Protein 4DJM (pdb70)

B-factor: mean 47.6, std 17.78, range [13.45, 120.53]

Nearest PDB structures (foldseek):
  4djm-assembly1_A  TM=1.005E+00  e=5.974E-38  Escherichia coli
  4djm-assembly4_D  TM=9.840E-01  e=8.641E-35  Escherichia coli
  4djm-assembly5_E  TM=9.922E-01  e=3.112E-34  Escherichia coli
  4djm-assembly6_F  TM=9.827E-01  e=2.408E-34  Escherichia coli
  2co7-assembly1_B  TM=9.370E-01  e=3.221E-24  Salmonella enterica subsp. enterica serovar Typhimurium str. LT2

Secondary structure (DSSP, 8-state):
-EE-PEES-SEEEE-TTSS-EEEEEEE-SS---EEEEEE-TTSSSBPSEEEESSEE---TTEEEEEEEEE-S----SSS-EEEEEEEEE----EEEEEEEEEEEEEEEE--TTS-S-HHHHGGG-EEEEETTEEEEE--SSS-B-EEEEEETTEEPSS---B-TT-EEEEE-----EEEEEB-TTSSBPPPEEE--/-EEEEEEE-EES-SEEEE-TTSS-EEEEEE--SS---EEEEEE-TTSSSB-SEEEESSEE---TT-EEEEEEEE-S----TTS-EEEEEEEEE-----EEEEEEEEEEEEEEEEE--TTS-S-GGGTGGG-EEE--TTSEEEEE-SSS-B-EEEEEETTEE--B---B-TTEEEEE------EEEEEB-TTS-B---EEE--/-EEEEE--EES-SEEEE-TTSS-EEEEEEE-SS---EEEEEE-TTSSSB-SEEEESSEE-PPTTEEEEEEEEE-S----TTS-EEEEEEEEE----EEEEEEE-EEEEEEEE--TTS-S-GGGTGGG-EEE--SSSEEEEE-SSS-B-EEEEEETTEE-SS---B-TTEEEEE------EEEEEB-TTS-B---EEE--/-EEEEEE--EES-SEEEE-TTS--EEEEEE--SS---EEEEEE-TTSSSBPSEEEESSEE---TTBEEEEEEEE-S----TTS-EEEEEEEEE-----S-EEEEEEE-EEEEEEEE--TTS-S-HHHHGGG-EEEEETTEEEEEE-SSS-B-EEEEEETTEEPP----B-TTEEEEEEPPP--EEEEEB-TTS-BPPPEEE---/-EEE--EES-SEEEE-TTSS-EEEEEEE-SS---EEEEEE-TTSSSB-SEEEESSEE---TTEEEEEEEEE-S----TTS-EEEEEEEEE----EEEEEEEEEEEEEEEEE--TTS-S-GGGTGGG-EEEE-SSEEEEEE-SSS-B-EEEEEETTEEPSS---B-TTEEEEEEPPP--EEEEEB-TTSSB---EEE--/-EEEEEE--EES-SEEEE-TTSS-EEEEEE--SS---EEEEEE-TTSSSB-SEEEESSEE---TT-EEEEEEEE-S----TTS-EEEEEEEEE-----EEEEEEEEEEEEEEEEE--TTS-S-GGGTGGG-EEEEETTEEEEEE-SSS-B-EEEEEETTEE------B-TTEEEEEEPP---EEEEEB-TTSSB-PPEEE--/-EEEEEE-EES-SEEEE-TTSS-EEEEEEE-SS---EEEEEE-TTSSSB-SEEEESSEE---TTEEEEEEEEE-S----SSS-EEEEEEEEE----EEEEEEEEEEEEEEEE--TTS-S-GGGTGGG-EEEEETTEEEEEE-SSS-B-EEEEEETTEEPSS---B-TTEEEEEE-----EEEEEB-TTS-B---EEE--/-EEEEEE--EES-SEEEE-TTSS-EEEEEE--SS---EEEEEE-TTSSSB-SEEEESSEE---TT-EEEEEEEE------TTS-EEEEEEEEE-----EEEEEEE-EEEEEEEE--TTS-S-GGGTGGG-EEE--TTSEEEEE-SSS-B-EEEEEETTEE--S---B-TTEEEEE------EEEEEB-TTS-BPPPEEE--

Radius of gyration: 46.75 Å; Cα contacts (8 Å, |Δi|>4): 4274; chains: 8; bounding box: 86×111×113 Å

Structure (mmCIF, N/CA/C/O backbone):
data_4DJM
#
_entry.id   4DJM
#
_cell.length_a   59.450
_cell.length_b   98.410
_cell.length_c   100.880
_cell.angle_alpha   84.20
_cell.angle_beta   89.80
_cell.angle_gamma   83.80
#
_symmetry.space_group_name_H-M   'P 1'
#
loop_
_atom_site.group_PDB
_atom_site.id
_atom_site.type_symbol
_atom_site.label_atom_id
_atom_site.label_alt_id
_atom_site.label_comp_id
_atom_site.label_asym_id
_atom_site.label_entity_id
_atom_site.label_seq_id
_atom_site.pdbx_PDB_ins_code
_atom_site.Cartn_x
_atom_site.Cartn_y
_atom_site.Cartn_z
_atom_site.occupancy
_atom_site.B_iso_or_equiv
_atom_site.auth_seq_id
_atom_site.auth_comp_id
_atom_site.auth_asym_id
_atom_site.auth_atom_id
_atom_site.pdbx_PDB_model_num
ATOM 1 N N . ARG A 1 20 ? 34.099 65.021 78.900 1.00 56.57 20 ARG A N 1
ATOM 2 C CA . ARG A 1 20 ? 34.173 65.719 80.230 1.00 58.60 20 ARG A CA 1
ATOM 3 C C . ARG A 1 20 ? 35.522 66.464 80.476 1.00 57.19 20 ARG A C 1
ATOM 4 O O . ARG A 1 20 ? 36.625 65.844 80.425 1.00 54.30 20 ARG A O 1
ATOM 12 N N . VAL A 1 21 ? 35.434 67.791 80.712 1.00 55.90 21 VAL A N 1
ATOM 13 C CA . VAL A 1 21 ? 36.660 68.629 80.775 1.00 53.26 21 VAL A CA 1
ATOM 14 C C . VAL A 1 21 ? 36.917 69.350 82.113 1.00 51.98 21 VAL A C 1
ATOM 15 O O . VAL A 1 21 ? 36.026 69.961 82.731 1.00 56.26 21 VAL A O 1
ATOM 19 N N . PHE A 1 22 ? 38.139 69.233 82.580 1.00 48.87 22 PHE A N 1
ATOM 20 C CA . PHE A 1 22 ? 38.476 69.806 83.864 1.00 51.77 22 PHE A CA 1
ATOM 21 C C . PHE A 1 22 ? 39.483 70.926 83.661 1.00 53.63 22 PHE A C 1
ATOM 22 O O . PHE A 1 22 ? 40.680 70.688 83.477 1.00 55.63 22 PHE A O 1
ATOM 30 N N . SER A 1 23 ? 38.967 72.147 83.621 1.00 54.09 23 SER A N 1
ATOM 31 C CA . SER A 1 23 ? 39.804 73.335 83.583 1.00 53.10 23 SER A CA 1
ATOM 32 C C . SER A 1 23 ? 39.242 74.429 84.482 1.00 52.12 23 SER A C 1
ATOM 33 O O . SER A 1 23 ? 38.034 74.494 84.748 1.00 51.75 23 SER A O 1
ATOM 36 N N . LEU A 1 24 ? 40.133 75.268 84.971 1.00 49.89 24 LEU A N 1
ATOM 37 C CA . LEU A 1 24 ? 39.727 76.392 85.749 1.00 50.78 24 LEU A CA 1
ATOM 38 C C . LEU A 1 24 ? 39.676 77.686 84.897 1.00 53.43 24 LEU A C 1
ATOM 39 O O . LEU A 1 24 ? 40.427 77.846 83.941 1.00 52.76 24 LEU A O 1
ATOM 44 N N . HIS A 1 25 ? 38.766 78.593 85.232 1.00 56.75 25 HIS A N 1
ATOM 45 C CA . HIS A 1 25 ? 38.943 80.002 84.870 1.00 60.78 25 HIS A CA 1
ATOM 46 C C . HIS A 1 25 ? 39.732 80.704 86.022 1.00 53.13 25 HIS A C 1
ATOM 47 O O . HIS A 1 25 ? 39.467 80.460 87.187 1.00 50.11 25 HIS A O 1
ATOM 54 N N . LEU A 1 26 ? 40.738 81.514 85.681 1.00 51.46 26 LEU A N 1
ATOM 55 C CA . LEU A 1 26 ? 41.442 82.401 86.660 1.00 46.79 26 LEU A CA 1
ATOM 56 C C . LEU A 1 26 ? 40.788 83.768 86.761 1.00 46.43 26 LEU A C 1
ATOM 57 O O . LEU A 1 26 ? 40.236 84.268 85.781 1.00 49.18 26 LEU A O 1
ATOM 62 N N . GLY A 1 27 ? 40.866 84.377 87.941 1.00 49.14 27 GLY A N 1
ATOM 63 C CA . GLY A 1 27 ? 40.207 85.665 88.228 1.00 47.93 27 GLY A CA 1
ATOM 64 C C . GLY A 1 27 ? 40.976 86.858 87.703 1.00 46.97 27 GLY A C 1
ATOM 65 O O . GLY A 1 27 ? 40.492 88.004 87.744 1.00 45.08 27 GLY A O 1
ATOM 66 N N . ALA A 1 28 ? 42.191 86.583 87.227 1.00 45.20 28 ALA A N 1
ATOM 67 C CA . ALA A 1 28 ? 43.034 87.615 86.620 1.00 45.48 28 ALA A CA 1
ATOM 68 C C . ALA A 1 28 ? 43.895 87.040 85.493 1.00 41.38 28 ALA A C 1
ATOM 69 O O . ALA A 1 28 ? 44.029 85.827 85.375 1.00 45.05 28 ALA A O 1
ATOM 71 N N . THR A 1 29 ? 44.472 87.907 84.683 1.00 40.83 29 THR A N 1
ATOM 72 C CA . THR A 1 29 ? 45.348 87.500 83.565 1.00 41.71 29 THR A CA 1
ATOM 73 C C . THR A 1 29 ? 46.838 87.537 83.955 1.00 39.48 29 THR A C 1
ATOM 74 O O . THR A 1 29 ? 47.680 87.086 83.183 1.00 39.45 29 THR A O 1
ATOM 78 N N . ARG A 1 30 ? 47.164 88.138 85.105 1.00 34.12 30 ARG A N 1
ATOM 79 C CA . ARG A 1 30 ? 48.532 88.129 85.616 1.00 32.64 30 ARG A CA 1
ATOM 80 C C . ARG A 1 30 ? 48.466 88.431 87.109 1.00 32.65 30 ARG A C 1
ATOM 81 O O . ARG A 1 30 ? 47.430 88.865 87.593 1.00 36.55 30 ARG A O 1
ATOM 89 N N . VAL A 1 31 ? 49.544 88.193 87.842 1.00 28.56 31 VAL A N 1
ATOM 90 C CA . VAL A 1 31 ? 49.628 88.609 89.224 1.00 33.74 31 VAL A CA 1
ATOM 91 C C . VAL A 1 31 ? 50.854 89.497 89.392 1.00 37.03 31 VAL A C 1
ATOM 92 O O . VAL A 1 31 ? 51.910 89.205 88.807 1.00 38.09 31 VAL A O 1
ATOM 96 N N . VAL A 1 32 ? 50.724 90.584 90.160 1.00 37.15 32 VAL A N 1
ATOM 97 C CA . VAL A 1 32 ? 51.911 91.366 90.508 1.00 38.03 32 VAL A CA 1
ATOM 98 C C . VAL A 1 32 ? 52.242 91.275 92.015 1.00 41.45 32 VAL A C 1
ATOM 99 O O . VAL A 1 32 ? 51.482 91.750 92.895 1.00 41.89 32 VAL A O 1
ATOM 103 N N . TYR A 1 33 ? 53.381 90.618 92.258 1.00 40.10 33 TYR A N 1
ATOM 104 C CA . TYR A 1 33 ? 53.788 90.132 93.544 1.00 42.96 33 TYR A CA 1
ATOM 105 C C . TYR A 1 33 ? 54.818 91.043 94.185 1.00 40.81 33 TYR A C 1
ATOM 106 O O . TYR A 1 33 ? 55.895 91.265 93.624 1.00 41.31 33 TYR A O 1
ATOM 115 N N . ASN A 1 34 ? 54.482 91.558 95.360 1.00 40.71 34 ASN A N 1
ATOM 116 C CA . ASN A 1 34 ? 55.421 92.427 96.166 1.00 41.82 34 ASN A CA 1
ATOM 117 C C . ASN A 1 34 ? 56.360 91.596 97.085 1.00 39.86 34 ASN A C 1
ATOM 118 O O . ASN A 1 34 ? 55.908 90.895 98.035 1.00 37.43 34 ASN A O 1
ATOM 123 N N . PRO A 1 35 ? 57.663 91.615 96.787 1.00 41.99 35 PRO A N 1
ATOM 124 C CA . PRO A 1 35 ? 58.493 90.680 97.573 1.00 43.08 35 PRO A CA 1
ATOM 125 C C . PRO A 1 35 ? 58.830 91.211 98.959 1.00 43.71 35 PRO A C 1
ATOM 126 O O . PRO A 1 35 ? 59.315 90.426 99.750 1.00 42.20 35 PRO A O 1
ATOM 130 N N . ALA A 1 36 ? 58.586 92.513 99.237 1.00 44.13 36 ALA A N 1
ATOM 131 C CA . ALA A 1 36 ? 58.661 93.053 100.636 1.00 45.62 36 ALA A CA 1
ATOM 132 C C . ALA A 1 36 ? 57.357 92.762 101.389 1.00 47.53 36 ALA A C 1
ATOM 133 O O . ALA A 1 36 ? 57.197 93.203 102.511 1.00 46.42 36 ALA A O 1
ATOM 135 N N . SER A 1 37 ? 56.409 92.065 100.747 1.00 46.72 37 SER A N 1
ATOM 136 C CA . SER A 1 37 ? 55.107 91.817 101.349 1.00 43.33 37 SER A CA 1
ATOM 137 C C . SER A 1 37 ? 54.884 90.339 101.683 1.00 43.25 37 SER A C 1
ATOM 138 O O . SER A 1 37 ? 55.831 89.610 101.760 1.00 45.09 37 SER A O 1
ATOM 141 N N . SER A 1 38 ? 53.663 89.882 101.954 1.00 41.48 38 SER A N 1
ATOM 142 C CA . SER A 1 38 ? 53.537 88.565 102.526 1.00 38.31 38 SER A CA 1
ATOM 143 C C . SER A 1 38 ? 52.849 87.596 101.647 1.00 37.58 38 SER A C 1
ATOM 144 O O . SER A 1 38 ? 52.495 86.536 102.094 1.00 46.21 38 SER A O 1
ATOM 147 N N . GLY A 1 39 ? 52.596 87.959 100.420 1.00 37.15 39 GLY A N 1
ATOM 148 C CA . GLY A 1 39 ? 51.852 87.105 99.509 1.00 37.14 39 GLY A CA 1
ATOM 149 C C . GLY A 1 39 ? 50.758 87.794 98.701 1.00 35.48 39 GLY A C 1
ATOM 150 O O . GLY A 1 39 ? 50.359 88.894 99.005 1.00 30.92 39 GLY A O 1
ATOM 151 N N . GLU A 1 40 ? 50.259 87.111 97.670 1.00 37.62 40 GLU A N 1
ATOM 152 C CA . GLU A 1 40 ? 49.247 87.674 96.763 1.00 38.16 40 GLU A CA 1
ATOM 153 C C . GLU A 1 40 ? 48.106 86.676 96.702 1.00 37.91 40 GLU A C 1
ATOM 154 O O . GLU A 1 40 ? 48.284 85.502 97.051 1.00 36.51 40 GLU A O 1
ATOM 160 N N . THR A 1 41 ? 46.920 87.112 96.302 1.00 39.09 41 THR A N 1
ATOM 161 C CA . THR A 1 41 ? 45.872 86.133 96.168 1.00 42.67 41 THR A CA 1
ATOM 162 C C . THR A 1 41 ? 45.482 85.964 94.715 1.00 40.74 41 THR A C 1
ATOM 163 O O . THR A 1 41 ? 45.596 86.876 93.928 1.00 36.64 41 THR A O 1
ATOM 167 N N . LEU A 1 42 ? 44.942 84.803 94.386 1.00 42.52 42 LEU A N 1
ATOM 168 C CA . LEU A 1 42 ? 44.413 84.609 93.053 1.00 41.32 42 LEU A CA 1
ATOM 169 C C . LEU A 1 42 ? 43.116 83.815 93.138 1.00 42.03 42 LEU A C 1
ATOM 170 O O . LEU A 1 42 ? 43.046 82.813 93.858 1.00 42.63 42 LEU A O 1
ATOM 175 N N . THR A 1 43 ? 42.099 84.256 92.408 1.00 37.74 43 THR A N 1
ATOM 176 C CA . THR A 1 43 ? 40.811 83.583 92.441 1.00 40.79 43 THR A CA 1
ATOM 177 C C . THR A 1 43 ? 40.749 82.508 91.363 1.00 40.85 43 THR A C 1
ATOM 178 O O . THR A 1 43 ? 41.037 82.832 90.208 1.00 40.08 43 THR A O 1
ATOM 182 N N . VAL A 1 44 ? 40.373 81.268 91.715 1.00 38.05 44 VAL A N 1
ATOM 183 C CA . VAL A 1 44 ? 40.035 80.277 90.667 1.00 42.14 44 VAL A CA 1
ATOM 184 C C . VAL A 1 44 ? 38.544 79.998 90.618 1.00 44.11 44 VAL A C 1
ATOM 185 O O . VAL A 1 44 ? 37.905 79.896 91.630 1.00 43.50 44 VAL A O 1
ATOM 189 N N . ILE A 1 45 ? 37.978 79.888 89.439 1.00 44.82 45 ILE A N 1
ATOM 190 C CA . ILE A 1 45 ? 36.581 79.575 89.391 1.00 51.07 45 ILE A CA 1
ATOM 191 C C . ILE A 1 45 ? 36.409 78.313 88.554 1.00 54.57 45 ILE A C 1
ATOM 192 O O . ILE A 1 45 ? 37.016 78.169 87.480 1.00 51.80 45 ILE A O 1
ATOM 197 N N . ASN A 1 46 ? 35.617 77.394 89.102 1.00 56.92 46 ASN A N 1
ATOM 198 C CA . ASN A 1 46 ? 35.074 76.300 88.375 1.00 61.53 46 ASN A CA 1
ATOM 199 C C . ASN A 1 46 ? 33.645 76.608 87.931 1.00 68.28 46 ASN A C 1
ATOM 200 O O . ASN A 1 46 ? 32.748 76.568 88.781 1.00 72.46 46 ASN A O 1
ATOM 205 N N . ASP A 1 47 ? 33.394 76.907 86.647 1.00 71.70 47 ASP A N 1
ATOM 206 C CA . ASP A 1 47 ? 31.985 77.148 86.253 1.00 81.12 47 ASP A CA 1
ATOM 207 C C . ASP A 1 47 ? 31.316 76.116 85.314 1.00 83.18 47 ASP A C 1
ATOM 208 O O . ASP A 1 47 ? 30.503 76.448 84.425 1.00 84.18 47 ASP A O 1
ATOM 213 N N . GLN A 1 48 ? 31.663 74.857 85.590 1.00 82.75 48 GLN A N 1
ATOM 214 C CA . GLN A 1 48 ? 30.948 73.687 85.117 1.00 83.94 48 GLN A CA 1
ATOM 215 C C . GLN A 1 48 ? 30.017 73.208 86.230 1.00 86.61 48 GLN A C 1
ATOM 216 O O . GLN A 1 48 ? 30.006 73.777 87.329 1.00 86.19 48 GLN A O 1
ATOM 222 N N . ASP A 1 49 ? 29.256 72.147 85.950 1.00 86.93 49 ASP A N 1
ATOM 223 C CA . ASP A 1 49 ? 28.311 71.606 86.916 1.00 87.59 49 ASP A CA 1
ATOM 224 C C . ASP A 1 49 ? 28.931 70.626 87.899 1.00 85.12 49 ASP A C 1
ATOM 225 O O . ASP A 1 49 ? 28.445 70.465 89.012 1.00 88.62 49 ASP A O 1
ATOM 230 N N . TYR A 1 50 ? 30.004 69.972 87.484 1.00 80.71 50 TYR A N 1
ATOM 231 C CA . TYR A 1 50 ? 30.642 68.920 88.274 1.00 77.86 50 TYR A CA 1
ATOM 232 C C . TYR A 1 50 ? 31.773 69.496 89.149 1.00 75.54 50 TYR A C 1
ATOM 233 O O . TYR A 1 50 ? 32.295 70.583 88.872 1.00 73.26 50 TYR A O 1
ATOM 242 N N . PRO A 1 51 ? 32.102 68.792 90.249 1.00 74.90 51 PRO A N 1
ATOM 243 C CA . PRO A 1 51 ? 33.315 69.033 91.028 1.00 69.80 51 PRO A CA 1
ATOM 244 C C . PRO A 1 51 ? 34.579 68.796 90.225 1.00 65.64 51 PRO A C 1
ATOM 245 O O . PRO A 1 51 ? 34.550 68.107 89.209 1.00 64.98 51 PRO A O 1
ATOM 257 N N . LEU A 1 53 ? 39.213 68.916 91.030 1.00 50.09 53 LEU A N 1
ATOM 258 C CA . LEU A 1 53 ? 40.365 69.038 91.883 1.00 47.64 53 LEU A CA 1
ATOM 259 C C . LEU A 1 53 ? 41.306 70.087 91.215 1.00 46.55 53 LEU A C 1
ATOM 260 O O . LEU A 1 53 ? 41.651 70.018 90.018 1.00 45.24 53 LEU A O 1
ATOM 265 N N . VAL A 1 54 ? 41.690 71.091 91.977 1.00 44.35 54 VAL A N 1
ATOM 266 C CA . VAL A 1 54 ? 42.530 72.138 91.476 1.00 39.16 54 VAL A CA 1
ATOM 267 C C . VAL A 1 54 ? 43.936 71.849 91.966 1.00 40.60 54 VAL A C 1
ATOM 268 O O . VAL A 1 54 ? 44.125 71.653 93.146 1.00 43.20 54 VAL A O 1
ATOM 272 N N . GLN A 1 55 ? 44.909 71.743 91.083 1.00 40.68 55 GLN A N 1
ATOM 273 C CA . GLN A 1 55 ? 46.286 71.710 91.527 1.00 45.40 55 GLN A CA 1
ATOM 274 C C . GLN A 1 55 ? 46.998 72.915 90.986 1.00 46.93 55 GLN A C 1
ATOM 275 O O . GLN A 1 55 ? 46.777 73.308 89.819 1.00 47.78 55 GLN A O 1
ATOM 281 N N . SER A 1 56 ? 47.935 73.416 91.786 1.00 46.74 56 SER A N 1
ATOM 282 C CA . SER A 1 56 ? 48.577 74.682 91.529 1.00 42.72 56 SER A CA 1
ATOM 283 C C . SER A 1 56 ? 50.051 74.638 91.803 1.00 47.43 56 SER A C 1
ATOM 284 O O . SER A 1 56 ? 50.481 74.110 92.820 1.00 48.56 56 SER A O 1
ATOM 287 N N . GLU A 1 57 ? 50.834 75.237 90.918 1.00 48.70 57 GLU A N 1
ATOM 288 C CA . GLU A 1 57 ? 52.245 75.355 91.183 1.00 49.48 57 GLU A CA 1
ATOM 289 C C . GLU A 1 57 ? 52.801 76.682 90.655 1.00 46.92 57 GLU A C 1
ATOM 290 O O . GLU A 1 57 ? 52.173 77.308 89.810 1.00 46.25 57 GLU A O 1
ATOM 296 N N . VAL A 1 58 ? 53.985 77.073 91.127 1.00 41.00 58 VAL A N 1
ATOM 297 C CA . VAL A 1 58 ? 54.720 78.151 90.535 1.00 37.06 58 VAL A CA 1
ATOM 298 C C . VAL A 1 58 ? 56.045 77.734 89.916 1.00 43.49 58 VAL A C 1
ATOM 299 O O . VAL A 1 58 ? 56.886 77.134 90.581 1.00 51.69 58 VAL A O 1
ATOM 303 N N . LEU A 1 59 ? 56.250 78.111 88.652 1.00 42.77 59 LEU A N 1
ATOM 304 C CA . LEU A 1 59 ? 57.400 77.676 87.840 1.00 42.57 59 LEU A CA 1
ATOM 305 C C . LEU A 1 59 ? 58.364 78.815 87.460 1.00 42.88 59 LEU A C 1
ATOM 306 O O . LEU A 1 59 ? 57.991 79.996 87.457 1.00 39.62 59 LEU A O 1
ATOM 311 N N . SER A 1 60 ? 59.607 78.442 87.167 1.00 45.35 60 SER A N 1
ATOM 312 C CA . SER A 1 60 ? 60.593 79.305 86.447 1.00 45.99 60 SER A CA 1
ATOM 313 C C . SER A 1 60 ? 60.066 80.151 85.261 1.00 40.59 60 SER A C 1
ATOM 314 O O . SER A 1 60 ? 59.031 79.892 84.647 1.00 38.60 60 SER A O 1
ATOM 317 N N . GLU A 1 61 ? 60.838 81.156 84.917 1.00 42.80 61 GLU A N 1
ATOM 318 C CA . GLU A 1 61 ? 60.579 81.861 83.699 1.00 43.73 61 GLU A CA 1
ATOM 319 C C . GLU A 1 61 ? 60.400 80.871 82.562 1.00 46.39 61 GLU A C 1
ATOM 320 O O . GLU A 1 61 ? 59.512 81.085 81.723 1.00 48.15 61 GLU A O 1
ATOM 326 N N . ASP A 1 62 ? 61.218 79.804 82.528 1.00 49.09 62 ASP A N 1
ATOM 327 C CA . ASP A 1 62 ? 61.145 78.774 81.446 1.00 50.49 62 ASP A CA 1
ATOM 328 C C . ASP A 1 62 ? 59.922 77.805 81.529 1.00 48.79 62 ASP A C 1
ATOM 329 O O . ASP A 1 62 ? 59.653 77.045 80.590 1.00 46.05 62 ASP A O 1
ATOM 334 N N . GLN A 1 63 ? 59.195 77.804 82.639 1.00 44.20 63 GLN A N 1
ATOM 335 C CA . GLN A 1 63 ? 58.094 76.842 82.791 1.00 50.61 63 GLN A CA 1
ATOM 336 C C . GLN A 1 63 ? 58.603 75.385 82.984 1.00 54.17 63 GLN A C 1
ATOM 337 O O . GLN A 1 63 ? 57.827 74.443 82.916 1.00 53.64 63 GLN A O 1
ATOM 343 N N . LYS A 1 64 ? 59.908 75.223 83.211 1.00 59.32 64 LYS A N 1
ATOM 344 C CA . LYS A 1 64 ? 60.555 73.917 83.382 1.00 63.37 64 LYS A CA 1
ATOM 345 C C . LYS A 1 64 ? 60.737 73.609 84.900 1.00 63.54 64 LYS A C 1
ATOM 346 O O . LYS A 1 64 ? 60.011 72.776 85.467 1.00 65.00 64 LYS A O 1
ATOM 352 N N . SER A 1 65 ? 61.682 74.291 85.551 1.00 58.86 65 SER A N 1
ATOM 353 C CA . SER A 1 65 ? 61.917 74.136 86.973 1.00 59.15 65 SER A CA 1
ATOM 354 C C . SER A 1 65 ? 60.805 74.737 87.893 1.00 55.46 65 SER A C 1
ATOM 355 O O . SER A 1 65 ? 60.019 75.579 87.463 1.00 51.12 65 SER A O 1
ATOM 358 N N . PRO A 1 66 ? 60.757 74.320 89.174 1.00 55.05 66 PRO A N 1
ATOM 359 C CA . PRO A 1 66 ? 59.902 74.903 90.246 1.00 52.10 66 PRO A CA 1
ATOM 360 C C . PRO A 1 66 ? 60.417 76.260 90.758 1.00 49.35 66 PRO A C 1
ATOM 361 O O . PRO A 1 66 ? 61.614 76.495 90.763 1.00 46.18 66 PRO A O 1
ATOM 365 N N . ALA A 1 67 ? 59.514 77.153 91.156 1.00 45.78 67 ALA A N 1
ATOM 366 C CA . ALA A 1 67 ? 59.945 78.435 91.652 1.00 46.52 67 ALA A CA 1
ATOM 367 C C . ALA A 1 67 ? 59.870 78.434 93.202 1.00 48.77 67 ALA A C 1
ATOM 368 O O . ALA A 1 67 ? 59.098 77.639 93.805 1.00 48.05 67 ALA A O 1
ATOM 370 N N . PRO A 1 68 ? 60.684 79.277 93.862 1.00 45.29 68 PRO A N 1
ATOM 371 C CA . PRO A 1 68 ? 60.633 79.233 95.321 1.00 46.21 68 PRO A CA 1
ATOM 372 C C . PRO A 1 68 ? 59.378 79.981 95.834 1.00 49.21 68 PRO A C 1
ATOM 373 O O . PRO A 1 68 ? 59.478 81.050 96.453 1.00 52.20 68 PRO A O 1
ATOM 377 N N . PHE A 1 69 ? 58.208 79.436 95.509 1.00 46.14 69 PHE A N 1
ATOM 378 C CA . PHE A 1 69 ? 56.928 79.920 95.983 1.00 45.84 69 PHE A CA 1
ATOM 379 C C . PHE A 1 69 ? 56.138 78.649 96.243 1.00 49.29 69 PHE A C 1
ATOM 380 O O . PHE A 1 69 ? 56.592 77.559 95.901 1.00 50.52 69 PHE A O 1
ATOM 388 N N . VAL A 1 70 ? 54.945 78.816 96.809 1.00 49.29 70 VAL A N 1
ATOM 389 C CA . VAL A 1 70 ? 54.053 77.761 97.177 1.00 50.69 70 VAL A CA 1
ATOM 390 C C . VAL A 1 70 ? 52.651 78.311 96.923 1.00 52.59 70 VAL A C 1
ATOM 391 O O . VAL A 1 70 ? 52.434 79.520 97.009 1.00 54.88 70 VAL A O 1
ATOM 395 N N . VAL A 1 71 ? 51.694 77.452 96.574 1.00 53.53 71 VAL A N 1
ATOM 396 C CA . VAL A 1 71 ? 50.281 77.855 96.664 1.00 49.46 71 VAL A CA 1
ATOM 397 C C . VAL A 1 71 ? 49.602 77.151 97.869 1.00 54.53 71 VAL A C 1
ATOM 398 O O . VAL A 1 71 ? 49.915 75.991 98.215 1.00 54.27 71 VAL A O 1
ATOM 402 N N . THR A 1 72 ? 48.743 77.905 98.560 1.00 58.66 72 THR A N 1
ATOM 403 C CA . THR A 1 72 ? 47.916 77.401 99.677 1.00 61.27 72 THR A CA 1
ATOM 404 C C . THR A 1 72 ? 46.508 77.663 99.258 1.00 59.81 72 THR A C 1
ATOM 405 O O . THR A 1 72 ? 46.155 78.817 99.000 1.00 59.86 72 THR A O 1
ATOM 409 N N . PRO A 1 73 ? 45.724 76.591 99.091 1.00 59.29 73 PRO A N 1
ATOM 410 C CA . PRO A 1 73 ? 46.138 75.174 99.151 1.00 59.84 73 PRO A CA 1
ATOM 411 C C . PRO A 1 73 ? 46.685 74.607 97.811 1.00 59.51 73 PRO A C 1
ATOM 412 O O . PRO A 1 73 ? 46.217 74.999 96.738 1.00 59.80 73 PRO A O 1
ATOM 416 N N . PRO A 1 74 ? 47.676 73.689 97.858 1.00 59.50 74 PRO A N 1
ATOM 417 C CA . PRO A 1 74 ? 48.189 73.227 96.532 1.00 57.91 74 PRO A CA 1
ATOM 418 C C . PRO A 1 74 ? 47.238 72.291 95.721 1.00 60.38 74 PRO A C 1
ATOM 419 O O . PRO A 1 74 ? 47.398 72.143 94.492 1.00 60.88 74 PRO A O 1
ATOM 423 N N . LEU A 1 75 ? 46.251 71.703 96.394 1.00 60.66 75 LEU A N 1
ATOM 424 C CA . LEU A 1 75 ? 45.463 70.588 95.866 1.00 62.26 75 LEU A CA 1
ATOM 425 C C . LEU A 1 75 ? 44.131 70.564 96.635 1.00 63.80 75 LEU A C 1
ATOM 426 O O . LEU A 1 75 ? 44.157 70.334 97.836 1.00 66.32 75 LEU A O 1
ATOM 431 N N . PHE A 1 76 ? 42.981 70.821 95.993 1.00 62.33 76 PHE A N 1
ATOM 432 C CA . PHE A 1 76 ? 41.669 70.773 96.708 1.00 62.33 76 PHE A CA 1
ATOM 433 C C . PHE A 1 76 ? 40.422 70.639 95.820 1.00 62.96 76 PHE A C 1
ATOM 434 O O . PHE A 1 76 ? 40.439 70.958 94.636 1.00 63.59 76 PHE A O 1
ATOM 442 N N . ARG A 1 77 ? 39.327 70.187 96.409 1.00 61.74 77 ARG A N 1
ATOM 443 C CA . ARG A 1 77 ? 38.091 69.986 95.661 1.00 64.57 77 ARG A CA 1
ATOM 444 C C . ARG A 1 77 ? 37.371 71.312 95.573 1.00 62.60 77 ARG A C 1
ATOM 445 O O . ARG A 1 77 ? 37.388 72.069 96.529 1.00 65.84 77 ARG A O 1
ATOM 453 N N . LEU A 1 78 ? 36.749 71.595 94.437 1.00 59.40 78 LEU A N 1
ATOM 454 C CA . LEU A 1 78 ? 36.006 72.830 94.279 1.00 61.20 78 LEU A CA 1
ATOM 455 C C . LEU A 1 78 ? 34.669 72.485 93.617 1.00 65.36 78 LEU A C 1
ATOM 456 O O . LEU A 1 78 ? 34.653 72.026 92.466 1.00 67.62 78 LEU A O 1
ATOM 461 N N . ASP A 1 79 ? 33.557 72.658 94.330 1.00 68.70 79 ASP A N 1
ATOM 462 C CA . ASP A 1 79 ? 32.273 72.184 93.790 1.00 72.69 79 ASP A CA 1
ATOM 463 C C . ASP A 1 79 ? 31.985 72.984 92.523 1.00 70.63 79 ASP A C 1
ATOM 464 O O . ASP A 1 79 ? 32.473 74.112 92.370 1.00 66.83 79 ASP A O 1
ATOM 469 N N . GLY A 1 80 ? 31.217 72.389 91.610 1.00 70.22 80 GLY A N 1
ATOM 470 C CA . GLY A 1 80 ? 30.743 73.095 90.415 1.00 69.87 80 GLY A CA 1
ATOM 471 C C . GLY A 1 80 ? 30.145 74.427 90.805 1.00 68.94 80 GLY A C 1
ATOM 472 O O . GLY A 1 80 ? 29.929 74.656 91.968 1.00 69.54 80 GLY A O 1
ATOM 473 N N . GLN A 1 81 ? 29.907 75.295 89.831 1.00 71.16 81 GLN A N 1
ATOM 474 C CA . GLN A 1 81 ? 29.385 76.660 90.037 1.00 78.73 81 GLN A CA 1
ATOM 475 C C . GLN A 1 81 ? 30.020 77.464 91.214 1.00 80.65 81 GLN A C 1
ATOM 476 O O . GLN A 1 81 ? 29.360 78.296 91.864 1.00 83.49 81 GLN A O 1
ATOM 482 N N . GLN A 1 82 ? 31.304 77.224 91.471 1.00 78.72 82 GLN A N 1
ATOM 483 C CA . GLN A 1 82 ? 31.929 77.789 92.649 1.00 80.52 82 GLN A CA 1
ATOM 484 C C . GLN A 1 82 ? 33.292 78.500 92.409 1.00 77.97 82 GLN A C 1
ATOM 485 O O . GLN A 1 82 ? 33.990 78.221 91.418 1.00 75.79 82 GLN A O 1
ATOM 491 N N . SER A 1 83 ? 33.651 79.424 93.317 1.00 76.63 83 SER A N 1
ATOM 492 C CA . SER A 1 83 ? 35.017 80.038 93.358 1.00 70.97 83 SER A CA 1
ATOM 493 C C . SER A 1 83 ? 35.813 79.848 94.659 1.00 66.58 83 SER A C 1
ATOM 494 O O . SER A 1 83 ? 35.294 79.468 95.699 1.00 68.83 83 SER A O 1
ATOM 497 N N . SER A 1 84 ? 37.103 80.061 94.576 1.00 61.49 84 SER A N 1
ATOM 498 C CA . SER A 1 84 ? 37.918 80.013 95.755 1.00 59.16 84 SER A CA 1
ATOM 499 C C . SER A 1 84 ? 39.099 80.863 95.459 1.00 55.80 84 SER A C 1
ATOM 500 O O . SER A 1 84 ? 39.438 81.109 94.293 1.00 58.76 84 SER A O 1
ATOM 503 N N . ARG A 1 85 ? 39.707 81.336 96.522 1.00 53.53 85 ARG A N 1
ATOM 504 C CA . ARG A 1 85 ? 40.806 82.246 96.399 1.00 54.87 85 ARG A CA 1
ATOM 505 C C . ARG A 1 85 ? 41.971 81.518 96.971 1.00 53.19 85 ARG A C 1
ATOM 506 O O . ARG A 1 85 ? 41.862 80.976 98.091 1.00 52.38 85 ARG A O 1
ATOM 514 N N . LEU A 1 86 ? 43.040 81.461 96.159 1.00 50.01 86 LEU A N 1
ATOM 515 C CA . LEU A 1 86 ? 44.349 80.873 96.504 1.00 49.23 86 LEU A CA 1
ATOM 516 C C . LEU A 1 86 ? 45.328 81.920 96.986 1.00 48.82 86 LEU A C 1
ATOM 517 O O . LEU A 1 86 ? 45.263 83.098 96.555 1.00 50.61 86 LEU A O 1
ATOM 522 N N . ARG A 1 87 ? 46.271 81.462 97.810 1.00 46.70 87 ARG A N 1
ATOM 523 C CA . ARG A 1 87 ? 47.331 82.304 98.355 1.00 47.72 87 ARG A CA 1
ATOM 524 C C . ARG A 1 87 ? 48.683 81.939 97.742 1.00 45.76 87 ARG A C 1
ATOM 525 O O . ARG A 1 87 ? 49.130 80.794 97.873 1.00 45.27 87 ARG A O 1
ATOM 533 N N . ILE A 1 88 ? 49.357 82.882 97.082 1.00 42.87 88 ILE A N 1
ATOM 534 C CA . ILE A 1 88 ? 50.686 82.557 96.568 1.00 43.49 88 ILE A CA 1
ATOM 535 C C . ILE A 1 88 ? 51.745 83.205 97.440 1.00 43.18 88 ILE A C 1
ATOM 536 O O . ILE A 1 88 ? 51.685 84.431 97.663 1.00 43.63 88 ILE A O 1
ATOM 541 N N . VAL A 1 89 ? 52.724 82.420 97.919 1.00 38.28 89 VAL A N 1
ATOM 542 C CA . VAL A 1 89 ? 53.685 82.943 98.894 0.50 31.90 89 VAL A CA 1
ATOM 543 C C . VAL A 1 89 ? 55.078 82.583 98.485 1.00 36.51 89 VAL A C 1
ATOM 544 O O . VAL A 1 89 ? 55.401 81.412 98.321 1.00 36.07 89 VAL A O 1
ATOM 548 N N . ARG A 1 90 ? 55.911 83.615 98.291 1.00 39.65 90 ARG A N 1
ATOM 549 C CA . ARG A 1 90 ? 57.328 83.407 98.024 1.00 41.81 90 ARG A CA 1
ATOM 550 C C . ARG A 1 90 ? 58.011 82.758 99.194 1.00 45.42 90 ARG A C 1
ATOM 551 O O . ARG A 1 90 ? 57.745 83.107 100.341 1.00 50.02 90 ARG A O 1
ATOM 559 N N . THR A 1 91 ? 58.982 81.909 98.897 1.00 49.08 91 THR A N 1
ATOM 560 C CA . THR A 1 91 ? 59.528 80.977 99.882 1.00 49.78 91 THR A CA 1
ATOM 561 C C . THR A 1 91 ? 61.010 81.073 100.084 1.00 53.13 91 THR A C 1
ATOM 562 O O . THR A 1 91 ? 61.539 80.527 101.059 1.00 58.04 91 THR A O 1
ATOM 566 N N . GLY A 1 92 ? 61.666 81.759 99.157 1.00 52.22 92 GLY A N 1
ATOM 567 C CA . GLY A 1 92 ? 63.110 81.764 99.042 1.00 54.00 92 GLY A CA 1
ATOM 568 C C . GLY A 1 92 ? 63.442 82.431 97.750 1.00 53.08 92 GLY A C 1
ATOM 569 O O . GLY A 1 92 ? 62.693 83.258 97.288 1.00 53.63 92 GLY A O 1
ATOM 570 N N . GLY A 1 93 ? 64.575 82.082 97.166 1.00 60.10 93 GLY A N 1
ATOM 571 C CA . GLY A 1 93 ? 65.008 82.671 95.867 1.00 62.60 93 GLY A CA 1
ATOM 572 C C . GLY A 1 93 ? 65.580 84.073 95.970 1.00 61.65 93 GLY A C 1
ATOM 573 O O . GLY A 1 93 ? 65.226 84.827 96.861 1.00 60.53 93 GLY A O 1
ATOM 574 N N . GLU A 1 94 ? 66.483 84.406 95.061 1.00 65.33 94 GLU A N 1
ATOM 575 C CA . GLU A 1 94 ? 67.050 85.751 94.985 1.00 67.34 94 GLU A CA 1
ATOM 576 C C . GLU A 1 94 ? 66.385 86.507 93.841 1.00 66.00 94 GLU A C 1
ATOM 577 O O . GLU A 1 94 ? 66.255 85.969 92.738 1.00 66.56 94 GLU A O 1
ATOM 583 N N . PHE A 1 95 ? 65.984 87.754 94.105 1.00 63.45 95 PHE A N 1
ATOM 584 C CA . PHE A 1 95 ? 65.330 88.614 93.116 1.00 58.80 95 PHE A CA 1
ATOM 585 C C . PHE A 1 95 ? 65.916 90.033 93.096 1.00 57.40 95 PHE A C 1
ATOM 586 O O . PHE A 1 95 ? 66.113 90.648 94.151 1.00 56.69 95 PHE A O 1
ATOM 594 N N . PRO A 1 96 ? 66.190 90.562 91.884 1.00 54.34 96 PRO A N 1
ATOM 595 C CA . PRO A 1 96 ? 66.792 91.852 91.761 1.00 54.41 96 PRO A CA 1
ATOM 596 C C . PRO A 1 96 ? 65.948 92.893 92.445 1.00 54.01 96 PRO A C 1
ATOM 597 O O . PRO A 1 96 ? 64.723 92.816 92.415 1.00 53.69 96 PRO A O 1
ATOM 601 N N . PRO A 1 97 ? 66.600 93.860 93.089 1.00 52.94 97 PRO A N 1
ATOM 602 C CA . PRO A 1 97 ? 65.801 94.840 93.829 1.00 50.94 97 PRO A CA 1
ATOM 603 C C . PRO A 1 97 ? 65.393 95.985 92.930 1.00 49.95 97 PRO A C 1
ATOM 604 O O . PRO A 1 97 ? 64.645 96.844 93.343 1.00 52.68 97 PRO A O 1
ATOM 608 N N . ASP A 1 98 ? 65.876 95.970 91.695 1.00 52.17 98 ASP A N 1
ATOM 609 C CA . ASP A 1 98 ? 65.782 97.124 90.770 1.00 53.78 98 ASP A CA 1
ATOM 610 C C . ASP A 1 98 ? 64.950 96.856 89.469 1.00 51.34 98 ASP A C 1
ATOM 611 O O . ASP A 1 98 ? 64.791 97.773 88.630 1.00 47.99 98 ASP A O 1
ATOM 616 N N . ARG A 1 99 ? 64.423 95.622 89.335 1.00 47.47 99 ARG A N 1
ATOM 617 C CA . ARG A 1 99 ? 63.684 95.193 88.150 1.00 47.17 99 ARG A CA 1
ATOM 618 C C . ARG A 1 99 ? 62.737 94.044 88.435 1.00 46.87 99 ARG A C 1
ATOM 619 O O . ARG A 1 99 ? 62.857 93.338 89.467 1.00 54.09 99 ARG A O 1
ATOM 627 N N . GLU A 1 100 ? 61.815 93.848 87.488 1.00 43.68 100 GLU A N 1
ATOM 628 C CA . GLU A 1 100 ? 60.814 92.807 87.543 1.00 40.86 100 GLU A CA 1
ATOM 629 C C . GLU A 1 100 ? 61.466 91.505 87.203 1.00 37.14 100 GLU A C 1
ATOM 630 O O . GLU A 1 100 ? 62.401 91.474 86.467 1.00 39.00 100 GLU A O 1
ATOM 636 N N . SER A 1 101 ? 60.952 90.434 87.774 1.00 34.72 101 SER A N 1
ATOM 637 C CA . SER A 1 101 ? 61.400 89.097 87.484 1.00 40.73 101 SER A CA 1
ATOM 638 C C . SER A 1 101 ? 60.154 88.251 87.188 1.00 38.82 101 SER A C 1
ATOM 639 O O . SER A 1 101 ? 59.163 88.338 87.921 1.00 40.75 101 SER A O 1
ATOM 642 N N . LEU A 1 102 ? 60.167 87.463 86.117 1.00 38.53 102 LEU A N 1
ATOM 643 C CA . LEU A 1 102 ? 58.903 86.817 85.672 1.00 37.11 102 LEU A CA 1
ATOM 644 C C . LEU A 1 102 ? 58.786 85.354 86.116 1.00 37.06 102 LEU A C 1
ATOM 645 O O . LEU A 1 102 ? 59.724 84.572 86.051 1.00 31.44 102 LEU A O 1
ATOM 650 N N . GLN A 1 103 ? 57.604 84.973 86.543 1.00 39.14 103 GLN A N 1
ATOM 651 C CA . GLN A 1 103 ? 57.443 83.596 86.906 1.00 38.42 103 GLN A CA 1
ATOM 652 C C . GLN A 1 103 ? 56.081 83.136 86.394 1.00 36.50 103 GLN A C 1
ATOM 653 O O . GLN A 1 103 ? 55.351 83.923 85.774 1.00 30.95 103 GLN A O 1
ATOM 659 N N . TRP A 1 104 ? 55.750 81.865 86.600 1.00 35.13 104 TRP A N 1
ATOM 660 C CA . TRP A 1 104 ? 54.476 81.382 86.136 1.00 37.61 104 TRP A CA 1
ATOM 661 C C . TRP A 1 104 ? 53.701 80.605 87.203 1.00 40.44 104 TRP A C 1
ATOM 662 O O . TRP A 1 104 ? 54.252 79.669 87.800 1.00 41.14 104 TRP A O 1
ATOM 673 N N . ILE A 1 105 ? 52.423 80.993 87.408 1.00 42.43 105 ILE A N 1
ATOM 674 C CA . ILE A 1 105 ? 51.428 80.278 88.251 1.00 39.61 105 ILE A CA 1
ATOM 675 C C . ILE A 1 105 ? 50.574 79.441 87.304 1.00 42.95 105 ILE A C 1
ATOM 676 O O . ILE A 1 105 ? 50.071 79.972 86.317 1.00 45.01 105 ILE A O 1
ATOM 681 N N . CYS A 1 106 ? 50.440 78.138 87.587 1.00 46.60 106 CYS A N 1
ATOM 682 C CA . CYS A 1 106 ? 49.722 77.174 86.739 1.00 46.37 106 CYS A CA 1
ATOM 683 C C . CYS A 1 106 ? 48.687 76.422 87.539 1.00 46.01 106 CYS A C 1
ATOM 684 O O . CYS A 1 106 ? 48.965 75.934 88.648 1.00 43.73 106 CYS A O 1
ATOM 687 N N . VAL A 1 107 ? 47.489 76.371 86.969 1.00 43.62 107 VAL A N 1
ATOM 688 C CA . VAL A 1 107 ? 46.348 75.814 87.632 1.00 43.76 107 VAL A CA 1
ATOM 689 C C . VAL A 1 107 ? 45.698 74.714 86.789 1.00 44.65 107 VAL A C 1
ATOM 690 O O . VAL A 1 107 ? 45.114 74.957 85.724 1.00 46.75 107 VAL A O 1
ATOM 694 N N . LYS A 1 108 ? 45.806 73.498 87.294 1.00 45.80 108 LYS A N 1
ATOM 695 C CA . LYS A 1 108 ? 45.427 72.299 86.572 1.00 43.94 108 LYS A CA 1
ATOM 696 C C . LYS A 1 108 ? 44.145 71.765 87.199 1.00 43.66 108 LYS A C 1
ATOM 697 O O . LYS A 1 108 ? 44.059 71.555 88.411 1.00 42.68 108 LYS A O 1
ATOM 703 N N . GLY A 1 109 ? 43.133 71.592 86.367 1.00 44.82 109 GLY A N 1
ATOM 704 C CA . GLY A 1 109 ? 41.914 70.907 86.777 1.00 51.57 109 GLY A CA 1
ATOM 705 C C . GLY A 1 109 ? 42.038 69.395 86.631 1.00 53.01 109 GLY A C 1
ATOM 706 O O . GLY A 1 109 ? 42.022 68.886 85.516 1.00 55.04 109 GLY A O 1
ATOM 707 N N . ILE A 1 110 ? 42.199 68.695 87.753 1.00 55.63 110 ILE A N 1
ATOM 708 C CA . ILE A 1 110 ? 42.267 67.212 87.785 1.00 58.03 110 ILE A CA 1
ATOM 709 C C . ILE A 1 110 ? 40.917 66.612 88.258 1.00 58.85 110 ILE A C 1
ATOM 710 O O . ILE A 1 110 ? 40.182 67.257 89.019 1.00 57.65 110 ILE A O 1
ATOM 715 N N . PRO A 1 111 ? 40.548 65.419 87.736 1.00 57.14 111 PRO A N 1
ATOM 716 C CA . PRO A 1 111 ? 39.274 64.754 88.137 1.00 56.48 111 PRO A CA 1
ATOM 717 C C . PRO A 1 111 ? 39.302 64.256 89.594 1.00 55.25 111 PRO A C 1
ATOM 718 O O . PRO A 1 111 ? 40.349 63.777 90.039 1.00 52.99 111 PRO A O 1
ATOM 722 N N . PRO A 1 112 ? 38.174 64.358 90.342 1.00 57.58 112 PRO A N 1
ATOM 723 C CA . PRO A 1 112 ? 38.129 63.717 91.723 1.00 60.89 112 PRO A CA 1
ATOM 724 C C . PRO A 1 112 ? 38.227 62.180 91.724 1.00 60.52 112 PRO A C 1
ATOM 725 O O . PRO A 1 112 ? 38.145 61.562 90.646 1.00 56.15 112 PRO A O 1
ATOM 729 N N . VAL A 1 131 ? 33.798 45.635 78.132 1.00 58.84 131 VAL A N 1
ATOM 730 C CA . VAL A 1 131 ? 34.617 46.752 77.588 1.00 59.70 131 VAL A CA 1
ATOM 731 C C . VAL A 1 131 ? 34.105 48.237 77.688 1.00 60.98 131 VAL A C 1
ATOM 732 O O . VAL A 1 131 ? 33.129 48.609 77.032 1.00 62.18 131 VAL A O 1
ATOM 736 N N . SER A 1 132 ? 34.811 49.055 78.492 1.00 59.13 132 SER A N 1
ATOM 737 C CA . SER A 1 132 ? 34.475 50.474 78.787 1.00 57.84 132 SER A CA 1
ATOM 738 C C . SER A 1 132 ? 35.552 51.513 78.457 1.00 53.61 132 SER A C 1
ATOM 739 O O . SER A 1 132 ? 36.774 51.313 78.597 1.00 49.37 132 SER A O 1
ATOM 742 N N . LEU A 1 133 ? 35.095 52.685 78.098 1.00 51.55 133 LEU A N 1
ATOM 743 C CA . LEU A 1 133 ? 36.051 53.654 77.697 1.00 52.58 133 LEU A CA 1
ATOM 744 C C . LEU A 1 133 ? 35.704 54.919 78.397 1.00 53.81 133 LEU A C 1
ATOM 745 O O . LEU A 1 133 ? 34.716 55.541 78.071 1.00 55.25 133 LEU A O 1
ATOM 750 N N . ASN A 1 134 ? 36.482 55.309 79.383 1.00 55.88 134 ASN A N 1
ATOM 751 C CA . ASN A 1 134 ? 36.267 56.640 79.865 1.00 56.94 134 ASN A CA 1
ATOM 752 C C . ASN A 1 134 ? 37.392 57.623 79.524 1.00 53.37 134 ASN A C 1
ATOM 753 O O . ASN A 1 134 ? 38.499 57.210 79.165 1.00 51.10 134 ASN A O 1
ATOM 758 N N . VAL A 1 135 ? 37.052 58.908 79.507 1.00 50.38 135 VAL A N 1
ATOM 759 C CA . VAL A 1 135 ? 37.840 59.889 78.789 1.00 47.07 135 VAL A CA 1
ATOM 760 C C . VAL A 1 135 ? 37.793 61.213 79.489 1.00 48.30 135 VAL A C 1
ATOM 761 O O . VAL A 1 135 ? 36.706 61.707 79.803 1.00 48.60 135 VAL A O 1
ATOM 765 N N . GLN A 1 136 ? 38.948 61.830 79.699 1.00 48.82 136 GLN A N 1
ATOM 766 C CA . GLN A 1 136 ? 38.931 63.123 80.361 1.00 52.28 136 GLN A CA 1
ATOM 767 C C . GLN A 1 136 ? 39.886 64.139 79.752 1.00 52.83 136 GLN A C 1
ATOM 768 O O . GLN A 1 136 ? 41.010 63.798 79.369 1.00 52.23 136 GLN A O 1
ATOM 774 N N . LEU A 1 137 ? 39.407 65.376 79.650 1.00 52.86 137 LEU A N 1
ATOM 775 C CA . LEU A 1 137 ? 40.242 66.465 79.204 1.00 57.65 137 LEU A CA 1
ATOM 776 C C . LEU A 1 137 ? 40.668 67.307 80.410 1.00 54.88 137 LEU A C 1
ATOM 777 O O . LEU A 1 137 ? 39.840 67.848 81.153 1.00 55.02 137 LEU A O 1
ATOM 782 N N . SER A 1 138 ? 41.969 67.399 80.608 1.00 53.14 138 SER A N 1
ATOM 783 C CA . SER A 1 138 ? 42.522 67.959 81.843 1.00 54.14 138 SER A CA 1
ATOM 784 C C . SER A 1 138 ? 43.433 69.140 81.517 1.00 53.37 138 SER A C 1
ATOM 785 O O . SER A 1 138 ? 44.524 68.935 80.986 1.00 54.77 138 SER A O 1
ATOM 788 N N . VAL A 1 139 ? 42.995 70.370 81.787 1.00 52.10 139 VAL A N 1
ATOM 789 C CA . VAL A 1 139 ? 43.770 71.535 81.320 1.00 52.19 139 VAL A CA 1
ATOM 790 C C . VAL A 1 139 ? 44.567 72.271 82.380 1.00 47.47 139 VAL A C 1
ATOM 791 O O . VAL A 1 139 ? 44.211 72.281 83.531 1.00 45.81 139 VAL A O 1
ATOM 795 N N . SER A 1 140 ? 45.626 72.934 81.929 1.00 46.93 140 SER A N 1
ATOM 796 C CA . SER A 1 140 ? 46.573 73.615 82.769 1.00 45.59 140 SER A CA 1
ATOM 797 C C . SER A 1 140 ? 46.666 75.000 82.184 1.00 42.78 140 SER A C 1
ATOM 798 O O . SER A 1 140 ? 47.258 75.156 81.135 1.00 42.22 140 SER A O 1
ATOM 801 N N . SER A 1 141 ? 45.993 75.965 82.814 1.00 44.15 141 SER A N 1
ATOM 802 C CA . SER A 1 141 ? 46.027 77.405 82.471 1.00 46.18 141 SER A CA 1
ATOM 803 C C . SER A 1 141 ? 47.261 78.075 83.123 1.00 43.93 141 SER A C 1
ATOM 804 O O . SER A 1 141 ? 47.356 78.066 84.351 1.00 41.10 141 SER A O 1
ATOM 807 N N . CYS A 1 142 ? 48.204 78.639 82.366 1.00 41.74 142 CYS A N 1
ATOM 808 C CA . CYS A 1 142 ? 49.241 79.409 83.063 1.00 42.01 142 CYS A CA 1
ATOM 809 C C . CYS A 1 142 ? 49.094 80.935 83.016 1.00 40.81 142 CYS A C 1
ATOM 810 O O . CYS A 1 142 ? 48.755 81.507 81.968 1.00 42.05 142 CYS A O 1
ATOM 813 N N . ILE A 1 143 ? 49.298 81.613 84.153 1.00 35.84 143 ILE A N 1
ATOM 814 C CA . ILE A 1 143 ? 49.506 83.069 84.063 1.00 29.79 143 ILE A CA 1
ATOM 815 C C . ILE A 1 143 ? 50.784 83.574 84.604 1.00 29.97 143 ILE A C 1
ATOM 816 O O . ILE A 1 143 ? 51.460 82.895 85.355 1.00 32.36 143 ILE A O 1
ATOM 821 N N . LYS A 1 144 ? 51.109 84.809 84.222 1.00 34.07 144 LYS A N 1
ATOM 822 C CA . LYS A 1 144 ? 52.340 85.440 84.619 1.00 30.20 144 LYS A CA 1
ATOM 823 C C . LYS A 1 144 ? 52.305 85.986 86.033 1.00 33.35 144 LYS A C 1
ATOM 824 O O . LYS A 1 144 ? 51.313 86.593 86.509 1.00 30.34 144 LYS A O 1
ATOM 830 N N . LEU A 1 145 ? 53.423 85.779 86.704 1.00 33.90 145 LEU A N 1
ATOM 831 C CA . LEU A 1 145 ? 53.652 86.366 87.992 1.00 31.59 145 LEU A CA 1
ATOM 832 C C . LEU A 1 145 ? 54.841 87.338 87.856 1.00 32.20 145 LEU A C 1
ATOM 833 O O . LEU A 1 145 ? 55.958 86.924 87.523 1.00 31.51 145 LEU A O 1
ATOM 838 N N . PHE A 1 146 ? 54.627 88.611 88.132 1.00 29.79 146 PHE A N 1
ATOM 839 C CA . PHE A 1 146 ? 55.755 89.531 88.087 1.00 34.25 146 PHE A CA 1
ATOM 840 C C . PHE A 1 146 ? 56.117 89.869 89.509 1.00 34.44 146 PHE A C 1
ATOM 841 O O . PHE A 1 146 ? 55.284 90.323 90.263 1.00 35.91 146 PHE A O 1
ATOM 849 N N . VAL A 1 147 ? 57.363 89.624 89.873 1.00 34.69 147 VAL A N 1
ATOM 850 C CA . VAL A 1 147 ? 57.898 90.014 91.169 1.00 35.97 147 VAL A CA 1
ATOM 851 C C . VAL A 1 147 ? 58.332 91.450 90.944 1.00 36.77 147 VAL A C 1
ATOM 852 O O . VAL A 1 147 ? 59.177 91.696 90.106 1.00 37.58 147 VAL A O 1
ATOM 856 N N . ARG A 1 148 ? 57.700 92.400 91.625 1.00 36.59 148 ARG A N 1
ATOM 857 C CA . ARG A 1 148 ? 57.958 93.829 91.399 1.00 38.43 148 ARG A CA 1
ATOM 858 C C . ARG A 1 148 ? 58.473 94.384 92.711 1.00 43.07 148 ARG A C 1
ATOM 859 O O . ARG A 1 148 ? 57.671 94.695 93.589 1.00 45.35 148 ARG A O 1
ATOM 867 N N . PRO A 1 149 ? 59.805 94.495 92.869 1.00 47.42 149 PRO A N 1
ATOM 868 C CA . PRO A 1 149 ? 60.386 95.076 94.105 1.00 46.33 149 PRO A CA 1
ATOM 869 C C . PRO A 1 149 ? 59.774 96.448 94.369 1.00 47.52 149 PRO A C 1
ATOM 870 O O . PRO A 1 149 ? 59.423 97.131 93.415 1.00 46.15 149 PRO A O 1
ATOM 874 N N . PRO A 1 150 ? 59.652 96.861 95.656 1.00 52.70 150 PRO A N 1
ATOM 875 C CA . PRO A 1 150 ? 59.085 98.188 95.968 1.00 52.47 150 PRO A CA 1
ATOM 876 C C . PRO A 1 150 ? 59.843 99.409 95.389 1.00 54.52 150 PRO A C 1
ATOM 877 O O . PRO A 1 150 ? 59.214 100.443 95.212 1.00 55.57 150 PRO A O 1
ATOM 881 N N . ALA A 1 151 ? 61.142 99.276 95.072 1.00 55.46 151 ALA A N 1
ATOM 882 C CA . ALA A 1 151 ? 61.952 100.305 94.355 1.00 56.09 151 ALA A CA 1
ATOM 883 C C . ALA A 1 151 ? 61.525 100.663 92.898 1.00 59.23 151 ALA A C 1
ATOM 884 O O . ALA A 1 151 ? 61.900 101.733 92.359 1.00 62.61 151 ALA A O 1
ATOM 886 N N . VAL A 1 152 ? 60.775 99.755 92.270 1.00 51.20 152 VAL A N 1
ATOM 887 C CA . VAL A 1 152 ? 60.371 99.887 90.907 1.00 47.89 152 VAL A CA 1
ATOM 888 C C . VAL A 1 152 ? 58.994 100.521 90.955 1.00 50.33 152 VAL A C 1
ATOM 889 O O . VAL A 1 152 ? 58.087 99.965 91.549 1.00 53.15 152 VAL A O 1
ATOM 893 N N . LYS A 1 153 ? 58.811 101.662 90.311 1.00 61.07 153 LYS A N 1
ATOM 894 C CA . LYS A 1 153 ? 57.633 102.476 90.626 1.00 64.10 153 LYS A CA 1
ATOM 895 C C . LYS A 1 153 ? 56.661 102.754 89.479 1.00 58.73 153 LYS A C 1
ATOM 896 O O . LYS A 1 153 ? 57.048 102.827 88.340 1.00 55.52 153 LYS A O 1
ATOM 902 N N . GLY A 1 154 ? 55.390 102.926 89.839 1.00 59.18 154 GLY A N 1
ATOM 903 C CA . GLY A 1 154 ? 54.280 103.162 88.919 1.00 55.66 154 GLY A CA 1
ATOM 904 C C . GLY A 1 154 ? 53.956 101.911 88.150 1.00 56.79 154 GLY A C 1
ATOM 905 O O . GLY A 1 154 ? 54.329 100.806 88.573 1.00 55.84 154 GLY A O 1
ATOM 906 N N . ARG A 1 155 ? 53.302 102.073 86.993 1.00 56.38 155 ARG A N 1
ATOM 907 C CA . ARG A 1 155 ? 52.895 100.905 86.186 1.00 54.21 155 ARG A CA 1
ATOM 908 C C . ARG A 1 155 ? 53.680 100.769 84.871 1.00 48.04 155 ARG A C 1
ATOM 909 O O . ARG A 1 155 ? 54.176 101.778 84.364 1.00 44.60 155 ARG A O 1
ATOM 917 N N . PRO A 1 156 ? 53.757 99.539 84.307 1.00 42.19 156 PRO A N 1
ATOM 918 C CA . PRO A 1 156 ? 54.569 99.350 83.090 1.00 39.95 156 PRO A CA 1
ATOM 919 C C . PRO A 1 156 ? 54.163 100.323 81.999 1.00 42.75 156 PRO A C 1
ATOM 920 O O . PRO A 1 156 ? 55.027 100.950 81.368 1.00 45.33 156 PRO A O 1
ATOM 924 N N . ASP A 1 157 ? 52.854 100.506 81.823 1.00 45.28 157 ASP A N 1
ATOM 925 C CA . ASP A 1 157 ? 52.317 101.435 80.806 1.00 45.21 157 ASP A CA 1
ATOM 926 C C . ASP A 1 157 ? 52.547 102.909 81.109 1.00 46.63 157 ASP A C 1
ATOM 927 O O . ASP A 1 157 ? 52.270 103.750 80.266 1.00 48.12 157 ASP A O 1
ATOM 932 N N . ASP A 1 158 ? 53.018 103.236 82.306 1.00 48.98 158 ASP A N 1
ATOM 933 C CA . ASP A 1 158 ? 53.409 104.607 82.594 1.00 51.39 158 ASP A CA 1
ATOM 934 C C . ASP A 1 158 ? 54.644 104.944 81.785 1.00 51.99 158 ASP A C 1
ATOM 935 O O . ASP A 1 158 ? 54.795 106.081 81.290 1.00 51.91 158 ASP A O 1
ATOM 940 N N . VAL A 1 159 ? 55.491 103.931 81.595 1.00 48.42 159 VAL A N 1
ATOM 941 C CA . VAL A 1 159 ? 56.747 104.142 80.939 1.00 45.78 159 VAL A CA 1
ATOM 942 C C . VAL A 1 159 ? 57.000 103.201 79.761 1.00 46.20 159 VAL A C 1
ATOM 943 O O . VAL A 1 159 ? 58.139 103.118 79.309 1.00 45.84 159 VAL A O 1
ATOM 947 N N . ALA A 1 160 ? 55.983 102.498 79.260 1.00 42.73 160 ALA A N 1
ATOM 948 C CA . ALA A 1 160 ? 56.189 101.648 78.071 1.00 40.80 160 ALA A CA 1
ATOM 949 C C . ALA A 1 160 ? 56.505 102.401 76.758 1.00 43.86 160 ALA A C 1
ATOM 950 O O . ALA A 1 160 ? 57.144 101.842 75.848 1.00 45.93 160 ALA A O 1
ATOM 952 N N . GLY A 1 161 ? 56.070 103.655 76.666 1.00 42.92 161 GLY A N 1
ATOM 953 C CA . GLY A 1 161 ? 56.368 104.491 75.525 1.00 41.38 161 GLY A CA 1
ATOM 954 C C . GLY A 1 161 ? 57.835 104.789 75.348 1.00 43.60 161 GLY A C 1
ATOM 955 O O . GLY A 1 161 ? 58.223 105.296 74.297 1.00 45.03 161 GLY A O 1
ATOM 956 N N . LYS A 1 162 ? 58.663 104.460 76.343 1.00 41.46 162 LYS A N 1
ATOM 957 C CA . LYS A 1 162 ? 60.098 104.784 76.274 1.00 40.08 162 LYS A CA 1
ATOM 958 C C . LYS A 1 162 ? 60.907 103.770 75.461 1.00 42.38 162 LYS A C 1
ATOM 959 O O . LYS A 1 162 ? 62.134 103.926 75.300 1.00 43.66 162 LYS A O 1
ATOM 965 N N . VAL A 1 163 ? 60.237 102.710 74.994 1.00 39.89 163 VAL A N 1
ATOM 966 C CA . VAL A 1 163 ? 60.898 101.600 74.308 1.00 40.41 163 VAL A CA 1
ATOM 967 C C . VAL A 1 163 ? 61.355 101.991 72.928 1.00 44.15 163 VAL A C 1
ATOM 968 O O . VAL A 1 163 ? 60.580 102.508 72.160 1.00 48.23 163 VAL A O 1
ATOM 972 N N . GLU A 1 164 ? 62.608 101.717 72.601 1.00 46.12 164 GLU A N 1
ATOM 973 C CA . GLU A 1 164 ? 63.149 102.102 71.311 1.00 47.19 164 GLU A CA 1
ATOM 974 C C . GLU A 1 164 ? 63.254 100.955 70.332 1.00 48.96 164 GLU A C 1
ATOM 975 O O . GLU A 1 164 ? 63.719 99.835 70.662 1.00 51.68 164 GLU A O 1
ATOM 981 N N . TRP A 1 165 ? 62.840 101.254 69.115 1.00 45.27 165 TRP A N 1
ATOM 982 C CA . TRP A 1 165 ? 62.943 100.332 68.017 1.00 41.97 165 TRP A CA 1
ATOM 983 C C . TRP A 1 165 ? 63.965 100.803 67.064 1.00 40.55 165 TRP A C 1
ATOM 984 O O . TRP A 1 165 ? 64.062 101.985 66.776 1.00 39.14 165 TRP A O 1
ATOM 995 N N . GLN A 1 166 ? 64.747 99.846 66.591 1.00 41.92 166 GLN A N 1
ATOM 996 C CA . GLN A 1 166 ? 65.857 100.120 65.691 1.00 38.63 166 GLN A CA 1
ATOM 997 C C . GLN A 1 166 ? 66.065 98.950 64.748 1.00 38.50 166 GLN A C 1
ATOM 998 O O . GLN A 1 166 ? 65.712 97.813 65.044 1.00 38.30 166 GLN A O 1
ATOM 1004 N N . ARG A 1 167 ? 66.581 99.229 63.557 1.00 43.59 167 ARG A N 1
ATOM 1005 C CA . ARG A 1 167 ? 66.822 98.147 62.644 1.00 41.93 167 ARG A CA 1
ATOM 1006 C C . ARG A 1 167 ? 68.127 97.444 63.061 1.00 43.22 167 ARG A C 1
ATOM 1007 O O . ARG A 1 167 ? 69.103 98.091 63.454 1.00 42.76 167 ARG A O 1
ATOM 1015 N N . ALA A 1 168 ? 68.104 96.118 62.986 1.00 40.05 168 ALA A N 1
ATOM 1016 C CA . ALA A 1 168 ? 69.268 95.262 63.243 1.00 39.45 168 ALA A CA 1
ATOM 1017 C C . ALA A 1 168 ? 69.480 94.341 62.053 1.00 36.53 168 ALA A C 1
ATOM 1018 O O . ALA A 1 168 ? 68.796 93.339 61.918 1.00 38.98 168 ALA A O 1
ATOM 1020 N N . GLY A 1 169 ? 70.385 94.709 61.152 1.00 40.58 169 GLY A N 1
ATOM 1021 C CA . GLY A 1 169 ? 70.441 94.137 59.796 1.00 42.51 169 GLY A CA 1
ATOM 1022 C C . GLY A 1 169 ? 69.060 94.168 59.176 1.00 43.59 169 GLY A C 1
ATOM 1023 O O . GLY A 1 169 ? 68.492 95.229 59.086 1.00 44.43 169 GLY A O 1
ATOM 1024 N N . ASN A 1 170 ? 68.504 93.002 58.826 1.00 44.59 170 ASN A N 1
ATOM 1025 C CA . ASN A 1 170 ? 67.140 92.871 58.261 1.00 44.96 170 ASN A CA 1
ATOM 1026 C C . ASN A 1 170 ? 66.001 92.728 59.271 1.00 44.50 170 ASN A C 1
ATOM 1027 O O . ASN A 1 170 ? 64.813 92.504 58.872 1.00 41.31 170 ASN A O 1
ATOM 1032 N N . ARG A 1 171 ? 66.333 92.813 60.562 1.00 36.72 171 ARG A N 1
ATOM 1033 C CA . ARG A 1 171 ? 65.305 92.535 61.541 1.00 35.29 171 ARG A CA 1
ATOM 1034 C C . ARG A 1 171 ? 64.996 93.764 62.362 1.00 38.35 171 ARG A C 1
ATOM 1035 O O . ARG A 1 171 ? 65.665 94.785 62.168 1.00 33.85 171 ARG A O 1
ATOM 1043 N N . LEU A 1 172 ? 63.958 93.649 63.237 1.00 39.04 172 LEU A N 1
ATOM 1044 C CA . LEU A 1 172 ? 63.491 94.681 64.177 1.00 37.33 172 LEU A CA 1
ATOM 1045 C C . LEU A 1 172 ? 63.992 94.369 65.584 1.00 38.55 172 LEU A C 1
ATOM 1046 O O . LEU A 1 172 ? 63.817 93.228 66.083 1.00 39.69 172 LEU A O 1
ATOM 1051 N N . LYS A 1 173 ? 64.560 95.378 66.240 1.00 36.15 173 LYS A N 1
ATOM 1052 C CA . LYS A 1 173 ? 64.953 95.267 67.640 1.00 37.14 173 LYS A CA 1
ATOM 1053 C C . LYS A 1 173 ? 64.211 96.285 68.506 1.00 36.75 173 LYS A C 1
ATOM 1054 O O . LYS A 1 173 ? 64.250 97.516 68.205 1.00 33.48 173 LYS A O 1
ATOM 1060 N N . GLY A 1 174 ? 63.554 95.752 69.563 1.00 34.08 174 GLY A N 1
ATOM 1061 C CA . GLY A 1 174 ? 62.931 96.517 70.630 1.00 26.59 174 GLY A CA 1
ATOM 1062 C C . GLY A 1 174 ? 63.882 96.603 71.812 1.00 31.65 174 GLY A C 1
ATOM 1063 O O . GLY A 1 174 ? 64.210 95.583 72.403 1.00 34.50 174 GLY A O 1
ATOM 1064 N N . VAL A 1 175 ? 64.379 97.800 72.140 1.00 34.26 175 VAL A N 1
ATOM 1065 C CA . VAL A 1 175 ? 65.261 97.953 73.303 1.00 33.47 175 VAL A CA 1
ATOM 1066 C C . VAL A 1 175 ? 64.539 98.697 74.402 1.00 38.37 175 VAL A C 1
ATOM 1067 O O . VAL A 1 175 ? 63.917 99.770 74.169 1.00 35.71 175 VAL A O 1
ATOM 1071 N N . ASN A 1 176 ? 64.554 98.065 75.587 1.00 40.65 176 ASN A N 1
ATOM 1072 C CA . ASN A 1 176 ? 63.712 98.468 76.712 1.00 37.49 176 ASN A CA 1
ATOM 1073 C C . ASN A 1 176 ? 64.533 99.085 77.854 1.00 38.25 176 ASN A C 1
ATOM 1074 O O . ASN A 1 176 ? 65.238 98.390 78.584 1.00 41.50 176 ASN A O 1
ATOM 1079 N N . PRO A 1 177 ? 64.436 100.406 78.009 1.00 34.96 177 PRO A N 1
ATOM 1080 C CA . PRO A 1 177 ? 65.260 101.049 79.033 1.00 39.43 177 PRO A CA 1
ATOM 1081 C C . PRO A 1 177 ? 64.593 100.974 80.397 1.00 38.25 177 PRO A C 1
ATOM 1082 O O . PRO A 1 177 ? 65.079 101.570 81.351 1.00 40.78 177 PRO A O 1
ATOM 1086 N N . THR A 1 178 ? 63.521 100.214 80.505 1.00 34.91 178 THR A N 1
ATOM 1087 C CA . THR A 1 178 ? 62.805 100.239 81.763 1.00 37.67 178 THR A CA 1
ATOM 1088 C C . THR A 1 178 ? 63.006 98.976 82.588 1.00 37.84 178 THR A C 1
ATOM 1089 O O . THR A 1 178 ? 63.575 97.985 82.123 1.00 40.10 178 THR A O 1
ATOM 1093 N N . PRO A 1 179 ? 62.534 99.011 83.831 1.00 38.99 179 PRO A N 1
ATOM 1094 C CA . PRO A 1 179 ? 62.558 97.834 84.698 1.00 37.65 179 PRO A CA 1
ATOM 1095 C C . PRO A 1 179 ? 61.332 96.957 84.606 1.00 36.48 179 PRO A C 1
ATOM 1096 O O . PRO A 1 179 ? 61.158 96.079 85.471 1.00 46.35 179 PRO A O 1
ATOM 1100 N N . PHE A 1 180 ? 60.478 97.147 83.622 1.00 28.97 180 PHE A N 1
ATOM 1101 C CA . PHE A 1 180 ? 59.290 96.305 83.534 1.00 31.51 180 PHE A CA 1
ATOM 1102 C C . PHE A 1 180 ? 59.354 95.488 82.292 1.00 32.31 180 PHE A C 1
ATOM 1103 O O . PHE A 1 180 ? 59.732 96.059 81.303 1.00 38.89 180 PHE A O 1
ATOM 1111 N N . TYR A 1 181 ? 58.963 94.210 82.304 1.00 28.33 181 TYR A N 1
ATOM 1112 C CA . TYR A 1 181 ? 58.586 93.494 81.106 1.00 24.56 181 TYR A CA 1
ATOM 1113 C C . TYR A 1 181 ? 57.623 94.319 80.312 1.00 27.58 181 TYR A C 1
ATOM 1114 O O . TYR A 1 181 ? 56.809 95.020 80.873 1.00 35.04 181 TYR A O 1
ATOM 1123 N N . ILE A 1 182 ? 57.760 94.255 78.996 1.00 29.73 182 ILE A N 1
ATOM 1124 C CA . ILE A 1 182 ? 56.927 94.927 78.038 1.00 29.30 182 ILE A CA 1
ATOM 1125 C C . ILE A 1 182 ? 56.243 93.804 77.339 1.00 29.08 182 ILE A C 1
ATOM 1126 O O . ILE A 1 182 ? 56.895 93.055 76.597 1.00 31.50 182 ILE A O 1
ATOM 1131 N N . ASN A 1 183 ? 54.944 93.673 77.595 1.00 28.57 183 ASN A N 1
ATOM 1132 C CA . ASN A 1 183 ? 54.131 92.553 77.156 1.00 27.03 183 ASN A CA 1
ATOM 1133 C C . ASN A 1 183 ? 53.292 93.117 76.086 1.00 28.83 183 ASN A C 1
ATOM 1134 O O . ASN A 1 183 ? 52.255 93.668 76.342 1.00 36.59 183 ASN A O 1
ATOM 1139 N N . LEU A 1 184 ? 53.765 92.975 74.873 1.00 33.80 184 LEU A N 1
ATOM 1140 C CA . LEU A 1 184 ? 53.194 93.592 73.704 1.00 33.49 184 LEU A CA 1
ATOM 1141 C C . LEU A 1 184 ? 51.873 93.003 73.383 1.00 33.85 184 LEU A C 1
ATOM 1142 O O . LEU A 1 184 ? 51.770 91.823 73.088 1.00 32.66 184 LEU A O 1
ATOM 1147 N N . SER A 1 185 ? 50.855 93.844 73.427 1.00 33.83 185 SER A N 1
ATOM 1148 C CA . SER A 1 185 ? 49.548 93.443 72.938 1.00 36.74 185 SER A CA 1
ATOM 1149 C C . SER A 1 185 ? 49.399 93.716 71.418 1.00 40.22 185 SER A C 1
ATOM 1150 O O . SER A 1 185 ? 48.573 93.094 70.775 1.00 41.39 185 SER A O 1
ATOM 1153 N N . THR A 1 186 ? 50.215 94.626 70.853 1.00 40.39 186 THR A N 1
ATOM 1154 C CA . THR A 1 186 ? 50.081 95.118 69.451 1.00 38.68 186 THR A CA 1
ATOM 1155 C C . THR A 1 186 ? 51.415 95.608 69.003 1.00 33.00 186 THR A C 1
ATOM 1156 O O . THR A 1 186 ? 52.048 96.336 69.748 1.00 32.32 186 THR A O 1
ATOM 1160 N N . LEU A 1 187 ? 51.869 95.243 67.808 1.00 33.96 187 LEU A N 1
ATOM 1161 C CA . LEU A 1 187 ? 53.110 95.870 67.247 1.00 35.50 187 LEU A CA 1
ATOM 1162 C C . LEU A 1 187 ? 53.039 95.925 65.753 1.00 37.17 187 LEU A C 1
ATOM 1163 O O . LEU A 1 187 ? 52.809 94.906 65.158 1.00 36.97 187 LEU A O 1
ATOM 1168 N N . THR A 1 188 ? 53.189 97.120 65.171 1.00 39.32 188 THR A N 1
ATOM 1169 C CA . THR A 1 188 ? 53.243 97.299 63.731 1.00 43.47 188 THR A CA 1
ATOM 1170 C C . THR A 1 188 ? 54.360 98.288 63.368 1.00 45.13 188 THR A C 1
ATOM 1171 O O . THR A 1 188 ? 54.769 99.100 64.205 1.00 48.01 188 THR A O 1
ATOM 1175 N N . VAL A 1 189 ? 54.854 98.178 62.130 1.00 44.01 189 VAL A N 1
ATOM 1176 C CA . VAL A 1 189 ? 55.777 99.131 61.487 1.00 41.65 189 VAL A CA 1
ATOM 1177 C C . VAL A 1 189 ? 55.171 99.554 60.150 1.00 46.39 189 VAL A C 1
ATOM 1178 O O . VAL A 1 189 ? 54.784 98.686 59.343 1.00 42.17 189 VAL A O 1
ATOM 1182 N N . GLY A 1 190 ? 55.068 100.870 59.926 1.00 47.58 190 GLY A N 1
ATOM 1183 C CA . GLY A 1 190 ? 54.331 101.378 58.770 1.00 53.23 190 GLY A CA 1
ATOM 1184 C C . GLY A 1 190 ? 52.960 100.738 58.567 1.00 57.28 190 GLY A C 1
ATOM 1185 O O . GLY A 1 190 ? 52.587 100.380 57.447 1.00 62.52 190 GLY A O 1
ATOM 1186 N N . GLY A 1 191 ? 52.210 100.571 59.649 1.00 56.43 191 GLY A N 1
ATOM 1187 C CA . GLY A 1 191 ? 50.906 99.942 59.586 1.00 54.98 191 GLY A CA 1
ATOM 1188 C C . GLY A 1 191 ? 50.926 98.426 59.439 1.00 54.63 191 GLY A C 1
ATOM 1189 O O . GLY A 1 191 ? 49.926 97.784 59.692 1.00 56.44 191 GLY A O 1
ATOM 1190 N N . LYS A 1 192 ? 52.039 97.828 59.044 1.00 52.19 192 LYS A N 1
ATOM 1191 C CA . LYS A 1 192 ? 52.023 96.374 58.850 1.00 54.77 192 LYS A CA 1
ATOM 1192 C C . LYS A 1 192 ? 52.432 95.569 60.101 1.00 52.27 192 LYS A C 1
ATOM 1193 O O . LYS A 1 192 ? 53.311 95.987 60.923 1.00 45.35 192 LYS A O 1
ATOM 1199 N N . GLU A 1 193 ? 51.747 94.438 60.280 1.00 50.65 193 GLU A N 1
ATOM 1200 C CA . GLU A 1 193 ? 51.809 93.771 61.564 1.00 48.45 193 GLU A CA 1
ATOM 1201 C C . GLU A 1 193 ? 53.055 92.900 61.654 1.00 43.52 193 GLU A C 1
ATOM 1202 O O . GLU A 1 193 ? 53.398 92.239 60.679 1.00 43.58 193 GLU A O 1
ATOM 1208 N N . VAL A 1 194 ? 53.709 92.913 62.822 1.00 38.38 194 VAL A N 1
ATOM 1209 C CA . VAL A 1 194 ? 54.923 92.128 63.138 1.00 37.91 194 VAL A CA 1
ATOM 1210 C C . VAL A 1 194 ? 54.600 90.734 63.735 1.00 41.03 194 VAL A C 1
ATOM 1211 O O . VAL A 1 194 ? 53.950 90.650 64.760 1.00 48.01 194 VAL A O 1
ATOM 1215 N N . LYS A 1 195 ? 54.994 89.654 63.068 1.00 45.89 195 LYS A N 1
ATOM 1216 C CA . LYS A 1 195 ? 54.947 88.287 63.658 1.00 50.44 195 LYS A CA 1
ATOM 1217 C C . LYS A 1 195 ? 56.019 88.071 64.747 1.00 50.04 195 LYS A C 1
ATOM 1218 O O . LYS A 1 195 ? 56.915 88.915 64.910 1.00 49.90 195 LYS A O 1
ATOM 1224 N N . GLU A 1 196 ? 55.916 86.947 65.471 1.00 48.60 196 GLU A N 1
ATOM 1225 C CA . GLU A 1 196 ? 56.781 86.597 66.599 1.00 49.95 196 GLU A CA 1
ATOM 1226 C C . GLU A 1 196 ? 56.875 87.656 67.766 1.00 51.74 196 GLU A C 1
ATOM 1227 O O . GLU A 1 196 ? 57.902 87.816 68.439 1.00 56.50 196 GLU A O 1
ATOM 1233 N N . ARG A 1 197 ? 55.764 88.348 67.994 1.00 48.63 197 ARG A N 1
ATOM 1234 C CA . ARG A 1 197 ? 55.583 89.354 69.031 1.00 42.89 197 ARG A CA 1
ATOM 1235 C C . ARG A 1 197 ? 55.805 88.836 70.494 1.00 39.50 197 ARG A C 1
ATOM 1236 O O . ARG A 1 197 ? 54.897 88.651 71.231 1.00 40.64 197 ARG A O 1
ATOM 1244 N N . GLU A 1 198 ? 57.036 88.602 70.900 1.00 41.73 198 GLU A N 1
ATOM 1245 C CA . GLU A 1 198 ? 57.353 88.113 72.238 1.00 38.28 198 GLU A CA 1
ATOM 1246 C C . GLU A 1 198 ? 57.581 89.317 73.186 1.00 35.78 198 GLU A C 1
ATOM 1247 O O . GLU A 1 198 ? 57.895 90.424 72.732 1.00 35.75 198 GLU A O 1
ATOM 1253 N N . TYR A 1 199 ? 57.429 89.132 74.498 1.00 33.67 199 TYR A N 1
ATOM 1254 C CA . TYR A 1 199 ? 57.670 90.230 75.448 1.00 32.28 199 TYR A CA 1
ATOM 1255 C C . TYR A 1 199 ? 59.162 90.678 75.551 1.00 29.67 199 TYR A C 1
ATOM 1256 O O . TYR A 1 199 ? 60.075 89.950 75.177 1.00 28.71 199 TYR A O 1
ATOM 1265 N N . ILE A 1 200 ? 59.385 91.881 76.045 1.00 25.85 200 ILE A N 1
ATOM 1266 C CA . ILE A 1 200 ? 60.742 92.319 76.275 1.00 29.83 200 ILE A CA 1
ATOM 1267 C C . ILE A 1 200 ? 61.070 92.325 77.760 1.00 30.97 200 ILE A C 1
ATOM 1268 O O . ILE A 1 200 ? 60.336 92.925 78.538 1.00 33.00 200 ILE A O 1
ATOM 1273 N N . ALA A 1 201 ? 62.168 91.666 78.143 1.00 28.94 201 ALA A N 1
ATOM 1274 C CA . ALA A 1 201 ? 62.598 91.608 79.530 1.00 25.85 201 ALA A CA 1
ATOM 1275 C C . ALA A 1 201 ? 63.047 92.994 80.021 1.00 30.32 201 ALA A C 1
ATOM 1276 O O . ALA A 1 201 ? 63.344 93.880 79.213 1.00 34.26 201 ALA A O 1
ATOM 1278 N N . PRO A 1 202 ? 62.996 93.242 81.338 1.00 32.71 202 PRO A N 1
ATOM 1279 C CA . PRO A 1 202 ? 63.471 94.566 81.856 1.00 32.17 202 PRO A CA 1
ATOM 1280 C C . PRO A 1 202 ? 64.935 94.857 81.432 1.00 32.16 202 PRO A C 1
ATOM 1281 O O . PRO A 1 202 ? 65.734 93.939 81.276 1.00 32.83 202 PRO A O 1
ATOM 1285 N N . PHE A 1 203 ? 65.269 96.114 81.200 1.00 28.11 203 PHE A N 1
ATOM 1286 C CA . PHE A 1 203 ? 66.607 96.463 80.779 1.00 32.83 203 PHE A CA 1
ATOM 1287 C C . PHE A 1 203 ? 67.244 95.506 79.775 1.00 37.17 203 PHE A C 1
ATOM 1288 O O . PHE A 1 203 ? 68.424 95.130 79.904 1.00 41.18 203 PHE A O 1
ATOM 1296 N N . SER A 1 204 ? 66.492 95.161 78.743 1.00 34.31 204 SER A N 1
ATOM 1297 C CA . SER A 1 204 ? 66.967 94.167 77.803 1.00 33.39 204 SER A CA 1
ATOM 1298 C C . SER A 1 204 ? 66.414 94.494 76.421 1.00 31.63 204 SER A C 1
ATOM 1299 O O . SER A 1 204 ? 65.810 95.576 76.195 1.00 28.02 204 SER A O 1
ATOM 1302 N N . SER A 1 205 ? 66.598 93.548 75.500 1.00 33.00 205 SER A N 1
ATOM 1303 C CA . SER A 1 205 ? 66.106 93.698 74.135 1.00 33.65 205 SER A CA 1
ATOM 1304 C C . SER A 1 205 ? 65.579 92.403 73.583 1.00 31.40 205 SER A C 1
ATOM 1305 O O . SER A 1 205 ? 65.905 91.353 74.076 1.00 32.99 205 SER A O 1
ATOM 1308 N N . ARG A 1 206 ? 64.742 92.490 72.561 1.00 30.89 206 ARG A N 1
ATOM 1309 C CA . ARG A 1 206 ? 64.218 91.314 71.884 1.00 27.60 206 ARG A CA 1
ATOM 1310 C C . ARG A 1 206 ? 64.158 91.668 70.416 1.00 28.84 206 ARG A C 1
ATOM 1311 O O . ARG A 1 206 ? 63.948 92.834 70.036 1.00 29.51 206 ARG A O 1
ATOM 1319 N N . GLU A 1 207 ? 64.307 90.650 69.587 1.00 34.61 207 GLU A N 1
ATOM 1320 C CA . GLU A 1 207 ? 64.260 90.813 68.131 1.00 39.11 207 GLU A CA 1
ATOM 1321 C C . GLU A 1 207 ? 62.988 90.287 67.456 1.00 40.27 207 GLU A C 1
ATOM 1322 O O . GLU A 1 207 ? 62.283 89.424 67.995 1.00 39.90 207 GLU A O 1
ATOM 1328 N N . TYR A 1 208 ? 62.701 90.835 66.274 1.00 39.39 208 TYR A N 1
ATOM 1329 C CA . TYR A 1 208 ? 61.502 90.474 65.565 1.00 38.62 208 TYR A CA 1
ATOM 1330 C C . TYR A 1 208 ? 61.702 90.416 64.061 1.00 38.53 208 TYR A C 1
ATOM 1331 O O . TYR A 1 208 ? 62.487 91.202 63.478 1.00 35.79 208 TYR A O 1
ATOM 1340 N N . PRO A 1 209 ? 60.975 89.481 63.424 1.00 38.50 209 PRO A N 1
ATOM 1341 C CA . PRO A 1 209 ? 61.019 89.454 61.980 1.00 38.52 209 PRO A CA 1
ATOM 1342 C C . PRO A 1 209 ? 60.372 90.756 61.480 1.00 41.11 209 PRO A C 1
ATOM 1343 O O . PRO A 1 209 ? 59.329 91.196 62.003 1.00 40.13 209 PRO A O 1
ATOM 1347 N N . LEU A 1 210 ? 61.021 91.380 60.513 1.00 41.48 210 LEU A N 1
ATOM 1348 C CA . LEU A 1 210 ? 60.519 92.600 59.932 1.00 44.20 210 LEU A CA 1
ATOM 1349 C C . LEU A 1 210 ? 59.787 92.150 58.680 1.00 50.23 210 LEU A C 1
ATOM 1350 O O . LEU A 1 210 ? 60.398 91.567 57.782 1.00 49.92 210 LEU A O 1
ATOM 1355 N N . PRO A 1 211 ? 58.455 92.317 58.643 1.00 53.77 211 PRO A N 1
ATOM 1356 C CA . PRO A 1 211 ? 57.758 92.163 57.347 1.00 59.36 211 PRO A CA 1
ATOM 1357 C C . PRO A 1 211 ? 58.497 92.959 56.237 1.00 64.24 211 PRO A C 1
ATOM 1358 O O . PRO A 1 211 ? 58.900 94.098 56.473 1.00 63.67 211 PRO A O 1
ATOM 1362 N N . ALA A 1 212 ? 58.748 92.354 55.069 1.00 71.12 212 ALA A N 1
ATOM 1363 C CA . ALA A 1 212 ? 59.509 93.053 53.995 1.00 74.95 212 ALA A CA 1
ATOM 1364 C C . ALA A 1 212 ? 58.815 94.377 53.564 1.00 76.60 212 ALA A C 1
ATOM 1365 O O . ALA A 1 212 ? 57.613 94.368 53.285 1.00 75.54 212 ALA A O 1
ATOM 1367 N N . GLY A 1 213 ? 59.577 95.491 53.553 1.00 78.13 213 GLY A N 1
ATOM 1368 C CA . GLY A 1 213 ? 59.055 96.879 53.538 1.00 78.77 213 GLY A CA 1
ATOM 1369 C C . GLY A 1 213 ? 58.398 97.327 54.872 1.00 78.64 213 GLY A C 1
ATOM 1370 O O . GLY A 1 213 ? 59.038 97.927 55.773 1.00 78.69 213 GLY A O 1
ATOM 1371 N N . LYS A 1 217 ? 57.371 104.385 61.061 1.00 48.68 217 LYS A N 1
ATOM 1372 C CA . LYS A 1 217 ? 56.617 104.617 62.328 1.00 48.45 217 LYS A CA 1
ATOM 1373 C C . LYS A 1 217 ? 56.330 103.304 63.031 1.00 45.47 217 LYS A C 1
ATOM 1374 O O . LYS A 1 217 ? 55.575 102.501 62.532 1.00 49.01 217 LYS A O 1
ATOM 1380 N N . VAL A 1 218 ? 56.943 103.057 64.172 1.00 42.51 218 VAL A N 1
ATOM 1381 C CA . VAL A 1 218 ? 56.619 101.825 64.914 1.00 41.01 218 VAL A CA 1
ATOM 1382 C C . VAL A 1 218 ? 55.460 102.153 65.843 1.00 39.35 218 VAL A C 1
ATOM 1383 O O . VAL A 1 218 ? 55.497 103.159 66.525 1.00 37.59 218 VAL A O 1
ATOM 1387 N N . GLN A 1 219 ? 54.430 101.317 65.854 1.00 37.99 219 GLN A N 1
ATOM 1388 C CA . GLN A 1 219 ? 53.353 101.529 66.812 1.00 40.74 219 GLN A CA 1
ATOM 1389 C C . GLN A 1 219 ? 53.130 100.332 67.699 1.00 38.32 219 GLN A C 1
ATOM 1390 O O . GLN A 1 219 ? 53.220 99.214 67.223 1.00 39.24 219 GLN A O 1
ATOM 1396 N N . TRP A 1 220 ? 52.820 100.557 68.974 1.00 35.94 220 TRP A N 1
ATOM 1397 C CA . TRP A 1 220 ? 52.575 99.416 69.859 1.00 33.80 220 TRP A CA 1
ATOM 1398 C C . TRP A 1 220 ? 51.753 99.740 71.058 1.00 34.55 220 TRP A C 1
ATOM 1399 O O . TRP A 1 220 ? 51.682 100.902 71.444 1.00 36.87 220 TRP A O 1
ATOM 1410 N N . LYS A 1 221 ? 51.165 98.703 71.656 1.00 35.26 221 LYS A N 1
ATOM 1411 C CA . LYS A 1 221 ? 50.420 98.807 72.913 1.00 37.00 221 LYS A CA 1
ATOM 1412 C C . LYS A 1 221 ? 50.759 97.637 73.858 1.00 39.44 221 LYS A C 1
ATOM 1413 O O . LYS A 1 221 ? 51.105 96.551 73.394 1.00 43.89 221 LYS A O 1
ATOM 1419 N N . VAL A 1 222 ? 50.632 97.816 75.175 1.00 37.21 222 VAL A N 1
ATOM 1420 C CA . VAL A 1 222 ? 50.911 96.686 76.071 1.00 31.53 222 VAL A CA 1
ATOM 1421 C C . VAL A 1 222 ? 49.731 96.319 76.866 1.00 31.35 222 VAL A C 1
ATOM 1422 O O . VAL A 1 222 ? 48.825 97.106 76.977 1.00 28.31 222 VAL A O 1
ATOM 1426 N N . ILE A 1 223 ? 49.738 95.086 77.375 1.00 36.31 223 ILE A N 1
ATOM 1427 C CA . ILE A 1 223 ? 48.730 94.583 78.302 1.00 36.65 223 ILE A CA 1
ATOM 1428 C C . ILE A 1 223 ? 49.082 95.305 79.607 1.00 38.40 223 ILE A C 1
ATOM 1429 O O . ILE A 1 223 ? 50.273 95.428 79.926 1.00 40.56 223 ILE A O 1
ATOM 1434 N N . THR A 1 224 ? 48.077 95.816 80.320 1.00 36.03 224 THR A N 1
ATOM 1435 C CA . THR A 1 224 ? 48.282 96.605 81.537 1.00 36.44 224 THR A CA 1
ATOM 1436 C C . THR A 1 224 ? 48.308 95.653 82.728 1.00 36.71 224 THR A C 1
ATOM 1437 O O . THR A 1 224 ? 48.077 94.484 82.568 1.00 38.16 224 THR A O 1
ATOM 1441 N N . ASP A 1 225 ? 48.552 96.138 83.937 1.00 39.60 225 ASP A N 1
ATOM 1442 C CA . ASP A 1 225 ? 48.395 95.229 85.087 1.00 44.91 225 ASP A CA 1
ATOM 1443 C C . ASP A 1 225 ? 46.952 94.772 85.308 1.00 46.38 225 ASP A C 1
ATOM 1444 O O . ASP A 1 225 ? 46.725 93.824 86.006 1.00 49.20 225 ASP A O 1
ATOM 1449 N N . TYR A 1 226 ? 45.974 95.427 84.708 1.00 49.27 226 TYR A N 1
ATOM 1450 C CA . TYR A 1 226 ? 44.595 94.959 84.873 1.00 51.95 226 TYR A CA 1
ATOM 1451 C C . TYR A 1 226 ? 44.199 93.971 83.773 1.00 50.76 226 TYR A C 1
ATOM 1452 O O . TYR A 1 226 ? 43.050 93.565 83.710 1.00 50.41 226 TYR A O 1
ATOM 1461 N N . GLY A 1 227 ? 45.132 93.614 82.883 1.00 48.40 227 GLY A N 1
ATOM 1462 C CA . GLY A 1 227 ? 44.743 92.821 81.737 1.00 49.31 227 GLY A CA 1
ATOM 1463 C C . GLY A 1 227 ? 43.984 93.563 80.658 1.00 51.04 227 GLY A C 1
ATOM 1464 O O . GLY A 1 227 ? 43.572 92.963 79.702 1.00 52.23 227 GLY A O 1
ATOM 1465 N N . GLY A 1 228 ? 43.789 94.869 80.797 1.00 53.51 228 GLY A N 1
ATOM 1466 C CA . GLY A 1 228 ? 43.351 95.696 79.655 1.00 54.94 228 GLY A CA 1
ATOM 1467 C C . GLY A 1 228 ? 44.539 96.108 78.763 1.00 51.82 228 GLY A C 1
ATOM 1468 O O . GLY A 1 228 ? 45.687 95.756 79.031 1.00 50.70 228 GLY A O 1
ATOM 1469 N N . THR A 1 229 ? 44.258 96.896 77.731 1.00 51.21 229 THR A N 1
ATOM 1470 C CA . THR A 1 229 ? 45.247 97.357 76.772 1.00 50.25 229 THR A CA 1
ATOM 1471 C C . THR A 1 229 ? 45.581 98.838 76.968 1.00 50.47 229 THR A C 1
ATOM 1472 O O . THR A 1 229 ? 44.701 99.645 77.327 1.00 51.18 229 THR A O 1
ATOM 1476 N N . SER A 1 230 ? 46.839 99.186 76.699 1.00 43.25 230 SER A N 1
ATOM 1477 C CA . SER A 1 230 ? 47.378 100.503 77.028 1.00 41.28 230 SER A CA 1
ATOM 1478 C C . SER A 1 230 ? 46.944 101.481 75.981 1.00 43.82 230 SER A C 1
ATOM 1479 O O . SER A 1 230 ? 46.456 101.085 74.939 1.00 46.36 230 SER A O 1
ATOM 1482 N N . LYS A 1 231 ? 47.192 102.762 76.235 1.00 44.65 231 LYS A N 1
ATOM 1483 C CA . LYS A 1 231 ? 47.216 103.740 75.173 1.00 44.96 231 LYS A CA 1
ATOM 1484 C C . LYS A 1 231 ? 48.201 103.344 74.085 1.00 43.62 231 LYS A C 1
ATOM 1485 O O . LYS A 1 231 ? 49.181 102.635 74.336 1.00 40.64 231 LYS A O 1
ATOM 1491 N N . GLN A 1 232 ? 47.978 103.823 72.871 1.00 46.94 232 GLN A N 1
ATOM 1492 C CA . GLN A 1 232 ? 48.988 103.654 71.818 1.00 46.35 232 GLN A CA 1
ATOM 1493 C C . GLN A 1 232 ? 50.291 104.450 72.011 1.00 44.17 232 GLN A C 1
ATOM 1494 O O . GLN A 1 232 ? 50.283 105.638 72.325 1.00 42.25 232 GLN A O 1
ATOM 1500 N N . PHE A 1 233 ? 51.403 103.753 71.853 1.00 44.01 233 PHE A N 1
ATOM 1501 C CA . PHE A 1 233 ? 52.719 104.382 71.735 1.00 46.05 233 PHE A CA 1
ATOM 1502 C C . PHE A 1 233 ? 53.165 104.327 70.275 1.00 46.08 233 PHE A C 1
ATOM 1503 O O . PHE A 1 233 ? 52.692 103.493 69.501 1.00 45.05 233 PHE A O 1
ATOM 1511 N N . GLU A 1 234 ? 54.082 105.226 69.929 1.00 51.23 234 GLU A N 1
ATOM 1512 C CA . GLU A 1 234 ? 54.579 105.435 68.546 1.00 53.80 234 GLU A CA 1
ATOM 1513 C C . GLU A 1 234 ? 55.940 106.154 68.568 1.00 53.77 234 GLU A C 1
ATOM 1514 O O . GLU A 1 234 ? 56.144 107.041 69.406 1.00 53.87 234 GLU A O 1
ATOM 1520 N N . ALA A 1 235 ? 56.846 105.761 67.661 1.00 52.52 235 ALA A N 1
ATOM 1521 C CA . ALA A 1 235 ? 58.185 106.350 67.500 1.00 52.52 235 ALA A CA 1
ATOM 1522 C C . ALA A 1 235 ? 58.665 106.112 66.055 1.00 56.85 235 ALA A C 1
ATOM 1523 O O . ALA A 1 235 ? 57.998 105.387 65.278 1.00 58.97 235 ALA A O 1
ATOM 1525 N N . GLU A 1 236 ? 59.824 106.643 65.686 1.00 58.31 236 GLU A N 1
ATOM 1526 C CA . GLU A 1 236 ? 60.324 106.406 64.332 1.00 64.81 236 GLU A CA 1
ATOM 1527 C C . GLU A 1 236 ? 61.109 105.069 64.226 1.00 63.19 236 GLU A C 1
ATOM 1528 O O . GLU A 1 236 ? 61.397 104.481 65.240 1.00 63.21 236 GLU A O 1
ATOM 1534 N N . LEU A 1 237 ? 61.425 104.599 63.009 1.00 63.59 237 LEU A N 1
ATOM 1535 C CA . LEU A 1 237 ? 62.592 103.683 62.687 1.00 59.58 237 LEU A CA 1
ATOM 1536 C C . LEU A 1 237 ? 62.287 102.178 62.843 1.00 57.93 237 LEU A C 1
ATOM 1537 O O . LEU A 1 237 ? 62.294 101.411 61.859 1.00 55.01 237 LEU A O 1
ATOM 1542 N N . GLU B 1 16 ? 48.591 66.764 73.794 1.00 55.93 16 GLU B N 1
ATOM 1543 C CA . GLU B 1 16 ? 49.164 65.517 74.447 1.00 58.56 16 GLU B CA 1
ATOM 1544 C C . GLU B 1 16 ? 48.113 64.469 74.938 1.00 56.27 16 GLU B C 1
ATOM 1545 O O . GLU B 1 16 ? 47.116 64.815 75.570 1.00 54.96 16 GLU B O 1
ATOM 1551 N N . THR B 1 17 ? 48.362 63.192 74.671 1.00 54.53 17 THR B N 1
ATOM 1552 C CA . THR B 1 17 ? 47.406 62.134 74.977 1.00 53.95 17 THR B CA 1
ATOM 1553 C C . THR B 1 17 ? 48.070 61.091 75.833 1.00 53.44 17 THR B C 1
ATOM 1554 O O . THR B 1 17 ? 49.183 60.696 75.554 1.00 55.68 17 THR B O 1
ATOM 1558 N N . ASN B 1 18 ? 47.354 60.638 76.850 1.00 50.82 18 ASN B N 1
ATOM 1559 C CA . ASN B 1 18 ? 47.821 59.623 77.748 1.00 54.61 18 ASN B CA 1
ATOM 1560 C C . ASN B 1 18 ? 46.774 58.532 77.845 1.00 54.47 18 ASN B C 1
ATOM 1561 O O . ASN B 1 18 ? 45.730 58.703 78.500 1.00 57.02 18 ASN B O 1
ATOM 1566 N N . ALA B 1 19 ? 47.035 57.426 77.169 1.00 51.18 19 ALA B N 1
ATOM 1567 C CA . ALA B 1 19 ? 46.054 56.340 77.100 1.00 50.56 19 ALA B CA 1
ATOM 1568 C C . ALA B 1 19 ? 46.603 55.180 77.855 1.00 49.93 19 ALA B C 1
ATOM 1569 O O . ALA B 1 19 ? 47.817 54.990 77.930 1.00 52.86 19 ALA B O 1
ATOM 1571 N N . ARG B 1 20 ? 45.726 54.383 78.423 1.00 47.48 20 ARG B N 1
ATOM 1572 C CA . ARG B 1 20 ? 46.214 53.290 79.208 1.00 50.36 20 ARG B CA 1
ATOM 1573 C C . ARG B 1 20 ? 45.170 52.189 79.208 1.00 49.67 20 ARG B C 1
ATOM 1574 O O . ARG B 1 20 ? 43.967 52.441 79.294 1.00 49.96 20 ARG B O 1
ATOM 1582 N N . VAL B 1 21 ? 45.601 50.958 79.015 1.00 51.12 21 VAL B N 1
ATOM 1583 C CA . VAL B 1 21 ? 44.591 49.908 78.960 1.00 50.57 21 VAL B CA 1
ATOM 1584 C C . VAL B 1 21 ? 44.653 49.000 80.172 1.00 46.69 21 VAL B C 1
ATOM 1585 O O . VAL B 1 21 ? 45.725 48.652 80.582 1.00 48.11 21 VAL B O 1
ATOM 1589 N N . PHE B 1 22 ? 43.485 48.673 80.735 1.00 45.09 22 PHE B N 1
ATOM 1590 C CA . PHE B 1 22 ? 43.320 47.857 81.944 1.00 44.21 22 PHE B CA 1
ATOM 1591 C C . PHE B 1 22 ? 42.650 46.502 81.643 1.00 41.69 22 PHE B C 1
ATOM 1592 O O . PHE B 1 22 ? 41.415 46.400 81.539 1.00 39.13 22 PHE B O 1
ATOM 1600 N N . SER B 1 23 ? 43.476 45.488 81.418 1.00 43.99 23 SER B N 1
ATOM 1601 C CA . SER B 1 23 ? 42.992 44.145 80.978 1.00 47.93 23 SER B CA 1
ATOM 1602 C C . SER B 1 23 ? 43.703 43.006 81.702 1.00 47.20 23 SER B C 1
ATOM 1603 O O . SER B 1 23 ? 44.889 43.086 82.033 1.00 48.76 23 SER B O 1
ATOM 1606 N N . LEU B 1 24 ? 43.005 41.919 81.924 1.00 47.27 24 LEU B N 1
ATOM 1607 C CA . LEU B 1 24 ? 43.646 40.787 82.574 1.00 45.56 24 LEU B CA 1
ATOM 1608 C C . LEU B 1 24 ? 44.005 39.652 81.571 1.00 46.12 24 LEU B C 1
ATOM 1609 O O . LEU B 1 24 ? 43.409 39.548 80.521 1.00 45.14 24 LEU B O 1
ATOM 1614 N N . HIS B 1 25 ? 45.026 38.866 81.882 1.00 43.73 25 HIS B N 1
ATOM 1615 C CA . HIS B 1 25 ? 45.119 37.518 81.391 1.00 43.93 25 HIS B CA 1
ATOM 1616 C C . HIS B 1 25 ? 44.504 36.574 82.429 1.00 41.42 25 HIS B C 1
ATOM 1617 O O . HIS B 1 25 ? 44.529 36.844 83.614 1.00 47.40 25 HIS B O 1
ATOM 1624 N N . LEU B 1 26 ? 43.986 35.446 81.984 1.00 38.66 26 LEU B N 1
ATOM 1625 C CA . LEU B 1 26 ? 43.459 34.430 82.844 1.00 33.61 26 LEU B CA 1
ATOM 1626 C C . LEU B 1 26 ? 44.259 33.185 82.645 1.00 31.77 26 LEU B C 1
ATOM 1627 O O . LEU B 1 26 ? 44.760 32.894 81.567 1.00 31.28 26 LEU B O 1
ATOM 1632 N N . GLY B 1 27 ? 44.354 32.417 83.697 1.00 33.26 27 GLY B N 1
ATOM 1633 C CA . GLY B 1 27 ? 45.254 31.288 83.698 1.00 32.98 27 GLY B CA 1
ATOM 1634 C C . GLY B 1 27 ? 44.586 30.035 83.192 1.00 34.42 27 GLY B C 1
ATOM 1635 O O . GLY B 1 27 ? 45.222 29.025 83.179 1.00 35.80 27 GLY B O 1
ATOM 1636 N N . ALA B 1 28 ? 43.318 30.099 82.756 1.00 37.20 28 ALA B N 1
ATOM 1637 C CA . ALA B 1 28 ? 42.608 28.930 82.126 1.00 35.81 28 ALA B CA 1
ATOM 1638 C C . ALA B 1 28 ? 41.704 29.488 81.065 1.00 35.80 28 ALA B C 1
ATOM 1639 O O . ALA B 1 28 ? 41.418 30.701 81.089 1.00 40.89 28 ALA B O 1
ATOM 1641 N N . THR B 1 29 ? 41.299 28.637 80.127 1.00 30.96 29 THR B N 1
ATOM 1642 C CA . THR B 1 29 ? 40.417 29.009 79.020 1.00 34.29 29 THR B CA 1
ATOM 1643 C C . THR B 1 29 ? 38.968 28.692 79.311 1.00 33.11 29 THR B C 1
ATOM 1644 O O . THR B 1 29 ? 38.126 29.094 78.557 1.00 37.78 29 THR B O 1
ATOM 1648 N N . ARG B 1 30 ? 38.691 27.880 80.333 1.00 30.90 30 ARG B N 1
ATOM 1649 C CA . ARG B 1 30 ? 37.351 27.597 80.807 1.00 29.26 30 ARG B CA 1
ATOM 1650 C C . ARG B 1 30 ? 37.432 27.006 82.175 1.00 32.59 30 ARG B C 1
ATOM 1651 O O . ARG B 1 30 ? 38.491 26.541 82.619 1.00 32.16 30 ARG B O 1
ATOM 1659 N N . VAL B 1 31 ? 36.326 27.048 82.892 1.00 29.37 31 VAL B N 1
ATOM 1660 C CA . VAL B 1 31 ? 36.326 26.390 84.154 1.00 25.76 31 VAL B CA 1
ATOM 1661 C C . VAL B 1 31 ? 35.300 25.272 84.144 1.00 27.96 31 VAL B C 1
ATOM 1662 O O . VAL B 1 31 ? 34.146 25.497 83.740 1.00 27.62 31 VAL B O 1
ATOM 1666 N N . VAL B 1 32 ? 35.698 24.067 84.565 1.00 27.95 32 VAL B N 1
ATOM 1667 C CA . VAL B 1 32 ? 34.695 22.968 84.760 1.00 28.33 32 VAL B CA 1
ATOM 1668 C C . VAL B 1 32 ? 34.285 22.893 86.266 1.00 30.91 32 VAL B C 1
ATOM 1669 O O . VAL B 1 32 ? 35.129 22.778 87.133 1.00 31.39 32 VAL B O 1
ATOM 1673 N N . TYR B 1 33 ? 33.008 23.021 86.588 1.00 31.50 33 TYR B N 1
ATOM 1674 C CA . TYR B 1 33 ? 32.643 23.244 87.965 1.00 29.46 33 TYR B CA 1
ATOM 1675 C C . TYR B 1 33 ? 31.856 22.052 88.418 1.00 35.61 33 TYR B C 1
ATOM 1676 O O . TYR B 1 33 ? 30.872 21.730 87.770 1.00 36.25 33 TYR B O 1
ATOM 1685 N N . ASN B 1 34 ? 32.285 21.420 89.530 1.00 40.01 34 ASN B N 1
ATOM 1686 C CA . ASN B 1 34 ? 31.543 20.343 90.183 1.00 36.59 34 ASN B CA 1
ATOM 1687 C C . ASN B 1 34 ? 30.618 20.892 91.241 1.00 36.62 34 ASN B C 1
ATOM 1688 O O . ASN B 1 34 ? 31.107 21.421 92.240 1.00 39.66 34 ASN B O 1
ATOM 1693 N N . PRO B 1 35 ? 29.293 20.784 91.029 1.00 35.66 35 PRO B N 1
ATOM 1694 C CA . PRO B 1 35 ? 28.320 21.374 91.928 1.00 37.86 35 PRO B CA 1
ATOM 1695 C C . PRO B 1 35 ? 28.127 20.587 93.213 1.00 44.15 35 PRO B C 1
ATOM 1696 O O . PRO B 1 35 ? 27.442 21.044 94.112 1.00 47.74 35 PRO B O 1
ATOM 1700 N N . ALA B 1 36 ? 28.684 19.392 93.290 1.00 47.64 36 ALA B N 1
ATOM 1701 C CA . ALA B 1 36 ? 28.689 18.660 94.559 1.00 47.13 36 ALA B CA 1
ATOM 1702 C C . ALA B 1 36 ? 29.979 18.968 95.384 1.00 46.20 36 ALA B C 1
ATOM 1703 O O . ALA B 1 36 ? 30.255 18.316 96.391 1.00 46.86 36 ALA B O 1
ATOM 1705 N N . SER B 1 37 ? 30.766 19.948 94.959 1.00 41.31 37 SER B N 1
ATOM 1706 C CA . SER B 1 37 ? 32.097 20.179 95.572 1.00 37.59 37 SER B CA 1
ATOM 1707 C C . SER B 1 37 ? 32.156 21.590 96.147 1.00 31.49 37 SER B C 1
ATOM 1708 O O . SER B 1 37 ? 31.149 22.299 96.146 1.00 28.34 37 SER B O 1
ATOM 1711 N N . SER B 1 38 ? 33.303 22.038 96.616 1.00 28.54 38 SER B N 1
ATOM 1712 C CA . SER B 1 38 ? 33.322 23.343 97.294 1.00 29.30 38 SER B CA 1
ATOM 1713 C C . SER B 1 38 ? 33.908 24.501 96.472 1.00 31.60 38 SER B C 1
ATOM 1714 O O . SER B 1 38 ? 34.241 25.585 97.031 1.00 33.08 38 SER B O 1
ATOM 1717 N N . GLY B 1 39 ? 34.117 24.291 95.166 1.00 32.25 39 GLY B N 1
ATOM 1718 C CA . GLY B 1 39 ? 34.525 25.424 94.297 1.00 30.43 39 GLY B CA 1
ATOM 1719 C C . GLY B 1 39 ? 35.701 25.220 93.345 1.00 31.98 39 GLY B C 1
ATOM 1720 O O . GLY B 1 39 ? 36.226 24.128 93.203 1.00 31.31 39 GLY B O 1
ATOM 1721 N N . GLU B 1 40 ? 36.056 26.247 92.602 1.00 29.59 40 GLU B N 1
ATOM 1722 C CA . GLU B 1 40 ? 37.145 26.083 91.689 1.00 32.59 40 GLU B CA 1
ATOM 1723 C C . GLU B 1 40 ? 38.017 27.323 91.807 1.00 36.30 40 GLU B C 1
ATOM 1724 O O . GLU B 1 40 ? 37.599 28.384 92.311 1.00 39.43 40 GLU B O 1
ATOM 1730 N N . THR B 1 41 ? 39.255 27.216 91.409 1.00 36.30 41 THR B N 1
ATOM 1731 C CA . THR B 1 41 ? 40.055 28.377 91.554 1.00 39.45 41 THR B CA 1
ATOM 1732 C C . THR B 1 41 ? 40.484 28.739 90.177 1.00 37.44 41 THR B C 1
ATOM 1733 O O . THR B 1 41 ? 40.495 27.885 89.300 1.00 35.36 41 THR B O 1
ATOM 1737 N N . LEU B 1 42 ? 40.801 30.022 89.990 1.00 34.71 42 LEU B N 1
ATOM 1738 C CA . LEU B 1 42 ? 41.195 30.539 88.711 1.00 29.82 42 LEU B CA 1
ATOM 1739 C C . LEU B 1 42 ? 42.257 31.610 88.959 1.00 32.21 42 LEU B C 1
ATOM 1740 O O . LEU B 1 42 ? 42.059 32.528 89.769 1.00 31.88 42 LEU B O 1
ATOM 1745 N N . THR B 1 43 ? 43.360 31.498 88.235 1.00 34.34 43 THR B N 1
ATOM 1746 C CA . THR B 1 43 ? 44.444 32.459 88.306 1.00 35.06 43 THR B CA 1
ATOM 1747 C C . THR B 1 43 ? 44.144 33.633 87.324 1.00 35.93 43 THR B C 1
ATOM 1748 O O . THR B 1 43 ? 43.635 33.438 86.174 1.00 29.09 43 THR B O 1
ATOM 1752 N N . VAL B 1 44 ? 44.391 34.845 87.825 1.00 33.00 44 VAL B N 1
ATOM 1753 C CA . VAL B 1 44 ? 44.374 36.046 86.994 1.00 40.99 44 VAL B CA 1
ATOM 1754 C C . VAL B 1 44 ? 45.693 36.728 87.113 1.00 42.65 44 VAL B C 1
ATOM 1755 O O . VAL B 1 44 ? 46.252 36.778 88.208 1.00 43.89 44 VAL B O 1
ATOM 1759 N N . ILE B 1 45 ? 46.195 37.223 85.974 1.00 44.29 45 ILE B N 1
ATOM 1760 C CA . ILE B 1 45 ? 47.567 37.721 85.877 1.00 48.08 45 ILE B CA 1
ATOM 1761 C C . ILE B 1 45 ? 47.578 39.101 85.240 1.00 50.28 45 ILE B C 1
ATOM 1762 O O . ILE B 1 45 ? 47.021 39.286 84.169 1.00 49.86 45 ILE B O 1
ATOM 1767 N N . ASN B 1 46 ? 48.219 40.060 85.909 1.00 53.46 46 ASN B N 1
ATOM 1768 C CA . ASN B 1 46 ? 48.418 41.412 85.401 1.00 52.58 46 ASN B CA 1
ATOM 1769 C C . ASN B 1 46 ? 49.735 41.449 84.657 1.00 56.48 46 ASN B C 1
ATOM 1770 O O . ASN B 1 46 ? 50.781 41.642 85.240 1.00 58.62 46 ASN B O 1
ATOM 1775 N N . ASP B 1 47 ? 49.636 41.261 83.351 1.00 60.58 47 ASP B N 1
ATOM 1776 C CA . ASP B 1 47 ? 50.722 41.177 82.397 1.00 65.46 47 ASP B CA 1
ATOM 1777 C C . ASP B 1 47 ? 51.305 42.562 82.019 1.00 66.79 47 ASP B C 1
ATOM 1778 O O . ASP B 1 47 ? 52.314 42.632 81.326 1.00 70.55 47 ASP B O 1
ATOM 1783 N N . GLN B 1 48 ? 50.703 43.650 82.501 1.00 65.41 48 GLN B N 1
ATOM 1784 C CA . GLN B 1 48 ? 51.279 45.002 82.358 1.00 65.15 48 GLN B CA 1
ATOM 1785 C C . GLN B 1 48 ? 52.110 45.478 83.552 1.00 66.72 48 GLN B C 1
ATOM 1786 O O . GLN B 1 48 ? 52.277 44.730 84.505 1.00 67.22 48 GLN B O 1
ATOM 1792 N N . ASP B 1 49 ? 52.632 46.712 83.513 1.00 69.59 49 ASP B N 1
ATOM 1793 C CA . ASP B 1 49 ? 53.541 47.186 84.585 1.00 72.55 49 ASP B CA 1
ATOM 1794 C C . ASP B 1 49 ? 53.007 48.245 85.556 1.00 71.77 49 ASP B C 1
ATOM 1795 O O . ASP B 1 49 ? 53.777 48.953 86.209 1.00 77.40 49 ASP B O 1
ATOM 1800 N N . TYR B 1 50 ? 51.699 48.330 85.701 1.00 67.62 50 TYR B N 1
ATOM 1801 C CA . TYR B 1 50 ? 51.123 49.227 86.681 1.00 64.60 50 TYR B CA 1
ATOM 1802 C C . TYR B 1 50 ? 50.003 48.547 87.441 1.00 65.41 50 TYR B C 1
ATOM 1803 O O . TYR B 1 50 ? 49.353 47.629 86.923 1.00 58.87 50 TYR B O 1
ATOM 1812 N N . PRO B 1 51 ? 49.796 48.974 88.698 1.00 68.88 51 PRO B N 1
ATOM 1813 C CA . PRO B 1 51 ? 48.629 48.562 89.493 1.00 66.64 51 PRO B CA 1
ATOM 1814 C C . PRO B 1 51 ? 47.307 48.597 88.732 1.00 61.23 51 PRO B C 1
ATOM 1815 O O . PRO B 1 51 ? 47.154 49.344 87.770 1.00 60.01 51 PRO B O 1
ATOM 1827 N N . LEU B 1 53 ? 42.764 47.638 89.605 1.00 40.36 53 LEU B N 1
ATOM 1828 C CA . LEU B 1 53 ? 41.668 46.920 90.243 1.00 47.76 53 LEU B CA 1
ATOM 1829 C C . LEU B 1 53 ? 41.028 45.812 89.391 1.00 45.42 53 LEU B C 1
ATOM 1830 O O . LEU B 1 53 ? 40.672 46.013 88.209 1.00 41.23 53 LEU B O 1
ATOM 1835 N N . VAL B 1 54 ? 40.854 44.654 90.017 1.00 44.21 54 VAL B N 1
ATOM 1836 C CA . VAL B 1 54 ? 40.273 43.478 89.344 1.00 43.63 54 VAL B CA 1
ATOM 1837 C C . VAL B 1 54 ? 38.837 43.274 89.834 1.00 44.64 54 VAL B C 1
ATOM 1838 O O . VAL B 1 54 ? 38.571 43.220 91.052 1.00 48.02 54 VAL B O 1
ATOM 1842 N N . GLN B 1 55 ? 37.902 43.162 88.902 1.00 44.63 55 GLN B N 1
ATOM 1843 C CA . GLN B 1 55 ? 36.479 43.071 89.246 1.00 47.30 55 GLN B CA 1
ATOM 1844 C C . GLN B 1 55 ? 35.923 41.855 88.547 1.00 43.22 55 GLN B C 1
ATOM 1845 O O . GLN B 1 55 ? 36.131 41.682 87.365 1.00 42.79 55 GLN B O 1
ATOM 1851 N N . SER B 1 56 ? 35.199 41.025 89.277 1.00 44.15 56 SER B N 1
ATOM 1852 C CA . SER B 1 56 ? 34.859 39.665 88.817 1.00 41.25 56 SER B CA 1
ATOM 1853 C C . SER B 1 56 ? 33.458 39.333 89.153 1.00 38.91 56 SER B C 1
ATOM 1854 O O . SER B 1 56 ? 33.052 39.489 90.292 1.00 42.56 56 SER B O 1
ATOM 1857 N N . GLU B 1 57 ? 32.752 38.801 88.181 1.00 36.51 57 GLU B N 1
ATOM 1858 C CA . GLU B 1 57 ? 31.410 38.358 88.359 1.00 38.55 57 GLU B CA 1
ATOM 1859 C C . GLU B 1 57 ? 31.183 37.038 87.603 1.00 38.03 57 GLU B C 1
ATOM 1860 O O . GLU B 1 57 ? 31.817 36.766 86.570 1.00 37.69 57 GLU B O 1
ATOM 1866 N N . VAL B 1 58 ? 30.227 36.242 88.070 1.00 34.22 58 VAL B N 1
ATOM 1867 C CA . VAL B 1 58 ? 29.720 35.189 87.228 1.00 33.60 58 VAL B CA 1
ATOM 1868 C C . VAL B 1 58 ? 28.365 35.560 86.655 1.00 35.89 58 VAL B C 1
ATOM 1869 O O . VAL B 1 58 ? 27.534 36.106 87.374 1.00 41.29 58 VAL B O 1
ATOM 1873 N N . LEU B 1 59 ? 28.118 35.276 85.382 1.00 34.17 59 LEU B N 1
ATOM 1874 C CA . LEU B 1 59 ? 26.838 35.645 84.788 1.00 36.78 59 LEU B CA 1
ATOM 1875 C C . LEU B 1 59 ? 26.114 34.494 84.120 1.00 39.18 59 LEU B C 1
ATOM 1876 O O . LEU B 1 59 ? 26.669 33.424 83.930 1.00 41.99 59 LEU B O 1
ATOM 1881 N N . SER B 1 60 ? 24.869 34.705 83.747 1.00 41.94 60 SER B N 1
ATOM 1882 C CA . SER B 1 60 ? 24.098 33.669 83.040 1.00 47.40 60 SER B CA 1
ATOM 1883 C C . SER B 1 60 ? 24.625 33.359 81.641 1.00 43.52 60 SER B C 1
ATOM 1884 O O . SER B 1 60 ? 25.534 33.999 81.182 1.00 40.75 60 SER B O 1
ATOM 1887 N N . GLU B 1 61 ? 24.016 32.413 80.939 1.00 47.38 61 GLU B N 1
ATOM 1888 C CA . GLU B 1 61 ? 24.478 32.033 79.599 1.00 48.28 61 GLU B CA 1
ATOM 1889 C C . GLU B 1 61 ? 24.504 33.148 78.608 1.00 50.86 61 GLU B C 1
ATOM 1890 O O . GLU B 1 61 ? 25.284 33.119 77.631 1.00 50.73 61 GLU B O 1
ATOM 1896 N N . ASP B 1 62 ? 23.578 34.074 78.821 1.00 55.32 62 ASP B N 1
ATOM 1897 C CA . ASP B 1 62 ? 23.344 35.213 77.948 1.00 56.69 62 ASP B CA 1
ATOM 1898 C C . ASP B 1 62 ? 24.239 36.362 78.308 1.00 54.40 62 ASP B C 1
ATOM 1899 O O . ASP B 1 62 ? 24.388 37.272 77.521 1.00 55.11 62 ASP B O 1
ATOM 1904 N N . GLN B 1 63 ? 24.794 36.332 79.517 1.00 54.27 63 GLN B N 1
ATOM 1905 C CA . GLN B 1 63 ? 25.517 37.467 80.110 1.00 56.22 63 GLN B CA 1
ATOM 1906 C C . GLN B 1 63 ? 24.598 38.586 80.610 1.00 58.59 63 GLN B C 1
ATOM 1907 O O . GLN B 1 63 ? 25.062 39.670 80.898 1.00 60.61 63 GLN B O 1
ATOM 1913 N N . LYS B 1 64 ? 23.301 38.335 80.733 1.00 62.91 64 LYS B N 1
ATOM 1914 C CA . LYS B 1 64 ? 22.365 39.431 81.042 1.00 67.90 64 LYS B CA 1
ATOM 1915 C C . LYS B 1 64 ? 21.921 39.566 82.508 1.00 66.24 64 LYS B C 1
ATOM 1916 O O . LYS B 1 64 ? 21.152 40.467 82.852 1.00 69.54 64 LYS B O 1
ATOM 1922 N N . SER B 1 65 ? 22.432 38.705 83.370 1.00 60.64 65 SER B N 1
ATOM 1923 C CA . SER B 1 65 ? 21.963 38.678 84.732 1.00 61.34 65 SER B CA 1
ATOM 1924 C C . SER B 1 65 ? 23.059 38.123 85.588 1.00 61.51 65 SER B C 1
ATOM 1925 O O . SER B 1 65 ? 23.927 37.405 85.102 1.00 62.92 65 SER B O 1
ATOM 1928 N N . PRO B 1 66 ? 23.024 38.438 86.884 1.00 61.96 66 PRO B N 1
ATOM 1929 C CA . PRO B 1 66 ? 23.913 37.740 87.797 1.00 57.27 66 PRO B CA 1
ATOM 1930 C C . PRO B 1 66 ? 23.682 36.221 87.771 1.00 52.79 66 PRO B C 1
ATOM 1931 O O . PRO B 1 66 ? 22.596 35.742 87.432 1.00 49.03 66 PRO B O 1
ATOM 1935 N N . ALA B 1 67 ? 24.729 35.478 88.116 1.00 50.07 67 ALA B N 1
ATOM 1936 C CA . ALA B 1 67 ? 24.611 34.059 88.327 1.00 46.82 67 ALA B CA 1
ATOM 1937 C C . ALA B 1 67 ? 24.792 33.780 89.825 1.00 48.02 67 ALA B C 1
ATOM 1938 O O . ALA B 1 67 ? 25.378 34.559 90.552 1.00 52.58 67 ALA B O 1
ATOM 1940 N N . PRO B 1 68 ? 24.259 32.678 90.310 1.00 46.52 68 PRO B N 1
ATOM 1941 C CA . PRO B 1 68 ? 24.285 32.405 91.742 1.00 47.19 68 PRO B CA 1
ATOM 1942 C C . PRO B 1 68 ? 25.615 31.763 92.209 1.00 48.90 68 PRO B C 1
ATOM 1943 O O . PRO B 1 68 ? 25.645 30.600 92.714 1.00 47.00 68 PRO B O 1
ATOM 1947 N N . PHE B 1 69 ? 26.696 32.507 91.989 1.00 46.43 69 PHE B N 1
ATOM 1948 C CA . PHE B 1 69 ? 28.058 32.136 92.381 1.00 43.99 69 PHE B CA 1
ATOM 1949 C C . PHE B 1 69 ? 28.633 33.416 92.899 1.00 43.70 69 PHE B C 1
ATOM 1950 O O . PHE B 1 69 ? 28.132 34.476 92.584 1.00 46.72 69 PHE B O 1
ATOM 1958 N N . VAL B 1 70 ? 29.713 33.330 93.644 1.00 44.57 70 VAL B N 1
ATOM 1959 C CA . VAL B 1 70 ? 30.537 34.499 93.905 1.00 47.31 70 VAL B CA 1
ATOM 1960 C C . VAL B 1 70 ? 32.036 34.263 93.599 1.00 45.30 70 VAL B C 1
ATOM 1961 O O . VAL B 1 70 ? 32.529 33.129 93.566 1.00 48.70 70 VAL B O 1
ATOM 1965 N N . VAL B 1 71 ? 32.738 35.355 93.353 1.00 46.35 71 VAL B N 1
ATOM 1966 C CA . VAL B 1 71 ? 34.152 35.345 93.222 1.00 44.09 71 VAL B CA 1
ATOM 1967 C C . VAL B 1 71 ? 34.732 36.092 94.410 1.00 49.98 71 VAL B C 1
ATOM 1968 O O . VAL B 1 71 ? 34.270 37.180 94.769 1.00 55.45 71 VAL B O 1
ATOM 1972 N N . THR B 1 72 ? 35.699 35.448 95.058 1.00 49.03 72 THR B N 1
ATOM 1973 C CA . THR B 1 72 ? 36.365 35.985 96.212 1.00 50.95 72 THR B CA 1
ATOM 1974 C C . THR B 1 72 ? 37.858 36.121 95.855 1.00 49.14 72 THR B C 1
ATOM 1975 O O . THR B 1 72 ? 38.484 35.141 95.483 1.00 49.94 72 THR B O 1
ATOM 1979 N N . PRO B 1 73 ? 38.431 37.332 95.936 1.00 47.59 73 PRO B N 1
ATOM 1980 C CA . PRO B 1 73 ? 37.787 38.641 96.212 1.00 48.58 73 PRO B CA 1
ATOM 1981 C C . PRO B 1 73 ? 37.039 39.185 95.001 1.00 46.87 73 PRO B C 1
ATOM 1982 O O . PRO B 1 73 ? 37.480 38.964 93.914 1.00 46.82 73 PRO B O 1
ATOM 1986 N N . PRO B 1 74 ? 35.869 39.832 95.194 1.00 51.06 74 PRO B N 1
ATOM 1987 C CA . PRO B 1 74 ? 35.075 40.336 94.059 1.00 50.31 74 PRO B CA 1
ATOM 1988 C C . PRO B 1 74 ? 35.701 41.594 93.429 1.00 52.25 74 PRO B C 1
ATOM 1989 O O . PRO B 1 74 ? 35.413 41.936 92.245 1.00 53.07 74 PRO B O 1
ATOM 1993 N N . LEU B 1 75 ? 36.589 42.230 94.194 1.00 50.13 75 LEU B N 1
ATOM 1994 C CA . LEU B 1 75 ? 37.240 43.482 93.794 1.00 53.30 75 LEU B CA 1
ATOM 1995 C C . LEU B 1 75 ? 38.543 43.612 94.586 1.00 55.13 75 LEU B C 1
ATOM 1996 O O . LEU B 1 75 ? 38.510 43.513 95.812 1.00 56.88 75 LEU B O 1
ATOM 2001 N N . PHE B 1 76 ? 39.688 43.765 93.909 1.00 54.11 76 PHE B N 1
ATOM 2002 C CA . PHE B 1 76 ? 40.997 43.839 94.604 1.00 57.44 76 PHE B CA 1
ATOM 2003 C C . PHE B 1 76 ? 42.150 44.389 93.771 1.00 60.02 76 PHE B C 1
ATOM 2004 O O . PHE B 1 76 ? 42.032 44.491 92.543 1.00 62.72 76 PHE B O 1
ATOM 2012 N N . ARG B 1 77 ? 43.268 44.722 94.438 1.00 61.29 77 ARG B N 1
ATOM 2013 C CA . ARG B 1 77 ? 44.398 45.342 93.767 1.00 59.40 77 ARG B CA 1
ATOM 2014 C C . ARG B 1 77 ? 45.430 44.325 93.376 1.00 57.70 77 ARG B C 1
ATOM 2015 O O . ARG B 1 77 ? 45.908 43.570 94.206 1.00 58.70 77 ARG B O 1
ATOM 2017 N N . LEU B 1 78 ? 45.763 44.320 92.095 1.00 56.33 78 LEU B N 1
ATOM 2018 C CA . LEU B 1 78 ? 46.835 43.504 91.571 1.00 56.85 78 LEU B CA 1
ATOM 2019 C C . LEU B 1 78 ? 47.877 44.434 90.970 1.00 59.07 78 LEU B C 1
ATOM 2020 O O . LEU B 1 78 ? 47.588 45.154 90.013 1.00 61.46 78 LEU B O 1
ATOM 2025 N N . ASP B 1 79 ? 49.091 44.423 91.507 1.00 63.31 79 ASP B N 1
ATOM 2026 C CA . ASP B 1 79 ? 50.150 45.301 90.996 1.00 64.13 79 ASP B CA 1
ATOM 2027 C C . ASP B 1 79 ? 50.711 44.787 89.663 1.00 60.20 79 ASP B C 1
ATOM 2028 O O . ASP B 1 79 ? 50.652 43.585 89.391 1.00 58.43 79 ASP B O 1
ATOM 2033 N N . GLY B 1 80 ? 51.248 45.701 88.853 1.00 56.24 80 GLY B N 1
ATOM 2034 C CA . GLY B 1 80 ? 52.002 45.355 87.649 1.00 56.36 80 GLY B CA 1
ATOM 2035 C C . GLY B 1 80 ? 52.859 44.119 87.863 1.00 58.12 80 GLY B C 1
ATOM 2036 O O . GLY B 1 80 ? 53.416 43.938 88.903 1.00 61.31 80 GLY B O 1
ATOM 2037 N N . GLN B 1 81 ? 52.934 43.265 86.865 1.00 61.43 81 GLN B N 1
ATOM 2038 C CA . GLN B 1 81 ? 53.543 41.922 86.953 1.00 67.96 81 GLN B CA 1
ATOM 2039 C C . GLN B 1 81 ? 53.125 41.003 88.116 1.00 68.80 81 GLN B C 1
ATOM 2040 O O . GLN B 1 81 ? 53.938 40.200 88.568 1.00 72.15 81 GLN B O 1
ATOM 2046 N N . GLN B 1 82 ? 51.897 41.103 88.614 1.00 66.72 82 GLN B N 1
ATOM 2047 C CA . GLN B 1 82 ? 51.434 40.120 89.616 1.00 66.78 82 GLN B CA 1
ATOM 2048 C C . GLN B 1 82 ? 50.378 39.138 89.108 1.00 63.12 82 GLN B C 1
ATOM 2049 O O . GLN B 1 82 ? 49.558 39.436 88.229 1.00 59.46 82 GLN B O 1
ATOM 2055 N N . SER B 1 83 ? 50.395 37.952 89.688 1.00 62.76 83 SER B N 1
ATOM 2056 C CA . SER B 1 83 ? 49.313 37.001 89.482 1.00 59.01 83 SER B CA 1
ATOM 2057 C C . SER B 1 83 ? 48.680 36.763 90.836 1.00 57.35 83 SER B C 1
ATOM 2058 O O . SER B 1 83 ? 49.314 37.007 91.859 1.00 55.47 83 SER B O 1
ATOM 2061 N N . SER B 1 84 ? 47.442 36.280 90.838 1.00 56.07 84 SER B N 1
ATOM 2062 C CA . SER B 1 84 ? 46.673 36.108 92.084 1.00 57.09 84 SER B CA 1
ATOM 2063 C C . SER B 1 84 ? 45.600 35.033 91.918 1.00 53.03 84 SER B C 1
ATOM 2064 O O . SER B 1 84 ? 45.016 34.899 90.848 1.00 50.88 84 SER B O 1
ATOM 2067 N N . ARG B 1 85 ? 45.301 34.288 92.971 1.00 52.49 85 ARG B N 1
ATOM 2068 C CA . ARG B 1 85 ? 44.272 33.254 92.855 1.00 51.05 85 ARG B CA 1
ATOM 2069 C C . ARG B 1 85 ? 42.855 33.714 93.184 1.00 53.10 85 ARG B C 1
ATOM 2070 O O . ARG B 1 85 ? 42.630 34.408 94.167 1.00 58.12 85 ARG B O 1
ATOM 2078 N N . LEU B 1 86 ? 41.894 33.361 92.338 1.00 49.54 86 LEU B N 1
ATOM 2079 C CA . LEU B 1 86 ? 40.497 33.665 92.627 1.00 47.25 86 LEU B CA 1
ATOM 2080 C C . LEU B 1 86 ? 39.794 32.393 93.026 1.00 48.10 86 LEU B C 1
ATOM 2081 O O . LEU B 1 86 ? 40.192 31.291 92.614 1.00 51.93 86 LEU B O 1
ATOM 2086 N N . ARG B 1 87 ? 38.763 32.536 93.836 1.00 43.43 87 ARG B N 1
ATOM 2087 C CA . ARG B 1 87 ? 37.942 31.418 94.199 1.00 43.69 87 ARG B CA 1
ATOM 2088 C C . ARG B 1 87 ? 36.488 31.587 93.720 1.00 38.88 87 ARG B C 1
ATOM 2089 O O . ARG B 1 87 ? 35.835 32.543 94.065 1.00 40.28 87 ARG B O 1
ATOM 2097 N N . ILE B 1 88 ? 35.991 30.649 92.935 1.00 34.50 88 ILE B N 1
ATOM 2098 C CA . ILE B 1 88 ? 34.635 30.689 92.502 1.00 35.55 88 ILE B CA 1
ATOM 2099 C C . ILE B 1 88 ? 33.834 29.683 93.292 1.00 35.83 88 ILE B C 1
ATOM 2100 O O . ILE B 1 88 ? 34.057 28.489 93.155 1.00 33.21 88 ILE B O 1
ATOM 2105 N N . VAL B 1 89 ? 32.860 30.155 94.056 1.00 31.16 89 VAL B N 1
ATOM 2106 C CA . VAL B 1 89 ? 32.050 29.257 94.822 0.50 29.12 89 VAL B CA 1
ATOM 2107 C C . VAL B 1 89 ? 30.602 29.428 94.395 1.00 32.09 89 VAL B C 1
ATOM 2108 O O . VAL B 1 89 ? 30.137 30.537 94.255 1.00 35.17 89 VAL B O 1
ATOM 2112 N N . ARG B 1 90 ? 29.891 28.329 94.158 1.00 33.63 90 ARG B N 1
ATOM 2113 C CA . ARG B 1 90 ? 28.459 28.365 93.849 1.00 36.90 90 ARG B CA 1
ATOM 2114 C C . ARG B 1 90 ? 27.664 28.566 95.122 1.00 43.71 90 ARG B C 1
ATOM 2115 O O . ARG B 1 90 ? 27.983 28.009 96.173 1.00 46.88 90 ARG B O 1
ATOM 2123 N N . THR B 1 91 ? 26.565 29.289 95.002 1.00 46.07 91 THR B N 1
ATOM 2124 C CA . THR B 1 91 ? 25.914 29.903 96.142 1.00 44.47 91 THR B CA 1
ATOM 2125 C C . THR B 1 91 ? 24.424 29.622 96.277 1.00 46.74 91 THR B C 1
ATOM 2126 O O . THR B 1 91 ? 23.849 29.819 97.320 1.00 53.15 91 THR B O 1
ATOM 2130 N N . GLY B 1 92 ? 23.799 29.159 95.224 1.00 48.09 92 GLY B N 1
ATOM 2131 C CA . GLY B 1 92 ? 22.387 28.862 95.253 1.00 51.39 92 GLY B CA 1
ATOM 2132 C C . GLY B 1 92 ? 22.092 28.420 93.842 1.00 54.17 92 GLY B C 1
ATOM 2133 O O . GLY B 1 92 ? 22.969 27.856 93.168 1.00 53.06 92 GLY B O 1
ATOM 2134 N N . GLY B 1 93 ? 20.880 28.690 93.381 1.00 57.19 93 GLY B N 1
ATOM 2135 C CA . GLY B 1 93 ? 20.443 28.227 92.066 1.00 56.99 93 GLY B CA 1
ATOM 2136 C C . GLY B 1 93 ? 20.086 26.764 92.052 1.00 55.57 93 GLY B C 1
ATOM 2137 O O . GLY B 1 93 ? 20.372 26.013 93.015 1.00 50.49 93 GLY B O 1
ATOM 2138 N N . GLU B 1 94 ? 19.484 26.349 90.943 1.00 59.17 94 GLU B N 1
ATOM 2139 C CA . GLU B 1 94 ? 18.998 24.968 90.833 1.00 64.64 94 GLU B CA 1
ATOM 2140 C C . GLU B 1 94 ? 19.370 24.359 89.475 1.00 63.68 94 GLU B C 1
ATOM 2141 O O . GLU B 1 94 ? 18.626 24.485 88.474 1.00 69.47 94 GLU B O 1
ATOM 2147 N N . PHE B 1 95 ? 20.503 23.668 89.444 1.00 55.92 95 PHE B N 1
ATOM 2148 C CA . PHE B 1 95 ? 21.002 23.170 88.178 1.00 50.25 95 PHE B CA 1
ATOM 2149 C C . PHE B 1 95 ? 20.512 21.771 87.979 1.00 48.42 95 PHE B C 1
ATOM 2150 O O . PHE B 1 95 ? 20.422 21.014 88.932 1.00 48.18 95 PHE B O 1
ATOM 2158 N N . PRO B 1 96 ? 20.161 21.439 86.729 1.00 48.79 96 PRO B N 1
ATOM 2159 C CA . PRO B 1 96 ? 19.719 20.138 86.272 1.00 48.08 96 PRO B CA 1
ATOM 2160 C C . PRO B 1 96 ? 20.805 19.140 86.530 1.00 52.21 96 PRO B C 1
ATOM 2161 O O . PRO B 1 96 ? 21.962 19.435 86.201 1.00 57.75 96 PRO B O 1
ATOM 2165 N N . PRO B 1 97 ? 20.456 17.955 87.087 1.00 51.57 97 PRO B N 1
ATOM 2166 C CA . PRO B 1 97 ? 21.404 16.918 87.577 1.00 46.74 97 PRO B CA 1
ATOM 2167 C C . PRO B 1 97 ? 21.988 15.982 86.547 1.00 45.05 97 PRO B C 1
ATOM 2168 O O . PRO B 1 97 ? 22.919 15.224 86.896 1.00 49.91 97 PRO B O 1
ATOM 2172 N N . ASP B 1 98 ? 21.481 16.042 85.313 1.00 40.46 98 ASP B N 1
ATOM 2173 C CA . ASP B 1 98 ? 21.810 15.076 84.215 1.00 42.17 98 ASP B CA 1
ATOM 2174 C C . ASP B 1 98 ? 22.477 15.669 82.949 1.00 40.14 98 ASP B C 1
ATOM 2175 O O . ASP B 1 98 ? 22.680 14.961 82.000 1.00 42.96 98 ASP B O 1
ATOM 2180 N N . ARG B 1 99 ? 22.715 16.978 82.900 1.00 39.38 99 ARG B N 1
ATOM 2181 C CA . ARG B 1 99 ? 23.373 17.630 81.770 1.00 38.49 99 ARG B CA 1
ATOM 2182 C C . ARG B 1 99 ? 24.205 18.737 82.348 1.00 35.36 99 ARG B C 1
ATOM 2183 O O . ARG B 1 99 ? 24.091 19.038 83.527 1.00 37.92 99 ARG B O 1
ATOM 2191 N N . GLU B 1 100 ? 25.087 19.308 81.543 1.00 37.80 100 GLU B N 1
ATOM 2192 C CA . GLU B 1 100 ? 25.832 20.546 81.926 1.00 35.96 100 GLU B CA 1
ATOM 2193 C C . GLU B 1 100 ? 24.930 21.781 81.776 1.00 32.78 100 GLU B C 1
ATOM 2194 O O . GLU B 1 100 ? 24.021 21.765 80.988 1.00 31.89 100 GLU B O 1
ATOM 2200 N N . SER B 1 101 ? 25.204 22.840 82.515 1.00 30.83 101 SER B N 1
ATOM 2201 C CA . SER B 1 101 ? 24.646 24.168 82.225 1.00 29.27 101 SER B CA 1
ATOM 2202 C C . SER B 1 101 ? 25.812 25.182 82.040 1.00 29.74 101 SER B C 1
ATOM 2203 O O . SER B 1 101 ? 26.712 25.231 82.861 1.00 33.35 101 SER B O 1
ATOM 2206 N N . LEU B 1 102 ? 25.776 26.014 81.003 1.00 33.07 102 LEU B N 1
ATOM 2207 C CA . LEU B 1 102 ? 26.781 27.037 80.768 1.00 33.62 102 LEU B CA 1
ATOM 2208 C C . LEU B 1 102 ? 26.525 28.320 81.572 1.00 36.90 102 LEU B C 1
ATOM 2209 O O . LEU B 1 102 ? 25.414 28.742 81.739 1.00 36.92 102 LEU B O 1
ATOM 2214 N N . GLN B 1 103 ? 27.608 28.909 82.068 1.00 39.36 103 GLN B N 1
ATOM 2215 C CA . GLN B 1 103 ? 27.580 30.153 82.811 1.00 36.67 103 GLN B CA 1
ATOM 2216 C C . GLN B 1 103 ? 28.873 30.857 82.349 1.00 35.61 103 GLN B C 1
ATOM 2217 O O . GLN B 1 103 ? 29.737 30.253 81.649 1.00 32.04 103 GLN B O 1
ATOM 2223 N N . TRP B 1 104 ? 28.997 32.126 82.688 1.00 32.92 104 TRP B N 1
ATOM 2224 C CA . TRP B 1 104 ? 30.198 32.860 82.340 1.00 31.20 104 TRP B CA 1
ATOM 2225 C C . TRP B 1 104 ? 30.930 33.526 83.487 1.00 30.95 104 TRP B C 1
ATOM 2226 O O . TRP B 1 104 ? 30.319 34.221 84.329 1.00 32.74 104 TRP B O 1
ATOM 2237 N N . ILE B 1 105 ? 32.255 33.334 83.503 1.00 28.68 105 ILE B N 1
ATOM 2238 C CA . ILE B 1 105 ? 33.093 34.118 84.399 1.00 32.36 105 ILE B CA 1
ATOM 2239 C C . ILE B 1 105 ? 33.595 35.349 83.658 1.00 34.31 105 ILE B C 1
ATOM 2240 O O . ILE B 1 105 ? 34.124 35.252 82.538 1.00 37.11 105 ILE B O 1
ATOM 2245 N N . CYS B 1 106 ? 33.405 36.519 84.252 1.00 37.50 106 CYS B N 1
ATOM 2246 C CA . CYS B 1 106 ? 33.884 37.757 83.617 1.00 38.45 106 CYS B CA 1
ATOM 2247 C C . CYS B 1 106 ? 34.758 38.556 84.537 1.00 37.28 106 CYS B C 1
ATOM 2248 O O . CYS B 1 106 ? 34.409 38.785 85.675 1.00 38.04 106 CYS B O 1
ATOM 2251 N N . VAL B 1 107 ? 35.925 38.947 84.034 1.00 35.65 107 VAL B N 1
ATOM 2252 C CA . VAL B 1 107 ? 36.989 39.495 84.847 1.00 30.86 107 VAL B CA 1
ATOM 2253 C C . VAL B 1 107 ? 37.438 40.753 84.130 1.00 35.79 107 VAL B C 1
ATOM 2254 O O . VAL B 1 107 ? 37.848 40.710 82.969 1.00 37.51 107 VAL B O 1
ATOM 2258 N N . LYS B 1 108 ? 37.299 41.885 84.819 1.00 40.42 108 LYS B N 1
ATOM 2259 C CA . LYS B 1 108 ? 37.351 43.233 84.230 1.00 40.17 108 LYS B CA 1
ATOM 2260 C C . LYS B 1 108 ? 38.509 44.019 84.864 1.00 42.66 108 LYS B C 1
ATOM 2261 O O . LYS B 1 108 ? 38.617 44.180 86.105 1.00 37.04 108 LYS B O 1
ATOM 2267 N N . GLY B 1 109 ? 39.412 44.495 84.020 1.00 42.22 109 GLY B N 1
ATOM 2268 C CA . GLY B 1 109 ? 40.428 45.381 84.562 1.00 45.72 109 GLY B CA 1
ATOM 2269 C C . GLY B 1 109 ? 39.841 46.765 84.826 1.00 46.44 109 GLY B C 1
ATOM 2270 O O . GLY B 1 109 ? 39.017 47.236 84.054 1.00 45.16 109 GLY B O 1
ATOM 2271 N N . ILE B 1 110 ? 40.255 47.385 85.923 1.00 47.61 110 ILE B N 1
ATOM 2272 C CA . ILE B 1 110 ? 39.746 48.703 86.349 1.00 53.54 110 ILE B CA 1
ATOM 2273 C C . ILE B 1 110 ? 40.862 49.624 86.968 1.00 55.41 110 ILE B C 1
ATOM 2274 O O . ILE B 1 110 ? 41.749 49.148 87.686 1.00 50.33 110 ILE B O 1
ATOM 2279 N N . PRO B 1 111 ? 40.840 50.937 86.636 1.00 59.41 111 PRO B N 1
ATOM 2280 C CA . PRO B 1 111 ? 41.843 51.865 87.130 1.00 61.37 111 PRO B CA 1
ATOM 2281 C C . PRO B 1 111 ? 41.645 52.113 88.603 1.00 64.44 111 PRO B C 1
ATOM 2282 O O . PRO B 1 111 ? 40.498 52.275 89.018 1.00 68.11 111 PRO B O 1
ATOM 2286 N N . PRO B 1 112 ? 42.742 52.145 89.398 1.00 67.33 112 PRO B N 1
ATOM 2287 C CA . PRO B 1 112 ? 42.612 52.479 90.848 1.00 71.36 112 PRO B CA 1
ATOM 2288 C C . PRO B 1 112 ? 41.978 53.846 91.137 1.00 71.33 112 PRO B C 1
ATOM 2289 O O . PRO B 1 112 ? 41.377 53.999 92.199 1.00 74.12 112 PRO B O 1
ATOM 2293 N N . ASP B 1 129 ? 52.469 73.420 80.923 1.00 69.69 129 ASP B N 1
ATOM 2294 C CA . ASP B 1 129 ? 51.167 74.081 80.827 1.00 72.99 129 ASP B CA 1
ATOM 2295 C C . ASP B 1 129 ? 50.429 73.694 79.575 1.00 71.09 129 ASP B C 1
ATOM 2296 O O . ASP B 1 129 ? 50.718 74.230 78.524 1.00 71.48 129 ASP B O 1
ATOM 2301 N N . LYS B 1 130 ? 49.444 72.807 79.662 1.00 70.81 130 LYS B N 1
ATOM 2302 C CA . LYS B 1 130 ? 49.034 72.056 78.462 1.00 66.25 130 LYS B CA 1
ATOM 2303 C C . LYS B 1 130 ? 47.607 71.484 78.503 1.00 62.57 130 LYS B C 1
ATOM 2304 O O . LYS B 1 130 ? 46.872 71.648 79.480 1.00 61.34 130 LYS B O 1
ATOM 2310 N N . VAL B 1 131 ? 47.217 70.818 77.431 1.00 57.97 131 VAL B N 1
ATOM 2311 C CA . VAL B 1 131 ? 45.906 70.200 77.378 1.00 59.62 131 VAL B CA 1
ATOM 2312 C C . VAL B 1 131 ? 46.021 68.649 77.255 1.00 55.46 131 VAL B C 1
ATOM 2313 O O . VAL B 1 131 ? 46.474 68.138 76.223 1.00 55.66 131 VAL B O 1
ATOM 2317 N N . SER B 1 132 ? 45.648 67.927 78.324 1.00 51.01 132 SER B N 1
ATOM 2318 C CA . SER B 1 132 ? 45.877 66.480 78.435 1.00 48.12 132 SER B CA 1
ATOM 2319 C C . SER B 1 132 ? 44.651 65.633 78.107 1.00 46.22 132 SER B C 1
ATOM 2320 O O . SER B 1 132 ? 43.688 65.621 78.868 1.00 46.52 132 SER B O 1
ATOM 2323 N N . LEU B 1 133 ? 44.682 64.925 76.980 1.00 44.98 133 LEU B N 1
ATOM 2324 C CA . LEU B 1 133 ? 43.653 63.904 76.681 1.00 41.14 133 LEU B CA 1
ATOM 2325 C C . LEU B 1 133 ? 44.030 62.639 77.398 1.00 40.67 133 LEU B C 1
ATOM 2326 O O . LEU B 1 133 ? 45.011 62.001 77.027 1.00 40.98 133 LEU B O 1
ATOM 2331 N N . ASN B 1 134 ? 43.238 62.246 78.387 1.00 40.39 134 ASN B N 1
ATOM 2332 C CA . ASN B 1 134 ? 43.547 61.032 79.158 1.00 40.95 134 ASN B CA 1
ATOM 2333 C C . ASN B 1 134 ? 42.473 60.014 78.922 1.00 38.62 134 ASN B C 1
ATOM 2334 O O . ASN B 1 134 ? 41.313 60.271 79.149 1.00 44.26 134 ASN B O 1
ATOM 2339 N N . VAL B 1 135 ? 42.874 58.858 78.469 1.00 36.03 135 VAL B N 1
ATOM 2340 C CA . VAL B 1 135 ? 41.972 57.844 78.040 1.00 38.26 135 VAL B CA 1
ATOM 2341 C C . VAL B 1 135 ? 42.192 56.514 78.785 1.00 38.89 135 VAL B C 1
ATOM 2342 O O . VAL B 1 135 ? 43.334 56.112 79.029 1.00 40.48 135 VAL B O 1
ATOM 2346 N N . GLN B 1 136 ? 41.117 55.823 79.141 1.00 37.49 136 GLN B N 1
ATOM 2347 C CA . GLN B 1 136 ? 41.262 54.595 79.952 1.00 36.22 136 GLN B CA 1
ATOM 2348 C C . GLN B 1 136 ? 40.440 53.544 79.373 1.00 34.31 136 GLN B C 1
ATOM 2349 O O . GLN B 1 136 ? 39.253 53.714 79.299 1.00 35.03 136 GLN B O 1
ATOM 2355 N N . LEU B 1 137 ? 41.076 52.486 78.881 1.00 39.52 137 LEU B N 1
ATOM 2356 C CA . LEU B 1 137 ? 40.369 51.407 78.222 1.00 40.58 137 LEU B CA 1
ATOM 2357 C C . LEU B 1 137 ? 40.299 50.246 79.223 1.00 43.58 137 LEU B C 1
ATOM 2358 O O . LEU B 1 137 ? 41.333 49.780 79.713 1.00 47.37 137 LEU B O 1
ATOM 2363 N N . SER B 1 138 ? 39.088 49.863 79.623 1.00 44.19 138 SER B N 1
ATOM 2364 C CA . SER B 1 138 ? 38.856 48.738 80.598 1.00 47.12 138 SER B CA 1
ATOM 2365 C C . SER B 1 138 ? 38.380 47.491 79.881 1.00 43.64 138 SER B C 1
ATOM 2366 O O . SER B 1 138 ? 37.330 47.555 79.238 1.00 41.22 138 SER B O 1
ATOM 2369 N N . VAL B 1 139 ? 39.137 46.388 79.942 1.00 43.39 139 VAL B N 1
ATOM 2370 C CA . VAL B 1 139 ? 38.661 45.211 79.219 1.00 44.38 139 VAL B CA 1
ATOM 2371 C C . VAL B 1 139 ? 38.285 43.999 80.065 1.00 40.72 139 VAL B C 1
ATOM 2372 O O . VAL B 1 139 ? 39.054 43.558 80.922 1.00 45.70 139 VAL B O 1
ATOM 2376 N N . SER B 1 140 ? 37.080 43.498 79.826 1.00 36.82 140 SER B N 1
ATOM 2377 C CA . SER B 1 140 ? 36.583 42.268 80.470 1.00 36.30 140 SER B CA 1
ATOM 2378 C C . SER B 1 140 ? 37.191 41.106 79.720 1.00 37.34 140 SER B C 1
ATOM 2379 O O . SER B 1 140 ? 37.226 41.160 78.499 1.00 33.41 140 SER B O 1
ATOM 2382 N N . SER B 1 141 ? 37.671 40.075 80.425 1.00 37.91 141 SER B N 1
ATOM 2383 C CA . SER B 1 141 ? 37.965 38.777 79.772 1.00 39.99 141 SER B CA 1
ATOM 2384 C C . SER B 1 141 ? 36.982 37.781 80.334 1.00 41.16 141 SER B C 1
ATOM 2385 O O . SER B 1 141 ? 36.968 37.516 81.548 1.00 43.94 141 SER B O 1
ATOM 2388 N N . CYS B 1 142 ? 36.146 37.246 79.474 1.00 39.84 142 CYS B N 1
ATOM 2389 C CA . CYS B 1 142 ? 35.123 36.317 79.894 1.00 39.92 142 CYS B CA 1
ATOM 2390 C C . CYS B 1 142 ? 35.505 34.894 79.541 1.00 39.16 142 CYS B C 1
ATOM 2391 O O . CYS B 1 142 ? 36.106 34.652 78.504 1.00 43.58 142 CYS B O 1
ATOM 2394 N N . ILE B 1 143 ? 35.141 33.938 80.384 1.00 37.71 143 ILE B N 1
ATOM 2395 C CA . ILE B 1 143 ? 35.462 32.534 80.103 1.00 29.93 143 ILE B CA 1
ATOM 2396 C C . ILE B 1 143 ? 34.284 31.622 80.471 1.00 26.65 143 ILE B C 1
ATOM 2397 O O . ILE B 1 143 ? 33.511 31.917 81.372 1.00 30.30 143 ILE B O 1
ATOM 2402 N N . LYS B 1 144 ? 34.048 30.599 79.685 1.00 22.53 144 LYS B N 1
ATOM 2403 C CA . LYS B 1 144 ? 32.996 29.666 79.999 1.00 23.78 144 LYS B CA 1
ATOM 2404 C C . LYS B 1 144 ? 33.219 28.899 81.319 1.00 25.72 144 LYS B C 1
ATOM 2405 O O . LYS B 1 144 ? 34.323 28.484 81.617 1.00 28.76 144 LYS B O 1
ATOM 2411 N N . LEU B 1 145 ? 32.140 28.749 82.089 1.00 22.91 145 LEU B N 1
ATOM 2412 C CA . LEU B 1 145 ? 32.063 28.004 83.315 1.00 23.36 145 LEU B CA 1
ATOM 2413 C C . LEU B 1 145 ? 30.986 26.945 83.108 1.00 25.80 145 LEU B C 1
ATOM 2414 O O . LEU B 1 145 ? 29.766 27.303 82.924 1.00 26.46 145 LEU B O 1
ATOM 2419 N N . PHE B 1 146 ? 31.428 25.678 83.115 1.00 19.30 146 PHE B N 1
ATOM 2420 C CA . PHE B 1 146 ? 30.555 24.531 82.891 1.00 21.27 146 PHE B CA 1
ATOM 2421 C C . PHE B 1 146 ? 30.188 23.866 84.189 1.00 23.36 146 PHE B C 1
ATOM 2422 O O . PHE B 1 146 ? 31.040 23.297 84.851 1.00 24.84 146 PHE B O 1
ATOM 2430 N N . VAL B 1 147 ? 28.916 23.949 84.570 1.00 25.09 147 VAL B N 1
ATOM 2431 C CA . VAL B 1 147 ? 28.438 23.241 85.735 1.00 27.68 147 VAL B CA 1
ATOM 2432 C C . VAL B 1 147 ? 28.246 21.779 85.260 1.00 33.84 147 VAL B C 1
ATOM 2433 O O . VAL B 1 147 ? 27.479 21.511 84.304 1.00 39.17 147 VAL B O 1
ATOM 2437 N N . ARG B 1 148 ? 28.998 20.858 85.853 1.00 32.06 148 ARG B N 1
ATOM 2438 C CA . ARG B 1 148 ? 29.008 19.466 85.409 1.00 33.88 148 ARG B CA 1
ATOM 2439 C C . ARG B 1 148 ? 28.759 18.499 86.573 1.00 32.82 148 ARG B C 1
ATOM 2440 O O . ARG B 1 148 ? 29.713 18.031 87.237 1.00 39.48 148 ARG B O 1
ATOM 2448 N N . PRO B 1 149 ? 27.475 18.177 86.779 1.00 28.72 149 PRO B N 1
ATOM 2449 C CA . PRO B 1 149 ? 26.986 17.379 87.867 1.00 30.08 149 PRO B CA 1
ATOM 2450 C C . PRO B 1 149 ? 27.596 16.037 87.707 1.00 36.23 149 PRO B C 1
ATOM 2451 O O . PRO B 1 149 ? 27.796 15.603 86.576 1.00 37.79 149 PRO B O 1
ATOM 2455 N N . PRO B 1 150 ? 27.841 15.365 88.841 1.00 42.56 150 PRO B N 1
ATOM 2456 C CA . PRO B 1 150 ? 28.480 14.068 89.037 1.00 42.78 150 PRO B CA 1
ATOM 2457 C C . PRO B 1 150 ? 27.871 13.005 88.143 1.00 43.18 150 PRO B C 1
ATOM 2458 O O . PRO B 1 150 ? 28.591 12.069 87.758 1.00 45.97 150 PRO B O 1
ATOM 2462 N N . ALA B 1 151 ? 26.581 13.117 87.811 1.00 39.30 151 ALA B N 1
ATOM 2463 C CA . ALA B 1 151 ? 25.947 12.063 86.971 1.00 41.29 151 ALA B CA 1
ATOM 2464 C C . ALA B 1 151 ? 26.511 12.079 85.545 1.00 42.96 151 ALA B C 1
ATOM 2465 O O . ALA B 1 151 ? 26.470 11.076 84.820 1.00 49.63 151 ALA B O 1
ATOM 2467 N N . VAL B 1 152 ? 27.063 13.206 85.145 1.00 40.57 152 VAL B N 1
ATOM 2468 C CA . VAL B 1 152 ? 27.591 13.312 83.809 1.00 40.27 152 VAL B CA 1
ATOM 2469 C C . VAL B 1 152 ? 29.057 12.894 83.862 1.00 42.44 152 VAL B C 1
ATOM 2470 O O . VAL B 1 152 ? 29.949 13.666 84.241 1.00 45.41 152 VAL B O 1
ATOM 2474 N N . LYS B 1 153 ? 29.287 11.652 83.488 1.00 37.76 153 LYS B N 1
ATOM 2475 C CA . LYS B 1 153 ? 30.602 11.056 83.509 1.00 37.87 153 LYS B CA 1
ATOM 2476 C C . LYS B 1 153 ? 31.420 11.369 82.235 1.00 35.29 153 LYS B C 1
ATOM 2477 O O . LYS B 1 153 ? 30.859 11.603 81.180 1.00 38.63 153 LYS B O 1
ATOM 2483 N N . GLY B 1 154 ? 32.737 11.434 82.368 1.00 31.30 154 GLY B N 1
ATOM 2484 C CA . GLY B 1 154 ? 33.641 11.628 81.247 1.00 33.54 154 GLY B CA 1
ATOM 2485 C C . GLY B 1 154 ? 33.811 13.063 80.795 1.00 36.50 154 GLY B C 1
ATOM 2486 O O . GLY B 1 154 ? 33.519 13.984 81.575 1.00 32.51 154 GLY B O 1
ATOM 2487 N N . ARG B 1 155 ? 34.317 13.233 79.558 1.00 34.32 155 ARG B N 1
ATOM 2488 C CA . ARG B 1 155 ? 34.621 14.545 78.987 1.00 31.24 155 ARG B CA 1
ATOM 2489 C C . ARG B 1 155 ? 33.886 14.694 77.672 1.00 31.81 155 ARG B C 1
ATOM 2490 O O . ARG B 1 155 ? 33.467 13.700 77.087 1.00 34.70 155 ARG B O 1
ATOM 2498 N N . PRO B 1 156 ? 33.667 15.931 77.210 1.00 34.23 156 PRO B N 1
ATOM 2499 C CA . PRO B 1 156 ? 32.845 16.051 76.000 1.00 37.27 156 PRO B CA 1
ATOM 2500 C C . PRO B 1 156 ? 33.505 15.406 74.776 1.00 40.11 156 PRO B C 1
ATOM 2501 O O . PRO B 1 156 ? 32.852 14.765 73.976 1.00 44.23 156 PRO B O 1
ATOM 2505 N N . ASP B 1 157 ? 34.772 15.686 74.617 1.00 42.64 157 ASP B N 1
ATOM 2506 C CA . ASP B 1 157 ? 35.806 14.887 74.007 1.00 41.98 157 ASP B CA 1
ATOM 2507 C C . ASP B 1 157 ? 35.504 13.395 73.791 1.00 45.33 157 ASP B C 1
ATOM 2508 O O . ASP B 1 157 ? 35.871 12.811 72.760 1.00 49.82 157 ASP B O 1
ATOM 2513 N N . ASP B 1 158 ? 34.912 12.735 74.784 1.00 39.48 158 ASP B N 1
ATOM 2514 C CA . ASP B 1 158 ? 34.698 11.298 74.675 1.00 38.80 158 ASP B CA 1
ATOM 2515 C C . ASP B 1 158 ? 33.472 10.847 73.888 1.00 40.59 158 ASP B C 1
ATOM 2516 O O . ASP B 1 158 ? 33.376 9.684 73.522 1.00 41.92 158 ASP B O 1
ATOM 2521 N N . VAL B 1 159 ? 32.505 11.722 73.655 1.00 36.95 159 VAL B N 1
ATOM 2522 C CA . VAL B 1 159 ? 31.271 11.231 73.091 1.00 36.54 159 VAL B CA 1
ATOM 2523 C C . VAL B 1 159 ? 30.792 12.267 72.064 1.00 40.71 159 VAL B C 1
ATOM 2524 O O . VAL B 1 159 ? 29.634 12.282 71.695 1.00 44.68 159 VAL B O 1
ATOM 2528 N N . ALA B 1 160 ? 31.676 13.143 71.604 1.00 39.30 160 ALA B N 1
ATOM 2529 C CA . ALA B 1 160 ? 31.278 14.136 70.605 1.00 40.99 160 ALA B CA 1
ATOM 2530 C C . ALA B 1 160 ? 31.238 13.495 69.234 1.00 44.08 160 ALA B C 1
ATOM 2531 O O . ALA B 1 160 ? 30.726 14.071 68.266 1.00 42.35 160 ALA B O 1
ATOM 2533 N N . GLY B 1 161 ? 31.715 12.260 69.172 1.00 46.20 161 GLY B N 1
ATOM 2534 C CA . GLY B 1 161 ? 31.586 11.513 67.936 1.00 50.91 161 GLY B CA 1
ATOM 2535 C C . GLY B 1 161 ? 30.117 11.310 67.611 1.00 53.78 161 GLY B C 1
ATOM 2536 O O . GLY B 1 161 ? 29.771 10.957 66.464 1.00 58.89 161 GLY B O 1
ATOM 2537 N N . LYS B 1 162 ? 29.262 11.532 68.616 1.00 49.84 162 LYS B N 1
ATOM 2538 C CA . LYS B 1 162 ? 27.875 11.079 68.568 1.00 50.40 162 LYS B CA 1
ATOM 2539 C C . LYS B 1 162 ? 26.962 12.192 68.078 1.00 51.72 162 LYS B C 1
ATOM 2540 O O . LYS B 1 162 ? 25.746 12.042 68.023 1.00 51.46 162 LYS B O 1
ATOM 2546 N N . VAL B 1 163 ? 27.546 13.317 67.704 1.00 52.44 163 VAL B N 1
ATOM 2547 C CA . VAL B 1 163 ? 26.723 14.356 67.104 1.00 55.84 163 VAL B CA 1
ATOM 2548 C C . VAL B 1 163 ? 26.149 13.825 65.769 1.00 59.77 163 VAL B C 1
ATOM 2549 O O . VAL B 1 163 ? 26.786 12.974 65.122 1.00 59.84 163 VAL B O 1
ATOM 2553 N N . GLU B 1 164 ? 24.951 14.296 65.393 1.00 60.45 164 GLU B N 1
ATOM 2554 C CA . GLU B 1 164 ? 24.235 13.783 64.191 1.00 68.71 164 GLU B CA 1
ATOM 2555 C C . GLU B 1 164 ? 23.970 14.819 63.059 1.00 73.14 164 GLU B C 1
ATOM 2556 O O . GLU B 1 164 ? 23.259 15.832 63.230 1.00 73.93 164 GLU B O 1
ATOM 2562 N N . TRP B 1 165 ? 24.559 14.546 61.902 1.00 75.90 165 TRP B N 1
ATOM 2563 C CA . TRP B 1 165 ? 24.594 15.517 60.814 1.00 81.29 165 TRP B CA 1
ATOM 2564 C C . TRP B 1 165 ? 23.606 15.224 59.660 1.00 86.81 165 TRP B C 1
ATOM 2565 O O . TRP B 1 165 ? 23.637 14.140 59.034 1.00 88.92 165 TRP B O 1
ATOM 2576 N N . GLN B 1 166 ? 22.736 16.207 59.399 1.00 88.62 166 GLN B N 1
ATOM 2577 C CA . GLN B 1 166 ? 21.727 16.104 58.326 1.00 92.36 166 GLN B CA 1
ATOM 2578 C C . GLN B 1 166 ? 21.730 17.260 57.286 1.00 91.53 166 GLN B C 1
ATOM 2579 O O . GLN B 1 166 ? 22.015 18.415 57.612 1.00 84.74 166 GLN B O 1
ATOM 2585 N N . ARG B 1 167 ? 21.412 16.901 56.039 1.00 95.76 167 ARG B N 1
ATOM 2586 C CA . ARG B 1 167 ? 21.234 17.837 54.912 1.00 98.13 167 ARG B CA 1
ATOM 2587 C C . ARG B 1 167 ? 19.802 18.442 54.923 1.00 100.33 167 ARG B C 1
ATOM 2588 O O . ARG B 1 167 ? 19.030 18.279 53.947 1.00 105.36 167 ARG B O 1
ATOM 2596 N N . ALA B 1 168 ? 19.453 19.127 56.025 1.00 96.45 168 ALA B N 1
ATOM 2597 C CA . ALA B 1 168 ? 18.148 19.795 56.177 1.00 98.03 168 ALA B CA 1
ATOM 2598 C C . ALA B 1 168 ? 18.003 21.003 55.231 1.00 100.05 168 ALA B C 1
ATOM 2599 O O . ALA B 1 168 ? 17.985 22.158 55.674 1.00 99.28 168 ALA B O 1
ATOM 2601 N N . GLY B 1 169 ? 17.927 20.709 53.929 1.00 102.37 169 GLY B N 1
ATOM 2602 C CA . GLY B 1 169 ? 17.687 21.704 52.879 1.00 105.06 169 GLY B CA 1
ATOM 2603 C C . GLY B 1 169 ? 18.740 22.752 52.512 1.00 102.63 169 GLY B C 1
ATOM 2604 O O . GLY B 1 169 ? 19.806 22.432 51.960 1.00 100.72 169 GLY B O 1
ATOM 2605 N N . ASN B 1 170 ? 18.392 24.014 52.783 1.00 102.33 170 ASN B N 1
ATOM 2606 C CA . ASN B 1 170 ? 19.227 25.201 52.509 1.00 100.27 170 ASN B CA 1
ATOM 2607 C C . ASN B 1 170 ? 20.563 25.246 53.289 1.00 96.48 170 ASN B C 1
ATOM 2608 O O . ASN B 1 170 ? 21.432 26.031 52.928 1.00 99.78 170 ASN B O 1
ATOM 2613 N N . ARG B 1 171 ? 20.728 24.410 54.328 1.00 90.44 171 ARG B N 1
ATOM 2614 C CA . ARG B 1 171 ? 21.847 24.515 55.300 1.00 82.96 171 ARG B CA 1
ATOM 2615 C C . ARG B 1 171 ? 22.093 23.246 56.184 1.00 81.26 171 ARG B C 1
ATOM 2616 O O . ARG B 1 171 ? 21.342 22.276 56.105 1.00 83.68 171 ARG B O 1
ATOM 2624 N N . LEU B 1 172 ? 23.131 23.266 57.033 1.00 77.70 172 LEU B N 1
ATOM 2625 C CA . LEU B 1 172 ? 23.653 22.069 57.748 1.00 71.28 172 LEU B CA 1
ATOM 2626 C C . LEU B 1 172 ? 23.246 21.994 59.215 1.00 68.58 172 LEU B C 1
ATOM 2627 O O . LEU B 1 172 ? 23.385 22.962 59.951 1.00 63.94 172 LEU B O 1
ATOM 2632 N N . LYS B 1 173 ? 22.822 20.808 59.643 1.00 69.76 173 LYS B N 1
ATOM 2633 C CA . LYS B 1 173 ? 22.358 20.614 61.010 1.00 70.30 173 LYS B CA 1
ATOM 2634 C C . LYS B 1 173 ? 23.045 19.488 61.783 1.00 65.92 173 LYS B C 1
ATOM 2635 O O . LYS B 1 173 ? 23.206 18.378 61.283 1.00 66.00 173 LYS B O 1
ATOM 2641 N N . GLY B 1 174 ? 23.446 19.789 63.017 1.00 64.19 174 GLY B N 1
ATOM 2642 C CA . GLY B 1 174 ? 23.821 18.742 63.985 1.00 60.76 174 GLY B CA 1
ATOM 2643 C C . GLY B 1 174 ? 22.876 18.723 65.178 1.00 58.60 174 GLY B C 1
ATOM 2644 O O . GLY B 1 174 ? 22.573 19.791 65.745 1.00 56.11 174 GLY B O 1
ATOM 2645 N N . VAL B 1 175 ? 22.356 17.535 65.515 1.00 56.61 175 VAL B N 1
ATOM 2646 C CA . VAL B 1 175 ? 21.709 17.351 66.835 1.00 55.11 175 VAL B CA 1
ATOM 2647 C C . VAL B 1 175 ? 22.647 16.586 67.786 1.00 52.28 175 VAL B C 1
ATOM 2648 O O . VAL B 1 175 ? 23.430 15.728 67.349 1.00 51.06 175 VAL B O 1
ATOM 2652 N N . ASN B 1 176 ? 22.570 16.946 69.068 1.00 49.12 176 ASN B N 1
ATOM 2653 C CA . ASN B 1 176 ? 23.490 16.475 70.062 1.00 47.06 176 ASN B CA 1
ATOM 2654 C C . ASN B 1 176 ? 22.771 15.769 71.178 1.00 46.39 176 ASN B C 1
ATOM 2655 O O . ASN B 1 176 ? 22.063 16.418 71.984 1.00 46.02 176 ASN B O 1
ATOM 2660 N N . PRO B 1 177 ? 22.966 14.443 71.237 1.00 46.26 177 PRO B N 1
ATOM 2661 C CA . PRO B 1 177 ? 22.275 13.555 72.206 1.00 44.72 177 PRO B CA 1
ATOM 2662 C C . PRO B 1 177 ? 23.048 13.402 73.531 1.00 45.13 177 PRO B C 1
ATOM 2663 O O . PRO B 1 177 ? 22.625 12.655 74.401 1.00 43.49 177 PRO B O 1
ATOM 2667 N N . THR B 1 178 ? 24.149 14.131 73.714 1.00 40.32 178 THR B N 1
ATOM 2668 C CA . THR B 1 178 ? 24.924 13.916 74.915 1.00 35.80 178 THR B CA 1
ATOM 2669 C C . THR B 1 178 ? 24.635 15.014 75.916 1.00 39.24 178 THR B C 1
ATOM 2670 O O . THR B 1 178 ? 24.084 16.073 75.554 1.00 42.44 178 THR B O 1
ATOM 2674 N N . PRO B 1 179 ? 25.006 14.789 77.183 1.00 36.47 179 PRO B N 1
ATOM 2675 C CA . PRO B 1 179 ? 24.785 15.850 78.170 1.00 30.52 179 PRO B CA 1
ATOM 2676 C C . PRO B 1 179 ? 25.766 17.009 78.073 1.00 29.16 179 PRO B C 1
ATOM 2677 O O . PRO B 1 179 ? 25.799 17.798 78.976 1.00 27.25 179 PRO B O 1
ATOM 2681 N N . PHE B 1 180 ? 26.557 17.123 77.000 1.00 31.72 180 PHE B N 1
ATOM 2682 C CA . PHE B 1 180 ? 27.652 18.139 76.928 1.00 31.00 180 PHE B CA 1
ATOM 2683 C C . PHE B 1 180 ? 27.391 19.267 75.948 1.00 31.94 180 PHE B C 1
ATOM 2684 O O . PHE B 1 180 ? 26.746 19.077 74.919 1.00 30.46 180 PHE B O 1
ATOM 2692 N N . TYR B 1 181 ? 27.969 20.426 76.239 1.00 32.18 181 TYR B N 1
ATOM 2693 C CA . TYR B 1 181 ? 28.072 21.447 75.238 1.00 32.73 181 TYR B CA 1
ATOM 2694 C C . TYR B 1 181 ? 29.089 20.956 74.277 1.00 33.69 181 TYR B C 1
ATOM 2695 O O . TYR B 1 181 ? 30.130 20.471 74.679 1.00 39.00 181 TYR B O 1
ATOM 2704 N N . ILE B 1 182 ? 28.750 21.072 72.998 1.00 35.36 182 ILE B N 1
ATOM 2705 C CA . ILE B 1 182 ? 29.606 20.680 71.915 1.00 33.48 182 ILE B CA 1
ATOM 2706 C C . ILE B 1 182 ? 30.218 21.936 71.355 1.00 34.40 182 ILE B C 1
ATOM 2707 O O . ILE B 1 182 ? 29.584 22.615 70.576 1.00 39.55 182 ILE B O 1
ATOM 2712 N N . ASN B 1 183 ? 31.430 22.271 71.780 1.00 33.25 183 ASN B N 1
ATOM 2713 C CA . ASN B 1 183 ? 32.125 23.468 71.273 1.00 34.40 183 ASN B CA 1
ATOM 2714 C C . ASN B 1 183 ? 33.032 23.129 70.113 1.00 39.55 183 ASN B C 1
ATOM 2715 O O . ASN B 1 183 ? 34.095 22.503 70.325 1.00 46.04 183 ASN B O 1
ATOM 2720 N N . LEU B 1 184 ? 32.657 23.535 68.903 1.00 41.74 184 LEU B N 1
ATOM 2721 C CA . LEU B 1 184 ? 33.449 23.186 67.692 1.00 47.37 184 LEU B CA 1
ATOM 2722 C C . LEU B 1 184 ? 34.774 23.939 67.409 1.00 46.13 184 LEU B C 1
ATOM 2723 O O . LEU B 1 184 ? 34.809 25.164 67.431 1.00 47.06 184 LEU B O 1
ATOM 2728 N N . SER B 1 185 ? 35.844 23.193 67.100 1.00 49.86 185 SER B N 1
ATOM 2729 C CA . SER B 1 185 ? 37.174 23.717 66.608 1.00 47.40 185 SER B CA 1
ATOM 2730 C C . SER B 1 185 ? 37.490 23.529 65.051 1.00 53.79 185 SER B C 1
ATOM 2731 O O . SER B 1 185 ? 38.420 24.167 64.493 1.00 56.63 185 SER B O 1
ATOM 2734 N N . THR B 1 186 ? 36.748 22.654 64.371 1.00 53.54 186 THR B N 1
ATOM 2735 C CA . THR B 1 186 ? 36.939 22.347 62.949 1.00 58.04 186 THR B CA 1
ATOM 2736 C C . THR B 1 186 ? 35.622 21.733 62.470 1.00 55.92 186 THR B C 1
ATOM 2737 O O . THR B 1 186 ? 34.939 21.059 63.267 1.00 54.97 186 THR B O 1
ATOM 2741 N N . LEU B 1 187 ? 35.285 21.984 61.197 1.00 50.46 187 LEU B N 1
ATOM 2742 C CA . LEU B 1 187 ? 34.048 21.503 60.533 1.00 51.43 187 LEU B CA 1
ATOM 2743 C C . LEU B 1 187 ? 34.176 21.562 58.973 1.00 53.86 187 LEU B C 1
ATOM 2744 O O . LEU B 1 187 ? 34.434 22.610 58.362 1.00 49.05 187 LEU B O 1
ATOM 2749 N N . THR B 1 188 ? 34.052 20.406 58.346 1.00 56.50 188 THR B N 1
ATOM 2750 C CA . THR B 1 188 ? 34.227 20.296 56.913 1.00 59.64 188 THR B CA 1
ATOM 2751 C C . THR B 1 188 ? 33.151 19.325 56.393 1.00 61.59 188 THR B C 1
ATOM 2752 O O . THR B 1 188 ? 32.792 18.388 57.097 1.00 63.92 188 THR B O 1
ATOM 2756 N N . VAL B 1 189 ? 32.582 19.617 55.219 1.00 67.25 189 VAL B N 1
ATOM 2757 C CA . VAL B 1 189 ? 31.746 18.687 54.396 1.00 72.23 189 VAL B CA 1
ATOM 2758 C C . VAL B 1 189 ? 32.371 18.461 53.013 1.00 73.31 189 VAL B C 1
ATOM 2759 O O . VAL B 1 189 ? 32.523 19.411 52.243 1.00 70.13 189 VAL B O 1
ATOM 2763 N N . GLY B 1 190 ? 32.714 17.201 52.723 1.00 74.71 190 GLY B N 1
ATOM 2764 C CA . GLY B 1 190 ? 33.571 16.871 51.580 1.00 78.96 190 GLY B CA 1
ATOM 2765 C C . GLY B 1 190 ? 34.869 17.666 51.595 1.00 78.40 190 GLY B C 1
ATOM 2766 O O . GLY B 1 190 ? 35.263 18.234 50.580 1.00 79.41 190 GLY B O 1
ATOM 2767 N N . GLY B 1 191 ? 35.525 17.727 52.750 1.00 76.17 191 GLY B N 1
ATOM 2768 C CA . GLY B 1 191 ? 36.668 18.621 52.936 1.00 77.81 191 GLY B CA 1
ATOM 2769 C C . GLY B 1 191 ? 36.452 20.109 52.637 1.00 79.37 191 GLY B C 1
ATOM 2770 O O . GLY B 1 191 ? 37.422 20.811 52.352 1.00 80.30 191 GLY B O 1
ATOM 2771 N N . LYS B 1 192 ? 35.210 20.613 52.689 1.00 79.60 192 LYS B N 1
ATOM 2772 C CA . LYS B 1 192 ? 34.993 22.084 52.554 1.00 81.21 192 LYS B CA 1
ATOM 2773 C C . LYS B 1 192 ? 34.589 22.789 53.871 1.00 75.97 192 LYS B C 1
ATOM 2774 O O . LYS B 1 192 ? 33.525 22.510 54.434 1.00 76.26 192 LYS B O 1
ATOM 2780 N N . GLU B 1 193 ? 35.430 23.724 54.322 1.00 71.81 193 GLU B N 1
ATOM 2781 C CA . GLU B 1 193 ? 35.250 24.419 55.618 1.00 67.41 193 GLU B CA 1
ATOM 2782 C C . GLU B 1 193 ? 33.922 25.201 55.830 1.00 66.99 193 GLU B C 1
ATOM 2783 O O . GLU B 1 193 ? 33.422 25.957 54.973 1.00 67.22 193 GLU B O 1
ATOM 2789 N N . VAL B 1 194 ? 33.354 24.960 56.993 1.00 66.94 194 VAL B N 1
ATOM 2790 C CA . VAL B 1 194 ? 32.241 25.738 57.491 1.00 71.74 194 VAL B CA 1
ATOM 2791 C C . VAL B 1 194 ? 32.835 26.650 58.554 1.00 70.24 194 VAL B C 1
ATOM 2792 O O . VAL B 1 194 ? 33.181 26.189 59.653 1.00 69.15 194 VAL B O 1
ATOM 2796 N N . LYS B 1 195 ? 33.011 27.921 58.183 1.00 70.35 195 LYS B N 1
ATOM 2797 C CA . LYS B 1 195 ? 33.632 28.924 59.058 1.00 68.28 195 LYS B CA 1
ATOM 2798 C C . LYS B 1 195 ? 32.707 29.374 60.205 1.00 67.15 195 LYS B C 1
ATOM 2799 O O . LYS B 1 195 ? 33.172 29.557 61.338 1.00 63.74 195 LYS B O 1
ATOM 2805 N N . GLU B 1 196 ? 31.417 29.581 59.910 1.00 68.91 196 GLU B N 1
ATOM 2806 C CA . GLU B 1 196 ? 30.416 29.861 60.963 1.00 70.26 196 GLU B CA 1
ATOM 2807 C C . GLU B 1 196 ? 30.138 28.574 61.797 1.00 66.28 196 GLU B C 1
ATOM 2808 O O . GLU B 1 196 ? 29.386 27.694 61.369 1.00 66.17 196 GLU B O 1
ATOM 2814 N N . ARG B 1 197 ? 30.757 28.465 62.969 1.00 61.11 197 ARG B N 1
ATOM 2815 C CA . ARG B 1 197 ? 30.681 27.203 63.715 1.00 59.23 197 ARG B CA 1
ATOM 2816 C C . ARG B 1 197 ? 30.590 27.331 65.218 1.00 55.77 197 ARG B C 1
ATOM 2817 O O . ARG B 1 197 ? 31.462 26.803 65.924 1.00 55.43 197 ARG B O 1
ATOM 2825 N N . GLU B 1 198 ? 29.522 28.039 65.649 1.00 56.06 198 GLU B N 1
ATOM 2826 C CA . GLU B 1 198 ? 29.007 28.188 67.042 1.00 54.21 198 GLU B CA 1
ATOM 2827 C C . GLU B 1 198 ? 28.554 26.825 67.740 1.00 52.05 198 GLU B C 1
ATOM 2828 O O . GLU B 1 198 ? 28.305 25.799 67.063 1.00 48.25 198 GLU B O 1
ATOM 2834 N N . TYR B 1 199 ? 28.455 26.818 69.081 1.00 46.14 199 TYR B N 1
ATOM 2835 C CA . TYR B 1 199 ? 28.230 25.575 69.808 1.00 42.64 199 TYR B CA 1
ATOM 2836 C C . TYR B 1 199 ? 26.809 25.062 69.731 1.00 45.57 199 TYR B C 1
ATOM 2837 O O . TYR B 1 199 ? 25.943 25.736 69.166 1.00 46.23 199 TYR B O 1
ATOM 2846 N N . ILE B 1 200 ? 26.620 23.866 70.309 1.00 43.05 200 ILE B N 1
ATOM 2847 C CA . ILE B 1 200 ? 25.351 23.165 70.510 1.00 42.22 200 ILE B CA 1
ATOM 2848 C C . ILE B 1 200 ? 25.201 22.810 71.977 1.00 43.32 200 ILE B C 1
ATOM 2849 O O . ILE B 1 200 ? 26.108 22.141 72.550 1.00 43.52 200 ILE B O 1
ATOM 2854 N N . ALA B 1 201 ? 24.090 23.229 72.592 1.00 39.12 201 ALA B N 1
ATOM 2855 C CA . ALA B 1 201 ? 23.816 22.939 74.002 1.00 35.50 201 ALA B CA 1
ATOM 2856 C C . ALA B 1 201 ? 23.490 21.402 74.214 1.00 38.07 201 ALA B C 1
ATOM 2857 O O . ALA B 1 201 ? 23.070 20.749 73.246 1.00 45.57 201 ALA B O 1
ATOM 2859 N N . PRO B 1 202 ? 23.630 20.847 75.451 1.00 34.49 202 PRO B N 1
ATOM 2860 C CA . PRO B 1 202 ? 23.164 19.503 75.758 1.00 35.30 202 PRO B CA 1
ATOM 2861 C C . PRO B 1 202 ? 21.783 19.207 75.203 1.00 38.56 202 PRO B C 1
ATOM 2862 O O . PRO B 1 202 ? 20.948 20.103 75.050 1.00 39.81 202 PRO B O 1
ATOM 2866 N N . PHE B 1 203 ? 21.578 17.942 74.914 1.00 35.94 203 PHE B N 1
ATOM 2867 C CA . PHE B 1 203 ? 20.353 17.450 74.405 1.00 43.65 203 PHE B CA 1
ATOM 2868 C C . PHE B 1 203 ? 19.576 18.458 73.511 1.00 45.27 203 PHE B C 1
ATOM 2869 O O . PHE B 1 203 ? 18.424 18.779 73.800 1.00 41.76 203 PHE B O 1
ATOM 2877 N N . SER B 1 204 ? 20.226 18.935 72.447 1.00 47.32 204 SER B N 1
ATOM 2878 C CA . SER B 1 204 ? 19.624 19.832 71.445 1.00 49.31 204 SER B CA 1
ATOM 2879 C C . SER B 1 204 ? 20.347 19.727 70.107 1.00 51.72 204 SER B C 1
ATOM 2880 O O . SER B 1 204 ? 20.889 18.699 69.773 1.00 55.54 204 SER B O 1
ATOM 2883 N N . SER B 1 205 ? 20.397 20.842 69.380 1.00 56.64 205 SER B N 1
ATOM 2884 C CA . SER B 1 205 ? 20.718 20.917 67.955 1.00 56.12 205 SER B CA 1
ATOM 2885 C C . SER B 1 205 ? 20.867 22.410 67.611 1.00 54.88 205 SER B C 1
ATOM 2886 O O . SER B 1 205 ? 20.366 23.257 68.367 1.00 48.69 205 SER B O 1
ATOM 2889 N N . ARG B 1 206 ? 21.505 22.732 66.475 1.00 55.17 206 ARG B N 1
ATOM 2890 C CA . ARG B 1 206 ? 21.839 24.126 66.132 1.00 61.53 206 ARG B CA 1
ATOM 2891 C C . ARG B 1 206 ? 22.032 24.132 64.639 1.00 66.45 206 ARG B C 1
ATOM 2892 O O . ARG B 1 206 ? 22.278 23.057 64.087 1.00 69.02 206 ARG B O 1
ATOM 2900 N N . GLU B 1 207 ? 21.960 25.308 63.982 1.00 70.74 207 GLU B N 1
ATOM 2901 C CA . GLU B 1 207 ? 22.215 25.372 62.532 1.00 70.91 207 GLU B CA 1
ATOM 2902 C C . GLU B 1 207 ? 23.318 26.280 61.997 1.00 70.59 207 GLU B C 1
ATOM 2903 O O . GLU B 1 207 ? 23.740 27.240 62.655 1.00 69.83 207 GLU B O 1
ATOM 2909 N N . TYR B 1 208 ? 23.741 25.952 60.767 1.00 74.75 208 TYR B N 1
ATOM 2910 C CA . TYR B 1 208 ? 25.032 26.367 60.135 1.00 77.79 208 TYR B CA 1
ATOM 2911 C C . TYR B 1 208 ? 24.883 26.608 58.600 1.00 80.11 208 TYR B C 1
ATOM 2912 O O . TYR B 1 208 ? 23.983 26.067 57.990 1.00 76.98 208 TYR B O 1
ATOM 2921 N N . PRO B 1 209 ? 25.788 27.403 57.977 1.00 83.92 209 PRO B N 1
ATOM 2922 C CA . PRO B 1 209 ? 25.626 27.673 56.552 1.00 89.88 209 PRO B CA 1
ATOM 2923 C C . PRO B 1 209 ? 26.431 26.710 55.635 1.00 93.99 209 PRO B C 1
ATOM 2924 O O . PRO B 1 209 ? 27.672 26.704 55.667 1.00 92.38 209 PRO B O 1
ATOM 2928 N N . LEU B 1 210 ? 25.731 25.905 54.832 1.00 98.76 210 LEU B N 1
ATOM 2929 C CA . LEU B 1 210 ? 26.397 25.004 53.901 1.00 103.26 210 LEU B CA 1
ATOM 2930 C C . LEU B 1 210 ? 27.011 25.865 52.805 1.00 107.24 210 LEU B C 1
ATOM 2931 O O . LEU B 1 210 ? 26.334 26.777 52.286 1.00 109.63 210 LEU B O 1
ATOM 2936 N N . PRO B 1 211 ? 28.313 25.625 52.494 1.00 108.41 211 PRO B N 1
ATOM 2937 C CA . PRO B 1 211 ? 28.936 26.213 51.296 1.00 110.83 211 PRO B CA 1
ATOM 2938 C C . PRO B 1 211 ? 28.557 25.372 50.060 1.00 113.40 211 PRO B C 1
ATOM 2939 O O . PRO B 1 211 ? 28.472 24.133 50.166 1.00 113.11 211 PRO B O 1
ATOM 2943 N N . ALA B 1 212 ? 28.307 26.031 48.920 1.00 114.87 212 ALA B N 1
ATOM 2944 C CA . ALA B 1 212 ? 27.803 25.350 47.710 1.00 116.95 212 ALA B CA 1
ATOM 2945 C C . ALA B 1 212 ? 28.347 23.906 47.562 1.00 116.40 212 ALA B C 1
ATOM 2946 O O . ALA B 1 212 ? 29.543 23.724 47.315 1.00 116.01 212 ALA B O 1
ATOM 2948 N N . GLY B 1 213 ? 27.480 22.899 47.768 1.00 115.21 213 GLY B N 1
ATOM 2949 C CA . GLY B 1 213 ? 27.865 21.467 47.722 1.00 112.49 213 GLY B CA 1
ATOM 2950 C C . GLY B 1 213 ? 28.417 20.860 49.016 1.00 107.36 213 GLY B C 1
ATOM 2951 O O . GLY B 1 213 ? 28.071 19.703 49.394 1.00 104.63 213 GLY B O 1
ATOM 2952 N N . LYS B 1 217 ? 31.377 13.242 53.247 1.00 80.93 217 LYS B N 1
ATOM 2953 C CA . LYS B 1 217 ? 31.862 12.992 54.610 1.00 82.20 217 LYS B CA 1
ATOM 2954 C C . LYS B 1 217 ? 32.069 14.286 55.430 1.00 78.21 217 LYS B C 1
ATOM 2955 O O . LYS B 1 217 ? 32.852 15.173 55.046 1.00 80.89 217 LYS B O 1
ATOM 2961 N N . VAL B 1 218 ? 31.328 14.397 56.533 1.00 72.49 218 VAL B N 1
ATOM 2962 C CA . VAL B 1 218 ? 31.411 15.550 57.454 1.00 66.06 218 VAL B CA 1
ATOM 2963 C C . VAL B 1 218 ? 32.532 15.331 58.459 1.00 63.85 218 VAL B C 1
ATOM 2964 O O . VAL B 1 218 ? 32.658 14.236 59.032 1.00 62.97 218 VAL B O 1
ATOM 2968 N N . GLN B 1 219 ? 33.355 16.347 58.674 1.00 62.46 219 GLN B N 1
ATOM 2969 C CA . GLN B 1 219 ? 34.399 16.196 59.699 1.00 64.24 219 GLN B CA 1
ATOM 2970 C C . GLN B 1 219 ? 34.358 17.287 60.742 1.00 60.81 219 GLN B C 1
ATOM 2971 O O . GLN B 1 219 ? 33.910 18.407 60.444 1.00 64.41 219 GLN B O 1
ATOM 2977 N N . TRP B 1 220 ? 34.777 16.948 61.964 1.00 54.77 220 TRP B N 1
ATOM 2978 C CA . TRP B 1 220 ? 34.776 17.895 63.080 1.00 47.86 220 TRP B CA 1
ATOM 2979 C C . TRP B 1 220 ? 35.676 17.553 64.211 1.00 49.25 220 TRP B C 1
ATOM 2980 O O . TRP B 1 220 ? 36.087 16.377 64.373 1.00 49.05 220 TRP B O 1
ATOM 2991 N N . LYS B 1 221 ? 35.951 18.616 64.979 1.00 46.75 221 LYS B N 1
ATOM 2992 C CA . LYS B 1 221 ? 36.814 18.616 66.147 1.00 46.10 221 LYS B CA 1
ATOM 2993 C C . LYS B 1 221 ? 36.197 19.559 67.216 1.00 45.81 221 LYS B C 1
ATOM 2994 O O . LYS B 1 221 ? 35.579 20.596 66.879 1.00 44.61 221 LYS B O 1
ATOM 3000 N N . VAL B 1 222 ? 36.330 19.189 68.496 1.00 40.98 222 VAL B N 1
ATOM 3001 C CA . VAL B 1 222 ? 35.843 20.088 69.541 1.00 40.18 222 VAL B CA 1
ATOM 3002 C C . VAL B 1 222 ? 36.971 20.633 70.349 1.00 36.49 222 VAL B C 1
ATOM 3003 O O . VAL B 1 222 ? 38.058 20.080 70.356 1.00 33.87 222 VAL B O 1
ATOM 3007 N N . ILE B 1 223 ? 36.676 21.723 71.021 1.00 34.95 223 ILE B N 1
ATOM 3008 C CA . ILE B 1 223 ? 37.548 22.332 72.015 1.00 33.96 223 ILE B CA 1
ATOM 3009 C C . ILE B 1 223 ? 37.411 21.476 73.252 1.00 30.62 223 ILE B C 1
ATOM 3010 O O . ILE B 1 223 ? 36.291 21.251 73.732 1.00 34.83 223 ILE B O 1
ATOM 3015 N N . THR B 1 224 ? 38.516 20.968 73.770 1.00 28.90 224 THR B N 1
ATOM 3016 C CA . THR B 1 224 ? 38.447 20.061 74.963 1.00 25.81 224 THR B CA 1
ATOM 3017 C C . THR B 1 224 ? 38.291 20.873 76.234 1.00 22.82 224 THR B C 1
ATOM 3018 O O . THR B 1 224 ? 38.440 22.084 76.221 1.00 22.86 224 THR B O 1
ATOM 3022 N N . ASP B 1 225 ? 38.055 20.208 77.346 1.00 22.84 225 ASP B N 1
ATOM 3023 C CA . ASP B 1 225 ? 38.086 20.873 78.635 1.00 24.86 225 ASP B CA 1
ATOM 3024 C C . ASP B 1 225 ? 39.401 21.625 78.999 1.00 31.57 225 ASP B C 1
ATOM 3025 O O . ASP B 1 225 ? 39.446 22.404 79.991 1.00 31.49 225 ASP B O 1
ATOM 3030 N N . TYR B 1 226 ? 40.506 21.323 78.324 1.00 31.27 226 TYR B N 1
ATOM 3031 C CA . TYR B 1 226 ? 41.723 22.116 78.618 1.00 31.79 226 TYR B CA 1
ATOM 3032 C C . TYR B 1 226 ? 42.047 23.051 77.509 1.00 30.28 226 TYR B C 1
ATOM 3033 O O . TYR B 1 226 ? 43.176 23.386 77.323 1.00 28.46 226 TYR B O 1
ATOM 3042 N N . GLY B 1 227 ? 41.065 23.422 76.715 1.00 30.28 227 GLY B N 1
ATOM 3043 C CA . GLY B 1 227 ? 41.341 24.392 75.671 1.00 33.42 227 GLY B CA 1
ATOM 3044 C C . GLY B 1 227 ? 42.213 23.914 74.526 1.00 34.02 227 GLY B C 1
ATOM 3045 O O . GLY B 1 227 ? 42.640 24.724 73.719 1.00 39.10 227 GLY B O 1
ATOM 3046 N N . GLY B 1 228 ? 42.480 22.618 74.435 1.00 30.33 228 GLY B N 1
ATOM 3047 C CA . GLY B 1 228 ? 43.113 22.087 73.235 1.00 27.81 228 GLY B CA 1
ATOM 3048 C C . GLY B 1 228 ? 42.011 21.640 72.296 1.00 34.32 228 GLY B C 1
ATOM 3049 O O . GLY B 1 228 ? 40.794 21.772 72.602 1.00 38.91 228 GLY B O 1
ATOM 3050 N N . THR B 1 229 ? 42.423 21.077 71.172 1.00 31.60 229 THR B N 1
ATOM 3051 C CA . THR B 1 229 ? 41.558 20.645 70.093 1.00 31.20 229 THR B CA 1
ATOM 3052 C C . THR B 1 229 ? 41.552 19.130 70.028 1.00 32.31 229 THR B C 1
ATOM 3053 O O . THR B 1 229 ? 42.608 18.513 70.154 1.00 33.40 229 THR B O 1
ATOM 3057 N N . SER B 1 230 ? 40.382 18.531 69.827 1.00 32.89 230 SER B N 1
ATOM 3058 C CA . SER B 1 230 ? 40.247 17.076 69.865 1.00 39.89 230 SER B CA 1
ATOM 3059 C C . SER B 1 230 ? 40.804 16.321 68.627 1.00 46.32 230 SER B C 1
ATOM 3060 O O . SER B 1 230 ? 41.382 16.907 67.684 1.00 44.63 230 SER B O 1
ATOM 3063 N N . LYS B 1 231 ? 40.602 15.002 68.643 1.00 49.33 231 LYS B N 1
ATOM 3064 C CA . LYS B 1 231 ? 40.806 14.162 67.491 1.00 52.76 231 LYS B CA 1
ATOM 3065 C C . LYS B 1 231 ? 39.669 14.456 66.476 1.00 53.87 231 LYS B C 1
ATOM 3066 O O . LYS B 1 231 ? 38.749 15.188 66.794 1.00 51.41 231 LYS B O 1
ATOM 3072 N N . GLN B 1 232 ? 39.774 13.942 65.253 1.00 55.72 232 GLN B N 1
ATOM 3073 C CA . GLN B 1 232 ? 38.711 14.145 64.298 1.00 58.24 232 GLN B CA 1
ATOM 3074 C C . GLN B 1 232 ? 37.597 13.129 64.516 1.00 55.39 232 GLN B C 1
ATOM 3075 O O . GLN B 1 232 ? 37.850 11.968 64.811 1.00 55.30 232 GLN B O 1
ATOM 3081 N N . PHE B 1 233 ? 36.363 13.586 64.377 1.00 53.95 233 PHE B N 1
ATOM 3082 C CA . PHE B 1 233 ? 35.271 12.659 64.261 1.00 58.87 233 PHE B CA 1
ATOM 3083 C C . PHE B 1 233 ? 34.748 12.761 62.811 1.00 65.12 233 PHE B C 1
ATOM 3084 O O . PHE B 1 233 ? 34.767 13.852 62.211 1.00 66.32 233 PHE B O 1
ATOM 3092 N N . GLU B 1 234 ? 34.272 11.633 62.277 1.00 69.04 234 GLU B N 1
ATOM 3093 C CA . GLU B 1 234 ? 33.705 11.543 60.917 1.00 75.42 234 GLU B CA 1
ATOM 3094 C C . GLU B 1 234 ? 32.256 10.998 60.960 1.00 76.95 234 GLU B C 1
ATOM 3095 O O . GLU B 1 234 ? 31.948 10.106 61.762 1.00 73.08 234 GLU B O 1
ATOM 3101 N N . ALA B 1 235 ? 31.380 11.565 60.108 1.00 80.24 235 ALA B N 1
ATOM 3102 C CA . ALA B 1 235 ? 30.012 11.032 59.839 1.00 81.68 235 ALA B CA 1
ATOM 3103 C C . ALA B 1 235 ? 29.514 11.247 58.384 1.00 84.52 235 ALA B C 1
ATOM 3104 O O . ALA B 1 235 ? 30.231 11.822 57.565 1.00 84.09 235 ALA B O 1
ATOM 3106 N N . GLU B 1 236 ? 28.268 10.830 58.098 1.00 87.59 236 GLU B N 1
ATOM 3107 C CA . GLU B 1 236 ? 27.650 10.878 56.744 1.00 89.24 236 GLU B CA 1
ATOM 3108 C C . GLU B 1 236 ? 26.495 11.913 56.507 1.00 87.86 236 GLU B C 1
ATOM 3109 O O . GLU B 1 236 ? 25.966 12.495 57.454 1.00 84.53 236 GLU B O 1
ATOM 3115 N N . LEU B 1 237 ? 26.108 12.107 55.236 1.00 90.37 237 LEU B N 1
ATOM 3116 C CA . LEU B 1 237 ? 25.018 13.016 54.836 1.00 89.77 237 LEU B CA 1
ATOM 3117 C C . LEU B 1 237 ? 25.073 14.336 55.621 1.00 87.10 237 LEU B C 1
ATOM 3118 O O . LEU B 1 237 ? 25.851 15.244 55.294 1.00 83.39 237 LEU B O 1
ATOM 3123 N N . THR C 1 17 ? 51.101 52.106 72.254 1.00 48.58 17 THR C N 1
ATOM 3124 C CA . THR C 1 17 ? 50.094 53.244 72.176 1.00 53.03 17 THR C CA 1
ATOM 3125 C C . THR C 1 17 ? 50.328 54.347 71.109 1.00 51.84 17 THR C C 1
ATOM 3126 O O . THR C 1 17 ? 51.373 54.957 71.091 1.00 51.11 17 THR C O 1
ATOM 3130 N N . ASN C 1 18 ? 49.335 54.628 70.258 1.00 51.18 18 ASN C N 1
ATOM 3131 C CA . ASN C 1 18 ? 49.490 55.594 69.165 1.00 50.15 18 ASN C CA 1
ATOM 3132 C C . ASN C 1 18 ? 48.348 56.579 69.050 1.00 45.62 18 ASN C C 1
ATOM 3133 O O . ASN C 1 18 ? 47.205 56.180 68.974 1.00 51.10 18 ASN C O 1
ATOM 3138 N N . ALA C 1 19 ? 48.649 57.860 68.998 1.00 38.10 19 ALA C N 1
ATOM 3139 C CA . ALA C 1 19 ? 47.617 58.870 69.184 1.00 35.31 19 ALA C CA 1
ATOM 3140 C C . ALA C 1 19 ? 47.755 60.039 68.233 1.00 34.84 19 ALA C C 1
ATOM 3141 O O . ALA C 1 19 ? 48.826 60.551 68.031 1.00 33.12 19 ALA C O 1
ATOM 3143 N N . ARG C 1 20 ? 46.638 60.479 67.675 1.00 35.97 20 ARG C N 1
ATOM 3144 C CA . ARG C 1 20 ? 46.647 61.529 66.688 1.00 38.39 20 ARG C CA 1
ATOM 3145 C C . ARG C 1 20 ? 45.352 62.377 66.787 1.00 38.72 20 ARG C C 1
ATOM 3146 O O . ARG C 1 20 ? 44.250 61.836 66.914 1.00 40.56 20 ARG C O 1
ATOM 3154 N N . VAL C 1 21 ? 45.509 63.699 66.800 1.00 39.67 21 VAL C N 1
ATOM 3155 C CA . VAL C 1 21 ? 44.391 64.641 66.694 1.00 38.61 21 VAL C CA 1
ATOM 3156 C C . VAL C 1 21 ? 44.255 65.153 65.225 1.00 39.30 21 VAL C C 1
ATOM 3157 O O . VAL C 1 21 ? 45.236 65.549 64.624 1.00 40.87 21 VAL C O 1
ATOM 3161 N N . PHE C 1 22 ? 43.056 65.072 64.645 1.00 39.13 22 PHE C N 1
ATOM 3162 C CA . PHE C 1 22 ? 42.721 65.729 63.378 1.00 39.42 22 PHE C CA 1
ATOM 3163 C C . PHE C 1 22 ? 41.799 66.948 63.574 1.00 38.90 22 PHE C C 1
ATOM 3164 O O . PHE C 1 22 ? 40.555 66.845 63.675 1.00 33.60 22 PHE C O 1
ATOM 3172 N N . SER C 1 23 ? 42.426 68.124 63.626 1.00 40.37 23 SER C N 1
ATOM 3173 C CA . SER C 1 23 ? 41.670 69.384 63.757 1.00 38.91 23 SER C CA 1
ATOM 3174 C C . SER C 1 23 ? 42.128 70.352 62.705 1.00 37.96 23 SER C C 1
ATOM 3175 O O . SER C 1 23 ? 43.287 70.324 62.270 1.00 38.76 23 SER C O 1
ATOM 3178 N N . LEU C 1 24 ? 41.200 71.198 62.301 1.00 35.81 24 LEU C N 1
ATOM 3179 C CA . LEU C 1 24 ? 41.392 72.139 61.238 1.00 30.02 24 LEU C CA 1
ATOM 3180 C C . LEU C 1 24 ? 41.346 73.520 61.854 1.00 31.70 24 LEU C C 1
ATOM 3181 O O . LEU C 1 24 ? 40.619 73.772 62.806 1.00 32.20 24 LEU C O 1
ATOM 3186 N N . HIS C 1 25 ? 42.042 74.461 61.274 1.00 30.51 25 HIS C N 1
ATOM 3187 C CA . HIS C 1 25 ? 41.791 75.810 61.666 1.00 31.01 25 HIS C CA 1
ATOM 3188 C C . HIS C 1 25 ? 40.965 76.404 60.537 1.00 31.60 25 HIS C C 1
ATOM 3189 O O . HIS C 1 25 ? 40.923 75.875 59.416 1.00 29.97 25 HIS C O 1
ATOM 3196 N N . LEU C 1 26 ? 40.317 77.525 60.819 1.00 33.15 26 LEU C N 1
ATOM 3197 C CA . LEU C 1 26 ? 39.452 78.157 59.850 1.00 29.84 26 LEU C CA 1
ATOM 3198 C C . LEU C 1 26 ? 39.925 79.588 59.661 1.00 28.28 26 LEU C C 1
ATOM 3199 O O . LEU C 1 26 ? 40.427 80.198 60.599 1.00 22.28 26 LEU C O 1
ATOM 3204 N N . GLY C 1 27 ? 39.788 80.123 58.444 1.00 27.14 27 GLY C N 1
ATOM 3205 C CA . GLY C 1 27 ? 40.372 81.424 58.128 1.00 27.75 27 GLY C CA 1
ATOM 3206 C C . GLY C 1 27 ? 39.526 82.596 58.599 1.00 32.12 27 GLY C C 1
ATOM 3207 O O . GLY C 1 27 ? 39.958 83.729 58.467 1.00 32.81 27 GLY C O 1
ATOM 3208 N N . ALA C 1 28 ? 38.318 82.319 59.135 1.00 32.60 28 ALA C N 1
ATOM 3209 C CA . ALA C 1 28 ? 37.384 83.354 59.689 1.00 28.39 28 ALA C CA 1
ATOM 3210 C C . ALA C 1 28 ? 36.542 82.732 60.762 1.00 27.40 28 ALA C C 1
ATOM 3211 O O . ALA C 1 28 ? 36.449 81.501 60.800 1.00 29.18 28 ALA C O 1
ATOM 3213 N N . THR C 1 29 ? 35.903 83.572 61.581 1.00 27.60 29 THR C N 1
ATOM 3214 C CA . THR C 1 29 ? 35.135 83.134 62.781 1.00 31.57 29 THR C CA 1
ATOM 3215 C C . THR C 1 29 ? 33.664 83.259 62.471 1.00 31.12 29 THR C C 1
ATOM 3216 O O . THR C 1 29 ? 32.815 82.804 63.226 1.00 32.47 29 THR C O 1
ATOM 3220 N N . ARG C 1 30 ? 33.366 83.878 61.323 1.00 35.01 30 ARG C N 1
ATOM 3221 C CA . ARG C 1 30 ? 31.991 83.942 60.786 1.00 32.97 30 ARG C CA 1
ATOM 3222 C C . ARG C 1 30 ? 31.902 84.015 59.251 1.00 31.91 30 ARG C C 1
ATOM 3223 O O . ARG C 1 30 ? 32.876 84.303 58.588 1.00 33.47 30 ARG C O 1
ATOM 3231 N N . VAL C 1 31 ? 30.714 83.720 58.706 1.00 30.97 31 VAL C N 1
ATOM 3232 C CA . VAL C 1 31 ? 30.426 84.012 57.341 1.00 26.16 31 VAL C CA 1
ATOM 3233 C C . VAL C 1 31 ? 29.124 84.739 57.177 1.00 26.26 31 VAL C C 1
ATOM 3234 O O . VAL C 1 31 ? 28.062 84.257 57.627 1.00 28.64 31 VAL C O 1
ATOM 3238 N N . VAL C 1 32 ? 29.206 85.881 56.497 1.00 25.04 32 VAL C N 1
ATOM 3239 C CA . VAL C 1 32 ? 28.030 86.631 56.088 1.00 27.49 32 VAL C CA 1
ATOM 3240 C C . VAL C 1 32 ? 27.567 86.234 54.669 1.00 29.74 32 VAL C C 1
ATOM 3241 O O . VAL C 1 32 ? 28.298 86.464 53.681 1.00 25.51 32 VAL C O 1
ATOM 3245 N N . TYR C 1 33 ? 26.358 85.658 54.573 1.00 26.20 33 TYR C N 1
ATOM 3246 C CA . TYR C 1 33 ? 25.914 85.132 53.310 1.00 27.01 33 TYR C CA 1
ATOM 3247 C C . TYR C 1 33 ? 24.827 85.935 52.715 1.00 29.05 33 TYR C C 1
ATOM 3248 O O . TYR C 1 33 ? 23.731 86.014 53.303 1.00 30.08 33 TYR C O 1
ATOM 3257 N N . ASN C 1 34 ? 25.078 86.410 51.487 1.00 29.06 34 ASN C N 1
ATOM 3258 C CA . ASN C 1 34 ? 24.143 87.232 50.743 1.00 25.29 34 ASN C CA 1
ATOM 3259 C C . ASN C 1 34 ? 23.232 86.379 49.890 1.00 27.26 34 ASN C C 1
ATOM 3260 O O . ASN C 1 34 ? 23.659 85.801 48.914 1.00 25.53 34 ASN C O 1
ATOM 3265 N N . PRO C 1 35 ? 21.937 86.297 50.225 1.00 29.85 35 PRO C N 1
ATOM 3266 C CA . PRO C 1 35 ? 21.265 85.219 49.465 1.00 30.86 35 PRO C CA 1
ATOM 3267 C C . PRO C 1 35 ? 20.842 85.630 48.046 1.00 29.01 35 PRO C C 1
ATOM 3268 O O . PRO C 1 35 ? 20.327 84.808 47.343 1.00 32.30 35 PRO C O 1
ATOM 3272 N N . ALA C 1 36 ? 21.022 86.884 47.651 1.00 29.11 36 ALA C N 1
ATOM 3273 C CA . ALA C 1 36 ? 20.832 87.279 46.241 1.00 29.65 36 ALA C CA 1
ATOM 3274 C C . ALA C 1 36 ? 22.073 87.003 45.404 1.00 29.39 36 ALA C C 1
ATOM 3275 O O . ALA C 1 36 ? 22.085 87.265 44.232 1.00 32.84 36 ALA C O 1
ATOM 3277 N N . SER C 1 37 ? 23.144 86.544 46.018 1.00 32.04 37 SER C N 1
ATOM 3278 C CA . SER C 1 37 ? 24.359 86.332 45.289 1.00 33.07 37 SER C CA 1
ATOM 3279 C C . SER C 1 37 ? 24.690 84.819 45.157 1.00 33.64 37 SER C C 1
ATOM 3280 O O . SER C 1 37 ? 23.834 83.951 45.441 1.00 34.39 37 SER C O 1
ATOM 3283 N N . SER C 1 38 ? 25.902 84.511 44.703 1.00 29.33 38 SER C N 1
ATOM 3284 C CA . SER C 1 38 ? 26.199 83.139 44.311 1.00 27.92 38 SER C CA 1
ATOM 3285 C C . SER C 1 38 ? 26.925 82.291 45.324 1.00 25.75 38 SER C C 1
ATOM 3286 O O . SER C 1 38 ? 27.250 81.211 45.027 1.00 36.68 38 SER C O 1
ATOM 3289 N N . GLY C 1 39 ? 27.201 82.741 46.527 1.00 29.60 39 GLY C N 1
ATOM 3290 C CA . GLY C 1 39 ? 28.050 81.952 47.416 1.00 24.94 39 GLY C CA 1
ATOM 3291 C C . GLY C 1 39 ? 29.103 82.725 48.173 1.00 25.35 39 GLY C C 1
ATOM 3292 O O . GLY C 1 39 ? 29.373 83.896 47.936 1.00 26.08 39 GLY C O 1
ATOM 3293 N N . GLU C 1 40 ? 29.708 82.056 49.113 1.00 27.28 40 GLU C N 1
ATOM 3294 C CA . GLU C 1 40 ? 30.775 82.655 49.914 1.00 28.23 40 GLU C CA 1
ATOM 3295 C C . GLU C 1 40 ? 31.894 81.641 49.989 1.00 24.19 40 GLU C C 1
ATOM 3296 O O . GLU C 1 40 ? 31.664 80.456 49.702 1.00 24.43 40 GLU C O 1
ATOM 3302 N N . THR C 1 41 ? 33.080 82.076 50.424 1.00 25.51 41 THR C N 1
ATOM 3303 C CA . THR C 1 41 ? 34.186 81.145 50.574 1.00 28.30 41 THR C CA 1
ATOM 3304 C C . THR C 1 41 ? 34.681 81.131 52.025 1.00 31.71 41 THR C C 1
ATOM 3305 O O . THR C 1 41 ? 34.492 82.077 52.768 1.00 35.89 41 THR C O 1
ATOM 3309 N N . LEU C 1 42 ? 35.318 80.049 52.434 1.00 27.86 42 LEU C N 1
ATOM 3310 C CA . LEU C 1 42 ? 35.879 80.005 53.731 1.00 22.78 42 LEU C CA 1
ATOM 3311 C C . LEU C 1 42 ? 37.114 79.185 53.524 1.00 25.66 42 LEU C C 1
ATOM 3312 O O . LEU C 1 42 ? 37.056 78.101 52.870 1.00 29.72 42 LEU C O 1
ATOM 3317 N N . THR C 1 43 ? 38.226 79.713 54.019 1.00 24.59 43 THR C N 1
ATOM 3318 C CA . THR C 1 43 ? 39.532 79.037 54.023 1.00 25.11 43 THR C CA 1
ATOM 3319 C C . THR C 1 43 ? 39.567 78.078 55.218 1.00 28.51 43 THR C C 1
ATOM 3320 O O . THR C 1 43 ? 39.126 78.403 56.314 1.00 26.57 43 THR C O 1
ATOM 3324 N N . VAL C 1 44 ? 40.076 76.886 54.942 1.00 27.30 44 VAL C N 1
ATOM 3325 C CA . VAL C 1 44 ? 40.324 75.852 55.903 1.00 30.61 44 VAL C CA 1
ATOM 3326 C C . VAL C 1 44 ? 41.844 75.503 55.839 1.00 34.13 44 VAL C C 1
ATOM 3327 O O . VAL C 1 44 ? 42.425 75.376 54.727 1.00 37.76 44 VAL C O 1
ATOM 3331 N N . ILE C 1 45 ? 42.483 75.373 57.005 1.00 32.15 45 ILE C N 1
ATOM 3332 C CA . ILE C 1 45 ? 43.930 75.232 57.117 1.00 29.72 45 ILE C CA 1
ATOM 3333 C C . ILE C 1 45 ? 44.329 74.064 57.983 1.00 34.41 45 ILE C C 1
ATOM 3334 O O . ILE C 1 45 ? 43.903 73.987 59.136 1.00 37.87 45 ILE C O 1
ATOM 3339 N N . ASN C 1 46 ? 45.159 73.162 57.451 1.00 32.99 46 ASN C N 1
ATOM 3340 C CA . ASN C 1 46 ? 45.725 72.092 58.240 1.00 34.59 46 ASN C CA 1
ATOM 3341 C C . ASN C 1 46 ? 47.081 72.512 58.757 1.00 39.19 46 ASN C C 1
ATOM 3342 O O . ASN C 1 46 ? 48.054 72.477 57.995 1.00 44.43 46 ASN C O 1
ATOM 3347 N N . ASP C 1 47 ? 47.185 72.903 60.027 1.00 42.35 47 ASP C N 1
ATOM 3348 C CA . ASP C 1 47 ? 48.540 73.236 60.576 1.00 46.81 47 ASP C CA 1
ATOM 3349 C C . ASP C 1 47 ? 49.317 72.059 61.222 1.00 41.29 47 ASP C C 1
ATOM 3350 O O . ASP C 1 47 ? 50.337 72.264 61.891 1.00 40.42 47 ASP C O 1
ATOM 3355 N N . GLN C 1 48 ? 48.858 70.833 60.978 1.00 37.31 48 GLN C N 1
ATOM 3356 C CA . GLN C 1 48 ? 49.590 69.666 61.448 1.00 40.81 48 GLN C CA 1
ATOM 3357 C C . GLN C 1 48 ? 50.681 69.323 60.446 1.00 42.50 48 GLN C C 1
ATOM 3358 O O . GLN C 1 48 ? 50.727 69.869 59.326 1.00 39.33 48 GLN C O 1
ATOM 3364 N N . ASP C 1 49 ? 51.490 68.350 60.837 1.00 44.27 49 ASP C N 1
ATOM 3365 C CA . ASP C 1 49 ? 52.471 67.737 59.948 1.00 46.51 49 ASP C CA 1
ATOM 3366 C C . ASP C 1 49 ? 51.951 66.638 58.994 1.00 45.72 49 ASP C C 1
ATOM 3367 O O . ASP C 1 49 ? 52.659 66.274 58.029 1.00 48.98 49 ASP C O 1
ATOM 3372 N N . TYR C 1 50 ? 50.771 66.076 59.268 1.00 34.09 50 TYR C N 1
ATOM 3373 C CA . TYR C 1 50 ? 50.331 64.878 58.569 1.00 29.74 50 TYR C CA 1
ATOM 3374 C C . TYR C 1 50 ? 49.021 65.224 57.882 1.00 31.90 50 TYR C C 1
ATOM 3375 O O . TYR C 1 50 ? 48.388 66.217 58.197 1.00 31.15 50 TYR C O 1
ATOM 3384 N N . PRO C 1 51 ? 48.568 64.374 56.993 1.00 33.06 51 PRO C N 1
ATOM 3385 C CA . PRO C 1 51 ? 47.323 64.535 56.227 1.00 33.50 51 PRO C CA 1
ATOM 3386 C C . PRO C 1 51 ? 45.992 64.342 56.992 1.00 36.23 51 PRO C C 1
ATOM 3387 O O . PRO C 1 51 ? 45.967 63.668 57.987 1.00 38.42 51 PRO C O 1
ATOM 3399 N N . LEU C 1 53 ? 41.411 64.120 56.111 1.00 29.92 53 LEU C N 1
ATOM 3400 C CA . LEU C 1 53 ? 40.283 64.354 55.289 1.00 34.50 53 LEU C CA 1
ATOM 3401 C C . LEU C 1 53 ? 39.518 65.484 55.946 1.00 33.12 53 LEU C C 1
ATOM 3402 O O . LEU C 1 53 ? 39.469 65.561 57.159 1.00 33.55 53 LEU C O 1
ATOM 3407 N N . VAL C 1 54 ? 38.971 66.372 55.128 1.00 31.28 54 VAL C N 1
ATOM 3408 C CA . VAL C 1 54 ? 38.144 67.477 55.561 1.00 28.18 54 VAL C CA 1
ATOM 3409 C C . VAL C 1 54 ? 36.653 67.281 55.185 1.00 25.98 54 VAL C C 1
ATOM 3410 O O . VAL C 1 54 ? 36.281 67.144 54.022 1.00 20.94 54 VAL C O 1
ATOM 3414 N N . GLN C 1 55 ? 35.798 67.283 56.180 1.00 25.58 55 GLN C N 1
ATOM 3415 C CA . GLN C 1 55 ? 34.394 67.058 55.902 1.00 28.70 55 GLN C CA 1
ATOM 3416 C C . GLN C 1 55 ? 33.614 68.305 56.282 1.00 25.85 55 GLN C C 1
ATOM 3417 O O . GLN C 1 55 ? 33.911 68.880 57.271 1.00 28.38 55 GLN C O 1
ATOM 3423 N N . SER C 1 56 ? 32.543 68.610 55.556 1.00 29.97 56 SER C N 1
ATOM 3424 C CA . SER C 1 56 ? 31.852 69.874 55.575 1.00 29.51 56 SER C CA 1
ATOM 3425 C C . SER C 1 56 ? 30.342 69.808 55.440 1.00 33.69 56 SER C C 1
ATOM 3426 O O . SER C 1 56 ? 29.807 69.158 54.544 1.00 32.99 56 SER C O 1
ATOM 3429 N N . GLU C 1 57 ? 29.664 70.568 56.287 1.00 35.58 57 GLU C N 1
ATOM 3430 C CA . GLU C 1 57 ? 28.226 70.573 56.316 1.00 39.94 57 GLU C CA 1
ATOM 3431 C C . GLU C 1 57 ? 27.710 71.920 56.840 1.00 36.82 57 GLU C C 1
ATOM 3432 O O . GLU C 1 57 ? 28.396 72.585 57.642 1.00 34.55 57 GLU C O 1
ATOM 3438 N N . VAL C 1 58 ? 26.562 72.357 56.308 1.00 32.26 58 VAL C N 1
ATOM 3439 C CA . VAL C 1 58 ? 25.821 73.461 56.893 1.00 29.79 58 VAL C CA 1
ATOM 3440 C C . VAL C 1 58 ? 24.591 72.920 57.624 1.00 32.04 58 VAL C C 1
ATOM 3441 O O . VAL C 1 58 ? 23.851 72.101 57.098 1.00 28.50 58 VAL C O 1
ATOM 3445 N N . LEU C 1 59 ? 24.433 73.343 58.875 1.00 32.91 59 LEU C N 1
ATOM 3446 C CA . LEU C 1 59 ? 23.344 72.910 59.753 1.00 34.75 59 LEU C CA 1
ATOM 3447 C C . LEU C 1 59 ? 22.512 74.162 60.130 1.00 32.68 59 LEU C C 1
ATOM 3448 O O . LEU C 1 59 ? 22.981 75.310 59.948 1.00 33.26 59 LEU C O 1
ATOM 3453 N N . SER C 1 60 ? 21.324 73.928 60.672 1.00 34.18 60 SER C N 1
ATOM 3454 C CA . SER C 1 60 ? 20.308 74.948 61.087 1.00 37.55 60 SER C CA 1
ATOM 3455 C C . SER C 1 60 ? 20.645 75.523 62.450 1.00 40.10 60 SER C C 1
ATOM 3456 O O . SER C 1 60 ? 21.600 75.062 63.072 1.00 42.40 60 SER C O 1
ATOM 3459 N N . GLU C 1 61 ? 19.879 76.515 62.924 1.00 44.11 61 GLU C N 1
ATOM 3460 C CA . GLU C 1 61 ? 20.254 77.188 64.167 1.00 47.53 61 GLU C CA 1
ATOM 3461 C C . GLU C 1 61 ? 20.505 76.224 65.347 1.00 47.77 61 GLU C C 1
ATOM 3462 O O . GLU C 1 61 ? 21.431 76.384 66.115 1.00 49.02 61 GLU C O 1
ATOM 3468 N N . ASP C 1 62 ? 19.703 75.194 65.462 1.00 50.85 62 ASP C N 1
ATOM 3469 C CA . ASP C 1 62 ? 19.901 74.225 66.543 1.00 56.38 62 ASP C CA 1
ATOM 3470 C C . ASP C 1 62 ? 21.039 73.226 66.257 1.00 56.44 62 ASP C C 1
ATOM 3471 O O . ASP C 1 62 ? 21.355 72.385 67.095 1.00 58.68 62 ASP C O 1
ATOM 3476 N N . GLN C 1 63 ? 21.645 73.291 65.080 1.00 56.55 63 GLN C N 1
ATOM 3477 C CA . GLN C 1 63 ? 22.605 72.226 64.652 1.00 58.57 63 GLN C CA 1
ATOM 3478 C C . GLN C 1 63 ? 22.056 70.788 64.701 1.00 61.72 63 GLN C C 1
ATOM 3479 O O . GLN C 1 63 ? 22.833 69.846 64.642 1.00 63.72 63 GLN C O 1
ATOM 3485 N N . LYS C 1 64 ? 20.737 70.635 64.824 1.00 64.87 64 LYS C N 1
ATOM 3486 C CA . LYS C 1 64 ? 20.083 69.324 64.851 1.00 69.27 64 LYS C CA 1
ATOM 3487 C C . LYS C 1 64 ? 19.741 68.750 63.462 1.00 69.76 64 LYS C C 1
ATOM 3488 O O . LYS C 1 64 ? 19.660 67.524 63.323 1.00 72.98 64 LYS C O 1
ATOM 3494 N N . SER C 1 65 ? 19.504 69.601 62.456 1.00 64.16 65 SER C N 1
ATOM 3495 C CA . SER C 1 65 ? 19.167 69.103 61.116 1.00 60.73 65 SER C CA 1
ATOM 3496 C C . SER C 1 65 ? 19.808 69.848 59.920 1.00 57.54 65 SER C C 1
ATOM 3497 O O . SER C 1 65 ? 20.147 71.041 60.032 1.00 54.78 65 SER C O 1
ATOM 3500 N N . PRO C 1 66 ? 19.970 69.162 58.756 1.00 55.42 66 PRO C N 1
ATOM 3501 C CA . PRO C 1 66 ? 20.769 69.855 57.720 1.00 49.03 66 PRO C CA 1
ATOM 3502 C C . PRO C 1 66 ? 20.143 71.142 57.216 1.00 44.26 66 PRO C C 1
ATOM 3503 O O . PRO C 1 66 ? 18.957 71.382 57.402 1.00 45.63 66 PRO C O 1
ATOM 3507 N N . ALA C 1 67 ? 20.968 72.001 56.646 1.00 37.40 67 ALA C N 1
ATOM 3508 C CA . ALA C 1 67 ? 20.534 73.271 56.153 1.00 31.54 67 ALA C CA 1
ATOM 3509 C C . ALA C 1 67 ? 20.574 73.200 54.633 1.00 33.98 67 ALA C C 1
ATOM 3510 O O . ALA C 1 67 ? 21.291 72.378 54.060 1.00 30.68 67 ALA C O 1
ATOM 3512 N N . PRO C 1 68 ? 19.789 74.048 53.950 1.00 38.11 68 PRO C N 1
ATOM 3513 C CA . PRO C 1 68 ? 19.719 73.939 52.450 1.00 32.65 68 PRO C CA 1
ATOM 3514 C C . PRO C 1 68 ? 20.926 74.609 51.790 1.00 33.19 68 PRO C C 1
ATOM 3515 O O . PRO C 1 68 ? 20.775 75.608 51.060 1.00 34.48 68 PRO C O 1
ATOM 3519 N N . PHE C 1 69 ? 22.124 74.107 52.084 1.00 33.53 69 PHE C N 1
ATOM 3520 C CA . PHE C 1 69 ? 23.378 74.603 51.455 1.00 31.23 69 PHE C CA 1
ATOM 3521 C C . PHE C 1 69 ? 24.210 73.404 51.074 1.00 34.46 69 PHE C C 1
ATOM 3522 O O . PHE C 1 69 ? 23.963 72.350 51.585 1.00 36.70 69 PHE C O 1
ATOM 3530 N N . VAL C 1 70 ? 25.142 73.540 50.142 1.00 33.09 70 VAL C N 1
ATOM 3531 C CA . VAL C 1 70 ? 26.156 72.509 49.966 1.00 33.33 70 VAL C CA 1
ATOM 3532 C C . VAL C 1 70 ? 27.553 73.189 50.220 1.00 35.15 70 VAL C C 1
ATOM 3533 O O . VAL C 1 70 ? 27.718 74.386 49.993 1.00 35.28 70 VAL C O 1
ATOM 3537 N N . VAL C 1 71 ? 28.544 72.437 50.666 1.00 29.58 71 VAL C N 1
ATOM 3538 C CA . VAL C 1 71 ? 29.862 72.947 50.657 1.00 31.88 71 VAL C CA 1
ATOM 3539 C C . VAL C 1 71 ? 30.720 72.111 49.683 1.00 34.54 71 VAL C C 1
ATOM 3540 O O . VAL C 1 71 ? 30.648 70.907 49.716 1.00 35.07 71 VAL C O 1
ATOM 3544 N N . THR C 1 72 ? 31.503 72.768 48.810 1.00 36.10 72 THR C N 1
ATOM 3545 C CA . THR C 1 72 ? 32.351 72.124 47.787 1.00 39.01 72 THR C CA 1
ATOM 3546 C C . THR C 1 72 ? 33.794 72.489 48.070 1.00 37.83 72 THR C C 1
ATOM 3547 O O . THR C 1 72 ? 34.058 73.630 48.335 1.00 37.55 72 THR C O 1
ATOM 3551 N N . PRO C 1 73 ? 34.730 71.519 48.024 1.00 38.67 73 PRO C N 1
ATOM 3552 C CA . PRO C 1 73 ? 34.539 70.078 47.834 1.00 38.92 73 PRO C CA 1
ATOM 3553 C C . PRO C 1 73 ? 34.002 69.492 49.087 1.00 38.15 73 PRO C C 1
ATOM 3554 O O . PRO C 1 73 ? 34.444 69.853 50.156 1.00 38.77 73 PRO C O 1
ATOM 3558 N N . PRO C 1 74 ? 33.088 68.555 48.957 1.00 42.94 74 PRO C N 1
ATOM 3559 C CA . PRO C 1 74 ? 32.349 67.894 50.046 1.00 46.19 74 PRO C CA 1
ATOM 3560 C C . PRO C 1 74 ? 33.209 67.068 51.059 1.00 49.33 74 PRO C C 1
ATOM 3561 O O . PRO C 1 74 ? 32.805 66.939 52.276 1.00 51.81 74 PRO C O 1
ATOM 3565 N N . LEU C 1 75 ? 34.329 66.490 50.589 1.00 42.51 75 LEU C N 1
ATOM 3566 C CA . LEU C 1 75 ? 35.160 65.656 51.465 1.00 41.71 75 LEU C CA 1
ATOM 3567 C C . LEU C 1 75 ? 36.519 65.390 50.845 1.00 43.34 75 LEU C C 1
ATOM 3568 O O . LEU C 1 75 ? 36.602 64.621 49.934 1.00 42.86 75 LEU C O 1
ATOM 3573 N N . PHE C 1 76 ? 37.609 65.939 51.355 1.00 39.41 76 PHE C N 1
ATOM 3574 C CA . PHE C 1 76 ? 38.833 65.794 50.567 1.00 36.11 76 PHE C CA 1
ATOM 3575 C C . PHE C 1 76 ? 40.130 65.813 51.421 1.00 34.32 76 PHE C C 1
ATOM 3576 O O . PHE C 1 76 ? 40.106 66.088 52.638 1.00 32.62 76 PHE C O 1
ATOM 3584 N N . ARG C 1 77 ? 41.268 65.563 50.784 1.00 28.76 77 ARG C N 1
ATOM 3585 C CA . ARG C 1 77 ? 42.456 65.329 51.545 1.00 25.32 77 ARG C CA 1
ATOM 3586 C C . ARG C 1 77 ? 43.260 66.579 51.557 1.00 26.57 77 ARG C C 1
ATOM 3587 O O . ARG C 1 77 ? 43.762 66.984 50.560 1.00 32.06 77 ARG C O 1
ATOM 3595 N N . LEU C 1 78 ? 43.381 67.194 52.725 1.00 29.97 78 LEU C N 1
ATOM 3596 C CA . LEU C 1 78 ? 44.265 68.294 52.922 1.00 28.96 78 LEU C CA 1
ATOM 3597 C C . LEU C 1 78 ? 45.582 67.842 53.553 1.00 32.23 78 LEU C C 1
ATOM 3598 O O . LEU C 1 78 ? 45.577 67.416 54.733 1.00 36.50 78 LEU C O 1
ATOM 3603 N N . ASP C 1 79 ? 46.693 68.003 52.822 1.00 28.10 79 ASP C N 1
ATOM 3604 C CA . ASP C 1 79 ? 48.027 67.679 53.355 1.00 31.77 79 ASP C CA 1
ATOM 3605 C C . ASP C 1 79 ? 48.465 68.617 54.510 1.00 32.97 79 ASP C C 1
ATOM 3606 O O . ASP C 1 79 ? 48.035 69.767 54.601 1.00 30.47 79 ASP C O 1
ATOM 3611 N N . GLY C 1 80 ? 49.335 68.110 55.387 1.00 31.39 80 GLY C N 1
ATOM 3612 C CA . GLY C 1 80 ? 49.887 68.936 56.437 1.00 30.51 80 GLY C CA 1
ATOM 3613 C C . GLY C 1 80 ? 50.512 70.189 55.858 1.00 29.56 80 GLY C C 1
ATOM 3614 O O . GLY C 1 80 ? 51.250 70.104 54.875 1.00 28.25 80 GLY C O 1
ATOM 3615 N N . GLN C 1 81 ? 50.206 71.330 56.477 1.00 27.59 81 GLN C N 1
ATOM 3616 C CA . GLN C 1 81 ? 50.887 72.553 56.210 1.00 33.25 81 GLN C CA 1
ATOM 3617 C C . GLN C 1 81 ? 50.303 73.163 54.929 1.00 37.54 81 GLN C C 1
ATOM 3618 O O . GLN C 1 81 ? 51.051 73.715 54.129 1.00 40.35 81 GLN C O 1
ATOM 3624 N N . GLN C 1 82 ? 48.986 73.025 54.704 1.00 36.06 82 GLN C N 1
ATOM 3625 C CA . GLN C 1 82 ? 48.323 73.417 53.442 1.00 28.22 82 GLN C CA 1
ATOM 3626 C C . GLN C 1 82 ? 46.988 74.052 53.821 1.00 29.72 82 GLN C C 1
ATOM 3627 O O . GLN C 1 82 ? 46.474 73.832 54.914 1.00 30.87 82 GLN C O 1
ATOM 3633 N N . SER C 1 83 ? 46.446 74.893 52.964 1.00 26.85 83 SER C N 1
ATOM 3634 C CA . SER C 1 83 ? 45.137 75.396 53.180 1.00 27.49 83 SER C CA 1
ATOM 3635 C C . SER C 1 83 ? 44.312 75.248 51.899 1.00 28.61 83 SER C C 1
ATOM 3636 O O . SER C 1 83 ? 44.873 75.008 50.833 1.00 25.16 83 SER C O 1
ATOM 3639 N N . SER C 1 84 ? 42.994 75.397 52.008 1.00 26.84 84 SER C N 1
ATOM 3640 C CA . SER C 1 84 ? 42.104 75.267 50.861 1.00 28.07 84 SER C CA 1
ATOM 3641 C C . SER C 1 84 ? 40.853 76.054 51.057 1.00 28.54 84 SER C C 1
ATOM 3642 O O . SER C 1 84 ? 40.471 76.399 52.184 1.00 30.42 84 SER C O 1
ATOM 3645 N N . ARG C 1 85 ? 40.286 76.425 49.933 1.00 29.60 85 ARG C N 1
ATOM 3646 C CA . ARG C 1 85 ? 39.090 77.193 49.937 1.00 34.89 85 ARG C CA 1
ATOM 3647 C C . ARG C 1 85 ? 37.903 76.278 49.770 1.00 35.91 85 ARG C C 1
ATOM 3648 O O . ARG C 1 85 ? 37.918 75.390 48.917 1.00 42.82 85 ARG C O 1
ATOM 3656 N N . LEU C 1 86 ? 36.944 76.425 50.680 1.00 33.87 86 LEU C N 1
ATOM 3657 C CA . LEU C 1 86 ? 35.623 75.820 50.547 1.00 30.84 86 LEU C CA 1
ATOM 3658 C C . LEU C 1 86 ? 34.601 76.797 49.958 1.00 28.60 86 LEU C C 1
ATOM 3659 O O . LEU C 1 86 ? 34.590 77.992 50.314 1.00 29.01 86 LEU C O 1
ATOM 3664 N N . ARG C 1 87 ? 33.761 76.295 49.054 1.00 28.54 87 ARG C N 1
ATOM 3665 C CA . ARG C 1 87 ? 32.634 77.062 48.538 1.00 28.71 87 ARG C CA 1
ATOM 3666 C C . ARG C 1 87 ? 31.313 76.728 49.220 1.00 27.02 87 ARG C C 1
ATOM 3667 O O . ARG C 1 87 ? 30.890 75.584 49.206 1.00 27.83 87 ARG C O 1
ATOM 3675 N N . ILE C 1 88 ? 30.660 77.732 49.790 1.00 24.67 88 ILE C N 1
ATOM 3676 C CA . ILE C 1 88 ? 29.382 77.552 50.460 1.00 27.12 88 ILE C CA 1
ATOM 3677 C C . ILE C 1 88 ? 28.344 78.270 49.594 1.00 28.74 88 ILE C C 1
ATOM 3678 O O . ILE C 1 88 ? 28.455 79.502 49.382 1.00 27.91 88 ILE C O 1
ATOM 3683 N N . VAL C 1 89 ? 27.380 77.479 49.091 1.00 27.23 89 VAL C N 1
ATOM 3684 C CA . VAL C 1 89 ? 26.330 77.861 48.160 0.50 25.07 89 VAL C CA 1
ATOM 3685 C C . VAL C 1 89 ? 24.920 77.432 48.642 1.00 30.10 89 VAL C C 1
ATOM 3686 O O . VAL C 1 89 ? 24.645 76.234 48.989 1.00 27.01 89 VAL C O 1
ATOM 3690 N N . ARG C 1 90 ? 24.050 78.444 48.755 1.00 30.35 90 ARG C N 1
ATOM 3691 C CA . ARG C 1 90 ? 22.658 78.229 49.096 1.00 31.61 90 ARG C CA 1
ATOM 3692 C C . ARG C 1 90 ? 22.032 77.501 47.962 1.00 33.56 90 ARG C C 1
ATOM 3693 O O . ARG C 1 90 ? 22.290 77.825 46.804 1.00 36.69 90 ARG C O 1
ATOM 3701 N N . THR C 1 91 ? 21.107 76.615 48.290 1.00 36.00 91 THR C N 1
ATOM 3702 C CA . THR C 1 91 ? 20.623 75.633 47.337 1.00 37.16 91 THR C CA 1
ATOM 3703 C C . THR C 1 91 ? 19.126 75.619 47.220 1.00 41.06 91 THR C C 1
ATOM 3704 O O . THR C 1 91 ? 18.564 75.194 46.185 1.00 44.03 91 THR C O 1
ATOM 3708 N N . GLY C 1 92 ? 18.473 76.047 48.294 1.00 42.12 92 GLY C N 1
ATOM 3709 C CA . GLY C 1 92 ? 17.028 76.197 48.313 1.00 44.70 92 GLY C CA 1
ATOM 3710 C C . GLY C 1 92 ? 16.601 76.741 49.653 1.00 47.75 92 GLY C C 1
ATOM 3711 O O . GLY C 1 92 ? 17.396 77.349 50.376 1.00 49.29 92 GLY C O 1
ATOM 3712 N N . GLY C 1 93 ? 15.344 76.539 49.997 1.00 50.82 93 GLY C N 1
ATOM 3713 C CA . GLY C 1 93 ? 14.837 76.966 51.301 1.00 51.08 93 GLY C CA 1
ATOM 3714 C C . GLY C 1 93 ? 14.337 78.380 51.216 1.00 50.82 93 GLY C C 1
ATOM 3715 O O . GLY C 1 93 ? 14.463 79.032 50.180 1.00 51.13 93 GLY C O 1
ATOM 3716 N N . GLU C 1 94 ? 13.784 78.880 52.304 1.00 53.89 94 GLU C N 1
ATOM 3717 C CA . GLU C 1 94 ? 13.321 80.267 52.278 1.00 57.63 94 GLU C CA 1
ATOM 3718 C C . GLU C 1 94 ? 13.559 80.984 53.597 1.00 53.34 94 GLU C C 1
ATOM 3719 O O . GLU C 1 94 ? 13.297 80.457 54.674 1.00 58.04 94 GLU C O 1
ATOM 3725 N N . PHE C 1 95 ? 14.099 82.177 53.483 1.00 45.30 95 PHE C N 1
ATOM 3726 C CA . PHE C 1 95 ? 14.647 82.875 54.610 1.00 44.07 95 PHE C CA 1
ATOM 3727 C C . PHE C 1 95 ? 13.955 84.203 54.728 1.00 41.01 95 PHE C C 1
ATOM 3728 O O . PHE C 1 95 ? 13.648 84.798 53.695 1.00 39.88 95 PHE C O 1
ATOM 3736 N N . PRO C 1 96 ? 13.715 84.666 55.976 1.00 38.49 96 PRO C N 1
ATOM 3737 C CA . PRO C 1 96 ? 12.952 85.878 56.179 1.00 38.94 96 PRO C CA 1
ATOM 3738 C C . PRO C 1 96 ? 13.675 86.995 55.495 1.00 39.05 96 PRO C C 1
ATOM 3739 O O . PRO C 1 96 ? 14.857 87.102 55.606 1.00 39.97 96 PRO C O 1
ATOM 3743 N N . PRO C 1 97 ? 12.960 87.798 54.715 1.00 40.47 97 PRO C N 1
ATOM 3744 C CA . PRO C 1 97 ? 13.628 88.831 53.919 1.00 35.67 97 PRO C CA 1
ATOM 3745 C C . PRO C 1 97 ? 13.914 90.114 54.682 1.00 38.31 97 PRO C C 1
ATOM 3746 O O . PRO C 1 97 ? 14.422 91.050 54.071 1.00 40.80 97 PRO C O 1
ATOM 3750 N N . ASP C 1 98 ? 13.599 90.155 55.987 1.00 38.78 98 ASP C N 1
ATOM 3751 C CA . ASP C 1 98 ? 13.616 91.393 56.783 1.00 38.52 98 ASP C CA 1
ATOM 3752 C C . ASP C 1 98 ? 14.634 91.323 57.927 1.00 38.87 98 ASP C C 1
ATOM 3753 O O . ASP C 1 98 ? 14.841 92.283 58.671 1.00 40.41 98 ASP C O 1
ATOM 3758 N N . ARG C 1 99 ? 15.286 90.188 58.066 1.00 34.17 99 ARG C N 1
ATOM 3759 C CA . ARG C 1 99 ? 16.135 90.014 59.196 1.00 35.08 99 ARG C CA 1
ATOM 3760 C C . ARG C 1 99 ? 17.210 89.062 58.784 1.00 34.18 99 ARG C C 1
ATOM 3761 O O . ARG C 1 99 ? 17.098 88.447 57.714 1.00 34.73 99 ARG C O 1
ATOM 3769 N N . GLU C 1 100 ? 18.265 88.934 59.588 1.00 35.43 100 GLU C N 1
ATOM 3770 C CA . GLU C 1 100 ? 19.325 87.926 59.239 1.00 36.09 100 GLU C CA 1
ATOM 3771 C C . GLU C 1 100 ? 18.802 86.579 59.745 1.00 34.59 100 GLU C C 1
ATOM 3772 O O . GLU C 1 100 ? 17.937 86.566 60.605 1.00 37.75 100 GLU C O 1
ATOM 3778 N N . SER C 1 101 ? 19.353 85.467 59.292 1.00 27.65 101 SER C N 1
ATOM 3779 C CA . SER C 1 101 ? 19.013 84.193 59.900 1.00 24.72 101 SER C CA 1
ATOM 3780 C C . SER C 1 101 ? 20.304 83.474 60.240 1.00 27.62 101 SER C C 1
ATOM 3781 O O . SER C 1 101 ? 21.253 83.511 59.465 1.00 32.97 101 SER C O 1
ATOM 3784 N N . LEU C 1 102 ? 20.317 82.751 61.346 1.00 28.27 102 LEU C N 1
ATOM 3785 C CA . LEU C 1 102 ? 21.553 82.094 61.816 1.00 32.27 102 LEU C CA 1
ATOM 3786 C C . LEU C 1 102 ? 21.644 80.658 61.277 1.00 32.92 102 LEU C C 1
ATOM 3787 O O . LEU C 1 102 ? 20.695 79.906 61.479 1.00 28.29 102 LEU C O 1
ATOM 3792 N N . GLN C 1 103 ? 22.761 80.274 60.620 1.00 29.68 103 GLN C N 1
ATOM 3793 C CA . GLN C 1 103 ? 22.976 78.879 60.230 1.00 27.95 103 GLN C CA 1
ATOM 3794 C C . GLN C 1 103 ? 24.387 78.522 60.787 1.00 31.12 103 GLN C C 1
ATOM 3795 O O . GLN C 1 103 ? 25.079 79.420 61.286 1.00 33.06 103 GLN C O 1
ATOM 3801 N N . TRP C 1 104 ? 24.823 77.250 60.713 1.00 27.13 104 TRP C N 1
ATOM 3802 C CA . TRP C 1 104 ? 26.211 76.884 61.139 1.00 26.67 104 TRP C CA 1
ATOM 3803 C C . TRP C 1 104 ? 27.011 76.120 60.104 1.00 26.62 104 TRP C C 1
ATOM 3804 O O . TRP C 1 104 ? 26.526 75.096 59.583 1.00 32.86 104 TRP C O 1
ATOM 3815 N N . ILE C 1 105 ? 28.254 76.525 59.858 1.00 23.17 105 ILE C N 1
ATOM 3816 C CA . ILE C 1 105 ? 29.130 75.754 58.977 1.00 25.72 105 ILE C CA 1
ATOM 3817 C C . ILE C 1 105 ? 29.997 74.872 59.862 1.00 27.95 105 ILE C C 1
ATOM 3818 O O . ILE C 1 105 ? 30.723 75.369 60.745 1.00 27.89 105 ILE C O 1
ATOM 3823 N N . CYS C 1 106 ? 29.923 73.566 59.643 1.00 31.11 106 CYS C N 1
ATOM 3824 C CA . CYS C 1 106 ? 30.717 72.606 60.460 1.00 33.14 106 CYS C CA 1
ATOM 3825 C C . CYS C 1 106 ? 31.785 71.936 59.617 1.00 31.05 106 CYS C C 1
ATOM 3826 O O . CYS C 1 106 ? 31.515 71.398 58.548 1.00 35.19 106 CYS C O 1
ATOM 3829 N N . VAL C 1 107 ? 33.021 72.095 60.043 1.00 29.97 107 VAL C N 1
ATOM 3830 C CA . VAL C 1 107 ? 34.180 71.591 59.347 1.00 28.35 107 VAL C CA 1
ATOM 3831 C C . VAL C 1 107 ? 34.832 70.651 60.336 1.00 32.49 107 VAL C C 1
ATOM 3832 O O . VAL C 1 107 ? 34.983 70.975 61.528 1.00 33.55 107 VAL C O 1
ATOM 3836 N N . LYS C 1 108 ? 35.096 69.436 59.882 1.00 34.23 108 LYS C N 1
ATOM 3837 C CA . LYS C 1 108 ? 35.630 68.348 60.735 1.00 33.99 108 LYS C CA 1
ATOM 3838 C C . LYS C 1 108 ? 36.847 67.636 60.110 1.00 32.90 108 LYS C C 1
ATOM 3839 O O . LYS C 1 108 ? 36.816 67.238 58.924 1.00 30.95 108 LYS C O 1
ATOM 3845 N N . GLY C 1 109 ? 37.909 67.498 60.895 1.00 33.42 109 GLY C N 1
ATOM 3846 C CA . GLY C 1 109 ? 39.095 66.768 60.466 1.00 30.77 109 GLY C CA 1
ATOM 3847 C C . GLY C 1 109 ? 38.851 65.290 60.648 1.00 34.88 109 GLY C C 1
ATOM 3848 O O . GLY C 1 109 ? 38.415 64.838 61.726 1.00 36.01 109 GLY C O 1
ATOM 3849 N N . ILE C 1 110 ? 39.076 64.513 59.596 1.00 37.52 110 ILE C N 1
ATOM 3850 C CA . ILE C 1 110 ? 39.002 63.093 59.751 1.00 37.74 110 ILE C CA 1
ATOM 3851 C C . ILE C 1 110 ? 40.222 62.303 59.243 1.00 36.85 110 ILE C C 1
ATOM 3852 O O . ILE C 1 110 ? 40.915 62.690 58.302 1.00 31.86 110 ILE C O 1
ATOM 3857 N N . PRO C 1 111 ? 40.451 61.134 59.852 1.00 41.17 111 PRO C N 1
ATOM 3858 C CA . PRO C 1 111 ? 41.600 60.273 59.429 1.00 40.08 111 PRO C CA 1
ATOM 3859 C C . PRO C 1 111 ? 41.534 59.814 57.974 1.00 39.49 111 PRO C C 1
ATOM 3860 O O . PRO C 1 111 ? 40.529 59.216 57.586 1.00 43.52 111 PRO C O 1
ATOM 3864 N N . PRO C 1 112 ? 42.622 60.005 57.205 1.00 40.28 112 PRO C N 1
ATOM 3865 C CA . PRO C 1 112 ? 42.673 59.567 55.771 1.00 41.55 112 PRO C CA 1
ATOM 3866 C C . PRO C 1 112 ? 42.615 58.063 55.591 1.00 41.73 112 PRO C C 1
ATOM 3867 O O . PRO C 1 112 ? 42.791 57.366 56.586 1.00 44.48 112 PRO C O 1
ATOM 3871 N N . VAL C 1 131 ? 50.901 43.972 71.108 1.00 55.38 131 VAL C N 1
ATOM 3872 C CA . VAL C 1 131 ? 49.788 44.745 71.696 1.00 60.36 131 VAL C CA 1
ATOM 3873 C C . VAL C 1 131 ? 49.726 46.293 71.429 1.00 60.51 131 VAL C C 1
ATOM 3874 O O . VAL C 1 131 ? 50.453 47.087 72.046 1.00 62.49 131 VAL C O 1
ATOM 3878 N N . SER C 1 132 ? 48.824 46.704 70.533 1.00 56.45 132 SER C N 1
ATOM 3879 C CA . SER C 1 132 ? 48.795 48.066 69.991 1.00 49.75 132 SER C CA 1
ATOM 3880 C C . SER C 1 132 ? 47.575 48.871 70.384 1.00 44.04 132 SER C C 1
ATOM 3881 O O . SER C 1 132 ? 46.447 48.417 70.300 1.00 39.63 132 SER C O 1
ATOM 3884 N N . LEU C 1 133 ? 47.805 50.105 70.786 1.00 41.40 133 LEU C N 1
ATOM 3885 C CA . LEU C 1 133 ? 46.671 50.956 71.080 1.00 39.39 133 LEU C CA 1
ATOM 3886 C C . LEU C 1 133 ? 46.655 52.117 70.116 1.00 36.20 133 LEU C C 1
ATOM 3887 O O . LEU C 1 133 ? 47.599 52.903 70.057 1.00 38.80 133 LEU C O 1
ATOM 3892 N N . ASN C 1 134 ? 45.582 52.233 69.362 1.00 37.76 134 ASN C N 1
ATOM 3893 C CA . ASN C 1 134 ? 45.423 53.360 68.435 1.00 39.38 134 ASN C CA 1
ATOM 3894 C C . ASN C 1 134 ? 44.251 54.268 68.828 1.00 38.08 134 ASN C C 1
ATOM 3895 O O . ASN C 1 134 ? 43.113 53.800 69.065 1.00 37.47 134 ASN C O 1
ATOM 3900 N N . VAL C 1 135 ? 44.551 55.561 68.889 1.00 36.22 135 VAL C N 1
ATOM 3901 C CA . VAL C 1 135 ? 43.622 56.587 69.323 1.00 38.65 135 VAL C CA 1
ATOM 3902 C C . VAL C 1 135 ? 43.531 57.720 68.319 1.00 37.33 135 VAL C C 1
ATOM 3903 O O . VAL C 1 135 ? 44.562 58.314 67.901 1.00 36.22 135 VAL C O 1
ATOM 3907 N N . GLN C 1 136 ? 42.325 58.063 67.911 1.00 34.82 136 GLN C N 1
ATOM 3908 C CA . GLN C 1 136 ? 42.239 59.211 67.004 1.00 35.27 136 GLN C CA 1
ATOM 3909 C C . GLN C 1 136 ? 41.100 60.096 67.382 1.00 35.10 136 GLN C C 1
ATOM 3910 O O . GLN C 1 136 ? 40.036 59.607 67.832 1.00 32.92 136 GLN C O 1
ATOM 3916 N N . LEU C 1 137 ? 41.343 61.401 67.283 1.00 32.09 137 LEU C N 1
ATOM 3917 C CA . LEU C 1 137 ? 40.351 62.367 67.720 1.00 31.90 137 LEU C CA 1
ATOM 3918 C C . LEU C 1 137 ? 40.048 63.227 66.510 1.00 34.72 137 LEU C C 1
ATOM 3919 O O . LEU C 1 137 ? 40.940 63.924 65.994 1.00 33.93 137 LEU C O 1
ATOM 3924 N N . SER C 1 138 ? 38.796 63.165 66.067 1.00 33.98 138 SER C N 1
ATOM 3925 C CA . SER C 1 138 ? 38.290 63.955 64.969 1.00 36.03 138 SER C CA 1
ATOM 3926 C C . SER C 1 138 ? 37.576 65.198 65.468 1.00 36.81 138 SER C C 1
ATOM 3927 O O . SER C 1 138 ? 36.466 65.126 66.073 1.00 37.87 138 SER C O 1
ATOM 3930 N N . VAL C 1 139 ? 38.176 66.357 65.234 1.00 36.05 139 VAL C N 1
ATOM 3931 C CA . VAL C 1 139 ? 37.532 67.529 65.774 1.00 34.68 139 VAL C CA 1
ATOM 3932 C C . VAL C 1 139 ? 36.774 68.340 64.750 1.00 35.78 139 VAL C C 1
ATOM 3933 O O . VAL C 1 139 ? 37.221 68.517 63.610 1.00 35.88 139 VAL C O 1
ATOM 3937 N N . SER C 1 140 ? 35.549 68.695 65.134 1.00 31.89 140 SER C N 1
ATOM 3938 C CA . SER C 1 140 ? 34.718 69.544 64.315 1.00 36.55 140 SER C CA 1
ATOM 3939 C C . SER C 1 140 ? 34.825 70.992 64.797 1.00 37.33 140 SER C C 1
ATOM 3940 O O . SER C 1 140 ? 34.844 71.256 65.987 1.00 40.85 140 SER C O 1
ATOM 3943 N N . SER C 1 141 ? 34.961 71.915 63.865 1.00 35.49 141 SER C N 1
ATOM 3944 C CA . SER C 1 141 ? 34.979 73.347 64.158 1.00 37.15 141 SER C CA 1
ATOM 3945 C C . SER C 1 141 ? 33.695 73.961 63.555 1.00 37.40 141 SER C C 1
ATOM 3946 O O . SER C 1 141 ? 33.476 73.858 62.348 1.00 34.04 141 SER C O 1
ATOM 3949 N N . CYS C 1 142 ? 32.816 74.522 64.374 1.00 35.22 142 CYS C N 1
ATOM 3950 C CA . CYS C 1 142 ? 31.610 75.039 63.806 1.00 36.52 142 CYS C CA 1
ATOM 3951 C C . CYS C 1 142 ? 31.695 76.537 63.812 1.00 37.70 142 CYS C C 1
ATOM 3952 O O . CYS C 1 142 ? 32.237 77.102 64.749 1.00 36.95 142 CYS C O 1
ATOM 3955 N N . ILE C 1 143 ? 31.158 77.185 62.764 1.00 33.86 143 ILE C N 1
ATOM 3956 C CA . ILE C 1 143 ? 31.135 78.633 62.706 1.00 24.34 143 ILE C CA 1
ATOM 3957 C C . ILE C 1 143 ? 29.795 79.173 62.279 1.00 25.47 143 ILE C C 1
ATOM 3958 O O . ILE C 1 143 ? 28.995 78.483 61.674 1.00 24.36 143 ILE C O 1
ATOM 3963 N N . LYS C 1 144 ? 29.517 80.408 62.648 1.00 27.84 144 LYS C N 1
ATOM 3964 C CA . LYS C 1 144 ? 28.238 80.980 62.399 1.00 24.28 144 LYS C CA 1
ATOM 3965 C C . LYS C 1 144 ? 28.151 81.458 60.979 1.00 29.18 144 LYS C C 1
ATOM 3966 O O . LYS C 1 144 ? 29.069 82.092 60.466 1.00 32.09 144 LYS C O 1
ATOM 3972 N N . LEU C 1 145 ? 27.021 81.207 60.341 1.00 27.45 145 LEU C N 1
ATOM 3973 C CA . LEU C 1 145 ? 26.808 81.703 59.012 1.00 23.99 145 LEU C CA 1
ATOM 3974 C C . LEU C 1 145 ? 25.548 82.572 59.049 1.00 25.24 145 LEU C C 1
ATOM 3975 O O . LEU C 1 145 ? 24.450 82.105 59.385 1.00 23.72 145 LEU C O 1
ATOM 3980 N N . PHE C 1 146 ? 25.703 83.844 58.693 1.00 27.25 146 PHE C N 1
ATOM 3981 C CA . PHE C 1 146 ? 24.586 84.788 58.802 1.00 27.75 146 PHE C CA 1
ATOM 3982 C C . PHE C 1 146 ? 23.970 85.001 57.417 1.00 28.93 146 PHE C C 1
ATOM 3983 O O . PHE C 1 146 ? 24.601 85.575 56.537 1.00 33.03 146 PHE C O 1
ATOM 3991 N N . VAL C 1 147 ? 22.778 84.463 57.207 1.00 27.96 147 VAL C N 1
ATOM 3992 C CA . VAL C 1 147 ? 22.011 84.786 56.023 1.00 25.51 147 VAL C CA 1
ATOM 3993 C C . VAL C 1 147 ? 21.524 86.211 56.166 1.00 29.54 147 VAL C C 1
ATOM 3994 O O . VAL C 1 147 ? 20.732 86.521 57.088 1.00 30.89 147 VAL C O 1
ATOM 3998 N N . ARG C 1 148 ? 22.062 87.103 55.317 1.00 31.08 148 ARG C N 1
ATOM 3999 C CA . ARG C 1 148 ? 21.703 88.545 55.349 1.00 29.91 148 ARG C CA 1
ATOM 4000 C C . ARG C 1 148 ? 20.984 89.054 54.075 1.00 27.02 148 ARG C C 1
ATOM 4001 O O . ARG C 1 148 ? 21.617 89.394 53.103 1.00 21.25 148 ARG C O 1
ATOM 4009 N N . PRO C 1 149 ? 19.656 89.142 54.102 1.00 30.65 149 PRO C N 1
ATOM 4010 C CA . PRO C 1 149 ? 18.957 89.484 52.849 1.00 35.17 149 PRO C CA 1
ATOM 4011 C C . PRO C 1 149 ? 19.341 90.907 52.353 1.00 39.11 149 PRO C C 1
ATOM 4012 O O . PRO C 1 149 ? 19.759 91.731 53.172 1.00 33.06 149 PRO C O 1
ATOM 4016 N N . PRO C 1 150 ? 19.213 91.196 51.036 1.00 43.54 150 PRO C N 1
ATOM 4017 C CA . PRO C 1 150 ? 19.605 92.553 50.578 1.00 48.41 150 PRO C CA 1
ATOM 4018 C C . PRO C 1 150 ? 18.829 93.659 51.283 1.00 49.25 150 PRO C C 1
ATOM 4019 O O . PRO C 1 150 ? 19.422 94.662 51.631 1.00 55.06 150 PRO C O 1
ATOM 4023 N N . ALA C 1 151 ? 17.550 93.473 51.568 1.00 48.29 151 ALA C N 1
ATOM 4024 C CA . ALA C 1 151 ? 16.826 94.485 52.378 1.00 48.60 151 ALA C CA 1
ATOM 4025 C C . ALA C 1 151 ? 17.476 94.956 53.698 1.00 48.84 151 ALA C C 1
ATOM 4026 O O . ALA C 1 151 ? 17.184 96.050 54.163 1.00 56.18 151 ALA C O 1
ATOM 4028 N N . VAL C 1 152 ? 18.321 94.146 54.324 1.00 44.24 152 VAL C N 1
ATOM 4029 C CA . VAL C 1 152 ? 18.961 94.476 55.601 1.00 40.91 152 VAL C CA 1
ATOM 4030 C C . VAL C 1 152 ? 20.316 95.147 55.324 1.00 47.02 152 VAL C C 1
ATOM 4031 O O . VAL C 1 152 ? 21.268 94.485 54.889 1.00 54.00 152 VAL C O 1
ATOM 4035 N N . LYS C 1 153 ? 20.427 96.443 55.550 1.00 56.72 153 LYS C N 1
ATOM 4036 C CA . LYS C 1 153 ? 21.567 97.164 55.012 1.00 59.14 153 LYS C CA 1
ATOM 4037 C C . LYS C 1 153 ? 22.458 97.569 56.149 1.00 58.38 153 LYS C C 1
ATOM 4038 O O . LYS C 1 153 ? 22.034 97.586 57.290 1.00 58.56 153 LYS C O 1
ATOM 4044 N N . GLY C 1 154 ? 23.709 97.858 55.848 1.00 59.95 154 GLY C N 1
ATOM 4045 C CA . GLY C 1 154 ? 24.656 98.191 56.901 1.00 60.84 154 GLY C CA 1
ATOM 4046 C C . GLY C 1 154 ? 25.348 96.998 57.516 1.00 59.61 154 GLY C C 1
ATOM 4047 O O . GLY C 1 154 ? 25.320 95.894 56.988 1.00 56.68 154 GLY C O 1
ATOM 4048 N N . ARG C 1 155 ? 25.983 97.231 58.653 1.00 60.36 155 ARG C N 1
ATOM 4049 C CA . ARG C 1 155 ? 26.700 96.182 59.311 1.00 59.13 155 ARG C CA 1
ATOM 4050 C C . ARG C 1 155 ? 26.216 96.149 60.740 1.00 60.01 155 ARG C C 1
ATOM 4051 O O . ARG C 1 155 ? 25.619 97.108 61.206 1.00 63.72 155 ARG C O 1
ATOM 4059 N N . PRO C 1 156 ? 26.422 95.031 61.452 1.00 59.64 156 PRO C N 1
ATOM 4060 C CA . PRO C 1 156 ? 25.925 95.079 62.832 1.00 57.28 156 PRO C CA 1
ATOM 4061 C C . PRO C 1 156 ? 26.552 96.209 63.709 1.00 61.54 156 PRO C C 1
ATOM 4062 O O . PRO C 1 156 ? 25.854 96.709 64.588 1.00 57.99 156 PRO C O 1
ATOM 4066 N N . ASP C 1 157 ? 27.824 96.613 63.468 1.00 64.76 157 ASP C N 1
ATOM 4067 C CA . ASP C 1 157 ? 28.478 97.687 64.267 1.00 65.99 157 ASP C CA 1
ATOM 4068 C C . ASP C 1 157 ? 27.769 99.032 64.208 1.00 66.81 157 ASP C C 1
ATOM 4069 O O . ASP C 1 157 ? 27.762 99.762 65.206 1.00 66.07 157 ASP C O 1
ATOM 4074 N N . ASP C 1 158 ? 27.142 99.353 63.067 1.00 65.85 158 ASP C N 1
ATOM 4075 C CA . ASP C 1 158 ? 26.494 100.664 62.913 1.00 64.67 158 ASP C CA 1
ATOM 4076 C C . ASP C 1 158 ? 25.303 100.802 63.871 1.00 62.63 158 ASP C C 1
ATOM 4077 O O . ASP C 1 158 ? 24.792 101.899 64.056 1.00 67.24 158 ASP C O 1
ATOM 4082 N N . VAL C 1 159 ? 24.865 99.707 64.492 1.00 56.61 159 VAL C N 1
ATOM 4083 C CA . VAL C 1 159 ? 23.608 99.751 65.229 1.00 53.78 159 VAL C CA 1
ATOM 4084 C C . VAL C 1 159 ? 23.600 98.945 66.506 1.00 52.02 159 VAL C C 1
ATOM 4085 O O . VAL C 1 159 ? 22.637 98.964 67.266 1.00 48.66 159 VAL C O 1
ATOM 4089 N N . ALA C 1 160 ? 24.675 98.254 66.791 1.00 53.68 160 ALA C N 1
ATOM 4090 C CA . ALA C 1 160 ? 24.772 97.695 68.126 1.00 58.09 160 ALA C CA 1
ATOM 4091 C C . ALA C 1 160 ? 24.422 98.767 69.193 1.00 60.81 160 ALA C C 1
ATOM 4092 O O . ALA C 1 160 ? 24.016 98.421 70.299 1.00 61.82 160 ALA C O 1
ATOM 4094 N N . GLY C 1 161 ? 24.534 100.053 68.841 1.00 62.23 161 GLY C N 1
ATOM 4095 C CA . GLY C 1 161 ? 24.012 101.130 69.684 1.00 64.78 161 GLY C CA 1
ATOM 4096 C C . GLY C 1 161 ? 22.636 100.883 70.292 1.00 65.78 161 GLY C C 1
ATOM 4097 O O . GLY C 1 161 ? 22.449 100.810 71.518 1.00 69.13 161 GLY C O 1
ATOM 4098 N N . LYS C 1 162 ? 21.658 100.718 69.430 1.00 62.49 162 LYS C N 1
ATOM 4099 C CA . LYS C 1 162 ? 20.246 100.773 69.816 1.00 58.05 162 LYS C CA 1
ATOM 4100 C C . LYS C 1 162 ? 19.692 99.725 70.813 1.00 58.89 162 LYS C C 1
ATOM 4101 O O . LYS C 1 162 ? 18.506 99.762 71.156 1.00 62.40 162 LYS C O 1
ATOM 4107 N N . VAL C 1 163 ? 20.541 98.855 71.354 1.00 58.03 163 VAL C N 1
ATOM 4108 C CA . VAL C 1 163 ? 20.050 97.801 72.251 1.00 57.66 163 VAL C CA 1
ATOM 4109 C C . VAL C 1 163 ? 19.655 98.338 73.602 1.00 63.72 163 VAL C C 1
ATOM 4110 O O . VAL C 1 163 ? 20.261 99.300 74.075 1.00 69.65 163 VAL C O 1
ATOM 4114 N N . GLU C 1 164 ? 18.659 97.714 74.243 1.00 66.17 164 GLU C N 1
ATOM 4115 C CA . GLU C 1 164 ? 18.141 98.209 75.542 1.00 65.21 164 GLU C CA 1
ATOM 4116 C C . GLU C 1 164 ? 18.032 97.115 76.594 1.00 61.82 164 GLU C C 1
ATOM 4117 O O . GLU C 1 164 ? 17.554 96.015 76.315 1.00 59.60 164 GLU C O 1
ATOM 4123 N N . TRP C 1 165 ? 18.465 97.450 77.806 1.00 59.82 165 TRP C N 1
ATOM 4124 C CA . TRP C 1 165 ? 18.520 96.535 78.935 1.00 57.05 165 TRP C CA 1
ATOM 4125 C C . TRP C 1 165 ? 17.582 96.976 80.050 1.00 57.41 165 TRP C C 1
ATOM 4126 O O . TRP C 1 165 ? 17.455 98.158 80.329 1.00 57.81 165 TRP C O 1
ATOM 4137 N N . GLN C 1 166 ? 16.922 96.015 80.684 1.00 59.58 166 GLN C N 1
ATOM 4138 C CA . GLN C 1 166 ? 15.975 96.301 81.778 1.00 64.35 166 GLN C CA 1
ATOM 4139 C C . GLN C 1 166 ? 16.065 95.220 82.852 1.00 68.83 166 GLN C C 1
ATOM 4140 O O . GLN C 1 166 ? 16.252 94.038 82.501 1.00 69.92 166 GLN C O 1
ATOM 4146 N N . ARG C 1 167 ? 15.940 95.611 84.133 1.00 72.47 167 ARG C N 1
ATOM 4147 C CA . ARG C 1 167 ? 15.947 94.644 85.235 1.00 75.07 167 ARG C CA 1
ATOM 4148 C C . ARG C 1 167 ? 14.632 93.840 85.330 1.00 76.42 167 ARG C C 1
ATOM 4149 O O . ARG C 1 167 ? 13.767 94.186 86.149 1.00 80.70 167 ARG C O 1
ATOM 4157 N N . ALA C 1 168 ? 14.487 92.781 84.518 1.00 71.52 168 ALA C N 1
ATOM 4158 C CA . ALA C 1 168 ? 13.298 91.914 84.566 1.00 75.23 168 ALA C CA 1
ATOM 4159 C C . ALA C 1 168 ? 13.517 90.468 85.093 1.00 76.92 168 ALA C C 1
ATOM 4160 O O . ALA C 1 168 ? 13.813 89.519 84.337 1.00 74.65 168 ALA C O 1
ATOM 4162 N N . GLY C 1 169 ? 13.286 90.362 86.408 1.00 81.99 169 GLY C N 1
ATOM 4163 C CA . GLY C 1 169 ? 13.507 89.199 87.286 1.00 83.09 169 GLY C CA 1
ATOM 4164 C C . GLY C 1 169 ? 14.515 89.481 88.426 1.00 84.63 169 GLY C C 1
ATOM 4165 O O . GLY C 1 169 ? 14.761 90.645 88.830 1.00 80.92 169 GLY C O 1
ATOM 4166 N N . ASN C 1 170 ? 15.092 88.399 88.955 1.00 85.33 170 ASN C N 1
ATOM 4167 C CA . ASN C 1 170 ? 16.470 88.438 89.436 1.00 87.90 170 ASN C CA 1
ATOM 4168 C C . ASN C 1 170 ? 17.355 89.003 88.300 1.00 85.47 170 ASN C C 1
ATOM 4169 O O . ASN C 1 170 ? 18.147 89.955 88.503 1.00 86.57 170 ASN C O 1
ATOM 4174 N N . ARG C 1 171 ? 17.107 88.434 87.106 1.00 78.72 171 ARG C N 1
ATOM 4175 C CA . ARG C 1 171 ? 17.919 88.493 85.880 1.00 73.39 171 ARG C CA 1
ATOM 4176 C C . ARG C 1 171 ? 17.972 89.836 85.092 1.00 70.50 171 ARG C C 1
ATOM 4177 O O . ARG C 1 171 ? 17.291 90.800 85.414 1.00 70.05 171 ARG C O 1
ATOM 4179 N N . LEU C 1 172 ? 18.804 89.859 84.055 1.00 70.93 172 LEU C N 1
ATOM 4180 C CA . LEU C 1 172 ? 18.986 91.000 83.141 1.00 69.96 172 LEU C CA 1
ATOM 4181 C C . LEU C 1 172 ? 18.344 90.706 81.790 1.00 65.95 172 LEU C C 1
ATOM 4182 O O . LEU C 1 172 ? 18.419 89.584 81.290 1.00 64.17 172 LEU C O 1
ATOM 4187 N N . LYS C 1 173 ? 17.726 91.712 81.183 1.00 65.20 173 LYS C N 1
ATOM 4188 C CA . LYS C 1 173 ? 17.092 91.456 79.893 1.00 64.16 173 LYS C CA 1
ATOM 4189 C C . LYS C 1 173 ? 17.545 92.488 78.893 1.00 61.47 173 LYS C C 1
ATOM 4190 O O . LYS C 1 173 ? 17.541 93.702 79.200 1.00 58.94 173 LYS C O 1
ATOM 4196 N N . GLY C 1 174 ? 17.990 91.970 77.736 1.00 57.91 174 GLY C N 1
ATOM 4197 C CA . GLY C 1 174 ? 18.484 92.776 76.624 1.00 55.84 174 GLY C CA 1
ATOM 4198 C C . GLY C 1 174 ? 17.585 92.704 75.413 1.00 56.38 174 GLY C C 1
ATOM 4199 O O . GLY C 1 174 ? 17.310 91.595 74.902 1.00 56.64 174 GLY C O 1
ATOM 4200 N N . VAL C 1 175 ? 17.102 93.874 74.967 1.00 57.24 175 VAL C N 1
ATOM 4201 C CA . VAL C 1 175 ? 16.247 93.939 73.768 1.00 55.81 175 VAL C CA 1
ATOM 4202 C C . VAL C 1 175 ? 16.902 94.568 72.536 1.00 53.06 175 VAL C C 1
ATOM 4203 O O . VAL C 1 175 ? 17.365 95.719 72.527 1.00 55.46 175 VAL C O 1
ATOM 4207 N N . ASN C 1 176 ? 16.911 93.795 71.481 1.00 46.86 176 ASN C N 1
ATOM 4208 C CA . ASN C 1 176 ? 17.522 94.241 70.247 1.00 46.06 176 ASN C CA 1
ATOM 4209 C C . ASN C 1 176 ? 16.435 94.516 69.227 1.00 43.45 176 ASN C C 1
ATOM 4210 O O . ASN C 1 176 ? 15.713 93.613 68.834 1.00 44.80 176 ASN C O 1
ATOM 4215 N N . PRO C 1 177 ? 16.316 95.773 68.805 1.00 41.84 177 PRO C N 1
ATOM 4216 C CA . PRO C 1 177 ? 15.342 96.225 67.808 1.00 38.34 177 PRO C CA 1
ATOM 4217 C C . PRO C 1 177 ? 15.915 96.370 66.386 1.00 39.00 177 PRO C C 1
ATOM 4218 O O . PRO C 1 177 ? 15.270 96.965 65.496 1.00 43.23 177 PRO C O 1
ATOM 4222 N N . THR C 1 178 ? 17.099 95.810 66.153 1.00 34.81 178 THR C N 1
ATOM 4223 C CA . THR C 1 178 ? 17.678 95.836 64.806 1.00 36.35 178 THR C CA 1
ATOM 4224 C C . THR C 1 178 ? 17.374 94.503 64.160 1.00 35.93 178 THR C C 1
ATOM 4225 O O . THR C 1 178 ? 16.980 93.573 64.858 1.00 36.82 178 THR C O 1
ATOM 4229 N N . PRO C 1 179 ? 17.577 94.397 62.833 1.00 37.32 179 PRO C N 1
ATOM 4230 C CA . PRO C 1 179 ? 17.417 93.118 62.139 1.00 34.98 179 PRO C CA 1
ATOM 4231 C C . PRO C 1 179 ? 18.665 92.276 62.134 1.00 29.51 179 PRO C C 1
ATOM 4232 O O . PRO C 1 179 ? 18.721 91.310 61.380 1.00 25.44 179 PRO C O 1
ATOM 4236 N N . PHE C 1 180 ? 19.647 92.638 62.955 1.00 34.37 180 PHE C N 1
ATOM 4237 C CA . PHE C 1 180 ? 20.927 91.849 63.107 1.00 34.32 180 PHE C CA 1
ATOM 4238 C C . PHE C 1 180 ? 21.046 91.031 64.405 1.00 37.85 180 PHE C C 1
ATOM 4239 O O . PHE C 1 180 ? 20.537 91.414 65.503 1.00 32.18 180 PHE C O 1
ATOM 4247 N N . TYR C 1 181 ? 21.796 89.933 64.271 1.00 39.10 181 TYR C N 1
ATOM 4248 C CA . TYR C 1 181 ? 22.285 89.212 65.424 1.00 35.90 181 TYR C CA 1
ATOM 4249 C C . TYR C 1 181 ? 23.212 90.130 66.154 1.00 36.79 181 TYR C C 1
ATOM 4250 O O . TYR C 1 181 ? 24.053 90.763 65.537 1.00 41.05 181 TYR C O 1
ATOM 4259 N N . ILE C 1 182 ? 23.050 90.244 67.454 1.00 35.65 182 ILE C N 1
ATOM 4260 C CA . ILE C 1 182 ? 24.028 91.001 68.156 1.00 39.27 182 ILE C CA 1
ATOM 4261 C C . ILE C 1 182 ? 24.921 90.022 68.908 1.00 42.89 182 ILE C C 1
ATOM 4262 O O . ILE C 1 182 ? 24.466 89.291 69.796 1.00 46.53 182 ILE C O 1
ATOM 4267 N N . ASN C 1 183 ? 26.187 89.980 68.517 1.00 46.13 183 ASN C N 1
ATOM 4268 C CA . ASN C 1 183 ? 27.154 89.009 69.026 1.00 48.40 183 ASN C CA 1
ATOM 4269 C C . ASN C 1 183 ? 28.072 89.696 70.014 1.00 51.75 183 ASN C C 1
ATOM 4270 O O . ASN C 1 183 ? 28.976 90.435 69.605 1.00 52.90 183 ASN C O 1
ATOM 4275 N N . LEU C 1 184 ? 27.823 89.431 71.302 1.00 54.88 184 LEU C N 1
ATOM 4276 C CA . LEU C 1 184 ? 28.470 90.076 72.441 1.00 57.12 184 LEU C CA 1
ATOM 4277 C C . LEU C 1 184 ? 29.864 89.571 72.777 1.00 60.52 184 LEU C C 1
ATOM 4278 O O . LEU C 1 184 ? 29.985 88.433 73.212 1.00 64.17 184 LEU C O 1
ATOM 4283 N N . SER C 1 185 ? 30.904 90.388 72.590 1.00 63.60 185 SER C N 1
ATOM 4284 C CA . SER C 1 185 ? 32.263 90.100 73.155 1.00 69.21 185 SER C CA 1
ATOM 4285 C C . SER C 1 185 ? 32.316 90.170 74.704 1.00 73.08 185 SER C C 1
ATOM 4286 O O . SER C 1 185 ? 32.913 89.302 75.347 1.00 74.07 185 SER C O 1
ATOM 4289 N N . THR C 1 186 ? 31.710 91.222 75.269 1.00 74.79 186 THR C N 1
ATOM 4290 C CA . THR C 1 186 ? 31.733 91.537 76.713 1.00 80.96 186 THR C CA 1
ATOM 4291 C C . THR C 1 186 ? 30.410 92.155 77.174 1.00 80.38 186 THR C C 1
ATOM 4292 O O . THR C 1 186 ? 29.923 93.107 76.543 1.00 77.48 186 THR C O 1
ATOM 4296 N N . LEU C 1 187 ? 29.850 91.625 78.271 1.00 82.82 187 LEU C N 1
ATOM 4297 C CA . LEU C 1 187 ? 28.684 92.242 78.950 1.00 84.20 187 LEU C CA 1
ATOM 4298 C C . LEU C 1 187 ? 29.027 92.665 80.364 1.00 89.87 187 LEU C C 1
ATOM 4299 O O . LEU C 1 187 ? 29.041 91.847 81.296 1.00 88.40 187 LEU C O 1
ATOM 4304 N N . THR C 1 188 ? 29.262 93.960 80.518 1.00 96.79 188 THR C N 1
ATOM 4305 C CA . THR C 1 188 ? 29.903 94.460 81.730 1.00 105.40 188 THR C CA 1
ATOM 4306 C C . THR C 1 188 ? 29.140 95.552 82.520 1.00 108.41 188 THR C C 1
ATOM 4307 O O . THR C 1 188 ? 29.444 96.750 82.378 1.00 109.11 188 THR C O 1
ATOM 4311 N N . VAL C 1 189 ? 28.161 95.130 83.343 1.00 109.65 189 VAL C N 1
ATOM 4312 C CA . VAL C 1 189 ? 27.558 96.013 84.386 1.00 112.10 189 VAL C CA 1
ATOM 4313 C C . VAL C 1 189 ? 28.637 96.848 85.095 1.00 115.08 189 VAL C C 1
ATOM 4314 O O . VAL C 1 189 ? 29.383 96.330 85.945 1.00 118.20 189 VAL C O 1
ATOM 4318 N N . GLY C 1 190 ? 28.718 98.125 84.704 1.00 113.83 190 GLY C N 1
ATOM 4319 C CA . GLY C 1 190 ? 29.704 99.081 85.210 1.00 114.52 190 GLY C CA 1
ATOM 4320 C C . GLY C 1 190 ? 30.993 98.391 85.599 1.00 114.84 190 GLY C C 1
ATOM 4321 O O . GLY C 1 190 ? 31.308 98.304 86.782 1.00 117.42 190 GLY C O 1
ATOM 4322 N N . GLY C 1 191 ? 31.700 97.851 84.606 1.00 111.73 191 GLY C N 1
ATOM 4323 C CA . GLY C 1 191 ? 32.999 97.209 84.820 1.00 112.65 191 GLY C CA 1
ATOM 4324 C C . GLY C 1 191 ? 33.086 95.718 85.160 1.00 111.65 191 GLY C C 1
ATOM 4325 O O . GLY C 1 191 ? 34.214 95.194 85.228 1.00 114.64 191 GLY C O 1
ATOM 4326 N N . LYS C 1 192 ? 31.949 95.027 85.388 1.00 106.14 192 LYS C N 1
ATOM 4327 C CA . LYS C 1 192 ? 31.990 93.561 85.690 1.00 103.54 192 LYS C CA 1
ATOM 4328 C C . LYS C 1 192 ? 31.102 92.585 84.846 1.00 97.76 192 LYS C C 1
ATOM 4329 O O . LYS C 1 192 ? 29.916 92.831 84.649 1.00 92.57 192 LYS C O 1
ATOM 4335 N N . GLU C 1 193 ? 31.721 91.483 84.381 1.00 95.66 193 GLU C N 1
ATOM 4336 C CA . GLU C 1 193 ? 31.127 90.457 83.488 1.00 92.17 193 GLU C CA 1
ATOM 4337 C C . GLU C 1 193 ? 29.811 89.751 83.933 1.00 88.57 193 GLU C C 1
ATOM 4338 O O . GLU C 1 193 ? 29.671 89.367 85.103 1.00 90.36 193 GLU C O 1
ATOM 4344 N N . VAL C 1 194 ? 28.887 89.574 82.968 1.00 79.25 194 VAL C N 1
ATOM 4345 C CA . VAL C 1 194 ? 27.703 88.701 83.070 1.00 72.79 194 VAL C CA 1
ATOM 4346 C C . VAL C 1 194 ? 27.969 87.359 82.389 1.00 72.11 194 VAL C C 1
ATOM 4347 O O . VAL C 1 194 ? 28.467 87.350 81.268 1.00 70.19 194 VAL C O 1
ATOM 4351 N N . LYS C 1 195 ? 27.654 86.224 83.016 1.00 74.86 195 LYS C N 1
ATOM 4352 C CA . LYS C 1 195 ? 27.914 84.938 82.317 1.00 79.18 195 LYS C CA 1
ATOM 4353 C C . LYS C 1 195 ? 26.706 84.476 81.472 1.00 78.77 195 LYS C C 1
ATOM 4354 O O . LYS C 1 195 ? 25.731 85.216 81.321 1.00 74.48 195 LYS C O 1
ATOM 4360 N N . GLU C 1 196 ? 26.772 83.275 80.893 1.00 80.35 196 GLU C N 1
ATOM 4361 C CA . GLU C 1 196 ? 25.744 82.860 79.920 1.00 79.63 196 GLU C CA 1
ATOM 4362 C C . GLU C 1 196 ? 25.472 83.968 78.867 1.00 76.32 196 GLU C C 1
ATOM 4363 O O . GLU C 1 196 ? 24.316 84.200 78.453 1.00 75.32 196 GLU C O 1
ATOM 4369 N N . ARG C 1 197 ? 26.541 84.655 78.450 1.00 74.15 197 ARG C N 1
ATOM 4370 C CA . ARG C 1 197 ? 26.419 85.809 77.555 1.00 69.69 197 ARG C CA 1
ATOM 4371 C C . ARG C 1 197 ? 26.236 85.365 76.103 1.00 65.98 197 ARG C C 1
ATOM 4372 O O . ARG C 1 197 ? 27.169 85.272 75.321 1.00 65.85 197 ARG C O 1
ATOM 4380 N N . GLU C 1 198 ? 24.992 85.062 75.780 1.00 63.70 198 GLU C N 1
ATOM 4381 C CA . GLU C 1 198 ? 24.642 84.645 74.445 1.00 62.68 198 GLU C CA 1
ATOM 4382 C C . GLU C 1 198 ? 24.102 85.794 73.554 1.00 56.24 198 GLU C C 1
ATOM 4383 O O . GLU C 1 198 ? 23.584 86.776 74.019 1.00 53.83 198 GLU C O 1
ATOM 4389 N N . TYR C 1 199 ? 24.297 85.675 72.259 1.00 57.56 199 TYR C N 1
ATOM 4390 C CA . TYR C 1 199 ? 23.762 86.639 71.294 1.00 54.04 199 TYR C CA 1
ATOM 4391 C C . TYR C 1 199 ? 22.245 86.875 71.374 1.00 53.33 199 TYR C C 1
ATOM 4392 O O . TYR C 1 199 ? 21.466 86.034 71.898 1.00 48.55 199 TYR C O 1
ATOM 4401 N N . ILE C 1 200 ? 21.824 88.007 70.818 1.00 51.49 200 ILE C N 1
ATOM 4402 C CA . ILE C 1 200 ? 20.394 88.275 70.697 1.00 46.60 200 ILE C CA 1
ATOM 4403 C C . ILE C 1 200 ? 20.030 88.232 69.221 1.00 44.77 200 ILE C C 1
ATOM 4404 O O . ILE C 1 200 ? 20.793 88.747 68.349 1.00 49.86 200 ILE C O 1
ATOM 4409 N N . ALA C 1 201 ? 18.920 87.564 68.929 1.00 38.64 201 ALA C N 1
ATOM 4410 C CA . ALA C 1 201 ? 18.465 87.359 67.551 1.00 38.64 201 ALA C CA 1
ATOM 4411 C C . ALA C 1 201 ? 17.813 88.632 66.996 1.00 40.65 201 ALA C C 1
ATOM 4412 O O . ALA C 1 201 ? 17.451 89.533 67.760 1.00 44.91 201 ALA C O 1
ATOM 4414 N N . PRO C 1 202 ? 17.628 88.715 65.684 1.00 37.65 202 PRO C N 1
ATOM 4415 C CA . PRO C 1 202 ? 17.012 89.965 65.295 1.00 38.26 202 PRO C CA 1
ATOM 4416 C C . PRO C 1 202 ? 15.677 90.214 66.013 1.00 36.60 202 PRO C C 1
ATOM 4417 O O . PRO C 1 202 ? 14.952 89.268 66.280 1.00 35.81 202 PRO C O 1
ATOM 4421 N N . PHE C 1 203 ? 15.368 91.475 66.343 1.00 40.25 203 PHE C N 1
ATOM 4422 C CA . PHE C 1 203 ? 14.052 91.872 66.897 1.00 38.40 203 PHE C CA 1
ATOM 4423 C C . PHE C 1 203 ? 13.560 90.915 68.021 1.00 40.66 203 PHE C C 1
ATOM 4424 O O . PHE C 1 203 ? 12.404 90.467 68.032 1.00 41.91 203 PHE C O 1
ATOM 4432 N N . SER C 1 204 ? 14.460 90.574 68.932 1.00 44.53 204 SER C N 1
ATOM 4433 C CA . SER C 1 204 ? 14.206 89.628 70.051 1.00 46.57 204 SER C CA 1
ATOM 4434 C C . SER C 1 204 ? 14.907 90.107 71.300 1.00 44.61 204 SER C C 1
ATOM 4435 O O . SER C 1 204 ? 15.570 91.140 71.328 1.00 41.14 204 SER C O 1
ATOM 4438 N N . SER C 1 205 ? 14.805 89.291 72.333 1.00 49.47 205 SER C N 1
ATOM 4439 C CA . SER C 1 205 ? 15.365 89.644 73.617 1.00 51.23 205 SER C CA 1
ATOM 4440 C C . SER C 1 205 ? 16.115 88.459 74.167 1.00 52.47 205 SER C C 1
ATOM 4441 O O . SER C 1 205 ? 15.927 87.300 73.735 1.00 52.84 205 SER C O 1
ATOM 4444 N N . ARG C 1 206 ? 16.970 88.738 75.127 1.00 51.19 206 ARG C N 1
ATOM 4445 C CA . ARG C 1 206 ? 17.742 87.665 75.671 1.00 53.03 206 ARG C CA 1
ATOM 4446 C C . ARG C 1 206 ? 17.803 87.907 77.172 1.00 53.50 206 ARG C C 1
ATOM 4447 O O . ARG C 1 206 ? 18.039 89.038 77.645 1.00 49.01 206 ARG C O 1
ATOM 4455 N N . GLU C 1 207 ? 17.552 86.844 77.921 1.00 58.50 207 GLU C N 1
ATOM 4456 C CA . GLU C 1 207 ? 17.718 86.913 79.381 1.00 65.37 207 GLU C CA 1
ATOM 4457 C C . GLU C 1 207 ? 19.096 86.405 79.849 1.00 68.70 207 GLU C C 1
ATOM 4458 O O . GLU C 1 207 ? 19.567 85.383 79.352 1.00 68.83 207 GLU C O 1
ATOM 4464 N N . TYR C 1 208 ? 19.720 87.091 80.815 1.00 72.27 208 TYR C N 1
ATOM 4465 C CA . TYR C 1 208 ? 20.978 86.624 81.487 1.00 73.59 208 TYR C CA 1
ATOM 4466 C C . TYR C 1 208 ? 20.868 86.469 83.024 1.00 76.02 208 TYR C C 1
ATOM 4467 O O . TYR C 1 208 ? 20.263 87.300 83.696 1.00 72.32 208 TYR C O 1
ATOM 4476 N N . PRO C 1 209 ? 21.489 85.415 83.590 1.00 78.71 209 PRO C N 1
ATOM 4477 C CA . PRO C 1 209 ? 21.553 85.381 85.064 1.00 81.81 209 PRO C CA 1
ATOM 4478 C C . PRO C 1 209 ? 22.313 86.617 85.632 1.00 83.46 209 PRO C C 1
ATOM 4479 O O . PRO C 1 209 ? 23.378 86.952 85.113 1.00 83.71 209 PRO C O 1
ATOM 4483 N N . LEU C 1 210 ? 21.764 87.308 86.643 1.00 86.99 210 LEU C N 1
ATOM 4484 C CA . LEU C 1 210 ? 22.527 88.373 87.369 1.00 90.19 210 LEU C CA 1
ATOM 4485 C C . LEU C 1 210 ? 23.195 87.852 88.643 1.00 95.46 210 LEU C C 1
ATOM 4486 O O . LEU C 1 210 ? 22.570 87.117 89.415 1.00 97.64 210 LEU C O 1
ATOM 4491 N N . PRO C 1 211 ? 24.472 88.230 88.866 1.00 99.34 211 PRO C N 1
ATOM 4492 C CA . PRO C 1 211 ? 25.272 87.540 89.906 1.00 104.46 211 PRO C CA 1
ATOM 4493 C C . PRO C 1 211 ? 24.897 87.757 91.406 1.00 108.58 211 PRO C C 1
ATOM 4494 O O . PRO C 1 211 ? 25.591 87.221 92.281 1.00 113.48 211 PRO C O 1
ATOM 4498 N N . ALA C 1 212 ? 23.797 88.468 91.690 1.00 107.50 212 ALA C N 1
ATOM 4499 C CA . ALA C 1 212 ? 23.371 88.799 93.071 1.00 112.56 212 ALA C CA 1
ATOM 4500 C C . ALA C 1 212 ? 24.332 89.811 93.734 1.00 116.59 212 ALA C C 1
ATOM 4501 O O . ALA C 1 212 ? 25.263 89.453 94.501 1.00 120.53 212 ALA C O 1
ATOM 4503 N N . GLY C 1 213 ? 24.071 91.081 93.398 1.00 114.99 213 GLY C N 1
ATOM 4504 C CA . GLY C 1 213 ? 24.917 92.226 93.735 1.00 116.13 213 GLY C CA 1
ATOM 4505 C C . GLY C 1 213 ? 24.453 93.557 92.965 1.00 112.13 213 GLY C C 1
ATOM 4506 O O . GLY C 1 213 ? 24.269 93.313 91.660 1.00 106.39 213 GLY C O 1
ATOM 4507 N N . LYS C 1 217 ? 25.025 100.686 85.744 1.00 90.56 217 LYS C N 1
ATOM 4508 C CA . LYS C 1 217 ? 25.391 100.963 84.330 1.00 90.80 217 LYS C CA 1
ATOM 4509 C C . LYS C 1 217 ? 25.809 99.745 83.392 1.00 88.64 217 LYS C C 1
ATOM 4510 O O . LYS C 1 217 ? 26.749 99.004 83.700 1.00 86.68 217 LYS C O 1
ATOM 4516 N N . VAL C 1 218 ? 25.101 99.572 82.253 1.00 86.27 218 VAL C N 1
ATOM 4517 C CA . VAL C 1 218 ? 25.342 98.477 81.272 1.00 80.74 218 VAL C CA 1
ATOM 4518 C C . VAL C 1 218 ? 26.386 98.730 80.180 1.00 77.30 218 VAL C C 1
ATOM 4519 O O . VAL C 1 218 ? 26.264 99.692 79.407 1.00 74.43 218 VAL C O 1
ATOM 4520 N N . GLN C 1 219 ? 27.397 97.854 80.106 1.00 75.95 219 GLN C N 1
ATOM 4521 C CA . GLN C 1 219 ? 28.453 97.981 79.084 1.00 79.70 219 GLN C CA 1
ATOM 4522 C C . GLN C 1 219 ? 28.751 96.778 78.153 1.00 78.26 219 GLN C C 1
ATOM 4523 O O . GLN C 1 219 ? 28.875 95.606 78.587 1.00 78.60 219 GLN C O 1
ATOM 4529 N N . TRP C 1 220 ? 28.879 97.093 76.859 1.00 75.10 220 TRP C N 1
ATOM 4530 C CA . TRP C 1 220 ? 28.926 96.047 75.843 1.00 69.70 220 TRP C CA 1
ATOM 4531 C C . TRP C 1 220 ? 29.645 96.310 74.532 1.00 67.70 220 TRP C C 1
ATOM 4532 O O . TRP C 1 220 ? 29.786 97.470 74.077 1.00 63.30 220 TRP 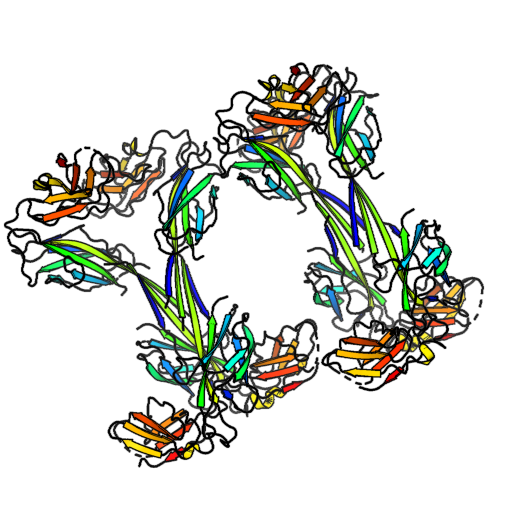C O 1
ATOM 4543 N N . LYS C 1 221 ? 30.043 95.162 73.954 1.00 65.37 221 LYS C N 1
ATOM 4544 C CA . LYS C 1 221 ? 30.828 95.011 72.746 1.00 63.71 221 LYS C CA 1
ATOM 4545 C C . LYS C 1 221 ? 30.295 93.903 71.843 1.00 61.55 221 LYS C C 1
ATOM 4546 O O . LYS C 1 221 ? 29.923 92.820 72.307 1.00 60.31 221 LYS C O 1
ATOM 4552 N N . VAL C 1 222 ? 30.286 94.129 70.536 1.00 58.26 222 VAL C N 1
ATOM 4553 C CA . VAL C 1 222 ? 29.996 93.017 69.660 1.00 51.39 222 VAL C CA 1
ATOM 4554 C C . VAL C 1 222 ? 31.171 92.704 68.719 1.00 55.48 222 VAL C C 1
ATOM 4555 O O . VAL C 1 222 ? 32.038 93.573 68.500 1.00 57.22 222 VAL C O 1
ATOM 4559 N N . ILE C 1 223 ? 31.177 91.467 68.197 1.00 50.37 223 ILE C N 1
ATOM 4560 C CA . ILE C 1 223 ? 31.979 91.051 67.064 1.00 45.76 223 ILE C CA 1
ATOM 4561 C C . ILE C 1 223 ? 31.413 91.564 65.713 1.00 47.27 223 ILE C C 1
ATOM 4562 O O . ILE C 1 223 ? 30.190 91.494 65.371 1.00 45.24 223 ILE C O 1
ATOM 4567 N N . THR C 1 224 ? 32.329 92.120 64.938 1.00 50.38 224 THR C N 1
ATOM 4568 C CA . THR C 1 224 ? 32.002 92.792 63.680 1.00 48.99 224 THR C CA 1
ATOM 4569 C C . THR C 1 224 ? 31.922 91.695 62.694 1.00 49.29 224 THR C C 1
ATOM 4570 O O . THR C 1 224 ? 32.226 90.557 63.004 1.00 49.90 224 THR C O 1
ATOM 4574 N N . ASP C 1 225 ? 31.583 92.020 61.469 1.00 53.08 225 ASP C N 1
ATOM 4575 C CA . ASP C 1 225 ? 31.645 90.996 60.425 1.00 52.01 225 ASP C CA 1
ATOM 4576 C C . ASP C 1 225 ? 32.991 90.389 60.151 1.00 55.28 225 ASP C C 1
ATOM 4577 O O . ASP C 1 225 ? 33.085 89.322 59.510 1.00 57.82 225 ASP C O 1
ATOM 4582 N N . TYR C 1 226 ? 34.037 91.035 60.650 1.00 58.97 226 TYR C N 1
ATOM 4583 C CA . TYR C 1 226 ? 35.412 90.594 60.314 1.00 61.25 226 TYR C CA 1
ATOM 4584 C C . TYR C 1 226 ? 36.124 89.918 61.475 1.00 57.25 226 TYR C C 1
ATOM 4585 O O . TYR C 1 226 ? 37.263 89.589 61.365 1.00 55.03 226 TYR C O 1
ATOM 4594 N N . GLY C 1 227 ? 35.462 89.741 62.607 1.00 57.51 227 GLY C N 1
ATOM 4595 C CA . GLY C 1 227 ? 36.091 89.003 63.680 1.00 59.26 227 GLY C CA 1
ATOM 4596 C C . GLY C 1 227 ? 36.756 89.858 64.715 1.00 62.32 227 GLY C C 1
ATOM 4597 O O . GLY C 1 227 ? 37.256 89.328 65.690 1.00 66.47 227 GLY C O 1
ATOM 4598 N N . GLY C 1 228 ? 36.755 91.175 64.512 1.00 63.49 228 GLY C N 1
ATOM 4599 C CA . GLY C 1 228 ? 37.272 92.126 65.492 1.00 65.44 228 GLY C CA 1
ATOM 4600 C C . GLY C 1 228 ? 36.159 92.651 66.381 1.00 70.07 228 GLY C C 1
ATOM 4601 O O . GLY C 1 228 ? 35.002 92.162 66.338 1.00 67.49 228 GLY C O 1
ATOM 4602 N N . THR C 1 229 ? 36.511 93.655 67.187 1.00 71.89 229 THR C N 1
ATOM 4603 C CA . THR C 1 229 ? 35.567 94.333 68.037 1.00 69.63 229 THR C CA 1
ATOM 4604 C C . THR C 1 229 ? 35.343 95.751 67.541 1.00 73.01 229 THR C C 1
ATOM 4605 O O . THR C 1 229 ? 36.178 96.321 66.828 1.00 73.71 229 THR C O 1
ATOM 4609 N N . SER C 1 230 ? 34.190 96.299 67.915 1.00 73.67 230 SER C N 1
ATOM 4610 C CA . SER C 1 230 ? 33.870 97.695 67.663 1.00 77.47 230 SER C CA 1
ATOM 4611 C C . SER C 1 230 ? 33.986 98.471 68.983 1.00 81.95 230 SER C C 1
ATOM 4612 O O . SER C 1 230 ? 34.246 97.868 70.040 1.00 81.68 230 SER C O 1
ATOM 4615 N N . LYS C 1 231 ? 33.754 99.792 68.914 1.00 84.15 231 LYS C N 1
ATOM 4616 C CA . LYS C 1 231 ? 33.887 100.711 70.072 1.00 85.77 231 LYS C CA 1
ATOM 4617 C C . LYS C 1 231 ? 32.835 100.362 71.109 1.00 81.71 231 LYS C C 1
ATOM 4618 O O . LYS C 1 231 ? 31.920 99.640 70.787 1.00 75.51 231 LYS C O 1
ATOM 4624 N N . GLN C 1 232 ? 32.972 100.879 72.337 1.00 87.18 232 GLN C N 1
ATOM 4625 C CA . GLN C 1 232 ? 32.125 100.469 73.503 1.00 87.15 232 GLN C CA 1
ATOM 4626 C C . GLN C 1 232 ? 30.699 101.033 73.513 1.00 84.45 232 GLN C C 1
ATOM 4627 O O . GLN C 1 232 ? 30.469 102.161 73.061 1.00 82.02 232 GLN C O 1
ATOM 4633 N N . PHE C 1 233 ? 29.753 100.233 74.022 1.00 84.13 233 PHE C N 1
ATOM 4634 C CA . PHE C 1 233 ? 28.367 100.707 74.237 1.00 83.82 233 PHE C CA 1
ATOM 4635 C C . PHE C 1 233 ? 27.966 100.779 75.713 1.00 85.46 233 PHE C C 1
ATOM 4636 O O . PHE C 1 233 ? 28.517 100.065 76.565 1.00 84.23 233 PHE C O 1
ATOM 4644 N N . GLU C 1 234 ? 27.023 101.685 75.989 1.00 88.15 234 GLU C N 1
ATOM 4645 C CA . GLU C 1 234 ? 26.710 102.156 77.340 1.00 88.44 234 GLU C CA 1
ATOM 4646 C C . GLU C 1 234 ? 25.232 102.540 77.486 1.00 86.77 234 GLU C C 1
ATOM 4647 O O . GLU C 1 234 ? 24.720 103.363 76.725 1.00 84.76 234 GLU C O 1
ATOM 4653 N N . ALA C 1 235 ? 24.541 101.945 78.456 1.00 86.72 235 ALA C N 1
ATOM 4654 C CA . ALA C 1 235 ? 23.178 102.407 78.782 1.00 88.35 235 ALA C CA 1
ATOM 4655 C C . ALA C 1 235 ? 22.678 102.012 80.170 1.00 88.95 235 ALA C C 1
ATOM 4656 O O . ALA C 1 235 ? 23.356 101.287 80.894 1.00 87.91 235 ALA C O 1
ATOM 4658 N N . GLU C 1 236 ? 21.452 102.447 80.463 1.00 91.43 236 GLU C N 1
ATOM 4659 C CA . GLU C 1 236 ? 20.833 102.533 81.799 1.00 96.71 236 GLU C CA 1
ATOM 4660 C C . GLU C 1 236 ? 20.537 101.266 82.625 1.00 95.23 236 GLU C C 1
ATOM 4661 O O . GLU C 1 236 ? 21.324 100.911 83.498 1.00 95.86 236 GLU C O 1
ATOM 4667 N N . LEU C 1 237 ? 19.390 100.627 82.362 1.00 94.11 237 LEU C N 1
ATOM 4668 C CA . LEU C 1 237 ? 18.780 99.552 83.202 1.00 93.22 237 LEU C CA 1
ATOM 4669 C C . LEU C 1 237 ? 17.469 99.970 83.928 1.00 93.37 237 LEU C C 1
ATOM 4670 O O . LEU C 1 237 ? 16.481 99.212 84.011 1.00 90.82 237 LEU C O 1
ATOM 4675 N N . GLU D 1 16 ? 31.130 62.089 71.127 1.00 46.41 16 GLU D N 1
ATOM 4676 C CA . GLU D 1 16 ? 30.900 60.621 70.880 1.00 52.94 16 GLU D CA 1
ATOM 4677 C C . GLU D 1 16 ? 32.189 59.769 70.966 1.00 50.79 16 GLU D C 1
ATOM 4678 O O . GLU D 1 16 ? 33.289 60.220 70.694 1.00 50.64 16 GLU D O 1
ATOM 4684 N N . THR D 1 17 ? 32.010 58.513 71.320 1.00 54.32 17 THR D N 1
ATOM 4685 C CA . THR D 1 17 ? 33.081 57.689 71.838 1.00 51.65 17 THR D CA 1
ATOM 4686 C C . THR D 1 17 ? 32.811 56.340 71.248 1.00 49.15 17 THR D C 1
ATOM 4687 O O . THR D 1 17 ? 31.671 55.940 71.151 1.00 51.20 17 THR D O 1
ATOM 4691 N N . ASN D 1 18 ? 33.850 55.701 70.741 1.00 49.21 18 ASN D N 1
ATOM 4692 C CA . ASN D 1 18 ? 33.756 54.359 70.180 1.00 51.95 18 ASN D CA 1
ATOM 4693 C C . ASN D 1 18 ? 35.055 53.618 70.450 1.00 49.75 18 ASN D C 1
ATOM 4694 O O . ASN D 1 18 ? 36.120 54.075 70.060 1.00 52.03 18 ASN D O 1
ATOM 4699 N N . ALA D 1 19 ? 34.978 52.502 71.166 1.00 49.05 19 ALA D N 1
ATOM 4700 C CA . ALA D 1 19 ? 36.146 51.627 71.303 1.00 47.40 19 ALA D CA 1
ATOM 4701 C C . ALA D 1 19 ? 35.797 50.253 70.740 1.00 46.82 19 ALA D C 1
ATOM 4702 O O . ALA D 1 19 ? 34.644 49.848 70.744 1.00 49.16 19 ALA D O 1
ATOM 4704 N N . ARG D 1 20 ? 36.798 49.567 70.223 1.00 44.19 20 ARG D N 1
ATOM 4705 C CA . ARG D 1 20 ? 36.603 48.235 69.705 1.00 46.14 20 ARG D CA 1
ATOM 4706 C C . ARG D 1 20 ? 37.914 47.485 69.922 1.00 46.32 20 ARG D C 1
ATOM 4707 O O . ARG D 1 20 ? 39.002 48.063 69.745 1.00 46.03 20 ARG D O 1
ATOM 4715 N N . VAL D 1 21 ? 37.819 46.239 70.376 1.00 43.63 21 VAL D N 1
ATOM 4716 C CA . VAL D 1 21 ? 39.030 45.431 70.592 1.00 45.85 21 VAL D CA 1
ATOM 4717 C C . VAL D 1 21 ? 39.193 44.294 69.569 1.00 44.66 21 VAL D C 1
ATOM 4718 O O . VAL D 1 21 ? 38.222 43.661 69.159 1.00 45.24 21 VAL D O 1
ATOM 4722 N N . PHE D 1 22 ? 40.416 44.041 69.140 1.00 42.84 22 PHE D N 1
ATOM 4723 C CA . PHE D 1 22 ? 40.615 43.077 68.092 1.00 41.65 22 PHE D CA 1
ATOM 4724 C C . PHE D 1 22 ? 41.383 41.880 68.642 1.00 42.89 22 PHE D C 1
ATOM 4725 O O . PHE D 1 22 ? 42.601 41.782 68.556 1.00 38.41 22 PHE D O 1
ATOM 4733 N N . SER D 1 23 ? 40.640 40.968 69.250 1.00 46.89 23 SER D N 1
ATOM 4734 C CA . SER D 1 23 ? 41.271 39.817 69.873 1.00 47.46 23 SER D CA 1
ATOM 4735 C C . SER D 1 23 ? 40.567 38.527 69.512 1.00 47.76 23 SER D C 1
ATOM 4736 O O . SER D 1 23 ? 39.339 38.467 69.288 1.00 50.09 23 SER D O 1
ATOM 4739 N N . LEU D 1 24 ? 41.354 37.478 69.505 1.00 45.78 24 LEU D N 1
ATOM 4740 C CA . LEU D 1 24 ? 40.878 36.229 69.002 1.00 45.36 24 LEU D CA 1
ATOM 4741 C C . LEU D 1 24 ? 41.257 35.070 69.915 1.00 44.20 24 LEU D C 1
ATOM 4742 O O . LEU D 1 24 ? 42.020 35.226 70.866 1.00 49.46 24 LEU D O 1
ATOM 4747 N N . HIS D 1 25 ? 40.721 33.897 69.667 1.00 39.84 25 HIS D N 1
ATOM 4748 C CA . HIS D 1 25 ? 41.047 32.801 70.575 1.00 38.25 25 HIS D CA 1
ATOM 4749 C C . HIS D 1 25 ? 41.725 31.713 69.764 1.00 34.74 25 HIS D C 1
ATOM 4750 O O . HIS D 1 25 ? 41.508 31.609 68.587 1.00 36.63 25 HIS D O 1
ATOM 4757 N N . LEU D 1 26 ? 42.584 30.926 70.384 1.00 34.46 26 LEU D N 1
ATOM 4758 C CA . LEU D 1 26 ? 43.347 29.944 69.665 1.00 30.20 26 LEU D CA 1
ATOM 4759 C C . LEU D 1 26 ? 42.805 28.563 69.994 1.00 31.21 26 LEU D C 1
ATOM 4760 O O . LEU D 1 26 ? 42.200 28.361 71.048 1.00 29.48 26 LEU D O 1
ATOM 4765 N N . GLY D 1 27 ? 42.956 27.618 69.060 1.00 30.75 27 GLY D N 1
ATOM 4766 C CA . GLY D 1 27 ? 42.585 26.244 69.325 1.00 25.96 27 GLY D CA 1
ATOM 4767 C C . GLY D 1 27 ? 43.477 25.422 70.265 1.00 26.45 27 GLY D C 1
ATOM 4768 O O . GLY D 1 27 ? 43.225 24.254 70.448 1.00 24.21 27 GLY D O 1
ATOM 4769 N N . ALA D 1 28 ? 44.506 26.013 70.892 1.00 27.31 28 ALA D N 1
ATOM 4770 C CA . ALA D 1 28 ? 45.362 25.255 71.812 1.00 28.68 28 ALA D CA 1
ATOM 4771 C C . ALA D 1 28 ? 46.045 26.268 72.657 1.00 30.41 28 ALA D C 1
ATOM 4772 O O . ALA D 1 28 ? 46.104 27.450 72.290 1.00 29.37 28 ALA D O 1
ATOM 4774 N N . THR D 1 29 ? 46.560 25.779 73.780 1.00 31.03 29 THR D N 1
ATOM 4775 C CA . THR D 1 29 ? 47.358 26.542 74.705 1.00 33.12 29 THR D CA 1
ATOM 4776 C C . THR D 1 29 ? 48.842 26.334 74.437 1.00 32.66 29 THR D C 1
ATOM 4777 O O . THR D 1 29 ? 49.668 26.922 75.114 1.00 38.23 29 THR D O 1
ATOM 4781 N N . ARG D 1 30 ? 49.169 25.463 73.495 1.00 31.18 30 ARG D N 1
ATOM 4782 C CA . ARG D 1 30 ? 50.547 25.090 73.185 1.00 32.65 30 ARG D CA 1
ATOM 4783 C C . ARG D 1 30 ? 50.502 24.147 72.014 1.00 30.43 30 ARG D C 1
ATOM 4784 O O . ARG D 1 30 ? 49.576 23.453 71.889 1.00 34.30 30 ARG D O 1
ATOM 4792 N N . VAL D 1 31 ? 51.536 24.185 71.171 1.00 33.90 31 VAL D N 1
ATOM 4793 C CA . VAL D 1 31 ? 51.797 23.311 70.053 1.00 28.00 31 VAL D CA 1
ATOM 4794 C C . VAL D 1 31 ? 53.111 22.545 70.218 1.00 28.99 31 VAL D C 1
ATOM 4795 O O . VAL D 1 31 ? 54.202 23.125 70.458 1.00 27.51 31 VAL D O 1
ATOM 4799 N N . VAL D 1 32 ? 53.023 21.236 70.063 1.00 28.94 32 VAL D N 1
ATOM 4800 C CA . VAL D 1 32 ? 54.217 20.373 70.082 1.00 28.32 32 VAL D CA 1
ATOM 4801 C C . VAL D 1 32 ? 54.594 20.009 68.637 1.00 31.91 32 VAL D C 1
ATOM 4802 O O . VAL D 1 32 ? 53.816 19.312 67.935 1.00 35.36 32 VAL D O 1
ATOM 4806 N N . TYR D 1 33 ? 55.762 20.514 68.216 1.00 29.27 33 TYR D N 1
ATOM 4807 C CA . TYR D 1 33 ? 56.261 20.442 66.865 1.00 31.23 33 TYR D CA 1
ATOM 4808 C C . TYR D 1 33 ? 57.412 19.421 66.625 1.00 35.82 33 TYR D C 1
ATOM 4809 O O . TYR D 1 33 ? 58.517 19.553 67.172 1.00 33.76 33 TYR D O 1
ATOM 4818 N N . ASN D 1 34 ? 57.160 18.465 65.734 1.00 38.08 34 ASN D N 1
ATOM 4819 C CA . ASN D 1 34 ? 58.178 17.495 65.318 1.00 38.20 34 ASN D CA 1
ATOM 4820 C C . ASN D 1 34 ? 59.060 18.069 64.211 1.00 37.39 34 ASN D C 1
ATOM 4821 O O . ASN D 1 34 ? 58.604 18.288 63.086 1.00 40.51 34 ASN D O 1
ATOM 4826 N N . PRO D 1 35 ? 60.327 18.323 64.517 1.00 39.13 35 PRO D N 1
ATOM 4827 C CA . PRO D 1 35 ? 61.151 18.974 63.494 1.00 41.89 35 PRO D CA 1
ATOM 4828 C C . PRO D 1 35 ? 61.413 18.090 62.261 1.00 41.77 35 PRO D C 1
ATOM 4829 O O . PRO D 1 35 ? 61.753 18.609 61.213 1.00 46.82 35 PRO D O 1
ATOM 4833 N N . ALA D 1 36 ? 61.200 16.792 62.381 1.00 37.75 36 ALA D N 1
ATOM 4834 C CA . ALA D 1 36 ? 61.370 15.875 61.258 1.00 39.17 36 ALA D CA 1
ATOM 4835 C C . ALA D 1 36 ? 60.004 15.585 60.562 1.00 41.66 36 ALA D C 1
ATOM 4836 O O . ALA D 1 36 ? 59.876 14.693 59.739 1.00 40.01 36 ALA D O 1
ATOM 4838 N N . SER D 1 37 ? 58.970 16.335 60.890 1.00 40.06 37 SER D N 1
ATOM 4839 C CA . SER D 1 37 ? 57.729 16.020 60.275 1.00 41.34 37 SER D CA 1
ATOM 4840 C C . SER D 1 37 ? 57.422 17.262 59.425 1.00 42.96 37 SER D C 1
ATOM 4841 O O . SER D 1 37 ? 58.368 17.991 59.134 1.00 37.34 37 SER D O 1
ATOM 4844 N N . SER D 1 38 ? 56.174 17.497 58.978 1.00 42.07 38 SER D N 1
ATOM 4845 C CA . SER D 1 38 ? 55.943 18.590 58.017 1.00 39.65 38 SER D CA 1
ATOM 4846 C C . SER D 1 38 ? 55.064 19.733 58.485 1.00 41.70 38 SER D C 1
ATOM 4847 O O . SER D 1 38 ? 54.500 20.439 57.661 1.00 49.70 38 SER D O 1
ATOM 4850 N N . GLY D 1 39 ? 54.916 19.928 59.779 1.00 39.43 39 GLY D N 1
ATOM 4851 C CA . GLY D 1 39 ? 54.172 21.078 60.227 1.00 39.25 39 GLY D CA 1
ATOM 4852 C C . GLY D 1 39 ? 53.049 20.694 61.159 1.00 37.16 39 GLY D C 1
ATOM 4853 O O . GLY D 1 39 ? 52.892 19.531 61.468 1.00 35.15 39 GLY D O 1
ATOM 4854 N N . GLU D 1 40 ? 52.299 21.694 61.626 1.00 32.99 40 GLU D N 1
ATOM 4855 C CA . GLU D 1 40 ? 51.264 21.497 62.597 1.00 33.33 40 GLU D CA 1
ATOM 4856 C C . GLU D 1 40 ? 50.240 22.542 62.235 1.00 37.54 40 GLU D C 1
ATOM 4857 O O . GLU D 1 40 ? 50.575 23.510 61.568 1.00 42.31 40 GLU D O 1
ATOM 4863 N N . THR D 1 41 ? 48.975 22.309 62.537 1.00 38.26 41 THR D N 1
ATOM 4864 C CA . THR D 1 41 ? 47.969 23.259 62.146 1.00 40.51 41 THR D CA 1
ATOM 4865 C C . THR D 1 41 ? 47.348 23.716 63.415 1.00 41.28 41 THR D C 1
ATOM 4866 O O . THR D 1 41 ? 47.344 22.986 64.387 1.00 43.95 41 THR D O 1
ATOM 4870 N N . LEU D 1 42 ? 46.859 24.946 63.423 1.00 43.56 42 LEU D N 1
ATOM 4871 C CA . LEU D 1 42 ? 46.344 25.582 64.625 1.00 40.43 42 LEU D CA 1
ATOM 4872 C C . LEU D 1 42 ? 45.081 26.297 64.200 1.00 40.81 42 LEU D C 1
ATOM 4873 O O . LEU D 1 42 ? 45.093 27.014 63.180 1.00 38.97 42 LEU D O 1
ATOM 4878 N N . THR D 1 43 ? 44.003 26.117 64.971 1.00 41.28 43 THR D N 1
ATOM 4879 C CA . THR D 1 43 ? 42.741 26.829 64.718 1.00 39.00 43 THR D CA 1
ATOM 4880 C C . THR D 1 43 ? 42.829 28.262 65.291 1.00 39.48 43 THR D C 1
ATOM 4881 O O . THR D 1 43 ? 43.491 28.432 66.300 1.00 42.74 43 THR D O 1
ATOM 4885 N N . VAL D 1 44 ? 42.179 29.246 64.642 1.00 40.03 44 VAL D N 1
ATOM 4886 C CA . VAL D 1 44 ? 41.919 30.622 65.150 1.00 42.02 44 VAL D CA 1
ATOM 4887 C C . VAL D 1 44 ? 40.404 30.930 65.124 1.00 43.76 44 VAL D C 1
ATOM 4888 O O . VAL D 1 44 ? 39.741 30.616 64.141 1.00 43.05 44 VAL D O 1
ATOM 4892 N N . ILE D 1 45 ? 39.863 31.535 66.186 1.00 42.79 45 ILE D N 1
ATOM 4893 C CA . ILE D 1 45 ? 38.443 31.845 66.262 1.00 45.95 45 ILE D CA 1
ATOM 4894 C C . ILE D 1 45 ? 38.264 33.322 66.498 1.00 46.76 45 ILE D C 1
ATOM 4895 O O . ILE D 1 45 ? 38.840 33.859 67.424 1.00 46.61 45 ILE D O 1
ATOM 4900 N N . ASN D 1 46 ? 37.437 33.963 65.680 1.00 48.94 46 ASN D N 1
ATOM 4901 C CA . ASN D 1 46 ? 36.960 35.299 65.952 1.00 46.95 46 ASN D CA 1
ATOM 4902 C C . ASN D 1 46 ? 35.683 35.218 66.761 1.00 51.82 46 ASN D C 1
ATOM 4903 O O . ASN D 1 46 ? 34.634 34.941 66.220 1.00 53.81 46 ASN D O 1
ATOM 4908 N N . ASP D 1 47 ? 35.787 35.440 68.064 1.00 57.76 47 ASP D N 1
ATOM 4909 C CA . ASP D 1 47 ? 34.657 35.440 69.006 1.00 64.89 47 ASP D CA 1
ATOM 4910 C C . ASP D 1 47 ? 33.850 36.749 68.940 1.00 65.12 47 ASP D C 1
ATOM 4911 O O . ASP D 1 47 ? 32.786 36.866 69.550 1.00 67.96 47 ASP D O 1
ATOM 4916 N N . GLN D 1 48 ? 34.355 37.736 68.215 1.00 63.55 48 GLN D N 1
ATOM 4917 C CA . GLN D 1 48 ? 33.604 38.961 68.021 1.00 64.58 48 GLN D CA 1
ATOM 4918 C C . GLN D 1 48 ? 32.531 38.902 66.926 1.00 66.06 48 GLN D C 1
ATOM 4919 O O . GLN D 1 48 ? 32.531 37.989 66.094 1.00 64.74 48 GLN D O 1
ATOM 4925 N N . ASP D 1 49 ? 31.634 39.891 66.919 1.00 65.70 49 ASP D N 1
ATOM 4926 C CA . ASP D 1 49 ? 30.672 40.014 65.827 1.00 66.64 49 ASP D CA 1
ATOM 4927 C C . ASP D 1 49 ? 31.081 41.084 64.819 1.00 64.22 49 ASP D C 1
ATOM 4928 O O . ASP D 1 49 ? 30.302 41.938 64.502 1.00 66.92 49 ASP D O 1
ATOM 4933 N N . TYR D 1 50 ? 32.297 41.050 64.314 1.00 61.85 50 TYR D N 1
ATOM 4934 C CA . TYR D 1 50 ? 32.690 41.978 63.246 1.00 62.01 50 TYR D CA 1
ATOM 4935 C C . TYR D 1 50 ? 34.016 41.505 62.690 1.00 61.80 50 TYR D C 1
ATOM 4936 O O . TYR D 1 50 ? 34.807 40.922 63.420 1.00 61.30 50 TYR D O 1
ATOM 4945 N N . PRO D 1 51 ? 34.275 41.788 61.406 1.00 62.70 51 PRO D N 1
ATOM 4946 C CA . PRO D 1 51 ? 35.465 41.253 60.742 1.00 59.39 51 PRO D CA 1
ATOM 4947 C C . PRO D 1 51 ? 36.727 41.722 61.405 1.00 56.89 51 PRO D C 1
ATOM 4948 O O . PRO D 1 51 ? 36.730 42.748 62.079 1.00 56.60 51 PRO D O 1
ATOM 4960 N N . LEU D 1 53 ? 41.403 41.367 60.699 1.00 46.67 53 LEU D N 1
ATOM 4961 C CA . LEU D 1 53 ? 42.567 40.831 60.033 1.00 47.62 53 LEU D CA 1
ATOM 4962 C C . LEU D 1 53 ? 43.405 40.022 61.019 1.00 48.02 53 LEU D C 1
ATOM 4963 O O . LEU D 1 53 ? 43.564 40.434 62.170 1.00 48.56 53 LEU D O 1
ATOM 4968 N N . VAL D 1 54 ? 43.927 38.872 60.596 1.00 44.19 54 VAL D N 1
ATOM 4969 C CA . VAL D 1 54 ? 44.721 38.060 61.480 1.00 37.48 54 VAL D CA 1
ATOM 4970 C C . VAL D 1 54 ? 46.160 38.077 61.039 1.00 33.92 54 VAL D C 1
ATOM 4971 O O . VAL D 1 54 ? 46.418 37.672 59.947 1.00 36.39 54 VAL D O 1
ATOM 4975 N N . GLN D 1 55 ? 47.079 38.537 61.881 1.00 36.30 55 GLN D N 1
ATOM 4976 C CA . GLN D 1 55 ? 48.520 38.484 61.617 1.00 39.94 55 GLN D CA 1
ATOM 4977 C C . GLN D 1 55 ? 49.285 37.455 62.482 1.00 40.22 55 GLN D C 1
ATOM 4978 O O . GLN D 1 55 ? 49.116 37.392 63.701 1.00 43.07 55 GLN D O 1
ATOM 4984 N N . SER D 1 56 ? 50.185 36.705 61.864 1.00 40.21 56 SER D N 1
ATOM 4985 C CA . SER D 1 56 ? 50.814 35.578 62.515 1.00 40.68 56 SER D CA 1
ATOM 4986 C C . SER D 1 56 ? 52.299 35.433 62.273 1.00 44.07 56 SER D C 1
ATOM 4987 O O . SER D 1 56 ? 52.778 35.510 61.109 1.00 46.61 56 SER D O 1
ATOM 4990 N N . GLU D 1 57 ? 53.011 35.114 63.357 1.00 41.54 57 GLU D N 1
ATOM 4991 C CA . GLU D 1 57 ? 54.444 34.949 63.300 1.00 43.38 57 GLU D CA 1
ATOM 4992 C C . GLU D 1 57 ? 54.992 33.967 64.354 1.00 40.76 57 GLU D C 1
ATOM 4993 O O . GLU D 1 57 ? 54.368 33.722 65.406 1.00 35.30 57 GLU D O 1
ATOM 4999 N N . VAL D 1 58 ? 56.167 33.403 64.090 1.00 38.38 58 VAL D N 1
ATOM 5000 C CA . VAL D 1 58 ? 56.808 32.679 65.144 1.00 32.12 58 VAL D CA 1
ATOM 5001 C C . VAL D 1 58 ? 58.060 33.390 65.633 1.00 35.36 58 VAL D C 1
ATOM 5002 O O . VAL D 1 58 ? 58.967 33.700 64.858 1.00 31.09 58 VAL D O 1
ATOM 5006 N N . LEU D 1 59 ? 58.115 33.601 66.946 1.00 34.09 59 LEU D N 1
ATOM 5007 C CA . LEU D 1 59 ? 59.249 34.253 67.537 1.00 36.18 59 LEU D CA 1
ATOM 5008 C C . LEU D 1 59 ? 60.141 33.317 68.339 1.00 40.83 59 LEU D C 1
ATOM 5009 O O . LEU D 1 59 ? 59.695 32.214 68.802 1.00 39.20 59 LEU D O 1
ATOM 5014 N N . SER D 1 60 ? 61.400 33.749 68.491 1.00 38.10 60 SER D N 1
ATOM 5015 C CA . SER D 1 60 ? 62.378 33.041 69.325 1.00 37.85 60 SER D CA 1
ATOM 5016 C C . SER D 1 60 ? 61.961 32.987 70.807 1.00 33.70 60 SER D C 1
ATOM 5017 O O . SER D 1 60 ? 60.997 33.610 71.224 1.00 32.69 60 SER D O 1
ATOM 5020 N N . GLU D 1 61 ? 62.671 32.205 71.603 1.00 39.03 61 GLU D N 1
ATOM 5021 C CA . GLU D 1 61 ? 62.443 32.207 73.032 1.00 39.73 61 GLU D CA 1
ATOM 5022 C C . GLU D 1 61 ? 62.383 33.593 73.667 1.00 46.95 61 GLU D C 1
ATOM 5023 O O . GLU D 1 61 ? 61.537 33.815 74.554 1.00 55.00 61 GLU D O 1
ATOM 5029 N N . ASP D 1 62 ? 63.240 34.537 73.261 1.00 49.00 62 ASP D N 1
ATOM 5030 C CA . ASP D 1 62 ? 63.198 35.881 73.900 1.00 52.27 62 ASP D CA 1
ATOM 5031 C C . ASP D 1 62 ? 61.991 36.714 73.422 1.00 51.78 62 ASP D C 1
ATOM 5032 O O . ASP D 1 62 ? 61.695 37.760 73.999 1.00 52.37 62 ASP D O 1
ATOM 5037 N N . GLN D 1 63 ? 61.311 36.250 72.369 1.00 48.42 63 GLN D N 1
ATOM 5038 C CA . GLN D 1 63 ? 60.127 36.912 71.810 1.00 48.36 63 GLN D CA 1
ATOM 5039 C C . GLN D 1 63 ? 60.441 38.183 71.008 1.00 51.32 63 GLN D C 1
ATOM 5040 O O . GLN D 1 63 ? 59.544 38.937 70.643 1.00 48.68 63 GLN D O 1
ATOM 5046 N N . LYS D 1 64 ? 61.720 38.385 70.712 1.00 56.40 64 LYS D N 1
ATOM 5047 C CA . LYS D 1 64 ? 62.205 39.588 70.067 1.00 59.48 64 LYS D CA 1
ATOM 5048 C C . LYS D 1 64 ? 62.598 39.396 68.584 1.00 61.90 64 LYS D C 1
ATOM 5049 O O . LYS D 1 64 ? 62.282 40.243 67.751 1.00 66.04 64 LYS D O 1
ATOM 5055 N N . SER D 1 65 ? 63.271 38.307 68.235 1.00 60.43 65 SER D N 1
ATOM 5056 C CA . SER D 1 65 ? 63.557 38.080 66.811 1.00 60.13 65 SER D CA 1
ATOM 5057 C C . SER D 1 65 ? 62.640 37.026 66.163 1.00 59.25 65 SER D C 1
ATOM 5058 O O . SER D 1 65 ? 61.908 36.319 66.864 1.00 57.58 65 SER D O 1
ATOM 5061 N N . PRO D 1 66 ? 62.603 37.001 64.819 1.00 58.79 66 PRO D N 1
ATOM 5062 C CA . PRO D 1 66 ? 61.938 35.980 64.015 1.00 54.88 66 PRO D CA 1
ATOM 5063 C C . PRO D 1 66 ? 62.484 34.595 64.262 1.00 49.58 66 PRO D C 1
ATOM 5064 O O . PRO D 1 66 ? 63.696 34.442 64.393 1.00 44.61 66 PRO D O 1
ATOM 5068 N N . ALA D 1 67 ? 61.588 33.601 64.328 1.00 45.75 67 ALA D N 1
ATOM 5069 C CA . ALA D 1 67 ? 62.020 32.211 64.230 1.00 44.90 67 ALA D CA 1
ATOM 5070 C C . ALA D 1 67 ? 61.894 31.684 62.796 1.00 42.33 67 ALA D C 1
ATOM 5071 O O . ALA D 1 67 ? 61.113 32.207 62.009 1.00 42.42 67 ALA D O 1
ATOM 5073 N N . PRO D 1 68 ? 62.682 30.657 62.467 1.00 39.41 68 PRO D N 1
ATOM 5074 C CA . PRO D 1 68 ? 62.743 30.130 61.102 1.00 41.26 68 PRO D CA 1
ATOM 5075 C C . PRO D 1 68 ? 61.511 29.211 60.814 1.00 40.93 68 PRO D C 1
ATOM 5076 O O . PRO D 1 68 ? 61.681 27.990 60.587 1.00 35.29 68 PRO D O 1
ATOM 5080 N N . PHE D 1 69 ? 60.324 29.838 60.857 1.00 35.38 69 PHE D N 1
ATOM 5081 C CA . PHE D 1 69 ? 59.022 29.245 60.554 1.00 38.36 69 PHE D CA 1
ATOM 5082 C C . PHE D 1 69 ? 58.216 30.251 59.740 1.00 39.80 69 PHE D C 1
ATOM 5083 O O . PHE D 1 69 ? 58.431 31.439 59.895 1.00 42.00 69 PHE D O 1
ATOM 5091 N N . VAL D 1 70 ? 57.285 29.779 58.904 1.00 37.77 70 VAL D N 1
ATOM 5092 C CA . VAL D 1 70 ? 56.241 30.610 58.384 1.00 37.40 70 VAL D CA 1
ATOM 5093 C C . VAL D 1 70 ? 54.877 30.085 58.876 1.00 41.89 70 VAL D C 1
ATOM 5094 O O . VAL D 1 70 ? 54.718 28.907 59.273 1.00 40.52 70 VAL D O 1
ATOM 5098 N N . VAL D 1 71 ? 53.871 30.950 58.798 1.00 41.02 71 VAL D N 1
ATOM 5099 C CA . VAL D 1 71 ? 52.539 30.570 59.150 1.00 41.56 71 VAL D CA 1
ATOM 5100 C C . VAL D 1 71 ? 51.705 31.027 58.024 1.00 45.07 71 VAL D C 1
ATOM 5101 O O . VAL D 1 71 ? 51.778 32.180 57.637 1.00 47.68 71 VAL D O 1
ATOM 5105 N N . THR D 1 72 ? 50.971 30.107 57.429 1.00 47.57 72 THR D N 1
ATOM 5106 C CA . THR D 1 72 ? 50.147 30.436 56.283 1.00 51.24 72 THR D CA 1
ATOM 5107 C C . THR D 1 72 ? 48.694 30.197 56.653 1.00 52.85 72 THR D C 1
ATOM 5108 O O . THR D 1 72 ? 48.329 29.130 57.204 1.00 52.66 72 THR D O 1
ATOM 5112 N N . PRO D 1 73 ? 47.849 31.184 56.336 1.00 54.27 73 PRO D N 1
ATOM 5113 C CA . PRO D 1 73 ? 48.343 32.446 55.717 1.00 54.47 73 PRO D CA 1
ATOM 5114 C C . PRO D 1 73 ? 48.893 33.394 56.750 1.00 55.66 73 PRO D C 1
ATOM 5115 O O . PRO D 1 73 ? 48.316 33.484 57.850 1.00 57.12 73 PRO D O 1
ATOM 5119 N N . PRO D 1 74 ? 49.979 34.124 56.413 1.00 58.61 74 PRO D N 1
ATOM 5120 C CA . PRO D 1 74 ? 50.576 35.048 57.405 1.00 57.87 74 PRO D CA 1
ATOM 5121 C C . PRO D 1 74 ? 49.715 36.328 57.635 1.00 58.59 74 PRO D C 1
ATOM 5122 O O . PRO D 1 74 ? 49.997 37.131 58.585 1.00 54.03 74 PRO D O 1
ATOM 5126 N N . LEU D 1 75 ? 48.683 36.512 56.789 1.00 56.39 75 LEU D N 1
ATOM 5127 C CA . LEU D 1 75 ? 47.772 37.655 56.920 1.00 56.37 75 LEU D CA 1
ATOM 5128 C C . LEU D 1 75 ? 46.521 37.496 56.075 1.00 58.97 75 LEU D C 1
ATOM 5129 O O . LEU D 1 75 ? 46.607 37.467 54.830 1.00 61.27 75 LEU D O 1
ATOM 5134 N N . PHE D 1 76 ? 45.357 37.463 56.728 1.00 54.64 76 PHE D N 1
ATOM 5135 C CA . PHE D 1 76 ? 44.093 37.302 56.007 1.00 49.49 76 PHE D CA 1
ATOM 5136 C C . PHE D 1 76 ? 42.932 37.809 56.847 1.00 48.03 76 PHE D C 1
ATOM 5137 O O . PHE D 1 76 ? 43.108 38.039 58.050 1.00 49.35 76 PHE D O 1
ATOM 5145 N N . ARG D 1 77 ? 41.743 37.913 56.240 1.00 46.11 77 ARG D N 1
ATOM 5146 C CA . ARG D 1 77 ? 40.545 38.445 56.914 1.00 47.83 77 ARG D CA 1
ATOM 5147 C C . ARG D 1 77 ? 39.595 37.350 57.423 1.00 46.69 77 ARG D C 1
ATOM 5148 O O . ARG D 1 77 ? 39.309 36.390 56.728 1.00 47.23 77 ARG D O 1
ATOM 5156 N N . LEU D 1 78 ? 39.115 37.498 58.651 1.00 51.01 78 LEU D N 1
ATOM 5157 C CA . LEU D 1 78 ? 38.250 36.479 59.298 1.00 53.04 78 LEU D CA 1
ATOM 5158 C C . LEU D 1 78 ? 37.000 37.150 59.774 1.00 54.15 78 LEU D C 1
ATOM 5159 O O . LEU D 1 78 ? 37.060 37.925 60.723 1.00 58.06 78 LEU D O 1
ATOM 5164 N N . ASP D 1 79 ? 35.876 36.846 59.154 1.00 53.82 79 ASP D N 1
ATOM 5165 C CA . ASP D 1 79 ? 34.644 37.523 59.496 1.00 59.45 79 ASP D CA 1
ATOM 5166 C C . ASP D 1 79 ? 34.152 37.194 60.903 1.00 58.32 79 ASP D C 1
ATOM 5167 O O . ASP D 1 79 ? 34.670 36.296 61.564 1.00 55.77 79 ASP D O 1
ATOM 5172 N N . GLY D 1 80 ? 33.190 37.973 61.381 1.00 60.68 80 GLY D N 1
ATOM 5173 C CA . GLY D 1 80 ? 32.719 37.849 62.767 1.00 58.51 80 GLY D CA 1
ATOM 5174 C C . GLY D 1 80 ? 32.222 36.471 63.095 1.00 54.60 80 GLY D C 1
ATOM 5175 O O . GLY D 1 80 ? 31.688 35.806 62.228 1.00 59.02 80 GLY D O 1
ATOM 5176 N N . GLN D 1 81 ? 32.405 36.044 64.342 1.00 53.37 81 GLN D N 1
ATOM 5177 C CA . GLN D 1 81 ? 31.898 34.742 64.851 1.00 54.98 81 GLN D CA 1
ATOM 5178 C C . GLN D 1 81 ? 32.355 33.532 64.020 1.00 56.79 81 GLN D C 1
ATOM 5179 O O . GLN D 1 81 ? 31.629 32.535 63.967 1.00 63.88 81 GLN D O 1
ATOM 5185 N N . GLN D 1 82 ? 33.520 33.588 63.368 1.00 52.60 82 GLN D N 1
ATOM 5186 C CA . GLN D 1 82 ? 33.973 32.408 62.640 1.00 49.82 82 GLN D CA 1
ATOM 5187 C C . GLN D 1 82 ? 35.423 32.058 62.850 1.00 44.43 82 GLN D C 1
ATOM 5188 O O . GLN D 1 82 ? 36.141 32.770 63.519 1.00 42.88 82 GLN D O 1
ATOM 5194 N N . SER D 1 83 ? 35.837 30.938 62.273 1.00 44.02 83 SER D N 1
ATOM 5195 C CA . SER D 1 83 ? 37.094 30.292 62.610 1.00 43.31 83 SER D CA 1
ATOM 5196 C C . SER D 1 83 ? 37.777 29.684 61.424 1.00 43.09 83 SER D C 1
ATOM 5197 O O . SER D 1 83 ? 37.142 29.180 60.520 1.00 45.91 83 SER D O 1
ATOM 5200 N N . SER D 1 84 ? 39.094 29.702 61.424 1.00 41.51 84 SER D N 1
ATOM 5201 C CA . SER D 1 84 ? 39.778 29.075 60.336 1.00 45.86 84 SER D CA 1
ATOM 5202 C C . SER D 1 84 ? 41.029 28.368 60.844 1.00 45.12 84 SER D C 1
ATOM 5203 O O . SER D 1 84 ? 41.135 28.120 62.054 1.00 45.45 84 SER D O 1
ATOM 5206 N N . ARG D 1 85 ? 41.960 28.023 59.957 1.00 46.59 85 ARG D N 1
ATOM 5207 C CA . ARG D 1 85 ? 43.127 27.235 60.365 1.00 47.43 85 ARG D CA 1
ATOM 5208 C C . ARG D 1 85 ? 44.451 27.792 59.838 1.00 50.08 85 ARG D C 1
ATOM 5209 O O . ARG D 1 85 ? 44.531 28.158 58.690 1.00 51.64 85 ARG D O 1
ATOM 5217 N N . LEU D 1 86 ? 45.496 27.836 60.679 1.00 47.83 86 LEU D N 1
ATOM 5218 C CA . LEU D 1 86 ? 46.854 28.109 60.212 1.00 43.24 86 LEU D CA 1
ATOM 5219 C C . LEU D 1 86 ? 47.695 26.852 60.146 1.00 43.13 86 LEU D C 1
ATOM 5220 O O . LEU D 1 86 ? 47.563 25.969 60.954 1.00 40.26 86 LEU D O 1
ATOM 5225 N N . ARG D 1 87 ? 48.590 26.815 59.177 1.00 44.49 87 ARG D N 1
ATOM 5226 C CA . ARG D 1 87 ? 49.598 25.790 59.071 1.00 41.77 87 ARG D CA 1
ATOM 5227 C C . ARG D 1 87 ? 50.880 26.483 59.500 1.00 42.21 87 ARG D C 1
ATOM 5228 O O . ARG D 1 87 ? 51.240 27.559 58.994 1.00 44.45 87 ARG D O 1
ATOM 5236 N N . ILE D 1 88 ? 51.585 25.842 60.408 1.00 41.25 88 ILE D N 1
ATOM 5237 C CA . ILE D 1 88 ? 52.907 26.284 60.837 1.00 38.58 88 ILE D CA 1
ATOM 5238 C C . ILE D 1 88 ? 53.970 25.282 60.364 1.00 36.01 88 ILE D C 1
ATOM 5239 O O . ILE D 1 88 ? 53.870 24.087 60.629 1.00 39.33 88 ILE D O 1
ATOM 5244 N N . VAL D 1 89 ? 54.990 25.764 59.678 1.00 30.65 89 VAL D N 1
ATOM 5245 C CA . VAL D 1 89 ? 55.878 24.916 58.961 0.50 30.00 89 VAL D CA 1
ATOM 5246 C C . VAL D 1 89 ? 57.234 25.488 59.216 1.00 33.30 89 VAL D C 1
ATOM 5247 O O . VAL D 1 89 ? 57.432 26.705 59.060 1.00 32.86 89 VAL D O 1
ATOM 5251 N N . ARG D 1 90 ? 58.168 24.607 59.612 1.00 34.53 90 ARG D N 1
ATOM 5252 C CA . ARG D 1 90 ? 59.532 24.998 59.912 1.00 35.12 90 ARG D CA 1
ATOM 5253 C C . ARG D 1 90 ? 60.311 25.182 58.643 1.00 39.60 90 ARG D C 1
ATOM 5254 O O . ARG D 1 90 ? 60.302 24.341 57.792 1.00 41.22 90 ARG D O 1
ATOM 5262 N N . THR D 1 91 ? 61.094 26.241 58.579 1.00 47.53 91 THR D N 1
ATOM 5263 C CA . THR D 1 91 ? 61.651 26.748 57.317 1.00 48.24 91 THR D CA 1
ATOM 5264 C C . THR D 1 91 ? 63.171 26.575 57.189 1.00 49.63 91 THR D C 1
ATOM 5265 O O . THR D 1 91 ? 63.731 26.563 56.066 1.00 50.43 91 THR D O 1
ATOM 5269 N N . GLY D 1 92 ? 63.827 26.437 58.341 1.00 48.08 92 GLY D N 1
ATOM 5270 C CA . GLY D 1 92 ? 65.282 26.470 58.429 1.00 53.15 92 GLY D CA 1
ATOM 5271 C C . GLY D 1 92 ? 65.796 26.277 59.830 1.00 56.76 92 GLY D C 1
ATOM 5272 O O . GLY D 1 92 ? 65.066 25.730 60.701 1.00 60.07 92 GLY D O 1
ATOM 5273 N N . GLY D 1 93 ? 67.052 26.693 60.044 1.00 58.67 93 GLY D N 1
ATOM 5274 C CA . GLY D 1 93 ? 67.653 26.768 61.386 1.00 59.22 93 GLY D CA 1
ATOM 5275 C C . GLY D 1 93 ? 68.031 25.419 61.931 1.00 59.44 93 GLY D C 1
ATOM 5276 O O . GLY D 1 93 ? 67.493 24.413 61.518 1.00 58.76 93 GLY D O 1
ATOM 5277 N N . GLU D 1 94 ? 68.979 25.376 62.853 1.00 62.96 94 GLU D N 1
ATOM 5278 C CA . GLU D 1 94 ? 69.312 24.102 63.483 1.00 62.26 94 GLU D CA 1
ATOM 5279 C C . GLU D 1 94 ? 68.727 24.107 64.902 1.00 56.14 94 GLU D C 1
ATOM 5280 O O . GLU D 1 94 ? 68.482 25.147 65.483 1.00 53.79 94 GLU D O 1
ATOM 5286 N N . PHE D 1 95 ? 68.458 22.930 65.432 1.00 49.74 95 PHE D N 1
ATOM 5287 C CA . PHE D 1 95 ? 67.840 22.826 66.717 1.00 41.42 95 PHE D CA 1
ATOM 5288 C C . PHE D 1 95 ? 68.570 21.687 67.372 1.00 40.02 95 PHE D C 1
ATOM 5289 O O . PHE D 1 95 ? 68.949 20.764 66.719 1.00 42.96 95 PHE D O 1
ATOM 5297 N N . PRO D 1 96 ? 68.854 21.804 68.656 1.00 40.96 96 PRO D N 1
ATOM 5298 C CA . PRO D 1 96 ? 69.626 20.763 69.290 1.00 43.43 96 PRO D CA 1
ATOM 5299 C C . PRO D 1 96 ? 68.919 19.384 69.133 1.00 47.15 96 PRO D C 1
ATOM 5300 O O . PRO D 1 96 ? 67.702 19.292 69.295 1.00 46.82 96 PRO D O 1
ATOM 5304 N N . PRO D 1 97 ? 69.665 18.319 68.781 1.00 47.43 97 PRO D N 1
ATOM 5305 C CA . PRO D 1 97 ? 68.937 17.056 68.516 1.00 45.03 97 PRO D CA 1
ATOM 5306 C C . PRO D 1 97 ? 68.558 16.305 69.787 1.00 44.34 97 PRO D C 1
ATOM 5307 O O . PRO D 1 97 ? 67.772 15.349 69.733 1.00 44.90 97 PRO D O 1
ATOM 5311 N N . ASP D 1 98 ? 69.104 16.760 70.920 1.00 44.41 98 ASP D N 1
ATOM 5312 C CA . ASP D 1 98 ? 68.969 16.088 72.244 1.00 43.26 98 ASP D CA 1
ATOM 5313 C C . ASP D 1 98 ? 67.916 16.667 73.225 1.00 38.45 98 ASP D C 1
ATOM 5314 O O . ASP D 1 98 ? 67.670 16.069 74.233 1.00 40.39 98 ASP D O 1
ATOM 5319 N N . ARG D 1 99 ? 67.330 17.824 72.957 1.00 34.98 99 ARG D N 1
ATOM 5320 C CA . ARG D 1 99 ? 66.447 18.492 73.952 1.00 39.50 99 ARG D CA 1
ATOM 5321 C C . ARG D 1 99 ? 65.340 19.271 73.249 1.00 34.71 99 ARG D C 1
ATOM 5322 O O . ARG D 1 99 ? 65.416 19.449 72.036 1.00 36.38 99 ARG D O 1
ATOM 5330 N N . GLU D 1 100 ? 64.294 19.672 73.957 1.00 30.02 100 GLU D N 1
ATOM 5331 C CA . GLU D 1 100 ? 63.289 20.501 73.296 1.00 29.55 100 GLU D CA 1
ATOM 5332 C C . GLU D 1 100 ? 63.866 21.914 73.103 1.00 31.15 100 GLU D C 1
ATOM 5333 O O . GLU D 1 100 ? 64.821 22.311 73.771 1.00 34.76 100 GLU D O 1
ATOM 5339 N N . SER D 1 101 ? 63.281 22.681 72.208 1.00 29.07 101 SER D N 1
ATOM 5340 C CA . SER D 1 101 ? 63.540 24.118 72.131 1.00 28.71 101 SER D CA 1
ATOM 5341 C C . SER D 1 101 ? 62.222 24.885 72.138 1.00 28.40 101 SER D C 1
ATOM 5342 O O . SER D 1 101 ? 61.314 24.559 71.423 1.00 31.60 101 SER D O 1
ATOM 5345 N N . LEU D 1 102 ? 62.149 25.930 72.946 1.00 33.18 102 LEU D N 1
ATOM 5346 C CA . LEU D 1 102 ? 61.022 26.814 72.990 1.00 30.32 102 LEU D CA 1
ATOM 5347 C C . LEU D 1 102 ? 60.996 27.930 71.991 1.00 30.24 102 LEU D C 1
ATOM 5348 O O . LEU D 1 102 ? 61.829 28.804 71.973 1.00 28.75 102 LEU D O 1
ATOM 5353 N N . GLN D 1 103 ? 59.914 27.955 71.251 1.00 32.02 103 GLN D N 1
ATOM 5354 C CA . GLN D 1 103 ? 59.649 29.030 70.379 1.00 31.30 103 GLN D CA 1
ATOM 5355 C C . GLN D 1 103 ? 58.200 29.546 70.689 1.00 32.36 103 GLN D C 1
ATOM 5356 O O . GLN D 1 103 ? 57.478 28.945 71.461 1.00 32.07 103 GLN D O 1
ATOM 5362 N N . TRP D 1 104 ? 57.805 30.713 70.195 1.00 34.27 104 TRP D N 1
ATOM 5363 C CA . TRP D 1 104 ? 56.430 31.239 70.452 1.00 32.38 104 TRP D CA 1
ATOM 5364 C C . TRP D 1 104 ? 55.619 31.523 69.190 1.00 32.11 104 TRP D C 1
ATOM 5365 O O . TRP D 1 104 ? 56.167 32.093 68.244 1.00 36.30 104 TRP D O 1
ATOM 5376 N N . ILE D 1 105 ? 54.324 31.179 69.172 1.00 31.04 105 ILE D N 1
ATOM 5377 C CA . ILE D 1 105 ? 53.433 31.459 67.997 1.00 29.55 105 ILE D CA 1
ATOM 5378 C C . ILE D 1 105 ? 52.605 32.662 68.437 1.00 34.35 105 ILE D C 1
ATOM 5379 O O . ILE D 1 105 ? 51.990 32.659 69.532 1.00 36.68 105 ILE D O 1
ATOM 5384 N N . CYS D 1 106 ? 52.649 33.728 67.640 1.00 36.90 106 CYS D N 1
ATOM 5385 C CA . CYS D 1 106 ? 51.958 34.984 67.997 1.00 38.39 106 CYS D CA 1
ATOM 5386 C C . CYS D 1 106 ? 51.034 35.328 66.887 1.00 36.95 106 CYS D C 1
ATOM 5387 O O . CYS D 1 106 ? 51.459 35.392 65.742 1.00 41.59 106 CYS D O 1
ATOM 5390 N N . VAL D 1 107 ? 49.771 35.519 67.250 1.00 33.94 107 VAL D N 1
ATOM 5391 C CA . VAL D 1 107 ? 48.644 35.712 66.369 1.00 34.45 107 VAL D CA 1
ATOM 5392 C C . VAL D 1 107 ? 47.953 36.966 66.930 1.00 37.10 107 VAL D C 1
ATOM 5393 O O . VAL D 1 107 ? 47.560 37.017 68.103 1.00 35.13 107 VAL D O 1
ATOM 5397 N N . LYS D 1 108 ? 47.864 38.000 66.095 1.00 34.22 108 LYS D N 1
ATOM 5398 C CA . LYS D 1 108 ? 47.413 39.312 66.530 1.00 32.72 108 LYS D CA 1
ATOM 5399 C C . LYS D 1 108 ? 46.206 39.712 65.681 1.00 38.14 108 LYS D C 1
ATOM 5400 O O . LYS D 1 108 ? 46.236 39.602 64.410 1.00 39.50 108 LYS D O 1
ATOM 5406 N N . GLY D 1 109 ? 45.147 40.133 66.377 1.00 35.45 109 GLY D N 1
ATOM 5407 C CA . GLY D 1 109 ? 43.970 40.690 65.742 1.00 38.23 109 GLY D CA 1
ATOM 5408 C C . GLY D 1 109 ? 44.126 42.184 65.429 1.00 40.90 109 GLY D C 1
ATOM 5409 O O . GLY D 1 109 ? 44.422 43.019 66.313 1.00 39.37 109 GLY D O 1
ATOM 5410 N N . ILE D 1 110 ? 43.933 42.519 64.165 1.00 40.75 110 ILE D N 1
ATOM 5411 C CA . ILE D 1 110 ? 44.043 43.893 63.723 1.00 42.86 110 ILE D CA 1
ATOM 5412 C C . ILE D 1 110 ? 42.840 44.286 62.806 1.00 43.71 110 ILE D C 1
ATOM 5413 O O . ILE D 1 110 ? 42.196 43.424 62.234 1.00 45.25 110 ILE D O 1
ATOM 5418 N N . PRO D 1 111 ? 42.495 45.581 62.745 1.00 45.20 111 PRO D N 1
ATOM 5419 C CA . PRO D 1 111 ? 41.356 46.092 61.964 1.00 46.12 111 PRO D CA 1
ATOM 5420 C C . PRO D 1 111 ? 41.505 45.976 60.447 1.00 47.68 111 PRO D C 1
ATOM 5421 O O . PRO D 1 111 ? 42.595 46.201 59.947 1.00 49.60 111 PRO D O 1
ATOM 5425 N N . PRO D 1 112 ? 40.405 45.673 59.719 1.00 49.29 112 PRO D N 1
ATOM 5426 C CA . PRO D 1 112 ? 40.284 45.642 58.229 1.00 52.99 112 PRO D CA 1
ATOM 5427 C C . PRO D 1 112 ? 40.808 46.866 57.441 1.00 49.89 112 PRO D C 1
ATOM 5428 O O . PRO D 1 112 ? 40.991 47.929 58.040 1.00 47.69 112 PRO D O 1
ATOM 5432 N N . ALA D 1 128 ? 29.509 65.713 61.597 1.00 51.81 128 ALA D N 1
ATOM 5433 C CA . ALA D 1 128 ? 30.478 66.803 61.373 1.00 55.28 128 ALA D CA 1
ATOM 5434 C C . ALA D 1 128 ? 30.336 67.900 62.408 1.00 59.87 128 ALA D C 1
ATOM 5435 O O . ALA D 1 128 ? 31.171 68.789 62.526 1.00 62.21 128 ALA D O 1
ATOM 5437 N N . ASP D 1 129 ? 29.236 67.851 63.136 1.00 64.95 129 ASP D N 1
ATOM 5438 C CA . ASP D 1 129 ? 28.987 68.753 64.221 1.00 65.14 129 ASP D CA 1
ATOM 5439 C C . ASP D 1 129 ? 29.627 68.191 65.530 1.00 63.51 129 ASP D C 1
ATOM 5440 O O . ASP D 1 129 ? 29.760 68.918 66.527 1.00 65.48 129 ASP D O 1
ATOM 5445 N N . LYS D 1 130 ? 30.047 66.919 65.512 1.00 56.66 130 LYS D N 1
ATOM 5446 C CA . LYS D 1 130 ? 30.559 66.259 66.721 1.00 54.10 130 LYS D CA 1
ATOM 5447 C C . LYS D 1 130 ? 32.084 66.128 66.806 1.00 50.15 130 LYS D C 1
ATOM 5448 O O . LYS D 1 130 ? 32.765 65.798 65.822 1.00 50.40 130 LYS D O 1
ATOM 5454 N N . VAL D 1 131 ? 32.612 66.315 68.001 1.00 46.82 131 VAL D N 1
ATOM 5455 C CA . VAL D 1 131 ? 33.927 65.793 68.298 1.00 47.57 131 VAL D CA 1
ATOM 5456 C C . VAL D 1 131 ? 33.788 64.288 68.451 1.00 47.24 131 VAL D C 1
ATOM 5457 O O . VAL D 1 131 ? 32.825 63.817 69.070 1.00 49.23 131 VAL D O 1
ATOM 5461 N N . SER D 1 132 ? 34.656 63.513 67.790 1.00 44.36 132 SER D N 1
ATOM 5462 C CA . SER D 1 132 ? 34.548 62.058 67.940 1.00 40.51 132 SER D CA 1
ATOM 5463 C C . SER D 1 132 ? 35.865 61.296 68.102 1.00 38.86 132 SER D C 1
ATOM 5464 O O . SER D 1 132 ? 36.861 61.581 67.463 1.00 39.17 132 SER D O 1
ATOM 5467 N N . LEU D 1 133 ? 35.852 60.409 69.080 1.00 36.77 133 LEU D N 1
ATOM 5468 C CA . LEU D 1 133 ? 37.034 59.830 69.616 1.00 36.19 133 LEU D CA 1
ATOM 5469 C C . LEU D 1 133 ? 36.953 58.323 69.426 1.00 37.74 133 LEU D C 1
ATOM 5470 O O . LEU D 1 133 ? 36.075 57.656 69.971 1.00 33.22 133 LEU D O 1
ATOM 5475 N N . ASN D 1 134 ? 37.882 57.814 68.630 1.00 37.18 134 ASN D N 1
ATOM 5476 C CA . ASN D 1 134 ? 37.882 56.416 68.239 1.00 42.52 134 ASN D CA 1
ATOM 5477 C C . ASN D 1 134 ? 39.066 55.663 68.831 1.00 42.97 134 ASN D C 1
ATOM 5478 O O . ASN D 1 134 ? 40.200 56.125 68.762 1.00 44.26 134 ASN D O 1
ATOM 5483 N N . VAL D 1 135 ? 38.819 54.498 69.407 1.00 44.24 135 VAL D N 1
ATOM 5484 C CA . VAL D 1 135 ? 39.918 53.724 69.966 1.00 46.02 135 VAL D CA 1
ATOM 5485 C C . VAL D 1 135 ? 39.893 52.267 69.506 1.00 44.28 135 VAL D C 1
ATOM 5486 O O . VAL D 1 135 ? 38.849 51.644 69.495 1.00 46.09 135 VAL D O 1
ATOM 5490 N N . GLN D 1 136 ? 41.027 51.786 68.998 1.00 41.13 136 GLN D N 1
ATOM 5491 C CA . GLN D 1 136 ? 41.185 50.396 68.613 1.00 39.32 136 GLN D CA 1
ATOM 5492 C C . GLN D 1 136 ? 42.309 49.749 69.342 1.00 38.91 136 GLN D C 1
ATOM 5493 O O . GLN D 1 136 ? 43.418 50.285 69.359 1.00 41.12 136 GLN D O 1
ATOM 5499 N N . LEU D 1 137 ? 42.004 48.574 69.904 1.00 35.49 137 LEU D N 1
ATOM 5500 C CA . LEU D 1 137 ? 42.947 47.732 70.626 1.00 35.81 137 LEU D CA 1
ATOM 5501 C C . LEU D 1 137 ? 43.279 46.430 69.853 1.00 37.33 137 LEU D C 1
ATOM 5502 O O . LEU D 1 137 ? 42.449 45.509 69.728 1.00 38.51 137 LEU D O 1
ATOM 5507 N N . SER D 1 138 ? 44.496 46.336 69.341 1.00 37.50 138 SER D N 1
ATOM 5508 C CA . SER D 1 138 ? 44.924 45.127 68.664 1.00 40.60 138 SER D CA 1
ATOM 5509 C C . SER D 1 138 ? 45.652 44.259 69.687 1.00 42.25 138 SER D C 1
ATOM 5510 O O . SER D 1 138 ? 46.655 44.701 70.313 1.00 37.29 138 SER D O 1
ATOM 5513 N N . VAL D 1 139 ? 45.141 43.049 69.901 1.00 40.67 139 VAL D N 1
ATOM 5514 C CA . VAL D 1 139 ? 45.748 42.227 70.941 1.00 41.90 139 VAL D CA 1
ATOM 5515 C C . VAL D 1 139 ? 46.335 40.953 70.384 1.00 41.69 139 VAL D C 1
ATOM 5516 O O . VAL D 1 139 ? 45.713 40.290 69.530 1.00 39.96 139 VAL D O 1
ATOM 5520 N N . SER D 1 140 ? 47.558 40.672 70.847 1.00 41.64 140 SER D N 1
ATOM 5521 C CA . SER D 1 140 ? 48.302 39.407 70.605 1.00 42.71 140 SER D CA 1
ATOM 5522 C C . SER D 1 140 ? 47.978 38.247 71.563 1.00 40.58 140 SER D C 1
ATOM 5523 O O . SER D 1 140 ? 47.710 38.470 72.724 1.00 40.02 140 SER D O 1
ATOM 5526 N N . SER D 1 141 ? 47.940 37.027 71.031 1.00 38.78 141 SER D N 1
ATOM 5527 C CA . SER D 1 141 ? 47.843 35.792 71.826 1.00 37.18 141 SER D CA 1
ATOM 5528 C C . SER D 1 141 ? 49.077 35.042 71.415 1.00 35.40 141 SER D C 1
ATOM 5529 O O . SER D 1 141 ? 49.240 34.691 70.247 1.00 33.21 141 SER D O 1
ATOM 5532 N N . CYS D 1 142 ? 49.947 34.802 72.368 1.00 33.42 142 CYS D N 1
ATOM 5533 C CA . CYS D 1 142 ? 51.133 34.107 72.092 1.00 34.73 142 CYS D CA 1
ATOM 5534 C C . CYS D 1 142 ? 51.064 32.709 72.760 1.00 33.77 142 CYS D C 1
ATOM 5535 O O . CYS D 1 142 ? 50.792 32.585 73.917 1.00 33.49 142 CYS D O 1
ATOM 5538 N N . ILE D 1 143 ? 51.319 31.649 72.023 1.00 33.93 143 ILE D N 1
ATOM 5539 C CA . ILE D 1 143 ? 51.292 30.320 72.648 1.00 31.56 143 ILE D CA 1
ATOM 5540 C C . ILE D 1 143 ? 52.632 29.656 72.550 1.00 26.04 143 ILE D C 1
ATOM 5541 O O . ILE D 1 143 ? 53.360 29.926 71.603 1.00 28.20 143 ILE D O 1
ATOM 5546 N N . LYS D 1 144 ? 52.988 28.799 73.504 1.00 26.81 144 LYS D N 1
ATOM 5547 C CA . LYS D 1 144 ? 54.289 28.149 73.416 1.00 20.56 144 LYS D CA 1
ATOM 5548 C C . LYS D 1 144 ? 54.236 27.145 72.316 1.00 25.72 144 LYS D C 1
ATOM 5549 O O . LYS D 1 144 ? 53.206 26.494 72.072 1.00 27.65 144 LYS D O 1
ATOM 5555 N N . LEU D 1 145 ? 55.371 27.002 71.660 1.00 26.33 145 LEU D N 1
ATOM 5556 C CA . LEU D 1 145 ? 55.614 25.998 70.653 1.00 28.20 145 LEU D CA 1
ATOM 5557 C C . LEU D 1 145 ? 56.938 25.335 71.017 1.00 28.82 145 LEU D C 1
ATOM 5558 O O . LEU D 1 145 ? 58.004 25.979 70.967 1.00 29.78 145 LEU D O 1
ATOM 5563 N N . PHE D 1 146 ? 56.869 24.032 71.255 1.00 25.08 146 PHE D N 1
ATOM 5564 C CA . PHE D 1 146 ? 57.968 23.213 71.649 1.00 21.25 146 PHE D CA 1
ATOM 5565 C C . PHE D 1 146 ? 58.485 22.364 70.505 1.00 24.60 146 PHE D C 1
ATOM 5566 O O . PHE D 1 146 ? 57.773 21.450 70.046 1.00 25.78 146 PHE D O 1
ATOM 5574 N N . VAL D 1 147 ? 59.731 22.587 70.082 1.00 27.18 147 VAL D N 1
ATOM 5575 C CA . VAL D 1 147 ? 60.323 21.804 68.967 1.00 28.63 147 VAL D CA 1
ATOM 5576 C C . VAL D 1 147 ? 60.870 20.626 69.676 1.00 27.86 147 VAL D C 1
ATOM 5577 O O . VAL D 1 147 ? 61.682 20.807 70.563 1.00 34.25 147 VAL D O 1
ATOM 5581 N N . ARG D 1 148 ? 60.307 19.460 69.410 1.00 27.70 148 ARG D N 1
ATOM 5582 C CA . ARG D 1 148 ? 60.613 18.202 70.123 1.00 30.63 148 ARG D CA 1
ATOM 5583 C C . ARG D 1 148 ? 61.241 17.154 69.193 1.00 30.37 148 ARG D C 1
ATOM 5584 O O . ARG D 1 148 ? 60.516 16.471 68.497 1.00 35.47 148 ARG D O 1
ATOM 5592 N N . PRO D 1 149 ? 62.582 17.030 69.191 1.00 32.42 149 PRO D N 1
ATOM 5593 C CA . PRO D 1 149 ? 63.297 16.224 68.177 1.00 31.77 149 PRO D CA 1
ATOM 5594 C C . PRO D 1 149 ? 63.006 14.748 68.351 1.00 31.99 149 PRO D C 1
ATOM 5595 O O . PRO D 1 149 ? 62.641 14.336 69.399 1.00 32.03 149 PRO D O 1
ATOM 5599 N N . PRO D 1 150 ? 63.147 13.952 67.295 1.00 39.62 150 PRO D N 1
ATOM 5600 C CA . PRO D 1 150 ? 62.497 12.642 67.501 1.00 41.34 150 PRO D CA 1
ATOM 5601 C C . PRO D 1 150 ? 63.289 11.821 68.483 1.00 42.23 150 PRO D C 1
ATOM 5602 O O . PRO D 1 150 ? 62.771 10.892 69.047 1.00 46.40 150 PRO D O 1
ATOM 5606 N N . ALA D 1 151 ? 64.533 12.197 68.708 1.00 43.08 151 ALA D N 1
ATOM 5607 C CA . ALA D 1 151 ? 65.383 11.556 69.720 1.00 42.45 151 ALA D CA 1
ATOM 5608 C C . ALA D 1 151 ? 64.875 11.699 71.190 1.00 45.09 151 ALA D C 1
ATOM 5609 O O . ALA D 1 151 ? 65.252 10.911 72.074 1.00 48.19 151 ALA D O 1
ATOM 5611 N N . VAL D 1 152 ? 64.055 12.716 71.447 1.00 42.02 152 VAL D N 1
ATOM 5612 C CA . VAL D 1 152 ? 63.544 13.004 72.770 1.00 40.82 152 VAL D CA 1
ATOM 5613 C C . VAL D 1 152 ? 62.259 12.206 72.976 1.00 44.64 152 VAL D C 1
ATOM 5614 O O . VAL D 1 152 ? 61.191 12.542 72.401 1.00 48.90 152 VAL D O 1
ATOM 5618 N N . LYS D 1 153 ? 62.340 11.173 73.806 1.00 48.96 153 LYS D N 1
ATOM 5619 C CA . LYS D 1 153 ? 61.245 10.173 73.954 1.00 50.07 153 LYS D CA 1
ATOM 5620 C C . LYS D 1 153 ? 60.206 10.436 75.054 1.00 46.98 153 LYS D C 1
ATOM 5621 O O . LYS D 1 153 ? 60.554 10.872 76.134 1.00 45.00 153 LYS D O 1
ATOM 5627 N N . GLY D 1 154 ? 58.928 10.159 74.759 1.00 48.27 154 GLY D N 1
ATOM 5628 C CA . GLY D 1 154 ? 57.831 10.240 75.750 1.00 45.03 154 GLY D CA 1
ATOM 5629 C C . GLY D 1 154 ? 57.330 11.640 76.074 1.00 43.61 154 GLY D C 1
ATOM 5630 O O . GLY D 1 154 ? 57.498 12.552 75.297 1.00 40.82 154 GLY D O 1
ATOM 5631 N N . ARG D 1 155 ? 56.724 11.815 77.243 1.00 41.55 155 ARG D N 1
ATOM 5632 C CA . ARG D 1 155 ? 56.012 13.038 77.514 1.00 38.50 155 ARG D CA 1
ATOM 5633 C C . ARG D 1 155 ? 56.671 13.698 78.735 1.00 39.39 155 ARG D C 1
ATOM 5634 O O . ARG D 1 155 ? 57.316 13.008 79.545 1.00 40.75 155 ARG D O 1
ATOM 5642 N N . PRO D 1 156 ? 56.609 15.028 78.841 1.00 35.27 156 PRO D N 1
ATOM 5643 C CA . PRO D 1 156 ? 57.392 15.603 79.946 1.00 38.23 156 PRO D CA 1
ATOM 5644 C C . PRO D 1 156 ? 56.954 15.018 81.265 1.00 38.29 156 PRO D C 1
ATOM 5645 O O . PRO D 1 156 ? 57.761 14.638 82.101 1.00 45.13 156 PRO D O 1
ATOM 5649 N N . ASP D 1 157 ? 55.674 15.105 81.490 1.00 39.18 157 ASP D N 1
ATOM 5650 C CA . ASP D 1 157 ? 54.867 14.104 82.137 1.00 46.43 157 ASP D CA 1
ATOM 5651 C C . ASP D 1 157 ? 55.544 12.783 82.722 1.00 44.06 157 ASP D C 1
ATOM 5652 O O . ASP D 1 157 ? 55.344 12.410 83.867 1.00 42.91 157 ASP D O 1
ATOM 5657 N N . ASP D 1 158 ? 56.295 12.042 81.924 1.00 43.46 158 ASP D N 1
ATOM 5658 C CA . ASP D 1 158 ? 56.834 10.770 82.401 1.00 48.16 158 ASP D CA 1
ATOM 5659 C C . ASP D 1 158 ? 58.109 10.906 83.193 1.00 47.46 158 ASP D C 1
ATOM 5660 O O . ASP D 1 158 ? 58.506 9.938 83.840 1.00 52.66 158 ASP D O 1
ATOM 5665 N N . VAL D 1 159 ? 58.792 12.050 83.108 1.00 37.23 159 VAL D N 1
ATOM 5666 C CA . VAL D 1 159 ? 60.085 12.154 83.736 1.00 34.43 159 VAL D CA 1
ATOM 5667 C C . VAL D 1 159 ? 60.231 13.428 84.588 1.00 34.24 159 VAL D C 1
ATOM 5668 O O . VAL D 1 159 ? 61.259 13.651 85.208 1.00 32.36 159 VAL D O 1
ATOM 5672 N N . ALA D 1 160 ? 59.190 14.250 84.609 1.00 30.89 160 ALA D N 1
ATOM 5673 C CA . ALA D 1 160 ? 59.184 15.512 85.339 1.00 28.68 160 ALA D CA 1
ATOM 5674 C C . ALA D 1 160 ? 59.261 15.319 86.804 1.00 29.09 160 ALA D C 1
ATOM 5675 O O . ALA D 1 160 ? 59.493 16.275 87.515 1.00 31.95 160 ALA D O 1
ATOM 5677 N N . GLY D 1 161 ? 59.013 14.111 87.285 1.00 26.64 161 GLY D N 1
ATOM 5678 C CA . GLY D 1 161 ? 59.300 13.859 88.677 1.00 30.75 161 GLY D CA 1
ATOM 5679 C C . GLY D 1 161 ? 60.786 13.818 89.051 1.00 34.54 161 GLY D C 1
ATOM 5680 O O . GLY D 1 161 ? 61.108 13.545 90.223 1.00 35.02 161 GLY D O 1
ATOM 5681 N N . LYS D 1 162 ? 61.695 14.033 88.076 1.00 35.30 162 LYS D N 1
ATOM 5682 C CA . LYS D 1 162 ? 63.162 13.937 88.306 1.00 32.45 162 LYS D CA 1
ATOM 5683 C C . LYS D 1 162 ? 63.803 15.288 88.661 1.00 29.90 162 LYS D C 1
ATOM 5684 O O . LYS D 1 162 ? 64.981 15.414 88.989 1.00 31.61 162 LYS D O 1
ATOM 5690 N N . VAL D 1 163 ? 63.005 16.319 88.615 1.00 30.26 163 VAL D N 1
ATOM 5691 C CA . VAL D 1 163 ? 63.504 17.614 89.038 1.00 33.28 163 VAL D CA 1
ATOM 5692 C C . VAL D 1 163 ? 63.892 17.594 90.505 1.00 36.54 163 VAL D C 1
ATOM 5693 O O . VAL D 1 163 ? 63.170 17.032 91.327 1.00 37.41 163 VAL D O 1
ATOM 5697 N N . GLU D 1 164 ? 65.025 18.232 90.809 1.00 43.04 164 GLU D N 1
ATOM 5698 C CA . GLU D 1 164 ? 65.646 18.312 92.160 1.00 46.74 164 GLU D CA 1
ATOM 5699 C C . GLU D 1 164 ? 65.551 19.727 92.728 1.00 46.27 164 GLU D C 1
ATOM 5700 O O . GLU D 1 164 ? 65.569 20.695 91.980 1.00 48.54 164 GLU D O 1
ATOM 5706 N N . TRP D 1 165 ? 65.455 19.840 94.045 1.00 46.26 165 TRP D N 1
ATOM 5707 C CA . TRP D 1 165 ? 65.153 21.104 94.682 1.00 42.97 165 TRP D CA 1
ATOM 5708 C C . TRP D 1 165 ? 66.120 21.376 95.787 1.00 44.57 165 TRP D C 1
ATOM 5709 O O . TRP D 1 165 ? 66.350 20.525 96.607 1.00 44.72 165 TRP D O 1
ATOM 5720 N N . GLN D 1 166 ? 66.701 22.572 95.769 1.00 45.13 166 GLN D N 1
ATOM 5721 C CA . GLN D 1 166 ? 67.603 23.000 96.809 1.00 47.08 166 GLN D CA 1
ATOM 5722 C C . GLN D 1 166 ? 67.149 24.265 97.473 1.00 47.35 166 GLN D C 1
ATOM 5723 O O . GLN D 1 166 ? 66.386 25.044 96.902 1.00 41.71 166 GLN D O 1
ATOM 5729 N N . ARG D 1 167 ? 67.600 24.423 98.721 1.00 49.48 167 ARG D N 1
ATOM 5730 C CA . ARG D 1 167 ? 67.528 25.692 99.380 1.00 46.39 167 ARG D CA 1
ATOM 5731 C C . ARG D 1 167 ? 68.636 26.511 98.723 1.00 47.93 167 ARG D C 1
ATOM 5732 O O . ARG D 1 167 ? 69.737 25.992 98.440 1.00 55.97 167 ARG D O 1
ATOM 5740 N N . ALA D 1 168 ? 68.344 27.751 98.380 1.00 46.87 168 ALA D N 1
ATOM 5741 C CA . ALA D 1 168 ? 69.417 28.738 98.160 1.00 54.62 168 ALA D CA 1
ATOM 5742 C C . ALA D 1 168 ? 69.166 30.087 98.941 1.00 58.11 168 ALA D C 1
ATOM 5743 O O . ALA D 1 168 ? 68.816 31.125 98.345 1.00 60.89 168 ALA D O 1
ATOM 5745 N N . GLY D 1 169 ? 69.308 30.066 100.263 1.00 56.83 169 GLY D N 1
ATOM 5746 C CA . GLY D 1 169 ? 69.135 31.299 101.037 1.00 58.47 169 GLY D CA 1
ATOM 5747 C C . GLY D 1 169 ? 67.720 31.812 100.886 1.00 57.61 169 GLY D C 1
ATOM 5748 O O . GLY D 1 169 ? 66.763 31.124 101.249 1.00 57.05 169 GLY D O 1
ATOM 5749 N N . ASN D 1 170 ? 67.564 33.003 100.327 1.00 56.46 170 ASN D N 1
ATOM 5750 C CA . ASN D 1 170 ? 66.216 33.542 100.179 1.00 55.69 170 ASN D CA 1
ATOM 5751 C C . ASN D 1 170 ? 65.445 32.977 99.012 1.00 55.96 170 ASN D C 1
ATOM 5752 O O . ASN D 1 170 ? 64.238 33.214 98.865 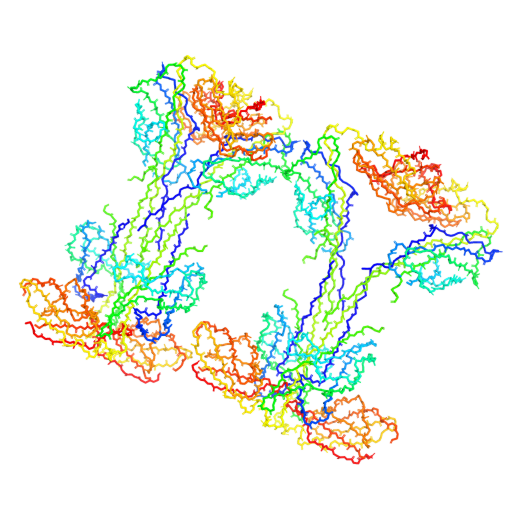1.00 57.47 170 ASN D O 1
ATOM 5757 N N . ARG D 1 171 ? 66.150 32.159 98.228 1.00 57.28 171 ARG D N 1
ATOM 5758 C CA . ARG D 1 171 ? 65.715 31.667 96.921 1.00 49.24 171 ARG D CA 1
ATOM 5759 C C . ARG D 1 171 ? 65.632 30.098 96.907 1.00 47.82 171 ARG D C 1
ATOM 5760 O O . ARG D 1 171 ? 66.306 29.438 97.702 1.00 48.62 171 ARG D O 1
ATOM 5768 N N . LEU D 1 172 ? 64.817 29.526 96.005 1.00 42.23 172 LEU D N 1
ATOM 5769 C CA . LEU D 1 172 ? 64.639 28.101 95.824 1.00 41.15 172 LEU D CA 1
ATOM 5770 C C . LEU D 1 172 ? 65.166 27.745 94.430 1.00 43.69 172 LEU D C 1
ATOM 5771 O O . LEU D 1 172 ? 64.823 28.435 93.448 1.00 41.17 172 LEU D O 1
ATOM 5776 N N . LYS D 1 173 ? 65.992 26.683 94.353 1.00 42.17 173 LYS D N 1
ATOM 5777 C CA . LYS D 1 173 ? 66.580 26.220 93.108 1.00 43.33 173 LYS D CA 1
ATOM 5778 C C . LYS D 1 173 ? 65.995 24.878 92.667 1.00 45.11 173 LYS D C 1
ATOM 5779 O O . LYS D 1 173 ? 66.246 23.856 93.307 1.00 44.89 173 LYS D O 1
ATOM 5785 N N . GLY D 1 174 ? 65.240 24.873 91.565 1.00 42.58 174 GLY D N 1
ATOM 5786 C CA . GLY D 1 174 ? 64.964 23.608 90.876 1.00 39.31 174 GLY D CA 1
ATOM 5787 C C . GLY D 1 174 ? 65.962 23.381 89.740 1.00 36.96 174 GLY D C 1
ATOM 5788 O O . GLY D 1 174 ? 66.354 24.335 89.052 1.00 34.82 174 GLY D O 1
ATOM 5789 N N . VAL D 1 175 ? 66.404 22.135 89.560 1.00 35.69 175 VAL D N 1
ATOM 5790 C CA . VAL D 1 175 ? 67.320 21.815 88.468 1.00 37.75 175 VAL D CA 1
ATOM 5791 C C . VAL D 1 175 ? 66.700 20.679 87.700 1.00 39.89 175 VAL D C 1
ATOM 5792 O O . VAL D 1 175 ? 66.153 19.726 88.292 1.00 40.37 175 VAL D O 1
ATOM 5796 N N . ASN D 1 176 ? 66.755 20.813 86.374 1.00 36.59 176 ASN D N 1
ATOM 5797 C CA . ASN D 1 176 ? 66.022 19.915 85.500 1.00 37.22 176 ASN D CA 1
ATOM 5798 C C . ASN D 1 176 ? 66.998 19.039 84.781 1.00 36.64 176 ASN D C 1
ATOM 5799 O O . ASN D 1 176 ? 67.636 19.505 83.831 1.00 42.36 176 ASN D O 1
ATOM 5804 N N . PRO D 1 177 ? 67.124 17.775 85.204 1.00 33.95 177 PRO D N 1
ATOM 5805 C CA . PRO D 1 177 ? 68.080 16.901 84.437 1.00 33.83 177 PRO D CA 1
ATOM 5806 C C . PRO D 1 177 ? 67.439 16.246 83.181 1.00 35.48 177 PRO D C 1
ATOM 5807 O O . PRO D 1 177 ? 68.051 15.351 82.616 1.00 42.06 177 PRO D O 1
ATOM 5811 N N . THR D 1 178 ? 66.231 16.643 82.771 1.00 28.21 178 THR D N 1
ATOM 5812 C CA . THR D 1 178 ? 65.582 16.029 81.600 1.00 30.77 178 THR D CA 1
ATOM 5813 C C . THR D 1 178 ? 65.631 16.936 80.356 1.00 34.58 178 THR D C 1
ATOM 5814 O O . THR D 1 178 ? 65.810 18.174 80.458 1.00 33.34 178 THR D O 1
ATOM 5818 N N . PRO D 1 179 ? 65.430 16.331 79.180 1.00 35.47 179 PRO D N 1
ATOM 5819 C CA . PRO D 1 179 ? 65.348 17.007 77.855 1.00 32.79 179 PRO D CA 1
ATOM 5820 C C . PRO D 1 179 ? 64.123 17.898 77.566 1.00 29.23 179 PRO D C 1
ATOM 5821 O O . PRO D 1 179 ? 64.066 18.493 76.497 1.00 34.35 179 PRO D O 1
ATOM 5825 N N . PHE D 1 180 ? 63.169 17.996 78.498 1.00 30.40 180 PHE D N 1
ATOM 5826 C CA . PHE D 1 180 ? 61.852 18.734 78.350 1.00 24.65 180 PHE D CA 1
ATOM 5827 C C . PHE D 1 180 ? 61.796 20.047 79.094 1.00 25.25 180 PHE D C 1
ATOM 5828 O O . PHE D 1 180 ? 62.388 20.195 80.185 1.00 23.35 180 PHE D O 1
ATOM 5836 N N . TYR D 1 181 ? 61.078 21.018 78.558 1.00 25.73 181 TYR D N 1
ATOM 5837 C CA . TYR D 1 181 ? 60.761 22.168 79.422 1.00 28.70 181 TYR D CA 1
ATOM 5838 C C . TYR D 1 181 ? 59.888 21.670 80.537 1.00 30.71 181 TYR D C 1
ATOM 5839 O O . TYR D 1 181 ? 59.079 20.744 80.310 1.00 33.32 181 TYR D O 1
ATOM 5848 N N . ILE D 1 182 ? 60.105 22.210 81.741 1.00 29.92 182 ILE D N 1
ATOM 5849 C CA . ILE D 1 182 ? 59.245 21.914 82.901 1.00 27.97 182 ILE D CA 1
ATOM 5850 C C . ILE D 1 182 ? 58.327 23.121 83.169 1.00 30.30 182 ILE D C 1
ATOM 5851 O O . ILE D 1 182 ? 58.748 24.175 83.704 1.00 32.97 182 ILE D O 1
ATOM 5856 N N . ASN D 1 183 ? 57.099 22.968 82.717 1.00 28.17 183 ASN D N 1
ATOM 5857 C CA . ASN D 1 183 ? 56.039 23.973 82.782 1.00 30.02 183 ASN D CA 1
ATOM 5858 C C . ASN D 1 183 ? 55.214 23.644 83.974 1.00 29.33 183 ASN D C 1
ATOM 5859 O O . ASN D 1 183 ? 54.403 22.718 83.926 1.00 29.58 183 ASN D O 1
ATOM 5864 N N . LEU D 1 184 ? 55.488 24.389 85.049 1.00 36.92 184 LEU D N 1
ATOM 5865 C CA . LEU D 1 184 ? 54.848 24.323 86.391 1.00 33.01 184 LEU D CA 1
ATOM 5866 C C . LEU D 1 184 ? 53.401 24.732 86.485 1.00 34.17 184 LEU D C 1
ATOM 5867 O O . LEU D 1 184 ? 53.031 25.893 86.328 1.00 36.38 184 LEU D O 1
ATOM 5872 N N . SER D 1 185 ? 52.574 23.777 86.834 1.00 36.24 185 SER D N 1
ATOM 5873 C CA . SER D 1 185 ? 51.221 24.080 87.203 1.00 39.13 185 SER D CA 1
ATOM 5874 C C . SER D 1 185 ? 51.178 24.606 88.686 1.00 39.68 185 SER D C 1
ATOM 5875 O O . SER D 1 185 ? 50.728 25.713 88.952 1.00 44.67 185 SER D O 1
ATOM 5878 N N . THR D 1 186 ? 51.705 23.818 89.619 1.00 39.23 186 THR D N 1
ATOM 5879 C CA . THR D 1 186 ? 51.643 24.061 91.064 1.00 41.32 186 THR D CA 1
ATOM 5880 C C . THR D 1 186 ? 53.072 23.889 91.564 1.00 38.46 186 THR D C 1
ATOM 5881 O O . THR D 1 186 ? 53.809 23.053 90.988 1.00 34.17 186 THR D O 1
ATOM 5885 N N . LEU D 1 187 ? 53.466 24.690 92.578 1.00 36.56 187 LEU D N 1
ATOM 5886 C CA . LEU D 1 187 ? 54.749 24.518 93.318 1.00 35.38 187 LEU D CA 1
ATOM 5887 C C . LEU D 1 187 ? 54.522 24.914 94.755 1.00 38.00 187 LEU D C 1
ATOM 5888 O O . LEU D 1 187 ? 54.293 26.088 95.060 1.00 38.48 187 LEU D O 1
ATOM 5893 N N . THR D 1 188 ? 54.578 23.929 95.635 1.00 39.47 188 THR D N 1
ATOM 5894 C CA . THR D 1 188 ? 54.440 24.192 97.058 1.00 44.99 188 THR D CA 1
ATOM 5895 C C . THR D 1 188 ? 55.678 23.644 97.736 1.00 42.59 188 THR D C 1
ATOM 5896 O O . THR D 1 188 ? 56.245 22.648 97.284 1.00 40.47 188 THR D O 1
ATOM 5900 N N . VAL D 1 189 ? 56.102 24.311 98.798 1.00 46.51 189 VAL D N 1
ATOM 5901 C CA . VAL D 1 189 ? 57.067 23.718 99.734 1.00 49.81 189 VAL D CA 1
ATOM 5902 C C . VAL D 1 189 ? 56.450 23.673 101.103 1.00 51.06 189 VAL D C 1
ATOM 5903 O O . VAL D 1 189 ? 56.210 24.714 101.692 1.00 51.54 189 VAL D O 1
ATOM 5907 N N . GLY D 1 190 ? 56.209 22.472 101.609 1.00 53.99 190 GLY D N 1
ATOM 5908 C CA . GLY D 1 190 ? 55.613 22.301 102.950 1.00 57.41 190 GLY D CA 1
ATOM 5909 C C . GLY D 1 190 ? 54.159 22.725 102.956 1.00 61.47 190 GLY D C 1
ATOM 5910 O O . GLY D 1 190 ? 53.609 22.985 103.990 1.00 64.17 190 GLY D O 1
ATOM 5911 N N . GLY D 1 191 ? 53.543 22.807 101.775 1.00 62.29 191 GLY D N 1
ATOM 5912 C CA . GLY D 1 191 ? 52.176 23.285 101.634 1.00 62.60 191 GLY D CA 1
ATOM 5913 C C . GLY D 1 191 ? 52.113 24.787 101.422 1.00 62.50 191 GLY D C 1
ATOM 5914 O O . GLY D 1 191 ? 51.015 25.365 101.346 1.00 66.06 191 GLY D O 1
ATOM 5915 N N . LYS D 1 192 ? 53.280 25.421 101.337 1.00 57.95 192 LYS D N 1
ATOM 5916 C CA . LYS D 1 192 ? 53.366 26.873 101.189 1.00 57.22 192 LYS D CA 1
ATOM 5917 C C . LYS D 1 192 ? 53.696 27.230 99.753 1.00 53.62 192 LYS D C 1
ATOM 5918 O O . LYS D 1 192 ? 54.723 26.789 99.218 1.00 54.01 192 LYS D O 1
ATOM 5924 N N . GLU D 1 193 ? 52.833 28.019 99.117 1.00 53.49 193 GLU D N 1
ATOM 5925 C CA . GLU D 1 193 ? 52.883 28.149 97.657 1.00 50.86 193 GLU D CA 1
ATOM 5926 C C . GLU D 1 193 ? 54.075 28.973 97.263 1.00 47.71 193 GLU D C 1
ATOM 5927 O O . GLU D 1 193 ? 54.437 29.923 97.932 1.00 48.78 193 GLU D O 1
ATOM 5933 N N . VAL D 1 194 ? 54.731 28.565 96.199 1.00 44.48 194 VAL D N 1
ATOM 5934 C CA . VAL D 1 194 ? 55.826 29.327 95.694 1.00 41.30 194 VAL D CA 1
ATOM 5935 C C . VAL D 1 194 ? 55.215 30.134 94.616 1.00 45.36 194 VAL D C 1
ATOM 5936 O O . VAL D 1 194 ? 54.308 29.645 93.868 1.00 47.46 194 VAL D O 1
ATOM 5940 N N . LYS D 1 195 ? 55.678 31.373 94.538 1.00 45.13 195 LYS D N 1
ATOM 5941 C CA . LYS D 1 195 ? 55.212 32.303 93.519 1.00 48.60 195 LYS D CA 1
ATOM 5942 C C . LYS D 1 195 ? 56.227 32.346 92.401 1.00 49.72 195 LYS D C 1
ATOM 5943 O O . LYS D 1 195 ? 57.352 31.804 92.547 1.00 50.64 195 LYS D O 1
ATOM 5949 N N . GLU D 1 196 ? 55.859 33.031 91.308 1.00 48.68 196 GLU D N 1
ATOM 5950 C CA . GLU D 1 196 ? 56.777 33.311 90.210 1.00 46.54 196 GLU D CA 1
ATOM 5951 C C . GLU D 1 196 ? 57.301 31.999 89.633 1.00 46.06 196 GLU D C 1
ATOM 5952 O O . GLU D 1 196 ? 58.505 31.743 89.534 1.00 48.76 196 GLU D O 1
ATOM 5958 N N . ARG D 1 197 ? 56.327 31.166 89.308 1.00 45.84 197 ARG D N 1
ATOM 5959 C CA . ARG D 1 197 ? 56.462 29.806 88.882 1.00 41.03 197 ARG D CA 1
ATOM 5960 C C . ARG D 1 197 ? 56.842 29.755 87.414 1.00 41.20 197 ARG D C 1
ATOM 5961 O O . ARG D 1 197 ? 56.107 29.198 86.602 1.00 44.18 197 ARG D O 1
ATOM 5969 N N . GLU D 1 198 ? 58.006 30.299 87.084 1.00 39.50 198 GLU D N 1
ATOM 5970 C CA . GLU D 1 198 ? 58.513 30.303 85.725 1.00 36.25 198 GLU D CA 1
ATOM 5971 C C . GLU D 1 198 ? 59.009 28.891 85.349 1.00 32.17 198 GLU D C 1
ATOM 5972 O O . GLU D 1 198 ? 59.266 28.067 86.239 1.00 30.94 198 GLU D O 1
ATOM 5978 N N . TYR D 1 199 ? 59.108 28.585 84.049 1.00 25.63 199 TYR D N 1
ATOM 5979 C CA . TYR D 1 199 ? 59.435 27.280 83.609 1.00 21.12 199 TYR D CA 1
ATOM 5980 C C . TYR D 1 199 ? 60.917 26.959 83.804 1.00 27.27 199 TYR D C 1
ATOM 5981 O O . TYR D 1 199 ? 61.748 27.881 83.950 1.00 29.84 199 TYR D O 1
ATOM 5990 N N . ILE D 1 200 ? 61.269 25.680 83.823 1.00 27.00 200 ILE D N 1
ATOM 5991 C CA . ILE D 1 200 ? 62.700 25.289 83.805 1.00 25.31 200 ILE D CA 1
ATOM 5992 C C . ILE D 1 200 ? 63.044 24.694 82.407 1.00 26.70 200 ILE D C 1
ATOM 5993 O O . ILE D 1 200 ? 62.412 23.723 81.946 1.00 29.78 200 ILE D O 1
ATOM 5998 N N . ALA D 1 201 ? 63.934 25.342 81.698 1.00 23.99 201 ALA D N 1
ATOM 5999 C CA . ALA D 1 201 ? 64.443 24.867 80.400 1.00 27.00 201 ALA D CA 1
ATOM 6000 C C . ALA D 1 201 ? 65.152 23.505 80.539 1.00 31.88 201 ALA D C 1
ATOM 6001 O O . ALA D 1 201 ? 65.568 23.159 81.614 1.00 36.11 201 ALA D O 1
ATOM 6003 N N . PRO D 1 202 ? 65.279 22.732 79.441 1.00 34.10 202 PRO D N 1
ATOM 6004 C CA . PRO D 1 202 ? 65.965 21.467 79.472 1.00 31.35 202 PRO D CA 1
ATOM 6005 C C . PRO D 1 202 ? 67.387 21.569 79.996 1.00 32.90 202 PRO D C 1
ATOM 6006 O O . PRO D 1 202 ? 68.093 22.518 79.651 1.00 28.03 202 PRO D O 1
ATOM 6010 N N . PHE D 1 203 ? 67.802 20.542 80.751 1.00 33.72 203 PHE D N 1
ATOM 6011 C CA . PHE D 1 203 ? 69.166 20.416 81.241 1.00 38.72 203 PHE D CA 1
ATOM 6012 C C . PHE D 1 203 ? 69.698 21.701 81.914 1.00 42.75 203 PHE D C 1
ATOM 6013 O O . PHE D 1 203 ? 70.818 22.157 81.596 1.00 41.50 203 PHE D O 1
ATOM 6021 N N . SER D 1 204 ? 68.896 22.236 82.843 1.00 36.06 204 SER D N 1
ATOM 6022 C CA . SER D 1 204 ? 69.080 23.559 83.314 1.00 35.93 204 SER D CA 1
ATOM 6023 C C . SER D 1 204 ? 68.329 23.781 84.626 1.00 35.64 204 SER D C 1
ATOM 6024 O O . SER D 1 204 ? 67.794 22.839 85.242 1.00 29.40 204 SER D O 1
ATOM 6027 N N . SER D 1 205 ? 68.239 25.055 85.016 1.00 38.37 205 SER D N 1
ATOM 6028 C CA . SER D 1 205 ? 67.819 25.392 86.348 1.00 39.98 205 SER D CA 1
ATOM 6029 C C . SER D 1 205 ? 67.092 26.703 86.406 1.00 40.54 205 SER D C 1
ATOM 6030 O O . SER D 1 205 ? 67.300 27.619 85.584 1.00 39.91 205 SER D O 1
ATOM 6033 N N . ARG D 1 206 ? 66.277 26.827 87.439 1.00 37.74 206 ARG D N 1
ATOM 6034 C CA . ARG D 1 206 ? 65.625 28.077 87.723 1.00 36.34 206 ARG D CA 1
ATOM 6035 C C . ARG D 1 206 ? 65.567 28.341 89.254 1.00 38.72 206 ARG D C 1
ATOM 6036 O O . ARG D 1 206 ? 65.546 27.420 90.091 1.00 40.07 206 ARG D O 1
ATOM 6044 N N . GLU D 1 207 ? 65.586 29.615 89.591 1.00 41.95 207 GLU D N 1
ATOM 6045 C CA . GLU D 1 207 ? 65.331 30.050 90.931 1.00 44.96 207 GLU D CA 1
ATOM 6046 C C . GLU D 1 207 ? 63.965 30.684 91.090 1.00 42.22 207 GLU D C 1
ATOM 6047 O O . GLU D 1 207 ? 63.349 31.151 90.143 1.00 40.95 207 GLU D O 1
ATOM 6053 N N . TYR D 1 208 ? 63.494 30.653 92.324 1.00 44.73 208 TYR D N 1
ATOM 6054 C CA . TYR D 1 208 ? 62.165 31.131 92.708 1.00 42.89 208 TYR D CA 1
ATOM 6055 C C . TYR D 1 208 ? 62.326 31.775 94.093 1.00 46.65 208 TYR D C 1
ATOM 6056 O O . TYR D 1 208 ? 63.317 31.508 94.788 1.00 42.10 208 TYR D O 1
ATOM 6065 N N . PRO D 1 209 ? 61.348 32.602 94.518 1.00 48.65 209 PRO D N 1
ATOM 6066 C CA . PRO D 1 209 ? 61.446 33.026 95.927 1.00 50.86 209 PRO D CA 1
ATOM 6067 C C . PRO D 1 209 ? 61.072 31.879 96.894 1.00 47.62 209 PRO D C 1
ATOM 6068 O O . PRO D 1 209 ? 60.117 31.168 96.646 1.00 53.61 209 PRO D O 1
ATOM 6072 N N . LEU D 1 210 ? 61.808 31.696 97.977 1.00 46.89 210 LEU D N 1
ATOM 6073 C CA . LEU D 1 210 ? 61.393 30.733 98.992 1.00 44.89 210 LEU D CA 1
ATOM 6074 C C . LEU D 1 210 ? 60.384 31.440 99.873 1.00 45.88 210 LEU D C 1
ATOM 6075 O O . LEU D 1 210 ? 60.546 32.626 100.207 1.00 48.94 210 LEU D O 1
ATOM 6080 N N . PRO D 1 211 ? 59.310 30.745 100.223 1.00 47.17 211 PRO D N 1
ATOM 6081 C CA . PRO D 1 211 ? 58.476 31.331 101.272 1.00 49.52 211 PRO D CA 1
ATOM 6082 C C . PRO D 1 211 ? 59.145 31.129 102.631 1.00 52.52 211 PRO D C 1
ATOM 6083 O O . PRO D 1 211 ? 59.643 30.023 102.948 1.00 49.77 211 PRO D O 1
ATOM 6087 N N . ALA D 1 212 ? 59.146 32.207 103.414 1.00 54.44 212 ALA D N 1
ATOM 6088 C CA . ALA D 1 212 ? 59.793 32.233 104.698 1.00 58.20 212 ALA D CA 1
ATOM 6089 C C . ALA D 1 212 ? 59.249 31.105 105.569 1.00 58.55 212 ALA D C 1
ATOM 6090 O O . ALA D 1 212 ? 58.084 30.805 105.514 1.00 55.34 212 ALA D O 1
ATOM 6092 N N . GLY D 1 213 ? 60.107 30.496 106.383 1.00 63.97 213 GLY D N 1
ATOM 6093 C CA . GLY D 1 213 ? 59.753 29.289 107.135 1.00 65.16 213 GLY D CA 1
ATOM 6094 C C . GLY D 1 213 ? 59.577 28.109 106.188 1.00 61.64 213 GLY D C 1
ATOM 6095 O O . GLY D 1 213 ? 59.043 27.105 106.606 1.00 62.10 213 GLY D O 1
ATOM 6096 N N . LYS D 1 217 ? 58.888 19.056 102.354 1.00 41.67 217 LYS D N 1
ATOM 6097 C CA . LYS D 1 217 ? 58.569 18.484 101.029 1.00 46.75 217 LYS D CA 1
ATOM 6098 C C . LYS D 1 217 ? 58.211 19.519 99.971 1.00 45.23 217 LYS D C 1
ATOM 6099 O O . LYS D 1 217 ? 57.389 20.436 100.182 1.00 47.00 217 LYS D O 1
ATOM 6105 N N . VAL D 1 218 ? 58.870 19.364 98.832 1.00 40.58 218 VAL D N 1
ATOM 6106 C CA . VAL D 1 218 ? 58.479 20.039 97.617 1.00 41.29 218 VAL D CA 1
ATOM 6107 C C . VAL D 1 218 ? 57.409 19.186 96.897 1.00 38.87 218 VAL D C 1
ATOM 6108 O O . VAL D 1 218 ? 57.565 17.976 96.703 1.00 36.32 218 VAL D O 1
ATOM 6112 N N . GLN D 1 219 ? 56.267 19.794 96.613 1.00 41.81 219 GLN D N 1
ATOM 6113 C CA . GLN D 1 219 ? 55.260 19.168 95.714 1.00 39.45 219 GLN D CA 1
ATOM 6114 C C . GLN D 1 219 ? 55.051 20.031 94.456 1.00 40.98 219 GLN D C 1
ATOM 6115 O O . GLN D 1 219 ? 54.999 21.291 94.558 1.00 43.40 219 GLN D O 1
ATOM 6121 N N . TRP D 1 220 ? 55.005 19.390 93.280 1.00 35.29 220 TRP D N 1
ATOM 6122 C CA . TRP D 1 220 ? 54.723 20.121 92.030 1.00 33.94 220 TRP D CA 1
ATOM 6123 C C . TRP D 1 220 ? 53.917 19.306 91.044 1.00 31.56 220 TRP D C 1
ATOM 6124 O O . TRP D 1 220 ? 53.828 18.103 91.160 1.00 37.52 220 TRP D O 1
ATOM 6135 N N . LYS D 1 221 ? 53.278 19.985 90.117 1.00 32.70 221 LYS D N 1
ATOM 6136 C CA . LYS D 1 221 ? 52.581 19.372 88.954 1.00 34.25 221 LYS D CA 1
ATOM 6137 C C . LYS D 1 221 ? 53.002 20.136 87.669 1.00 30.49 221 LYS D C 1
ATOM 6138 O O . LYS D 1 221 ? 53.420 21.274 87.740 1.00 29.33 221 LYS D O 1
ATOM 6144 N N . VAL D 1 222 ? 52.927 19.514 86.502 1.00 31.98 222 VAL D N 1
ATOM 6145 C CA . VAL D 1 222 ? 53.244 20.254 85.276 1.00 30.68 222 VAL D CA 1
ATOM 6146 C C . VAL D 1 222 ? 52.060 20.233 84.376 1.00 30.46 222 VAL D C 1
ATOM 6147 O O . VAL D 1 222 ? 51.221 19.351 84.480 1.00 29.44 222 VAL D O 1
ATOM 6151 N N . ILE D 1 223 ? 52.023 21.195 83.475 1.00 29.06 223 ILE D N 1
ATOM 6152 C CA . ILE D 1 223 ? 51.065 21.167 82.412 1.00 30.67 223 ILE D CA 1
ATOM 6153 C C . ILE D 1 223 ? 51.429 20.149 81.326 1.00 32.79 223 ILE D C 1
ATOM 6154 O O . ILE D 1 223 ? 52.524 20.161 80.783 1.00 31.66 223 ILE D O 1
ATOM 6159 N N . THR D 1 224 ? 50.514 19.234 81.027 1.00 33.93 224 THR D N 1
ATOM 6160 C CA . THR D 1 224 ? 50.786 18.220 80.012 1.00 33.17 224 THR D CA 1
ATOM 6161 C C . THR D 1 224 ? 50.857 18.847 78.618 1.00 29.81 224 THR D C 1
ATOM 6162 O O . THR D 1 224 ? 50.431 19.949 78.426 1.00 32.29 224 THR D O 1
ATOM 6166 N N . ASP D 1 225 ? 51.375 18.142 77.629 1.00 31.50 225 ASP D N 1
ATOM 6167 C CA . ASP D 1 225 ? 51.219 18.568 76.214 1.00 33.87 225 ASP D CA 1
ATOM 6168 C C . ASP D 1 225 ? 49.785 18.913 75.722 1.00 35.25 225 ASP D C 1
ATOM 6169 O O . ASP D 1 225 ? 49.622 19.570 74.671 1.00 34.68 225 ASP D O 1
ATOM 6174 N N . TYR D 1 226 ? 48.779 18.383 76.411 1.00 34.27 226 TYR D N 1
ATOM 6175 C CA . TYR D 1 226 ? 47.355 18.568 76.019 1.00 37.80 226 TYR D CA 1
ATOM 6176 C C . TYR D 1 226 ? 46.732 19.743 76.796 1.00 34.51 226 TYR D C 1
ATOM 6177 O O . TYR D 1 226 ? 45.562 19.973 76.669 1.00 29.49 226 TYR D O 1
ATOM 6186 N N . GLY D 1 227 ? 47.520 20.437 77.627 1.00 31.78 227 GLY D N 1
ATOM 6187 C CA . GLY D 1 227 ? 47.006 21.459 78.517 1.00 32.36 227 GLY D CA 1
ATOM 6188 C C . GLY D 1 227 ? 46.370 21.041 79.863 1.00 35.93 227 GLY D C 1
ATOM 6189 O O . GLY D 1 227 ? 45.940 21.930 80.656 1.00 38.55 227 GLY D O 1
ATOM 6190 N N . GLY D 1 228 ? 46.321 19.732 80.149 1.00 30.92 228 GLY D N 1
ATOM 6191 C CA . GLY D 1 228 ? 45.807 19.274 81.434 1.00 33.49 228 GLY D CA 1
ATOM 6192 C C . GLY D 1 228 ? 46.904 19.339 82.484 1.00 38.63 228 GLY D C 1
ATOM 6193 O O . GLY D 1 228 ? 47.988 19.857 82.258 1.00 40.78 228 GLY D O 1
ATOM 6194 N N . THR D 1 229 ? 46.660 18.758 83.640 1.00 43.18 229 THR D N 1
ATOM 6195 C CA . THR D 1 229 ? 47.605 18.858 84.745 1.00 41.04 229 THR D CA 1
ATOM 6196 C C . THR D 1 229 ? 48.192 17.500 85.126 1.00 38.60 229 THR D C 1
ATOM 6197 O O . THR D 1 229 ? 47.481 16.515 85.019 1.00 41.27 229 THR D O 1
ATOM 6201 N N . SER D 1 230 ? 49.454 17.423 85.576 1.00 35.13 230 SER D N 1
ATOM 6202 C CA . SER D 1 230 ? 50.075 16.092 85.825 1.00 36.29 230 SER D CA 1
ATOM 6203 C C . SER D 1 230 ? 49.654 15.470 87.193 1.00 37.50 230 SER D C 1
ATOM 6204 O O . SER D 1 230 ? 49.062 16.160 87.998 1.00 37.36 230 SER D O 1
ATOM 6207 N N . LYS D 1 231 ? 49.936 14.182 87.429 1.00 38.44 231 LYS D N 1
ATOM 6208 C CA . LYS D 1 231 ? 49.974 13.600 88.801 1.00 42.48 231 LYS D CA 1
ATOM 6209 C C . LYS D 1 231 ? 50.884 14.509 89.634 1.00 42.85 231 LYS D C 1
ATOM 6210 O O . LYS D 1 231 ? 51.658 15.266 89.066 1.00 39.55 231 LYS D O 1
ATOM 6216 N N . GLN D 1 232 ? 50.785 14.448 90.963 1.00 46.12 232 GLN D N 1
ATOM 6217 C CA . GLN D 1 232 ? 51.604 15.258 91.826 1.00 45.91 232 GLN D CA 1
ATOM 6218 C C . GLN D 1 232 ? 52.937 14.591 91.988 1.00 45.30 232 GLN D C 1
ATOM 6219 O O . GLN D 1 232 ? 53.020 13.364 92.030 1.00 45.76 232 GLN D O 1
ATOM 6225 N N . PHE D 1 233 ? 53.994 15.394 92.044 1.00 41.85 233 PHE D N 1
ATOM 6226 C CA . PHE D 1 233 ? 55.313 14.873 92.322 1.00 37.51 233 PHE D CA 1
ATOM 6227 C C . PHE D 1 233 ? 55.773 15.378 93.683 1.00 39.93 233 PHE D C 1
ATOM 6228 O O . PHE D 1 233 ? 55.401 16.471 94.068 1.00 39.90 233 PHE D O 1
ATOM 6236 N N . GLU D 1 234 ? 56.623 14.602 94.350 1.00 43.25 234 GLU D N 1
ATOM 6237 C CA . GLU D 1 234 ? 57.035 14.744 95.748 1.00 48.00 234 GLU D CA 1
ATOM 6238 C C . GLU D 1 234 ? 58.542 14.789 95.802 1.00 47.81 234 GLU D C 1
ATOM 6239 O O . GLU D 1 234 ? 59.164 14.002 95.105 1.00 47.44 234 GLU D O 1
ATOM 6245 N N . ALA D 1 235 ? 59.156 15.621 96.659 1.00 48.12 235 ALA D N 1
ATOM 6246 C CA . ALA D 1 235 ? 60.578 15.383 97.069 1.00 48.39 235 ALA D CA 1
ATOM 6247 C C . ALA D 1 235 ? 61.105 16.218 98.199 1.00 53.34 235 ALA D C 1
ATOM 6248 O O . ALA D 1 235 ? 60.688 17.371 98.423 1.00 54.63 235 ALA D O 1
ATOM 6250 N N . GLU D 1 236 ? 62.072 15.642 98.901 1.00 57.53 236 GLU D N 1
ATOM 6251 C CA . GLU D 1 236 ? 62.652 16.339 100.014 1.00 58.63 236 GLU D CA 1
ATOM 6252 C C . GLU D 1 236 ? 63.437 17.500 99.441 1.00 53.78 236 GLU D C 1
ATOM 6253 O O . GLU D 1 236 ? 63.915 17.431 98.317 1.00 47.45 236 GLU D O 1
ATOM 6259 N N . LEU D 1 237 ? 63.474 18.575 100.214 1.00 55.57 237 LEU D N 1
ATOM 6260 C CA . LEU D 1 237 ? 64.195 19.797 99.907 1.00 57.23 237 LEU D CA 1
ATOM 6261 C C . LEU D 1 237 ? 65.685 19.675 100.259 1.00 58.24 237 LEU D C 1
ATOM 6262 O O . LEU D 1 237 ? 66.061 19.943 101.370 1.00 61.26 237 LEU D O 1
ATOM 6267 N N . LYS D 1 238 ? 66.524 19.317 99.306 1.00 60.02 238 LYS D N 1
ATOM 6268 C CA . LYS D 1 238 ? 67.944 19.034 99.563 1.00 67.08 238 LYS D CA 1
ATOM 6269 C C . LYS D 1 238 ? 68.947 20.229 99.604 1.00 69.19 238 LYS D C 1
ATOM 6270 O O . LYS D 1 238 ? 68.620 21.371 99.977 1.00 68.68 238 LYS D O 1
ATOM 6276 N N . ALA E 1 19 ? 3.880 38.009 20.525 1.00 54.65 19 ALA E N 1
ATOM 6277 C CA . ALA E 1 19 ? 5.279 37.526 20.285 1.00 60.51 19 ALA E CA 1
ATOM 6278 C C . ALA E 1 19 ? 5.367 36.175 19.584 1.00 65.60 19 ALA E C 1
ATOM 6279 O O . ALA E 1 19 ? 5.057 35.163 20.193 1.00 70.49 19 ALA E O 1
ATOM 6281 N N . ARG E 1 20 ? 5.817 36.144 18.330 1.00 66.13 20 ARG E N 1
ATOM 6282 C CA . ARG E 1 20 ? 5.888 34.882 17.585 1.00 67.09 20 ARG E CA 1
ATOM 6283 C C . ARG E 1 20 ? 7.256 34.193 17.574 1.00 61.81 20 ARG E C 1
ATOM 6284 O O . ARG E 1 20 ? 8.319 34.832 17.694 1.00 56.91 20 ARG E O 1
ATOM 6292 N N . VAL E 1 21 ? 7.218 32.881 17.399 1.00 58.23 21 VAL E N 1
ATOM 6293 C CA . VAL E 1 21 ? 8.414 32.078 17.641 1.00 58.14 21 VAL E CA 1
ATOM 6294 C C . VAL E 1 21 ? 8.871 31.344 16.367 1.00 53.22 21 VAL E C 1
ATOM 6295 O O . VAL E 1 21 ? 8.072 30.667 15.728 1.00 52.14 21 VAL E O 1
ATOM 6299 N N . PHE E 1 22 ? 10.131 31.524 15.981 1.00 46.25 22 PHE E N 1
ATOM 6300 C CA . PHE E 1 22 ? 10.652 30.850 14.780 1.00 45.01 22 PHE E CA 1
ATOM 6301 C C . PHE E 1 22 ? 11.688 29.773 15.056 1.00 43.03 22 PHE E C 1
ATOM 6302 O O . PHE E 1 22 ? 12.886 30.043 15.200 1.00 38.48 22 PHE E O 1
ATOM 6310 N N . SER E 1 23 ? 11.191 28.547 15.118 1.00 45.49 23 SER E N 1
ATOM 6311 C CA . SER E 1 23 ? 12.015 27.363 15.356 1.00 50.68 23 SER E CA 1
ATOM 6312 C C . SER E 1 23 ? 11.595 26.180 14.481 1.00 50.77 23 SER E C 1
ATOM 6313 O O . SER E 1 23 ? 10.387 25.998 14.138 1.00 49.71 23 SER E O 1
ATOM 6316 N N . LEU E 1 24 ? 12.603 25.356 14.166 1.00 49.66 24 LEU E N 1
ATOM 6317 C CA . LEU E 1 24 ? 12.473 24.140 13.343 1.00 43.09 24 LEU E CA 1
ATOM 6318 C C . LEU E 1 24 ? 12.558 22.848 14.176 1.00 43.17 24 LEU E C 1
ATOM 6319 O O . LEU E 1 24 ? 13.243 22.827 15.194 1.00 44.94 24 LEU E O 1
ATOM 6324 N N . HIS E 1 25 ? 11.827 21.797 13.808 1.00 40.63 25 HIS E N 1
ATOM 6325 C CA . HIS E 1 25 ? 12.110 20.518 14.387 1.00 44.95 25 HIS E CA 1
ATOM 6326 C C . HIS E 1 25 ? 13.102 19.885 13.379 1.00 44.96 25 HIS E C 1
ATOM 6327 O O . HIS E 1 25 ? 12.914 19.996 12.162 1.00 42.64 25 HIS E O 1
ATOM 6334 N N . LEU E 1 26 ? 14.185 19.281 13.878 1.00 42.71 26 LEU E N 1
ATOM 6335 C CA . LEU E 1 26 ? 15.037 18.449 13.028 1.00 40.42 26 LEU E CA 1
ATOM 6336 C C . LEU E 1 26 ? 14.613 17.003 13.091 1.00 38.05 26 LEU E C 1
ATOM 6337 O O . LEU E 1 26 ? 14.208 16.511 14.133 1.00 40.11 26 LEU E O 1
ATOM 6342 N N . GLY E 1 27 ? 14.697 16.310 11.983 1.00 35.76 27 GLY E N 1
ATOM 6343 C CA . GLY E 1 27 ? 14.324 14.894 11.999 1.00 41.03 27 GLY E CA 1
ATOM 6344 C C . GLY E 1 27 ? 15.348 13.903 12.547 1.00 43.67 27 GLY E C 1
ATOM 6345 O O . GLY E 1 27 ? 15.237 12.694 12.338 1.00 44.12 27 GLY E O 1
ATOM 6346 N N . ALA E 1 28 ? 16.338 14.392 13.283 1.00 43.64 28 ALA E N 1
ATOM 6347 C CA . ALA E 1 28 ? 17.447 13.547 13.689 1.00 42.04 28 ALA E CA 1
ATOM 6348 C C . ALA E 1 28 ? 18.207 14.377 14.659 1.00 40.53 28 ALA E C 1
ATOM 6349 O O . ALA E 1 28 ? 18.205 15.587 14.519 1.00 38.08 28 ALA E O 1
ATOM 6351 N N . THR E 1 29 ? 18.826 13.718 15.640 1.00 45.94 29 THR E N 1
ATOM 6352 C CA . THR E 1 29 ? 19.625 14.336 16.736 1.00 46.59 29 THR E CA 1
ATOM 6353 C C . THR E 1 29 ? 21.103 14.339 16.435 1.00 47.41 29 THR E C 1
ATOM 6354 O O . THR E 1 29 ? 21.871 14.976 17.129 1.00 55.05 29 THR E O 1
ATOM 6358 N N . ARG E 1 30 ? 21.509 13.541 15.461 1.00 43.33 30 ARG E N 1
ATOM 6359 C CA . ARG E 1 30 ? 22.854 13.609 14.933 1.00 41.57 30 ARG E CA 1
ATOM 6360 C C . ARG E 1 30 ? 22.832 13.159 13.479 1.00 38.61 30 ARG E C 1
ATOM 6361 O O . ARG E 1 30 ? 21.908 12.517 13.044 1.00 40.98 30 ARG E O 1
ATOM 6369 N N . VAL E 1 31 ? 23.891 13.459 12.763 1.00 36.08 31 VAL E N 1
ATOM 6370 C CA . VAL E 1 31 ? 24.089 12.988 11.389 1.00 37.24 31 VAL E CA 1
ATOM 6371 C C . VAL E 1 31 ? 25.480 12.340 11.285 1.00 35.14 31 VAL E C 1
ATOM 6372 O O . VAL E 1 31 ? 26.463 12.882 11.780 1.00 36.72 31 VAL E O 1
ATOM 6376 N N . VAL E 1 32 ? 25.546 11.165 10.672 1.00 34.33 32 VAL E N 1
ATOM 6377 C CA . VAL E 1 32 ? 26.826 10.520 10.379 1.00 32.72 32 VAL E CA 1
ATOM 6378 C C . VAL E 1 32 ? 27.223 10.725 8.920 1.00 30.89 32 VAL E C 1
ATOM 6379 O O . VAL E 1 32 ? 26.610 10.227 7.981 1.00 31.19 32 VAL E O 1
ATOM 6383 N N . TYR E 1 33 ? 28.296 11.448 8.744 1.00 32.60 33 TYR E N 1
ATOM 6384 C CA . TYR E 1 33 ? 28.751 11.765 7.402 1.00 36.66 33 TYR E CA 1
ATOM 6385 C C . TYR E 1 33 ? 29.887 10.874 6.868 1.00 34.69 33 TYR E C 1
ATOM 6386 O O . TYR E 1 33 ? 30.938 10.744 7.465 1.00 35.68 33 TYR E O 1
ATOM 6395 N N . ASN E 1 34 ? 29.684 10.296 5.698 1.00 36.64 34 ASN E N 1
ATOM 6396 C CA . ASN E 1 34 ? 30.750 9.493 5.061 1.00 33.79 34 ASN E CA 1
ATOM 6397 C C . ASN E 1 34 ? 31.533 10.332 4.070 1.00 35.67 34 ASN E C 1
ATOM 6398 O O . ASN E 1 34 ? 30.988 10.811 3.112 1.00 36.55 34 ASN E O 1
ATOM 6403 N N . PRO E 1 35 ? 32.825 10.535 4.302 1.00 40.72 35 PRO E N 1
ATOM 6404 C CA . PRO E 1 35 ? 33.590 11.395 3.374 1.00 38.32 35 PRO E CA 1
ATOM 6405 C C . PRO E 1 35 ? 33.918 10.769 2.032 1.00 36.22 35 PRO E C 1
ATOM 6406 O O . PRO E 1 35 ? 34.343 11.463 1.135 1.00 40.82 35 PRO E O 1
ATOM 6410 N N . ALA E 1 36 ? 33.752 9.466 1.899 1.00 37.71 36 ALA E N 1
ATOM 6411 C CA . ALA E 1 36 ? 34.029 8.797 0.636 1.00 38.78 36 ALA E CA 1
ATOM 6412 C C . ALA E 1 36 ? 32.790 8.897 -0.205 1.00 38.83 36 ALA E C 1
ATOM 6413 O O . ALA E 1 36 ? 32.777 8.407 -1.346 1.00 41.85 36 ALA E O 1
ATOM 6415 N N . SER E 1 37 ? 31.781 9.590 0.307 1.00 36.67 37 SER E N 1
ATOM 6416 C CA . SER E 1 37 ? 30.462 9.405 -0.276 1.00 41.80 37 SER E CA 1
ATOM 6417 C C . SER E 1 37 ? 29.453 10.490 -0.746 1.00 40.55 37 SER E C 1
ATOM 6418 O O . SER E 1 37 ? 28.282 10.170 -0.738 1.00 47.49 37 SER E O 1
ATOM 6421 N N . SER E 1 38 ? 29.743 11.705 -1.146 1.00 35.52 38 SER E N 1
ATOM 6422 C CA . SER E 1 38 ? 28.550 12.484 -1.740 1.00 40.00 38 SER E CA 1
ATOM 6423 C C . SER E 1 38 ? 27.688 13.345 -0.852 1.00 39.81 38 SER E C 1
ATOM 6424 O O . SER E 1 38 ? 27.057 14.244 -1.362 1.00 49.05 38 SER E O 1
ATOM 6427 N N . GLY E 1 39 ? 27.489 12.995 0.397 1.00 36.25 39 GLY E N 1
ATOM 6428 C CA . GLY E 1 39 ? 26.659 13.847 1.226 1.00 36.58 39 GLY E CA 1
ATOM 6429 C C . GLY E 1 39 ? 25.628 13.123 2.069 1.00 33.63 39 GLY E C 1
ATOM 6430 O O . GLY E 1 39 ? 25.514 11.916 1.988 1.00 30.17 39 GLY E O 1
ATOM 6431 N N . GLU E 1 40 ? 24.875 13.897 2.835 1.00 30.65 40 GLU E N 1
ATOM 6432 C CA . GLU E 1 40 ? 23.893 13.400 3.804 1.00 35.02 40 GLU E CA 1
ATOM 6433 C C . GLU E 1 40 ? 22.735 14.351 3.777 1.00 36.66 40 GLU E C 1
ATOM 6434 O O . GLU E 1 40 ? 22.916 15.526 3.419 1.00 35.90 40 GLU E O 1
ATOM 6440 N N . THR E 1 41 ? 21.559 13.840 4.164 1.00 39.10 41 THR E N 1
ATOM 6441 C CA . THR E 1 41 ? 20.328 14.619 4.256 1.00 42.45 41 THR E CA 1
ATOM 6442 C C . THR E 1 41 ? 19.807 14.663 5.668 1.00 41.57 41 THR E C 1
ATOM 6443 O O . THR E 1 41 ? 20.045 13.766 6.470 1.00 42.93 41 THR E O 1
ATOM 6447 N N . LEU E 1 42 ? 19.092 15.741 5.952 1.00 42.01 42 LEU E N 1
ATOM 6448 C CA . LEU E 1 42 ? 18.466 15.970 7.230 1.00 38.33 42 LEU E CA 1
ATOM 6449 C C . LEU E 1 42 ? 17.154 16.668 6.952 1.00 40.19 42 LEU E C 1
ATOM 6450 O O . LEU E 1 42 ? 17.129 17.717 6.307 1.00 38.59 42 LEU E O 1
ATOM 6455 N N . THR E 1 43 ? 16.066 16.083 7.436 1.00 40.64 43 THR E N 1
ATOM 6456 C CA . THR E 1 43 ? 14.818 16.768 7.353 1.00 43.73 43 THR E CA 1
ATOM 6457 C C . THR E 1 43 ? 14.710 17.862 8.409 1.00 43.37 43 THR E C 1
ATOM 6458 O O . THR E 1 43 ? 15.024 17.630 9.550 1.00 41.12 43 THR E O 1
ATOM 6462 N N . VAL E 1 44 ? 14.252 19.040 7.985 1.00 44.36 44 VAL E N 1
ATOM 6463 C CA . VAL E 1 44 ? 13.706 20.056 8.893 1.00 42.81 44 VAL E CA 1
ATOM 6464 C C . VAL E 1 44 ? 12.209 20.219 8.722 1.00 46.87 44 VAL E C 1
ATOM 6465 O O . VAL E 1 44 ? 11.656 20.107 7.601 1.00 44.94 44 VAL E O 1
ATOM 6469 N N . ILE E 1 45 ? 11.557 20.505 9.849 1.00 50.50 45 ILE E N 1
ATOM 6470 C CA . ILE E 1 45 ? 10.104 20.585 9.903 1.00 53.09 45 ILE E CA 1
ATOM 6471 C C . ILE E 1 45 ? 9.633 21.860 10.553 1.00 51.30 45 ILE E C 1
ATOM 6472 O O . ILE E 1 45 ? 10.124 22.222 11.607 1.00 51.89 45 ILE E O 1
ATOM 6477 N N . ASN E 1 46 ? 8.693 22.541 9.910 1.00 54.55 46 ASN E N 1
ATOM 6478 C CA . ASN E 1 46 ? 8.053 23.751 10.462 1.00 53.34 46 ASN E CA 1
ATOM 6479 C C . ASN E 1 46 ? 6.667 23.371 10.864 1.00 55.82 46 ASN E C 1
ATOM 6480 O O . ASN E 1 46 ? 5.786 23.358 10.014 1.00 54.71 46 ASN E O 1
ATOM 6485 N N . ASP E 1 47 ? 6.443 23.060 12.140 1.00 60.75 47 ASP E N 1
ATOM 6486 C CA . ASP E 1 47 ? 5.078 22.641 12.546 1.00 65.95 47 ASP E CA 1
ATOM 6487 C C . ASP E 1 47 ? 4.357 23.732 13.324 1.00 63.81 47 ASP E C 1
ATOM 6488 O O . ASP E 1 47 ? 3.457 23.490 14.142 1.00 65.26 47 ASP E O 1
ATOM 6493 N N . GLN E 1 48 ? 4.809 24.943 13.040 1.00 59.40 48 GLN E N 1
ATOM 6494 C CA . GLN E 1 48 ? 4.108 26.148 13.311 1.00 58.08 48 GLN E CA 1
ATOM 6495 C C . GLN E 1 48 ? 3.028 26.309 12.178 1.00 61.40 48 GLN E C 1
ATOM 6496 O O . GLN E 1 48 ? 3.107 25.652 11.141 1.00 63.41 48 GLN E O 1
ATOM 6502 N N . ASP E 1 49 ? 2.031 27.177 12.339 1.00 62.36 49 ASP E N 1
ATOM 6503 C CA . ASP E 1 49 ? 1.062 27.402 11.245 1.00 62.64 49 ASP E CA 1
ATOM 6504 C C . ASP E 1 49 ? 1.462 28.515 10.276 1.00 63.32 49 ASP E C 1
ATOM 6505 O O . ASP E 1 49 ? 0.928 28.592 9.177 1.00 69.37 49 ASP E O 1
ATOM 6510 N N . TYR E 1 50 ? 2.379 29.384 10.687 1.00 61.17 50 TYR E N 1
ATOM 6511 C CA . TYR E 1 50 ? 2.817 30.508 9.876 1.00 59.45 50 TYR E CA 1
ATOM 6512 C C . TYR E 1 50 ? 4.105 30.159 9.096 1.00 60.67 50 TYR E C 1
ATOM 6513 O O . TYR E 1 50 ? 4.878 29.271 9.475 1.00 59.06 50 TYR E O 1
ATOM 6522 N N . PRO E 1 51 ? 4.346 30.852 7.983 1.00 61.81 51 PRO E N 1
ATOM 6523 C CA . PRO E 1 51 ? 5.579 30.443 7.310 1.00 60.54 51 PRO E CA 1
ATOM 6524 C C . PRO E 1 51 ? 6.856 30.931 8.019 1.00 58.99 51 PRO E C 1
ATOM 6525 O O . PRO E 1 51 ? 6.798 31.776 8.906 1.00 60.37 51 PRO E O 1
ATOM 6537 N N . LEU E 1 53 ? 11.490 31.218 7.296 1.00 49.29 53 LEU E N 1
ATOM 6538 C CA . LEU E 1 53 ? 12.576 31.215 6.357 1.00 48.60 53 LEU E CA 1
ATOM 6539 C C . LEU E 1 53 ? 13.679 30.478 7.081 1.00 48.82 53 LEU E C 1
ATOM 6540 O O . LEU E 1 53 ? 14.025 30.812 8.212 1.00 49.66 53 LEU E O 1
ATOM 6545 N N . VAL E 1 54 ? 14.213 29.443 6.450 1.00 48.84 54 VAL E N 1
ATOM 6546 C CA . VAL E 1 54 ? 15.097 28.490 7.127 1.00 45.27 54 VAL E CA 1
ATOM 6547 C C . VAL E 1 54 ? 16.530 28.758 6.711 1.00 45.70 54 VAL E C 1
ATOM 6548 O O . VAL E 1 54 ? 16.809 28.830 5.541 1.00 46.46 54 VAL E O 1
ATOM 6552 N N . GLN E 1 55 ? 17.429 28.966 7.664 1.00 48.37 55 GLN E N 1
ATOM 6553 C CA . GLN E 1 55 ? 18.839 29.215 7.321 1.00 51.38 55 GLN E CA 1
ATOM 6554 C C . GLN E 1 55 ? 19.743 28.192 7.970 1.00 50.62 55 GLN E C 1
ATOM 6555 O O . GLN E 1 55 ? 19.511 27.758 9.127 1.00 50.47 55 GLN E O 1
ATOM 6561 N N . SER E 1 56 ? 20.785 27.820 7.231 1.00 47.39 56 SER E N 1
ATOM 6562 C CA . SER E 1 56 ? 21.561 26.648 7.599 1.00 43.61 56 SER E CA 1
ATOM 6563 C C . SER E 1 56 ? 23.010 26.808 7.320 1.00 41.58 56 SER E C 1
ATOM 6564 O O . SER E 1 56 ? 23.378 27.329 6.267 1.00 41.57 56 SER E O 1
ATOM 6567 N N . GLU E 1 57 ? 23.800 26.333 8.270 1.00 38.76 57 GLU E N 1
ATOM 6568 C CA . GLU E 1 57 ? 25.263 26.273 8.150 1.00 44.31 57 GLU E CA 1
ATOM 6569 C C . GLU E 1 57 ? 25.969 25.156 8.992 1.00 40.91 57 GLU E C 1
ATOM 6570 O O . GLU E 1 57 ? 25.449 24.650 9.999 1.00 40.00 57 GLU E O 1
ATOM 6576 N N . VAL E 1 58 ? 27.157 24.764 8.553 1.00 40.77 58 VAL E N 1
ATOM 6577 C CA . VAL E 1 58 ? 27.947 23.771 9.290 1.00 41.60 58 VAL E CA 1
ATOM 6578 C C . VAL E 1 58 ? 29.092 24.543 9.894 1.00 44.05 58 VAL E C 1
ATOM 6579 O O . VAL E 1 58 ? 29.732 25.363 9.187 1.00 46.59 58 VAL E O 1
ATOM 6583 N N . LEU E 1 59 ? 29.350 24.283 11.174 1.00 40.96 59 LEU E N 1
ATOM 6584 C CA . LEU E 1 59 ? 30.434 24.941 11.855 1.00 45.24 59 LEU E CA 1
ATOM 6585 C C . LEU E 1 59 ? 31.428 23.955 12.409 1.00 48.14 59 LEU E C 1
ATOM 6586 O O . LEU E 1 59 ? 31.205 22.718 12.444 1.00 48.97 59 LEU E O 1
ATOM 6591 N N . SER E 1 60 ? 32.543 24.507 12.847 1.00 48.02 60 SER E N 1
ATOM 6592 C CA . SER E 1 60 ? 33.634 23.692 13.391 1.00 48.96 60 SER E CA 1
ATOM 6593 C C . SER E 1 60 ? 33.277 23.174 14.755 1.00 44.48 60 SER E C 1
ATOM 6594 O O . SER E 1 60 ? 32.328 23.628 15.338 1.00 39.28 60 SER E O 1
ATOM 6597 N N . GLU E 1 61 ? 34.031 22.202 15.252 1.00 48.01 61 GLU E N 1
ATOM 6598 C CA . GLU E 1 61 ? 33.801 21.698 16.602 1.00 51.88 61 GLU E CA 1
ATOM 6599 C C . GLU E 1 61 ? 33.633 22.855 17.618 1.00 56.70 61 GLU E C 1
ATOM 6600 O O . GLU E 1 61 ? 32.847 22.773 18.553 1.00 59.23 61 GLU E O 1
ATOM 6606 N N . ASP E 1 62 ? 34.360 23.944 17.416 1.00 62.50 62 ASP E N 1
ATOM 6607 C CA . ASP E 1 62 ? 34.281 25.103 18.311 1.00 66.94 62 ASP E CA 1
ATOM 6608 C C . ASP E 1 62 ? 32.927 25.800 18.291 1.00 64.15 62 ASP E C 1
ATOM 6609 O O . ASP E 1 62 ? 32.583 26.477 19.244 1.00 65.07 62 ASP E O 1
ATOM 6614 N N . GLN E 1 63 ? 32.201 25.683 17.183 1.00 63.35 63 GLN E N 1
ATOM 6615 C CA . GLN E 1 63 ? 30.895 26.344 17.006 1.00 65.41 63 GLN E CA 1
ATOM 6616 C C . GLN E 1 63 ? 31.000 27.868 16.693 1.00 69.75 63 GLN E C 1
ATOM 6617 O O . GLN E 1 63 ? 29.994 28.580 16.629 1.00 69.13 63 GLN E O 1
ATOM 6623 N N . LYS E 1 64 ? 32.214 28.360 16.478 1.00 74.42 64 LYS E N 1
ATOM 6624 C CA . LYS E 1 64 ? 32.419 29.782 16.194 1.00 79.37 64 LYS E CA 1
ATOM 6625 C C . LYS E 1 64 ? 33.303 30.051 14.945 1.00 79.84 64 LYS E C 1
ATOM 6626 O O . LYS E 1 64 ? 33.822 31.173 14.757 1.00 80.65 64 LYS E O 1
ATOM 6632 N N . SER E 1 65 ? 33.463 29.022 14.104 1.00 74.85 65 SER E N 1
ATOM 6633 C CA . SER E 1 65 ? 34.017 29.204 12.763 1.00 70.76 65 SER E CA 1
ATOM 6634 C C . SER E 1 65 ? 33.227 28.394 11.733 1.00 68.20 65 SER E C 1
ATOM 6635 O O . SER E 1 65 ? 32.601 27.377 12.057 1.00 65.25 65 SER E O 1
ATOM 6638 N N . PRO E 1 66 ? 33.255 28.854 10.477 1.00 66.62 66 PRO E N 1
ATOM 6639 C CA . PRO E 1 66 ? 32.604 28.155 9.372 1.00 61.08 66 PRO E CA 1
ATOM 6640 C C . PRO E 1 66 ? 33.328 26.847 9.131 1.00 56.60 66 PRO E C 1
ATOM 6641 O O . PRO E 1 66 ? 34.518 26.775 9.381 1.00 57.12 66 PRO E O 1
ATOM 6645 N N . ALA E 1 67 ? 32.593 25.820 8.702 1.00 51.58 67 ALA E N 1
ATOM 6646 C CA . ALA E 1 67 ? 33.152 24.533 8.338 1.00 47.91 67 ALA E CA 1
ATOM 6647 C C . ALA E 1 67 ? 33.157 24.290 6.793 1.00 47.04 67 ALA E C 1
ATOM 6648 O O . ALA E 1 67 ? 32.318 24.859 6.073 1.00 42.65 67 ALA E O 1
ATOM 6650 N N . PRO E 1 68 ? 34.074 23.420 6.274 1.00 45.99 68 PRO E N 1
ATOM 6651 C CA . PRO E 1 68 ? 34.116 23.243 4.820 1.00 47.25 68 PRO E CA 1
ATOM 6652 C C . PRO E 1 68 ? 32.964 22.370 4.262 1.00 46.94 68 PRO E C 1
ATOM 6653 O O . PRO E 1 68 ? 33.227 21.380 3.596 1.00 49.19 68 PRO E O 1
ATOM 6657 N N . PHE E 1 69 ? 31.715 22.772 4.515 1.00 44.96 69 PHE E N 1
ATOM 6658 C CA . PHE E 1 69 ? 30.520 22.095 4.024 1.00 42.29 69 PHE E CA 1
ATOM 6659 C C . PHE E 1 69 ? 29.570 23.138 3.464 1.00 43.30 69 PHE E C 1
ATOM 6660 O O . PHE E 1 69 ? 29.649 24.290 3.846 1.00 40.09 69 PHE E O 1
ATOM 6668 N N . VAL E 1 70 ? 28.653 22.742 2.576 1.00 43.42 70 VAL E N 1
ATOM 6669 C CA . VAL E 1 70 ? 27.514 23.624 2.283 1.00 44.73 70 VAL E CA 1
ATOM 6670 C C . VAL E 1 70 ? 26.209 22.880 2.604 1.00 45.73 70 VAL E C 1
ATOM 6671 O O . VAL E 1 70 ? 26.150 21.650 2.460 1.00 51.06 70 VAL E O 1
ATOM 6675 N N . VAL E 1 71 ? 25.179 23.590 3.050 1.00 40.48 71 VAL E N 1
ATOM 6676 C CA . VAL E 1 71 ? 23.891 22.973 3.184 1.00 41.26 71 VAL E CA 1
ATOM 6677 C C . VAL E 1 71 ? 23.075 23.615 2.098 1.00 43.89 71 VAL E C 1
ATOM 6678 O O . VAL E 1 71 ? 23.166 24.815 1.876 1.00 43.30 71 VAL E O 1
ATOM 6682 N N . THR E 1 72 ? 22.330 22.788 1.381 1.00 47.21 72 THR E N 1
ATOM 6683 C CA . THR E 1 72 ? 21.542 23.209 0.219 1.00 49.28 72 THR E CA 1
ATOM 6684 C C . THR E 1 72 ? 20.077 22.800 0.394 1.00 48.69 72 THR E C 1
ATOM 6685 O O . THR E 1 72 ? 19.777 21.623 0.559 1.00 41.93 72 THR E O 1
ATOM 6689 N N . PRO E 1 73 ? 19.147 23.773 0.297 1.00 53.70 73 PRO E N 1
ATOM 6690 C CA . PRO E 1 73 ? 19.393 25.209 -0.017 1.00 52.54 73 PRO E CA 1
ATOM 6691 C C . PRO E 1 73 ? 19.734 25.928 1.258 1.00 49.65 73 PRO E C 1
ATOM 6692 O O . PRO E 1 73 ? 19.200 25.557 2.268 1.00 47.56 73 PRO E O 1
ATOM 6696 N N . PRO E 1 74 ? 20.601 26.960 1.215 1.00 52.03 74 PRO E N 1
ATOM 6697 C CA . PRO E 1 74 ? 21.090 27.595 2.466 1.00 49.90 74 PRO E CA 1
ATOM 6698 C C . PRO E 1 74 ? 20.150 28.643 3.102 1.00 50.87 74 PRO E C 1
ATOM 6699 O O . PRO E 1 74 ? 20.298 28.981 4.289 1.00 51.40 74 PRO E O 1
ATOM 6703 N N . LEU E 1 75 ? 19.217 29.178 2.316 1.00 50.63 75 LEU E N 1
ATOM 6704 C CA . LEU E 1 75 ? 18.180 30.068 2.840 1.00 47.64 75 LEU E CA 1
ATOM 6705 C C . LEU E 1 75 ? 16.946 29.815 2.010 1.00 49.51 75 LEU E C 1
ATOM 6706 O O . LEU E 1 75 ? 17.020 29.872 0.772 1.00 52.42 75 LEU E O 1
ATOM 6711 N N . PHE E 1 76 ? 15.826 29.490 2.656 1.00 49.32 76 PHE E N 1
ATOM 6712 C CA . PHE E 1 76 ? 14.547 29.275 1.920 1.00 49.92 76 PHE E CA 1
ATOM 6713 C C . PHE E 1 76 ? 13.277 29.403 2.722 1.00 49.53 76 PHE E C 1
ATOM 6714 O O . PHE E 1 76 ? 13.266 29.217 3.910 1.00 51.93 76 PHE E O 1
ATOM 6722 N N . ARG E 1 77 ? 12.187 29.661 2.026 1.00 54.37 77 ARG E N 1
ATOM 6723 C CA . ARG E 1 77 ? 10.892 29.807 2.643 1.00 55.32 77 ARG E CA 1
ATOM 6724 C C . ARG E 1 77 ? 10.311 28.423 2.821 1.00 52.43 77 ARG E C 1
ATOM 6725 O O . ARG E 1 77 ? 10.220 27.662 1.839 1.00 57.56 77 ARG E O 1
ATOM 6733 N N . LEU E 1 78 ? 9.923 28.106 4.060 1.00 45.94 78 LEU E N 1
ATOM 6734 C CA . LEU E 1 78 ? 9.147 26.914 4.384 1.00 42.12 78 LEU E CA 1
ATOM 6735 C C . LEU E 1 78 ? 7.800 27.289 4.925 1.00 45.01 78 LEU E C 1
ATOM 6736 O O . LEU E 1 78 ? 7.711 27.648 6.097 1.00 46.37 78 LEU E O 1
ATOM 6741 N N . ASP E 1 79 ? 6.717 27.151 4.158 1.00 50.17 79 ASP E N 1
ATOM 6742 C CA . ASP E 1 79 ? 5.404 27.473 4.751 1.00 52.06 79 ASP E CA 1
ATOM 6743 C C . ASP E 1 79 ? 5.103 26.648 6.018 1.00 50.86 79 ASP E C 1
ATOM 6744 O O . ASP E 1 79 ? 5.745 25.640 6.268 1.00 51.24 79 ASP E O 1
ATOM 6749 N N . GLY E 1 80 ? 4.148 27.091 6.828 1.00 50.30 80 GLY E N 1
ATOM 6750 C CA . GLY E 1 80 ? 3.725 26.314 7.991 1.00 46.80 80 GLY E CA 1
ATOM 6751 C C . GLY E 1 80 ? 3.341 24.876 7.664 1.00 47.02 80 GLY E C 1
ATOM 6752 O O . GLY E 1 80 ? 2.668 24.598 6.665 1.00 48.67 80 GLY E O 1
ATOM 6753 N N . GLN E 1 81 ? 3.817 23.964 8.500 1.00 47.75 81 GLN E N 1
ATOM 6754 C CA . GLN E 1 81 ? 3.364 22.590 8.521 1.00 51.34 81 GLN E CA 1
ATOM 6755 C C . GLN E 1 81 ? 3.957 21.789 7.363 1.00 53.54 81 GLN E C 1
ATOM 6756 O O . GLN E 1 81 ? 3.390 20.766 6.907 1.00 52.30 81 GLN E O 1
ATOM 6762 N N . GLN E 1 82 ? 5.109 22.265 6.889 1.00 51.47 82 GLN E N 1
ATOM 6763 C CA . GLN E 1 82 ? 5.756 21.656 5.739 1.00 50.75 82 GLN E CA 1
ATOM 6764 C C . GLN E 1 82 ? 7.156 21.177 6.116 1.00 49.80 82 GLN E C 1
ATOM 6765 O O . GLN E 1 82 ? 7.846 21.766 7.002 1.00 43.48 82 GLN E O 1
ATOM 6771 N N . SER E 1 83 ? 7.551 20.074 5.495 1.00 46.97 83 SER E N 1
ATOM 6772 C CA . SER E 1 83 ? 8.829 19.541 5.850 1.00 48.93 83 SER E CA 1
ATOM 6773 C C . SER E 1 83 ? 9.705 19.563 4.624 1.00 51.78 83 SER E C 1
ATOM 6774 O O . SER E 1 83 ? 9.217 19.568 3.477 1.00 54.09 83 SER E O 1
ATOM 6777 N N . SER E 1 84 ? 11.001 19.659 4.865 1.00 46.81 84 SER E N 1
ATOM 6778 C CA . SER E 1 84 ? 11.914 19.726 3.780 1.00 43.89 84 SER E CA 1
ATOM 6779 C C . SER E 1 84 ? 13.171 18.942 4.136 1.00 45.94 84 SER E C 1
ATOM 6780 O O . SER E 1 84 ? 13.560 18.791 5.341 1.00 44.94 84 SER E O 1
ATOM 6783 N N . ARG E 1 85 ? 13.779 18.393 3.089 1.00 47.64 85 ARG E N 1
ATOM 6784 C CA . ARG E 1 85 ? 15.002 17.603 3.226 1.00 47.98 85 ARG E CA 1
ATOM 6785 C C . ARG E 1 85 ? 16.232 18.458 2.807 1.00 46.35 85 ARG E C 1
ATOM 6786 O O . ARG E 1 85 ? 16.348 18.917 1.692 1.00 49.06 85 ARG E O 1
ATOM 6794 N N . LEU E 1 86 ? 17.091 18.774 3.751 1.00 44.79 86 LEU E N 1
ATOM 6795 C CA . LEU E 1 86 ? 18.258 19.582 3.454 1.00 45.62 86 LEU E CA 1
ATOM 6796 C C . LEU E 1 86 ? 19.399 18.686 3.027 1.00 46.45 86 LEU E C 1
ATOM 6797 O O . LEU E 1 86 ? 19.468 17.535 3.449 1.00 45.16 86 LEU E O 1
ATOM 6802 N N . ARG E 1 87 ? 20.330 19.240 2.255 1.00 46.26 87 ARG E N 1
ATOM 6803 C CA . ARG E 1 87 ? 21.414 18.467 1.689 1.00 44.95 87 ARG E CA 1
ATOM 6804 C C . ARG E 1 87 ? 22.797 18.902 2.183 1.00 40.06 87 ARG E C 1
ATOM 6805 O O . ARG E 1 87 ? 23.296 19.939 1.789 1.00 42.42 87 ARG E O 1
ATOM 6813 N N . ILE E 1 88 ? 23.394 18.125 3.080 1.00 38.38 88 ILE E N 1
ATOM 6814 C CA . ILE E 1 88 ? 24.741 18.434 3.635 1.00 37.25 88 ILE E CA 1
ATOM 6815 C C . ILE E 1 88 ? 25.839 17.724 2.844 1.00 36.69 88 ILE E C 1
ATOM 6816 O O . ILE E 1 88 ? 25.866 16.500 2.787 1.00 36.99 88 ILE E O 1
ATOM 6821 N N . VAL E 1 89 ? 26.724 18.512 2.227 1.00 36.22 89 VAL E N 1
ATOM 6822 C CA . VAL E 1 89 ? 27.783 18.036 1.374 0.50 34.94 89 VAL E CA 1
ATOM 6823 C C . VAL E 1 89 ? 29.108 18.679 1.779 1.00 41.55 89 VAL E C 1
ATOM 6824 O O . VAL E 1 89 ? 29.151 19.903 1.993 1.00 40.46 89 VAL E O 1
ATOM 6828 N N . ARG E 1 90 ? 30.176 17.852 1.850 1.00 42.58 90 ARG E N 1
ATOM 6829 C CA . ARG E 1 90 ? 31.541 18.284 2.177 1.00 43.19 90 ARG E CA 1
ATOM 6830 C C . ARG E 1 90 ? 32.260 18.937 1.010 1.00 47.51 90 ARG E C 1
ATOM 6831 O O . ARG E 1 90 ? 32.291 18.399 -0.103 1.00 51.25 90 ARG E O 1
ATOM 6839 N N . THR E 1 91 ? 32.930 20.049 1.285 1.00 49.38 91 THR E N 1
ATOM 6840 C CA . THR E 1 91 ? 33.340 20.941 0.211 1.00 50.98 91 THR E CA 1
ATOM 6841 C C . THR E 1 91 ? 34.853 21.077 0.051 1.00 55.03 91 THR E C 1
ATOM 6842 O O . THR E 1 91 ? 35.345 21.722 -0.881 1.00 57.21 91 THR E O 1
ATOM 6846 N N . GLY E 1 92 ? 35.561 20.404 0.959 1.00 56.60 92 GLY E N 1
ATOM 6847 C CA . GLY E 1 92 ? 37.016 20.409 1.110 1.00 55.38 92 GLY E CA 1
ATOM 6848 C C . GLY E 1 92 ? 37.357 20.294 2.590 1.00 54.18 92 GLY E C 1
ATOM 6849 O O . GLY E 1 92 ? 36.651 19.651 3.357 1.00 51.91 92 GLY E O 1
ATOM 6850 N N . GLY E 1 93 ? 38.430 20.953 3.010 1.00 56.81 93 GLY E N 1
ATOM 6851 C CA . GLY E 1 93 ? 38.945 20.788 4.358 1.00 56.27 93 GLY E CA 1
ATOM 6852 C C . GLY E 1 93 ? 39.670 19.463 4.386 1.00 60.86 93 GLY E C 1
ATOM 6853 O O . GLY E 1 93 ? 39.511 18.602 3.491 1.00 62.02 93 GLY E O 1
ATOM 6854 N N . GLU E 1 94 ? 40.499 19.282 5.397 1.00 64.41 94 GLU E N 1
ATOM 6855 C CA . GLU E 1 94 ? 41.140 18.006 5.519 1.00 65.53 94 GLU E CA 1
ATOM 6856 C C . GLU E 1 94 ? 40.754 17.473 6.887 1.00 61.46 94 GLU E C 1
ATOM 6857 O O . GLU E 1 94 ? 40.659 18.240 7.846 1.00 63.17 94 GLU E O 1
ATOM 6863 N N . PHE E 1 95 ? 40.413 16.187 6.936 1.00 57.43 95 PHE E N 1
ATOM 6864 C CA . PHE E 1 95 ? 39.982 15.535 8.172 1.00 51.85 95 PHE E CA 1
ATOM 6865 C C . PHE E 1 95 ? 40.814 14.330 8.414 1.00 48.46 95 PHE E C 1
ATOM 6866 O O . PHE E 1 95 ? 41.112 13.610 7.463 1.00 51.09 95 PHE E O 1
ATOM 6874 N N . PRO E 1 96 ? 41.204 14.098 9.675 1.00 46.13 96 PRO E N 1
ATOM 6875 C CA . PRO E 1 96 ? 42.107 12.957 10.021 1.00 43.90 96 PRO E CA 1
ATOM 6876 C C . PRO E 1 96 ? 41.495 11.631 9.602 1.00 40.48 96 PRO E C 1
ATOM 6877 O O . PRO E 1 96 ? 40.341 11.443 9.814 1.00 36.05 96 PRO E O 1
ATOM 6881 N N . PRO E 1 97 ? 42.277 10.728 8.975 1.00 43.91 97 PRO E N 1
ATOM 6882 C CA . PRO E 1 97 ? 41.750 9.484 8.333 1.00 41.06 97 PRO E CA 1
ATOM 6883 C C . PRO E 1 97 ? 41.599 8.274 9.270 1.00 46.02 97 PRO E C 1
ATOM 6884 O O . PRO E 1 97 ? 41.174 7.192 8.822 1.00 50.47 97 PRO E O 1
ATOM 6888 N N . ASP E 1 98 ? 41.936 8.462 10.548 1.00 46.25 98 ASP E N 1
ATOM 6889 C CA . ASP E 1 98 ? 42.014 7.386 11.554 1.00 41.76 98 ASP E CA 1
ATOM 6890 C C . ASP E 1 98 ? 41.012 7.542 12.703 1.00 40.10 98 ASP E C 1
ATOM 6891 O O . ASP E 1 98 ? 41.022 6.741 13.583 1.00 40.31 98 ASP E O 1
ATOM 6896 N N . ARG E 1 99 ? 40.211 8.604 12.728 1.00 38.80 99 ARG E N 1
ATOM 6897 C CA . ARG E 1 99 ? 39.267 8.836 13.816 1.00 40.03 99 ARG E CA 1
ATOM 6898 C C . ARG E 1 99 ? 38.069 9.637 13.325 1.00 37.46 99 ARG E C 1
ATOM 6899 O O . ARG E 1 99 ? 38.130 10.232 12.255 1.00 36.19 99 ARG E O 1
ATOM 6907 N N . GLU E 1 100 ? 36.989 9.675 14.101 1.00 32.77 100 GLU E N 1
ATOM 6908 C CA . GLU E 1 100 ? 35.882 10.570 13.753 1.00 32.17 100 GLU E CA 1
ATOM 6909 C C . GLU E 1 100 ? 36.278 12.001 14.077 1.00 33.46 100 GLU E C 1
ATOM 6910 O O . GLU E 1 100 ? 37.106 12.194 14.944 1.00 34.91 100 GLU E O 1
ATOM 6916 N N . SER E 1 101 ? 35.680 12.988 13.406 1.00 32.52 101 SER E N 1
ATOM 6917 C CA . SER E 1 101 ? 35.755 14.423 13.789 1.00 33.50 101 SER E CA 1
ATOM 6918 C C . SER E 1 101 ? 34.357 14.995 13.956 1.00 37.64 101 SER E C 1
ATOM 6919 O O . SER E 1 101 ? 33.388 14.520 13.340 1.00 39.31 101 SER E O 1
ATOM 6922 N N . LEU E 1 102 ? 34.271 16.059 14.741 1.00 39.13 102 LEU E N 1
ATOM 6923 C CA . LEU E 1 102 ? 33.015 16.589 15.096 1.00 37.71 102 LEU E CA 1
ATOM 6924 C C . LEU E 1 102 ? 32.842 17.932 14.470 1.00 39.85 102 LEU E C 1
ATOM 6925 O O . LEU E 1 102 ? 33.614 18.813 14.755 1.00 40.16 102 LEU E O 1
ATOM 6930 N N . GLN E 1 103 ? 31.793 18.082 13.654 1.00 42.74 103 GLN E N 1
ATOM 6931 C CA . GLN E 1 103 ? 31.270 19.382 13.214 1.00 42.90 103 GLN E CA 1
ATOM 6932 C C . GLN E 1 103 ? 29.854 19.649 13.779 1.00 43.89 103 GLN E C 1
ATOM 6933 O O . GLN E 1 103 ? 29.245 18.771 14.431 1.00 43.25 103 GLN E O 1
ATOM 6939 N N . TRP E 1 104 ? 29.328 20.856 13.535 1.00 41.41 104 TRP E N 1
ATOM 6940 C CA . TRP E 1 104 ? 27.939 21.122 13.892 1.00 42.25 104 TRP E CA 1
ATOM 6941 C C . TRP E 1 104 ? 27.095 21.604 12.725 1.00 41.66 104 TRP E C 1
ATOM 6942 O O . TRP E 1 104 ? 27.505 22.467 11.926 1.00 39.68 104 TRP E O 1
ATOM 6953 N N . ILE E 1 105 ? 25.892 21.058 12.666 1.00 40.90 105 ILE E N 1
ATOM 6954 C CA . ILE E 1 105 ? 24.912 21.599 11.749 1.00 44.28 105 ILE E CA 1
ATOM 6955 C C . ILE E 1 105 ? 23.964 22.494 12.529 1.00 46.16 105 ILE E C 1
ATOM 6956 O O . ILE E 1 105 ? 23.434 22.139 13.588 1.00 48.02 105 ILE E O 1
ATOM 6961 N N . CYS E 1 106 ? 23.731 23.673 12.011 1.00 46.73 106 CYS E N 1
ATOM 6962 C CA . CYS E 1 106 ? 22.896 24.569 12.754 1.00 47.22 106 CYS E CA 1
ATOM 6963 C C . CYS E 1 106 ? 21.813 25.118 11.842 1.00 46.04 106 CYS E C 1
ATOM 6964 O O . CYS E 1 106 ? 22.069 25.607 10.756 1.00 47.95 106 CYS E O 1
ATOM 6967 N N . VAL E 1 107 ? 20.597 25.059 12.333 1.00 46.98 107 VAL E N 1
ATOM 6968 C CA . VAL E 1 107 ? 19.415 25.440 11.580 1.00 47.71 107 VAL E CA 1
ATOM 6969 C C . VAL E 1 107 ? 18.661 26.507 12.350 1.00 44.83 107 VAL E C 1
ATOM 6970 O O . VAL E 1 107 ? 18.270 26.305 13.499 1.00 41.43 107 VAL E O 1
ATOM 6974 N N . LYS E 1 108 ? 18.474 27.636 11.684 1.00 46.16 108 LYS E N 1
ATOM 6975 C CA . LYS E 1 108 ? 17.902 28.857 12.256 1.00 45.64 108 LYS E CA 1
ATOM 6976 C C . LYS E 1 108 ? 16.602 29.166 11.508 1.00 44.97 108 LYS E C 1
ATOM 6977 O O . LYS E 1 108 ? 16.559 29.149 10.274 1.00 45.69 108 LYS E O 1
ATOM 6983 N N . GLY E 1 109 ? 15.551 29.456 12.247 1.00 42.77 109 GLY E N 1
ATOM 6984 C CA . GLY E 1 109 ? 14.398 30.143 11.665 1.00 45.34 109 GLY E CA 1
ATOM 6985 C C . GLY E 1 109 ? 14.528 31.660 11.729 1.00 44.28 109 GLY E C 1
ATOM 6986 O O . GLY E 1 109 ? 15.012 32.186 12.699 1.00 43.54 109 GLY E O 1
ATOM 6987 N N . ILE E 1 110 ? 14.095 32.348 10.683 1.00 47.78 110 ILE E N 1
ATOM 6988 C CA . ILE E 1 110 ? 14.144 33.802 10.604 1.00 53.74 110 ILE E CA 1
ATOM 6989 C C . ILE E 1 110 ? 12.742 34.290 10.269 1.00 54.22 110 ILE E C 1
ATOM 6990 O O . ILE E 1 110 ? 12.018 33.582 9.626 1.00 58.11 110 ILE E O 1
ATOM 6995 N N . PRO E 1 111 ? 12.313 35.470 10.744 1.00 57.35 111 PRO E N 1
ATOM 6996 C CA . PRO E 1 111 ? 10.969 35.790 10.214 1.00 59.59 111 PRO E CA 1
ATOM 6997 C C . PRO E 1 111 ? 11.060 36.156 8.741 1.00 62.41 111 PRO E C 1
ATOM 6998 O O . PRO E 1 111 ? 12.056 36.737 8.327 1.00 63.97 111 PRO E O 1
ATOM 7002 N N . PRO E 1 112 ? 10.020 35.834 7.959 1.00 65.84 112 PRO E N 1
ATOM 7003 C CA . PRO E 1 112 ? 10.056 35.980 6.473 1.00 69.41 112 PRO E CA 1
ATOM 7004 C C . PRO E 1 112 ? 10.096 37.425 5.915 1.00 70.06 112 PRO E C 1
ATOM 7005 O O . PRO E 1 112 ? 9.995 38.390 6.680 1.00 70.17 112 PRO E O 1
ATOM 7009 N N . LYS E 1 130 ? -0.004 54.294 18.878 1.00 49.39 130 LYS E N 1
ATOM 7010 C CA . LYS E 1 130 ? 0.916 55.341 19.430 1.00 56.29 130 LYS E CA 1
ATOM 7011 C C . LYS E 1 130 ? 2.340 54.834 19.784 1.00 55.77 130 LYS E C 1
ATOM 7012 O O . LYS E 1 130 ? 3.342 55.326 19.241 1.00 58.70 130 LYS E O 1
ATOM 7018 N N . VAL E 1 131 ? 2.434 53.844 20.671 1.00 52.37 131 VAL E N 1
ATOM 7019 C CA . VAL E 1 131 ? 3.697 53.132 20.881 1.00 49.64 131 VAL E CA 1
ATOM 7020 C C . VAL E 1 131 ? 3.543 51.634 20.556 1.00 50.36 131 VAL E C 1
ATOM 7021 O O . VAL E 1 131 ? 2.583 51.019 20.993 1.00 53.54 131 VAL E O 1
ATOM 7025 N N . SER E 1 132 ? 4.459 51.073 19.763 1.00 44.16 132 SER E N 1
ATOM 7026 C CA . SER E 1 132 ? 4.264 49.750 19.230 1.00 42.86 132 SER E CA 1
ATOM 7027 C C . SER E 1 132 ? 5.449 48.834 19.523 1.00 46.06 132 SER E C 1
ATOM 7028 O O . SER E 1 132 ? 6.639 49.241 19.525 1.00 43.37 132 SER E O 1
ATOM 7031 N N . LEU E 1 133 ? 5.104 47.578 19.739 1.00 42.62 133 LEU E N 1
ATOM 7032 C CA . LEU E 1 133 ? 6.068 46.610 20.159 1.00 43.35 133 LEU E CA 1
ATOM 7033 C C . LEU E 1 133 ? 5.981 45.370 19.291 1.00 42.48 133 LEU E C 1
ATOM 7034 O O . LEU E 1 133 ? 4.940 44.735 19.187 1.00 41.64 133 LEU E O 1
ATOM 7039 N N . ASN E 1 134 ? 7.061 45.096 18.580 1.00 47.10 134 ASN E N 1
ATOM 7040 C CA . ASN E 1 134 ? 7.211 43.815 17.923 1.00 49.44 134 ASN E CA 1
ATOM 7041 C C . ASN E 1 134 ? 8.406 43.053 18.440 1.00 48.73 134 ASN E C 1
ATOM 7042 O O . ASN E 1 134 ? 9.537 43.584 18.638 1.00 45.69 134 ASN E O 1
ATOM 7047 N N . VAL E 1 135 ? 8.098 41.786 18.663 1.00 50.44 135 VAL E N 1
ATOM 7048 C CA . VAL E 1 135 ? 8.961 40.829 19.300 1.00 53.06 135 VAL E CA 1
ATOM 7049 C C . VAL E 1 135 ? 8.885 39.492 18.587 1.00 51.71 135 VAL E C 1
ATOM 7050 O O . VAL E 1 135 ? 7.824 38.924 18.426 1.00 50.06 135 VAL E O 1
ATOM 7054 N N . GLN E 1 136 ? 10.042 39.005 18.162 1.00 53.80 136 GLN E N 1
ATOM 7055 C CA . GLN E 1 136 ? 10.150 37.750 17.455 1.00 55.23 136 GLN E CA 1
ATOM 7056 C C . GLN E 1 136 ? 11.183 36.912 18.160 1.00 54.35 136 GLN E C 1
ATOM 7057 O O . GLN E 1 136 ? 12.185 37.425 18.666 1.00 50.28 136 GLN E O 1
ATOM 7063 N N . LEU E 1 137 ? 10.964 35.608 18.149 1.00 55.45 137 LEU E N 1
ATOM 7064 C CA . LEU E 1 137 ? 11.861 34.704 18.832 1.00 54.72 137 LEU E CA 1
ATOM 7065 C C . LEU E 1 137 ? 12.450 33.749 17.822 1.00 55.64 137 LEU E C 1
ATOM 7066 O O . LEU E 1 137 ? 11.802 32.746 17.423 1.00 54.55 137 LEU E O 1
ATOM 7071 N N . SER E 1 138 ? 13.662 34.080 17.369 1.00 54.91 138 SER E N 1
ATOM 7072 C CA . SER E 1 138 ? 14.305 33.313 16.285 1.00 57.25 138 SER E CA 1
ATOM 7073 C C . SER E 1 138 ? 15.305 32.284 16.797 1.00 55.10 138 SER E C 1
ATOM 7074 O O . SER E 1 138 ? 16.337 32.624 17.405 1.00 56.34 138 SER E O 1
ATOM 7077 N N . VAL E 1 139 ? 15.003 31.021 16.585 1.00 51.49 139 VAL E N 1
ATOM 7078 C CA . VAL E 1 139 ? 15.839 30.037 17.247 1.00 50.73 139 VAL E CA 1
ATOM 7079 C C . VAL E 1 139 ? 16.711 29.242 16.320 1.00 48.24 139 VAL E C 1
ATOM 7080 O O . VAL E 1 139 ? 16.305 28.879 15.237 1.00 48.53 139 VAL E O 1
ATOM 7084 N N . SER E 1 140 ? 17.927 29.029 16.792 1.00 51.27 140 SER E N 1
ATOM 7085 C CA . SER E 1 140 ? 19.038 28.375 16.100 1.00 53.72 140 SER E CA 1
ATOM 7086 C C . SER E 1 140 ? 19.211 27.007 16.749 1.00 52.96 140 SER E C 1
ATOM 7087 O O . SER E 1 140 ? 19.470 26.917 17.945 1.00 58.00 140 SER E O 1
ATOM 7090 N N . SER E 1 141 ? 19.094 25.954 15.969 1.00 52.32 141 SER E N 1
ATOM 7091 C CA . SER E 1 141 ? 19.103 24.591 16.478 1.00 54.34 141 SER E CA 1
ATOM 7092 C C . SER E 1 141 ? 20.297 23.765 15.919 1.00 53.80 141 SER E C 1
ATOM 7093 O O . SER E 1 141 ? 20.457 23.617 14.712 1.00 54.51 141 SER E O 1
ATOM 7096 N N . CYS E 1 142 ? 21.157 23.247 16.775 1.00 52.62 142 CYS E N 1
ATOM 7097 C CA . CYS E 1 142 ? 22.392 22.606 16.282 1.00 50.07 142 CYS E CA 1
ATOM 7098 C C . CYS E 1 142 ? 22.429 21.132 16.551 1.00 46.47 142 CYS E C 1
ATOM 7099 O O . CYS E 1 142 ? 22.041 20.707 17.605 1.00 46.69 142 CYS E O 1
ATOM 7102 N N . ILE E 1 143 ? 22.890 20.323 15.606 1.00 45.03 143 ILE E N 1
ATOM 7103 C CA . ILE E 1 143 ? 23.209 18.942 15.970 1.00 42.12 143 ILE E CA 1
ATOM 7104 C C . ILE E 1 143 ? 24.590 18.556 15.566 1.00 40.67 143 ILE E C 1
ATOM 7105 O O . ILE E 1 143 ? 25.239 19.265 14.744 1.00 44.00 143 ILE E O 1
ATOM 7110 N N . LYS E 1 144 ? 25.030 17.437 16.136 1.00 36.50 144 LYS E N 1
ATOM 7111 C CA . LYS E 1 144 ? 26.362 16.915 15.882 1.00 37.97 144 LYS E CA 1
ATOM 7112 C C . LYS E 1 144 ? 26.420 16.292 14.516 1.00 39.65 144 LYS E C 1
ATOM 7113 O O . LYS E 1 144 ? 25.475 15.620 14.105 1.00 43.62 144 LYS E O 1
ATOM 7119 N N . LEU E 1 145 ? 27.515 16.541 13.801 1.00 37.34 145 LEU E N 1
ATOM 7120 C CA . LEU E 1 145 ? 27.838 15.809 12.585 1.00 34.67 145 LEU E CA 1
ATOM 7121 C C . LEU E 1 145 ? 29.216 15.111 12.747 1.00 37.78 145 LEU E C 1
ATOM 7122 O O . LEU E 1 145 ? 30.228 15.759 13.076 1.00 38.53 145 LEU E O 1
ATOM 7127 N N . PHE E 1 146 ? 29.246 13.803 12.511 1.00 35.28 146 PHE E N 1
ATOM 7128 C CA . PHE E 1 146 ? 30.413 13.005 12.809 1.00 35.71 146 PHE E CA 1
ATOM 7129 C C . PHE E 1 146 ? 30.961 12.619 11.502 1.00 36.53 146 PHE E C 1
ATOM 7130 O O . PHE E 1 146 ? 30.317 11.858 10.760 1.00 36.38 146 PHE E O 1
ATOM 7138 N N . VAL E 1 147 ? 32.126 13.182 11.206 1.00 35.12 147 VAL E N 1
ATOM 7139 C CA . VAL E 1 147 ? 32.848 12.825 10.036 1.00 33.17 147 VAL E CA 1
ATOM 7140 C C . VAL E 1 147 ? 33.445 11.476 10.376 1.00 37.28 147 VAL E C 1
ATOM 7141 O O . VAL E 1 147 ? 34.234 11.356 11.308 1.00 41.54 147 VAL E O 1
ATOM 7145 N N . ARG E 1 148 ? 32.994 10.431 9.683 1.00 37.73 148 ARG E N 1
ATOM 7146 C CA . ARG E 1 148 ? 33.486 9.065 9.934 1.00 36.88 148 ARG E CA 1
ATOM 7147 C C . ARG E 1 148 ? 34.266 8.492 8.724 1.00 35.25 148 ARG E C 1
ATOM 7148 O O . ARG E 1 148 ? 33.665 7.955 7.811 1.00 32.20 148 ARG E O 1
ATOM 7156 N N . PRO E 1 149 ? 35.603 8.582 8.747 1.00 37.28 149 PRO E N 1
ATOM 7157 C CA . PRO E 1 149 ? 36.434 8.096 7.636 1.00 41.38 149 PRO E CA 1
ATOM 7158 C C . PRO E 1 149 ? 36.235 6.601 7.405 1.00 45.62 149 PRO E C 1
ATOM 7159 O O . PRO E 1 149 ? 35.761 5.903 8.313 1.00 45.76 149 PRO E O 1
ATOM 7163 N N . PRO E 1 150 ? 36.514 6.131 6.175 1.00 47.16 150 PRO E N 1
ATOM 7164 C CA . PRO E 1 150 ? 36.432 4.730 5.770 1.00 48.13 150 PRO E CA 1
ATOM 7165 C C . PRO E 1 150 ? 37.125 3.830 6.730 1.00 45.54 150 PRO E C 1
ATOM 7166 O O . PRO E 1 150 ? 36.609 2.760 7.004 1.00 41.78 150 PRO E O 1
ATOM 7170 N N . ALA E 1 151 ? 38.294 4.254 7.227 1.00 45.25 151 ALA E N 1
ATOM 7171 C CA . ALA E 1 151 ? 39.135 3.370 8.053 1.00 43.97 151 ALA E CA 1
ATOM 7172 C C . ALA E 1 151 ? 38.494 3.032 9.400 1.00 45.69 151 ALA E C 1
ATOM 7173 O O . ALA E 1 151 ? 38.833 2.002 10.032 1.00 48.98 151 ALA E O 1
ATOM 7175 N N . VAL E 1 152 ? 37.597 3.903 9.852 1.00 41.54 152 VAL E N 1
ATOM 7176 C CA . VAL E 1 152 ? 36.950 3.742 11.128 1.00 42.56 152 VAL E CA 1
ATOM 7177 C C . VAL E 1 152 ? 35.761 2.795 10.996 1.00 46.77 152 VAL E C 1
ATOM 7178 O O . VAL E 1 152 ? 34.651 3.187 10.711 1.00 46.13 152 VAL E O 1
ATOM 7182 N N . LYS E 1 153 ? 36.017 1.513 11.213 1.00 53.91 153 LYS E N 1
ATOM 7183 C CA . LYS E 1 153 ? 34.990 0.467 11.003 1.00 58.50 153 LYS E CA 1
ATOM 7184 C C . LYS E 1 153 ? 33.907 0.307 12.107 1.00 57.08 153 LYS E C 1
ATOM 7185 O O . LYS E 1 153 ? 34.123 0.713 13.264 1.00 55.63 153 LYS E O 1
ATOM 7191 N N . GLY E 1 154 ? 32.745 -0.236 11.712 1.00 58.89 154 GLY E N 1
ATOM 7192 C CA . GLY E 1 154 ? 31.620 -0.526 12.627 1.00 57.60 154 GLY E CA 1
ATOM 7193 C C . GLY E 1 154 ? 30.951 0.731 13.173 1.00 57.33 154 GLY E C 1
ATOM 7194 O O . GLY E 1 154 ? 30.955 1.772 12.516 1.00 54.11 154 GLY E O 1
ATOM 7195 N N . ARG E 1 155 ? 30.386 0.625 14.383 1.00 57.28 155 ARG E N 1
ATOM 7196 C CA . ARG E 1 155 ? 29.618 1.704 15.046 1.00 53.83 155 ARG E CA 1
ATOM 7197 C C . ARG E 1 155 ? 30.043 1.870 16.488 1.00 52.27 155 ARG E C 1
ATOM 7198 O O . ARG E 1 155 ? 30.371 0.893 17.137 1.00 54.98 155 ARG E O 1
ATOM 7206 N N . PRO E 1 156 ? 29.980 3.098 17.013 1.00 52.86 156 PRO E N 1
ATOM 7207 C CA . PRO E 1 156 ? 30.335 3.365 18.395 1.00 55.09 156 PRO E CA 1
ATOM 7208 C C . PRO E 1 156 ? 29.835 2.302 19.399 1.00 61.83 156 PRO E C 1
ATOM 7209 O O . PRO E 1 156 ? 30.590 1.935 20.308 1.00 64.98 156 PRO E O 1
ATOM 7213 N N . ASP E 1 157 ? 28.605 1.793 19.250 1.00 63.77 157 ASP E N 1
ATOM 7214 C CA . ASP E 1 157 ? 28.075 0.820 20.228 1.00 66.74 157 ASP E CA 1
ATOM 7215 C C . ASP E 1 157 ? 28.828 -0.516 20.248 1.00 67.08 157 ASP E C 1
ATOM 7216 O O . ASP E 1 157 ? 28.916 -1.194 21.275 1.00 68.72 157 ASP E O 1
ATOM 7221 N N . ASP E 1 158 ? 29.415 -0.896 19.133 1.00 66.13 158 ASP E N 1
ATOM 7222 C CA . ASP E 1 158 ? 30.234 -2.102 19.144 1.00 67.97 158 ASP E CA 1
ATOM 7223 C C . ASP E 1 158 ? 31.450 -1.983 20.140 1.00 61.24 158 ASP E C 1
ATOM 7224 O O . ASP E 1 158 ? 32.058 -2.960 20.527 1.00 60.46 158 ASP E O 1
ATOM 7229 N N . VAL E 1 159 ? 31.804 -0.777 20.547 1.00 55.47 159 VAL E N 1
ATOM 7230 C CA . VAL E 1 159 ? 33.047 -0.604 21.273 1.00 50.94 159 VAL E CA 1
ATOM 7231 C C . VAL E 1 159 ? 32.974 0.383 22.436 1.00 49.02 159 VAL E C 1
ATOM 7232 O O . VAL E 1 159 ? 33.981 0.568 23.111 1.00 51.49 159 VAL E O 1
ATOM 7236 N N . ALA E 1 160 ? 31.838 1.036 22.688 1.00 48.13 160 ALA E N 1
ATOM 7237 C CA . ALA E 1 160 ? 31.771 1.981 23.859 1.00 48.83 160 ALA E CA 1
ATOM 7238 C C . ALA E 1 160 ? 32.066 1.276 25.200 1.00 49.93 160 ALA E C 1
ATOM 7239 O O . ALA E 1 160 ? 32.598 1.894 26.136 1.00 45.78 160 ALA E O 1
ATOM 7241 N N . GLY E 1 161 ? 31.770 -0.026 25.276 1.00 50.00 161 GLY E N 1
ATOM 7242 C CA . GLY E 1 161 ? 32.218 -0.784 26.418 1.00 52.61 161 GLY E CA 1
ATOM 7243 C C . GLY E 1 161 ? 33.719 -0.845 26.684 1.00 55.20 161 GLY E C 1
ATOM 7244 O O . GLY E 1 161 ? 34.149 -1.615 27.537 1.00 59.12 161 GLY E O 1
ATOM 7245 N N . LYS E 1 162 ? 34.535 -0.062 25.980 1.00 51.97 162 LYS E N 1
ATOM 7246 C CA . LYS E 1 162 ? 35.979 -0.211 26.158 1.00 54.11 162 LYS E CA 1
ATOM 7247 C C . LYS E 1 162 ? 36.536 1.040 26.796 1.00 51.27 162 LYS E C 1
ATOM 7248 O O . LYS E 1 162 ? 37.740 1.222 26.942 1.00 53.75 162 LYS E O 1
ATOM 7254 N N . VAL E 1 163 ? 35.634 1.911 27.177 1.00 45.74 163 VAL E N 1
ATOM 7255 C CA . VAL E 1 163 ? 36.023 3.099 27.855 1.00 47.00 163 VAL E CA 1
ATOM 7256 C C . VAL E 1 163 ? 36.380 2.717 29.272 1.00 49.36 163 VAL E C 1
ATOM 7257 O O . VAL E 1 163 ? 35.627 2.042 29.899 1.00 53.03 163 VAL E O 1
ATOM 7261 N N . GLU E 1 164 ? 37.530 3.142 29.777 1.00 54.21 164 GLU E N 1
ATOM 7262 C CA . GLU E 1 164 ? 37.913 2.809 31.159 1.00 55.37 164 GLU E CA 1
ATOM 7263 C C . GLU E 1 164 ? 37.783 4.060 32.064 1.00 56.72 164 GLU E C 1
ATOM 7264 O O . GLU E 1 164 ? 37.698 5.200 31.565 1.00 54.91 164 GLU E O 1
ATOM 7270 N N . TRP E 1 165 ? 37.753 3.850 33.383 1.00 59.51 165 TRP E N 1
ATOM 7271 C CA . TRP E 1 165 ? 37.401 4.906 34.353 1.00 59.86 165 TRP E CA 1
ATOM 7272 C C . TRP E 1 165 ? 38.285 4.907 35.657 1.00 65.91 165 TRP E C 1
ATOM 7273 O O . TRP E 1 165 ? 38.515 3.848 36.287 1.00 71.42 165 TRP E O 1
ATOM 7284 N N . GLN E 1 166 ? 38.745 6.094 36.066 1.00 63.96 166 GLN E N 1
ATOM 7285 C CA . GLN E 1 166 ? 39.718 6.231 37.164 1.00 69.34 166 GLN E CA 1
ATOM 7286 C C . GLN E 1 166 ? 39.476 7.535 37.977 1.00 71.07 166 GLN E C 1
ATOM 7287 O O . GLN E 1 166 ? 38.880 8.488 37.438 1.00 69.37 166 GLN E O 1
ATOM 7293 N N . ARG E 1 167 ? 39.898 7.590 39.253 1.00 73.00 167 ARG E N 1
ATOM 7294 C CA . ARG E 1 167 ? 39.764 8.866 39.981 1.00 75.50 167 ARG E CA 1
ATOM 7295 C C . ARG E 1 167 ? 40.854 9.915 39.637 1.00 75.41 167 ARG E C 1
ATOM 7296 O O . ARG E 1 167 ? 41.991 9.552 39.329 1.00 74.43 167 ARG E O 1
ATOM 7304 N N . ALA E 1 168 ? 40.482 11.201 39.633 1.00 77.34 168 ALA E N 1
ATOM 7305 C CA . ALA E 1 168 ? 41.394 12.292 39.231 1.00 81.01 168 ALA E CA 1
ATOM 7306 C C . ALA E 1 168 ? 41.575 13.361 40.309 1.00 85.26 168 ALA E C 1
ATOM 7307 O O . ALA E 1 168 ? 41.425 14.555 40.038 1.00 87.32 168 ALA E O 1
ATOM 7309 N N . GLY E 1 169 ? 41.938 12.920 41.513 1.00 87.76 169 GLY E N 1
ATOM 7310 C CA . GLY E 1 169 ? 41.736 13.704 42.733 1.00 87.91 169 GLY E CA 1
ATOM 7311 C C . GLY E 1 169 ? 40.251 13.699 43.052 1.00 85.06 169 GLY E C 1
ATOM 7312 O O . GLY E 1 169 ? 39.640 12.630 43.182 1.00 82.39 169 GLY E O 1
ATOM 7313 N N . ASN E 1 170 ? 39.676 14.905 43.111 1.00 86.28 170 ASN E N 1
ATOM 7314 C CA . ASN E 1 170 ? 38.260 15.145 43.468 1.00 86.66 170 ASN E CA 1
ATOM 7315 C C . ASN E 1 170 ? 37.259 14.872 42.346 1.00 82.63 170 ASN E C 1
ATOM 7316 O O . ASN E 1 170 ? 36.037 15.014 42.539 1.00 79.55 170 ASN E O 1
ATOM 7321 N N . ARG E 1 171 ? 37.788 14.467 41.187 1.00 80.56 171 ARG E N 1
ATOM 7322 C CA . ARG E 1 171 ? 36.998 14.339 39.963 1.00 77.51 171 ARG E CA 1
ATOM 7323 C C . ARG E 1 171 ? 37.041 12.960 39.309 1.00 75.72 171 ARG E C 1
ATOM 7324 O O . ARG E 1 171 ? 37.721 12.053 39.793 1.00 79.03 171 ARG E O 1
ATOM 7332 N N . LEU E 1 172 ? 36.291 12.805 38.222 1.00 72.86 172 LEU E N 1
ATOM 7333 C CA . LEU E 1 172 ? 36.147 11.515 37.540 1.00 68.97 172 LEU E CA 1
ATOM 7334 C C . LEU E 1 172 ? 36.725 11.566 36.113 1.00 66.36 172 LEU E C 1
ATOM 7335 O O . LEU E 1 172 ? 36.209 12.281 35.244 1.00 66.84 172 LEU E O 1
ATOM 7340 N N . LYS E 1 173 ? 37.789 10.808 35.862 1.00 63.51 173 LYS E N 1
ATOM 7341 C CA . LYS E 1 173 ? 38.388 10.817 34.530 1.00 58.91 173 LYS E CA 1
ATOM 7342 C C . LYS E 1 173 ? 37.943 9.622 33.694 1.00 55.66 173 LYS E C 1
ATOM 7343 O O . LYS E 1 173 ? 38.050 8.489 34.139 1.00 58.55 173 LYS E O 1
ATOM 7349 N N . GLY E 1 174 ? 37.399 9.880 32.507 1.00 50.07 174 GLY E N 1
ATOM 7350 C CA . GLY E 1 174 ? 37.098 8.816 31.558 1.00 45.81 174 GLY E CA 1
ATOM 7351 C C . GLY E 1 174 ? 37.989 8.870 30.322 1.00 46.88 174 GLY E C 1
ATOM 7352 O O . GLY E 1 174 ? 38.209 9.945 29.747 1.00 42.87 174 GLY E O 1
ATOM 7353 N N . VAL E 1 175 ? 38.522 7.710 29.928 1.00 46.84 175 VAL E N 1
ATOM 7354 C CA . VAL E 1 175 ? 39.453 7.662 28.811 1.00 48.27 175 VAL E CA 1
ATOM 7355 C C . VAL E 1 175 ? 38.960 6.706 27.722 1.00 49.78 175 VAL E C 1
ATOM 7356 O O . VAL E 1 175 ? 38.521 5.542 27.964 1.00 50.32 175 VAL E O 1
ATOM 7360 N N . ASN E 1 176 ? 39.017 7.268 26.522 1.00 49.81 176 ASN E N 1
ATOM 7361 C CA . ASN E 1 176 ? 38.423 6.714 25.326 1.00 48.54 176 ASN E CA 1
ATOM 7362 C C . ASN E 1 176 ? 39.548 6.222 24.363 1.00 47.13 176 ASN E C 1
ATOM 7363 O O . ASN E 1 176 ? 40.266 7.038 23.761 1.00 51.60 176 ASN E O 1
ATOM 7368 N N . PRO E 1 177 ? 39.727 4.884 24.278 1.00 41.76 177 PRO E N 1
ATOM 7369 C CA . PRO E 1 177 ? 40.701 4.197 23.423 1.00 45.79 177 PRO E CA 1
ATOM 7370 C C . PRO E 1 177 ? 40.126 3.877 22.046 1.00 47.28 177 PRO E C 1
ATOM 7371 O O . PRO E 1 177 ? 40.632 3.019 21.322 1.00 48.98 177 PRO E O 1
ATOM 7375 N N . THR E 1 178 ? 39.052 4.555 21.694 1.00 46.42 178 THR E N 1
ATOM 7376 C CA . THR E 1 178 ? 38.351 4.196 20.479 1.00 45.85 178 THR E CA 1
ATOM 7377 C C . THR E 1 178 ? 38.413 5.365 19.499 1.00 43.05 178 THR E C 1
ATOM 7378 O O . THR E 1 178 ? 38.569 6.531 19.904 1.00 43.13 178 THR E O 1
ATOM 7382 N N . PRO E 1 179 ? 38.283 5.059 18.200 1.00 40.80 179 PRO E N 1
ATOM 7383 C CA . PRO E 1 179 ? 38.257 6.165 17.230 1.00 37.45 179 PRO E CA 1
ATOM 7384 C C . PRO E 1 179 ? 36.935 6.960 17.255 1.00 35.67 179 PRO E C 1
ATOM 7385 O O . PRO E 1 179 ? 36.785 7.866 16.490 1.00 37.52 179 PRO E O 1
ATOM 7389 N N . PHE E 1 180 ? 35.996 6.629 18.129 1.00 38.68 180 PHE E N 1
ATOM 7390 C CA . PHE E 1 180 ? 34.625 7.247 18.121 1.00 40.12 180 PHE E CA 1
ATOM 7391 C C . PHE E 1 180 ? 34.373 8.372 19.146 1.00 41.96 180 PHE E C 1
ATOM 7392 O O . PHE E 1 180 ? 34.794 8.254 20.291 1.00 45.10 180 PHE E O 1
ATOM 7400 N N . TYR E 1 181 ? 33.655 9.440 18.780 1.00 39.90 181 TYR E N 1
ATOM 7401 C CA . TYR E 1 181 ? 33.140 10.290 19.843 1.00 34.46 181 TYR E CA 1
ATOM 7402 C C . TYR E 1 181 ? 32.265 9.441 20.722 1.00 38.24 181 TYR E C 1
ATOM 7403 O O . TYR E 1 181 ? 31.465 8.673 20.218 1.00 41.38 181 TYR E O 1
ATOM 7412 N N . ILE E 1 182 ? 32.459 9.528 22.032 1.00 39.81 182 ILE E N 1
ATOM 7413 C CA . ILE E 1 182 ? 31.528 8.901 22.946 1.00 42.03 182 ILE E CA 1
ATOM 7414 C C . ILE E 1 182 ? 30.565 9.943 23.522 1.00 41.46 182 ILE E C 1
ATOM 7415 O O . ILE E 1 182 ? 30.934 10.852 24.258 1.00 40.54 182 ILE E O 1
ATOM 7420 N N . ASN E 1 183 ? 29.309 9.775 23.151 1.00 47.71 183 ASN E N 1
ATOM 7421 C CA . ASN E 1 183 ? 28.220 10.645 23.511 1.00 48.67 183 ASN E CA 1
ATOM 7422 C C . ASN E 1 183 ? 27.375 10.023 24.654 1.00 50.61 183 ASN E C 1
ATOM 7423 O O . ASN E 1 183 ? 26.445 9.257 24.419 1.00 49.90 183 ASN E O 1
ATOM 7428 N N . LEU E 1 184 ? 27.762 10.330 25.895 1.00 50.86 184 LEU E N 1
ATOM 7429 C CA . LEU E 1 184 ? 27.120 9.789 27.083 1.00 51.21 184 LEU E CA 1
ATOM 7430 C C . LEU E 1 184 ? 25.692 10.275 27.206 1.00 57.03 184 LEU E C 1
ATOM 7431 O O . LEU E 1 184 ? 25.486 11.481 27.281 1.00 59.53 184 LEU E O 1
ATOM 7436 N N . SER E 1 185 ? 24.707 9.361 27.226 1.00 59.46 185 SER E N 1
ATOM 7437 C CA . SER E 1 185 ? 23.320 9.733 27.520 1.00 60.90 185 SER E CA 1
ATOM 7438 C C . SER E 1 185 ? 23.110 9.669 29.052 1.00 64.64 185 SER E C 1
ATOM 7439 O O . SER E 1 185 ? 22.327 10.456 29.629 1.00 63.47 185 SER E O 1
ATOM 7442 N N . THR E 1 186 ? 23.817 8.731 29.706 1.00 62.50 186 THR E N 1
ATOM 7443 C CA . THR E 1 186 ? 23.736 8.577 31.158 1.00 65.01 186 THR E CA 1
ATOM 7444 C C . THR E 1 186 ? 25.066 8.222 31.782 1.00 62.61 186 THR E C 1
ATOM 7445 O O . THR E 1 186 ? 25.724 7.290 31.342 1.00 63.24 186 THR E O 1
ATOM 7449 N N . LEU E 1 187 ? 25.448 8.954 32.827 1.00 64.20 187 LEU E N 1
ATOM 7450 C CA . LEU E 1 187 ? 26.594 8.579 33.698 1.00 60.62 187 LEU E CA 1
ATOM 7451 C C . LEU E 1 187 ? 26.261 8.568 35.218 1.00 60.23 187 LEU E C 1
ATOM 7452 O O . LEU E 1 187 ? 25.958 9.606 35.803 1.00 54.59 187 LEU E O 1
ATOM 7457 N N . THR E 1 188 ? 26.315 7.370 35.815 1.00 64.79 188 THR E N 1
ATOM 7458 C CA . THR E 1 188 ? 26.279 7.130 37.292 1.00 68.11 188 THR E CA 1
ATOM 7459 C C . THR E 1 188 ? 27.582 6.489 37.845 1.00 67.17 188 THR E C 1
ATOM 7460 O O . THR E 1 188 ? 28.312 5.806 37.111 1.00 61.85 188 THR E O 1
ATOM 7464 N N . VAL E 1 189 ? 27.842 6.726 39.143 1.00 73.37 189 VAL E N 1
ATOM 7465 C CA . VAL E 1 189 ? 28.943 6.120 39.981 1.00 75.89 189 VAL E CA 1
ATOM 7466 C C . VAL E 1 189 ? 28.361 5.346 41.199 1.00 80.16 189 VAL E C 1
ATOM 7467 O O . VAL E 1 189 ? 27.997 5.977 42.204 1.00 81.41 189 VAL E O 1
ATOM 7471 N N . GLY E 1 190 ? 28.296 4.007 41.116 1.00 83.29 190 GLY E N 1
ATOM 7472 C CA . GLY E 1 190 ? 27.506 3.170 42.069 1.00 86.92 190 GLY E CA 1
ATOM 7473 C C . GLY E 1 190 ? 26.055 3.643 42.151 1.00 88.08 190 GLY E C 1
ATOM 7474 O O . GLY E 1 190 ? 25.234 3.312 41.292 1.00 87.07 190 GLY E O 1
ATOM 7475 N N . GLY E 1 191 ? 25.751 4.435 43.180 1.00 89.87 191 GLY E N 1
ATOM 7476 C CA . GLY E 1 191 ? 24.517 5.219 43.211 1.00 91.74 191 GLY E CA 1
ATOM 7477 C C . GLY E 1 191 ? 24.446 6.310 42.129 1.00 88.12 191 GLY E C 1
ATOM 7478 O O . GLY E 1 191 ? 23.826 6.116 41.077 1.00 83.99 191 GLY E O 1
ATOM 7479 N N . LYS E 1 192 ? 25.128 7.430 42.385 1.00 86.77 192 LYS E N 1
ATOM 7480 C CA . LYS E 1 192 ? 24.762 8.776 41.864 1.00 86.02 192 LYS E CA 1
ATOM 7481 C C . LYS E 1 192 ? 25.066 9.100 40.378 1.00 82.35 192 LYS E C 1
ATOM 7482 O O . LYS E 1 192 ? 26.065 8.657 39.822 1.00 78.11 192 LYS E O 1
ATOM 7488 N N . GLU E 1 193 ? 24.185 9.898 39.767 1.00 83.24 193 GLU E N 1
ATOM 7489 C CA . GLU E 1 193 ? 24.409 10.522 38.456 1.00 80.68 193 GLU E CA 1
ATOM 7490 C C . GLU E 1 193 ? 25.565 11.539 38.455 1.00 78.67 193 GLU E C 1
ATOM 7491 O O . GLU E 1 193 ? 25.646 12.406 39.350 1.00 80.29 193 GLU E O 1
ATOM 7497 N N . VAL E 1 194 ? 26.437 11.454 37.442 1.00 73.70 194 VAL E N 1
ATOM 7498 C CA . VAL E 1 194 ? 27.532 12.408 37.327 1.00 71.73 194 VAL E CA 1
ATOM 7499 C C . VAL E 1 194 ? 27.059 13.648 36.592 1.00 74.50 194 VAL E C 1
ATOM 7500 O O . VAL E 1 194 ? 26.278 13.547 35.648 1.00 72.54 194 VAL E O 1
ATOM 7504 N N . LYS E 1 195 ? 27.531 14.807 37.066 1.00 81.29 195 LYS E N 1
ATOM 7505 C CA . LYS E 1 195 ? 27.173 16.130 36.538 1.00 88.20 195 LYS E CA 1
ATOM 7506 C C . LYS E 1 195 ? 28.133 16.554 35.385 1.00 88.51 195 LYS E C 1
ATOM 7507 O O . LYS E 1 195 ? 29.293 16.111 35.340 1.00 87.43 195 LYS E O 1
ATOM 7513 N N . GLU E 1 196 ? 27.656 17.410 34.472 1.00 90.02 196 GLU E N 1
ATOM 7514 C CA . GLU E 1 196 ? 28.447 17.891 33.307 1.00 89.70 196 GLU E CA 1
ATOM 7515 C C . GLU E 1 196 ? 28.951 16.743 32.407 1.00 85.32 196 GLU E C 1
ATOM 7516 O O . GLU E 1 196 ? 30.159 16.592 32.178 1.00 82.34 196 GLU E O 1
ATOM 7522 N N . ARG E 1 197 ? 28.004 15.949 31.899 1.00 83.87 197 ARG E N 1
ATOM 7523 C CA . ARG E 1 197 ? 28.303 14.710 31.175 1.00 80.04 197 ARG E CA 1
ATOM 7524 C C . ARG E 1 197 ? 28.652 14.937 29.686 1.00 78.11 197 ARG E C 1
ATOM 7525 O O . ARG E 1 197 ? 28.062 14.299 28.792 1.00 79.00 197 ARG E O 1
ATOM 7533 N N . GLU E 1 198 ? 29.619 15.826 29.428 1.00 73.66 198 GLU E N 1
ATOM 7534 C CA . GLU E 1 198 ? 30.108 16.094 28.062 1.00 70.32 198 GLU E CA 1
ATOM 7535 C C . GLU E 1 198 ? 30.777 14.864 27.339 1.00 61.48 198 GLU E C 1
ATOM 7536 O O . GLU E 1 198 ? 31.311 13.946 27.960 1.00 59.04 198 GLU E O 1
ATOM 7542 N N . TYR E 1 199 ? 30.729 14.845 26.018 1.00 54.76 199 TYR E N 1
ATOM 7543 C CA . TYR E 1 199 ? 31.290 13.726 25.275 1.00 51.22 199 TYR E CA 1
ATOM 7544 C C . TYR E 1 199 ? 32.813 13.568 25.430 1.00 51.50 199 TYR E C 1
ATOM 7545 O O . TYR E 1 199 ? 33.512 14.438 26.007 1.00 52.31 199 TYR E O 1
ATOM 7554 N N . ILE E 1 200 ? 33.313 12.438 24.941 1.00 46.45 200 ILE E N 1
ATOM 7555 C CA . ILE E 1 200 ? 34.730 12.181 24.960 1.00 44.63 200 ILE E CA 1
ATOM 7556 C C . ILE E 1 200 ? 35.165 11.941 23.548 1.00 46.39 200 ILE E C 1
ATOM 7557 O O . ILE E 1 200 ? 34.653 11.011 22.874 1.00 46.08 200 ILE E O 1
ATOM 7562 N N . ALA E 1 201 ? 36.100 12.791 23.124 1.00 43.27 201 ALA E N 1
ATOM 7563 C CA . ALA E 1 201 ? 36.713 12.737 21.810 1.00 44.38 201 ALA E CA 1
ATOM 7564 C C . ALA E 1 201 ? 37.417 11.409 21.614 1.00 42.39 201 ALA E C 1
ATOM 7565 O O . ALA E 1 201 ? 37.790 10.765 22.612 1.00 43.26 201 ALA E O 1
ATOM 7567 N N . PRO E 1 202 ? 37.588 11.004 20.334 1.00 39.13 202 PRO E N 1
ATOM 7568 C CA . PRO E 1 202 ? 38.301 9.813 19.912 1.00 39.39 202 PRO E CA 1
ATOM 7569 C C . PRO E 1 202 ? 39.671 9.794 20.516 1.00 38.85 202 PRO E C 1
ATOM 7570 O O . PRO E 1 202 ? 40.386 10.797 20.435 1.00 34.97 202 PRO E O 1
ATOM 7574 N N . PHE E 1 203 ? 40.041 8.666 21.112 1.00 41.59 203 PHE E N 1
ATOM 7575 C CA . PHE E 1 203 ? 41.405 8.505 21.597 1.00 43.89 203 PHE E CA 1
ATOM 7576 C C . PHE E 1 203 ? 41.779 9.616 22.556 1.00 48.78 203 PHE E C 1
ATOM 7577 O O . PHE E 1 203 ? 42.823 10.246 22.389 1.00 56.88 203 PHE E O 1
ATOM 7585 N N . SER E 1 204 ? 40.948 9.868 23.553 1.00 50.16 204 SER E N 1
ATOM 7586 C CA . SER E 1 204 ? 41.021 11.100 24.322 1.00 49.87 204 SER E CA 1
ATOM 7587 C C . SER E 1 204 ? 40.345 10.841 25.672 1.00 49.79 204 SER E C 1
ATOM 7588 O O . SER E 1 204 ? 39.708 9.792 25.912 1.00 48.50 204 SER E O 1
ATOM 7591 N N . SER E 1 205 ? 40.452 11.823 26.552 1.00 52.03 205 SER E N 1
ATOM 7592 C CA . SER E 1 205 ? 39.948 11.701 27.927 1.00 49.52 205 SER E CA 1
ATOM 7593 C C . SER E 1 205 ? 39.199 12.968 28.324 1.00 48.11 205 SER E C 1
ATOM 7594 O O . SER E 1 205 ? 39.409 14.043 27.768 1.00 48.22 205 SER E O 1
ATOM 7597 N N . ARG E 1 206 ? 38.274 12.813 29.249 1.00 49.87 206 ARG E N 1
ATOM 7598 C CA . ARG E 1 206 ? 37.430 13.917 29.671 1.00 52.40 206 ARG E CA 1
ATOM 7599 C C . ARG E 1 206 ? 37.287 13.846 31.178 1.00 53.68 206 ARG E C 1
ATOM 7600 O O . ARG E 1 206 ? 37.088 12.742 31.732 1.00 51.83 206 ARG E O 1
ATOM 7608 N N . GLU E 1 207 ? 37.423 14.991 31.849 1.00 56.56 207 GLU E N 1
ATOM 7609 C CA . GLU E 1 207 ? 37.261 14.979 33.314 1.00 62.02 207 GLU E CA 1
ATOM 7610 C C . GLU E 1 207 ? 35.849 15.439 33.726 1.00 63.18 207 GLU E C 1
ATOM 7611 O O . GLU E 1 207 ? 35.264 16.300 33.065 1.00 65.27 207 GLU E O 1
ATOM 7617 N N . TYR E 1 208 ? 35.288 14.791 34.756 1.00 64.69 208 TYR E N 1
ATOM 7618 C CA . TYR E 1 208 ? 33.916 15.053 35.284 1.00 65.08 208 TYR E CA 1
ATOM 7619 C C . TYR E 1 208 ? 33.891 15.393 36.780 1.00 69.50 208 TYR E C 1
ATOM 7620 O O . TYR E 1 208 ? 34.723 14.901 37.535 1.00 68.93 208 TYR E O 1
ATOM 7629 N N . PRO E 1 209 ? 32.941 16.253 37.207 1.00 74.93 209 PRO E N 1
ATOM 7630 C CA . PRO E 1 209 ? 32.777 16.410 38.653 1.00 79.63 209 PRO E CA 1
ATOM 7631 C C . PRO E 1 209 ? 32.272 15.135 39.341 1.00 80.77 209 PRO E C 1
ATOM 7632 O O . PRO E 1 209 ? 31.335 14.477 38.857 1.00 80.39 209 PRO E O 1
ATOM 7636 N N . LEU E 1 210 ? 32.929 14.794 40.448 1.00 82.64 210 LEU E N 1
ATOM 7637 C CA . LEU E 1 210 ? 32.420 13.809 41.395 1.00 85.07 210 LEU E CA 1
ATOM 7638 C C . LEU E 1 210 ? 31.721 14.442 42.618 1.00 89.60 210 LEU E C 1
ATOM 7639 O O . LEU E 1 210 ? 32.299 15.269 43.343 1.00 91.43 210 LEU E O 1
ATOM 7644 N N . PRO E 1 211 ? 30.454 14.072 42.838 1.00 92.21 211 PRO E N 1
ATOM 7645 C CA . PRO E 1 211 ? 29.941 14.312 44.187 1.00 97.21 211 PRO E CA 1
ATOM 7646 C C . PRO E 1 211 ? 30.698 13.397 45.157 1.00 97.72 211 PRO E C 1
ATOM 7647 O O . PRO E 1 211 ? 30.878 12.210 44.870 1.00 95.50 211 PRO E O 1
ATOM 7651 N N . ALA E 1 212 ? 31.167 13.929 46.282 1.00 101.20 212 ALA E N 1
ATOM 7652 C CA . ALA E 1 212 ? 31.793 13.063 47.286 1.00 101.27 212 ALA E CA 1
ATOM 7653 C C . ALA E 1 212 ? 30.792 11.960 47.714 1.00 101.48 212 ALA E C 1
ATOM 7654 O O . ALA E 1 212 ? 29.592 12.231 47.869 1.00 101.88 212 ALA E O 1
ATOM 7656 N N . GLY E 1 213 ? 31.275 10.719 47.842 1.00 100.51 213 GLY E N 1
ATOM 7657 C CA . GLY E 1 213 ? 30.417 9.558 48.132 1.00 100.12 213 GLY E CA 1
ATOM 7658 C C . GLY E 1 213 ? 30.853 8.311 47.377 1.00 98.75 213 GLY E C 1
ATOM 7659 O O . GLY E 1 213 ? 30.871 8.301 46.094 1.00 96.73 213 GLY E O 1
ATOM 7660 N N . LYS E 1 217 ? 31.251 1.617 41.259 1.00 73.09 217 LYS E N 1
ATOM 7661 C CA . LYS E 1 217 ? 30.810 1.043 40.006 1.00 74.56 217 LYS E CA 1
ATOM 7662 C C . LYS E 1 217 ? 30.159 2.020 38.977 1.00 71.17 217 LYS E C 1
ATOM 7663 O O . LYS E 1 217 ? 28.996 2.447 39.106 1.00 74.18 217 LYS E O 1
ATOM 7669 N N . VAL E 1 218 ? 30.927 2.315 37.930 1.00 66.39 218 VAL E N 1
ATOM 7670 C CA . VAL E 1 218 ? 30.572 3.277 36.850 1.00 63.53 218 VAL E CA 1
ATOM 7671 C C . VAL E 1 218 ? 29.643 2.648 35.812 1.00 62.44 218 VAL E C 1
ATOM 7672 O O . VAL E 1 218 ? 29.832 1.493 35.384 1.00 61.29 218 VAL E O 1
ATOM 7676 N N . GLN E 1 219 ? 28.630 3.414 35.417 1.00 63.33 219 GLN E N 1
ATOM 7677 C CA . GLN E 1 219 ? 27.591 2.915 34.508 1.00 63.55 219 GLN E CA 1
ATOM 7678 C C . GLN E 1 219 ? 27.264 3.968 33.487 1.00 62.30 219 GLN E C 1
ATOM 7679 O O . GLN E 1 219 ? 27.179 5.168 33.789 1.00 63.09 219 GLN E O 1
ATOM 7685 N N . TRP E 1 220 ? 27.105 3.498 32.261 1.00 61.17 220 TRP E N 1
ATOM 7686 C CA . TRP E 1 220 ? 27.020 4.392 31.140 1.00 59.98 220 TRP E CA 1
ATOM 7687 C C . TRP E 1 220 ? 26.333 3.787 29.934 1.00 59.70 220 TRP E C 1
ATOM 7688 O O . TRP E 1 220 ? 26.397 2.571 29.695 1.00 58.95 220 TRP E O 1
ATOM 7699 N N . LYS E 1 221 ? 25.636 4.672 29.234 1.00 60.92 221 LYS E N 1
ATOM 7700 C CA . LYS E 1 221 ? 24.972 4.407 27.971 1.00 64.78 221 LYS E CA 1
ATOM 7701 C C . LYS E 1 221 ? 25.368 5.519 27.014 1.00 62.23 221 LYS E C 1
ATOM 7702 O O . LYS E 1 221 ? 25.597 6.685 27.433 1.00 59.10 221 LYS E O 1
ATOM 7708 N N . VAL E 1 222 ? 25.426 5.140 25.730 1.00 60.52 222 VAL E N 1
ATOM 7709 C CA . VAL E 1 222 ? 25.683 6.054 24.629 1.00 53.80 222 VAL E CA 1
ATOM 7710 C C . VAL E 1 222 ? 24.484 6.235 23.706 1.00 55.70 222 VAL E C 1
ATOM 7711 O O . VAL E 1 222 ? 23.697 5.309 23.459 1.00 58.69 222 VAL E O 1
ATOM 7715 N N . ILE E 1 223 ? 24.339 7.450 23.213 1.00 55.51 223 ILE E N 1
ATOM 7716 C CA . ILE E 1 223 ? 23.470 7.711 22.088 1.00 56.29 223 ILE E CA 1
ATOM 7717 C C . ILE E 1 223 ? 24.065 6.999 20.851 1.00 53.94 223 ILE E C 1
ATOM 7718 O O . ILE E 1 223 ? 25.174 7.286 20.404 1.00 49.64 223 ILE E O 1
ATOM 7723 N N . THR E 1 224 ? 23.328 6.027 20.336 1.00 56.53 224 THR E N 1
ATOM 7724 C CA . THR E 1 224 ? 23.690 5.313 19.094 1.00 52.94 224 THR E CA 1
ATOM 7725 C C . THR E 1 224 ? 23.595 6.262 17.890 1.00 54.45 224 THR E C 1
ATOM 7726 O O . THR E 1 224 ? 23.160 7.418 18.008 1.00 55.43 224 THR E O 1
ATOM 7730 N N . ASP E 1 225 ? 23.989 5.787 16.718 1.00 53.53 225 ASP E N 1
ATOM 7731 C CA . ASP E 1 225 ? 23.805 6.617 15.552 1.00 51.11 225 ASP E CA 1
ATOM 7732 C C . ASP E 1 225 ? 22.386 6.954 15.173 1.00 51.03 225 ASP E C 1
ATOM 7733 O O . ASP E 1 225 ? 22.200 7.865 14.376 1.00 50.47 225 ASP E O 1
ATOM 7738 N N . TYR E 1 226 ? 21.393 6.237 15.708 1.00 51.41 226 TYR E N 1
ATOM 7739 C CA . TYR E 1 226 ? 19.989 6.591 15.384 1.00 59.09 226 TYR E CA 1
ATOM 7740 C C . TYR E 1 226 ? 19.342 7.543 16.404 1.00 59.02 226 TYR E C 1
ATOM 7741 O O . TYR E 1 226 ? 18.252 8.004 16.183 1.00 60.46 226 TYR E O 1
ATOM 7750 N N . GLY E 1 227 ? 20.054 7.892 17.472 1.00 55.94 227 GLY E N 1
ATOM 7751 C CA . GLY E 1 227 ? 19.471 8.694 18.529 1.00 57.35 227 GLY E CA 1
ATOM 7752 C C . GLY E 1 227 ? 18.816 7.826 19.600 1.00 60.62 227 GLY E C 1
ATOM 7753 O O . GLY E 1 227 ? 18.277 8.347 20.599 1.00 63.66 227 GLY E O 1
ATOM 7754 N N . GLY E 1 228 ? 18.834 6.510 19.410 1.00 57.06 228 GLY E N 1
ATOM 7755 C CA . GLY E 1 228 ? 18.397 5.650 20.485 1.00 61.75 228 GLY E CA 1
ATOM 7756 C C . GLY E 1 228 ? 19.521 5.537 21.526 1.00 62.96 228 GLY E C 1
ATOM 7757 O O . GLY E 1 228 ? 20.537 6.229 21.461 1.00 60.74 228 GLY E O 1
ATOM 7758 N N . THR E 1 229 ? 19.340 4.639 22.482 1.00 65.83 229 THR E N 1
ATOM 7759 C CA . THR E 1 229 ? 20.345 4.338 23.479 1.00 63.16 229 THR E CA 1
ATOM 7760 C C . THR E 1 229 ? 20.887 2.943 23.170 1.00 62.91 229 THR E C 1
ATOM 7761 O O . THR E 1 229 ? 20.202 2.136 22.521 1.00 65.13 229 THR E O 1
ATOM 7765 N N . SER E 1 230 ? 22.135 2.700 23.586 1.00 57.48 230 SER E N 1
ATOM 7766 C CA . SER E 1 230 ? 22.754 1.398 23.474 1.00 58.26 230 SER E CA 1
ATOM 7767 C C . SER E 1 230 ? 22.499 0.588 24.774 1.00 62.86 230 SER E C 1
ATOM 7768 O O . SER E 1 230 ? 21.913 1.112 25.750 1.00 57.85 230 SER E O 1
ATOM 7771 N N . LYS E 1 231 ? 22.940 -0.672 24.811 1.00 66.28 231 LYS E N 1
ATOM 7772 C CA . LYS E 1 231 ? 22.930 -1.372 26.094 1.00 71.21 231 LYS E CA 1
ATOM 7773 C C . LYS E 1 231 ? 23.694 -0.573 27.168 1.00 68.98 231 LYS E C 1
ATOM 7774 O O . LYS E 1 231 ? 24.378 0.450 26.897 1.00 65.10 231 LYS E O 1
ATOM 7780 N N . GLN E 1 232 ? 23.546 -1.025 28.398 1.00 71.57 232 GLN E N 1
ATOM 7781 C CA . GLN E 1 232 ? 24.358 -0.469 29.464 1.00 73.87 232 GLN E CA 1
ATOM 7782 C C . GLN E 1 232 ? 25.782 -0.994 29.412 1.00 72.37 232 GLN E C 1
ATOM 7783 O O . GLN E 1 232 ? 26.053 -2.144 28.998 1.00 73.37 232 GLN E O 1
ATOM 7789 N N . PHE E 1 233 ? 26.684 -0.124 29.841 1.00 68.49 233 PHE E N 1
ATOM 7790 C CA . PHE E 1 233 ? 28.021 -0.547 30.119 1.00 66.29 233 PHE E CA 1
ATOM 7791 C C . PHE E 1 233 ? 28.348 -0.493 31.594 1.00 65.34 233 PHE E C 1
ATOM 7792 O O . PHE E 1 233 ? 27.685 0.212 32.362 1.00 62.27 233 PHE E O 1
ATOM 7800 N N . GLU E 1 234 ? 29.357 -1.287 31.962 1.00 68.88 234 GLU E N 1
ATOM 7801 C CA . GLU E 1 234 ? 29.719 -1.599 33.356 1.00 72.05 234 GLU E CA 1
ATOM 7802 C C . GLU E 1 234 ? 31.232 -1.620 33.477 1.00 70.80 234 GLU E C 1
ATOM 7803 O O . GLU E 1 234 ? 31.867 -2.332 32.713 1.00 72.21 234 GLU E O 1
ATOM 7809 N N . ALA E 1 235 ? 31.810 -0.848 34.409 1.00 68.13 235 ALA E N 1
ATOM 7810 C CA . ALA E 1 235 ? 33.227 -1.006 34.776 1.00 68.66 235 ALA E CA 1
ATOM 7811 C C . ALA E 1 235 ? 33.476 -0.566 36.205 1.00 70.43 235 ALA E C 1
ATOM 7812 O O . ALA E 1 235 ? 32.569 0.001 36.812 1.00 65.79 235 ALA E O 1
ATOM 7814 N N . GLU E 1 236 ? 34.717 -0.815 36.693 1.00 75.27 236 GLU E N 1
ATOM 7815 C CA . GLU E 1 236 ? 35.200 -0.618 38.111 1.00 80.10 236 GLU E CA 1
ATOM 7816 C C . GLU E 1 236 ? 36.084 0.678 38.387 1.00 79.36 236 GLU E C 1
ATOM 7817 O O . GLU E 1 236 ? 36.539 1.348 37.437 1.00 75.48 236 GLU E O 1
ATOM 7823 N N . LEU E 1 237 ? 36.334 1.008 39.672 1.00 82.84 237 LEU E N 1
ATOM 7824 C CA . LEU E 1 237 ? 37.147 2.223 40.106 1.00 81.52 237 LEU E CA 1
ATOM 7825 C C . LEU E 1 237 ? 36.681 3.540 39.458 1.00 78.10 237 LEU E C 1
ATOM 7826 O O . LEU E 1 237 ? 36.019 4.364 40.099 1.00 74.12 237 LEU E O 1
ATOM 7831 N N . GLU F 1 16 ? 20.256 35.528 24.580 1.00 73.04 16 GLU F N 1
ATOM 7832 C CA . GLU F 1 16 ? 20.726 36.492 23.528 1.00 74.25 16 GLU F CA 1
ATOM 7833 C C . GLU F 1 16 ? 19.627 37.500 23.149 1.00 73.55 16 GLU F C 1
ATOM 7834 O O . GLU F 1 16 ? 18.483 37.091 22.975 1.00 72.06 16 GLU F O 1
ATOM 7840 N N . THR F 1 17 ? 19.982 38.792 22.981 1.00 71.44 17 THR F N 1
ATOM 7841 C CA . THR F 1 17 ? 19.003 39.895 22.931 1.00 66.66 17 THR F CA 1
ATOM 7842 C C . THR F 1 17 ? 19.309 41.057 21.964 1.00 65.89 17 THR F C 1
ATOM 7843 O O . THR F 1 17 ? 20.431 41.571 21.917 1.00 65.39 17 THR F O 1
ATOM 7847 N N . ASN F 1 18 ? 18.302 41.487 21.206 1.00 63.48 18 ASN F N 1
ATOM 7848 C CA . ASN F 1 18 ? 18.515 42.524 20.197 1.00 61.51 18 ASN F CA 1
ATOM 7849 C C . ASN F 1 18 ? 17.368 43.498 20.114 1.00 57.61 18 ASN F C 1
ATOM 7850 O O . ASN F 1 18 ? 16.257 43.145 19.734 1.00 60.22 18 ASN F O 1
ATOM 7855 N N . ALA F 1 19 ? 17.668 44.738 20.439 1.00 53.36 19 ALA F N 1
ATOM 7856 C CA . ALA F 1 19 ? 16.652 45.746 20.604 1.00 49.82 19 ALA F CA 1
ATOM 7857 C C . ALA F 1 19 ? 16.973 46.909 19.740 1.00 48.60 19 ALA F C 1
ATOM 7858 O O . ALA F 1 19 ? 18.140 47.235 19.501 1.00 52.54 19 ALA F O 1
ATOM 7860 N N . ARG F 1 20 ? 15.935 47.565 19.269 1.00 45.38 20 ARG F N 1
ATOM 7861 C CA . ARG F 1 20 ? 16.134 48.781 18.527 1.00 40.75 20 ARG F CA 1
ATOM 7862 C C . ARG F 1 20 ? 14.938 49.628 18.763 1.00 38.89 20 ARG F C 1
ATOM 7863 O O . ARG F 1 20 ? 13.820 49.118 18.853 1.00 37.71 20 ARG F O 1
ATOM 7871 N N . VAL F 1 21 ? 15.151 50.926 18.863 1.00 37.85 21 VAL F N 1
ATOM 7872 C CA . VAL F 1 21 ? 14.056 51.830 19.077 1.00 36.51 21 VAL F CA 1
ATOM 7873 C C . VAL F 1 21 ? 13.913 52.775 17.886 1.00 40.62 21 VAL F C 1
ATOM 7874 O O . VAL F 1 21 ? 14.904 53.309 17.398 1.00 40.49 21 VAL F O 1
ATOM 7878 N N . PHE F 1 22 ? 12.678 52.952 17.421 1.00 40.60 22 PHE F N 1
ATOM 7879 C CA . PHE F 1 22 ? 12.379 53.873 16.356 1.00 41.46 22 PHE F CA 1
ATOM 7880 C C . PHE F 1 22 ? 11.578 55.061 16.843 1.00 46.40 22 PHE F C 1
ATOM 7881 O O . PHE F 1 22 ? 10.359 54.981 17.035 1.00 52.17 22 PHE F O 1
ATOM 7889 N N . SER F 1 23 ? 12.280 56.171 17.025 1.00 50.14 23 SER F N 1
ATOM 7890 C CA . SER F 1 23 ? 11.694 57.429 17.425 1.00 49.05 23 SER F CA 1
ATOM 7891 C C . SER F 1 23 ? 12.434 58.600 16.845 1.00 49.36 23 SER F C 1
ATOM 7892 O O . SER F 1 23 ? 13.638 58.529 16.511 1.00 48.70 23 SER F O 1
ATOM 7895 N N . LEU F 1 24 ? 11.705 59.707 16.881 1.00 46.85 24 LEU F N 1
ATOM 7896 C CA . LEU F 1 24 ? 12.035 60.949 16.280 1.00 42.71 24 LEU F CA 1
ATOM 7897 C C . LEU F 1 24 ? 12.068 62.060 17.335 1.00 43.53 24 LEU F C 1
ATOM 7898 O O . LEU F 1 24 ? 11.431 61.959 18.385 1.00 39.36 24 LEU F O 1
ATOM 7903 N N . HIS F 1 25 ? 12.793 63.137 17.030 1.00 45.89 25 HIS F N 1
ATOM 7904 C CA . HIS F 1 25 ? 12.634 64.415 17.728 1.00 46.88 25 HIS F CA 1
ATOM 7905 C C . HIS F 1 25 ? 11.955 65.403 16.782 1.00 41.94 25 HIS F C 1
ATOM 7906 O O . HIS F 1 25 ? 12.080 65.282 15.574 1.00 38.63 25 HIS F O 1
ATOM 7913 N N . LEU F 1 26 ? 11.263 66.394 17.343 1.00 39.24 26 LEU F N 1
ATOM 7914 C CA . LEU F 1 26 ? 10.622 67.441 16.565 1.00 38.92 26 LEU F CA 1
ATOM 7915 C C . LEU F 1 26 ? 11.269 68.809 16.839 1.00 41.16 26 LEU F C 1
ATOM 7916 O O . LEU F 1 26 ? 11.799 69.064 17.915 1.00 44.34 26 LEU F O 1
ATOM 7921 N N . GLY F 1 27 ? 11.303 69.671 15.827 1.00 41.98 27 GLY F N 1
ATOM 7922 C CA . GLY F 1 27 ? 12.092 70.889 15.923 1.00 39.53 27 GLY F CA 1
ATOM 7923 C C . GLY F 1 27 ? 11.323 72.008 16.572 1.00 41.23 27 GLY F C 1
ATOM 7924 O O . GLY F 1 27 ? 11.800 73.147 16.630 1.00 40.38 27 GLY F O 1
ATOM 7925 N N . ALA F 1 28 ? 10.114 71.686 17.043 1.00 39.32 28 ALA F N 1
ATOM 7926 C CA . ALA F 1 28 ? 9.293 72.641 17.780 1.00 36.08 28 ALA F CA 1
ATOM 7927 C C . ALA F 1 28 ? 8.509 71.908 18.861 1.00 32.46 28 ALA F C 1
ATOM 7928 O O . ALA F 1 28 ? 8.316 70.708 18.774 1.00 37.06 28 ALA F O 1
ATOM 7930 N N . THR F 1 29 ? 8.082 72.634 19.880 1.00 32.95 29 THR F N 1
ATOM 7931 C CA . THR F 1 29 ? 7.281 72.109 20.979 1.00 34.76 29 THR F CA 1
ATOM 7932 C C . THR F 1 29 ? 5.781 72.208 20.728 1.00 31.78 29 THR F C 1
ATOM 7933 O O . THR F 1 29 ? 5.025 71.500 21.312 1.00 36.04 29 THR F O 1
ATOM 7937 N N . ARG F 1 30 ? 5.369 73.145 19.890 1.00 31.32 30 ARG F N 1
ATOM 7938 C CA . ARG F 1 30 ? 4.004 73.268 19.428 1.00 30.63 30 ARG F CA 1
ATOM 7939 C C . ARG F 1 30 ? 4.004 73.953 18.041 1.00 30.93 30 ARG F C 1
ATOM 7940 O O . ARG F 1 30 ? 5.010 74.473 17.600 1.00 27.23 30 ARG F O 1
ATOM 7948 N N . VAL F 1 31 ? 2.911 73.839 17.313 1.00 30.45 31 VAL F N 1
ATOM 7949 C CA . VAL F 1 31 ? 2.713 74.594 16.088 1.00 27.93 31 VAL F CA 1
ATOM 7950 C C . VAL F 1 31 ? 1.416 75.427 16.182 1.00 29.03 31 VAL F C 1
ATOM 7951 O O . VAL F 1 31 ? 0.385 74.964 16.683 1.00 29.41 31 VAL F O 1
ATOM 7955 N N . VAL F 1 32 ? 1.515 76.684 15.784 1.00 30.50 32 VAL F N 1
ATOM 7956 C CA . VAL F 1 32 ? 0.388 77.586 15.764 1.00 27.98 32 VAL F CA 1
ATOM 7957 C C . VAL F 1 32 ? 0.011 77.715 14.264 1.00 31.98 32 VAL F C 1
ATOM 7958 O O . VAL F 1 32 ? 0.848 78.088 13.408 1.00 29.77 32 VAL F O 1
ATOM 7962 N N . TYR F 1 33 ? -1.245 77.442 13.964 1.00 28.98 33 TYR F N 1
ATOM 7963 C CA . TYR F 1 33 ? -1.623 77.206 12.596 1.00 34.85 33 TYR F CA 1
ATOM 7964 C C . TYR F 1 33 ? -2.617 78.267 12.213 1.00 36.66 33 TYR F C 1
ATOM 7965 O O . TYR F 1 33 ? -3.683 78.393 12.853 1.00 33.30 33 TYR F O 1
ATOM 7974 N N . ASN F 1 34 ? -2.263 79.045 11.194 1.00 35.84 34 ASN F N 1
ATOM 7975 C CA . ASN F 1 34 ? -3.172 80.099 10.796 1.00 34.72 34 ASN F CA 1
ATOM 7976 C C . ASN F 1 34 ? -4.137 79.587 9.706 1.00 32.34 34 ASN F C 1
ATOM 7977 O O . ASN F 1 34 ? -3.759 79.400 8.568 1.00 37.37 34 ASN F O 1
ATOM 7982 N N . PRO F 1 35 ? -5.391 79.383 10.050 1.00 32.67 35 PRO F N 1
ATOM 7983 C CA . PRO F 1 35 ? -6.326 78.776 9.059 1.00 35.98 35 PRO F CA 1
ATOM 7984 C C . PRO F 1 35 ? -6.690 79.648 7.779 1.00 39.83 35 PRO F C 1
ATOM 7985 O O . PRO F 1 35 ? -7.274 79.127 6.823 1.00 46.86 35 PRO F O 1
ATOM 7989 N N . ALA F 1 36 ? -6.350 80.933 7.764 1.00 37.56 36 ALA F N 1
ATOM 7990 C CA . ALA F 1 36 ? -6.509 81.784 6.572 1.00 37.09 36 ALA F CA 1
ATOM 7991 C C . ALA F 1 36 ? -5.233 81.779 5.684 1.00 39.70 36 ALA F C 1
ATOM 7992 O O . ALA F 1 36 ? -5.101 82.542 4.708 1.00 38.66 36 ALA F O 1
ATOM 7994 N N . SER F 1 37 ? -4.289 80.923 6.033 1.00 37.53 37 SER F N 1
ATOM 7995 C CA . SER F 1 37 ? -3.011 80.941 5.376 1.00 40.37 37 SER F CA 1
ATOM 7996 C C . SER F 1 37 ? -2.809 79.594 4.686 1.00 39.79 37 SER F C 1
ATOM 7997 O O . SER F 1 37 ? -3.785 78.824 4.550 1.00 41.08 37 SER F O 1
ATOM 8000 N N . SER F 1 38 ? -1.598 79.290 4.228 1.00 35.04 38 SER F N 1
ATOM 8001 C CA . SER F 1 38 ? -1.480 78.115 3.382 1.00 36.80 38 SER F CA 1
ATOM 8002 C C . SER F 1 38 ? -0.926 76.885 4.043 1.00 39.40 38 SER F C 1
ATOM 8003 O O . SER F 1 38 ? -0.875 75.850 3.408 1.00 47.14 38 SER F O 1
ATOM 8006 N N . GLY F 1 39 ? -0.491 76.992 5.287 1.00 37.88 39 GLY F N 1
ATOM 8007 C CA . GLY F 1 39 ? -0.020 75.840 6.062 1.00 34.85 39 GLY F CA 1
ATOM 8008 C C . GLY F 1 39 ? 1.166 76.166 6.944 1.00 33.43 39 GLY F C 1
ATOM 8009 O O . GLY F 1 39 ? 1.581 77.319 7.079 1.00 29.39 39 GLY F O 1
ATOM 8010 N N . GLU F 1 40 ? 1.743 75.135 7.533 1.00 34.47 40 GLU F N 1
ATOM 8011 C CA . GLU F 1 40 ? 2.823 75.338 8.486 1.00 33.90 40 GLU F CA 1
ATOM 8012 C C . GLU F 1 40 ? 3.866 74.278 8.293 1.00 37.31 40 GLU F C 1
ATOM 8013 O O . GLU F 1 40 ? 3.579 73.222 7.701 1.00 41.20 40 GLU F O 1
ATOM 8019 N N . THR F 1 41 ? 5.097 74.550 8.723 1.00 39.70 41 THR F N 1
ATOM 8020 C CA . THR F 1 41 ? 6.128 73.542 8.551 1.00 42.97 41 THR F CA 1
ATOM 8021 C C . THR F 1 41 ? 6.804 73.112 9.872 1.00 42.25 41 THR F C 1
ATOM 8022 O O . THR F 1 41 ? 6.818 73.871 10.855 1.00 39.33 41 THR F O 1
ATOM 8026 N N . LEU F 1 42 ? 7.347 71.881 9.882 1.00 36.37 42 LEU F N 1
ATOM 8027 C CA . LEU F 1 42 ? 7.887 71.322 11.083 1.00 33.05 42 LEU F CA 1
ATOM 8028 C C . LEU F 1 42 ? 8.978 70.350 10.735 1.00 36.64 42 LEU F C 1
ATOM 8029 O O . LEU F 1 42 ? 8.811 69.492 9.876 1.00 39.36 42 LEU F O 1
ATOM 8034 N N . THR F 1 43 ? 10.082 70.463 11.441 1.00 37.49 43 THR F N 1
ATOM 8035 C CA . THR F 1 43 ? 11.201 69.623 11.200 1.00 38.84 43 THR F CA 1
ATOM 8036 C C . THR F 1 43 ? 11.106 68.411 12.074 1.00 41.67 43 THR F C 1
ATOM 8037 O O . THR F 1 43 ? 10.679 68.510 13.231 1.00 43.33 43 THR F O 1
ATOM 8041 N N . VAL F 1 44 ? 11.526 67.270 11.525 1.00 42.70 44 VAL F N 1
ATOM 8042 C CA . VAL F 1 44 ? 11.637 66.025 12.251 1.00 43.76 44 VAL F CA 1
ATOM 8043 C C . VAL F 1 44 ? 13.088 65.566 12.165 1.00 46.47 44 VAL F C 1
ATOM 8044 O O . VAL F 1 44 ? 13.789 65.830 11.164 1.00 44.53 44 VAL F O 1
ATOM 8048 N N . ILE F 1 45 ? 13.557 64.887 13.210 1.00 46.80 45 ILE F N 1
ATOM 8049 C CA . ILE F 1 45 ? 14.996 64.571 13.288 1.00 48.89 45 ILE F CA 1
ATOM 8050 C C . ILE F 1 45 ? 15.169 63.157 13.739 1.00 47.11 45 ILE F C 1
ATOM 8051 O O . ILE F 1 45 ? 14.677 62.787 14.794 1.00 48.37 45 ILE F O 1
ATOM 8056 N N . ASN F 1 46 ? 15.912 62.396 12.961 1.00 44.26 46 ASN F N 1
ATOM 8057 C CA . ASN F 1 46 ? 16.302 61.089 13.340 1.00 45.76 46 ASN F CA 1
ATOM 8058 C C . ASN F 1 46 ? 17.629 61.118 14.106 1.00 49.10 46 ASN F C 1
ATOM 8059 O O . ASN F 1 46 ? 18.673 61.041 13.514 1.00 55.87 46 ASN F O 1
ATOM 8064 N N . ASP F 1 47 ? 17.609 61.234 15.420 1.00 53.72 47 ASP F N 1
ATOM 8065 C CA . ASP F 1 47 ? 18.866 61.323 16.194 1.00 62.07 47 ASP F CA 1
ATOM 8066 C C . ASP F 1 47 ? 19.650 59.963 16.254 1.00 64.25 47 ASP F C 1
ATOM 8067 O O . ASP F 1 47 ? 20.844 59.929 16.611 1.00 66.94 47 ASP F O 1
ATOM 8072 N N . GLN F 1 48 ? 18.972 58.877 15.867 1.00 60.25 48 GLN F N 1
ATOM 8073 C CA . GLN F 1 48 ? 19.519 57.533 15.759 1.00 59.77 48 GLN F CA 1
ATOM 8074 C C . GLN F 1 48 ? 20.639 57.348 14.696 1.00 63.62 48 GLN F C 1
ATOM 8075 O O . GLN F 1 48 ? 20.822 58.183 13.791 1.00 64.02 48 GLN F O 1
ATOM 8081 N N . ASP F 1 49 ? 21.364 56.237 14.810 1.00 64.03 49 ASP F N 1
ATOM 8082 C CA . ASP F 1 49 ? 22.470 55.907 13.906 1.00 67.70 49 ASP F CA 1
ATOM 8083 C C . ASP F 1 49 ? 22.048 54.927 12.792 1.00 66.46 49 ASP F C 1
ATOM 8084 O O . ASP F 1 49 ? 22.870 54.178 12.255 1.00 69.98 49 ASP F O 1
ATOM 8089 N N . TYR F 1 50 ? 20.763 54.936 12.450 1.00 60.62 50 TYR F N 1
ATOM 8090 C CA . TYR F 1 50 ? 20.202 54.029 11.445 1.00 55.22 50 TYR F CA 1
ATOM 8091 C C . TYR F 1 50 ? 18.922 54.605 10.833 1.00 52.83 50 TYR F C 1
ATOM 8092 O O . TYR F 1 50 ? 18.340 55.533 11.395 1.00 53.87 50 TYR F O 1
ATOM 8101 N N . PRO F 1 51 ? 18.504 54.096 9.654 1.00 51.23 51 PRO F N 1
ATOM 8102 C CA . PRO F 1 51 ? 17.257 54.514 8.976 1.00 49.50 51 PRO F CA 1
ATOM 8103 C C . PRO F 1 51 ? 15.902 54.173 9.649 1.00 51.02 51 PRO F C 1
ATOM 8104 O O . PRO F 1 51 ? 15.742 53.109 10.274 1.00 52.78 51 PRO F O 1
ATOM 8116 N N . LEU F 1 53 ? 11.402 54.588 8.759 1.00 41.41 53 LEU F N 1
ATOM 8117 C CA . LEU F 1 53 ? 10.251 55.202 8.102 1.00 45.21 53 LEU F CA 1
ATOM 8118 C C . LEU F 1 53 ? 9.534 56.197 9.093 1.00 44.82 53 LEU F C 1
ATOM 8119 O O . LEU F 1 53 ? 9.425 55.909 10.293 1.00 40.63 53 LEU F O 1
ATOM 8124 N N . VAL F 1 54 ? 9.094 57.363 8.592 1.00 43.51 54 VAL F N 1
ATOM 8125 C CA . VAL F 1 54 ? 8.453 58.409 9.397 1.00 36.17 54 VAL F CA 1
ATOM 8126 C C . VAL F 1 54 ? 7.004 58.554 8.979 1.00 39.13 54 VAL F C 1
ATOM 8127 O O . VAL F 1 54 ? 6.740 58.823 7.844 1.00 40.63 54 VAL F O 1
ATOM 8131 N N . GLN F 1 55 ? 6.074 58.336 9.907 1.00 41.78 55 GLN F N 1
ATOM 8132 C CA . GLN F 1 55 ? 4.625 58.339 9.647 1.00 43.20 55 GLN F CA 1
ATOM 8133 C C . GLN F 1 55 ? 3.945 59.425 10.472 1.00 42.67 55 GLN F C 1
ATOM 8134 O O . GLN F 1 55 ? 4.015 59.435 11.696 1.00 44.73 55 GLN F O 1
ATOM 8140 N N . SER F 1 56 ? 3.265 60.331 9.796 1.00 40.99 56 SER F N 1
ATOM 8141 C CA . SER F 1 56 ? 2.755 61.508 10.448 1.00 39.64 56 SER F CA 1
ATOM 8142 C C . SER F 1 56 ? 1.279 61.647 10.183 1.00 38.56 56 SER F C 1
ATOM 8143 O O . SER F 1 56 ? 0.842 61.418 9.048 1.00 42.07 56 SER F O 1
ATOM 8146 N N . GLU F 1 57 ? 0.540 62.050 11.214 1.00 31.06 57 GLU F N 1
ATOM 8147 C CA . GLU F 1 57 ? -0.863 62.361 11.080 1.00 39.00 57 GLU F CA 1
ATOM 8148 C C . GLU F 1 57 ? -1.231 63.516 11.976 1.00 35.84 57 GLU F C 1
ATOM 8149 O O . GLU F 1 57 ? -0.475 63.856 12.895 1.00 35.51 57 GLU F O 1
ATOM 8155 N N . VAL F 1 58 ? -2.412 64.091 11.739 1.00 31.40 58 VAL F N 1
ATOM 8156 C CA . VAL F 1 58 ? -2.915 65.085 12.657 1.00 29.84 58 VAL F CA 1
ATOM 8157 C C . VAL F 1 58 ? -4.141 64.484 13.245 1.00 28.77 58 VAL F C 1
ATOM 8158 O O . VAL F 1 58 ? -4.990 63.988 12.518 1.00 34.83 58 VAL F O 1
ATOM 8162 N N . LEU F 1 59 ? -4.240 64.482 14.566 1.00 29.86 59 LEU F N 1
ATOM 8163 C CA . LEU F 1 59 ? -5.477 63.979 15.204 1.00 30.78 59 LEU F CA 1
ATOM 8164 C C . LEU F 1 59 ? -6.249 65.063 15.922 1.00 31.60 59 LEU F C 1
ATOM 8165 O O . LEU F 1 59 ? -5.749 66.181 16.141 1.00 34.15 59 LEU F O 1
ATOM 8170 N N . SER F 1 60 ? -7.462 64.710 16.298 1.00 29.24 60 SER F N 1
ATOM 8171 C CA . SER F 1 60 ? -8.358 65.511 17.110 1.00 32.69 60 SER F CA 1
ATOM 8172 C C . SER F 1 60 ? -7.863 65.891 18.504 1.00 32.47 60 SER F C 1
ATOM 8173 O O . SER F 1 60 ? -6.863 65.339 18.982 1.00 31.88 60 SER F O 1
ATOM 8176 N N . GLU F 1 61 ? -8.557 66.790 19.201 1.00 32.71 61 GLU F N 1
ATOM 8177 C CA . GLU F 1 61 ? -8.129 67.087 20.574 1.00 36.39 61 GLU F CA 1
ATOM 8178 C C . GLU F 1 61 ? -7.866 65.820 21.485 1.00 37.11 61 GLU F C 1
ATOM 8179 O O . GLU F 1 61 ? -6.935 65.765 22.248 1.00 36.85 61 GLU F O 1
ATOM 8185 N N . ASP F 1 62 ? -8.693 64.797 21.370 1.00 43.59 62 ASP F N 1
ATOM 8186 C CA . ASP F 1 62 ? -8.628 63.612 22.250 1.00 46.77 62 ASP F CA 1
ATOM 8187 C C . ASP F 1 62 ? -7.821 62.499 21.663 1.00 45.62 62 ASP F C 1
ATOM 8188 O O . ASP F 1 62 ? -7.879 61.395 22.175 1.00 48.85 62 ASP F O 1
ATOM 8193 N N . GLN F 1 63 ? -7.133 62.777 20.556 1.00 45.31 63 GLN F N 1
ATOM 8194 C CA . GLN F 1 63 ? -6.255 61.823 19.894 1.00 45.40 63 GLN F CA 1
ATOM 8195 C C . GLN F 1 63 ? -6.955 60.552 19.352 1.00 50.32 63 GLN F C 1
ATOM 8196 O O . GLN F 1 63 ? -6.294 59.582 19.066 1.00 54.69 63 GLN F O 1
ATOM 8202 N N . LYS F 1 64 ? -8.275 60.554 19.201 1.00 52.41 64 LYS F N 1
ATOM 8203 C CA . LYS F 1 64 ? -8.993 59.361 18.747 1.00 59.17 64 LYS F CA 1
ATOM 8204 C C . LYS F 1 64 ? -9.357 59.402 17.251 1.00 60.54 64 LYS F C 1
ATOM 8205 O O . LYS F 1 64 ? -9.495 58.361 16.621 1.00 67.38 64 LYS F O 1
ATOM 8211 N N . SER F 1 65 ? -9.520 60.580 16.672 1.00 55.71 65 SER F N 1
ATOM 8212 C CA . SER F 1 65 ? -10.087 60.666 15.331 1.00 55.69 65 SER F CA 1
ATOM 8213 C C . SER F 1 65 ? -9.146 61.442 14.421 1.00 50.16 65 SER F C 1
ATOM 8214 O O . SER F 1 65 ? -8.431 62.268 14.893 1.00 45.09 65 SER F O 1
ATOM 8217 N N . PRO F 1 66 ? -9.151 61.162 13.102 1.00 51.15 66 PRO F N 1
ATOM 8218 C CA . PRO F 1 66 ? -8.237 61.939 12.241 1.00 46.10 66 PRO F CA 1
ATOM 8219 C C . PRO F 1 66 ? -8.707 63.389 12.102 1.00 42.57 66 PRO F C 1
ATOM 8220 O O . PRO F 1 66 ? -9.894 63.620 11.848 1.00 39.85 66 PRO F O 1
ATOM 8224 N N . ALA F 1 67 ? -7.809 64.366 12.288 1.00 37.70 67 ALA F N 1
ATOM 8225 C CA . ALA F 1 67 ? -8.219 65.732 12.036 1.00 35.62 67 ALA F CA 1
ATOM 8226 C C . ALA F 1 67 ? -8.142 65.998 10.506 1.00 39.41 67 ALA F C 1
ATOM 8227 O O . ALA F 1 67 ? -7.367 65.395 9.780 1.00 38.96 67 ALA F O 1
ATOM 8229 N N . PRO F 1 68 ? -8.948 66.915 10.022 1.00 38.79 68 PRO F N 1
ATOM 8230 C CA . PRO F 1 68 ? -8.947 67.251 8.625 1.00 40.30 68 PRO F CA 1
ATOM 8231 C C . PRO F 1 68 ? -7.713 68.095 8.154 1.00 40.49 68 PRO F C 1
ATOM 8232 O O . PRO F 1 68 ? -7.872 69.251 7.715 1.00 39.35 68 PRO F O 1
ATOM 8236 N N . PHE F 1 69 ? -6.528 67.498 8.226 1.00 37.58 69 PHE F N 1
ATOM 8237 C CA . PHE F 1 69 ? -5.278 68.088 7.743 1.00 36.73 69 PHE F CA 1
ATOM 8238 C C . PHE F 1 69 ? -4.532 66.994 7.039 1.00 39.53 69 PHE F C 1
ATOM 8239 O O . PHE F 1 69 ? -4.748 65.820 7.321 1.00 39.53 69 PHE F O 1
ATOM 8247 N N . VAL F 1 70 ? -3.624 67.378 6.160 1.00 38.61 70 VAL F N 1
ATOM 8248 C CA . VAL F 1 70 ? -2.775 66.446 5.515 1.00 42.71 70 VAL F CA 1
ATOM 8249 C C . VAL F 1 70 ? -1.336 66.777 5.927 1.00 43.89 70 VAL F C 1
ATOM 8250 O O . VAL F 1 70 ? -0.950 67.976 5.991 1.00 47.07 70 VAL F O 1
ATOM 8254 N N . VAL F 1 71 ? -0.554 65.759 6.297 1.00 40.92 71 VAL F N 1
ATOM 8255 C CA . VAL F 1 71 ? 0.855 66.010 6.472 1.00 41.01 71 VAL F CA 1
ATOM 8256 C C . VAL F 1 71 ? 1.556 65.468 5.250 1.00 42.00 71 VAL F C 1
ATOM 8257 O O . VAL F 1 71 ? 1.216 64.405 4.811 1.00 43.91 71 VAL F O 1
ATOM 8261 N N . THR F 1 72 ? 2.487 66.227 4.681 1.00 43.42 72 THR F N 1
ATOM 8262 C CA . THR F 1 72 ? 3.239 65.786 3.503 1.00 47.48 72 THR F CA 1
ATOM 8263 C C . THR F 1 72 ? 4.733 65.897 3.797 1.00 46.31 72 THR F C 1
ATOM 8264 O O . THR F 1 72 ? 5.223 66.918 4.294 1.00 45.09 72 THR F O 1
ATOM 8268 N N . PRO F 1 73 ? 5.480 64.846 3.483 1.00 48.16 73 PRO F N 1
ATOM 8269 C CA . PRO F 1 73 ? 5.023 63.537 3.002 1.00 48.24 73 PRO F CA 1
ATOM 8270 C C . PRO F 1 73 ? 4.448 62.734 4.148 1.00 46.69 73 PRO F C 1
ATOM 8271 O O . PRO F 1 73 ? 4.862 62.942 5.287 1.00 47.00 73 PRO F O 1
ATOM 8275 N N . PRO F 1 74 ? 3.500 61.830 3.863 1.00 48.12 74 PRO F N 1
ATOM 8276 C CA . PRO F 1 74 ? 2.827 61.157 5.006 1.00 47.03 74 PRO F CA 1
ATOM 8277 C C . PRO F 1 74 ? 3.710 60.050 5.566 1.00 50.96 74 PRO F C 1
ATOM 8278 O O . PRO F 1 74 ? 3.565 59.670 6.762 1.00 50.10 74 PRO F O 1
ATOM 8282 N N . LEU F 1 75 ? 4.628 59.558 4.713 1.00 50.45 75 LEU F N 1
ATOM 8283 C CA . LEU F 1 75 ? 5.377 58.352 5.001 1.00 50.08 75 LEU F CA 1
ATOM 8284 C C . LEU F 1 75 ? 6.631 58.263 4.115 1.00 53.49 75 LEU F C 1
ATOM 8285 O O . LEU F 1 75 ? 6.547 58.123 2.899 1.00 55.40 75 LEU F O 1
ATOM 8290 N N . PHE F 1 76 ? 7.805 58.387 4.720 1.00 51.03 76 PHE F N 1
ATOM 8291 C CA . PHE F 1 76 ? 9.038 58.532 3.947 1.00 54.45 76 PHE F CA 1
ATOM 8292 C C . PHE F 1 76 ? 10.221 57.956 4.724 1.00 58.40 76 PHE F C 1
ATOM 8293 O O . PHE F 1 76 ? 10.075 57.657 5.901 1.00 61.31 76 PHE F O 1
ATOM 8301 N N . ARG F 1 77 ? 11.378 57.775 4.085 1.00 62.12 77 ARG F N 1
ATOM 8302 C CA . ARG F 1 77 ? 12.547 57.214 4.781 1.00 62.83 77 ARG F CA 1
ATOM 8303 C C . ARG F 1 77 ? 13.456 58.358 5.232 1.00 61.00 77 ARG F C 1
ATOM 8304 O O . ARG F 1 77 ? 13.677 59.301 4.496 1.00 62.78 77 ARG F O 1
ATOM 8312 N N . LEU F 1 78 ? 13.981 58.271 6.440 1.00 58.85 78 LEU F N 1
ATOM 8313 C CA . LEU F 1 78 ? 14.919 59.262 6.933 1.00 58.44 78 LEU F CA 1
ATOM 8314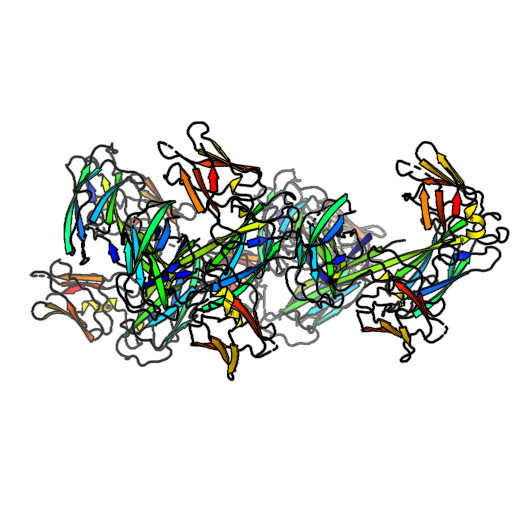 C C . LEU F 1 78 ? 16.097 58.512 7.389 1.00 58.29 78 LEU F C 1
ATOM 8315 O O . LEU F 1 78 ? 15.974 57.748 8.329 1.00 59.53 78 LEU F O 1
ATOM 8320 N N . ASP F 1 79 ? 17.249 58.750 6.801 1.00 60.92 79 ASP F N 1
ATOM 8321 C CA . ASP F 1 79 ? 18.461 58.115 7.340 1.00 64.67 79 ASP F CA 1
ATOM 8322 C C . ASP F 1 79 ? 18.862 58.540 8.761 1.00 62.79 79 ASP F C 1
ATOM 8323 O O . ASP F 1 79 ? 18.391 59.561 9.275 1.00 63.49 79 ASP F O 1
ATOM 8328 N N . GLY F 1 80 ? 19.732 57.742 9.376 1.00 61.45 80 GLY F N 1
ATOM 8329 C CA . GLY F 1 80 ? 20.333 58.059 10.660 1.00 59.60 80 GLY F CA 1
ATOM 8330 C C . GLY F 1 80 ? 20.909 59.452 10.653 1.00 62.32 80 GLY F C 1
ATOM 8331 O O . GLY F 1 80 ? 21.490 59.902 9.647 1.00 62.23 80 GLY F O 1
ATOM 8332 N N . GLN F 1 81 ? 20.699 60.155 11.768 1.00 63.20 81 GLN F N 1
ATOM 8333 C CA . GLN F 1 81 ? 21.237 61.519 11.996 1.00 63.83 81 GLN F CA 1
ATOM 8334 C C . GLN F 1 81 ? 20.689 62.612 11.046 1.00 63.26 81 GLN F C 1
ATOM 8335 O O . GLN F 1 81 ? 21.026 63.785 11.161 1.00 63.70 81 GLN F O 1
ATOM 8341 N N . GLN F 1 82 ? 19.801 62.246 10.133 1.00 62.01 82 GLN F N 1
ATOM 8342 C CA . GLN F 1 82 ? 19.311 63.222 9.174 1.00 59.80 82 GLN F CA 1
ATOM 8343 C C . GLN F 1 82 ? 18.056 63.983 9.726 1.00 53.10 82 GLN F C 1
ATOM 8344 O O . GLN F 1 82 ? 17.404 63.544 10.647 1.00 47.30 82 GLN F O 1
ATOM 8350 N N . SER F 1 83 ? 17.754 65.149 9.190 1.00 50.49 83 SER F N 1
ATOM 8351 C CA . SER F 1 83 ? 16.504 65.801 9.505 1.00 48.09 83 SER F CA 1
ATOM 8352 C C . SER F 1 83 ? 15.756 66.273 8.235 1.00 48.95 83 SER F C 1
ATOM 8353 O O . SER F 1 83 ? 16.387 66.626 7.232 1.00 48.21 83 SER F O 1
ATOM 8356 N N . SER F 1 84 ? 14.421 66.250 8.275 1.00 45.43 84 SER F N 1
ATOM 8357 C CA . SER F 1 84 ? 13.596 66.596 7.110 1.00 48.55 84 SER F CA 1
ATOM 8358 C C . SER F 1 84 ? 12.393 67.498 7.429 1.00 47.48 84 SER F C 1
ATOM 8359 O O . SER F 1 84 ? 11.922 67.514 8.550 1.00 49.20 84 SER F O 1
ATOM 8362 N N . ARG F 1 85 ? 11.858 68.215 6.445 1.00 51.17 85 ARG F N 1
ATOM 8363 C CA . ARG F 1 85 ? 10.782 69.221 6.684 1.00 51.72 85 ARG F CA 1
ATOM 8364 C C . ARG F 1 85 ? 9.387 68.658 6.344 1.00 50.75 85 ARG F C 1
ATOM 8365 O O . ARG F 1 85 ? 9.214 68.075 5.295 1.00 51.42 85 ARG F O 1
ATOM 8373 N N . LEU F 1 86 ? 8.391 68.804 7.225 1.00 49.99 86 LEU F N 1
ATOM 8374 C CA . LEU F 1 86 ? 7.010 68.416 6.878 1.00 45.19 86 LEU F CA 1
ATOM 8375 C C . LEU F 1 86 ? 6.154 69.655 6.671 1.00 42.79 86 LEU F C 1
ATOM 8376 O O . LEU F 1 86 ? 6.340 70.673 7.349 1.00 42.97 86 LEU F O 1
ATOM 8381 N N . ARG F 1 87 ? 5.203 69.548 5.764 1.00 40.48 87 ARG F N 1
ATOM 8382 C CA . ARG F 1 87 ? 4.206 70.570 5.583 1.00 43.21 87 ARG F CA 1
ATOM 8383 C C . ARG F 1 87 ? 2.837 70.052 6.073 1.00 41.42 87 ARG F C 1
ATOM 8384 O O . ARG F 1 87 ? 2.336 68.983 5.621 1.00 41.40 87 ARG F O 1
ATOM 8392 N N . ILE F 1 88 ? 2.247 70.833 6.981 1.00 35.67 88 ILE F N 1
ATOM 8393 C CA . ILE F 1 88 ? 0.917 70.573 7.489 1.00 34.95 88 ILE F CA 1
ATOM 8394 C C . ILE F 1 88 ? -0.100 71.562 6.922 1.00 34.67 88 ILE F C 1
ATOM 8395 O O . ILE F 1 88 ? 0.032 72.788 7.076 1.00 36.17 88 ILE F O 1
ATOM 8400 N N . VAL F 1 89 ? -1.127 71.019 6.266 1.00 32.08 89 VAL F N 1
ATOM 8401 C CA . VAL F 1 89 ? -2.031 71.836 5.517 0.50 28.83 89 VAL F CA 1
ATOM 8402 C C . VAL F 1 89 ? -3.431 71.410 5.882 1.00 32.44 89 VAL F C 1
ATOM 8403 O O . VAL F 1 89 ? -3.755 70.207 5.841 1.00 34.89 89 VAL F O 1
ATOM 8407 N N . ARG F 1 90 ? -4.264 72.391 6.227 1.00 31.16 90 ARG F N 1
ATOM 8408 C CA . ARG F 1 90 ? -5.650 72.126 6.597 1.00 37.98 90 ARG F CA 1
ATOM 8409 C C . ARG F 1 90 ? -6.388 71.899 5.307 1.00 41.72 90 ARG F C 1
ATOM 8410 O O . ARG F 1 90 ? -6.201 72.653 4.375 1.00 43.09 90 ARG F O 1
ATOM 8418 N N . THR F 1 91 ? -7.297 70.930 5.322 1.00 43.99 91 THR F N 1
ATOM 8419 C CA . THR F 1 91 ? -7.751 70.224 4.149 1.00 45.21 91 THR F CA 1
ATOM 8420 C C . THR F 1 91 ? -9.241 70.336 4.095 1.00 50.02 91 THR F C 1
ATOM 8421 O O . THR F 1 91 ? -9.817 70.431 3.004 1.00 56.30 91 THR F O 1
ATOM 8425 N N . GLY F 1 92 ? -9.852 70.333 5.280 1.00 47.41 92 GLY F N 1
ATOM 8426 C CA . GLY F 1 92 ? -11.265 70.596 5.455 1.00 49.60 92 GLY F CA 1
ATOM 8427 C C . GLY F 1 92 ? -11.570 71.236 6.813 1.00 51.39 92 GLY F C 1
ATOM 8428 O O . GLY F 1 92 ? -10.829 72.133 7.314 1.00 47.90 92 GLY F O 1
ATOM 8429 N N . GLY F 1 93 ? -12.686 70.788 7.388 1.00 54.19 93 GLY F N 1
ATOM 8430 C CA . GLY F 1 93 ? -13.088 71.106 8.775 1.00 59.17 93 GLY F CA 1
ATOM 8431 C C . GLY F 1 93 ? -13.700 72.482 9.034 1.00 63.01 93 GLY F C 1
ATOM 8432 O O . GLY F 1 93 ? -13.508 73.424 8.231 1.00 61.90 93 GLY F O 1
ATOM 8433 N N . GLU F 1 94 ? -14.413 72.575 10.168 1.00 64.59 94 GLU F N 1
ATOM 8434 C CA . GLU F 1 94 ? -15.147 73.778 10.620 1.00 65.74 94 GLU F CA 1
ATOM 8435 C C . GLU F 1 94 ? -14.506 74.260 11.927 1.00 60.43 94 GLU F C 1
ATOM 8436 O O . GLU F 1 94 ? -14.461 73.519 12.914 1.00 65.42 94 GLU F O 1
ATOM 8442 N N . PHE F 1 95 ? -13.983 75.473 11.947 1.00 50.82 95 PHE F N 1
ATOM 8443 C CA . PHE F 1 95 ? -13.238 75.873 13.111 1.00 44.04 95 PHE F CA 1
ATOM 8444 C C . PHE F 1 95 ? -13.751 77.164 13.586 1.00 39.77 95 PHE F C 1
ATOM 8445 O O . PHE F 1 95 ? -13.677 78.151 12.880 1.00 40.09 95 PHE F O 1
ATOM 8453 N N . PRO F 1 96 ? -14.202 77.184 14.838 1.00 35.95 96 PRO F N 1
ATOM 8454 C CA . PRO F 1 96 ? -14.803 78.401 15.391 1.00 32.71 96 PRO F CA 1
ATOM 8455 C C . PRO F 1 96 ? -13.917 79.589 15.031 1.00 31.49 96 PRO F C 1
ATOM 8456 O O . PRO F 1 96 ? -12.755 79.482 15.098 1.00 34.90 96 PRO F O 1
ATOM 8460 N N . PRO F 1 97 ? -14.495 80.694 14.587 1.00 36.02 97 PRO F N 1
ATOM 8461 C CA . PRO F 1 97 ? -13.625 81.833 14.193 1.00 34.28 97 PRO F CA 1
ATOM 8462 C C . PRO F 1 97 ? -13.188 82.724 15.316 1.00 36.02 97 PRO F C 1
ATOM 8463 O O . PRO F 1 97 ? -12.367 83.615 15.088 1.00 39.42 97 PRO F O 1
ATOM 8467 N N . ASP F 1 98 ? -13.744 82.563 16.520 1.00 37.30 98 ASP F N 1
ATOM 8468 C CA . ASP F 1 98 ? -13.380 83.485 17.642 1.00 34.43 98 ASP F CA 1
ATOM 8469 C C . ASP F 1 98 ? -12.439 82.904 18.773 1.00 32.17 98 ASP F C 1
ATOM 8470 O O . ASP F 1 98 ? -12.349 83.427 19.883 1.00 27.09 98 ASP F O 1
ATOM 8475 N N . ARG F 1 99 ? -11.764 81.797 18.491 1.00 31.19 99 ARG F N 1
ATOM 8476 C CA . ARG F 1 99 ? -11.043 81.090 19.525 1.00 32.21 99 ARG F CA 1
ATOM 8477 C C . ARG F 1 99 ? -10.172 80.037 18.871 1.00 31.36 99 ARG F C 1
ATOM 8478 O O . ARG F 1 99 ? -10.404 79.594 17.727 1.00 34.40 99 ARG F O 1
ATOM 8486 N N . GLU F 1 100 ? -9.162 79.649 19.615 1.00 29.60 100 GLU F N 1
ATOM 8487 C CA . GLU F 1 100 ? -8.206 78.620 19.206 1.00 28.46 100 GLU F CA 1
ATOM 8488 C C . GLU F 1 100 ? -8.949 77.299 19.303 1.00 29.48 100 GLU F C 1
ATOM 8489 O O . GLU F 1 100 ? -9.816 77.170 20.130 1.00 27.31 100 GLU F O 1
ATOM 8495 N N . SER F 1 101 ? -8.599 76.346 18.454 1.00 31.07 101 SER F N 1
ATOM 8496 C CA . SER F 1 101 ? -9.021 74.972 18.596 1.00 32.61 101 SER F CA 1
ATOM 8497 C C . SER F 1 101 ? -7.723 74.146 18.725 1.00 34.48 101 SER F C 1
ATOM 8498 O O . SER F 1 101 ? -6.768 74.382 17.960 1.00 34.64 101 SER F O 1
ATOM 8501 N N . LEU F 1 102 ? -7.715 73.160 19.631 1.00 31.95 102 LEU F N 1
ATOM 8502 C CA . LEU F 1 102 ? -6.581 72.239 19.769 1.00 30.14 102 LEU F CA 1
ATOM 8503 C C . LEU F 1 102 ? -6.601 70.984 18.904 1.00 28.66 102 LEU F C 1
ATOM 8504 O O . LEU F 1 102 ? -7.574 70.198 18.939 1.00 29.43 102 LEU F O 1
ATOM 8509 N N . GLN F 1 103 ? -5.481 70.749 18.215 1.00 28.14 103 GLN F N 1
ATOM 8510 C CA . GLN F 1 103 ? -5.210 69.472 17.476 1.00 29.57 103 GLN F CA 1
ATOM 8511 C C . GLN F 1 103 ? -3.894 68.860 17.945 1.00 27.77 103 GLN F C 1
ATOM 8512 O O . GLN F 1 103 ? -3.103 69.510 18.654 1.00 23.67 103 GLN F O 1
ATOM 8518 N N . TRP F 1 104 ? -3.634 67.629 17.517 1.00 28.18 104 TRP F N 1
ATOM 8519 C CA . TRP F 1 104 ? -2.356 67.014 17.787 1.00 23.34 104 TRP F CA 1
ATOM 8520 C C . TRP F 1 104 ? -1.630 66.582 16.547 1.00 26.97 104 TRP F C 1
ATOM 8521 O O . TRP F 1 104 ? -2.202 65.958 15.643 1.00 27.02 104 TRP F O 1
ATOM 8532 N N . ILE F 1 105 ? -0.341 66.905 16.520 1.00 26.87 105 ILE F N 1
ATOM 8533 C CA . ILE F 1 105 ? 0.546 66.399 15.511 1.00 31.05 105 ILE F CA 1
ATOM 8534 C C . ILE F 1 105 ? 1.270 65.216 16.138 1.00 33.54 105 ILE F C 1
ATOM 8535 O O . ILE F 1 105 ? 1.938 65.387 17.173 1.00 36.94 105 ILE F O 1
ATOM 8540 N N . CYS F 1 106 ? 1.114 64.045 15.505 1.00 35.21 106 CYS F N 1
ATOM 8541 C CA . CYS F 1 106 ? 1.769 62.755 15.854 1.00 35.22 106 CYS F CA 1
ATOM 8542 C C . CYS F 1 106 ? 2.696 62.212 14.755 1.00 35.41 106 CYS F C 1
ATOM 8543 O O . CYS F 1 106 ? 2.313 61.996 13.623 1.00 37.42 106 CYS F O 1
ATOM 8546 N N . VAL F 1 107 ? 3.958 62.055 15.116 1.00 36.80 107 VAL F N 1
ATOM 8547 C CA . VAL F 1 107 ? 4.963 61.663 14.224 1.00 35.83 107 VAL F CA 1
ATOM 8548 C C . VAL F 1 107 ? 5.554 60.399 14.809 1.00 42.03 107 VAL F C 1
ATOM 8549 O O . VAL F 1 107 ? 6.141 60.395 15.915 1.00 42.60 107 VAL F O 1
ATOM 8553 N N . LYS F 1 108 ? 5.391 59.324 14.048 1.00 38.71 108 LYS F N 1
ATOM 8554 C CA . LYS F 1 108 ? 5.804 58.028 14.492 1.00 40.48 108 LYS F CA 1
ATOM 8555 C C . LYS F 1 108 ? 7.052 57.538 13.742 1.00 40.89 108 LYS F C 1
ATOM 8556 O O . LYS F 1 108 ? 7.098 57.577 12.503 1.00 40.98 108 LYS F O 1
ATOM 8562 N N . GLY F 1 109 ? 8.043 57.071 14.495 1.00 38.10 109 GLY F N 1
ATOM 8563 C CA . GLY F 1 109 ? 9.109 56.288 13.920 1.00 41.61 109 GLY F CA 1
ATOM 8564 C C . GLY F 1 109 ? 8.762 54.804 13.734 1.00 48.65 109 GLY F C 1
ATOM 8565 O O . GLY F 1 109 ? 8.224 54.148 14.666 1.00 51.04 109 GLY F O 1
ATOM 8566 N N . ILE F 1 110 ? 9.078 54.265 12.550 1.00 46.10 110 ILE F N 1
ATOM 8567 C CA . ILE F 1 110 ? 8.773 52.870 12.242 1.00 50.89 110 ILE F CA 1
ATOM 8568 C C . ILE F 1 110 ? 9.895 52.194 11.384 1.00 55.13 110 ILE F C 1
ATOM 8569 O O . ILE F 1 110 ? 10.378 52.792 10.390 1.00 55.37 110 ILE F O 1
ATOM 8574 N N . PRO F 1 111 ? 10.309 50.948 11.763 1.00 54.12 111 PRO F N 1
ATOM 8575 C CA . PRO F 1 111 ? 11.339 50.159 11.022 1.00 50.67 111 PRO F CA 1
ATOM 8576 C C . PRO F 1 111 ? 11.054 50.099 9.547 1.00 48.77 111 PRO F C 1
ATOM 8577 O O . PRO F 1 111 ? 9.896 49.922 9.167 1.00 50.48 111 PRO F O 1
ATOM 8581 N N . PRO F 1 112 ? 12.091 50.258 8.717 1.00 49.28 112 PRO F N 1
ATOM 8582 C CA . PRO F 1 112 ? 11.896 49.940 7.268 1.00 52.24 112 PRO F CA 1
ATOM 8583 C C . PRO F 1 112 ? 11.756 48.450 7.021 1.00 53.96 112 PRO F C 1
ATOM 8584 O O . PRO F 1 112 ? 11.846 48.048 5.875 1.00 60.74 112 PRO F O 1
ATOM 8588 N N . ASP F 1 129 ? 23.717 28.008 18.649 1.00 80.58 129 ASP F N 1
ATOM 8589 C CA . ASP F 1 129 ? 22.791 27.266 19.514 1.00 83.53 129 ASP F CA 1
ATOM 8590 C C . ASP F 1 129 ? 21.981 28.261 20.350 1.00 84.95 129 ASP F C 1
ATOM 8591 O O . ASP F 1 129 ? 21.245 27.880 21.275 1.00 85.98 129 ASP F O 1
ATOM 8596 N N . LYS F 1 130 ? 22.121 29.540 19.999 1.00 83.04 130 LYS F N 1
ATOM 8597 C CA . LYS F 1 130 ? 21.495 30.645 20.717 1.00 79.44 130 LYS F CA 1
ATOM 8598 C C . LYS F 1 130 ? 19.985 30.842 20.435 1.00 77.67 130 LYS F C 1
ATOM 8599 O O . LYS F 1 130 ? 19.531 30.787 19.288 1.00 80.63 130 LYS F O 1
ATOM 8605 N N . VAL F 1 131 ? 19.222 31.065 21.498 1.00 71.27 131 VAL F N 1
ATOM 8606 C CA . VAL F 1 131 ? 17.868 31.537 21.390 1.00 66.06 131 VAL F CA 1
ATOM 8607 C C . VAL F 1 131 ? 17.910 33.080 21.317 1.00 63.61 131 VAL F C 1
ATOM 8608 O O . VAL F 1 131 ? 18.539 33.773 22.151 1.00 59.55 131 VAL F O 1
ATOM 8612 N N . SER F 1 132 ? 17.268 33.603 20.278 1.00 61.11 132 SER F N 1
ATOM 8613 C CA . SER F 1 132 ? 17.496 34.977 19.866 1.00 57.77 132 SER F CA 1
ATOM 8614 C C . SER F 1 132 ? 16.207 35.781 19.941 1.00 55.65 132 SER F C 1
ATOM 8615 O O . SER F 1 132 ? 15.161 35.346 19.451 1.00 59.58 132 SER F O 1
ATOM 8618 N N . LEU F 1 133 ? 16.300 36.939 20.580 1.00 51.33 133 LEU F N 1
ATOM 8619 C CA . LEU F 1 133 ? 15.142 37.665 21.064 1.00 49.74 133 LEU F CA 1
ATOM 8620 C C . LEU F 1 133 ? 15.191 39.042 20.474 1.00 49.82 133 LEU F C 1
ATOM 8621 O O . LEU F 1 133 ? 16.036 39.867 20.833 1.00 50.91 133 LEU F O 1
ATOM 8626 N N . ASN F 1 134 ? 14.336 39.240 19.477 1.00 49.90 134 ASN F N 1
ATOM 8627 C CA . ASN F 1 134 ? 14.388 40.406 18.621 1.00 48.04 134 ASN F CA 1
ATOM 8628 C C . ASN F 1 134 ? 13.197 41.313 18.932 1.00 48.07 134 ASN F C 1
ATOM 8629 O O . ASN F 1 134 ? 12.020 40.868 18.915 1.00 45.62 134 ASN F O 1
ATOM 8634 N N . VAL F 1 135 ? 13.521 42.575 19.235 1.00 45.85 135 VAL F N 1
ATOM 8635 C CA . VAL F 1 135 ? 12.588 43.500 19.863 1.00 43.81 135 VAL F CA 1
ATOM 8636 C C . VAL F 1 135 ? 12.675 44.827 19.147 1.00 43.25 135 VAL F C 1
ATOM 8637 O O . VAL F 1 135 ? 13.771 45.410 19.043 1.00 39.69 135 VAL F O 1
ATOM 8641 N N . GLN F 1 136 ? 11.505 45.283 18.680 1.00 39.92 136 GLN F N 1
ATOM 8642 C CA . GLN F 1 136 ? 11.352 46.569 18.006 1.00 41.51 136 GLN F CA 1
ATOM 8643 C C . GLN F 1 136 ? 10.260 47.421 18.640 1.00 38.41 136 GLN F C 1
ATOM 8644 O O . GLN F 1 136 ? 9.097 47.023 18.762 1.00 36.34 136 GLN F O 1
ATOM 8650 N N . LEU F 1 137 ? 10.680 48.583 19.086 1.00 37.69 137 LEU F N 1
ATOM 8651 C CA . LEU F 1 137 ? 9.821 49.508 19.745 1.00 37.97 137 LEU F CA 1
ATOM 8652 C C . LEU F 1 137 ? 9.722 50.769 18.897 1.00 39.94 137 LEU F C 1
ATOM 8653 O O . LEU F 1 137 ? 10.752 51.425 18.611 1.00 44.96 137 LEU F O 1
ATOM 8658 N N . SER F 1 138 ? 8.496 51.046 18.444 1.00 38.27 138 SER F N 1
ATOM 8659 C CA . SER F 1 138 ? 8.128 52.255 17.712 1.00 38.20 138 SER F CA 1
ATOM 8660 C C . SER F 1 138 ? 7.443 53.234 18.616 1.00 37.44 138 SER F C 1
ATOM 8661 O O . SER F 1 138 ? 6.434 52.880 19.254 1.00 34.80 138 SER F O 1
ATOM 8664 N N . VAL F 1 139 ? 7.923 54.476 18.616 1.00 37.13 139 VAL F N 1
ATOM 8665 C CA . VAL F 1 139 ? 7.259 55.500 19.423 1.00 39.96 139 VAL F CA 1
ATOM 8666 C C . VAL F 1 139 ? 6.911 56.761 18.671 1.00 37.01 139 VAL F C 1
ATOM 8667 O O . VAL F 1 139 ? 7.649 57.239 17.821 1.00 40.80 139 VAL F O 1
ATOM 8671 N N . SER F 1 140 ? 5.759 57.288 19.027 1.00 34.84 140 SER F N 1
ATOM 8672 C CA . SER F 1 140 ? 5.282 58.589 18.574 1.00 35.12 140 SER F CA 1
ATOM 8673 C C . SER F 1 140 ? 5.776 59.765 19.415 1.00 34.58 140 SER F C 1
ATOM 8674 O O . SER F 1 140 ? 5.862 59.707 20.650 1.00 33.12 140 SER F O 1
ATOM 8677 N N . SER F 1 141 ? 6.107 60.841 18.736 1.00 34.19 141 SER F N 1
ATOM 8678 C CA . SER F 1 141 ? 6.285 62.138 19.395 1.00 34.12 141 SER F CA 1
ATOM 8679 C C . SER F 1 141 ? 5.068 62.919 18.957 1.00 32.74 141 SER F C 1
ATOM 8680 O O . SER F 1 141 ? 4.701 62.869 17.769 1.00 32.24 141 SER F O 1
ATOM 8683 N N . CYS F 1 142 ? 4.422 63.620 19.887 1.00 33.03 142 CYS F N 1
ATOM 8684 C CA . CYS F 1 142 ? 3.144 64.278 19.573 1.00 32.16 142 CYS F CA 1
ATOM 8685 C C . CYS F 1 142 ? 3.221 65.634 20.125 1.00 31.63 142 CYS F C 1
ATOM 8686 O O . CYS F 1 142 ? 3.566 65.847 21.310 1.00 31.45 142 CYS F O 1
ATOM 8689 N N . ILE F 1 143 ? 2.878 66.572 19.262 1.00 32.99 143 ILE F N 1
ATOM 8690 C CA . ILE F 1 143 ? 2.923 67.993 19.628 1.00 30.75 143 ILE F CA 1
ATOM 8691 C C . ILE F 1 143 ? 1.552 68.661 19.348 1.00 28.45 143 ILE F C 1
ATOM 8692 O O . ILE F 1 143 ? 0.785 68.240 18.498 1.00 30.14 143 ILE F O 1
ATOM 8697 N N . LYS F 1 144 ? 1.217 69.636 20.149 1.00 26.94 144 LYS F N 1
ATOM 8698 C CA . LYS F 1 144 ? 0.063 70.454 19.959 1.00 19.45 144 LYS F CA 1
ATOM 8699 C C . LYS F 1 144 ? 0.154 71.351 18.777 1.00 24.53 144 LYS F C 1
ATOM 8700 O O . LYS F 1 144 ? 1.195 71.953 18.436 1.00 30.16 144 LYS F O 1
ATOM 8706 N N . LEU F 1 145 ? -1.009 71.509 18.212 1.00 23.23 145 LEU F N 1
ATOM 8707 C CA . LEU F 1 145 ? -1.216 72.326 17.074 1.00 29.78 145 LEU F CA 1
ATOM 8708 C C . LEU F 1 145 ? -2.472 73.131 17.388 1.00 28.70 145 LEU F C 1
ATOM 8709 O O . LEU F 1 145 ? -3.552 72.556 17.542 1.00 29.07 145 LEU F O 1
ATOM 8714 N N . PHE F 1 146 ? -2.306 74.439 17.507 1.00 25.65 146 PHE F N 1
ATOM 8715 C CA . PHE F 1 146 ? -3.390 75.366 17.840 1.00 24.46 146 PHE F CA 1
ATOM 8716 C C . PHE F 1 146 ? -3.761 76.086 16.572 1.00 25.51 146 PHE F C 1
ATOM 8717 O O . PHE F 1 146 ? -2.933 76.741 15.958 1.00 30.39 146 PHE F O 1
ATOM 8725 N N . VAL F 1 147 ? -4.985 75.880 16.137 1.00 28.12 147 VAL F N 1
ATOM 8726 C CA . VAL F 1 147 ? -5.581 76.566 15.015 1.00 29.84 147 VAL F CA 1
ATOM 8727 C C . VAL F 1 147 ? -5.985 77.917 15.595 1.00 30.63 147 VAL F C 1
ATOM 8728 O O . VAL F 1 147 ? -6.836 77.983 16.496 1.00 34.53 147 VAL F O 1
ATOM 8732 N N . ARG F 1 148 ? -5.326 78.960 15.162 1.00 28.17 148 ARG F N 1
ATOM 8733 C CA . ARG F 1 148 ? -5.558 80.297 15.708 1.00 28.90 148 ARG F CA 1
ATOM 8734 C C . ARG F 1 148 ? -6.164 81.232 14.655 1.00 29.05 148 ARG F C 1
ATOM 8735 O O . ARG F 1 148 ? -5.441 81.799 13.815 1.00 28.15 148 ARG F O 1
ATOM 8743 N N . PRO F 1 149 ? -7.492 81.410 14.700 1.00 30.41 149 PRO F N 1
ATOM 8744 C CA . PRO F 1 149 ? -8.131 82.204 13.607 1.00 32.48 149 PRO F CA 1
ATOM 8745 C C . PRO F 1 149 ? -7.630 83.648 13.622 1.00 32.85 149 PRO F C 1
ATOM 8746 O O . PRO F 1 149 ? -7.067 84.068 14.589 1.00 36.52 149 PRO F O 1
ATOM 8750 N N . PRO F 1 150 ? -7.732 84.360 12.510 1.00 36.98 150 PRO F N 1
ATOM 8751 C CA . PRO F 1 150 ? -7.140 85.698 12.436 1.00 36.69 150 PRO F CA 1
ATOM 8752 C C . PRO F 1 150 ? -7.681 86.679 13.455 1.00 39.72 150 PRO F C 1
ATOM 8753 O O . PRO F 1 150 ? -6.951 87.556 13.920 1.00 41.22 150 PRO F O 1
ATOM 8757 N N . ALA F 1 151 ? -8.953 86.531 13.803 1.00 41.95 151 ALA F N 1
ATOM 8758 C CA . ALA F 1 151 ? -9.611 87.360 14.820 1.00 38.00 151 ALA F CA 1
ATOM 8759 C C . ALA F 1 151 ? -9.032 87.207 16.242 1.00 38.83 151 ALA F C 1
A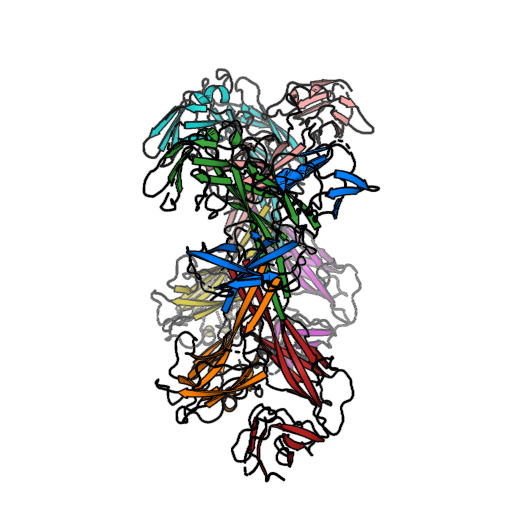TOM 8760 O O . ALA F 1 151 ? -9.287 88.064 17.113 1.00 40.59 151 ALA F O 1
ATOM 8762 N N . VAL F 1 152 ? -8.242 86.149 16.486 1.00 34.53 152 VAL F N 1
ATOM 8763 C CA . VAL F 1 152 ? -7.467 86.021 17.739 1.00 30.28 152 VAL F CA 1
ATOM 8764 C C . VAL F 1 152 ? -6.036 86.548 17.561 1.00 34.99 152 VAL F C 1
ATOM 8765 O O . VAL F 1 152 ? -5.223 85.961 16.845 1.00 42.04 152 VAL F O 1
ATOM 8769 N N . LYS F 1 153 ? -5.749 87.682 18.192 1.00 37.23 153 LYS F N 1
ATOM 8770 C CA . LYS F 1 153 ? -4.519 88.449 18.001 1.00 35.33 153 LYS F CA 1
ATOM 8771 C C . LYS F 1 153 ? -3.626 88.355 19.225 1.00 34.95 153 LYS F C 1
ATOM 8772 O O . LYS F 1 153 ? -4.094 88.102 20.342 1.00 34.08 153 LYS F O 1
ATOM 8778 N N . GLY F 1 154 ? -2.344 88.570 19.025 1.00 31.02 154 GLY F N 1
ATOM 8779 C CA . GLY F 1 154 ? -1.418 88.464 20.105 1.00 30.36 154 GLY F CA 1
ATOM 8780 C C . GLY F 1 154 ? -1.155 87.014 20.500 1.00 35.99 154 GLY F C 1
ATOM 8781 O O . GLY F 1 154 ? -1.377 86.073 19.728 1.00 36.07 154 GLY F O 1
ATOM 8782 N N . ARG F 1 155 ? -0.744 86.858 21.752 1.00 35.38 155 ARG F N 1
ATOM 8783 C CA . ARG F 1 155 ? -0.192 85.639 22.258 1.00 39.19 155 ARG F CA 1
ATOM 8784 C C . ARG F 1 155 ? -0.914 85.236 23.522 1.00 38.46 155 ARG F C 1
ATOM 8785 O O . ARG F 1 155 ? -1.436 86.098 24.224 1.00 39.59 155 ARG F O 1
ATOM 8793 N N . PRO F 1 156 ? -0.925 83.934 23.840 1.00 37.32 156 PRO F N 1
ATOM 8794 C CA . PRO F 1 156 ? -1.721 83.594 25.071 1.00 40.76 156 PRO F CA 1
ATOM 8795 C C . PRO F 1 156 ? -1.206 84.361 26.317 1.00 40.16 156 PRO F C 1
ATOM 8796 O O . PRO F 1 156 ? -1.949 84.819 27.187 1.00 43.38 156 PRO F O 1
ATOM 8800 N N . ASP F 1 157 ? 0.096 84.339 26.410 1.00 39.38 157 ASP F N 1
ATOM 8801 C CA . ASP F 1 157 ? 0.984 85.218 27.103 1.00 37.05 157 ASP F CA 1
ATOM 8802 C C . ASP F 1 157 ? 0.547 86.657 27.479 1.00 38.23 157 ASP F C 1
ATOM 8803 O O . ASP F 1 157 ? 0.898 87.138 28.569 1.00 40.28 157 ASP F O 1
ATOM 8808 N N . ASP F 1 158 ? -0.089 87.360 26.531 1.00 32.06 158 ASP F N 1
ATOM 8809 C CA . ASP F 1 158 ? -0.591 88.739 26.690 1.00 33.80 158 ASP F CA 1
ATOM 8810 C C . ASP F 1 158 ? -1.898 88.829 27.462 1.00 34.63 158 ASP F C 1
ATOM 8811 O O . ASP F 1 158 ? -2.366 89.942 27.869 1.00 36.86 158 ASP F O 1
ATOM 8816 N N . VAL F 1 159 ? -2.551 87.694 27.607 1.00 30.01 159 VAL F N 1
ATOM 8817 C CA . VAL F 1 159 ? -3.852 87.740 28.230 1.00 33.61 159 VAL F CA 1
ATOM 8818 C C . VAL F 1 159 ? -4.071 86.783 29.388 1.00 30.89 159 VAL F C 1
ATOM 8819 O O . VAL F 1 159 ? -5.030 86.976 30.130 1.00 35.36 159 VAL F O 1
ATOM 8823 N N . ALA F 1 160 ? -3.165 85.827 29.591 1.00 31.52 160 ALA F N 1
ATOM 8824 C CA . ALA F 1 160 ? -3.317 84.833 30.681 1.00 32.40 160 ALA F CA 1
ATOM 8825 C C . ALA F 1 160 ? -3.573 85.417 32.108 1.00 33.81 160 ALA F C 1
ATOM 8826 O O . ALA F 1 160 ? -4.237 84.790 32.959 1.00 35.32 160 ALA F O 1
ATOM 8828 N N . GLY F 1 161 ? -3.061 86.618 32.359 1.00 33.72 161 GLY F N 1
ATOM 8829 C CA . GLY F 1 161 ? -3.470 87.402 33.534 1.00 34.17 161 GLY F CA 1
ATOM 8830 C C . GLY F 1 161 ? -4.982 87.542 33.751 1.00 33.97 161 GLY F C 1
ATOM 8831 O O . GLY F 1 161 ? -5.387 87.757 34.857 1.00 33.67 161 GLY F O 1
ATOM 8832 N N . LYS F 1 162 ? -5.840 87.439 32.725 1.00 34.94 162 LYS F N 1
ATOM 8833 C CA . LYS F 1 162 ? -7.299 87.624 32.964 1.00 30.65 162 LYS F CA 1
ATOM 8834 C C . LYS F 1 162 ? -7.917 86.388 33.590 1.00 31.63 162 LYS F C 1
ATOM 8835 O O . LYS F 1 162 ? -9.046 86.398 33.999 1.00 38.23 162 LYS F O 1
ATOM 8841 N N . VAL F 1 163 ? -7.184 85.303 33.647 1.00 28.96 163 VAL F N 1
ATOM 8842 C CA . VAL F 1 163 ? -7.677 84.118 34.284 1.00 29.78 163 VAL F CA 1
ATOM 8843 C C . VAL F 1 163 ? -8.114 84.389 35.710 1.00 34.13 163 VAL F C 1
ATOM 8844 O O . VAL F 1 163 ? -7.429 85.128 36.455 1.00 38.03 163 VAL F O 1
ATOM 8848 N N . GLU F 1 164 ? -9.252 83.796 36.089 1.00 34.80 164 GLU F N 1
ATOM 8849 C CA . GLU F 1 164 ? -9.788 83.933 37.449 1.00 37.82 164 GLU F CA 1
ATOM 8850 C C . GLU F 1 164 ? -9.782 82.660 38.251 1.00 36.81 164 GLU F C 1
ATOM 8851 O O . GLU F 1 164 ? -10.049 81.552 37.738 1.00 32.30 164 GLU F O 1
ATOM 8857 N N . TRP F 1 165 ? -9.577 82.839 39.548 1.00 36.70 165 TRP F N 1
ATOM 8858 C CA . TRP F 1 165 ? -9.392 81.718 40.415 1.00 31.73 165 TRP F CA 1
ATOM 8859 C C . TRP F 1 165 ? -10.426 81.765 41.522 1.00 34.25 165 TRP F C 1
ATOM 8860 O O . TRP F 1 165 ? -10.572 82.762 42.203 1.00 37.17 165 TRP F O 1
ATOM 8871 N N . GLN F 1 166 ? -11.144 80.669 41.679 1.00 35.99 166 GLN F N 1
ATOM 8872 C CA . GLN F 1 166 ? -12.164 80.554 42.710 1.00 39.10 166 GLN F CA 1
ATOM 8873 C C . GLN F 1 166 ? -11.992 79.309 43.549 1.00 39.56 166 GLN F C 1
ATOM 8874 O O . GLN F 1 166 ? -11.617 78.231 43.013 1.00 37.94 166 GLN F O 1
ATOM 8880 N N . ARG F 1 167 ? -12.319 79.409 44.836 1.00 39.24 167 ARG F N 1
ATOM 8881 C CA . ARG F 1 167 ? -12.473 78.170 45.583 1.00 39.33 167 ARG F CA 1
ATOM 8882 C C . ARG F 1 167 ? -13.820 77.521 45.313 1.00 36.81 167 ARG F C 1
ATOM 8883 O O . ARG F 1 167 ? -14.813 78.191 45.029 1.00 40.10 167 ARG F O 1
ATOM 8891 N N . ALA F 1 168 ? -13.822 76.202 45.371 1.00 32.80 168 ALA F N 1
ATOM 8892 C CA . ALA F 1 168 ? -14.953 75.382 44.960 1.00 32.36 168 ALA F CA 1
ATOM 8893 C C . ALA F 1 168 ? -14.819 74.180 45.877 1.00 33.63 168 ALA F C 1
ATOM 8894 O O . ALA F 1 168 ? -14.494 73.076 45.423 1.00 33.95 168 ALA F O 1
ATOM 8896 N N . GLY F 1 169 ? -14.922 74.419 47.187 1.00 37.28 169 GLY F N 1
ATOM 8897 C CA . GLY F 1 169 ? -14.834 73.350 48.190 1.00 38.45 169 GLY F CA 1
ATOM 8898 C C . GLY F 1 169 ? -13.448 72.719 48.290 1.00 42.18 169 GLY F C 1
ATOM 8899 O O . GLY F 1 169 ? -12.458 73.385 48.662 1.00 43.70 169 GLY F O 1
ATOM 8900 N N . ASN F 1 170 ? -13.363 71.441 47.934 1.00 40.58 170 ASN F N 1
ATOM 8901 C CA . ASN F 1 170 ? -12.063 70.756 47.893 1.00 37.77 170 ASN F CA 1
ATOM 8902 C C . ASN F 1 170 ? -11.218 71.160 46.722 1.00 37.54 170 ASN F C 1
ATOM 8903 O O . ASN F 1 170 ? -10.011 70.920 46.774 1.00 34.64 170 ASN F O 1
ATOM 8908 N N . ARG F 1 171 ? -11.845 71.802 45.706 1.00 36.79 171 ARG F N 1
ATOM 8909 C CA . ARG F 1 171 ? -11.193 72.117 44.408 1.00 35.22 171 ARG F CA 1
ATOM 8910 C C . ARG F 1 171 ? -10.929 73.624 44.130 1.00 32.32 171 ARG F C 1
ATOM 8911 O O . ARG F 1 171 ? -11.459 74.504 44.826 1.00 34.28 171 ARG F O 1
ATOM 8919 N N . LEU F 1 172 ? -10.093 73.926 43.125 1.00 33.67 172 LEU F N 1
ATOM 8920 C CA . LEU F 1 172 ? -9.783 75.331 42.736 1.00 31.12 172 LEU F CA 1
ATOM 8921 C C . LEU F 1 172 ? -10.405 75.400 41.403 1.00 32.80 172 LEU F C 1
ATOM 8922 O O . LEU F 1 172 ? -10.295 74.468 40.606 1.00 33.85 172 LEU F O 1
ATOM 8927 N N . LYS F 1 173 ? -11.045 76.500 41.116 1.00 32.18 173 LYS F N 1
ATOM 8928 C CA . LYS F 1 173 ? -11.527 76.627 39.787 1.00 32.73 173 LYS F CA 1
ATOM 8929 C C . LYS F 1 173 ? -10.895 77.831 39.121 1.00 34.04 173 LYS F C 1
ATOM 8930 O O . LYS F 1 173 ? -10.897 78.954 39.692 1.00 33.77 173 LYS F O 1
ATOM 8936 N N . GLY F 1 174 ? -10.363 77.574 37.923 1.00 32.89 174 GLY F N 1
ATOM 8937 C CA . GLY F 1 174 ? -9.700 78.574 37.111 1.00 31.64 174 GLY F CA 1
ATOM 8938 C C . GLY F 1 174 ? -10.650 78.869 35.975 1.00 30.58 174 GLY F C 1
ATOM 8939 O O . GLY F 1 174 ? -11.004 77.966 35.267 1.00 31.93 174 GLY F O 1
ATOM 8940 N N . VAL F 1 175 ? -11.154 80.091 35.866 1.00 31.18 175 VAL F N 1
ATOM 8941 C CA . VAL F 1 175 ? -12.079 80.414 34.777 1.00 28.74 175 VAL F CA 1
ATOM 8942 C C . VAL F 1 175 ? -11.398 81.266 33.717 1.00 30.42 175 VAL F C 1
ATOM 8943 O O . VAL F 1 175 ? -10.714 82.235 34.029 1.00 31.52 175 VAL F O 1
ATOM 8947 N N . ASN F 1 176 ? -11.509 80.852 32.462 1.00 27.75 176 ASN F N 1
ATOM 8948 C CA . ASN F 1 176 ? -10.726 81.497 31.418 1.00 28.28 176 ASN F CA 1
ATOM 8949 C C . ASN F 1 176 ? -11.611 82.316 30.510 1.00 29.30 176 ASN F C 1
ATOM 8950 O O . ASN F 1 176 ? -12.369 81.770 29.759 1.00 33.19 176 ASN F O 1
ATOM 8955 N N . PRO F 1 177 ? -11.484 83.647 30.552 1.00 31.76 177 PRO F N 1
ATOM 8956 C CA . PRO F 1 177 ? -12.408 84.439 29.692 1.00 29.93 177 PRO F CA 1
ATOM 8957 C C . PRO F 1 177 ? -11.703 84.892 28.429 1.00 29.61 177 PRO F C 1
ATOM 8958 O O . PRO F 1 177 ? -12.085 85.904 27.883 1.00 36.05 177 PRO F O 1
ATOM 8962 N N . THR F 1 178 ? -10.653 84.179 27.997 1.00 28.43 178 THR F N 1
ATOM 8963 C CA . THR F 1 178 ? -9.875 84.562 26.813 1.00 27.47 178 THR F CA 1
ATOM 8964 C C . THR F 1 178 ? -10.058 83.481 25.760 1.00 25.56 178 THR F C 1
ATOM 8965 O O . THR F 1 178 ? -10.414 82.355 26.106 1.00 22.45 178 THR F O 1
ATOM 8969 N N . PRO F 1 179 ? -9.758 83.795 24.488 1.00 27.04 179 PRO F N 1
ATOM 8970 C CA . PRO F 1 179 ? -9.854 82.766 23.401 1.00 23.52 179 PRO F CA 1
ATOM 8971 C C . PRO F 1 179 ? -8.720 81.792 23.269 1.00 23.84 179 PRO F C 1
ATOM 8972 O O . PRO F 1 179 ? -8.682 81.001 22.309 1.00 25.74 179 PRO F O 1
ATOM 8976 N N . PHE F 1 180 ? -7.758 81.830 24.179 1.00 27.05 180 PHE F N 1
ATOM 8977 C CA . PHE F 1 180 ? -6.538 80.987 24.048 1.00 23.41 180 PHE F CA 1
ATOM 8978 C C . PHE F 1 180 ? -6.641 79.786 24.968 1.00 26.28 180 PHE F C 1
ATOM 8979 O O . PHE F 1 180 ? -7.287 79.871 26.022 1.00 27.62 180 PHE F O 1
ATOM 8987 N N . TYR F 1 181 ? -5.994 78.680 24.601 1.00 22.14 181 TYR F N 1
ATOM 8988 C CA . TYR F 1 181 ? -5.705 77.666 25.595 1.00 20.97 181 TYR F CA 1
ATOM 8989 C C . TYR F 1 181 ? -4.666 78.262 26.584 1.00 24.17 181 TYR F C 1
ATOM 8990 O O . TYR F 1 181 ? -3.787 79.014 26.185 1.00 24.27 181 TYR F O 1
ATOM 8999 N N . ILE F 1 182 ? -4.869 77.981 27.874 1.00 25.14 182 ILE F N 1
ATOM 9000 C CA . ILE F 1 182 ? -4.023 78.381 28.951 1.00 20.58 182 ILE F CA 1
ATOM 9001 C C . ILE F 1 182 ? -3.255 77.135 29.426 1.00 21.88 182 ILE F C 1
ATOM 9002 O O . ILE F 1 182 ? -3.804 76.227 30.065 1.00 26.48 182 ILE F O 1
ATOM 9007 N N . ASN F 1 183 ? -2.003 77.043 29.019 1.00 20.11 183 ASN F N 1
ATOM 9008 C CA . ASN F 1 183 ? -1.136 75.926 29.381 1.00 18.32 183 ASN F CA 1
ATOM 9009 C C . ASN F 1 183 ? -0.265 76.395 30.477 1.00 18.39 183 ASN F C 1
ATOM 9010 O O . ASN F 1 183 ? 0.484 77.350 30.335 1.00 23.93 183 ASN F O 1
ATOM 9015 N N . LEU F 1 184 ? -0.492 75.836 31.635 1.00 23.00 184 LEU F N 1
ATOM 9016 C CA . LEU F 1 184 ? 0.164 76.316 32.829 1.00 24.58 184 LEU F CA 1
ATOM 9017 C C . LEU F 1 184 ? 1.556 75.778 32.988 1.00 21.25 184 LEU F C 1
ATOM 9018 O O . LEU F 1 184 ? 1.768 74.580 32.822 1.00 26.57 184 LEU F O 1
ATOM 9023 N N . SER F 1 185 ? 2.497 76.635 33.358 1.00 24.77 185 SER F N 1
ATOM 9024 C CA . SER F 1 185 ? 3.883 76.201 33.764 1.00 23.83 185 SER F CA 1
ATOM 9025 C C . SER F 1 185 ? 4.138 76.146 35.301 1.00 27.30 185 SER F C 1
ATOM 9026 O O . SER F 1 185 ? 5.115 75.489 35.806 1.00 30.21 185 SER F O 1
ATOM 9029 N N . THR F 1 186 ? 3.226 76.785 36.025 1.00 24.93 186 THR F N 1
ATOM 9030 C CA . THR F 1 186 ? 3.368 77.215 37.416 1.00 29.16 186 THR F CA 1
ATOM 9031 C C . THR F 1 186 ? 1.956 77.501 37.933 1.00 30.84 186 THR F C 1
ATOM 9032 O O . THR F 1 186 ? 1.107 78.030 37.178 1.00 30.66 186 THR F O 1
ATOM 9036 N N . LEU F 1 187 ? 1.690 77.121 39.190 1.00 31.01 187 LEU F N 1
ATOM 9037 C CA . LEU F 1 187 ? 0.466 77.423 39.885 1.00 24.37 187 LEU F CA 1
ATOM 9038 C C . LEU F 1 187 ? 0.646 77.192 41.367 1.00 28.96 187 LEU F C 1
ATOM 9039 O O . LEU F 1 187 ? 0.945 76.063 41.851 1.00 32.67 187 LEU F O 1
ATOM 9044 N N . THR F 1 188 ? 0.553 78.299 42.105 1.00 30.74 188 THR F N 1
ATOM 9045 C CA . THR F 1 188 ? 0.536 78.298 43.575 1.00 25.31 188 THR F CA 1
ATOM 9046 C C . THR F 1 188 ? -0.630 79.127 44.061 1.00 28.78 188 THR F C 1
ATOM 9047 O O . THR F 1 188 ? -1.072 80.127 43.393 1.00 28.09 188 THR F O 1
ATOM 9051 N N . VAL F 1 189 ? -1.159 78.688 45.200 1.00 27.98 189 VAL F N 1
ATOM 9052 C CA . VAL F 1 189 ? -2.109 79.427 45.995 1.00 25.49 189 VAL F CA 1
ATOM 9053 C C . VAL F 1 189 ? -1.464 79.631 47.358 1.00 28.69 189 VAL F C 1
ATOM 9054 O O . VAL F 1 189 ? -1.161 78.656 48.047 1.00 36.57 189 VAL F O 1
ATOM 9058 N N . GLY F 1 190 ? -1.227 80.879 47.741 1.00 31.51 190 GLY F N 1
ATOM 9059 C CA . GLY F 1 190 ? -0.544 81.213 48.996 1.00 31.65 190 GLY F CA 1
ATOM 9060 C C . GLY F 1 190 ? 0.780 80.464 49.135 1.00 34.94 190 GLY F C 1
ATOM 9061 O O . GLY F 1 190 ? 1.120 80.004 50.184 1.00 39.11 190 GLY F O 1
ATOM 9062 N N . GLY F 1 191 ? 1.515 80.333 48.047 1.00 37.54 191 GLY F N 1
ATOM 9063 C CA . GLY F 1 191 ? 2.828 79.765 48.070 1.00 32.44 191 GLY F CA 1
ATOM 9064 C C . GLY F 1 191 ? 2.714 78.264 48.006 1.00 35.27 191 GLY F C 1
ATOM 9065 O O . GLY F 1 191 ? 3.738 77.629 48.083 1.00 34.69 191 GLY F O 1
ATOM 9066 N N . LYS F 1 192 ? 1.515 77.666 47.915 1.00 34.08 192 LYS F N 1
ATOM 9067 C CA . LYS F 1 192 ? 1.475 76.151 47.893 1.00 33.99 192 LYS F CA 1
ATOM 9068 C C . LYS F 1 192 ? 1.228 75.694 46.470 1.00 31.73 192 LYS F C 1
ATOM 9069 O O . LYS F 1 192 ? 0.346 76.244 45.757 1.00 31.67 192 LYS F O 1
ATOM 9075 N N . GLU F 1 193 ? 1.955 74.667 46.072 1.00 29.19 193 GLU F N 1
ATOM 9076 C CA . GLU F 1 193 ? 1.949 74.294 44.697 1.00 30.52 193 GLU F CA 1
ATOM 9077 C C . GLU F 1 193 ? 0.776 73.386 44.287 1.00 29.05 193 GLU F C 1
ATOM 9078 O O . GLU F 1 193 ? 0.508 72.433 44.902 1.00 27.53 193 GLU F O 1
ATOM 9084 N N . VAL F 1 194 ? 0.105 73.708 43.199 1.00 26.64 194 VAL F N 1
ATOM 9085 C CA . VAL F 1 194 ? -0.899 72.852 42.693 1.00 23.24 194 VAL F CA 1
ATOM 9086 C C . VAL F 1 194 ? -0.191 72.108 41.598 1.00 23.99 194 VAL F C 1
ATOM 9087 O O . VAL F 1 194 ? 0.109 72.664 40.560 1.00 24.96 194 VAL F O 1
ATOM 9091 N N . LYS F 1 195 ? 0.106 70.843 41.794 1.00 33.51 195 LYS F N 1
ATOM 9092 C CA . LYS F 1 195 ? 0.992 70.114 40.837 1.00 33.96 195 LYS F CA 1
ATOM 9093 C C . LYS F 1 195 ? 0.260 69.511 39.633 1.00 32.92 195 LYS F C 1
ATOM 9094 O O . LYS F 1 195 ? 0.844 69.142 38.648 1.00 32.82 195 LYS F O 1
ATOM 9100 N N . GLU F 1 196 ? -1.031 69.350 39.755 1.00 34.89 196 GLU F N 1
ATOM 9101 C CA . GLU F 1 196 ? -1.805 68.643 38.764 1.00 37.76 196 GLU F CA 1
ATOM 9102 C C . GLU F 1 196 ? -2.555 69.758 38.056 1.00 35.69 196 GLU F C 1
ATOM 9103 O O . GLU F 1 196 ? -3.691 70.030 38.377 1.00 42.28 196 GLU F O 1
ATOM 9109 N N . ARG F 1 197 ? -1.893 70.391 37.099 1.00 30.18 197 ARG F N 1
ATOM 9110 C CA . ARG F 1 197 ? -2.270 71.698 36.554 1.00 26.65 197 ARG F CA 1
ATOM 9111 C C . ARG F 1 197 ? -2.374 71.734 34.984 1.00 24.89 197 ARG F C 1
ATOM 9112 O O . ARG F 1 197 ? -1.760 72.547 34.303 1.00 24.88 197 ARG F O 1
ATOM 9120 N N . GLU F 1 198 ? -3.151 70.807 34.460 1.00 22.62 198 GLU F N 1
ATOM 9121 C CA . GLU F 1 198 ? -3.651 70.718 33.117 1.00 21.83 198 GLU F CA 1
ATOM 9122 C C . GLU F 1 198 ? -4.326 71.948 32.556 1.00 22.18 198 GLU F C 1
ATOM 9123 O O . GLU F 1 198 ? -4.681 72.845 33.309 1.00 24.55 198 GLU F O 1
ATOM 9129 N N . TYR F 1 199 ? -4.559 71.961 31.226 1.00 19.84 199 TYR F N 1
ATOM 9130 C CA . TYR F 1 199 ? -4.798 73.185 30.508 1.00 16.85 199 TYR F CA 1
ATOM 9131 C C . TYR F 1 199 ? -6.218 73.573 30.563 1.00 20.10 199 TYR F C 1
ATOM 9132 O O . TYR F 1 199 ? -7.054 72.730 30.798 1.00 23.37 199 TYR F O 1
ATOM 9141 N N . ILE F 1 200 ? -6.501 74.876 30.411 1.00 26.71 200 ILE F N 1
ATOM 9142 C CA . ILE F 1 200 ? -7.900 75.381 30.319 1.00 22.87 200 ILE F CA 1
ATOM 9143 C C . ILE F 1 200 ? -8.148 75.870 28.877 1.00 20.73 200 ILE F C 1
ATOM 9144 O O . ILE F 1 200 ? -7.369 76.692 28.295 1.00 22.86 200 ILE F O 1
ATOM 9149 N N . ALA F 1 201 ? -9.189 75.313 28.298 1.00 17.71 201 ALA F N 1
ATOM 9150 C CA . ALA F 1 201 ? -9.662 75.545 26.921 1.00 17.68 201 ALA F CA 1
ATOM 9151 C C . ALA F 1 201 ? -10.215 76.961 26.852 1.00 24.73 201 ALA F C 1
ATOM 9152 O O . ALA F 1 201 ? -10.441 77.595 27.905 1.00 23.86 201 ALA F O 1
ATOM 9154 N N . PRO F 1 202 ? -10.360 77.506 25.624 1.00 28.88 202 PRO F N 1
ATOM 9155 C CA . PRO F 1 202 ? -10.868 78.867 25.461 1.00 28.08 202 PRO F CA 1
ATOM 9156 C C . PRO F 1 202 ? -12.292 79.012 26.007 1.00 32.13 202 PRO F C 1
ATOM 9157 O O . PRO F 1 202 ? -13.147 78.168 25.759 1.00 35.80 202 PRO F O 1
ATOM 9161 N N . PHE F 1 203 ? -12.547 80.095 26.727 1.00 35.27 203 PHE F N 1
ATOM 9162 C CA . PHE F 1 203 ? -13.924 80.508 27.128 1.00 34.33 203 PHE F CA 1
ATOM 9163 C C . PHE F 1 203 ? -14.557 79.457 28.017 1.00 31.11 203 PHE F C 1
ATOM 9164 O O . PHE F 1 203 ? -15.702 79.036 27.859 1.00 34.59 203 PHE F O 1
ATOM 9172 N N . SER F 1 204 ? -13.789 79.067 28.999 1.00 31.23 204 SER F N 1
ATOM 9173 C CA . SER F 1 204 ? -13.986 77.799 29.676 1.00 32.68 204 SER F CA 1
ATOM 9174 C C . SER F 1 204 ? -13.406 77.852 31.094 1.00 32.68 204 SER F C 1
ATOM 9175 O O . SER F 1 204 ? -12.826 78.885 31.512 1.00 33.15 204 SER F O 1
ATOM 9178 N N . SER F 1 205 ? -13.466 76.702 31.772 1.00 33.95 205 SER F N 1
ATOM 9179 C CA . SER F 1 205 ? -13.174 76.502 33.221 1.00 30.52 205 SER F CA 1
ATOM 9180 C C . SER F 1 205 ? -12.593 75.121 33.373 1.00 28.24 205 SER F C 1
ATOM 9181 O O . SER F 1 205 ? -12.945 74.241 32.642 1.00 28.23 205 SER F O 1
ATOM 9184 N N . ARG F 1 206 ? -11.754 74.925 34.369 1.00 26.71 206 ARG F N 1
ATOM 9185 C CA . ARG F 1 206 ? -11.295 73.623 34.724 1.00 32.58 206 ARG F CA 1
ATOM 9186 C C . ARG F 1 206 ? -11.135 73.723 36.236 1.00 31.47 206 ARG F C 1
ATOM 9187 O O . ARG F 1 206 ? -10.907 74.821 36.775 1.00 31.99 206 ARG F O 1
ATOM 9195 N N . GLU F 1 207 ? -11.315 72.609 36.922 1.00 27.22 207 GLU F N 1
ATOM 9196 C CA . GLU F 1 207 ? -11.021 72.552 38.367 1.00 26.97 207 GLU F CA 1
ATOM 9197 C C . GLU F 1 207 ? -9.751 71.762 38.687 1.00 26.81 207 GLU F C 1
ATOM 9198 O O . GLU F 1 207 ? -9.364 70.903 37.911 1.00 31.07 207 GLU F O 1
ATOM 9204 N N . TYR F 1 208 ? -9.117 72.040 39.821 1.00 27.22 208 TYR F N 1
ATOM 9205 C CA . TYR F 1 208 ? -7.904 71.331 40.253 1.00 28.93 208 TYR F CA 1
ATOM 9206 C C . TYR F 1 208 ? -7.969 70.990 41.742 1.00 29.51 208 TYR F C 1
ATOM 9207 O O . TYR F 1 208 ? -8.745 71.569 42.475 1.00 30.38 208 TYR F O 1
ATOM 9216 N N . PRO F 1 209 ? -7.098 70.115 42.226 1.00 30.57 209 PRO F N 1
ATOM 9217 C CA . PRO F 1 209 ? -7.066 69.988 43.727 1.00 29.93 209 PRO F CA 1
ATOM 9218 C C . PRO F 1 209 ? -6.566 71.268 44.399 1.00 30.15 209 PRO F C 1
ATOM 9219 O O . PRO F 1 209 ? -5.546 71.800 43.990 1.00 35.34 209 PRO F O 1
ATOM 9223 N N . LEU F 1 210 ? -7.231 71.731 45.453 1.00 29.13 210 LEU F N 1
ATOM 9224 C CA . LEU F 1 210 ? -6.853 72.933 46.133 1.00 24.65 210 LEU F CA 1
ATOM 9225 C C . LEU F 1 210 ? -6.029 72.477 47.339 1.00 31.44 210 LEU F C 1
ATOM 9226 O O . LEU F 1 210 ? -6.504 71.698 48.231 1.00 31.28 210 LEU F O 1
ATOM 9231 N N . PRO F 1 211 ? -4.799 72.989 47.442 1.00 31.53 211 PRO F N 1
ATOM 9232 C CA . PRO F 1 211 ? -3.981 72.540 48.575 1.00 31.35 211 PRO F CA 1
ATOM 9233 C C . PRO F 1 211 ? -4.586 72.830 49.960 1.00 32.63 211 PRO F C 1
ATOM 9234 O O . PRO F 1 211 ? -4.941 73.960 50.263 1.00 35.06 211 PRO F O 1
ATOM 9238 N N . ALA F 1 212 ? -4.736 71.804 50.787 1.00 37.90 212 ALA F N 1
ATOM 9239 C CA . ALA F 1 212 ? -5.332 71.964 52.147 1.00 41.59 212 ALA F CA 1
ATOM 9240 C C . ALA F 1 212 ? -4.991 73.285 52.860 1.00 45.68 212 ALA F C 1
ATOM 9241 O O . ALA F 1 212 ? -5.850 73.987 53.426 1.00 51.92 212 ALA F O 1
ATOM 9243 N N . GLY F 1 213 ? -3.741 73.641 52.924 1.00 44.69 213 GLY F N 1
ATOM 9244 C CA . GLY F 1 213 ? -3.519 74.932 53.547 1.00 55.81 213 GLY F CA 1
ATOM 9245 C C . GLY F 1 213 ? -4.425 76.040 52.980 1.00 51.29 213 GLY F C 1
ATOM 9246 O O . GLY F 1 213 ? -4.508 77.070 53.607 1.00 53.59 213 GLY F O 1
ATOM 9247 N N . LYS F 1 217 ? -3.680 84.551 47.798 1.00 42.14 217 LYS F N 1
ATOM 9248 C CA . LYS F 1 217 ? -2.951 84.980 46.607 1.00 44.40 217 LYS F CA 1
ATOM 9249 C C . LYS F 1 217 ? -2.564 83.818 45.656 1.00 40.98 217 LYS F C 1
ATOM 9250 O O . LYS F 1 217 ? -1.786 82.927 45.991 1.00 38.31 217 LYS F O 1
ATOM 9256 N N . VAL F 1 218 ? -3.162 83.820 44.473 1.00 34.78 218 VAL F N 1
ATOM 9257 C CA . VAL F 1 218 ? -2.833 82.833 43.438 1.00 31.90 218 VAL F CA 1
ATOM 9258 C C . VAL F 1 218 ? -1.727 83.320 42.513 1.00 25.82 218 VAL F C 1
ATOM 9259 O O . VAL F 1 218 ? -1.812 84.424 41.964 1.00 30.14 218 VAL F O 1
ATOM 9263 N N . GLN F 1 219 ? -0.731 82.491 42.266 1.00 26.65 219 GLN F N 1
ATOM 9264 C CA . GLN F 1 219 ? 0.350 82.890 41.314 1.00 25.32 219 GLN F CA 1
ATOM 9265 C C . GLN F 1 219 ? 0.517 81.927 40.213 1.00 24.89 219 GLN F C 1
ATOM 9266 O O . GLN F 1 219 ? 0.581 80.745 40.451 1.00 27.15 219 GLN F O 1
ATOM 9272 N N . TRP F 1 220 ? 0.673 82.412 38.993 1.00 29.01 220 TRP F N 1
ATOM 9273 C CA . TRP F 1 220 ? 0.845 81.492 37.894 1.00 23.35 220 TRP F CA 1
ATOM 9274 C C . TRP F 1 220 ? 1.652 82.010 36.744 1.00 26.89 220 TRP F C 1
ATOM 9275 O O . TRP F 1 220 ? 1.853 83.237 36.609 1.00 26.87 220 TRP F O 1
ATOM 9286 N N . LYS F 1 221 ? 2.129 81.056 35.923 1.00 28.33 221 LYS F N 1
ATOM 9287 C CA . LYS F 1 221 ? 2.809 81.314 34.629 1.00 26.63 221 LYS F CA 1
ATOM 9288 C C . LYS F 1 221 ? 2.326 80.384 33.500 1.00 25.44 221 LYS F C 1
ATOM 9289 O O . LYS F 1 221 ? 1.853 79.242 33.767 1.00 22.42 221 LYS F O 1
ATOM 9295 N N . VAL F 1 222 ? 2.465 80.811 32.235 1.00 21.71 222 VAL F N 1
ATOM 9296 C CA . VAL F 1 222 ? 2.022 79.886 31.187 1.00 23.19 222 VAL F CA 1
ATOM 9297 C C . VAL F 1 222 ? 3.143 79.481 30.318 1.00 24.25 222 VAL F C 1
ATOM 9298 O O . VAL F 1 222 ? 4.228 80.099 30.413 1.00 25.97 222 VAL F O 1
ATOM 9302 N N . ILE F 1 223 ? 2.895 78.431 29.506 1.00 19.87 223 ILE F N 1
ATOM 9303 C CA . ILE F 1 223 ? 3.820 78.009 28.475 1.00 22.08 223 ILE F CA 1
ATOM 9304 C C . ILE F 1 223 ? 3.573 78.978 27.353 1.00 24.22 223 ILE F C 1
ATOM 9305 O O . ILE F 1 223 ? 2.416 79.298 27.039 1.00 25.35 223 ILE F O 1
ATOM 9310 N N . THR F 1 224 ? 4.637 79.517 26.763 1.00 27.71 224 THR F N 1
ATOM 9311 C CA . THR F 1 224 ? 4.428 80.531 25.699 1.00 23.70 224 THR F CA 1
ATOM 9312 C C . THR F 1 224 ? 4.333 79.758 24.374 1.00 22.37 224 THR F C 1
ATOM 9313 O O . THR F 1 224 ? 4.541 78.539 24.309 1.00 19.08 224 THR F O 1
ATOM 9317 N N . ASP F 1 225 ? 4.065 80.452 23.293 1.00 25.01 225 ASP F N 1
ATOM 9318 C CA . ASP F 1 225 ? 4.072 79.823 21.957 1.00 26.57 225 ASP F CA 1
ATOM 9319 C C . ASP F 1 225 ? 5.398 79.271 21.552 1.00 27.74 225 ASP F C 1
ATOM 9320 O O . ASP F 1 225 ? 5.496 78.515 20.569 1.00 31.27 225 ASP F O 1
ATOM 9325 N N . TYR F 1 226 ? 6.453 79.734 22.209 1.00 27.58 226 TYR F N 1
ATOM 9326 C CA . TYR F 1 226 ? 7.772 79.289 21.815 1.00 28.21 226 TYR F CA 1
ATOM 9327 C C . TYR F 1 226 ? 8.233 78.233 22.759 1.00 27.47 226 TYR F C 1
ATOM 9328 O O . TYR F 1 226 ? 9.357 77.792 22.657 1.00 30.78 226 TYR F O 1
ATOM 9337 N N . GLY F 1 227 ? 7.360 77.794 23.665 1.00 27.62 227 GLY F N 1
ATOM 9338 C CA . GLY F 1 227 ? 7.721 76.686 24.610 1.00 28.09 227 GLY F CA 1
ATOM 9339 C C . GLY F 1 227 ? 8.567 77.071 25.823 1.00 22.09 227 GLY F C 1
ATOM 9340 O O . GLY F 1 227 ? 9.153 76.196 26.463 1.00 21.99 227 GLY F O 1
ATOM 9341 N N . GLY F 1 228 ? 8.605 78.370 26.141 1.00 18.87 228 GLY F N 1
ATOM 9342 C CA . GLY F 1 228 ? 9.295 78.924 27.325 1.00 18.35 228 GLY F CA 1
ATOM 9343 C C . GLY F 1 228 ? 8.261 79.232 28.393 1.00 18.88 228 GLY F C 1
ATOM 9344 O O . GLY F 1 228 ? 7.053 78.987 28.212 1.00 25.90 228 GLY F O 1
ATOM 9345 N N . THR F 1 229 ? 8.712 79.794 29.514 1.00 21.72 229 THR F N 1
ATOM 9346 C CA . THR F 1 229 ? 7.871 80.049 30.668 1.00 19.95 229 THR F CA 1
ATOM 9347 C C . THR F 1 229 ? 7.608 81.564 30.737 1.00 21.77 229 THR F C 1
ATOM 9348 O O . THR F 1 229 ? 8.527 82.367 30.682 1.00 22.96 229 THR F O 1
ATOM 9352 N N . SER F 1 230 ? 6.327 81.953 30.787 1.00 22.47 230 SER F N 1
ATOM 9353 C CA . SER F 1 230 ? 5.905 83.361 30.689 1.00 20.50 230 SER F CA 1
ATOM 9354 C C . SER F 1 230 ? 6.325 84.164 31.888 1.00 24.93 230 SER F C 1
ATOM 9355 O O . SER F 1 230 ? 6.803 83.581 32.853 1.00 28.22 230 SER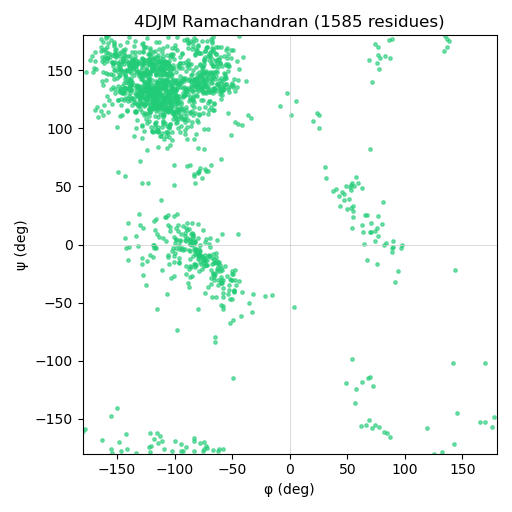 F O 1
ATOM 9358 N N . LYS F 1 231 ? 6.055 85.485 31.893 1.00 27.53 231 LYS F N 1
ATOM 9359 C CA . LYS F 1 231 ? 6.226 86.236 33.145 1.00 26.55 231 LYS F CA 1
ATOM 9360 C C . LYS F 1 231 ? 5.143 85.744 34.144 1.00 26.69 231 LYS F C 1
ATOM 9361 O O . LYS F 1 231 ? 4.285 84.915 33.777 1.00 26.41 231 LYS F O 1
ATOM 9367 N N . GLN F 1 232 ? 5.212 86.196 35.391 1.00 23.84 232 GLN F N 1
ATOM 9368 C CA . GLN F 1 232 ? 4.297 85.786 36.390 1.00 28.90 232 GLN F CA 1
ATOM 9369 C C . GLN F 1 232 ? 3.001 86.641 36.472 1.00 31.99 232 GLN F C 1
ATOM 9370 O O . GLN F 1 232 ? 3.080 87.864 36.464 1.00 34.77 232 GLN F O 1
ATOM 9376 N N . PHE F 1 233 ? 1.848 85.973 36.564 1.00 25.74 233 PHE F N 1
ATOM 9377 C CA . PHE F 1 233 ? 0.591 86.592 36.925 1.00 29.02 233 PHE F CA 1
ATOM 9378 C C . PHE F 1 233 ? 0.264 86.351 38.358 1.00 32.43 233 PHE F C 1
ATOM 9379 O O . PHE F 1 233 ? 0.758 85.389 39.008 1.00 32.83 233 PHE F O 1
ATOM 9387 N N . GLU F 1 234 ? -0.607 87.229 38.828 1.00 36.52 234 GLU F N 1
ATOM 9388 C CA . GLU F 1 234 ? -1.009 87.337 40.233 1.00 37.91 234 GLU F CA 1
ATOM 9389 C C . GLU F 1 234 ? -2.468 87.790 40.392 1.00 37.36 234 GLU F C 1
ATOM 9390 O O . GLU F 1 234 ? -2.919 88.752 39.760 1.00 38.13 234 GLU F O 1
ATOM 9396 N N . ALA F 1 235 ? -3.209 87.111 41.253 1.00 34.24 235 ALA F N 1
ATOM 9397 C CA . ALA F 1 235 ? -4.539 87.602 41.645 1.00 29.44 235 ALA F CA 1
ATOM 9398 C C . ALA F 1 235 ? -4.976 86.927 42.939 1.00 30.29 235 ALA F C 1
ATOM 9399 O O . ALA F 1 235 ? -4.537 85.839 43.276 1.00 34.59 235 ALA F O 1
ATOM 9401 N N . GLU F 1 236 ? -5.851 87.557 43.672 1.00 33.41 236 GLU F N 1
ATOM 9402 C CA . GLU F 1 236 ? -6.400 86.934 44.843 1.00 37.04 236 GLU F CA 1
ATOM 9403 C C . GLU F 1 236 ? -7.476 85.950 44.453 1.00 36.29 236 GLU F C 1
ATOM 9404 O O . GLU F 1 236 ? -8.277 86.183 43.535 1.00 37.83 236 GLU F O 1
ATOM 9410 N N . LEU F 1 237 ? -7.517 84.881 45.214 1.00 32.96 237 LEU F N 1
ATOM 9411 C CA . LEU F 1 237 ? -8.617 83.974 45.278 1.00 32.05 237 LEU F CA 1
ATOM 9412 C C . LEU F 1 237 ? -9.860 84.616 45.961 1.00 30.45 237 LEU F C 1
ATOM 9413 O O . LEU F 1 237 ? -11.009 84.440 45.462 1.00 38.72 237 LEU F O 1
ATOM 9418 N N . THR G 1 17 ? 20.602 49.747 25.986 1.00 56.57 17 THR G N 1
ATOM 9419 C CA . THR G 1 17 ? 19.900 48.412 25.957 1.00 58.05 17 THR G CA 1
ATOM 9420 C C . THR G 1 17 ? 20.311 47.443 27.076 1.00 59.39 17 THR G C 1
ATOM 9421 O O . THR G 1 17 ? 21.437 47.049 27.144 1.00 62.83 17 THR G O 1
ATOM 9425 N N . ASN G 1 18 ? 19.387 47.011 27.921 1.00 58.28 18 ASN G N 1
ATOM 9426 C CA . ASN G 1 18 ? 19.758 46.106 29.002 1.00 58.63 18 ASN G CA 1
ATOM 9427 C C . ASN G 1 18 ? 18.750 45.009 29.161 1.00 53.31 18 ASN G C 1
ATOM 9428 O O . ASN G 1 18 ? 17.578 45.254 29.393 1.00 52.58 18 ASN G O 1
ATOM 9433 N N . ALA G 1 19 ? 19.228 43.792 29.007 1.00 47.26 19 ALA G N 1
ATOM 9434 C CA . ALA G 1 19 ? 18.334 42.672 28.866 1.00 46.57 19 ALA G CA 1
ATOM 9435 C C . ALA G 1 19 ? 18.597 41.645 29.949 1.00 45.00 19 ALA G C 1
ATOM 9436 O O . ALA G 1 19 ? 19.729 41.212 30.154 1.00 50.24 19 ALA G O 1
ATOM 9438 N N . ARG G 1 20 ? 17.553 41.253 30.650 1.00 40.93 20 ARG G N 1
ATOM 9439 C CA . ARG G 1 20 ? 17.739 40.250 31.646 1.00 43.10 20 ARG G CA 1
ATOM 9440 C C . ARG G 1 20 ? 16.623 39.232 31.652 1.00 41.75 20 ARG G C 1
ATOM 9441 O O . ARG G 1 20 ? 15.458 39.551 31.416 1.00 43.22 20 ARG G O 1
ATOM 9449 N N . VAL G 1 21 ? 16.971 37.987 31.902 1.00 43.24 21 VAL G N 1
ATOM 9450 C CA . VAL G 1 21 ? 15.916 37.007 32.039 1.00 42.57 21 VAL G CA 1
ATOM 9451 C C . VAL G 1 21 ? 15.809 36.467 33.461 1.00 41.91 21 VAL G C 1
ATOM 9452 O O . VAL G 1 21 ? 16.807 36.100 34.061 1.00 43.19 21 VAL G O 1
ATOM 9456 N N . PHE G 1 22 ? 14.609 36.508 34.019 1.00 38.74 22 PHE G N 1
ATOM 9457 C CA . PHE G 1 22 ? 14.388 35.981 35.365 1.00 41.70 22 PHE G CA 1
ATOM 9458 C C . PHE G 1 22 ? 13.649 34.651 35.360 1.00 44.28 22 PHE G C 1
ATOM 9459 O O . PHE G 1 22 ? 12.425 34.626 35.314 1.00 47.30 22 PHE G O 1
ATOM 9467 N N . SER G 1 23 ? 14.396 33.557 35.418 1.00 44.93 23 SER G N 1
ATOM 9468 C CA . SER G 1 23 ? 13.812 32.216 35.303 1.00 47.81 23 SER G CA 1
ATOM 9469 C C . SER G 1 23 ? 14.337 31.309 36.404 1.00 48.63 23 SER G C 1
ATOM 9470 O O . SER G 1 23 ? 15.542 31.252 36.664 1.00 49.35 23 SER G O 1
ATOM 9473 N N . LEU G 1 24 ? 13.433 30.591 37.038 1.00 47.60 24 LEU G N 1
ATOM 9474 C CA . LEU G 1 24 ? 13.822 29.644 38.070 1.00 46.10 24 LEU G CA 1
ATOM 9475 C C . LEU G 1 24 ? 14.177 28.230 37.538 1.00 44.97 24 LEU G C 1
ATOM 9476 O O . LEU G 1 24 ? 13.689 27.827 36.497 1.00 42.55 24 LEU G O 1
ATOM 9481 N N . HIS G 1 25 ? 14.992 27.454 38.256 1.00 48.08 25 HIS G N 1
ATOM 9482 C CA . HIS G 1 25 ? 15.016 25.991 38.003 1.00 46.58 25 HIS G CA 1
ATOM 9483 C C . HIS G 1 25 ? 14.330 25.283 39.158 1.00 43.01 25 HIS G C 1
ATOM 9484 O O . HIS G 1 25 ? 14.384 25.733 40.316 1.00 39.29 25 HIS G O 1
ATOM 9491 N N . LEU G 1 26 ? 13.684 24.171 38.855 1.00 42.28 26 LEU G N 1
ATOM 9492 C CA . LEU G 1 26 ? 12.949 23.472 39.868 1.00 41.06 26 LEU G CA 1
ATOM 9493 C C . LEU G 1 26 ? 13.671 22.250 40.279 1.00 44.34 26 LEU G C 1
ATOM 9494 O O . LEU G 1 26 ? 14.423 21.716 39.490 1.00 49.56 26 LEU G O 1
ATOM 9499 N N . GLY G 1 27 ? 13.423 21.800 41.515 1.00 44.04 27 GLY G N 1
ATOM 9500 C CA . GLY G 1 27 ? 14.145 20.691 42.094 1.00 45.47 27 GLY G CA 1
ATOM 9501 C C . GLY G 1 27 ? 13.604 19.342 41.667 1.00 46.58 27 GLY G C 1
ATOM 9502 O O . GLY G 1 27 ? 14.291 18.328 41.794 1.00 46.34 27 GLY G O 1
ATOM 9503 N N . ALA G 1 28 ? 12.390 19.333 41.128 1.00 42.55 28 ALA G N 1
ATOM 9504 C CA . ALA G 1 28 ? 11.730 18.085 40.676 1.00 40.12 28 ALA G CA 1
ATOM 9505 C C . ALA G 1 28 ? 10.782 18.506 39.558 1.00 36.52 28 ALA G C 1
ATOM 9506 O O . ALA G 1 28 ? 10.562 19.710 39.372 1.00 35.23 28 ALA G O 1
ATOM 9508 N N . THR G 1 29 ? 10.209 17.522 38.873 1.00 33.74 29 THR G N 1
ATOM 9509 C CA . THR G 1 29 ? 9.289 17.713 37.739 1.00 33.61 29 THR G CA 1
ATOM 9510 C C . THR G 1 29 ? 7.877 17.413 38.146 1.00 31.54 29 THR G C 1
ATOM 9511 O O . THR G 1 29 ? 6.969 17.659 37.419 1.00 33.10 29 THR G O 1
ATOM 9515 N N . ARG G 1 30 ? 7.689 16.844 39.318 1.00 33.99 30 ARG G N 1
ATOM 9516 C CA . ARG G 1 30 ? 6.350 16.737 39.825 1.00 35.80 30 ARG G CA 1
ATOM 9517 C C . ARG G 1 30 ? 6.442 16.729 41.358 1.00 36.14 30 ARG G C 1
ATOM 9518 O O . ARG G 1 30 ? 7.524 16.521 41.890 1.00 37.26 30 ARG G O 1
ATOM 9526 N N . VAL G 1 31 ? 5.333 17.000 42.049 1.00 32.31 31 VAL G N 1
ATOM 9527 C CA . VAL G 1 31 ? 5.276 16.858 43.478 1.00 30.01 31 VAL G CA 1
ATOM 9528 C C . VAL G 1 31 ? 4.157 15.905 43.771 1.00 31.62 31 VAL G C 1
ATOM 9529 O O . VAL G 1 31 ? 3.037 16.067 43.252 1.00 34.87 31 VAL G O 1
ATOM 9533 N N . VAL G 1 32 ? 4.425 14.929 44.639 1.00 32.38 32 VAL G N 1
ATOM 9534 C CA . VAL G 1 32 ? 3.376 13.999 45.069 1.00 28.26 32 VAL G CA 1
ATOM 9535 C C . VAL G 1 32 ? 2.945 14.429 46.458 1.00 29.27 32 VAL G C 1
ATOM 9536 O O . VAL G 1 32 ? 3.778 14.428 47.373 1.00 30.25 32 VAL G O 1
ATOM 9540 N N . TYR G 1 33 ? 1.670 14.794 46.599 1.00 22.64 33 TYR G N 1
ATOM 9541 C CA . TYR G 1 33 ? 1.160 15.386 47.813 1.00 27.09 33 TYR G CA 1
ATOM 9542 C C . TYR G 1 33 ? 0.154 14.508 48.599 1.00 30.57 33 TYR G C 1
ATOM 9543 O O . TYR G 1 33 ? -0.946 14.136 48.110 1.00 25.38 33 TYR G O 1
ATOM 9552 N N . ASN G 1 34 ? 0.491 14.282 49.865 1.00 28.28 34 ASN G N 1
ATOM 9553 C CA . ASN G 1 34 ? -0.344 13.495 50.721 1.00 28.04 34 ASN G CA 1
ATOM 9554 C C . ASN G 1 34 ? -1.406 14.328 51.509 1.00 33.03 34 ASN G C 1
ATOM 9555 O O . ASN G 1 34 ? -1.092 14.993 52.490 1.00 38.09 34 ASN G O 1
ATOM 9560 N N . PRO G 1 35 ? -2.690 14.262 51.095 1.00 35.64 35 PRO G N 1
ATOM 9561 C CA . PRO G 1 35 ? -3.696 15.083 51.786 1.00 36.13 35 PRO G CA 1
ATOM 9562 C C . PRO G 1 35 ? -3.855 14.835 53.305 1.00 37.75 35 PRO G C 1
ATOM 9563 O O . PRO G 1 35 ? -4.394 15.715 53.965 1.00 42.60 35 PRO G O 1
ATOM 9567 N N . ALA G 1 36 ? -3.462 13.666 53.842 1.00 35.08 36 ALA G N 1
ATOM 9568 C CA . ALA G 1 36 ? -3.522 13.397 55.289 1.00 37.23 36 ALA G CA 1
ATOM 9569 C C . ALA G 1 36 ? -2.288 13.959 56.031 1.00 39.51 36 ALA G C 1
ATOM 9570 O O . ALA G 1 36 ? -2.143 13.820 57.243 1.00 35.41 36 ALA G O 1
ATOM 9572 N N . SER G 1 37 ? -1.385 14.595 55.299 1.00 41.42 37 SER G N 1
ATOM 9573 C CA . SER G 1 37 ? -0.152 15.028 55.923 1.00 38.64 37 SER G CA 1
ATOM 9574 C C . SER G 1 37 ? -0.121 16.537 55.916 1.00 36.99 37 SER G C 1
ATOM 9575 O O . SER G 1 37 ? -1.104 17.169 55.546 1.00 41.03 37 SER G O 1
ATOM 9578 N N . SER G 1 38 ? 1.020 17.109 56.270 1.00 34.35 38 SER G N 1
ATOM 9579 C CA . SER G 1 38 ? 1.076 18.482 56.632 1.00 31.00 38 SER G CA 1
ATOM 9580 C C . SER G 1 38 ? 1.603 19.349 55.541 1.00 34.72 38 SER G C 1
ATOM 9581 O O . SER G 1 38 ? 1.676 20.566 55.736 1.00 36.11 38 SER G O 1
ATOM 9584 N N . GLY G 1 39 ? 2.003 18.749 54.421 1.00 36.55 39 GLY G N 1
ATOM 9585 C CA . GLY G 1 39 ? 2.627 19.528 53.331 1.00 36.10 39 GLY G CA 1
ATOM 9586 C C . GLY G 1 39 ? 3.859 18.886 52.701 1.00 35.19 39 GLY G C 1
ATOM 9587 O O . GLY G 1 39 ? 4.266 17.816 53.083 1.00 37.30 39 GLY G O 1
ATOM 9588 N N . GLU G 1 40 ? 4.401 19.525 51.672 1.00 39.10 40 GLU G N 1
ATOM 9589 C CA . GLU G 1 40 ? 5.524 18.998 50.886 1.00 38.23 40 GLU G CA 1
ATOM 9590 C C . GLU G 1 40 ? 6.486 20.123 50.602 1.00 35.27 40 GLU G C 1
ATOM 9591 O O . GLU G 1 40 ? 6.106 21.289 50.657 1.00 37.34 40 GLU G O 1
ATOM 9597 N N . THR G 1 41 ? 7.750 19.802 50.354 1.00 36.45 41 THR G N 1
ATOM 9598 C CA . THR G 1 41 ? 8.685 20.837 49.973 1.00 38.67 41 THR G CA 1
ATOM 9599 C C . THR G 1 41 ? 9.156 20.734 48.519 1.00 38.96 41 THR G C 1
ATOM 9600 O O . THR G 1 41 ? 9.238 19.658 47.964 1.00 36.48 41 THR G O 1
ATOM 9604 N N . LEU G 1 42 ? 9.480 21.883 47.921 1.00 38.40 42 LEU G N 1
ATOM 9605 C CA . LEU G 1 42 ? 10.026 21.951 46.595 1.00 34.56 42 LEU G CA 1
ATOM 9606 C C . LEU G 1 42 ? 11.231 22.875 46.672 1.00 37.58 42 LEU G C 1
ATOM 9607 O O . LEU G 1 42 ? 11.156 23.997 47.196 1.00 39.61 42 LEU G O 1
ATOM 9612 N N . THR G 1 43 ? 12.353 22.435 46.138 1.00 37.25 43 THR G N 1
ATOM 9613 C CA . THR G 1 43 ? 13.512 23.329 46.084 1.00 35.68 43 THR G CA 1
ATOM 9614 C C . THR G 1 43 ? 13.380 24.188 44.822 1.00 36.85 43 THR G C 1
ATOM 9615 O O . THR G 1 43 ? 13.008 23.656 43.787 1.00 40.25 43 THR G O 1
ATOM 9619 N N . VAL G 1 44 ? 13.646 25.484 44.913 1.00 34.95 44 VAL G N 1
ATOM 9620 C CA . VAL G 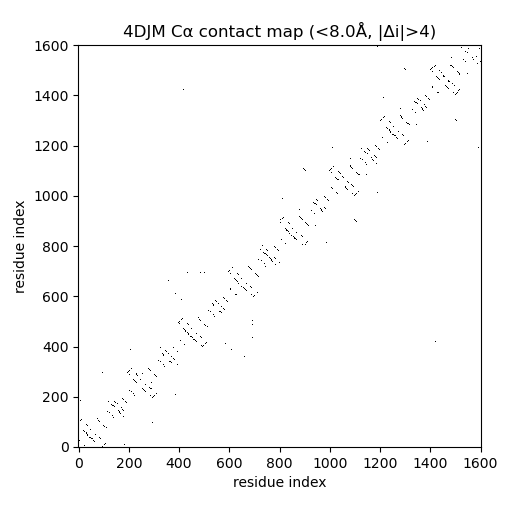1 44 ? 13.843 26.319 43.745 1.00 41.68 44 VAL G CA 1
ATOM 9621 C C . VAL G 1 44 ? 15.269 26.875 43.622 1.00 42.40 44 VAL G C 1
ATOM 9622 O O . VAL G 1 44 ? 15.848 27.307 44.594 1.00 42.73 44 VAL G O 1
ATOM 9626 N N . ILE G 1 45 ? 15.792 26.888 42.405 1.00 43.74 45 ILE G N 1
ATOM 9627 C CA . ILE G 1 45 ? 17.151 27.307 42.139 1.00 46.41 45 ILE G CA 1
ATOM 9628 C C . ILE G 1 45 ? 17.327 28.417 41.076 1.00 46.69 45 ILE G C 1
ATOM 9629 O O . ILE G 1 45 ? 17.082 28.208 39.882 1.00 47.98 45 ILE G O 1
ATOM 9634 N N . ASN G 1 46 ? 17.768 29.581 41.530 1.00 46.17 46 ASN G N 1
ATOM 9635 C CA . ASN G 1 46 ? 18.328 30.619 40.693 1.00 47.23 46 ASN G CA 1
ATOM 9636 C C . ASN G 1 46 ? 19.792 30.336 40.154 1.00 51.18 46 ASN G C 1
ATOM 9637 O O . ASN G 1 46 ? 20.771 30.556 40.850 1.00 46.82 46 ASN G O 1
ATOM 9642 N N . ASP G 1 47 ? 19.926 29.871 38.914 1.00 57.33 47 ASP G N 1
ATOM 9643 C CA . ASP G 1 47 ? 21.243 29.662 38.307 1.00 64.83 47 ASP G CA 1
ATOM 9644 C C . ASP G 1 47 ? 21.904 30.944 37.831 1.00 69.01 47 ASP G C 1
ATOM 9645 O O . ASP G 1 47 ? 23.111 30.953 37.549 1.00 75.07 47 ASP G O 1
ATOM 9650 N N . GLN G 1 48 ? 21.132 32.014 37.684 1.00 66.81 48 GLN G N 1
ATOM 9651 C CA . GLN G 1 48 ? 21.610 33.153 36.935 1.00 66.82 48 GLN G CA 1
ATOM 9652 C C . GLN G 1 48 ? 22.610 33.865 37.851 1.00 70.97 48 GLN G C 1
ATOM 9653 O O . GLN G 1 48 ? 22.909 33.357 38.941 1.00 72.47 48 GLN G O 1
ATOM 9659 N N . ASP G 1 49 ? 23.184 34.982 37.431 1.00 71.02 49 ASP G N 1
ATOM 9660 C CA . ASP G 1 49 ? 24.289 35.503 38.207 1.00 72.54 49 ASP G CA 1
ATOM 9661 C C . ASP G 1 49 ? 23.932 36.712 39.066 1.00 71.82 49 ASP G C 1
ATOM 9662 O O . ASP G 1 49 ? 24.819 37.414 39.570 1.00 74.17 49 ASP G O 1
ATOM 9667 N N . TYR G 1 50 ? 22.630 36.930 39.235 1.00 63.67 50 TYR G N 1
ATOM 9668 C CA . TYR G 1 50 ? 22.077 38.147 39.806 1.00 58.88 50 TYR G CA 1
ATOM 9669 C C . TYR G 1 50 ? 20.781 37.784 40.576 1.00 58.46 50 TYR G C 1
ATOM 9670 O O . TYR G 1 50 ? 20.170 36.749 40.322 1.00 54.62 50 TYR G O 1
ATOM 9679 N N . PRO G 1 51 ? 20.365 38.627 41.530 1.00 59.09 51 PRO G N 1
ATOM 9680 C CA . PRO G 1 51 ? 19.109 38.465 42.304 1.00 56.92 51 PRO G CA 1
ATOM 9681 C C . PRO G 1 51 ? 17.760 38.403 41.517 1.00 55.26 51 PRO G C 1
ATOM 9682 O O . PRO G 1 51 ? 17.635 39.000 40.469 1.00 51.66 51 PRO G O 1
ATOM 9694 N N . LEU G 1 53 ? 13.242 38.158 42.501 1.00 43.42 53 LEU G N 1
ATOM 9695 C CA . LEU G 1 53 ? 12.069 37.799 43.304 1.00 42.09 53 LEU G CA 1
ATOM 9696 C C . LEU G 1 53 ? 11.425 36.478 42.791 1.00 41.22 53 LEU G C 1
ATOM 9697 O O . LEU G 1 53 ? 11.312 36.269 41.569 1.00 36.81 53 LEU G O 1
ATOM 9702 N N . VAL G 1 54 ? 11.009 35.600 43.710 1.00 37.84 54 VAL G N 1
ATOM 9703 C CA . VAL G 1 54 ? 10.331 34.369 43.344 1.00 38.51 54 VAL G CA 1
ATOM 9704 C C . VAL G 1 54 ? 8.880 34.371 43.837 1.00 40.54 54 VAL G C 1
ATOM 9705 O O . VAL G 1 54 ? 8.625 34.413 45.030 1.00 44.10 54 VAL G O 1
ATOM 9709 N N . GLN G 1 55 ? 7.939 34.348 42.906 1.00 39.41 55 GLN G N 1
ATOM 9710 C CA . GLN G 1 55 ? 6.532 34.360 43.210 1.00 41.25 55 GLN G CA 1
ATOM 9711 C C . GLN G 1 55 ? 5.927 32.969 42.933 1.00 40.67 55 GLN G C 1
ATOM 9712 O O . GLN G 1 55 ? 6.206 32.394 41.902 1.00 40.85 55 GLN G O 1
ATOM 9718 N N . SER G 1 56 ? 5.064 32.476 43.829 1.00 37.06 56 SER G N 1
ATOM 9719 C CA . SER G 1 56 ? 4.549 31.140 43.769 1.00 34.04 56 SER G CA 1
ATOM 9720 C C . SER G 1 56 ? 3.060 31.015 43.945 1.00 36.43 56 SER G C 1
ATOM 9721 O O . SER G 1 56 ? 2.452 31.717 44.726 1.00 41.27 56 SER G O 1
ATOM 9724 N N . GLU G 1 57 ? 2.481 30.023 43.313 1.00 36.57 57 GLU G N 1
ATOM 9725 C CA . GLU G 1 57 ? 1.069 29.851 43.427 1.00 42.00 57 GLU G CA 1
ATOM 9726 C C . GLU G 1 57 ? 0.651 28.437 42.995 1.00 41.84 57 GLU G C 1
ATOM 9727 O O . GLU G 1 57 ? 1.277 27.806 42.095 1.00 43.02 57 GLU G O 1
ATOM 9733 N N . VAL G 1 58 ? -0.412 27.942 43.616 1.00 36.34 58 VAL G N 1
ATOM 9734 C CA . VAL G 1 58 ? -0.995 26.714 43.147 1.00 32.83 58 VAL G CA 1
ATOM 9735 C C . VAL G 1 58 ? -2.257 26.985 42.320 1.00 32.60 58 VAL G C 1
ATOM 9736 O O . VAL G 1 58 ? -3.176 27.667 42.759 1.00 31.75 58 VAL G O 1
ATOM 9740 N N . LEU G 1 59 ? -2.294 26.462 41.100 1.00 31.55 59 LEU G N 1
ATOM 9741 C CA . LEU G 1 59 ? -3.547 26.504 40.312 1.00 35.50 59 LEU G CA 1
ATOM 9742 C C . LEU G 1 59 ? -4.328 25.174 40.149 1.00 35.06 59 LEU G C 1
ATOM 9743 O O . LEU G 1 59 ? -3.813 24.020 40.312 1.00 32.77 59 LEU G O 1
ATOM 9748 N N . SER G 1 60 ? -5.610 25.345 39.882 1.00 38.06 60 SER G N 1
ATOM 9749 C CA . SER G 1 60 ? -6.478 24.237 39.408 1.00 37.92 60 SER G CA 1
ATOM 9750 C C . SER G 1 60 ? -5.900 23.544 38.193 1.00 36.01 60 SER G C 1
ATOM 9751 O O . SER G 1 60 ? -5.037 24.091 37.503 1.00 35.01 60 SER G O 1
ATOM 9754 N N . GLU G 1 61 ? -6.409 22.362 37.884 1.00 38.69 61 GLU G N 1
ATOM 9755 C CA . GLU G 1 61 ? -5.916 21.613 36.734 1.00 40.15 61 GLU G CA 1
ATOM 9756 C C . GLU G 1 61 ? -5.778 22.378 35.414 1.00 42.20 61 GLU G C 1
ATOM 9757 O O . GLU G 1 61 ? -4.889 22.066 34.626 1.00 48.02 61 GLU G O 1
ATOM 9763 N N . ASP G 1 62 ? -6.601 23.384 35.166 1.00 39.79 62 ASP G N 1
ATOM 9764 C CA . ASP G 1 62 ? -6.532 24.041 33.862 1.00 42.32 62 ASP G CA 1
ATOM 9765 C C . ASP G 1 62 ? -5.692 25.297 33.911 1.00 45.87 62 ASP G C 1
ATOM 9766 O O . ASP G 1 62 ? -5.798 26.155 33.031 1.00 47.47 62 ASP G O 1
ATOM 9771 N N . GLN G 1 63 ? -4.892 25.430 34.967 1.00 46.83 63 GLN G N 1
ATOM 9772 C CA . GLN G 1 63 ? -4.072 26.624 35.203 1.00 50.77 63 GLN G CA 1
ATOM 9773 C C . GLN G 1 63 ? -4.802 27.974 35.189 1.00 55.76 63 GLN G C 1
ATOM 9774 O O . GLN G 1 63 ? -4.179 28.948 34.787 1.00 58.95 63 GLN G O 1
ATOM 9780 N N . LYS G 1 64 ? -6.083 28.029 35.596 1.00 56.49 64 LYS G N 1
ATOM 9781 C CA . LYS G 1 64 ? -6.909 29.270 35.545 1.00 60.42 64 LYS G CA 1
ATOM 9782 C C . LYS G 1 64 ? -7.371 29.835 36.918 1.00 61.15 64 LYS G C 1
ATOM 9783 O O . LYS G 1 64 ? -7.112 31.006 37.243 1.00 64.45 64 LYS G O 1
ATOM 9789 N N . SER G 1 65 ? -8.046 29.007 37.708 1.00 58.11 65 SER G N 1
ATOM 9790 C CA . SER G 1 65 ? -8.455 29.360 39.066 1.00 58.82 65 SER G CA 1
ATOM 9791 C C . SER G 1 65 ? -7.366 29.215 40.166 1.00 57.52 65 SER G C 1
ATOM 9792 O O . SER G 1 65 ? -6.293 28.616 39.944 1.00 55.14 65 SER G O 1
ATOM 9795 N N . PRO G 1 66 ? -7.640 29.769 41.374 1.00 56.53 66 PRO G N 1
ATOM 9796 C CA . PRO G 1 66 ? -6.754 29.483 42.497 1.00 50.65 66 PRO G CA 1
ATOM 9797 C C . PRO G 1 66 ? -7.056 28.083 42.956 1.00 49.47 66 PRO G C 1
ATOM 9798 O O . PRO G 1 66 ? -8.146 27.578 42.710 1.00 50.08 66 PRO G O 1
ATOM 9802 N N . ALA G 1 67 ? -6.054 27.430 43.537 1.00 50.25 67 ALA G N 1
ATOM 9803 C CA . ALA G 1 67 ? -6.176 26.118 44.167 1.00 45.08 67 ALA G CA 1
ATOM 9804 C C . ALA G 1 67 ? -6.073 26.325 45.681 1.00 44.10 67 ALA G C 1
ATOM 9805 O O . ALA G 1 67 ? -5.510 27.339 46.121 1.00 45.13 67 ALA G O 1
ATOM 9807 N N . PRO G 1 68 ? -6.593 25.385 46.492 1.00 41.53 68 PRO G N 1
ATOM 9808 C CA . PRO G 1 68 ? -6.648 25.633 47.945 1.00 39.07 68 PRO G CA 1
ATOM 9809 C C . PRO G 1 68 ? -5.372 25.244 48.664 1.00 38.98 68 PRO G C 1
ATOM 9810 O O . PRO G 1 68 ? -5.365 24.306 49.482 1.00 38.32 68 PRO G O 1
ATOM 9814 N N . PHE G 1 69 ? -4.303 25.992 48.386 1.00 37.22 69 PHE G N 1
ATOM 9815 C CA . PHE G 1 69 ? -2.997 25.691 48.899 1.00 32.64 69 PHE G CA 1
ATOM 9816 C C . PHE G 1 69 ? -2.247 26.979 49.077 1.00 37.37 69 PHE G C 1
ATOM 9817 O O . PHE G 1 69 ? -2.475 27.905 48.320 1.00 35.09 69 PHE G O 1
ATOM 9825 N N . VAL G 1 70 ? -1.344 27.058 50.063 1.00 41.14 70 VAL G N 1
ATOM 9826 C CA . VAL G 1 70 ? -0.392 28.181 50.104 1.00 41.43 70 VAL G CA 1
ATOM 9827 C C . VAL G 1 70 ? 1.046 27.676 49.841 1.00 43.38 70 VAL G C 1
ATOM 9828 O O . VAL G 1 70 ? 1.405 26.493 50.103 1.00 38.04 70 VAL G O 1
ATOM 9832 N N . VAL G 1 71 ? 1.855 28.582 49.303 1.00 41.25 71 VAL G N 1
ATOM 9833 C CA . VAL G 1 71 ? 3.266 28.345 49.161 1.00 44.01 71 VAL G CA 1
ATOM 9834 C C . VAL G 1 71 ? 3.947 29.327 50.085 1.00 48.69 71 VAL G C 1
ATOM 9835 O O . VAL G 1 71 ? 3.626 30.510 50.085 1.00 51.39 71 VAL G O 1
ATOM 9839 N N . THR G 1 72 ? 4.861 28.814 50.899 1.00 51.37 72 THR G N 1
ATOM 9840 C CA . THR G 1 72 ? 5.569 29.618 51.855 1.00 51.44 72 THR G CA 1
ATOM 9841 C C . THR G 1 72 ? 7.042 29.469 51.599 1.00 50.20 72 THR G C 1
ATOM 9842 O O . THR G 1 72 ? 7.541 28.333 51.510 1.00 46.39 72 THR G O 1
ATOM 9846 N N . PRO G 1 73 ? 7.754 30.622 51.476 1.00 49.63 73 PRO G N 1
ATOM 9847 C CA . PRO G 1 73 ? 7.164 31.995 51.457 1.00 49.89 73 PRO G CA 1
ATOM 9848 C C . PRO G 1 73 ? 6.636 32.389 50.063 1.00 48.17 73 PRO G C 1
ATOM 9849 O O . PRO G 1 73 ? 7.255 32.014 49.093 1.00 47.88 73 PRO G O 1
ATOM 9853 N N . PRO G 1 74 ? 5.496 33.124 49.966 1.00 50.53 74 PRO G N 1
ATOM 9854 C CA . PRO G 1 74 ? 4.845 33.342 48.620 1.00 50.55 74 PRO G CA 1
ATOM 9855 C C . PRO G 1 74 ? 5.526 34.332 47.636 1.00 53.00 74 PRO G C 1
ATOM 9856 O O . PRO G 1 74 ? 5.147 34.375 46.425 1.00 53.28 74 PRO G O 1
ATOM 9860 N N . LEU G 1 75 ? 6.488 35.124 48.138 1.00 51.36 75 LEU G N 1
ATOM 9861 C CA . LEU G 1 75 ? 7.197 36.104 47.315 1.00 52.15 75 LEU G CA 1
ATOM 9862 C C . LEU G 1 75 ? 8.373 36.613 48.099 1.00 54.06 75 LEU G C 1
ATOM 9863 O O . LEU G 1 75 ? 8.203 37.246 49.126 1.00 54.97 75 LEU G O 1
ATOM 9868 N N . PHE G 1 76 ? 9.572 36.327 47.601 1.00 52.18 76 PHE G N 1
ATOM 9869 C CA . PHE G 1 76 ? 10.781 36.498 48.386 1.00 49.83 76 PHE G CA 1
ATOM 9870 C C . PHE G 1 76 ? 11.978 36.634 47.426 1.00 48.25 76 PHE G C 1
ATOM 9871 O O . PHE G 1 76 ? 11.870 36.319 46.268 1.00 51.92 76 PHE G O 1
ATOM 9879 N N . ARG G 1 77 ? 13.119 37.094 47.917 1.00 48.04 77 ARG G N 1
ATOM 9880 C CA . ARG G 1 77 ? 14.239 37.392 47.075 1.00 49.30 77 ARG G CA 1
ATOM 9881 C C . ARG G 1 77 ? 15.245 36.260 47.154 1.00 48.95 77 ARG G C 1
ATOM 9882 O O . ARG G 1 77 ? 15.431 35.696 48.200 1.00 48.11 77 ARG G O 1
ATOM 9890 N N . LEU G 1 78 ? 15.877 35.936 46.024 1.00 52.03 78 LEU G N 1
ATOM 9891 C CA . LEU G 1 78 ? 16.866 34.845 45.924 1.00 52.25 78 LEU G CA 1
ATOM 9892 C C . LEU G 1 78 ? 18.082 35.322 45.159 1.00 55.33 78 LEU G C 1
ATOM 9893 O O . LEU G 1 78 ? 18.027 35.625 43.949 1.00 55.75 78 LEU G O 1
ATOM 9898 N N . ASP G 1 79 ? 19.193 35.391 45.868 1.00 57.69 79 ASP G N 1
ATOM 9899 C CA . ASP G 1 79 ? 20.413 35.854 45.283 1.00 60.01 79 ASP G CA 1
ATOM 9900 C C . ASP G 1 79 ? 20.904 34.877 44.230 1.00 57.68 79 ASP G C 1
ATOM 9901 O O . ASP G 1 79 ? 20.637 33.650 44.312 1.00 54.82 79 ASP G O 1
ATOM 9906 N N . GLY G 1 80 ? 21.571 35.443 43.220 1.00 54.41 80 GLY G N 1
ATOM 9907 C CA . GLY G 1 80 ? 22.204 34.666 42.177 1.00 53.14 80 GLY G CA 1
ATOM 9908 C C . GLY G 1 80 ? 22.947 33.521 42.809 1.00 55.87 80 GLY G C 1
ATOM 9909 O O . GLY G 1 80 ? 23.491 33.665 43.896 1.00 56.81 80 GLY G O 1
ATOM 9910 N N . GLN G 1 81 ? 22.909 32.367 42.151 1.00 59.09 81 GLN G N 1
ATOM 9911 C CA . GLN G 1 81 ? 23.653 31.173 42.559 1.00 64.56 81 GLN G CA 1
ATOM 9912 C C . GLN G 1 81 ? 23.189 30.552 43.874 1.00 66.45 81 GLN G C 1
ATOM 9913 O O . GLN G 1 81 ? 23.983 29.892 44.558 1.00 69.87 81 GLN G O 1
ATOM 9919 N N . GLN G 1 82 ? 21.923 30.779 44.240 1.00 64.21 82 GLN G N 1
ATOM 9920 C CA . GLN G 1 82 ? 21.368 30.293 45.525 1.00 61.43 82 GLN G CA 1
ATOM 9921 C C . GLN G 1 82 ? 20.130 29.422 45.303 1.00 58.18 82 GLN G C 1
ATOM 9922 O O . GLN G 1 82 ? 19.558 29.431 44.209 1.00 52.72 82 GLN G O 1
ATOM 9928 N N . SER G 1 83 ? 19.749 28.666 46.338 1.00 58.00 83 SER G N 1
ATOM 9929 C CA . SER G 1 83 ? 18.542 27.824 46.338 1.00 54.97 83 SER G CA 1
ATOM 9930 C C . SER G 1 83 ? 17.734 28.049 47.618 1.00 53.31 83 SER G C 1
ATOM 9931 O O . SER G 1 83 ? 18.281 28.494 48.610 1.00 54.97 83 SER G O 1
ATOM 9934 N N . SER G 1 84 ? 16.436 27.740 47.591 1.00 51.72 84 SER G N 1
ATOM 9935 C CA . SER G 1 84 ? 15.572 27.867 48.770 1.00 49.75 84 SER G CA 1
ATOM 9936 C C . SER G 1 84 ? 14.529 26.754 48.757 1.00 46.42 84 SER G C 1
ATOM 9937 O O . SER G 1 84 ? 14.157 26.304 47.686 1.00 46.82 84 SER G O 1
ATOM 9940 N N . ARG G 1 85 ? 14.090 26.269 49.921 1.00 48.65 85 ARG G N 1
ATOM 9941 C CA . ARG G 1 85 ? 13.005 25.252 49.991 1.00 44.90 85 ARG G CA 1
ATOM 9942 C C . ARG G 1 85 ? 11.692 26.011 50.159 1.00 43.87 85 ARG G C 1
ATOM 9943 O O . ARG G 1 85 ? 11.595 26.870 51.031 1.00 47.61 85 ARG G O 1
ATOM 9951 N N . LEU G 1 86 ? 10.692 25.697 49.343 1.00 38.66 86 LEU G N 1
ATOM 9952 C CA . LEU G 1 86 ? 9.366 26.271 49.454 1.00 38.11 86 LEU G CA 1
ATOM 9953 C C . LEU G 1 86 ? 8.445 25.305 50.134 1.00 39.22 86 LEU G C 1
ATOM 9954 O O . LEU G 1 86 ? 8.557 24.094 49.971 1.00 40.92 86 LEU G O 1
ATOM 9959 N N . ARG G 1 87 ? 7.446 25.836 50.804 1.00 40.49 87 ARG G N 1
ATOM 9960 C CA . ARG G 1 87 ? 6.522 24.996 51.537 1.00 41.34 87 ARG G CA 1
ATOM 9961 C C . ARG G 1 87 ? 5.154 25.113 50.935 1.00 38.78 87 ARG G C 1
ATOM 9962 O O . ARG G 1 87 ? 4.539 26.172 50.931 1.00 38.67 87 ARG G O 1
ATOM 9970 N N . ILE G 1 88 ? 4.683 23.980 50.451 1.00 38.26 88 ILE G N 1
ATOM 9971 C CA . ILE G 1 88 ? 3.367 23.862 49.830 1.00 38.77 88 ILE G CA 1
ATOM 9972 C C . ILE G 1 88 ? 2.433 23.141 50.790 1.00 36.23 88 ILE G C 1
ATOM 9973 O O . ILE G 1 88 ? 2.684 21.983 51.126 1.00 38.16 88 ILE G O 1
ATOM 9978 N N . VAL G 1 89 ? 1.392 23.832 51.232 1.00 29.85 89 VAL G N 1
ATOM 9979 C CA . VAL G 1 89 ? 0.532 23.364 52.255 0.50 27.48 89 VAL G CA 1
ATOM 9980 C C . VAL G 1 89 ? -0.921 23.525 51.786 1.00 32.63 89 VAL G C 1
ATOM 9981 O O . VAL G 1 89 ? -1.369 24.585 51.313 1.00 31.96 89 VAL G O 1
ATOM 9985 N N . ARG G 1 90 ? -1.643 22.431 51.885 1.00 32.95 90 ARG G N 1
ATOM 9986 C CA . ARG G 1 90 ? -3.023 22.437 51.581 1.00 38.02 90 ARG G CA 1
ATOM 9987 C C . ARG G 1 90 ? -3.738 23.181 52.684 1.00 40.67 90 ARG G C 1
ATOM 9988 O O . ARG G 1 90 ? -3.544 22.879 53.864 1.00 46.61 90 ARG G O 1
ATOM 9996 N N . THR G 1 91 ? -4.654 24.040 52.282 1.00 37.86 91 THR G N 1
ATOM 9997 C CA . THR G 1 91 ? -5.296 24.982 53.137 1.00 36.80 91 THR G CA 1
ATOM 9998 C C . THR G 1 91 ? -6.775 24.724 53.169 1.00 39.56 91 THR G C 1
ATOM 9999 O O . THR G 1 91 ? -7.496 25.306 53.977 1.00 41.26 91 THR G O 1
ATOM 10003 N N . GLY G 1 92 ? -7.252 23.862 52.276 1.00 37.74 92 GLY G N 1
ATOM 10004 C CA . GLY G 1 92 ? -8.685 23.656 52.125 1.00 41.26 92 GLY G CA 1
ATOM 10005 C C . GLY G 1 92 ? -9.072 22.708 50.994 1.00 45.03 92 GLY G C 1
ATOM 10006 O O . GLY G 1 92 ? -8.289 21.843 50.592 1.00 46.05 92 GLY G O 1
ATOM 10007 N N . GLY G 1 93 ? -10.305 22.838 50.508 1.00 47.25 93 GLY G N 1
ATOM 10008 C CA . GLY G 1 93 ? -10.781 22.009 49.422 1.00 50.25 93 GLY G CA 1
ATOM 10009 C C . GLY G 1 93 ? -11.109 20.580 49.779 1.00 54.16 93 GLY G C 1
ATOM 10010 O O . GLY G 1 93 ? -10.822 20.097 50.870 1.00 57.71 93 GLY G O 1
ATOM 10011 N N . GLU G 1 94 ? -11.682 19.893 48.803 1.00 58.57 94 GLU G N 1
ATOM 10012 C CA . GLU G 1 94 ? -12.332 18.615 48.998 1.00 59.88 94 GLU G CA 1
ATOM 10013 C C . GLU G 1 94 ? -11.847 17.646 47.892 1.00 56.33 94 GLU G C 1
ATOM 10014 O O . GLU G 1 94 ? -12.284 17.707 46.756 1.00 58.26 94 GLU G O 1
ATOM 10020 N N . PHE G 1 95 ? -10.912 16.774 48.213 1.00 51.72 95 PHE G N 1
ATOM 10021 C CA . PHE G 1 95 ? -10.324 15.953 47.175 1.00 45.70 95 PHE G CA 1
ATOM 10022 C C . PHE G 1 95 ? -10.851 14.566 47.343 1.00 43.74 95 PHE G C 1
ATOM 10023 O O . PHE G 1 95 ? -10.964 14.103 48.460 1.00 50.50 95 PHE G O 1
ATOM 10031 N N . PRO G 1 96 ? -11.222 13.903 46.242 1.00 38.48 96 PRO G N 1
ATOM 10032 C CA . PRO G 1 96 ? -11.693 12.515 46.371 1.00 37.46 96 PRO G CA 1
ATOM 10033 C C . PRO G 1 96 ? -10.710 11.573 47.119 1.00 37.96 96 PRO G C 1
ATOM 10034 O O . PRO G 1 96 ? -9.493 11.826 47.148 1.00 40.77 96 PRO G O 1
ATOM 10038 N N . PRO G 1 97 ? -11.218 10.509 47.754 1.00 36.36 97 PRO G N 1
ATOM 10039 C CA . PRO G 1 97 ? -10.236 9.706 48.561 1.00 36.49 97 PRO G CA 1
ATOM 10040 C C . PRO G 1 97 ? -9.684 8.440 47.910 1.00 36.71 97 PRO G C 1
ATOM 10041 O O . PRO G 1 97 ? -8.861 7.755 48.512 1.00 39.17 97 PRO G O 1
ATOM 10045 N N . ASP G 1 98 ? -10.166 8.115 46.718 1.00 38.66 98 ASP G N 1
ATOM 10046 C CA . ASP G 1 98 ? -9.874 6.845 46.070 1.00 37.13 98 ASP G CA 1
ATOM 10047 C C . ASP G 1 98 ? -9.113 7.030 44.771 1.00 35.17 98 ASP G C 1
ATOM 10048 O O . ASP G 1 98 ? -9.013 6.084 43.986 1.00 40.23 98 ASP G O 1
ATOM 10053 N N . ARG G 1 99 ? -8.598 8.233 44.526 1.00 30.03 99 ARG G N 1
ATOM 10054 C CA . ARG G 1 99 ? -7.925 8.505 43.256 1.00 30.44 99 ARG G CA 1
ATOM 10055 C C . ARG G 1 99 ? -7.076 9.777 43.385 1.00 27.44 99 ARG G C 1
ATOM 10056 O O . ARG G 1 99 ? -7.304 10.549 44.252 1.00 33.82 99 ARG G O 1
ATOM 10064 N N . GLU G 1 100 ? -6.073 9.961 42.560 1.00 22.71 100 GLU G N 1
ATOM 10065 C CA . GLU G 1 100 ? -5.355 11.235 42.517 1.00 25.82 100 GLU G CA 1
ATOM 10066 C C . GLU G 1 100 ? -6.231 12.359 41.924 1.00 25.23 100 GLU G C 1
ATOM 10067 O O . GLU G 1 100 ? -7.177 12.104 41.228 1.00 26.89 100 GLU G O 1
ATOM 10073 N N . SER G 1 101 ? -5.825 13.586 42.152 1.00 24.95 101 SER G N 1
ATOM 10074 C CA . SER G 1 101 ? -6.361 14.770 41.514 1.00 27.66 101 SER G CA 1
ATOM 10075 C C . SER G 1 101 ? -5.134 15.644 41.115 1.00 27.53 101 SER G C 1
ATOM 10076 O O . SER G 1 101 ? -4.187 15.774 41.858 1.00 27.09 101 SER G O 1
ATOM 10079 N N . LEU G 1 102 ? -5.145 16.211 39.939 1.00 30.14 102 LEU G N 1
ATOM 10080 C CA . LEU G 1 102 ? -4.009 16.982 39.493 1.00 29.36 102 LEU G CA 1
ATOM 10081 C C . LEU G 1 102 ? -4.176 18.454 39.856 1.00 31.09 102 LEU G C 1
ATOM 10082 O O . LEU G 1 102 ? -5.215 19.087 39.653 1.00 31.49 102 LEU G O 1
ATOM 10087 N N . GLN G 1 103 ? -3.126 19.038 40.352 1.00 32.37 103 GLN G N 1
ATOM 10088 C CA . GLN G 1 103 ? -3.079 20.476 40.320 1.00 33.54 103 GLN G CA 1
ATOM 10089 C C . GLN G 1 103 ? -1.738 20.957 39.819 1.00 36.30 103 GLN G C 1
ATOM 10090 O O . GLN G 1 103 ? -0.851 20.097 39.468 1.00 30.79 103 GLN G O 1
ATOM 10096 N N . TRP G 1 104 ? -1.588 22.293 39.760 1.00 34.69 104 TRP G N 1
ATOM 10097 C CA . TRP G 1 104 ? -0.333 22.871 39.271 1.00 33.45 104 TRP G CA 1
ATOM 10098 C C . TRP G 1 104 ? 0.389 23.823 40.200 1.00 33.11 104 TRP G C 1
ATOM 10099 O O . TRP G 1 104 ? -0.219 24.747 40.772 1.00 32.15 104 TRP G O 1
ATOM 10110 N N . ILE G 1 105 ? 1.702 23.604 40.340 1.00 33.32 105 ILE G N 1
ATOM 10111 C CA . ILE G 1 105 ? 2.541 24.574 41.025 1.00 34.02 105 ILE G CA 1
ATOM 10112 C C . ILE G 1 105 ? 3.250 25.440 40.017 1.00 35.67 105 ILE G C 1
ATOM 10113 O O . ILE G 1 105 ? 3.986 24.945 39.147 1.00 36.36 105 ILE G O 1
ATOM 10118 N N . CYS G 1 106 ? 3.057 26.743 40.171 1.00 37.07 106 CYS G N 1
ATOM 10119 C CA . CYS G 1 106 ? 3.701 27.726 39.292 1.00 39.60 106 CYS G CA 1
ATOM 10120 C C . CYS G 1 106 ? 4.629 28.656 40.048 1.00 36.68 106 CYS G C 1
ATOM 10121 O O . CYS G 1 106 ? 4.348 29.086 41.153 1.00 37.78 106 CYS G O 1
ATOM 10124 N N . VAL G 1 107 ? 5.773 28.895 39.464 1.00 36.68 107 VAL G N 1
ATOM 10125 C CA . VAL G 1 107 ? 6.852 29.576 40.129 1.00 39.31 107 VAL G CA 1
ATOM 10126 C C . VAL G 1 107 ? 7.490 30.495 39.073 1.00 43.58 107 VAL G C 1
ATOM 10127 O O . VAL G 1 107 ? 8.037 30.048 38.047 1.00 44.92 107 VAL G O 1
ATOM 10131 N N . LYS G 1 108 ? 7.385 31.791 39.308 1.00 43.78 108 LYS G N 1
ATOM 10132 C CA . LYS G 1 108 ? 7.802 32.772 38.340 1.00 41.14 108 LYS G CA 1
ATOM 10133 C C . LYS G 1 108 ? 8.891 33.592 38.953 1.00 40.47 108 LYS G C 1
ATOM 10134 O O . LYS G 1 108 ? 8.720 34.175 40.043 1.00 37.94 108 LYS G O 1
ATOM 10140 N N . GLY G 1 109 ? 9.993 33.642 38.219 1.00 39.04 109 GLY G N 1
ATOM 10141 C CA . GLY G 1 109 ? 11.017 34.618 38.436 1.00 39.47 109 GLY G CA 1
ATOM 10142 C C . GLY G 1 109 ? 10.646 36.038 38.027 1.00 40.94 109 GLY G C 1
ATOM 10143 O O . GLY G 1 109 ? 10.367 36.296 36.859 1.00 40.19 109 GLY G O 1
ATOM 10144 N N . ILE G 1 110 ? 10.692 36.977 38.972 1.00 40.92 110 ILE G N 1
ATOM 10145 C CA . ILE G 1 110 ? 10.441 38.346 38.627 1.00 43.13 110 ILE G CA 1
ATOM 10146 C C . ILE G 1 110 ? 11.548 39.313 39.098 1.00 43.41 110 ILE G C 1
ATOM 10147 O O . ILE G 1 110 ? 12.263 39.010 40.062 1.00 40.48 110 ILE G O 1
ATOM 10152 N N . PRO G 1 111 ? 11.683 40.482 38.415 1.00 43.91 111 PRO G N 1
ATOM 10153 C CA . PRO G 1 111 ? 12.782 41.397 38.692 1.00 44.43 111 PRO G CA 1
ATOM 10154 C C . PRO G 1 111 ? 12.676 42.011 40.073 1.00 43.82 111 PRO G C 1
ATOM 10155 O O . PRO G 1 111 ? 11.606 42.536 40.438 1.00 44.51 111 PRO G O 1
ATOM 10159 N N . PRO G 1 112 ? 13.804 41.998 40.812 1.00 43.80 112 PRO G N 1
ATOM 10160 C CA . PRO G 1 112 ? 13.925 42.743 42.109 1.00 48.31 112 PRO G CA 1
ATOM 10161 C C . PRO G 1 112 ? 13.679 44.257 41.993 1.00 47.37 112 PRO G C 1
ATOM 10162 O O . PRO G 1 112 ? 13.180 44.837 42.959 1.00 51.76 112 PRO G O 1
ATOM 10166 N N . VAL G 1 131 ? 19.667 58.067 27.733 1.00 61.58 131 VAL G N 1
ATOM 10167 C CA . VAL G 1 131 ? 18.564 57.355 27.012 1.00 61.38 131 VAL G CA 1
ATOM 10168 C C . VAL G 1 131 ? 18.556 55.740 26.921 1.00 59.60 131 VAL G C 1
ATOM 10169 O O . VAL G 1 131 ? 19.153 55.143 26.014 1.00 59.50 131 VAL G O 1
ATOM 10173 N N . SER G 1 132 ? 17.850 55.068 27.843 1.00 53.82 132 SER G N 1
ATOM 10174 C CA . SER G 1 132 ? 17.973 53.604 28.053 1.00 50.45 132 SER G CA 1
ATOM 10175 C C . SER G 1 132 ? 16.764 52.789 27.668 1.00 46.01 132 SER G C 1
ATOM 10176 O O . SER G 1 132 ? 15.649 53.170 27.960 1.00 45.31 132 SER G O 1
ATOM 10179 N N . LEU G 1 133 ? 17.023 51.621 27.103 1.00 42.35 133 LEU G N 1
ATOM 10180 C CA . LEU G 1 133 ? 16.024 50.599 26.896 1.00 41.19 133 LEU G CA 1
ATOM 10181 C C . LEU G 1 133 ? 16.303 49.422 27.808 1.00 39.75 133 LEU G C 1
ATOM 10182 O O . LEU G 1 133 ? 17.378 48.800 27.719 1.00 39.31 133 LEU G O 1
ATOM 10187 N N . ASN G 1 134 ? 15.377 49.107 28.706 1.00 39.62 134 ASN G N 1
ATOM 10188 C CA . ASN G 1 134 ? 15.562 47.917 29.571 1.00 38.21 134 ASN G CA 1
ATOM 10189 C C . ASN G 1 134 ? 14.504 46.870 29.242 1.00 39.34 134 ASN G C 1
ATOM 10190 O O . ASN G 1 134 ? 13.315 47.189 29.024 1.00 43.36 134 ASN G O 1
ATOM 10195 N N . VAL G 1 135 ? 14.933 45.622 29.144 1.00 37.18 135 VAL G N 1
ATOM 10196 C CA . VAL G 1 135 ? 14.057 44.558 28.747 1.00 34.02 135 VAL G CA 1
ATOM 10197 C C . VAL G 1 135 ? 14.118 43.483 29.779 1.00 33.67 135 VAL G C 1
ATOM 10198 O O . VAL G 1 135 ? 15.192 43.033 30.181 1.00 36.27 135 VAL G O 1
ATOM 10202 N N . GLN G 1 136 ? 12.946 43.030 30.160 1.00 31.48 136 GLN G N 1
ATOM 10203 C CA . GLN G 1 136 ? 12.796 42.102 31.248 1.00 34.29 136 GLN G CA 1
ATOM 10204 C C . GLN G 1 136 ? 11.870 41.034 30.818 1.00 32.15 136 GLN G C 1
ATOM 10205 O O . GLN G 1 136 ? 10.722 41.303 30.450 1.00 27.27 136 GLN G O 1
ATOM 10211 N N . LEU G 1 137 ? 12.378 39.815 30.863 1.00 32.05 137 LEU G N 1
ATOM 10212 C CA . LEU G 1 137 ? 11.590 38.663 30.486 1.00 34.07 137 LEU G CA 1
ATOM 10213 C C . LEU G 1 137 ? 11.353 37.872 31.766 1.00 34.39 137 LEU G C 1
ATOM 10214 O O . LEU G 1 137 ? 12.318 37.485 32.410 1.00 36.89 137 LEU G O 1
ATOM 10219 N N . SER G 1 138 ? 10.100 37.648 32.164 1.00 37.44 138 SER G N 1
ATOM 10220 C CA . SER G 1 138 ? 9.813 36.942 33.467 1.00 41.15 138 SER G CA 1
ATOM 10221 C C . SER G 1 138 ? 9.277 35.581 33.169 1.00 43.01 138 SER G C 1
ATOM 10222 O O . SER G 1 138 ? 8.213 35.492 32.546 1.00 41.58 138 SER G O 1
ATOM 10225 N N . VAL G 1 139 ? 9.989 34.532 33.565 1.00 43.54 139 VAL G N 1
ATOM 10226 C CA . VAL G 1 139 ? 9.491 33.232 33.202 1.00 48.50 139 VAL G CA 1
ATOM 10227 C C . VAL G 1 139 ? 8.873 32.422 34.318 1.00 45.96 139 VAL G C 1
ATOM 10228 O O . VAL G 1 139 ? 9.440 32.307 35.409 1.00 41.60 139 VAL G O 1
ATOM 10232 N N . SER G 1 140 ? 7.693 31.889 33.971 1.00 43.25 140 SER G N 1
ATOM 10233 C CA . SER G 1 140 ? 6.947 30.918 34.739 1.00 45.56 140 SER G CA 1
ATOM 10234 C C . SER G 1 140 ? 7.385 29.463 34.481 1.00 45.18 140 SER G C 1
ATOM 10235 O O . SER G 1 140 ? 7.520 29.029 33.335 1.00 43.86 140 SER G O 1
ATOM 10238 N N . SER G 1 141 ? 7.592 28.721 35.551 1.00 41.18 141 SER G N 1
ATOM 10239 C CA . SER G 1 141 ? 7.820 27.306 35.442 1.00 41.78 141 SER G CA 1
ATOM 10240 C C . SER G 1 141 ? 6.670 26.593 36.196 1.00 38.49 141 SER G C 1
ATOM 10241 O O . SER G 1 141 ? 6.530 26.774 37.381 1.00 37.53 141 SER G O 1
ATOM 10244 N N . CYS G 1 142 ? 5.883 25.772 35.506 1.00 35.42 142 CYS G N 1
ATOM 10245 C CA . CYS G 1 142 ? 4.812 25.096 36.135 1.00 35.98 142 CYS G CA 1
ATOM 10246 C C . CYS G 1 142 ? 5.042 23.614 36.159 1.00 39.83 142 CYS G C 1
ATOM 10247 O O . CYS G 1 142 ? 5.507 23.040 35.180 1.00 41.04 142 CYS G O 1
ATOM 10250 N N . ILE G 1 143 ? 4.656 22.991 37.275 1.00 38.25 143 ILE G N 1
ATOM 10251 C CA . ILE G 1 143 ? 4.945 21.604 37.488 1.00 33.96 143 ILE G CA 1
ATOM 10252 C C . ILE G 1 143 ? 3.717 20.928 38.033 1.00 31.70 143 ILE G C 1
ATOM 10253 O O . ILE G 1 143 ? 2.882 21.572 38.631 1.00 32.01 143 ILE G O 1
ATOM 10258 N N . LYS G 1 144 ? 3.565 19.640 37.775 1.00 30.62 144 LYS G N 1
ATOM 10259 C CA . LYS G 1 144 ? 2.387 18.950 38.250 1.00 28.95 144 LYS G CA 1
ATOM 10260 C C . LYS G 1 144 ? 2.364 18.633 39.766 1.00 30.92 144 LYS G C 1
ATOM 10261 O O . LYS G 1 144 ? 3.357 18.190 40.347 1.00 32.99 144 LYS G O 1
ATOM 10267 N N . LEU G 1 145 ? 1.208 18.812 40.402 1.00 33.72 145 LEU G N 1
ATOM 10268 C CA . LEU G 1 145 ? 1.035 18.443 41.811 1.00 30.72 145 LEU G CA 1
ATOM 10269 C C . LEU G 1 145 ? -0.006 17.353 41.887 1.00 31.11 145 LEU G C 1
ATOM 10270 O O . LEU G 1 145 ? -1.123 17.513 41.426 1.00 29.34 145 LEU G O 1
ATOM 10275 N N . PHE G 1 146 ? 0.372 16.215 42.417 1.00 32.34 146 PHE G N 1
ATOM 10276 C CA . PHE G 1 146 ? -0.597 15.119 42.496 1.00 29.88 146 PHE G CA 1
ATOM 10277 C C . PHE G 1 146 ? -1.065 14.948 43.911 1.00 27.76 146 PHE G C 1
ATOM 10278 O O . PHE G 1 146 ? -0.305 14.645 44.796 1.00 28.49 146 PHE G O 1
ATOM 10286 N N . VAL G 1 147 ? -2.334 15.221 44.133 1.00 27.51 147 VAL G N 1
ATOM 10287 C CA . VAL G 1 147 ? -2.930 14.920 45.385 1.00 27.24 147 VAL G CA 1
ATOM 10288 C C . VAL G 1 147 ? -3.257 13.431 45.397 1.00 28.60 147 VAL G C 1
ATOM 10289 O O . VAL G 1 147 ? -4.146 13.002 44.686 1.00 35.91 147 VAL G O 1
ATOM 10293 N N . ARG G 1 148 ? -2.486 12.633 46.132 1.00 30.61 148 ARG G N 1
ATOM 10294 C CA . ARG G 1 148 ? -2.641 11.152 46.222 1.00 30.12 148 ARG G CA 1
ATOM 10295 C C . ARG G 1 148 ? -3.186 10.685 47.627 1.00 33.70 148 ARG G C 1
ATOM 10296 O O . ARG G 1 148 ? -2.400 10.456 48.566 1.00 35.13 148 ARG G O 1
ATOM 10304 N N . PRO G 1 149 ? -4.523 10.559 47.805 1.00 35.95 149 PRO G N 1
ATOM 10305 C CA . PRO G 1 149 ? -4.960 10.120 49.158 1.00 36.71 149 PRO G CA 1
ATOM 10306 C C . PRO G 1 149 ? -4.276 8.827 49.527 1.00 35.96 149 PRO G C 1
ATOM 10307 O O . PRO G 1 149 ? -3.904 8.053 48.656 1.00 36.55 149 PRO G O 1
ATOM 10311 N N . PRO G 1 150 ? -4.125 8.565 50.816 1.00 40.21 150 PRO G N 1
ATOM 10312 C CA . PRO G 1 150 ? -3.506 7.281 51.303 1.00 38.59 150 PRO G CA 1
ATOM 10313 C C . PRO G 1 150 ? -4.206 5.996 50.902 1.00 36.82 150 PRO G C 1
ATOM 10314 O O . PRO G 1 150 ? -3.610 4.954 50.891 1.00 41.09 150 PRO G O 1
ATOM 10318 N N . ALA G 1 151 ? -5.460 6.035 50.529 1.00 39.56 151 ALA G N 1
ATOM 10319 C CA . ALA G 1 151 ? -6.083 4.804 50.057 1.00 37.63 151 ALA G CA 1
ATOM 10320 C C . ALA G 1 151 ? -5.535 4.349 48.664 1.00 42.26 151 ALA G C 1
ATOM 10321 O O . ALA G 1 151 ? -5.814 3.196 48.183 1.00 42.92 151 ALA G O 1
ATOM 10323 N N . VAL G 1 152 ? -4.760 5.229 48.024 1.00 39.45 152 VAL G N 1
ATOM 10324 C CA . VAL G 1 152 ? -4.151 4.888 46.731 1.00 41.24 152 VAL G CA 1
ATOM 10325 C C . VAL G 1 152 ? -2.757 4.370 47.007 1.00 46.69 152 VAL G C 1
ATOM 10326 O O . VAL G 1 152 ? -1.873 5.135 47.405 1.00 51.12 152 VAL G O 1
ATOM 10330 N N . LYS G 1 153 ? -2.557 3.080 46.776 1.00 53.44 153 LYS G N 1
ATOM 10331 C CA . LYS G 1 153 ? -1.301 2.416 47.106 1.00 54.92 153 LYS G CA 1
ATOM 10332 C C . LYS G 1 153 ? -0.408 2.191 45.861 1.00 50.94 153 LYS G C 1
ATOM 10333 O O . LYS G 1 153 ? -0.905 2.059 44.743 1.00 51.48 153 LYS G O 1
ATOM 10339 N N . GLY G 1 154 ? 0.910 2.171 46.070 1.00 49.21 154 GLY G N 1
ATOM 10340 C CA . GLY G 1 154 ? 1.914 1.940 45.026 1.00 47.95 154 GLY G CA 1
ATOM 10341 C C . GLY G 1 154 ? 2.292 3.196 44.261 1.00 48.54 154 GLY G C 1
ATOM 10342 O O . GLY G 1 154 ? 2.055 4.310 44.729 1.00 51.50 154 GLY G O 1
ATOM 10343 N N . ARG G 1 155 ? 2.897 3.029 43.087 1.00 45.39 155 ARG G N 1
ATOM 10344 C CA . ARG G 1 155 ? 3.293 4.161 42.279 1.00 42.59 155 ARG G CA 1
ATOM 10345 C C . ARG G 1 155 ? 2.678 3.923 40.907 1.00 41.08 155 ARG G C 1
ATOM 10346 O O . ARG G 1 155 ? 2.329 2.795 40.551 1.00 41.23 155 ARG G O 1
ATOM 10354 N N . PRO G 1 156 ? 2.494 4.976 40.131 1.00 40.06 156 PRO G N 1
ATOM 10355 C CA . PRO G 1 156 ? 1.697 4.772 38.923 1.00 42.12 156 PRO G CA 1
ATOM 10356 C C . PRO G 1 156 ? 2.338 3.758 37.950 1.00 44.75 156 PRO G C 1
ATOM 10357 O O . PRO G 1 156 ? 1.635 2.997 37.256 1.00 48.65 156 PRO G O 1
ATOM 10361 N N . ASP G 1 157 ? 3.662 3.814 37.941 1.00 45.91 157 ASP G N 1
ATOM 10362 C CA . ASP G 1 157 ? 4.644 2.865 37.446 1.00 48.46 157 ASP G CA 1
ATOM 10363 C C . ASP G 1 157 ? 4.187 1.378 37.576 1.00 46.88 157 ASP G C 1
ATOM 10364 O O . ASP G 1 157 ? 4.361 0.552 36.659 1.00 46.62 157 ASP G O 1
ATOM 10369 N N . ASP G 1 158 ? 3.582 1.039 38.711 1.00 43.91 158 ASP G N 1
ATOM 10370 C CA . ASP G 1 158 ? 3.227 -0.373 38.997 1.00 43.68 158 ASP G CA 1
ATOM 10371 C C . ASP G 1 158 ? 2.016 -0.840 38.223 1.00 39.86 158 ASP G C 1
ATOM 10372 O O . ASP G 1 158 ? 1.769 -2.036 38.107 1.00 39.71 158 ASP G O 1
ATOM 10377 N N . VAL G 1 159 ? 1.190 0.080 37.749 1.00 36.65 159 VAL G N 1
ATOM 10378 C CA . VAL G 1 159 ? -0.044 -0.413 37.153 1.00 35.04 159 VAL G CA 1
ATOM 10379 C C . VAL G 1 159 ? -0.355 0.237 35.832 1.00 33.62 159 VAL G C 1
ATOM 10380 O O . VAL G 1 159 ? -1.416 0.059 35.317 1.00 34.84 159 VAL G O 1
ATOM 10384 N N . ALA G 1 160 ? 0.539 1.034 35.292 1.00 32.31 160 ALA G N 1
ATOM 10385 C CA . ALA G 1 160 ? 0.217 1.684 34.025 1.00 30.60 160 ALA G CA 1
ATOM 10386 C C . ALA G 1 160 ? 0.015 0.732 32.792 1.00 27.95 160 ALA G C 1
ATOM 10387 O O . ALA G 1 160 ? -0.434 1.173 31.736 1.00 27.79 160 ALA G O 1
ATOM 10389 N N . GLY G 1 161 ? 0.302 -0.561 32.966 1.00 27.72 161 GLY G N 1
ATOM 10390 C CA . GLY G 1 161 ? 0.090 -1.637 31.969 1.00 26.10 161 GLY G CA 1
ATOM 10391 C C . GLY G 1 161 ? -1.337 -2.126 31.864 1.00 32.40 161 GLY G C 1
ATOM 10392 O O . GLY G 1 161 ? -1.716 -2.811 30.894 1.00 30.91 161 GLY G O 1
ATOM 10393 N N . LYS G 1 162 ? -2.147 -1.710 32.842 1.00 34.06 162 LYS G N 1
ATOM 10394 C CA . LYS G 1 162 ? -3.569 -1.972 32.880 1.00 32.66 162 LYS G CA 1
ATOM 10395 C C . LYS G 1 162 ? -4.351 -1.170 31.844 1.00 30.29 162 LYS G C 1
ATOM 10396 O O . LYS G 1 162 ? -5.484 -1.547 31.488 1.00 34.05 162 LYS G O 1
ATOM 10402 N N . VAL G 1 163 ? -3.727 -0.121 31.321 1.00 25.72 163 VAL G N 1
ATOM 10403 C CA . VAL G 1 163 ? -4.350 0.779 30.312 1.00 26.77 163 VAL G CA 1
ATOM 10404 C C . VAL G 1 163 ? -4.837 0.062 29.027 1.00 31.01 163 VAL G C 1
ATOM 10405 O O . VAL G 1 163 ? -4.173 -0.796 28.473 1.00 34.74 163 VAL G O 1
ATOM 10409 N N . GLU G 1 164 ? -6.040 0.377 28.584 1.00 33.92 164 GLU G N 1
ATOM 10410 C CA . GLU G 1 164 ? -6.618 -0.350 27.482 1.00 35.01 164 GLU G CA 1
ATOM 10411 C C . GLU G 1 164 ? -6.740 0.540 26.281 1.00 36.73 164 GLU G C 1
ATOM 10412 O O . GLU G 1 164 ? -7.102 1.730 26.362 1.00 42.62 164 GLU G O 1
ATOM 10418 N N . TRP G 1 165 ? -6.386 -0.032 25.153 1.00 33.65 165 TRP G N 1
ATOM 10419 C CA . TRP G 1 165 ? -6.351 0.691 23.910 1.00 31.75 165 TRP G CA 1
ATOM 10420 C C . TRP G 1 165 ? -7.433 0.143 22.985 1.00 32.76 165 TRP G C 1
ATOM 10421 O O . TRP G 1 165 ? -7.574 -1.083 22.847 1.00 34.27 165 TRP G O 1
ATOM 10432 N N . GLN G 1 166 ? -8.254 1.028 22.427 1.00 30.34 166 GLN G N 1
ATOM 10433 C CA . GLN G 1 166 ? -9.269 0.575 21.462 1.00 33.76 166 GLN G CA 1
ATOM 10434 C C . GLN G 1 166 ? -9.532 1.657 20.468 1.00 31.13 166 GLN G C 1
ATOM 10435 O O . GLN G 1 166 ? -9.362 2.813 20.785 1.00 32.30 166 GLN G O 1
ATOM 10441 N N . ARG G 1 167 ? -9.957 1.285 19.274 1.00 35.57 167 ARG G N 1
ATOM 10442 C CA . ARG G 1 167 ? -10.586 2.235 18.320 1.00 33.98 167 ARG G CA 1
ATOM 10443 C C . ARG G 1 167 ? -11.871 2.848 18.863 1.00 34.09 167 ARG G C 1
ATOM 10444 O O . ARG G 1 167 ? -12.709 2.171 19.414 1.00 40.54 167 ARG G O 1
ATOM 10452 N N . ALA G 1 168 ? -12.017 4.146 18.716 1.00 33.66 168 ALA G N 1
ATOM 10453 C CA . ALA G 1 168 ? -13.283 4.845 18.884 1.00 30.91 168 ALA G CA 1
ATOM 10454 C C . ALA G 1 168 ? -13.566 5.484 17.555 1.00 31.22 168 ALA G C 1
ATOM 10455 O O . ALA G 1 168 ? -13.056 6.544 17.301 1.00 34.79 168 ALA G O 1
ATOM 10457 N N . GLY G 1 169 ? -14.383 4.873 16.708 1.00 35.42 169 GLY G N 1
ATOM 10458 C CA . GLY G 1 169 ? -14.520 5.358 15.338 1.00 40.37 169 GLY G CA 1
ATOM 10459 C C . GLY G 1 169 ? -13.147 5.347 14.670 1.00 42.51 169 GLY G C 1
ATOM 10460 O O . GLY G 1 169 ? -12.483 4.308 14.689 1.00 43.76 169 GLY G O 1
ATOM 10461 N N . ASN G 1 170 ? -12.720 6.508 14.140 1.00 41.73 170 ASN G N 1
ATOM 10462 C CA . ASN G 1 170 ? -11.454 6.715 13.396 1.00 41.26 170 ASN G CA 1
ATOM 10463 C C . ASN G 1 170 ? -10.364 7.162 14.333 1.00 40.68 170 ASN G C 1
ATOM 10464 O O . ASN G 1 170 ? -9.330 7.670 13.916 1.00 42.85 170 ASN G O 1
ATOM 10469 N N . ARG G 1 171 ? -10.597 6.977 15.616 1.00 37.56 171 ARG G N 1
ATOM 10470 C CA . ARG G 1 171 ? -9.702 7.494 16.607 1.00 33.80 171 ARG G CA 1
ATOM 10471 C C . ARG G 1 171 ? -9.234 6.396 17.584 1.00 33.30 171 ARG G C 1
ATOM 10472 O O . ARG G 1 171 ? -9.719 5.298 17.548 1.00 30.83 171 ARG G O 1
ATOM 10480 N N . LEU G 1 172 ? -8.248 6.715 18.415 1.00 35.80 172 LEU G N 1
ATOM 10481 C CA . LEU G 1 172 ? -7.698 5.851 19.432 1.00 31.02 172 LEU G CA 1
ATOM 10482 C C . LEU G 1 172 ? -8.118 6.364 20.782 1.00 31.37 172 LEU G C 1
ATOM 10483 O O . LEU G 1 172 ? -7.986 7.578 21.075 1.00 28.04 172 LEU G O 1
ATOM 10488 N N . LYS G 1 173 ? -8.566 5.430 21.627 1.00 30.71 173 LYS G N 1
ATOM 10489 C CA . LYS G 1 173 ? -8.975 5.728 22.974 1.00 28.66 173 LYS G CA 1
ATOM 10490 C C . LYS G 1 173 ? -8.109 4.864 23.904 1.00 35.11 173 LYS G C 1
ATOM 10491 O O . LYS G 1 173 ? -7.957 3.623 23.716 1.00 38.03 173 LYS G O 1
ATOM 10497 N N . GLY G 1 174 ? -7.486 5.504 24.891 1.00 30.00 174 GLY G N 1
ATOM 10498 C CA . GLY G 1 174 ? -6.894 4.735 25.959 1.00 26.67 174 GLY G CA 1
ATOM 10499 C C . GLY G 1 174 ? -7.825 4.843 27.161 1.00 27.38 174 GLY G C 1
ATOM 10500 O O . GLY G 1 174 ? -8.312 5.940 27.489 1.00 24.32 174 GLY G O 1
ATOM 10501 N N . VAL G 1 175 ? -8.129 3.706 27.770 1.00 25.21 175 VAL G N 1
ATOM 10502 C CA . VAL G 1 175 ? -8.944 3.740 28.945 1.00 28.73 175 VAL G CA 1
ATOM 10503 C C . VAL G 1 175 ? -8.177 3.309 30.223 1.00 31.02 175 VAL G C 1
ATOM 10504 O O . VAL G 1 175 ? -7.452 2.309 30.259 1.00 35.74 175 VAL G O 1
ATOM 10508 N N . ASN G 1 176 ? -8.283 4.136 31.241 1.00 25.85 176 ASN G N 1
ATOM 10509 C CA . ASN G 1 176 ? -7.476 3.974 32.431 1.00 24.42 176 ASN G CA 1
ATOM 10510 C C . ASN G 1 176 ? -8.307 3.420 33.562 1.00 23.66 176 ASN G C 1
ATOM 10511 O O . ASN G 1 176 ? -9.062 4.165 34.150 1.00 28.93 176 ASN G O 1
ATOM 10516 N N . PRO G 1 177 ? -8.188 2.117 33.856 1.00 23.40 177 PRO G N 1
ATOM 10517 C CA . PRO G 1 177 ? -9.001 1.613 34.956 1.00 25.05 177 PRO G CA 1
ATOM 10518 C C . PRO G 1 177 ? -8.265 1.839 36.293 1.00 30.26 177 PRO G C 1
ATOM 10519 O O . PRO G 1 177 ? -8.780 1.361 37.305 1.00 39.18 177 PRO G O 1
ATOM 10523 N N . THR G 1 178 ? -7.081 2.488 36.326 1.00 28.46 178 THR G N 1
ATOM 10524 C CA . THR G 1 178 ? -6.365 2.758 37.616 1.00 26.69 178 THR G CA 1
ATOM 10525 C C . THR G 1 178 ? -6.732 4.068 38.326 1.00 30.34 178 THR G C 1
ATOM 10526 O O . THR G 1 178 ? -7.420 4.940 37.773 1.00 29.88 178 THR G O 1
ATOM 10530 N N . PRO G 1 179 ? -6.265 4.208 39.575 1.00 30.02 179 PRO G N 1
ATOM 10531 C CA . PRO G 1 179 ? -6.470 5.482 40.269 1.00 29.34 179 PRO G CA 1
ATOM 10532 C C . PRO G 1 179 ? -5.480 6.573 39.995 1.00 27.69 179 PRO G C 1
ATOM 10533 O O . PRO G 1 179 ? -5.501 7.597 40.661 1.00 28.23 179 PRO G O 1
ATOM 10537 N N . PHE G 1 180 ? -4.593 6.371 39.044 1.00 30.99 180 PHE G N 1
ATOM 10538 C CA . PHE G 1 180 ? -3.443 7.265 38.896 1.00 29.02 180 PHE G CA 1
ATOM 10539 C C . PHE G 1 180 ? -3.586 8.054 37.644 1.00 26.22 180 PHE G C 1
ATOM 10540 O O . PHE G 1 180 ? -4.173 7.540 36.687 1.00 30.59 180 PHE G O 1
ATOM 10548 N N . TYR G 1 181 ? -2.991 9.239 37.573 1.00 25.70 181 TYR G N 1
ATOM 10549 C CA . TYR G 1 181 ? -2.853 9.914 36.263 1.00 24.26 181 TYR G CA 1
ATOM 10550 C C . TYR G 1 181 ? -1.877 9.107 35.433 1.00 27.03 181 TYR G C 1
ATOM 10551 O O . TYR G 1 181 ? -0.902 8.573 35.963 1.00 31.85 181 TYR G O 1
ATOM 10560 N N . ILE G 1 182 ? -2.158 8.960 34.152 1.00 27.05 182 ILE G N 1
ATOM 10561 C CA . ILE G 1 182 ? -1.267 8.255 33.280 1.00 21.85 182 ILE G CA 1
ATOM 10562 C C . ILE G 1 182 ? -0.526 9.255 32.427 1.00 20.19 182 ILE G C 1
ATOM 10563 O O . ILE G 1 182 ? -1.064 9.754 31.504 1.00 26.19 182 ILE G O 1
ATOM 10568 N N . ASN G 1 183 ? 0.701 9.558 32.780 1.00 24.84 183 ASN G N 1
ATOM 10569 C CA . ASN G 1 183 ? 1.566 10.553 32.135 1.00 26.60 183 ASN G CA 1
ATOM 10570 C C . ASN G 1 183 ? 2.446 9.885 31.129 1.00 30.91 183 ASN G C 1
ATOM 10571 O O . ASN G 1 183 ? 3.468 9.358 31.486 1.00 39.67 183 ASN G O 1
ATOM 10576 N N . LEU G 1 184 ? 2.026 9.917 29.871 1.00 33.20 184 LEU G N 1
ATOM 10577 C CA . LEU G 1 184 ? 2.659 9.273 28.759 1.00 31.04 184 LEU G CA 1
ATOM 10578 C C . LEU G 1 184 ? 3.963 9.913 28.375 1.00 34.75 184 LEU G C 1
ATOM 10579 O O . LEU G 1 184 ? 4.001 11.097 28.095 1.00 31.89 184 LEU G O 1
ATOM 10584 N N . SER G 1 185 ? 5.043 9.120 28.371 1.00 35.23 185 SER G N 1
ATOM 10585 C CA . SER G 1 185 ? 6.285 9.578 27.818 1.00 37.69 185 SER G CA 1
ATOM 10586 C C . SER G 1 185 ? 6.340 9.303 26.342 1.00 38.14 185 SER G C 1
ATOM 10587 O O . SER G 1 185 ? 6.922 10.065 25.572 1.00 42.53 185 SER G O 1
ATOM 10590 N N . THR G 1 186 ? 5.773 8.162 25.977 1.00 34.11 186 THR G N 1
ATOM 10591 C CA . THR G 1 186 ? 5.823 7.615 24.631 1.00 39.20 186 THR G CA 1
ATOM 10592 C C . THR G 1 186 ? 4.549 6.837 24.345 1.00 34.22 186 THR G C 1
ATOM 10593 O O . THR G 1 186 ? 3.956 6.172 25.221 1.00 37.05 186 THR G O 1
ATOM 10597 N N . LEU G 1 187 ? 4.127 6.915 23.111 1.00 31.18 187 LEU G N 1
ATOM 10598 C CA . LEU G 1 187 ? 2.901 6.223 22.701 1.00 31.17 187 LEU G CA 1
ATOM 10599 C C . LEU G 1 187 ? 2.944 5.935 21.220 1.00 29.48 187 LEU G C 1
ATOM 10600 O O . LEU G 1 187 ? 3.091 6.852 20.420 1.00 29.88 187 LEU G O 1
ATOM 10605 N N . THR G 1 188 ? 2.855 4.662 20.862 1.00 32.22 188 THR G N 1
ATOM 10606 C CA . THR G 1 188 ? 2.967 4.263 19.459 1.00 38.88 188 THR G CA 1
ATOM 10607 C C . THR G 1 188 ? 1.953 3.218 19.190 1.00 36.06 188 THR G C 1
ATOM 10608 O O . THR G 1 188 ? 1.575 2.452 20.092 1.00 30.44 188 THR G O 1
ATOM 10612 N N . VAL G 1 189 ? 1.590 3.144 17.918 1.00 33.62 189 VAL G N 1
ATOM 10613 C CA . VAL G 1 189 ? 0.761 2.064 17.427 1.00 34.01 189 VAL G CA 1
ATOM 10614 C C . VAL G 1 189 ? 1.397 1.539 16.156 1.00 38.90 189 VAL G C 1
ATOM 10615 O O . VAL G 1 189 ? 1.730 2.325 15.243 1.00 39.69 189 VAL G O 1
ATOM 10619 N N . GLY G 1 190 ? 1.610 0.226 16.117 1.00 38.97 190 GLY G N 1
ATOM 10620 C CA . GLY G 1 190 ? 2.408 -0.394 15.081 1.00 37.94 190 GLY G CA 1
ATOM 10621 C C . GLY G 1 190 ? 3.682 0.324 14.722 1.00 44.55 190 GLY G C 1
ATOM 10622 O O . GLY G 1 190 ? 4.005 0.428 13.554 1.00 53.65 190 GLY G O 1
ATOM 10623 N N . GLY G 1 191 ? 4.426 0.835 15.690 1.00 46.27 191 GLY G N 1
ATOM 10624 C CA . GLY G 1 191 ? 5.674 1.516 15.361 1.00 47.10 191 GLY G CA 1
ATOM 10625 C C . GLY G 1 191 ? 5.552 3.029 15.201 1.00 49.29 191 GLY G C 1
ATOM 10626 O O . GLY G 1 191 ? 6.556 3.742 15.387 1.00 50.56 191 GLY G O 1
ATOM 10627 N N . LYS G 1 192 ? 4.351 3.534 14.903 1.00 44.53 192 LYS G N 1
ATOM 10628 C CA . LYS G 1 192 ? 4.187 4.980 14.657 1.00 46.97 192 LYS G CA 1
ATOM 10629 C C . LYS G 1 192 ? 3.760 5.830 15.849 1.00 45.04 192 LYS G C 1
ATOM 10630 O O . LYS G 1 192 ? 2.854 5.454 16.574 1.00 48.11 192 LYS G O 1
ATOM 10636 N N . GLU G 1 193 ? 4.360 7.014 15.978 1.00 45.00 193 GLU G N 1
ATOM 10637 C CA . GLU G 1 193 ? 4.129 7.930 17.103 1.00 43.94 193 GLU G CA 1
ATOM 10638 C C . GLU G 1 193 ? 2.738 8.542 17.081 1.00 41.04 193 GLU G C 1
ATOM 10639 O O . GLU G 1 193 ? 2.297 9.149 16.110 1.00 39.61 193 GLU G O 1
ATOM 10645 N N . VAL G 1 194 ? 2.012 8.348 18.159 1.00 37.20 194 VAL G N 1
ATOM 10646 C CA . VAL G 1 194 ? 0.737 8.999 18.266 1.00 33.76 194 VAL G CA 1
ATOM 10647 C C . VAL G 1 194 ? 0.996 10.435 18.692 1.00 39.68 194 VAL G C 1
ATOM 10648 O O . VAL G 1 194 ? 1.763 10.693 19.627 1.00 48.82 194 VAL G O 1
ATOM 10652 N N . LYS G 1 195 ? 0.375 11.367 18.003 1.00 39.32 195 LYS G N 1
ATOM 10653 C CA . LYS G 1 195 ? 0.459 12.753 18.355 1.00 45.18 195 LYS G CA 1
ATOM 10654 C C . LYS G 1 195 ? -0.643 13.159 19.414 1.00 46.51 195 LYS G C 1
ATOM 10655 O O . LYS G 1 195 ? -1.581 12.341 19.717 1.00 36.66 195 LYS G O 1
ATOM 10661 N N . GLU G 1 196 ? -0.543 14.418 19.910 1.00 44.16 196 GLU G N 1
ATOM 10662 C CA . GLU G 1 196 ? -1.399 14.968 20.955 1.00 42.29 196 GLU G CA 1
ATOM 10663 C C . GLU G 1 196 ? -1.438 14.045 22.184 1.00 44.16 196 GLU G C 1
ATOM 10664 O O . GLU G 1 196 ? -2.513 13.745 22.763 1.00 45.64 196 GLU G O 1
ATOM 10670 N N . ARG G 1 197 ? -0.251 13.660 22.624 1.00 42.81 197 ARG G N 1
ATOM 10671 C CA . ARG G 1 197 ? -0.082 12.736 23.730 1.00 36.81 197 ARG G CA 1
ATOM 10672 C C . ARG G 1 197 ? -0.411 13.213 25.160 1.00 36.54 197 ARG G C 1
ATOM 10673 O O . ARG G 1 197 ? 0.393 13.214 26.076 1.00 41.53 197 ARG G O 1
ATOM 10681 N N . GLU G 1 198 ? -1.667 13.545 25.360 1.00 39.00 198 GLU G N 1
ATOM 10682 C CA . GLU G 1 198 ? -2.166 14.085 26.646 1.00 36.48 198 GLU G CA 1
ATOM 10683 C C . GLU G 1 198 ? -2.284 12.989 27.725 1.00 32.59 198 GLU G C 1
ATOM 10684 O O . GLU G 1 198 ? -2.414 11.802 27.385 1.00 31.70 198 GLU G O 1
ATOM 10690 N N . TYR G 1 199 ? -2.276 13.355 29.010 1.00 31.07 199 TYR G N 1
ATOM 10691 C CA . TYR G 1 199 ? -2.387 12.336 30.069 1.00 28.02 199 TYR G CA 1
ATOM 10692 C C . TYR G 1 199 ? -3.811 11.799 30.161 1.00 30.25 199 TYR G C 1
ATOM 10693 O O . TYR G 1 199 ? -4.742 12.356 29.600 1.00 34.29 199 TYR G O 1
ATOM 10702 N N . ILE G 1 200 ? -3.979 10.700 30.872 1.00 27.34 200 ILE G N 1
ATOM 10703 C CA . ILE G 1 200 ? -5.288 10.119 31.056 1.00 23.70 200 ILE G CA 1
ATOM 10704 C C . ILE G 1 200 ? -5.498 10.186 32.550 1.00 24.29 200 ILE G C 1
ATOM 10705 O O . ILE G 1 200 ? -4.669 9.714 33.352 1.00 27.80 200 ILE G O 1
ATOM 10710 N N . ALA G 1 201 ? -6.592 10.800 32.930 1.00 24.79 201 ALA G N 1
ATOM 10711 C CA . ALA G 1 201 ? -6.957 11.008 34.334 1.00 26.77 201 ALA G CA 1
ATOM 10712 C C . ALA G 1 201 ? -7.402 9.692 34.973 1.00 29.94 201 ALA G C 1
ATOM 10713 O O . ALA G 1 201 ? -7.644 8.691 34.262 1.00 29.55 201 ALA G O 1
ATOM 10715 N N . PRO G 1 202 ? -7.551 9.683 36.316 1.00 32.50 202 PRO G N 1
ATOM 10716 C CA . PRO G 1 202 ? -8.011 8.436 36.971 1.00 29.21 202 PRO G CA 1
ATOM 10717 C C . PRO G 1 202 ? -9.414 8.004 36.552 1.00 29.40 202 PRO G C 1
ATOM 10718 O O . PRO G 1 202 ? -10.302 8.850 36.431 1.00 32.90 202 PRO G O 1
ATOM 10722 N N . PHE G 1 203 ? -9.583 6.700 36.328 1.00 27.76 203 PHE G N 1
ATOM 10723 C CA . PHE G 1 203 ? -10.872 6.077 36.072 1.00 31.10 203 PHE G CA 1
ATOM 10724 C C . PHE G 1 203 ? -11.524 6.811 34.926 1.00 32.77 203 PHE G C 1
ATOM 10725 O O . PHE G 1 203 ? -12.651 7.223 34.996 1.00 34.54 203 PHE G O 1
ATOM 10733 N N . SER G 1 204 ? -10.788 6.921 33.838 1.00 31.93 204 SER G N 1
ATOM 10734 C CA . SER G 1 204 ? -11.131 7.866 32.795 1.00 31.82 204 SER G CA 1
ATOM 10735 C C . SER G 1 204 ? -10.459 7.460 31.487 1.00 28.77 204 SER G C 1
ATOM 10736 O O . SER G 1 204 ? -9.672 6.515 31.430 1.00 31.20 204 SER G O 1
ATOM 10739 N N . SER G 1 205 ? -10.723 8.209 30.434 1.00 32.52 205 SER G N 1
ATOM 10740 C CA . SER G 1 205 ? -10.229 7.883 29.108 1.00 27.60 205 SER G CA 1
ATOM 10741 C C . SER G 1 205 ? -9.783 9.121 28.343 1.00 26.17 205 SER G C 1
ATOM 10742 O O . SER G 1 205 ? -10.114 10.205 28.699 1.00 25.43 205 SER G O 1
ATOM 10745 N N . ARG G 1 206 ? -9.004 8.958 27.291 1.00 27.91 206 ARG G N 1
ATOM 10746 C CA . ARG G 1 206 ? -8.542 10.084 26.521 1.00 27.31 206 ARG G CA 1
ATOM 10747 C C . ARG G 1 206 ? -8.491 9.584 25.108 1.00 31.38 206 ARG G C 1
ATOM 10748 O O . ARG G 1 206 ? -8.014 8.485 24.854 1.00 35.46 206 ARG G O 1
ATOM 10756 N N . GLU G 1 207 ? -8.970 10.397 24.182 1.00 33.75 207 GLU G N 1
ATOM 10757 C CA . GLU G 1 207 ? -8.810 10.079 22.767 1.00 36.05 207 GLU G CA 1
ATOM 10758 C C . GLU G 1 207 ? -7.596 10.731 22.115 1.00 32.46 207 GLU G C 1
ATOM 10759 O O . GLU G 1 207 ? -7.048 11.723 22.606 1.00 35.02 207 GLU G O 1
ATOM 10765 N N . TYR G 1 208 ? -7.205 10.185 20.985 1.00 30.37 208 TYR G N 1
ATOM 10766 C CA . TYR G 1 208 ? -5.978 10.608 20.313 1.00 33.24 208 TYR G CA 1
ATOM 10767 C C . TYR G 1 208 ? -6.101 10.352 18.803 1.00 37.99 208 TYR G C 1
ATOM 10768 O O . TYR G 1 208 ? -6.745 9.341 18.369 1.00 39.64 208 TYR G O 1
ATOM 10777 N N . PRO G 1 209 ? -5.541 11.276 17.985 1.00 34.93 209 PRO G N 1
ATOM 10778 C CA . PRO G 1 209 ? -5.687 11.014 16.549 1.00 35.48 209 PRO G CA 1
ATOM 10779 C C . PRO G 1 209 ? -4.844 9.783 16.158 1.00 38.64 209 PRO G C 1
ATOM 10780 O O . PRO G 1 209 ? -3.664 9.662 16.530 1.00 43.09 209 PRO G O 1
ATOM 10784 N N . LEU G 1 210 ? -5.459 8.896 15.398 1.00 40.65 210 LEU G N 1
ATOM 10785 C CA . LEU G 1 210 ? -4.840 7.657 15.006 1.00 41.55 210 LEU G CA 1
ATOM 10786 C C . LEU G 1 210 ? -4.146 8.013 13.713 1.00 47.22 210 LEU G C 1
ATOM 10787 O O . LEU G 1 210 ? -4.822 8.319 12.689 1.00 52.19 210 LEU G O 1
ATOM 10792 N N . PRO G 1 211 ? -2.815 7.930 13.710 1.00 47.43 211 PRO G N 1
ATOM 10793 C CA . PRO G 1 211 ? -2.019 8.275 12.522 1.00 53.71 211 PRO G CA 1
ATOM 10794 C C . PRO G 1 211 ? -2.530 7.522 11.319 1.00 59.90 211 PRO G C 1
ATOM 10795 O O . PRO G 1 211 ? -3.117 6.423 11.459 1.00 61.73 211 PRO G O 1
ATOM 10799 N N . ALA G 1 212 ? -2.302 8.101 10.149 1.00 67.63 212 ALA G N 1
ATOM 10800 C CA . ALA G 1 212 ? -2.717 7.503 8.851 1.00 74.30 212 ALA G CA 1
ATOM 10801 C C . ALA G 1 212 ? -2.604 5.946 8.774 1.00 75.42 212 ALA G C 1
ATOM 10802 O O . ALA G 1 212 ? -1.482 5.371 8.793 1.00 72.40 212 ALA G O 1
ATOM 10804 N N . GLY G 1 213 ? -3.776 5.293 8.715 1.00 77.48 213 GLY G N 1
ATOM 10805 C CA . GLY G 1 213 ? -3.888 3.826 8.665 1.00 81.44 213 GLY G CA 1
ATOM 10806 C C . GLY G 1 213 ? -3.425 3.132 9.940 1.00 82.27 213 GLY G C 1
ATOM 10807 O O . GLY G 1 213 ? -3.561 1.916 10.072 1.00 83.56 213 GLY G O 1
ATOM 10808 N N . LYS G 1 217 ? 0.033 -3.210 17.216 1.00 38.56 217 LYS G N 1
ATOM 10809 C CA . LYS G 1 217 ? 0.674 -3.214 18.570 1.00 37.09 217 LYS G CA 1
ATOM 10810 C C . LYS G 1 217 ? 0.899 -1.779 19.111 1.00 35.58 217 LYS G C 1
ATOM 10811 O O . LYS G 1 217 ? 1.710 -0.972 18.569 1.00 32.75 217 LYS G O 1
ATOM 10817 N N . VAL G 1 218 ? 0.117 -1.485 20.168 1.00 31.87 218 VAL G N 1
ATOM 10818 C CA . VAL G 1 218 ? 0.189 -0.270 20.914 1.00 27.19 218 VAL G CA 1
ATOM 10819 C C . VAL G 1 218 ? 1.277 -0.422 21.913 1.00 26.55 218 VAL G C 1
ATOM 10820 O O . VAL G 1 218 ? 1.200 -1.298 22.753 1.00 28.65 218 VAL G O 1
ATOM 10824 N N . GLN G 1 219 ? 2.267 0.468 21.879 1.00 27.21 219 GLN G N 1
ATOM 10825 C CA . GLN G 1 219 ? 3.306 0.470 22.926 1.00 26.02 219 GLN G CA 1
ATOM 10826 C C . GLN G 1 219 ? 3.432 1.801 23.608 1.00 28.17 219 GLN G C 1
ATOM 10827 O O . GLN G 1 219 ? 3.433 2.819 22.940 1.00 30.40 219 GLN G O 1
ATOM 10833 N N . TRP G 1 220 ? 3.593 1.787 24.926 1.00 28.75 220 TRP G N 1
ATOM 10834 C CA . TRP G 1 220 ? 3.751 3.003 25.690 1.00 29.40 220 TRP G CA 1
ATOM 10835 C C . TRP G 1 220 ? 4.636 2.889 26.955 1.00 31.96 220 TRP G C 1
ATOM 10836 O O . TRP G 1 220 ? 4.774 1.802 27.565 1.00 34.12 220 TRP G O 1
ATOM 10847 N N . LYS G 1 221 ? 5.199 4.028 27.361 1.00 31.67 221 LYS G N 1
ATOM 10848 C CA . LYS G 1 221 ? 5.825 4.160 28.681 1.00 31.30 221 LYS G CA 1
ATOM 10849 C C . LYS G 1 221 ? 5.247 5.353 29.434 1.00 30.44 221 LYS G C 1
ATOM 10850 O O . LYS G 1 221 ? 4.716 6.249 28.787 1.00 37.72 221 LYS G O 1
ATOM 10856 N N . VAL G 1 222 ? 5.339 5.409 30.773 1.00 28.01 222 VAL G N 1
ATOM 10857 C CA . VAL G 1 222 ? 5.015 6.669 31.550 1.00 21.79 222 VAL G CA 1
ATOM 10858 C C . VAL G 1 222 ? 6.186 7.347 32.295 1.00 27.34 222 VAL G C 1
ATOM 10859 O O . VAL G 1 222 ? 7.204 6.701 32.533 1.00 32.57 222 VAL G O 1
ATOM 10863 N N . ILE G 1 223 ? 6.019 8.616 32.683 1.00 28.68 223 ILE G N 1
ATOM 10864 C CA . ILE G 1 223 ? 6.941 9.352 33.540 1.00 30.12 223 ILE G CA 1
ATOM 10865 C C . ILE G 1 223 ? 6.709 8.797 34.917 1.00 33.70 223 ILE G C 1
ATOM 10866 O O . ILE G 1 223 ? 5.556 8.517 35.295 1.00 31.64 223 ILE G O 1
ATOM 10871 N N . THR G 1 224 ? 7.788 8.535 35.656 1.00 38.45 224 THR G N 1
ATOM 10872 C CA . THR G 1 224 ? 7.646 7.983 37.021 1.00 35.22 224 THR G CA 1
ATOM 10873 C C . THR G 1 224 ? 7.442 9.104 38.012 1.00 38.74 224 THR G C 1
ATOM 10874 O O . THR G 1 224 ? 7.526 10.269 37.623 1.00 40.21 224 THR G O 1
ATOM 10878 N N . ASP G 1 225 ? 7.201 8.751 39.279 1.00 40.94 225 ASP G N 1
ATOM 10879 C CA . ASP G 1 225 ? 7.219 9.724 40.399 1.00 45.51 225 ASP G CA 1
ATOM 10880 C C . ASP G 1 225 ? 8.503 10.507 40.478 1.00 47.20 225 ASP G C 1
ATOM 10881 O O . ASP G 1 225 ? 8.488 11.622 40.952 1.00 50.29 225 ASP G O 1
ATOM 10886 N N . TYR G 1 226 ? 9.611 9.950 39.998 1.00 50.72 226 TYR G N 1
ATOM 10887 C CA . TYR G 1 226 ? 10.919 10.660 40.099 1.00 52.16 226 TYR G CA 1
ATOM 10888 C C . TYR G 1 226 ? 11.331 11.378 38.822 1.00 46.99 226 TYR G C 1
ATOM 10889 O O . TYR G 1 226 ? 12.410 11.934 38.747 1.00 49.89 226 TYR G O 1
ATOM 10898 N N . GLY G 1 227 ? 10.481 11.379 37.816 1.00 42.75 227 GLY G N 1
ATOM 10899 C CA . GLY G 1 227 ? 10.859 12.006 36.566 1.00 46.05 227 GLY G CA 1
ATOM 10900 C C . GLY G 1 227 ? 11.571 11.127 35.552 1.00 48.23 227 GLY G C 1
ATOM 10901 O O . GLY G 1 227 ? 11.859 11.613 34.459 1.00 48.40 227 GLY G O 1
ATOM 10902 N N . GLY G 1 228 ? 11.857 9.855 35.890 1.00 47.19 228 GLY G N 1
ATOM 10903 C CA . GLY G 1 228 ? 12.410 8.901 34.920 1.00 45.93 228 GLY G CA 1
ATOM 10904 C C . GLY G 1 228 ? 11.332 8.256 34.045 1.00 46.40 228 GLY G C 1
ATOM 10905 O O . GLY G 1 228 ? 10.172 8.676 34.035 1.00 45.15 228 GLY G O 1
ATOM 10906 N N . THR G 1 229 ? 11.715 7.191 33.345 1.00 47.45 229 THR G N 1
ATOM 10907 C CA . THR G 1 229 ? 10.845 6.469 32.437 1.00 44.39 229 THR G CA 1
ATOM 10908 C C . THR G 1 229 ? 10.436 5.080 32.993 1.00 44.35 229 THR G C 1
ATOM 10909 O O . THR G 1 229 ? 11.189 4.414 33.705 1.00 45.98 229 THR G O 1
ATOM 10913 N N . SER G 1 230 ? 9.233 4.638 32.678 1.00 38.50 230 SER G N 1
ATOM 10914 C CA . SER G 1 230 ? 8.834 3.301 33.061 1.00 35.60 230 SER G CA 1
ATOM 10915 C C . SER G 1 230 ? 9.434 2.292 32.100 1.00 34.93 230 SER G C 1
ATOM 10916 O O . SER G 1 230 ? 9.861 2.637 31.024 1.00 37.44 230 SER G O 1
ATOM 10919 N N . LYS G 1 231 ? 9.427 1.022 32.482 1.00 36.79 231 LYS G N 1
ATOM 10920 C CA . LYS G 1 231 ? 9.464 -0.075 31.511 1.00 34.43 231 LYS G CA 1
ATOM 10921 C C . LYS G 1 231 ? 8.463 0.164 30.331 1.00 32.78 231 LYS G C 1
ATOM 10922 O O . LYS G 1 231 ? 7.482 0.946 30.418 1.00 28.56 231 LYS G O 1
ATOM 10928 N N . GLN G 1 232 ? 8.741 -0.500 29.217 1.00 36.32 232 GLN G N 1
ATOM 10929 C CA . GLN G 1 232 ? 7.868 -0.490 28.071 1.00 36.22 232 GLN G CA 1
ATOM 10930 C C . GLN G 1 232 ? 6.625 -1.339 28.340 1.00 35.16 232 GLN G C 1
ATOM 10931 O O . GLN G 1 232 ? 6.780 -2.510 28.576 1.00 37.47 232 GLN G O 1
ATOM 10937 N N . PHE G 1 233 ? 5.412 -0.766 28.317 1.00 33.06 233 PHE G N 1
ATOM 10938 C CA . PHE G 1 233 ? 4.166 -1.588 28.264 1.00 31.25 233 PHE G CA 1
ATOM 10939 C C . PHE G 1 233 ? 3.701 -1.939 26.832 1.00 33.15 233 PHE G C 1
ATOM 10940 O O . PHE G 1 233 ? 4.262 -1.438 25.894 1.00 39.26 233 PHE G O 1
ATOM 10948 N N . GLU G 1 234 ? 2.672 -2.787 26.663 1.00 36.10 234 GLU G N 1
ATOM 10949 C CA . GLU G 1 234 ? 2.351 -3.420 25.358 1.00 36.63 234 GLU G CA 1
ATOM 10950 C C . GLU G 1 234 ? 0.919 -3.992 25.301 1.00 34.08 234 GLU G C 1
ATOM 10951 O O . GLU G 1 234 ? 0.487 -4.651 26.232 1.00 34.37 234 GLU G O 1
ATOM 10957 N N . ALA G 1 235 ? 0.188 -3.807 24.214 1.00 32.69 235 ALA G N 1
ATOM 10958 C CA . ALA G 1 235 ? -1.167 -4.386 24.129 1.00 33.84 235 ALA G CA 1
ATOM 10959 C C . ALA G 1 235 ? -1.679 -4.410 22.724 1.00 38.19 235 ALA G C 1
ATOM 10960 O O . ALA G 1 235 ? -1.045 -3.856 21.857 1.00 44.58 235 ALA G O 1
ATOM 10962 N N . GLU G 1 236 ? -2.791 -5.089 22.453 1.00 41.66 236 GLU G N 1
ATOM 10963 C CA . GLU G 1 236 ? -3.333 -4.953 21.150 1.00 40.43 236 GLU G CA 1
ATOM 10964 C C . GLU G 1 236 ? -4.519 -4.056 21.191 1.00 43.11 236 GLU G C 1
ATOM 10965 O O . GLU G 1 236 ? -5.146 -3.943 22.227 1.00 43.57 236 GLU G O 1
ATOM 10971 N N . LEU G 1 237 ? -4.728 -3.348 20.073 1.00 45.08 237 LEU G N 1
ATOM 10972 C CA . LEU G 1 237 ? -5.952 -2.685 19.674 1.00 45.87 237 LEU G CA 1
ATOM 10973 C C . LEU G 1 237 ? -7.182 -3.591 19.541 1.00 49.42 237 LEU G C 1
ATOM 10974 O O . LEU G 1 237 ? -8.188 -3.434 20.279 1.00 55.72 237 LEU G O 1
ATOM 10979 N N . GLU H 1 16 ? 2.939 37.102 26.562 1.00 48.31 16 GLU H N 1
ATOM 10980 C CA . GLU H 1 16 ? 2.454 38.440 27.076 1.00 54.26 16 GLU H CA 1
ATOM 10981 C C . GLU H 1 16 ? 3.527 39.552 26.978 1.00 53.56 16 GLU H C 1
ATOM 10982 O O . GLU H 1 16 ? 4.715 39.341 27.279 1.00 50.95 16 GLU H O 1
ATOM 10988 N N . THR H 1 17 ? 3.113 40.751 26.584 1.00 52.12 17 THR H N 1
ATOM 10989 C CA . THR H 1 17 ? 4.072 41.686 26.021 1.00 52.17 17 THR H CA 1
ATOM 10990 C C . THR H 1 17 ? 3.713 43.113 26.362 1.00 50.38 17 THR H C 1
ATOM 10991 O O . THR H 1 17 ? 2.751 43.582 25.821 1.00 55.58 17 THR H O 1
ATOM 10995 N N . ASN H 1 18 ? 4.476 43.810 27.218 1.00 47.98 18 ASN H N 1
ATOM 10996 C CA . ASN H 1 18 ? 4.156 45.205 27.628 1.00 43.30 18 ASN H CA 1
ATOM 10997 C C . ASN H 1 18 ? 5.306 46.156 27.355 1.00 39.14 18 ASN H C 1
ATOM 10998 O O . ASN H 1 18 ? 6.487 45.766 27.377 1.00 43.86 18 ASN H O 1
ATOM 11003 N N . ALA H 1 19 ? 4.971 47.414 27.085 1.00 32.86 19 ALA H N 1
ATOM 11004 C CA . ALA H 1 19 ? 5.954 48.448 26.938 1.00 28.42 19 ALA H CA 1
ATOM 11005 C C . ALA H 1 19 ? 5.455 49.810 27.403 1.00 33.10 19 ALA H C 1
ATOM 11006 O O . ALA H 1 19 ? 4.315 50.199 27.140 1.00 33.24 19 ALA H O 1
ATOM 11008 N N . ARG H 1 20 ? 6.380 50.586 27.966 1.00 36.49 20 ARG H N 1
ATOM 11009 C CA . ARG H 1 20 ? 6.077 51.896 28.529 1.00 37.93 20 ARG H CA 1
ATOM 11010 C C . ARG H 1 20 ? 7.251 52.867 28.349 1.00 36.80 20 ARG H C 1
ATOM 11011 O O . ARG H 1 20 ? 8.428 52.530 28.567 1.00 36.90 20 ARG H O 1
ATOM 11019 N N . VAL H 1 21 ? 6.964 54.070 27.909 1.00 34.11 21 VAL H N 1
ATOM 11020 C CA . VAL H 1 21 ? 8.038 55.017 27.732 1.00 33.39 21 VAL H CA 1
ATOM 11021 C C . VAL H 1 21 ? 7.997 56.018 28.857 1.00 34.88 21 VAL H C 1
ATOM 11022 O O . VAL H 1 21 ? 6.951 56.594 29.168 1.00 38.52 21 VAL H O 1
ATOM 11026 N N . PHE H 1 22 ? 9.146 56.257 29.453 1.00 32.34 22 PHE H N 1
ATOM 11027 C CA . PHE H 1 22 ? 9.236 57.260 30.511 1.00 30.67 22 PHE H CA 1
ATOM 11028 C C . PHE H 1 22 ? 9.931 58.547 30.007 1.00 32.89 22 PHE H C 1
ATOM 11029 O O . PHE H 1 22 ? 11.162 58.681 30.036 1.00 38.83 22 PHE H O 1
ATOM 11037 N N . SER H 1 23 ? 9.143 59.488 29.534 1.00 33.65 23 SER H N 1
ATOM 11038 C CA . SER H 1 23 ? 9.684 60.752 29.094 1.00 34.60 23 SER H CA 1
ATOM 11039 C C . SER H 1 23 ? 8.869 61.874 29.638 1.00 35.08 23 SER H C 1
ATOM 11040 O O . SER H 1 23 ? 7.638 61.740 29.860 1.00 37.59 23 SER H O 1
ATOM 11043 N N . LEU H 1 24 ? 9.533 63.007 29.774 1.00 35.08 24 LEU H N 1
ATOM 11044 C CA . LEU H 1 24 ? 8.910 64.188 30.319 1.00 35.06 24 LEU H CA 1
ATOM 11045 C C . LEU H 1 24 ? 9.055 65.433 29.470 1.00 33.32 24 LEU H C 1
ATOM 11046 O O . LEU H 1 24 ? 9.701 65.403 28.457 1.00 36.44 24 LEU H O 1
ATOM 11051 N N . HIS H 1 25 ? 8.389 66.525 29.833 1.00 32.38 25 HIS H N 1
ATOM 11052 C CA . HIS H 1 25 ? 8.511 67.715 29.021 1.00 30.51 25 HIS H CA 1
ATOM 11053 C C . HIS H 1 25 ? 9.024 68.784 29.978 1.00 29.43 25 HIS H C 1
ATOM 11054 O O . HIS H 1 25 ? 8.846 68.664 31.173 1.00 29.23 25 HIS H O 1
ATOM 11061 N N . LEU H 1 26 ? 9.606 69.844 29.430 1.00 28.25 26 LEU H N 1
ATOM 11062 C CA . LEU H 1 26 ? 10.166 70.940 30.203 1.00 27.31 26 LEU H CA 1
ATOM 11063 C C . LEU H 1 26 ? 9.460 72.243 29.962 1.00 26.35 26 LEU H C 1
ATOM 11064 O O . LEU H 1 26 ? 8.818 72.395 28.948 1.00 30.93 26 LEU H O 1
ATOM 11069 N N . GLY H 1 27 ? 9.551 73.177 30.911 1.00 25.39 27 GLY H N 1
ATOM 11070 C CA . GLY H 1 27 ? 8.894 74.476 30.779 1.00 23.14 27 GLY H CA 1
ATOM 11071 C C . GLY H 1 27 ? 9.792 75.423 30.023 1.00 23.67 27 GLY H C 1
ATOM 11072 O O . GLY H 1 27 ? 9.536 76.634 29.945 1.00 25.76 27 GLY H O 1
ATOM 11073 N N . ALA H 1 28 ? 10.872 74.906 29.463 1.00 18.99 28 ALA H N 1
ATOM 11074 C CA . ALA H 1 28 ? 11.569 75.731 28.493 1.00 21.16 28 ALA H CA 1
ATOM 11075 C C . ALA H 1 28 ? 12.474 74.933 27.585 1.00 20.93 28 ALA H C 1
ATOM 11076 O O . ALA H 1 28 ? 12.769 73.726 27.863 1.00 23.35 28 ALA H O 1
ATOM 11078 N N . THR H 1 29 ? 12.939 75.610 26.538 1.00 16.67 29 THR H N 1
ATOM 11079 C CA . THR H 1 29 ? 13.826 75.029 25.560 1.00 20.05 29 THR H CA 1
ATOM 11080 C C . THR H 1 29 ? 15.313 75.390 25.776 1.00 22.16 29 THR H C 1
ATOM 11081 O O . THR H 1 29 ? 16.154 74.859 25.072 1.00 22.87 29 THR H O 1
ATOM 11085 N N . ARG H 1 30 ? 15.605 76.305 26.722 1.00 22.49 30 ARG H N 1
ATOM 11086 C CA . ARG H 1 30 ? 16.959 76.704 27.141 1.00 20.59 30 ARG H CA 1
ATOM 11087 C C . ARG H 1 30 ? 16.861 77.558 28.416 1.00 25.40 30 ARG H C 1
ATOM 11088 O O . ARG H 1 30 ? 15.759 78.027 28.819 1.00 25.99 30 ARG H O 1
ATOM 11096 N N . VAL H 1 31 ? 18.003 77.755 29.085 1.00 25.39 31 VAL H N 1
ATOM 11097 C CA . VAL H 1 31 ? 18.026 78.548 30.312 1.00 19.58 31 VAL H CA 1
ATOM 11098 C C . VAL H 1 31 ? 19.229 79.454 30.273 1.00 23.74 31 VAL H C 1
ATOM 11099 O O . VAL H 1 31 ? 20.351 78.976 30.045 1.00 22.09 31 VAL H O 1
ATOM 11103 N N . VAL H 1 32 ? 18.995 80.759 30.455 1.00 23.51 32 VAL H N 1
ATOM 11104 C CA . VAL H 1 32 ? 20.049 81.731 30.570 1.00 18.38 32 VAL H CA 1
ATOM 11105 C C . VAL H 1 32 ? 20.328 81.835 32.064 1.00 24.55 32 VAL H C 1
ATOM 11106 O O . VAL H 1 32 ? 19.421 81.993 32.874 1.00 25.27 32 VAL H O 1
ATOM 11110 N N . TYR H 1 33 ? 21.595 81.711 32.428 1.00 26.60 33 TYR H N 1
ATOM 11111 C CA . TYR H 1 33 ? 21.996 81.592 33.810 1.00 26.44 33 TYR H CA 1
ATOM 11112 C C . TYR H 1 33 ? 22.980 82.700 34.077 1.00 26.20 33 TYR H C 1
ATOM 11113 O O . TYR H 1 33 ? 23.989 82.836 33.396 1.00 29.30 33 TYR H O 1
ATOM 11122 N N . ASN H 1 34 ? 22.667 83.471 35.099 1.00 31.00 34 ASN H N 1
ATOM 11123 C CA . ASN H 1 34 ? 23.462 84.571 35.563 1.00 27.54 34 ASN H CA 1
ATOM 11124 C C . ASN H 1 34 ? 24.311 84.084 36.735 1.00 28.70 34 ASN H C 1
ATOM 11125 O O . ASN H 1 34 ? 23.814 83.830 37.835 1.00 32.99 34 ASN H O 1
ATOM 11130 N N . PRO H 1 35 ? 25.610 83.932 36.503 1.00 29.52 35 PRO H N 1
ATOM 11131 C CA . PRO H 1 35 ? 26.458 83.384 37.571 1.00 31.15 35 PRO H CA 1
ATOM 11132 C C . PRO H 1 35 ? 26.625 84.371 38.736 1.00 32.42 35 PRO H C 1
ATOM 11133 O O . PRO H 1 35 ? 27.109 84.011 39.787 1.00 35.65 35 PRO H O 1
ATOM 11137 N N . ALA H 1 36 ? 26.198 85.605 38.577 1.00 33.09 36 ALA H N 1
ATOM 11138 C CA . ALA H 1 36 ? 26.275 86.494 39.708 1.00 32.53 36 ALA H CA 1
ATOM 11139 C C . ALA H 1 36 ? 25.051 86.308 40.588 1.00 35.88 36 ALA H C 1
ATOM 11140 O O . ALA H 1 36 ? 24.913 87.047 41.545 1.00 38.43 36 ALA H O 1
ATOM 11142 N N . SER H 1 37 ? 24.174 85.328 40.313 1.00 34.06 37 SER H N 1
ATOM 11143 C CA . SER H 1 37 ? 22.856 85.320 40.983 1.00 27.17 37 SER H CA 1
ATOM 11144 C C . SER H 1 37 ? 22.707 84.019 41.720 1.00 27.27 37 SER H C 1
ATOM 11145 O O . SER H 1 37 ? 23.652 83.245 41.824 1.00 27.53 37 SER H O 1
ATOM 11148 N N . SER H 1 38 ? 21.546 83.750 42.297 1.00 23.77 38 SER H N 1
ATOM 11149 C CA . SER H 1 38 ? 21.484 82.585 43.149 1.00 24.90 38 SER H CA 1
ATOM 11150 C C . SER H 1 38 ? 20.948 81.313 42.446 1.00 26.15 38 SER H C 1
ATOM 11151 O O . SER H 1 38 ? 20.886 80.315 43.066 1.00 29.22 38 SER H O 1
ATOM 11154 N N . GLY H 1 39 ? 20.571 81.349 41.158 1.00 26.26 39 GLY H N 1
ATOM 11155 C CA . GLY H 1 39 ? 20.059 80.140 40.471 1.00 25.21 39 GLY H CA 1
ATOM 11156 C C . GLY H 1 39 ? 18.852 80.397 39.571 1.00 26.89 39 GLY H C 1
ATOM 11157 O O . GLY H 1 39 ? 18.328 81.508 39.518 1.00 24.64 39 GLY H O 1
ATOM 11158 N N . GLU H 1 40 ? 18.421 79.367 38.847 1.00 29.02 40 GLU H N 1
ATOM 11159 C CA . GLU H 1 40 ? 17.232 79.405 37.953 1.00 27.98 40 GLU H CA 1
ATOM 11160 C C . GLU H 1 40 ? 16.363 78.205 38.252 1.00 28.71 40 GLU H C 1
ATOM 11161 O O . GLU H 1 40 ? 16.863 77.202 38.787 1.00 32.11 40 GLU H O 1
ATOM 11167 N N . THR H 1 41 ? 15.070 78.300 37.936 1.00 28.79 41 THR H N 1
ATOM 11168 C CA . THR H 1 41 ? 14.097 77.208 38.167 1.00 31.25 41 THR H CA 1
ATOM 11169 C C . THR H 1 41 ? 13.473 76.864 36.827 1.00 31.80 41 THR H C 1
ATOM 11170 O O . THR H 1 41 ? 13.243 77.740 36.004 1.00 34.08 41 THR H O 1
ATOM 11174 N N . LEU H 1 42 ? 13.138 75.595 36.658 1.00 30.13 42 LEU H N 1
ATOM 11175 C CA . LEU H 1 42 ? 12.742 75.035 35.397 1.00 26.56 42 LEU H CA 1
ATOM 11176 C C . LEU H 1 42 ? 11.637 74.109 35.741 1.00 27.35 42 LEU H C 1
ATOM 11177 O O . LEU H 1 42 ? 11.764 73.263 36.619 1.00 31.80 42 LEU H O 1
ATOM 11182 N N . THR H 1 43 ? 10.496 74.326 35.125 1.00 27.58 43 THR H N 1
ATOM 11183 C CA . THR H 1 43 ? 9.431 73.392 35.283 1.00 23.17 43 THR H CA 1
ATOM 11184 C C . THR H 1 43 ? 9.704 72.062 34.552 1.00 25.99 43 THR H C 1
ATOM 11185 O O . THR H 1 43 ? 10.273 72.040 33.441 1.00 25.58 43 THR H O 1
ATOM 11189 N N . VAL H 1 44 ? 9.257 70.968 35.170 1.00 23.66 44 VAL H N 1
ATOM 11190 C CA . VAL H 1 44 ? 9.232 69.656 34.532 1.00 25.43 44 VAL H CA 1
ATOM 11191 C C . VAL H 1 44 ? 7.818 69.018 34.678 1.00 29.63 44 VAL H C 1
ATOM 11192 O O . VAL H 1 44 ? 7.151 69.192 35.693 1.00 31.02 44 VAL H O 1
ATOM 11196 N N . ILE H 1 45 ? 7.376 68.329 33.631 1.00 29.21 45 ILE H N 1
ATOM 11197 C CA . ILE H 1 45 ? 6.006 67.905 33.429 1.00 31.54 45 ILE H CA 1
ATOM 11198 C C . ILE H 1 45 ? 5.949 66.451 32.956 1.00 33.37 45 ILE H C 1
ATOM 11199 O O . ILE H 1 45 ? 6.570 66.089 31.935 1.00 36.41 45 ILE H O 1
ATOM 11204 N N . ASN H 1 46 ? 5.244 65.614 33.718 1.00 32.90 46 ASN H N 1
ATOM 11205 C CA . ASN H 1 46 ? 4.860 64.275 33.292 1.00 32.56 46 ASN H CA 1
ATOM 11206 C C . ASN H 1 46 ? 3.625 64.330 32.379 1.00 37.12 46 ASN H C 1
ATOM 11207 O O . ASN H 1 46 ? 2.533 64.578 32.815 1.00 32.09 46 ASN H O 1
ATOM 11212 N N . ASP H 1 47 ? 3.814 64.101 31.098 1.00 46.56 47 ASP H N 1
ATOM 11213 C CA . ASP H 1 47 ? 2.716 64.121 30.089 1.00 56.69 47 ASP H CA 1
ATOM 11214 C C . ASP H 1 47 ? 1.934 62.788 30.058 1.00 54.85 47 ASP H C 1
ATOM 11215 O O . ASP H 1 47 ? 0.977 62.644 29.291 1.00 52.52 47 ASP H O 1
ATOM 11220 N N . GLN H 1 48 ? 2.407 61.806 30.830 1.00 50.87 48 GLN H N 1
ATOM 11221 C CA . GLN H 1 48 ? 1.899 60.447 30.751 1.00 48.95 48 GLN H CA 1
ATOM 11222 C C . GLN H 1 48 ? 0.908 60.177 31.869 1.00 47.12 48 GLN H C 1
ATOM 11223 O O . GLN H 1 48 ? 0.781 60.956 32.828 1.00 44.91 48 GLN H O 1
ATOM 11229 N N . ASP H 1 49 ? 0.221 59.058 31.761 1.00 46.96 49 ASP H N 1
ATOM 11230 C CA . ASP H 1 49 ? -0.790 58.709 32.737 1.00 50.99 49 ASP H CA 1
ATOM 11231 C C . ASP H 1 49 ? -0.354 57.961 34.018 1.00 48.65 49 ASP H C 1
ATOM 11232 O O . ASP H 1 49 ? -1.162 57.770 34.919 1.00 54.67 49 ASP H O 1
ATOM 11237 N N . TYR H 1 50 ? 0.909 57.575 34.105 1.00 43.80 50 TYR H N 1
ATOM 11238 C CA . TYR H 1 50 ? 1.445 56.745 35.226 1.00 39.55 50 TYR H CA 1
ATOM 11239 C C . TYR H 1 50 ? 2.687 57.490 35.825 1.00 35.15 50 TYR H C 1
ATOM 11240 O O . TYR H 1 50 ? 3.254 58.330 35.164 1.00 27.85 50 TYR H O 1
ATOM 11249 N N . PRO H 1 51 ? 3.035 57.229 37.084 1.00 37.36 51 PRO H N 1
ATOM 11250 C CA . PRO H 1 51 ? 4.106 57.976 37.721 1.00 37.64 51 PRO H CA 1
ATOM 11251 C C . PRO H 1 51 ? 5.449 57.598 37.163 1.00 40.81 51 PRO H C 1
ATOM 11252 O O . PRO H 1 51 ? 5.544 56.613 36.446 1.00 44.58 51 PRO H O 1
ATOM 11264 N N . LEU H 1 53 ? 10.067 58.535 37.947 1.00 30.46 53 LEU H N 1
ATOM 11265 C CA . LEU H 1 53 ? 11.057 59.239 38.708 1.00 32.81 53 LEU H CA 1
ATOM 11266 C C . LEU H 1 53 ? 11.733 60.180 37.725 1.00 34.75 53 LEU H C 1
ATOM 11267 O O . LEU H 1 53 ? 11.851 59.857 36.520 1.00 30.74 53 LEU H O 1
ATOM 11272 N N . VAL H 1 54 ? 12.201 61.314 38.266 1.00 35.19 54 VAL H N 1
ATOM 11273 C CA . VAL H 1 54 ? 12.839 62.379 37.521 1.00 30.34 54 VAL H CA 1
ATOM 11274 C C . VAL H 1 54 ? 14.256 62.524 38.091 1.00 28.62 54 VAL H C 1
ATOM 11275 O O . VAL H 1 54 ? 14.447 62.808 39.249 1.00 32.24 54 VAL H O 1
ATOM 11279 N N . GLN H 1 55 ? 15.238 62.259 37.253 1.00 26.48 55 GLN H N 1
ATOM 11280 C CA . GLN H 1 55 ? 16.606 62.382 37.583 1.00 29.23 55 GLN H CA 1
ATOM 11281 C C . GLN H 1 55 ? 17.226 63.503 36.708 1.00 28.44 55 GLN H C 1
ATOM 11282 O O . GLN H 1 55 ? 16.981 63.541 35.511 1.00 27.12 55 GLN H O 1
ATOM 11288 N N . SER H 1 56 ? 18.060 64.353 37.299 1.00 19.95 56 SER H N 1
ATOM 11289 C CA . SER H 1 56 ? 18.385 65.581 36.675 1.00 25.58 56 SER H CA 1
ATOM 11290 C C . SER H 1 56 ? 19.867 65.900 36.874 1.00 33.06 56 SER H C 1
ATOM 11291 O O . SER H 1 56 ? 20.393 65.771 37.977 1.00 36.06 56 SER H O 1
ATOM 11294 N N . GLU H 1 57 ? 20.535 66.409 35.857 1.00 32.07 57 GLU H N 1
ATOM 11295 C CA . GLU H 1 57 ? 21.967 66.599 35.979 1.00 34.33 57 GLU H CA 1
ATOM 11296 C C . GLU H 1 57 ? 22.300 67.745 35.043 1.00 34.06 57 GLU H C 1
ATOM 11297 O O . GLU H 1 57 ? 21.641 67.942 33.972 1.00 30.36 57 GLU H O 1
ATOM 11303 N N . VAL H 1 58 ? 23.347 68.471 35.424 1.00 32.44 58 VAL H N 1
ATOM 11304 C CA . VAL H 1 58 ? 24.000 69.389 34.505 1.00 31.45 58 VAL H CA 1
ATOM 11305 C C . VAL H 1 58 ? 25.307 68.775 34.031 1.00 30.11 58 VAL H C 1
ATOM 11306 O O . VAL H 1 58 ? 26.110 68.299 34.812 1.00 31.10 58 VAL H O 1
ATOM 11310 N N . LEU H 1 59 ? 25.489 68.766 32.732 1.00 30.65 59 LEU H N 1
ATOM 11311 C CA . LEU H 1 59 ? 26.708 68.240 32.122 1.00 32.24 59 LEU H CA 1
ATOM 11312 C C . LEU H 1 59 ? 27.449 69.377 31.460 1.00 31.97 59 LEU H C 1
ATOM 11313 O O . LEU H 1 59 ? 26.847 70.426 31.114 1.00 31.66 59 LEU H O 1
ATOM 11318 N N . SER H 1 60 ? 28.746 69.147 31.281 1.00 33.22 60 SER H N 1
ATOM 11319 C CA . SER H 1 60 ? 29.680 69.955 30.472 1.00 36.81 60 SER H CA 1
ATOM 11320 C C . SER H 1 60 ? 29.224 70.123 29.020 1.00 34.78 60 SER H C 1
ATOM 11321 O O . SER H 1 60 ? 28.356 69.363 28.573 1.00 30.07 60 SER H O 1
ATOM 11324 N N . GLU H 1 61 ? 29.850 71.049 28.275 1.00 34.24 61 GLU H N 1
ATOM 11325 C CA . GLU H 1 61 ? 29.522 71.250 26.868 1.00 36.54 61 GLU H CA 1
ATOM 11326 C C . GLU H 1 61 ? 29.571 69.984 26.050 1.00 39.67 61 GLU H C 1
ATOM 11327 O O . GLU H 1 61 ? 28.740 69.791 25.163 1.00 40.60 61 GLU H O 1
ATOM 11333 N N . ASP H 1 62 ? 30.495 69.100 26.388 1.00 45.18 62 ASP H N 1
ATOM 11334 C CA . ASP H 1 62 ? 30.599 67.811 25.697 1.00 51.77 62 ASP H CA 1
ATOM 11335 C C . ASP H 1 62 ? 29.576 66.775 26.161 1.00 53.51 62 ASP H C 1
ATOM 11336 O O . ASP H 1 62 ? 29.447 65.710 25.575 1.00 56.48 62 ASP H O 1
ATOM 11341 N N . GLN H 1 63 ? 28.843 67.055 27.222 1.00 54.45 63 GLN H N 1
ATOM 11342 C CA . GLN H 1 63 ? 28.016 66.018 27.846 1.00 54.21 63 GLN H CA 1
ATOM 11343 C C . GLN H 1 63 ? 28.741 64.827 28.452 1.00 53.70 63 GLN H C 1
ATOM 11344 O O . GLN H 1 63 ? 28.101 63.908 28.855 1.00 54.98 63 GLN H O 1
ATOM 11350 N N . LYS H 1 64 ? 30.053 64.862 28.599 1.00 59.62 64 LYS H N 1
ATOM 11351 C CA . LYS H 1 64 ? 30.775 63.657 29.067 1.00 62.06 64 LYS H CA 1
ATOM 11352 C C . LYS H 1 64 ? 31.351 63.786 30.499 1.00 64.15 64 LYS H C 1
ATOM 11353 O O . LYS H 1 64 ? 32.100 62.900 30.964 1.00 66.58 64 LYS H O 1
ATOM 11359 N N . SER H 1 65 ? 31.042 64.896 31.172 1.00 59.32 65 SER H N 1
ATOM 11360 C CA . SER H 1 65 ? 31.402 65.069 32.588 1.00 56.92 65 SER H CA 1
ATOM 11361 C C . SER H 1 65 ? 30.454 66.028 33.284 1.00 52.09 65 SER H C 1
ATOM 11362 O O . SER H 1 65 ? 29.799 66.855 32.643 1.00 49.25 65 SER H O 1
ATOM 11365 N N . PRO H 1 66 ? 30.359 65.899 34.599 1.00 51.29 66 PRO H N 1
ATOM 11366 C CA . PRO H 1 66 ? 29.535 66.797 35.397 1.00 47.55 66 PRO H CA 1
ATOM 11367 C C . PRO H 1 66 ? 29.959 68.238 35.326 1.00 44.69 66 PRO H C 1
ATOM 11368 O O . PRO H 1 66 ? 31.156 68.557 35.273 1.00 45.00 66 PRO H O 1
ATOM 11372 N N . ALA H 1 67 ? 28.961 69.118 35.300 1.00 39.84 67 ALA H N 1
ATOM 11373 C CA . ALA H 1 67 ? 29.250 70.523 35.362 1.00 38.01 67 ALA H CA 1
ATOM 11374 C C . ALA H 1 67 ? 29.169 70.951 36.832 1.00 38.70 67 ALA H C 1
ATOM 11375 O O . ALA H 1 67 ? 28.609 70.228 37.665 1.00 33.67 67 ALA H O 1
ATOM 11377 N N . PRO H 1 68 ? 29.696 72.131 37.170 1.00 41.69 68 PRO H N 1
ATOM 11378 C CA . PRO H 1 68 ? 29.675 72.403 38.613 1.00 41.11 68 PRO H CA 1
ATOM 11379 C C . PRO H 1 68 ? 28.369 73.124 39.094 1.00 40.78 68 PRO H C 1
ATOM 11380 O O . PRO H 1 68 ? 28.382 74.292 39.528 1.00 39.86 68 PRO H O 1
ATOM 11384 N N . PHE H 1 69 ? 27.259 72.380 39.018 1.00 40.22 69 PHE H N 1
ATOM 11385 C CA . PHE H 1 69 ? 25.876 72.800 39.395 1.00 33.08 69 PHE H CA 1
ATOM 11386 C C . PHE H 1 69 ? 25.210 71.661 40.114 1.00 33.14 69 PHE H C 1
ATOM 11387 O O . PHE H 1 69 ? 25.524 70.504 39.847 1.00 31.81 69 PHE H O 1
ATOM 11395 N N . VAL H 1 70 ? 24.273 71.941 40.999 1.00 32.38 70 VAL H N 1
ATOM 11396 C CA . VAL H 1 70 ? 23.379 70.860 41.456 1.00 32.74 70 VAL H CA 1
ATOM 11397 C C . VAL H 1 70 ? 21.959 71.232 40.964 1.00 32.90 70 VAL H C 1
ATOM 11398 O O . VAL H 1 70 ? 21.662 72.419 40.695 1.00 33.99 70 VAL H O 1
ATOM 11402 N N . VAL H 1 71 ? 21.105 70.217 40.861 1.00 33.49 71 VAL H N 1
ATOM 11403 C CA . VAL H 1 71 ? 19.671 70.331 40.641 1.00 32.55 71 VAL H CA 1
ATOM 11404 C C . VAL H 1 71 ? 18.928 69.747 41.829 1.00 33.25 71 VAL H C 1
ATOM 11405 O O . VAL H 1 71 ? 19.255 68.634 42.288 1.00 36.80 71 VAL H O 1
ATOM 11409 N N . THR H 1 72 ? 17.988 70.523 42.394 1.00 32.16 72 THR H N 1
ATOM 11410 C CA . THR H 1 72 ? 17.244 70.090 43.599 1.00 32.63 72 THR H CA 1
ATOM 11411 C C . THR H 1 72 ? 15.823 70.083 43.182 1.00 30.30 72 THR H C 1
ATOM 11412 O O . THR H 1 72 ? 15.383 71.069 42.541 1.00 29.45 72 THR H O 1
ATOM 11416 N N . PRO H 1 73 ? 15.100 68.988 43.491 1.00 29.81 73 PRO H N 1
ATOM 11417 C CA . PRO H 1 73 ? 15.584 67.669 44.045 1.00 30.73 73 PRO H CA 1
ATOM 11418 C C . PRO H 1 73 ? 16.273 66.894 42.929 1.00 33.40 73 PRO H C 1
ATOM 11419 O O . PRO H 1 73 ? 15.828 66.991 41.791 1.00 34.83 73 PRO H O 1
ATOM 11423 N N . PRO H 1 74 ? 17.409 66.214 43.198 1.00 37.06 74 PRO H N 1
ATOM 11424 C CA . PRO H 1 74 ? 18.063 65.590 42.002 1.00 36.14 74 PRO H CA 1
ATOM 11425 C C . PRO H 1 74 ? 17.368 64.285 41.638 1.00 38.09 74 PRO H C 1
ATOM 11426 O O . PRO H 1 74 ? 17.624 63.695 40.558 1.00 39.14 74 PRO H O 1
ATOM 11430 N N . LEU H 1 75 ? 16.462 63.840 42.487 1.00 33.80 75 LEU H N 1
ATOM 11431 C CA . LEU H 1 75 ? 15.690 62.687 42.058 1.00 36.13 75 LEU H CA 1
ATOM 11432 C C . LEU H 1 75 ? 14.420 62.633 42.834 1.00 37.42 75 LEU H C 1
ATOM 11433 O O . LEU H 1 75 ? 14.430 62.659 44.083 1.00 33.29 75 LEU H O 1
ATOM 11438 N N . PHE H 1 76 ? 13.327 62.542 42.103 1.00 33.49 76 PHE H N 1
ATOM 11439 C CA . PHE H 1 76 ? 12.079 62.494 42.773 1.00 35.40 76 PHE H CA 1
ATOM 11440 C C . PHE H 1 76 ? 10.962 61.960 41.889 1.00 36.77 76 PHE H C 1
ATOM 11441 O O . PHE H 1 76 ? 11.100 61.915 40.652 1.00 39.15 76 PHE H O 1
ATOM 11449 N N . ARG H 1 77 ? 9.829 61.633 42.517 1.00 32.58 77 ARG H N 1
ATOM 11450 C CA . ARG H 1 77 ? 8.714 60.985 41.825 1.00 33.45 77 ARG H CA 1
ATOM 11451 C C . ARG H 1 77 ? 7.671 62.014 41.453 1.00 31.55 77 ARG H C 1
ATOM 11452 O O . ARG H 1 77 ? 7.288 62.788 42.295 1.00 30.92 77 ARG H O 1
ATOM 11460 N N . LEU H 1 78 ? 7.192 61.940 40.205 1.00 31.86 78 LEU H N 1
ATOM 11461 C CA . LEU H 1 78 ? 6.204 62.817 39.621 1.00 32.71 78 LEU H CA 1
ATOM 11462 C C . LEU H 1 78 ? 5.006 62.054 39.127 1.00 33.53 78 LEU H C 1
ATOM 11463 O O . LEU H 1 78 ? 5.101 61.322 38.152 1.00 34.62 78 LEU H O 1
ATOM 11468 N N . ASP H 1 79 ? 3.847 62.253 39.737 1.00 36.58 79 ASP H N 1
ATOM 11469 C CA . ASP H 1 79 ? 2.652 61.456 39.291 1.00 37.78 79 ASP H CA 1
ATOM 11470 C C . ASP H 1 79 ? 2.093 61.807 37.899 1.00 35.53 79 ASP H C 1
ATOM 11471 O O . ASP H 1 79 ? 2.384 62.848 37.326 1.00 35.14 79 ASP H O 1
ATOM 11476 N N . GLY H 1 80 ? 1.283 60.915 37.370 1.00 35.03 80 GLY H N 1
ATOM 11477 C CA . GLY H 1 80 ? 0.638 61.130 36.098 1.00 30.87 80 GLY H CA 1
ATOM 11478 C C . GLY H 1 80 ? -0.009 62.481 36.056 1.00 33.44 80 GLY H C 1
ATOM 11479 O O . GLY H 1 80 ? -0.637 62.918 37.028 1.00 28.38 80 GLY H O 1
ATOM 11480 N N . GLN H 1 81 ? 0.194 63.159 34.914 1.00 33.69 81 GLN H N 1
ATOM 11481 C CA . GLN H 1 81 ? -0.488 64.371 34.630 1.00 34.90 81 GLN H CA 1
ATOM 11482 C C . GLN H 1 81 ? -0.081 65.456 35.619 1.00 37.97 81 GLN H C 1
ATOM 11483 O O . GLN H 1 81 ? -0.833 66.420 35.814 1.00 44.94 81 GLN H O 1
ATOM 11489 N N . GLN H 1 82 ? 1.120 65.344 36.199 1.00 33.34 82 GLN H N 1
ATOM 11490 C CA . GLN H 1 82 ? 1.516 66.287 37.234 1.00 31.58 82 GLN H CA 1
ATOM 11491 C C . GLN H 1 82 ? 2.810 67.077 36.947 1.00 27.45 82 GLN H C 1
ATOM 11492 O O . GLN H 1 82 ? 3.557 66.800 36.002 1.00 22.11 82 GLN H O 1
ATOM 11498 N N . SER H 1 83 ? 3.052 68.157 37.665 1.00 28.60 83 SER H N 1
ATOM 11499 C CA . SER H 1 83 ? 4.204 68.989 37.331 1.00 26.21 83 SER H CA 1
ATOM 11500 C C . SER H 1 83 ? 4.985 69.452 38.560 1.00 29.90 83 SER H C 1
ATOM 11501 O O . SER H 1 83 ? 4.426 69.519 39.666 1.00 29.27 83 SER H O 1
ATOM 11504 N N . SER H 1 84 ? 6.238 69.840 38.361 1.00 24.81 84 SER H N 1
ATOM 11505 C CA . SER H 1 84 ? 7.009 70.497 39.415 1.00 29.86 84 SER H CA 1
ATOM 11506 C C . SER H 1 84 ? 8.115 71.382 38.888 1.00 29.15 84 SER H C 1
ATOM 11507 O O . SER H 1 84 ? 8.322 71.501 37.686 1.00 36.27 84 SER H O 1
ATOM 11510 N N . ARG H 1 85 ? 8.843 71.973 39.815 1.00 30.88 85 ARG H N 1
ATOM 11511 C CA . ARG H 1 85 ? 9.927 72.885 39.533 1.00 33.07 85 ARG H CA 1
ATOM 11512 C C . ARG H 1 85 ? 11.252 72.315 40.024 1.00 32.71 85 ARG H C 1
ATOM 11513 O O . ARG H 1 85 ? 11.330 71.788 41.116 1.00 35.30 85 ARG H O 1
ATOM 11521 N N . LEU H 1 86 ? 12.270 72.363 39.182 1.00 27.78 86 LEU H N 1
ATOM 11522 C CA . LEU H 1 86 ? 13.629 72.138 39.606 1.00 26.78 86 LEU H CA 1
ATOM 11523 C C . LEU H 1 86 ? 14.332 73.454 39.905 1.00 28.55 86 LEU H C 1
ATOM 11524 O O . LEU H 1 86 ? 14.140 74.458 39.198 1.00 26.56 86 LEU H O 1
ATOM 11529 N N . ARG H 1 87 ? 15.204 73.452 40.898 1.00 29.70 87 ARG H N 1
ATOM 11530 C CA . ARG H 1 87 ? 16.049 74.614 41.124 1.00 29.38 87 ARG H CA 1
ATOM 11531 C C . ARG H 1 87 ? 17.487 74.270 40.680 1.00 30.45 87 ARG H C 1
ATOM 11532 O O . ARG H 1 87 ? 18.050 73.242 41.136 1.00 34.20 87 ARG H O 1
ATOM 11540 N N . ILE H 1 88 ? 18.076 75.103 39.800 1.00 25.53 88 ILE H N 1
ATOM 11541 C CA . ILE H 1 88 ? 19.437 74.855 39.296 1.00 26.50 88 ILE H CA 1
ATOM 11542 C C . ILE H 1 88 ? 20.343 75.960 39.783 1.00 26.13 88 ILE H C 1
ATOM 11543 O O . ILE H 1 88 ? 20.114 77.137 39.479 1.00 26.87 88 ILE H O 1
ATOM 11548 N N . VAL H 1 89 ? 21.404 75.564 40.471 1.00 21.47 89 VAL H N 1
ATOM 11549 C CA . VAL H 1 89 ? 22.176 76.435 41.275 0.50 18.40 89 VAL H CA 1
ATOM 11550 C C . VAL H 1 89 ? 23.580 76.021 41.021 1.00 23.95 89 VAL H C 1
ATOM 11551 O O . VAL H 1 89 ? 23.953 74.818 41.111 1.00 24.70 89 VAL H O 1
ATOM 11555 N N . ARG H 1 90 ? 24.375 77.013 40.671 1.00 24.53 90 ARG H N 1
ATOM 11556 C CA . ARG H 1 90 ? 25.753 76.802 40.372 1.00 29.61 90 ARG H CA 1
ATOM 11557 C C . ARG H 1 90 ? 26.566 76.691 41.641 1.00 31.66 90 ARG H C 1
ATOM 11558 O O . ARG H 1 90 ? 26.433 77.503 42.527 1.00 33.38 90 ARG H O 1
ATOM 11566 N N . THR H 1 91 ? 27.550 75.810 41.625 1.00 34.54 91 THR H N 1
ATOM 11567 C CA . THR H 1 91 ? 28.195 75.364 42.819 1.00 34.83 91 THR H CA 1
ATOM 11568 C C . THR H 1 91 ? 29.705 75.616 42.849 1.00 35.48 91 THR H C 1
ATOM 11569 O O . THR H 1 91 ? 30.360 75.468 43.851 1.00 38.06 91 THR H O 1
ATOM 11573 N N . GLY H 1 92 ? 30.248 76.038 41.732 1.00 41.38 92 GLY H N 1
ATOM 11574 C CA . GLY H 1 92 ? 31.678 76.362 41.634 1.00 45.28 92 GLY H CA 1
ATOM 11575 C C . GLY H 1 92 ? 32.134 76.475 40.197 1.00 47.41 92 GLY H C 1
ATOM 11576 O O . GLY H 1 92 ? 31.340 76.810 39.312 1.00 51.91 92 GLY H O 1
ATOM 11577 N N . GLY H 1 93 ? 33.410 76.204 39.954 1.00 50.01 93 GLY H N 1
ATOM 11578 C CA . GLY H 1 93 ? 33.979 76.247 38.603 1.00 47.47 93 GLY H CA 1
ATOM 11579 C C . GLY H 1 93 ? 34.385 77.675 38.433 1.00 49.42 93 GLY H C 1
ATOM 11580 O O . GLY H 1 93 ? 33.917 78.554 39.185 1.00 46.40 93 GLY H O 1
ATOM 11581 N N . GLU H 1 94 ? 35.279 77.906 37.479 1.00 51.01 94 GLU H N 1
ATOM 11582 C CA . GLU H 1 94 ? 35.557 79.248 36.999 1.00 57.77 94 GLU H CA 1
ATOM 11583 C C . GLU H 1 94 ? 34.886 79.360 35.596 1.00 56.97 94 GLU H C 1
ATOM 11584 O O . GLU H 1 94 ? 34.887 78.366 34.821 1.00 57.68 94 GLU H O 1
ATOM 11590 N N . PHE H 1 95 ? 34.276 80.523 35.297 1.00 48.05 95 PHE H N 1
ATOM 11591 C CA . PHE H 1 95 ? 33.719 80.740 33.973 1.00 43.38 95 PHE H CA 1
ATOM 11592 C C . PHE H 1 95 ? 34.183 82.046 33.453 1.00 42.43 95 PHE H C 1
ATOM 11593 O O . PHE H 1 95 ? 34.153 83.054 34.151 1.00 42.16 95 PHE H O 1
ATOM 11601 N N . PRO H 1 96 ? 34.616 82.047 32.197 1.00 40.06 96 PRO H N 1
ATOM 11602 C CA . PRO H 1 96 ? 35.194 83.258 31.699 1.00 37.47 96 PRO H CA 1
ATOM 11603 C C . PRO H 1 96 ? 34.233 84.395 31.987 1.00 40.78 96 PRO H C 1
ATOM 11604 O O . PRO H 1 96 ? 33.018 84.254 31.792 1.00 41.81 96 PRO H O 1
ATOM 11608 N N . PRO H 1 97 ? 34.767 85.529 32.443 1.00 37.97 97 PRO H N 1
ATOM 11609 C CA . PRO H 1 97 ? 33.885 86.630 32.800 1.00 33.11 97 PRO H CA 1
ATOM 11610 C C . PRO H 1 97 ? 33.492 87.495 31.630 1.00 35.11 97 PRO H C 1
ATOM 11611 O O . PRO H 1 97 ? 32.755 88.480 31.794 1.00 41.23 97 PRO H O 1
ATOM 11615 N N . ASP H 1 98 ? 33.971 87.181 30.446 1.00 38.65 98 ASP H N 1
ATOM 11616 C CA . ASP H 1 98 ? 33.690 88.079 29.286 1.00 39.18 98 ASP H CA 1
ATOM 11617 C C . ASP H 1 98 ? 32.867 87.380 28.173 1.00 36.16 98 ASP H C 1
ATOM 11618 O O . ASP H 1 98 ? 32.825 87.818 27.036 1.00 31.88 98 ASP H O 1
ATOM 11623 N N . ARG H 1 99 ? 32.182 86.295 28.524 1.00 34.94 99 ARG H N 1
ATOM 11624 C CA . ARG H 1 99 ? 31.531 85.550 27.501 1.00 33.00 99 ARG H CA 1
ATOM 11625 C C . ARG H 1 99 ? 30.695 84.484 28.086 1.00 32.93 99 ARG H C 1
ATOM 11626 O O . ARG H 1 99 ? 30.865 84.039 29.236 1.00 36.83 99 ARG H O 1
ATOM 11634 N N . GLU H 1 100 ? 29.754 84.074 27.275 1.00 30.79 100 GLU H N 1
ATOM 11635 C CA . GLU H 1 100 ? 28.881 83.017 27.641 1.00 30.13 100 GLU H CA 1
ATOM 11636 C C . GLU H 1 100 ? 29.678 81.706 27.670 1.00 30.24 100 GLU H C 1
ATOM 11637 O O . GLU H 1 100 ? 30.641 81.575 26.905 1.00 29.29 100 GLU H O 1
ATOM 11643 N N . SER H 1 101 ? 29.288 80.777 28.549 1.00 28.54 101 SER H N 1
ATOM 11644 C CA . SER H 1 101 ? 29.670 79.349 28.415 1.00 30.00 101 SER H CA 1
ATOM 11645 C C . SER H 1 101 ? 28.451 78.414 28.312 1.00 33.53 101 SER H C 1
ATOM 11646 O O . SER H 1 101 ? 27.371 78.736 28.766 1.00 34.94 101 SER H O 1
ATOM 11649 N N . LEU H 1 102 ? 28.610 77.243 27.704 1.00 37.08 102 LEU H N 1
ATOM 11650 C CA . LEU H 1 102 ? 27.478 76.352 27.506 1.00 31.17 102 LEU H CA 1
ATOM 11651 C C . LEU H 1 102 ? 27.550 75.176 28.460 1.00 33.12 102 LEU H C 1
ATOM 11652 O O . LEU H 1 102 ? 28.590 74.503 28.546 1.00 34.46 102 LEU H O 1
ATOM 11657 N N . GLN H 1 103 ? 26.465 74.917 29.182 1.00 31.25 103 GLN H N 1
ATOM 11658 C CA . GLN H 1 103 ? 26.319 73.625 29.822 1.00 26.12 103 GLN H CA 1
ATOM 11659 C C . GLN H 1 103 ? 25.044 73.049 29.262 1.00 28.74 103 GLN H C 1
ATOM 11660 O O . GLN H 1 103 ? 24.401 73.650 28.424 1.00 30.95 103 GLN H O 1
ATOM 11666 N N . TRP H 1 104 ? 24.677 71.872 29.718 1.00 26.28 104 TRP H N 1
ATOM 11667 C CA . TRP H 1 104 ? 23.464 71.262 29.313 1.00 22.68 104 TRP H CA 1
ATOM 11668 C C . TRP H 1 104 ? 22.749 70.752 30.544 1.00 23.97 104 TRP H C 1
ATOM 11669 O O . TRP H 1 104 ? 23.396 70.090 31.363 1.00 23.03 104 TRP H O 1
ATOM 11680 N N . ILE H 1 105 ? 21.421 70.986 30.645 1.00 23.79 105 ILE H N 1
ATOM 11681 C CA . ILE H 1 105 ? 20.590 70.427 31.689 1.00 23.66 105 ILE H CA 1
ATOM 11682 C C . ILE H 1 105 ? 19.918 69.209 31.079 1.00 27.92 105 ILE H C 1
ATOM 11683 O O . ILE H 1 105 ? 19.274 69.340 30.060 1.00 30.97 105 ILE H O 1
ATOM 11688 N N . CYS H 1 106 ? 20.050 68.039 31.723 1.00 28.59 106 CYS H N 1
ATOM 11689 C CA . CYS H 1 106 ? 19.479 66.766 31.252 1.00 28.29 106 CYS H CA 1
ATOM 11690 C C . CYS H 1 106 ? 18.511 66.236 32.308 1.00 27.10 106 CYS H C 1
ATOM 11691 O O . CYS H 1 106 ? 18.877 66.094 33.459 1.00 30.82 106 CYS H O 1
ATOM 11694 N N . VAL H 1 107 ? 17.270 65.998 31.929 1.00 24.68 107 VAL H N 1
ATOM 11695 C CA . VAL H 1 107 ? 16.261 65.605 32.856 1.00 24.01 107 VAL H CA 1
ATOM 11696 C C . VAL H 1 107 ? 15.703 64.280 32.289 1.00 29.52 107 VAL H C 1
ATOM 11697 O O . VAL H 1 107 ? 15.064 64.295 31.198 1.00 30.28 107 VAL H O 1
ATOM 11701 N N . LYS H 1 108 ? 16.029 63.154 32.963 1.00 28.09 108 LYS H N 1
ATOM 11702 C CA . LYS H 1 108 ? 15.696 61.744 32.555 1.00 26.34 108 LYS H CA 1
ATOM 11703 C C . LYS H 1 108 ? 14.493 61.182 33.329 1.00 30.83 108 LYS H C 1
ATOM 11704 O O . LYS H 1 108 ? 14.484 61.175 34.594 1.00 29.38 108 LYS H O 1
ATOM 11710 N N . GLY H 1 109 ? 13.496 60.678 32.595 1.00 32.49 109 GLY H N 1
ATOM 11711 C CA . GLY H 1 109 ? 12.413 59.913 33.203 1.00 33.23 109 GLY H CA 1
ATOM 11712 C C . GLY H 1 109 ? 12.737 58.429 33.396 1.00 37.84 109 GLY H C 1
ATOM 11713 O O . GLY H 1 109 ? 12.996 57.787 32.421 1.00 38.75 109 GLY H O 1
ATOM 11714 N N . ILE H 1 110 ? 12.726 57.912 34.642 1.00 37.49 110 ILE H N 1
ATOM 11715 C CA . ILE H 1 110 ? 13.010 56.500 34.932 1.00 40.69 110 ILE H CA 1
ATOM 11716 C C . ILE H 1 110 ? 11.805 55.900 35.667 1.00 39.12 110 ILE H C 1
ATOM 11717 O O . ILE H 1 110 ? 10.997 56.629 36.201 1.00 39.87 110 ILE H O 1
ATOM 11722 N N . PRO H 1 111 ? 11.668 54.577 35.660 1.00 39.55 111 PRO H N 1
ATOM 11723 C CA . PRO H 1 111 ? 10.563 53.845 36.319 1.00 39.84 111 PRO H CA 1
ATOM 11724 C C . PRO H 1 111 ? 10.719 53.884 37.808 1.00 37.11 111 PRO H C 1
ATOM 11725 O O . PRO H 1 111 ? 11.832 53.790 38.269 1.00 41.20 111 PRO H O 1
ATOM 11729 N N . PRO H 1 112 ? 9.611 53.996 38.545 1.00 38.43 112 PRO H N 1
ATOM 11730 C CA . PRO H 1 112 ? 9.478 53.869 40.049 1.00 39.92 112 PRO H CA 1
ATOM 11731 C C . PRO H 1 112 ? 9.909 52.513 40.630 1.00 43.12 112 PRO H C 1
ATOM 11732 O O . PRO H 1 112 ? 10.144 51.554 39.856 1.00 41.35 112 PRO H O 1
ATOM 11736 N N . LYS H 1 130 ? 1.573 33.725 32.164 1.00 57.56 130 LYS H N 1
ATOM 11737 C CA . LYS H 1 130 ? 2.715 32.899 32.583 1.00 59.48 130 LYS H CA 1
ATOM 11738 C C . LYS H 1 130 ? 4.046 33.513 32.108 1.00 61.01 130 LYS H C 1
ATOM 11739 O O . LYS H 1 130 ? 4.853 33.979 32.921 1.00 58.34 130 LYS H O 1
ATOM 11745 N N . VAL H 1 131 ? 4.298 33.539 30.806 1.00 61.90 131 VAL H N 1
ATOM 11746 C CA . VAL H 1 131 ? 5.506 34.278 30.377 1.00 59.90 131 VAL H CA 1
ATOM 11747 C C . VAL H 1 131 ? 5.240 35.795 30.048 1.00 56.03 131 VAL H C 1
ATOM 11748 O O . VAL H 1 131 ? 4.306 36.119 29.334 1.00 57.97 131 VAL H O 1
ATOM 11752 N N . SER H 1 132 ? 6.041 36.688 30.638 1.00 52.71 132 SER H N 1
ATOM 11753 C CA . SER H 1 132 ? 5.857 38.164 30.623 1.00 48.02 132 SER H CA 1
ATOM 11754 C C . SER H 1 132 ? 7.095 38.895 30.124 1.00 45.02 132 SER H C 1
ATOM 11755 O O . SER H 1 132 ? 8.164 38.777 30.703 1.00 45.24 132 SER H O 1
ATOM 11758 N N . LEU H 1 133 ? 6.948 39.645 29.047 1.00 44.86 133 LEU H N 1
ATOM 11759 C CA . LEU H 1 133 ? 8.016 40.474 28.493 1.00 40.05 133 LEU H CA 1
ATOM 11760 C C . LEU H 1 133 ? 7.691 41.935 28.770 1.00 36.35 133 LEU H C 1
ATOM 11761 O O . LEU H 1 133 ? 6.684 42.508 28.270 1.00 28.99 133 LEU H O 1
ATOM 11766 N N . ASN H 1 134 ? 8.534 42.533 29.588 1.00 37.60 134 ASN H N 1
ATOM 11767 C CA . ASN H 1 134 ? 8.402 43.938 29.921 1.00 35.67 134 ASN H CA 1
ATOM 11768 C C . ASN H 1 134 ? 9.493 44.805 29.276 1.00 35.34 134 ASN H C 1
ATOM 11769 O O . ASN H 1 134 ? 10.691 44.557 29.447 1.00 30.97 134 ASN H O 1
ATOM 11774 N N . VAL H 1 135 ? 9.087 45.861 28.561 1.00 36.84 135 VAL H N 1
ATOM 11775 C CA . VAL H 1 135 ? 10.077 46.800 28.001 1.00 33.18 135 VAL H CA 1
ATOM 11776 C C . VAL H 1 135 ? 9.953 48.250 28.488 1.00 31.74 135 VAL H C 1
ATOM 11777 O O . VAL H 1 135 ? 8.883 48.851 28.406 1.00 34.08 135 VAL H O 1
ATOM 11781 N N . GLN H 1 136 ? 11.057 48.852 28.909 1.00 31.55 136 GLN H N 1
ATOM 11782 C CA . GLN H 1 136 ? 10.995 50.217 29.459 1.00 31.26 136 GLN H CA 1
ATOM 11783 C C . GLN H 1 136 ? 11.936 51.140 28.780 1.00 33.62 136 GLN H C 1
ATOM 11784 O O . GLN H 1 136 ? 13.113 50.851 28.698 1.00 35.96 136 GLN H O 1
ATOM 11790 N N . LEU H 1 137 ? 11.412 52.256 28.276 1.00 35.87 137 LEU H N 1
ATOM 11791 C CA . LEU H 1 137 ? 12.227 53.258 27.586 1.00 32.48 137 LEU H CA 1
ATOM 11792 C C . LEU H 1 137 ? 12.394 54.474 28.475 1.00 30.23 137 LEU H C 1
ATOM 11793 O O . LEU H 1 137 ? 11.431 55.212 28.770 1.00 31.57 137 LEU H O 1
ATOM 11798 N N . SER H 1 138 ? 13.604 54.735 28.884 1.00 32.57 138 SER H N 1
ATOM 11799 C CA . SER H 1 138 ? 13.839 55.973 29.635 1.00 37.83 138 SER H CA 1
ATOM 11800 C C . SER H 1 138 ? 14.403 56.996 28.715 1.00 38.36 138 SER H C 1
ATOM 11801 O O . SER H 1 138 ? 15.467 56.766 28.157 1.00 41.30 138 SER H O 1
ATOM 11804 N N . VAL H 1 139 ? 13.697 58.107 28.553 1.00 37.38 139 VAL H N 1
ATOM 11805 C CA . VAL H 1 139 ? 14.173 59.192 27.707 1.00 40.31 139 VAL H CA 1
ATOM 11806 C C . VAL H 1 139 ? 14.668 60.456 28.447 1.00 39.14 139 VAL H C 1
ATOM 11807 O O . VAL H 1 139 ? 14.073 60.914 29.398 1.00 43.18 139 VAL H O 1
ATOM 11811 N N . SER H 1 140 ? 15.835 60.941 28.059 1.00 39.23 140 SER H N 1
ATOM 11812 C CA . SER H 1 140 ? 16.417 62.169 28.599 1.00 39.04 140 SER H CA 1
ATOM 11813 C C . SER H 1 140 ? 15.891 63.334 27.793 1.00 36.96 140 SER H C 1
ATOM 11814 O O . SER H 1 140 ? 15.718 63.223 26.601 1.00 40.97 140 SER H O 1
ATOM 11817 N N . SER H 1 141 ? 15.618 64.453 28.419 1.00 32.90 141 SER H N 1
ATOM 11818 C CA . SER H 1 141 ? 15.407 65.659 27.631 1.00 29.36 141 SER H CA 1
ATOM 11819 C C . SER H 1 141 ? 16.519 66.608 28.022 1.00 30.31 141 SER H C 1
ATOM 11820 O O . SER H 1 141 ? 16.725 66.901 29.237 1.00 30.44 141 SER H O 1
ATOM 11823 N N . CYS H 1 142 ? 17.267 67.075 27.040 1.00 29.29 142 CYS H N 1
ATOM 11824 C CA . CYS H 1 142 ? 18.393 67.952 27.350 1.00 29.02 142 CYS H CA 1
ATOM 11825 C C . CYS H 1 142 ? 18.172 69.309 26.730 1.00 27.98 142 CYS H C 1
ATOM 11826 O O . CYS H 1 142 ? 17.845 69.388 25.541 1.00 24.07 142 CYS H O 1
ATOM 11829 N N . ILE H 1 143 ? 18.437 70.374 27.508 1.00 25.10 143 ILE H N 1
ATOM 11830 C CA . ILE H 1 143 ? 18.478 71.732 26.962 1.00 20.54 143 ILE H CA 1
ATOM 11831 C C . ILE H 1 143 ? 19.708 72.521 27.286 1.00 23.48 143 ILE H C 1
ATOM 11832 O O . ILE H 1 143 ? 20.453 72.241 28.201 1.00 22.16 143 ILE H O 1
ATOM 11837 N N . LYS H 1 144 ? 19.945 73.536 26.484 1.00 24.96 144 LYS H N 1
ATOM 11838 C CA . LYS H 1 144 ? 21.122 74.320 26.689 1.00 22.52 144 LYS H CA 1
ATOM 11839 C C . LYS H 1 144 ? 20.990 75.219 27.920 1.00 23.59 144 LYS H C 1
ATOM 11840 O O . LYS H 1 144 ? 19.893 75.788 28.223 1.00 22.65 144 LYS H O 1
ATOM 11846 N N . LEU H 1 145 ? 22.103 75.367 28.615 1.00 18.82 145 LEU H N 1
ATOM 11847 C CA . LEU H 1 145 ? 22.174 76.345 29.635 1.00 23.96 145 LEU H CA 1
ATOM 11848 C C . LEU H 1 145 ? 23.386 77.254 29.364 1.00 27.50 145 LEU H C 1
ATOM 11849 O O . LEU H 1 145 ? 24.526 76.784 29.263 1.00 30.68 145 LEU H O 1
ATOM 11854 N N . PHE H 1 146 ? 23.079 78.543 29.220 1.00 27.60 146 PHE H N 1
ATOM 11855 C CA . PHE H 1 146 ? 24.027 79.638 28.947 1.00 25.15 146 PHE H CA 1
ATOM 11856 C C . PHE H 1 146 ? 24.379 80.389 30.232 1.00 23.28 146 PHE H C 1
ATOM 11857 O O . PHE H 1 146 ? 23.600 81.174 30.785 1.00 25.82 146 PHE H O 1
ATOM 11865 N N . VAL H 1 147 ? 25.574 80.141 30.735 1.00 23.65 147 VAL H N 1
ATOM 11866 C CA . VAL H 1 147 ? 26.094 80.983 31.776 1.00 26.97 147 VAL H CA 1
ATOM 11867 C C . VAL H 1 147 ? 26.396 82.318 31.082 1.00 30.28 147 VAL H C 1
ATOM 11868 O O . VAL H 1 147 ? 27.187 82.332 30.119 1.00 33.26 147 VAL H O 1
ATOM 11872 N N . ARG H 1 148 ? 25.686 83.368 31.475 1.00 24.30 148 ARG H N 1
ATOM 11873 C CA . ARG H 1 148 ? 25.863 84.678 30.860 1.00 29.62 148 ARG H CA 1
ATOM 11874 C C . ARG H 1 148 ? 26.422 85.649 31.895 1.00 29.45 148 ARG H C 1
ATOM 11875 O O . ARG H 1 148 ? 25.701 86.115 32.757 1.00 26.57 148 ARG H O 1
ATOM 11883 N N . PRO H 1 149 ? 27.732 85.927 31.854 1.00 32.62 149 PRO H N 1
ATOM 11884 C CA . PRO H 1 149 ? 28.258 86.824 32.915 1.00 30.22 149 PRO H CA 1
ATOM 11885 C C . PRO H 1 149 ? 27.687 88.226 32.752 1.00 31.24 149 PRO H C 1
ATOM 11886 O O . PRO H 1 149 ? 27.272 88.571 31.660 1.00 24.27 149 PRO H O 1
ATOM 11890 N N . PRO H 1 150 ? 27.591 88.993 33.855 1.00 38.63 150 PRO H N 1
ATOM 11891 C CA . PRO H 1 150 ? 27.093 90.384 33.917 1.00 40.42 150 PRO H CA 1
ATOM 11892 C C . PRO H 1 150 ? 27.768 91.325 32.889 1.00 41.69 150 PRO H C 1
ATOM 11893 O O . PRO H 1 150 ? 27.129 92.278 32.425 1.00 44.10 150 PRO H O 1
ATOM 11897 N N . ALA H 1 151 ? 29.024 91.084 32.527 1.00 36.87 151 ALA H N 1
ATOM 11898 C CA . ALA H 1 151 ? 29.692 92.037 31.628 1.00 37.78 151 ALA H CA 1
ATOM 11899 C C . ALA H 1 151 ? 29.206 91.870 30.194 1.00 38.82 151 ALA H C 1
ATOM 11900 O O . ALA H 1 151 ? 29.506 92.671 29.325 1.00 42.60 151 ALA H O 1
ATOM 11902 N N . VAL H 1 152 ? 28.467 90.814 29.950 1.00 35.53 152 VAL H N 1
ATOM 11903 C CA . VAL H 1 152 ? 27.979 90.550 28.636 1.00 35.56 152 VAL H CA 1
ATOM 11904 C C . VAL H 1 152 ? 26.566 91.073 28.558 1.00 37.74 152 VAL H C 1
ATOM 11905 O O . VAL H 1 152 ? 25.682 90.577 29.241 1.00 43.72 152 VAL H O 1
ATOM 11909 N N . LYS H 1 153 ? 26.363 92.060 27.701 1.00 41.03 153 LYS H N 1
ATOM 11910 C CA . LYS H 1 153 ? 25.157 92.913 27.650 1.00 40.21 153 LYS H CA 1
ATOM 11911 C C . LYS H 1 153 ? 24.345 92.614 26.397 1.00 34.97 153 LYS H C 1
ATOM 11912 O O . LYS H 1 153 ? 24.854 92.010 25.440 1.00 30.79 153 LYS H O 1
ATOM 11918 N N . GLY H 1 154 ? 23.087 93.043 26.443 1.00 36.72 154 GLY H N 1
ATOM 11919 C CA . GLY H 1 154 ? 22.072 92.874 25.392 1.00 33.97 154 GLY H CA 1
ATOM 11920 C C . GLY H 1 154 ? 21.777 91.416 25.135 1.00 31.89 154 GLY H C 1
ATOM 11921 O O . GLY H 1 154 ? 22.070 90.565 25.970 1.00 34.71 154 GLY H O 1
ATOM 11922 N N . ARG H 1 155 ? 21.288 91.112 23.937 1.00 32.39 155 ARG H N 1
ATOM 11923 C CA . ARG H 1 155 ? 20.897 89.719 23.591 1.00 35.27 155 ARG H CA 1
ATOM 11924 C C . ARG H 1 155 ? 21.700 89.211 22.438 1.00 30.19 155 ARG H C 1
ATOM 11925 O O . ARG H 1 155 ? 22.096 89.990 21.605 1.00 30.44 155 ARG H O 1
ATOM 11933 N N . PRO H 1 156 ? 21.860 87.905 22.326 1.00 34.05 156 PRO H N 1
ATOM 11934 C CA . PRO H 1 156 ? 22.574 87.380 21.127 1.00 36.48 156 PRO H CA 1
ATOM 11935 C C . PRO H 1 156 ? 22.025 87.944 19.811 1.00 39.86 156 PRO H C 1
ATOM 11936 O O . PRO H 1 156 ? 22.794 88.432 18.976 1.00 42.75 156 PRO H O 1
ATOM 11940 N N . ASP H 1 157 ? 20.706 87.950 19.638 1.00 41.74 157 ASP H N 1
ATOM 11941 C CA . ASP H 1 157 ? 20.161 88.458 18.373 1.00 41.82 157 ASP H CA 1
ATOM 11942 C C . ASP H 1 157 ? 20.372 89.986 18.128 1.00 42.03 157 ASP H C 1
ATOM 11943 O O . ASP H 1 157 ? 20.091 90.479 17.048 1.00 43.72 157 ASP H O 1
ATOM 11948 N N . ASP H 1 158 ? 20.857 90.744 19.109 1.00 37.31 158 ASP H N 1
ATOM 11949 C CA . ASP H 1 158 ? 21.176 92.165 18.865 1.00 38.10 158 ASP H CA 1
ATOM 11950 C C . ASP H 1 158 ? 22.472 92.338 18.021 1.00 40.72 158 ASP H C 1
ATOM 11951 O O . ASP H 1 158 ? 22.789 93.482 17.581 1.00 39.93 158 ASP H O 1
ATOM 11956 N N . VAL H 1 159 ? 23.258 91.244 17.898 1.00 35.77 159 VAL H N 1
ATOM 11957 C CA . VAL H 1 159 ? 24.630 91.343 17.380 1.00 38.26 159 VAL H CA 1
ATOM 11958 C C . VAL H 1 159 ? 24.952 90.146 16.532 1.00 36.01 159 VAL H C 1
ATOM 11959 O O . VAL H 1 159 ? 26.054 89.994 16.106 1.00 38.12 159 VAL H O 1
ATOM 11963 N N . ALA H 1 160 ? 23.973 89.297 16.301 1.00 33.66 160 ALA H N 1
ATOM 11964 C CA . ALA H 1 160 ? 24.211 88.054 15.627 1.00 34.20 160 ALA H CA 1
ATOM 11965 C C . ALA H 1 160 ? 24.403 88.245 14.117 1.00 42.08 160 ALA H C 1
ATOM 11966 O O . ALA H 1 160 ? 24.842 87.320 13.438 1.00 42.42 160 ALA H O 1
ATOM 11968 N N . GLY H 1 161 ? 24.059 89.425 13.583 1.00 47.65 161 GLY H N 1
ATOM 11969 C CA . GLY H 1 161 ? 24.242 89.689 12.148 1.00 46.18 161 GLY H CA 1
ATOM 11970 C C . GLY H 1 161 ? 25.636 90.107 11.778 1.00 49.96 161 GLY H C 1
ATOM 11971 O O . GLY H 1 161 ? 25.937 90.450 10.598 1.00 53.56 161 GLY H O 1
ATOM 11972 N N . LYS H 1 162 ? 26.479 90.095 12.805 1.00 50.64 162 LYS H N 1
ATOM 11973 C CA . LYS H 1 162 ? 27.868 90.530 12.746 1.00 47.98 162 LYS H CA 1
ATOM 11974 C C . LYS H 1 162 ? 28.773 89.316 12.494 1.00 49.45 162 LYS H C 1
ATOM 11975 O O . LYS H 1 162 ? 29.973 89.458 12.304 1.00 52.39 162 LYS H O 1
ATOM 11981 N N . VAL H 1 163 ? 28.192 88.115 12.462 1.00 49.59 163 VAL H N 1
ATOM 11982 C CA . VAL H 1 163 ? 28.916 86.927 12.001 1.00 48.48 163 VAL H CA 1
ATOM 11983 C C . VAL H 1 163 ? 29.252 87.028 10.513 1.00 50.57 163 VAL H C 1
ATOM 11984 O O . VAL H 1 163 ? 28.482 87.600 9.693 1.00 49.38 163 VAL H O 1
ATOM 11988 N N . GLU H 1 164 ? 30.431 86.495 10.186 1.00 49.76 164 GLU H N 1
ATOM 11989 C CA . GLU H 1 164 ? 30.990 86.654 8.872 1.00 54.35 164 GLU H CA 1
ATOM 11990 C C . GLU H 1 164 ? 31.357 85.302 8.260 1.00 56.78 164 GLU H C 1
ATOM 11991 O O . GLU H 1 164 ? 31.727 84.334 8.975 1.00 55.48 164 GLU H O 1
ATOM 11997 N N . TRP H 1 165 ? 31.221 85.234 6.935 1.00 58.05 165 TRP H N 1
ATOM 11998 C CA . TRP H 1 165 ? 31.242 83.943 6.224 1.00 60.11 165 TRP H CA 1
ATOM 11999 C C . TRP H 1 165 ? 32.245 83.991 5.101 1.00 62.17 165 TRP H C 1
ATOM 12000 O O . TRP H 1 165 ? 32.311 84.963 4.375 1.00 61.75 165 TRP H O 1
ATOM 12011 N N . GLN H 1 166 ? 33.009 82.920 4.974 1.00 63.93 166 GLN H N 1
ATOM 12012 C CA . GLN H 1 166 ? 34.085 82.858 4.021 1.00 68.52 166 GLN H CA 1
ATOM 12013 C C . GLN H 1 166 ? 34.236 81.396 3.655 1.00 70.06 166 GLN H C 1
ATOM 12014 O O . GLN H 1 166 ? 33.962 80.550 4.484 1.00 64.83 166 GLN H O 1
ATOM 12020 N N . ARG H 1 167 ? 34.677 81.097 2.422 1.00 80.87 167 ARG H N 1
ATOM 12021 C CA . ARG H 1 167 ? 34.762 79.688 1.964 1.00 84.35 167 ARG H CA 1
ATOM 12022 C C . ARG H 1 167 ? 36.154 79.055 2.001 1.00 88.89 167 ARG H C 1
ATOM 12023 O O . ARG H 1 167 ? 36.724 78.715 0.947 1.00 97.60 167 ARG H O 1
ATOM 12031 N N . ALA H 1 168 ? 36.650 78.855 3.228 1.00 88.36 168 ALA H N 1
ATOM 12032 C CA . ALA H 1 168 ? 37.985 78.284 3.530 1.00 93.99 168 ALA H CA 1
ATOM 12033 C C . ALA H 1 168 ? 38.227 76.803 3.130 1.00 97.32 168 ALA H C 1
ATOM 12034 O O . ALA H 1 168 ? 37.541 75.891 3.605 1.00 95.03 168 ALA H O 1
ATOM 12036 N N . GLY H 1 169 ? 39.251 76.591 2.289 1.00 101.36 169 GLY H N 1
ATOM 12037 C CA . GLY H 1 169 ? 39.578 75.274 1.763 1.00 102.42 169 GLY H CA 1
ATOM 12038 C C . GLY H 1 169 ? 38.343 74.747 1.075 1.00 102.06 169 GLY H C 1
ATOM 12039 O O . GLY H 1 169 ? 37.639 75.490 0.368 1.00 102.81 169 GLY H O 1
ATOM 12040 N N . ASN H 1 170 ? 38.051 73.474 1.317 1.00 101.09 170 ASN H N 1
ATOM 12041 C CA . ASN H 1 170 ? 36.846 72.850 0.762 1.00 98.28 170 ASN H CA 1
ATOM 12042 C C . ASN H 1 170 ? 35.530 73.538 1.166 1.00 93.82 170 ASN H C 1
ATOM 12043 O O . ASN H 1 170 ? 34.630 73.659 0.331 1.00 95.87 170 ASN H O 1
ATOM 12048 N N . ARG H 1 171 ? 35.493 74.086 2.389 1.00 87.51 171 ARG H N 1
ATOM 12049 C CA . ARG H 1 171 ? 34.276 74.199 3.223 1.00 80.12 171 ARG H CA 1
ATOM 12050 C C . ARG H 1 171 ? 33.609 75.593 3.463 1.00 77.04 171 ARG H C 1
ATOM 12051 O O . ARG H 1 171 ? 34.009 76.597 2.871 1.00 79.48 171 ARG H O 1
ATOM 12059 N N . LEU H 1 172 ? 32.557 75.626 4.295 1.00 70.11 172 LEU H N 1
ATOM 12060 C CA . LEU H 1 172 ? 31.961 76.884 4.797 1.00 64.86 172 LEU H CA 1
ATOM 12061 C C . LEU H 1 172 ? 32.439 77.215 6.205 1.00 58.06 172 LEU H C 1
ATOM 12062 O O . LEU H 1 172 ? 32.338 76.376 7.128 1.00 50.57 172 LEU H O 1
ATOM 12067 N N . LYS H 1 173 ? 32.918 78.441 6.383 1.00 54.63 173 LYS H N 1
ATOM 12068 C CA . LYS H 1 173 ? 33.311 78.861 7.736 1.00 56.90 173 LYS H CA 1
ATOM 12069 C C . LYS H 1 173 ? 32.581 80.126 8.236 1.00 53.11 173 LYS H C 1
ATOM 12070 O O . LYS H 1 173 ? 32.553 81.175 7.534 1.00 54.23 173 LYS H O 1
ATOM 12076 N N . GLY H 1 174 ? 31.933 79.995 9.401 1.00 46.95 174 GLY H N 1
ATOM 12077 C CA . GLY H 1 174 ? 31.314 81.147 10.062 1.00 45.73 174 GLY H CA 1
ATOM 12078 C C . GLY H 1 174 ? 32.209 81.705 11.171 1.00 46.13 174 GLY H C 1
ATOM 12079 O O . GLY H 1 174 ? 32.681 80.943 12.049 1.00 39.09 174 GLY H O 1
ATOM 12080 N N . VAL H 1 175 ? 32.489 83.014 11.133 1.00 46.65 175 VAL H N 1
ATOM 12081 C CA . VAL H 1 175 ? 33.259 83.575 12.248 1.00 49.61 175 VAL H CA 1
ATOM 12082 C C . VAL H 1 175 ? 32.518 84.597 13.093 1.00 47.97 175 VAL H C 1
ATOM 12083 O O . VAL H 1 175 ? 31.879 85.536 12.578 1.00 50.97 175 VAL H O 1
ATOM 12087 N N . ASN H 1 176 ? 32.605 84.385 14.406 1.00 45.45 176 ASN H N 1
ATOM 12088 C CA . ASN H 1 176 ? 31.706 85.025 15.372 1.00 41.22 176 ASN H CA 1
ATOM 12089 C C . ASN H 1 176 ? 32.480 85.918 16.289 1.00 43.48 176 ASN H C 1
ATOM 12090 O O . ASN H 1 176 ? 33.148 85.421 17.195 1.00 49.76 176 ASN H O 1
ATOM 12095 N N . PRO H 1 177 ? 32.399 87.237 16.073 1.00 43.23 177 PRO H N 1
ATOM 12096 C CA . PRO H 1 177 ? 33.171 88.163 16.916 1.00 42.15 177 PRO H CA 1
ATOM 12097 C C . PRO H 1 177 ? 32.423 88.565 18.203 1.00 43.76 177 PRO H C 1
ATOM 12098 O O . PRO H 1 177 ? 32.968 89.304 19.013 1.00 46.89 177 PRO H O 1
ATOM 12102 N N . THR H 1 178 ? 31.212 88.057 18.431 1.00 38.29 178 THR H N 1
ATOM 12103 C CA . THR H 1 178 ? 30.449 88.473 19.587 1.00 35.26 178 THR H CA 1
ATOM 12104 C C . THR H 1 178 ? 30.709 87.500 20.724 1.00 32.59 178 THR H C 1
ATOM 12105 O O . THR H 1 178 ? 31.215 86.423 20.516 1.00 30.50 178 THR H O 1
ATOM 12109 N N . PRO H 1 179 ? 30.368 87.880 21.943 1.00 32.50 179 PRO H N 1
ATOM 12110 C CA . PRO H 1 179 ? 30.586 86.971 23.073 1.00 30.76 179 PRO H CA 1
ATOM 12111 C C . PRO H 1 179 ? 29.463 85.980 23.266 1.00 28.70 179 PRO H C 1
ATOM 12112 O O . PRO H 1 179 ? 29.336 85.417 24.353 1.00 31.41 179 PRO H O 1
ATOM 12116 N N . PHE H 1 180 ? 28.635 85.747 22.267 1.00 27.30 180 PHE H N 1
ATOM 12117 C CA . PHE H 1 180 ? 27.485 84.860 22.500 1.00 23.22 180 PHE H CA 1
ATOM 12118 C C . PHE H 1 180 ? 27.566 83.632 21.674 1.00 25.26 180 PHE H C 1
ATOM 12119 O O . PHE H 1 180 ? 28.058 83.657 20.534 1.00 24.39 180 PHE H O 1
ATOM 12127 N N . TYR H 1 181 ? 26.985 82.550 22.189 1.00 26.99 181 TYR H N 1
ATOM 12128 C CA . TYR H 1 181 ? 26.678 81.457 21.286 1.00 20.99 181 TYR H CA 1
ATOM 12129 C C . TYR H 1 181 ? 25.752 81.938 20.179 1.00 23.82 181 TYR H C 1
ATOM 12130 O O . TYR H 1 181 ? 24.817 82.757 20.398 1.00 29.76 181 TYR H O 1
ATOM 12139 N N . ILE H 1 182 ? 26.009 81.440 18.976 1.00 26.23 182 ILE H N 1
ATOM 12140 C CA . ILE H 1 182 ? 25.177 81.734 17.816 1.00 26.20 182 ILE H CA 1
ATOM 12141 C C . ILE H 1 182 ? 24.455 80.437 17.552 1.00 31.11 182 ILE H C 1
ATOM 12142 O O . ILE H 1 182 ? 25.063 79.474 17.048 1.00 37.53 182 ILE H O 1
ATOM 12147 N N . ASN H 1 183 ? 23.178 80.387 17.913 1.00 31.83 183 ASN H N 1
ATOM 12148 C CA . ASN H 1 183 ? 22.406 79.132 17.867 1.00 33.17 183 ASN H CA 1
ATOM 12149 C C . ASN H 1 183 ? 21.527 79.230 16.668 1.00 33.34 183 ASN H C 1
ATOM 12150 O O . ASN H 1 183 ? 20.410 79.666 16.781 1.00 34.86 183 ASN H O 1
ATOM 12155 N N . LEU H 1 184 ? 22.074 78.850 15.521 1.00 39.48 184 LEU H N 1
ATOM 12156 C CA . LEU H 1 184 ? 21.446 78.931 14.214 1.00 39.55 184 LEU H CA 1
ATOM 12157 C C . LEU H 1 184 ? 20.133 78.166 14.068 1.00 38.53 184 LEU H C 1
ATOM 12158 O O . LEU H 1 184 ? 20.032 77.039 14.425 1.00 39.04 184 LEU H O 1
ATOM 12163 N N . SER H 1 185 ? 19.135 78.807 13.499 1.00 41.84 185 SER H N 1
ATOM 12164 C CA . SER H 1 185 ? 17.850 78.210 13.146 1.00 40.99 185 SER H CA 1
ATOM 12165 C C . SER H 1 185 ? 17.778 77.948 11.634 1.00 41.24 185 SER H C 1
ATOM 12166 O O . SER H 1 185 ? 17.066 77.087 11.198 1.00 40.53 185 SER H O 1
ATOM 12169 N N . THR H 1 186 ? 18.487 78.759 10.847 1.00 41.41 186 THR H N 1
ATOM 12170 C CA . THR H 1 186 ? 18.312 78.859 9.389 1.00 48.12 186 THR H CA 1
ATOM 12171 C C . THR H 1 186 ? 19.660 79.276 8.833 1.00 48.11 186 THR H C 1
ATOM 12172 O O . THR H 1 186 ? 20.252 80.222 9.346 1.00 48.12 186 THR H O 1
ATOM 12176 N N . LEU H 1 187 ? 20.147 78.566 7.815 1.00 49.90 187 LEU H N 1
ATOM 12177 C CA . LEU H 1 187 ? 21.430 78.874 7.144 1.00 50.97 187 LEU H CA 1
ATOM 12178 C C . LEU H 1 187 ? 21.397 78.461 5.685 1.00 54.94 187 LEU H C 1
ATOM 12179 O O . LEU H 1 187 ? 21.564 77.273 5.344 1.00 52.54 187 LEU H O 1
ATOM 12184 N N . THR H 1 188 ? 21.191 79.441 4.815 1.00 58.69 188 THR H N 1
ATOM 12185 C CA . THR H 1 188 ? 21.107 79.139 3.391 1.00 62.91 188 THR H CA 1
ATOM 12186 C C . THR H 1 188 ? 22.210 79.900 2.656 1.00 64.76 188 THR H C 1
ATOM 12187 O O . THR H 1 188 ? 22.514 81.036 2.990 1.00 64.46 188 THR H O 1
ATOM 12191 N N . VAL H 1 189 ? 22.811 79.270 1.654 1.00 67.69 189 VAL H N 1
ATOM 12192 C CA . VAL H 1 189 ? 23.713 79.974 0.738 1.00 69.51 189 VAL H CA 1
ATOM 12193 C C . VAL H 1 189 ? 23.105 80.088 -0.661 1.00 70.19 189 VAL H C 1
ATOM 12194 O O . VAL H 1 189 ? 22.853 79.087 -1.318 1.00 72.76 189 VAL H O 1
ATOM 12198 N N . GLY H 1 190 ? 22.846 81.311 -1.097 1.00 70.64 190 GLY H N 1
ATOM 12199 C CA . GLY H 1 190 ? 22.177 81.551 -2.379 1.00 76.30 190 GLY H CA 1
ATOM 12200 C C . GLY H 1 190 ? 20.722 81.115 -2.477 1.00 76.59 190 GLY H C 1
ATOM 12201 O O . GLY H 1 190 ? 20.006 81.492 -3.410 1.00 79.81 190 GLY H O 1
ATOM 12202 N N . GLY H 1 191 ? 20.287 80.329 -1.504 1.00 74.97 191 GLY H N 1
ATOM 12203 C CA . GLY H 1 191 ? 18.953 79.743 -1.495 1.00 76.99 191 GLY H CA 1
ATOM 12204 C C . GLY H 1 191 ? 19.055 78.347 -0.912 1.00 77.84 191 GLY H C 1
ATOM 12205 O O . GLY H 1 191 ? 18.075 77.806 -0.395 1.00 81.33 191 GLY H O 1
ATOM 12206 N N . LYS H 1 192 ? 20.262 77.784 -0.968 1.00 76.92 192 LYS H N 1
ATOM 12207 C CA . LYS H 1 192 ? 20.529 76.397 -0.574 1.00 75.99 192 LYS H CA 1
ATOM 12208 C C . LYS H 1 192 ? 20.749 76.216 0.939 1.00 71.21 192 LYS H C 1
ATOM 12209 O O . LYS H 1 192 ? 21.551 76.891 1.566 1.00 70.22 192 LYS H O 1
ATOM 12215 N N . GLU H 1 193 ? 20.010 75.287 1.513 1.00 71.03 193 GLU H N 1
ATOM 12216 C CA . GLU H 1 193 ? 20.091 74.973 2.925 1.00 68.19 193 GLU H CA 1
ATOM 12217 C C . GLU H 1 193 ? 21.403 74.234 3.232 1.00 66.61 193 GLU H C 1
ATOM 12218 O O . GLU H 1 193 ? 21.869 73.382 2.446 1.00 67.82 193 GLU H O 1
ATOM 12224 N N . VAL H 1 194 ? 21.989 74.595 4.376 1.00 61.36 194 VAL H N 1
ATOM 12225 C CA . VAL H 1 194 ? 23.244 74.048 4.879 1.00 58.40 194 VAL H CA 1
ATOM 12226 C C . VAL H 1 194 ? 22.894 73.088 5.997 1.00 62.08 194 VAL H C 1
ATOM 12227 O O . VAL H 1 194 ? 22.014 73.388 6.828 1.00 63.82 194 VAL H O 1
ATOM 12231 N N . LYS H 1 195 ? 23.574 71.951 6.080 1.00 64.50 195 LYS H N 1
ATOM 12232 C CA . LYS H 1 195 ? 23.347 71.134 7.278 1.00 67.13 195 LYS H CA 1
ATOM 12233 C C . LYS H 1 195 ? 24.619 70.888 8.068 1.00 65.22 195 LYS H C 1
ATOM 12234 O O . LYS H 1 195 ? 25.604 71.623 7.878 1.00 65.59 195 LYS H O 1
ATOM 12240 N N . GLU H 1 196 ? 24.575 69.872 8.941 1.00 64.31 196 GLU H N 1
ATOM 12241 C CA . GLU H 1 196 ? 25.408 69.752 10.148 1.00 57.95 196 GLU H CA 1
ATOM 12242 C C . GLU H 1 196 ? 25.523 71.187 10.719 1.00 55.92 196 GLU H C 1
ATOM 12243 O O . GLU H 1 196 ? 26.605 71.657 11.094 1.00 51.20 196 GLU H O 1
ATOM 12249 N N . ARG H 1 197 ? 24.351 71.846 10.758 1.00 54.49 197 ARG H N 1
ATOM 12250 C CA . ARG H 1 197 ? 24.126 73.244 11.125 1.00 52.02 197 ARG H CA 1
ATOM 12251 C C . ARG H 1 197 ? 24.288 73.446 12.645 1.00 52.59 197 ARG H C 1
ATOM 12252 O O . ARG H 1 197 ? 23.362 73.812 13.329 1.00 58.45 197 ARG H O 1
ATOM 12260 N N . GLU H 1 198 ? 25.473 73.215 13.192 1.00 52.90 198 GLU H N 1
ATOM 12261 C CA . GLU H 1 198 ? 25.702 73.424 14.627 1.00 49.39 198 GLU H CA 1
ATOM 12262 C C . GLU H 1 198 ? 26.009 74.924 15.057 1.00 44.17 198 GLU H C 1
ATOM 12263 O O . GLU H 1 198 ? 26.309 75.807 14.232 1.00 37.15 198 GLU H O 1
ATOM 12269 N N . TYR H 1 199 ? 25.898 75.197 16.351 1.00 34.69 199 TYR H N 1
ATOM 12270 C CA . TYR H 1 199 ? 26.087 76.531 16.866 1.00 37.22 199 TYR H CA 1
ATOM 12271 C C . TYR H 1 199 ? 27.530 77.016 16.714 1.00 38.30 199 TYR H C 1
ATOM 12272 O O . TYR H 1 199 ? 28.426 76.209 16.374 1.00 42.75 199 TYR H O 1
ATOM 12281 N N . ILE H 1 200 ? 27.755 78.312 16.930 1.00 34.40 200 ILE H N 1
ATOM 12282 C CA . ILE H 1 200 ? 29.134 78.880 16.864 1.00 32.42 200 ILE H CA 1
ATOM 12283 C C . ILE H 1 200 ? 29.401 79.431 18.240 1.00 30.70 200 ILE H C 1
ATOM 12284 O O . ILE H 1 200 ? 28.627 80.194 18.744 1.00 33.51 200 ILE H O 1
ATOM 12289 N N . ALA H 1 201 ? 30.439 78.949 18.890 1.00 35.21 201 ALA H N 1
ATOM 12290 C CA . ALA H 1 201 ? 30.849 79.454 20.206 1.00 34.52 201 ALA H CA 1
ATOM 12291 C C . ALA H 1 201 ? 31.252 80.959 20.163 1.00 34.06 201 ALA H C 1
ATOM 12292 O O . ALA H 1 201 ? 31.544 81.511 19.092 1.00 30.18 201 ALA H O 1
ATOM 12294 N N . PRO H 1 202 ? 31.226 81.628 21.327 1.00 33.93 202 PRO H N 1
ATOM 12295 C CA . PRO H 1 202 ? 31.702 83.003 21.350 1.00 34.36 202 PRO H CA 1
ATOM 12296 C C . PRO H 1 202 ? 33.194 83.106 20.912 1.00 34.00 202 PRO H C 1
ATOM 12297 O O . PRO H 1 202 ? 33.978 82.231 21.228 1.00 37.46 202 PRO H O 1
ATOM 12301 N N . PHE H 1 203 ? 33.548 84.160 20.197 1.00 33.00 203 PHE H N 1
ATOM 12302 C CA . PHE H 1 203 ? 34.920 84.463 19.813 1.00 37.58 203 PHE H CA 1
ATOM 12303 C C . PHE H 1 203 ? 35.575 83.287 19.129 1.00 40.98 203 PHE H C 1
ATOM 12304 O O . PHE H 1 203 ? 36.670 82.826 19.524 1.00 41.84 203 PHE H O 1
ATOM 12312 N N . SER H 1 204 ? 34.891 82.762 18.126 1.00 39.07 204 SER H N 1
ATOM 12313 C CA . SER H 1 204 ? 35.237 81.409 17.704 1.00 41.86 204 SER H CA 1
ATOM 12314 C C . SER H 1 204 ? 34.679 81.193 16.330 1.00 39.41 204 SER H C 1
ATOM 12315 O O . SER H 1 204 ? 33.974 82.035 15.818 1.00 39.55 204 SER H O 1
ATOM 12318 N N . SER H 1 205 ? 34.989 80.073 15.718 1.00 43.45 205 SER H N 1
ATOM 12319 C CA . SER H 1 205 ? 34.499 79.816 14.353 1.00 44.43 205 SER H CA 1
ATOM 12320 C C . SER H 1 205 ? 33.959 78.394 14.270 1.00 44.07 205 SER H C 1
ATOM 12321 O O . SER H 1 205 ? 34.286 77.546 15.110 1.00 43.48 205 SER H O 1
ATOM 12324 N N . ARG H 1 206 ? 33.122 78.123 13.270 1.00 45.61 206 ARG H N 1
ATOM 12325 C CA . ARG H 1 206 ? 32.677 76.750 13.040 1.00 46.56 206 ARG H CA 1
ATOM 12326 C C . ARG H 1 206 ? 32.711 76.501 11.518 1.00 50.75 206 ARG H C 1
ATOM 12327 O O . ARG H 1 206 ? 32.287 77.386 10.735 1.00 47.68 206 ARG H O 1
ATOM 12335 N N . GLU H 1 207 ? 33.297 75.356 11.116 1.00 55.63 207 GLU H N 1
ATOM 12336 C CA . GLU H 1 207 ? 33.255 74.936 9.708 1.00 64.93 207 GLU H CA 1
ATOM 12337 C C . GLU H 1 207 ? 31.999 74.136 9.443 1.00 62.50 207 GLU H C 1
ATOM 12338 O O . GLU H 1 207 ? 31.484 73.504 10.341 1.00 57.27 207 GLU H O 1
ATOM 12344 N N . TYR H 1 208 ? 31.537 74.199 8.194 1.00 66.39 208 TYR H N 1
ATOM 12345 C CA . TYR H 1 208 ? 30.367 73.461 7.687 1.00 69.11 208 TYR H CA 1
ATOM 12346 C C . TYR H 1 208 ? 30.654 72.804 6.293 1.00 74.93 208 TYR H C 1
ATOM 12347 O O . TYR H 1 208 ? 31.423 73.373 5.485 1.00 75.54 208 TYR H O 1
ATOM 12356 N N . PRO H 1 209 ? 30.062 71.604 6.011 1.00 75.28 209 PRO H N 1
ATOM 12357 C CA . PRO H 1 209 ? 30.057 71.210 4.614 1.00 74.84 209 PRO H CA 1
ATOM 12358 C C . PRO H 1 209 ? 29.181 72.184 3.825 1.00 71.41 209 PRO H C 1
ATOM 12359 O O . PRO H 1 209 ? 28.231 72.728 4.372 1.00 65.00 209 PRO H O 1
ATOM 12363 N N . LEU H 1 210 ? 29.536 72.423 2.564 1.00 72.66 210 LEU H N 1
ATOM 12364 C CA . LEU H 1 210 ? 28.855 73.414 1.745 1.00 74.48 210 LEU H CA 1
ATOM 12365 C C . LEU H 1 210 ? 28.072 72.703 0.635 1.00 79.25 210 LEU H C 1
ATOM 12366 O O . LEU H 1 210 ? 28.397 71.569 0.315 1.00 80.51 210 LEU H O 1
ATOM 12371 N N . PRO H 1 211 ? 27.000 73.335 0.096 1.00 82.44 211 PRO H N 1
ATOM 12372 C CA . PRO H 1 211 ? 26.313 72.944 -1.171 1.00 88.59 211 PRO H CA 1
ATOM 12373 C C . PRO H 1 211 ? 26.948 73.422 -2.540 1.00 92.76 211 PRO H C 1
ATOM 12374 O O . PRO H 1 211 ? 27.215 74.627 -2.743 1.00 92.16 211 PRO H O 1
ATOM 12378 N N . ALA H 1 212 ? 27.147 72.488 -3.475 1.00 97.46 212 ALA H N 1
ATOM 12379 C CA . ALA H 1 212 ? 27.874 72.778 -4.735 1.00 101.93 212 ALA H CA 1
ATOM 12380 C C . ALA H 1 212 ? 27.389 74.074 -5.429 1.00 103.36 212 ALA H C 1
ATOM 12381 O O . ALA H 1 212 ? 26.303 74.088 -6.008 1.00 105.94 212 ALA H O 1
ATOM 12383 N N . GLY H 1 213 ? 28.190 75.149 -5.354 1.00 102.15 213 GLY H N 1
ATOM 12384 C CA . GLY H 1 213 ? 27.700 76.532 -5.560 1.00 99.94 213 GLY H CA 1
ATOM 12385 C C . GLY H 1 213 ? 27.066 77.091 -4.279 1.00 95.79 213 GLY H C 1
ATOM 12386 O O . GLY H 1 213 ? 27.308 78.241 -3.872 1.00 93.06 213 GLY H O 1
ATOM 12387 N N . LYS H 1 217 ? 25.110 85.384 -1.471 1.00 81.65 217 LYS H N 1
ATOM 12388 C CA . LYS H 1 217 ? 24.137 85.790 -0.448 1.00 81.16 217 LYS H CA 1
ATOM 12389 C C . LYS H 1 217 ? 23.860 84.686 0.568 1.00 76.39 217 LYS H C 1
ATOM 12390 O O . LYS H 1 217 ? 23.128 83.738 0.285 1.00 79.90 217 LYS H O 1
ATOM 12396 N N . VAL H 1 218 ? 24.504 84.811 1.733 1.00 69.17 218 VAL H N 1
ATOM 12397 C CA . VAL H 1 218 ? 24.300 83.937 2.909 1.00 61.89 218 VAL H CA 1
ATOM 12398 C C . VAL H 1 218 ? 23.195 84.539 3.786 1.00 57.31 218 VAL H C 1
ATOM 12399 O O . VAL H 1 218 ? 23.212 85.736 4.105 1.00 54.43 218 VAL H O 1
ATOM 12403 N N . GLN H 1 219 ? 22.261 83.690 4.178 1.00 55.80 219 GLN H N 1
ATOM 12404 C CA . GLN H 1 219 ? 21.132 84.101 4.963 1.00 57.20 219 GLN H CA 1
ATOM 12405 C C . GLN H 1 219 ? 21.042 83.243 6.241 1.00 56.57 219 GLN H C 1
ATOM 12406 O O . GLN H 1 219 ? 21.034 81.999 6.177 1.00 60.57 219 GLN H O 1
ATOM 12412 N N . TRP H 1 220 ? 20.999 83.896 7.401 1.00 52.14 220 TRP H N 1
ATOM 12413 C CA . TRP H 1 220 ? 20.893 83.153 8.683 1.00 49.83 220 TRP H CA 1
ATOM 12414 C C . TRP H 1 220 ? 19.994 83.755 9.727 1.00 45.97 220 TRP H C 1
ATOM 12415 O O . TRP H 1 220 ? 19.839 84.973 9.784 1.00 48.10 220 TRP H O 1
ATOM 12426 N N . LYS H 1 221 ? 19.405 82.890 10.540 1.00 43.36 221 LYS H N 1
ATOM 12427 C CA . LYS H 1 221 ? 18.510 83.309 11.656 1.00 43.67 221 LYS H CA 1
ATOM 12428 C C . LYS H 1 221 ? 18.958 82.560 12.945 1.00 39.21 221 LYS H C 1
ATOM 12429 O O . LYS H 1 221 ? 19.450 81.402 12.824 1.00 38.44 221 LYS H O 1
ATOM 12435 N N . VAL H 1 222 ? 18.813 83.192 14.139 1.00 34.33 222 VAL H N 1
ATOM 12436 C CA . VAL H 1 222 ? 19.069 82.470 15.429 1.00 29.18 222 VAL H CA 1
ATOM 12437 C C . VAL H 1 222 ? 17.839 82.205 16.249 1.00 28.84 222 VAL H C 1
ATOM 12438 O O . VAL H 1 222 ? 16.847 82.959 16.116 1.00 30.93 222 VAL H O 1
ATOM 12442 N N . ILE H 1 223 ? 17.870 81.101 17.019 1.00 27.00 223 ILE H N 1
ATOM 12443 C CA . ILE H 1 223 ? 16.922 80.918 18.166 1.00 30.42 223 ILE H CA 1
ATOM 12444 C C . ILE H 1 223 ? 17.231 81.949 19.228 1.00 30.89 223 ILE H C 1
ATOM 12445 O O . ILE H 1 223 ? 18.408 82.199 19.544 1.00 37.30 223 ILE H O 1
ATOM 12450 N N . THR H 1 224 ? 16.219 82.658 19.701 1.00 29.93 224 THR H N 1
ATOM 12451 C CA . THR H 1 224 ? 16.461 83.689 20.739 1.00 27.17 224 THR H CA 1
ATOM 12452 C C . THR H 1 224 ? 16.489 83.012 22.115 1.00 29.60 224 THR H C 1
ATOM 12453 O O . THR H 1 224 ? 16.120 81.846 22.241 1.00 32.98 224 THR H O 1
ATOM 12457 N N . ASP H 1 225 ? 16.887 83.752 23.148 1.00 30.06 225 ASP H N 1
ATOM 12458 C CA . ASP H 1 225 ? 16.700 83.342 24.559 1.00 28.91 225 ASP H CA 1
ATOM 12459 C C . ASP H 1 225 ? 15.330 82.776 24.879 1.00 25.80 225 ASP H C 1
ATOM 12460 O O . ASP H 1 225 ? 15.231 81.936 25.738 1.00 31.26 225 ASP H O 1
ATOM 12465 N N . TYR H 1 226 ? 14.302 83.240 24.190 1.00 26.22 226 TYR H N 1
ATOM 12466 C CA . TYR H 1 226 ? 12.894 82.923 24.487 1.00 29.95 226 TYR H CA 1
ATOM 12467 C C . TYR H 1 226 ? 12.439 81.705 23.725 1.00 29.80 226 TYR H C 1
ATOM 12468 O O . TYR H 1 226 ? 11.294 81.281 23.865 1.00 24.64 226 TYR H O 1
ATOM 12477 N N . GLY H 1 227 ? 13.294 81.153 22.867 1.00 27.86 227 GLY H N 1
ATOM 12478 C CA . GLY H 1 227 ? 12.785 79.997 22.110 1.00 28.47 227 GLY H CA 1
ATOM 12479 C C . GLY H 1 227 ? 12.280 80.365 20.725 1.00 30.35 227 GLY H C 1
ATOM 12480 O O . GLY H 1 227 ? 11.887 79.478 19.976 1.00 27.01 227 GLY H O 1
ATOM 12481 N N . GLY H 1 228 ? 12.350 81.657 20.368 1.00 30.60 228 GLY H N 1
ATOM 12482 C CA . GLY H 1 228 ? 11.749 82.183 19.122 1.00 28.50 228 GLY H CA 1
ATOM 12483 C C . GLY H 1 228 ? 12.853 82.321 18.102 1.00 33.20 228 GLY H C 1
ATOM 12484 O O . GLY H 1 228 ? 14.007 81.857 18.331 1.00 37.38 228 GLY H O 1
ATOM 12485 N N . THR H 1 229 ? 12.547 82.989 16.999 1.00 34.08 229 THR H N 1
ATOM 12486 C CA . THR H 1 229 ? 13.446 83.058 15.860 1.00 36.73 229 THR H CA 1
ATOM 12487 C C . THR H 1 229 ? 13.745 84.510 15.599 1.00 39.86 229 THR H C 1
ATOM 12488 O O . THR H 1 229 ? 12.828 85.317 15.578 1.00 43.57 229 THR H O 1
ATOM 12492 N N . SER H 1 230 ? 15.021 84.869 15.417 1.00 39.52 230 SER H N 1
ATOM 12493 C CA . SER H 1 230 ? 15.380 86.270 15.100 1.00 38.03 230 SER H CA 1
ATOM 12494 C C . SER H 1 230 ? 14.914 86.779 13.699 1.00 40.85 230 SER H C 1
ATOM 12495 O O . SER H 1 230 ? 14.489 85.993 12.866 1.00 39.72 230 SER H O 1
ATOM 12498 N N . LYS H 1 231 ? 15.029 88.097 13.473 1.00 43.82 231 LYS H N 1
ATOM 12499 C CA . LYS H 1 231 ? 15.007 88.729 12.157 1.00 48.94 231 LYS H CA 1
ATOM 12500 C C . LYS H 1 231 ? 16.056 88.047 11.285 1.00 51.54 231 LYS H C 1
ATOM 12501 O O . LYS H 1 231 ? 16.992 87.448 11.819 1.00 50.85 231 LYS H O 1
ATOM 12507 N N . GLN H 1 232 ? 15.879 88.098 9.960 1.00 54.62 232 GLN H N 1
ATOM 12508 C CA . GLN H 1 232 ? 16.809 87.467 9.063 1.00 55.26 232 GLN H CA 1
ATOM 12509 C C . GLN H 1 232 ? 18.040 88.326 8.998 1.00 55.40 232 GLN H C 1
ATOM 12510 O O . GLN H 1 232 ? 17.920 89.555 9.015 1.00 58.31 232 GLN H O 1
ATOM 12516 N N . PHE H 1 233 ? 19.208 87.683 8.924 1.00 51.83 233 PHE H N 1
ATOM 12517 C CA . PHE H 1 233 ? 20.470 88.371 8.660 1.00 51.23 233 PHE H CA 1
ATOM 12518 C C . PHE H 1 233 ? 21.080 88.080 7.266 1.00 55.67 233 PHE H C 1
ATOM 12519 O O . PHE H 1 233 ? 21.052 86.948 6.802 1.00 55.07 233 PHE H O 1
ATOM 12527 N N . GLU H 1 234 ? 21.670 89.103 6.631 1.00 60.95 234 GLU H N 1
ATOM 12528 C CA . GLU H 1 234 ? 22.325 88.960 5.325 1.00 63.40 234 GLU H CA 1
ATOM 12529 C C . GLU H 1 234 ? 23.700 89.601 5.255 1.00 66.52 234 GLU H C 1
ATOM 12530 O O . GLU H 1 234 ? 23.913 90.756 5.721 1.00 63.57 234 GLU H O 1
ATOM 12536 N N . ALA H 1 235 ? 24.606 88.845 4.615 1.00 67.90 235 ALA H N 1
ATOM 12537 C CA . ALA H 1 235 ? 25.966 89.275 4.265 1.00 69.71 235 ALA H CA 1
ATOM 12538 C C . ALA H 1 235 ? 26.360 88.589 2.940 1.00 74.18 235 ALA H C 1
ATOM 12539 O O . ALA H 1 235 ? 25.620 87.722 2.466 1.00 77.01 235 ALA H O 1
ATOM 12541 N N . GLU H 1 236 ? 27.495 88.944 2.328 1.00 76.01 236 GLU H N 1
ATOM 12542 C CA . GLU H 1 236 ? 27.889 88.292 1.047 1.00 76.70 236 GLU H CA 1
ATOM 12543 C C . GLU H 1 236 ? 28.991 87.215 1.242 1.00 73.82 236 GLU H C 1
ATOM 12544 O O . GLU H 1 236 ? 29.607 87.152 2.288 1.00 72.60 236 GLU H O 1
ATOM 12550 N N . LEU H 1 237 ? 29.167 86.332 0.264 1.00 75.87 237 LEU H N 1
ATOM 12551 C CA . LEU H 1 237 ? 30.347 85.433 0.136 1.00 78.86 237 LEU H CA 1
ATOM 12552 C C . LEU H 1 237 ? 30.362 84.367 1.194 1.00 72.40 237 LEU H C 1
ATOM 12553 O O . LEU H 1 237 ? 30.011 83.234 0.903 1.00 69.84 237 LEU H O 1
#

Sequence (1601 aa):
RVFSLHLGATRVVYNPASSGETLTVINDQDYPLVQSEVLSEDQKSPAPFVVTPPLFRLDGQQSSRLRIVRTGGEFPPDRESLQWICVKGIPPVSLNVQLSVSSCIKLFVRPPAVKGRPDDVAGKVEWQRAGNRLKGVNPTPFYINLSTLTVGGKEVKEREYIAPFSSREYPLPAGKVQWKVITDYGGTSKQFEAELETNARVFSLHLGATRVVYNPASSGETLTVINDQDYPLVQSEVLSEDQKSPAPFVVTPPLFRLDGQQSSRLRIVRTGGEFPPDRESLQWICVKGIPPDKVSLNVQLSVSSCIKLFVRPPAVKGRPDDVAGKVEWQRAGNRLKGVNPTPFYINLSTLTVGGKEVKEREYIAPFSSREYPLPAGKVQWKVITDYGGTSKQFEAELTNARVFSLHLGATRVVYNPASSGETLTVINDQDYPLVQSEVLSEDQKSPAPFVVTPPLFRLDGQQSSRLRIVRTGGEFPPDRESLQWICVKGIPPVSLNVQLSVSSCIKLFVRPPAVKGRPDDVAGKVEWQRAGNRLKGVNPTPFYINLSTLTVGGKEVKEREYIAPFSSREYPLPAGKVQWKVITDYGGTSKQFEAELETNARVFSLHLGATRVVYNPASSGETLTVINDQDYPLVQSEVLSEDQKSPAPFVVTPPLFRLDGQQSSRLRIVRTGGEFPPDRESLQWICVKGIPPADKVSLNVQLSVSSCIKLFVRPPAVKGRPDDVAGKVEWQRAGNRLKGVNPTPFYINLSTLTVGGKEVKEREYIAPFSSREYPLPAGKVQWKVITDYGGTSKQFEAELKARVFSLHLGATRVVYNPASSGETLTVINDQDYPLVQSEVLSEDQKSPAPFVVTPPLFRLDGQQSSRLRIVRTGGEFPPDRESLQWICVKGIPPKVSLNVQLSVSSCIKLFVRPPAVKGRPDDVAGKVEWQRAGNRLKGVNPTPFYINLSTLTVGGKEVKEREYIAPFSSREYPLPAGKVQWKVITDYGGTSKQFEAELETNARVFSLHLGATRVVYNPASSGETLTVINDQDYPLVQSEVLSEDQKSPAPFVVTPPLFRLDGQQSSRLRIVRTGGEFPPDRESLQWICVKGIPPDKVSLNVQLSVSSCIKLFVRPPAVKGRPDDVAGKVEWQRAGNRLKGVNPTPFYINLSTLTVGGKEVKEREYIAPFSSREYPLPAGKVQWKVITDYGGTSKQFEAELTNARVFSLHLGATRVVYNPASSGETLTVINDQDYPLVQSEVLSEDQKSPAPFVVTPPLFRLDGQQSSRLRIVRTGGEFPPDRESLQWICVKGIPPVSLNVQLSVSSCIKLFVRPPAVKGRPDDVAGKVEWQRAGNRLKGVNPTPFYINLSTLTVGGKEVKEREYIAPFSSREYPLPAGKVQWKVITDYGGTSKQFEAELETNARVFSLHLGATRVVYNPASSGETLTVINDQDYPLVQSEVLSEDQKSPAPFVVTPPLFRLDGQQSSRLRIVRTGGEFPPDRESLQWICVKGIPPKVSLNVQLSVSSCIKLFVRPPAVKGRPDDVAGKVEWQRAGNRLKGVNPTPFYINLSTLTVGGKEVKEREYIAPFSSREYPLPAGKVQWKVITDYGGTSKQFEAEL

Solvent-accessible surface area: 77062 Å² total

CATH classification: 2.60.40.10 (+1 more: 2.60.40.10)

Organism: Escherichia coli (NCBI:txid562)

Foldseek 3Di:
DEFDWDKPAQAAEAEQVDFWDKIKIAAADQAKKKAKAKFAVVNPHGAQKQKVVRIDMAHHPGMDMITIGGHDDDDDQFAKGKMKMKIKGDDPVPDDDYHIDIDIHIYIHHHPNADDWCLVCVLVWDWDDDPQKIKTFAAGRYKFAWPFKDDPPHGWPPRHIAHGRGMDITHHDPDFIKTWGQIRRRHIHPIHTDHD/DEAEDEFDKDKPAQAAEFEQVDFWDKIKIWQQAAAKKKAKFKFAPVNPGGAQKDKVPRIDMDGHGDMDMITIGGHDDDDDQFAKGKIKMKMKGDDPVDDYHYYYHIDIDMHIYIHHYPNQDDWCLPCVLPWDWDCPDQFIKTFAAHRYKFAWDWKADVHHGFPPGGIDHHRGMDTGGDDPDQIKTWGQTNRRDIHDIHTDDD/DAEEEFDKDKPAQEAEDEQVDFWDKIKIAAQDQAKKKAKFKAFPVSPGGDQWAKPPHMGMDGHGGMDMITIGGHDDDDDQAAKGKMKMKMWTDDCVDDYYYHIDIDIHIYIHHYPNQDDWVQVAVAPKDWDPDDLKIKIFAAHRYWFAWPAKQPPRHGFPPDGIAHHRGMDITRDPPDFIKTWGQINGRDIDDMYTDDD/DEEEDEFDKDKQAQEAEAEQPDFWDKIKIFAQFQAKKKAKAKFAPVRPDGAQKDKPPRMDMDGHGGMDMITIGGHDDDDDQFAKGKMKMKMKGDDPPPDDYDYYYHIDIDIHIYIHHYPNQDDWCLVCVLVWAWEDDPQKIKTFAAHRYKFAWPFWDDVNHGWPPRDIAHYRGMDITGDDPDFIKTWGQTPRRDIHDIHTDDHD/DEEFDWDKPAQEAEDEQVDFWDKIKIFAQDQAKKKAKAKFAPVRPHGAQWDKPPGIGMDGHGGMDIITIGGRDDDDDQFAKGKMKMKMKGDPCVDDDDDYHIDIHIHIYIHHHPNQDDWCLVPVLPWAWDDDVQKIKIFAQHRYWFAWPWKDDPPDTWPPRDIAHHRGMDITGDDPDFIKTWGQTRRRDIHDMHTDDD/DEAEDEFDKDKPAQAAEFEQVDFWDKIKIFQQAQAKKK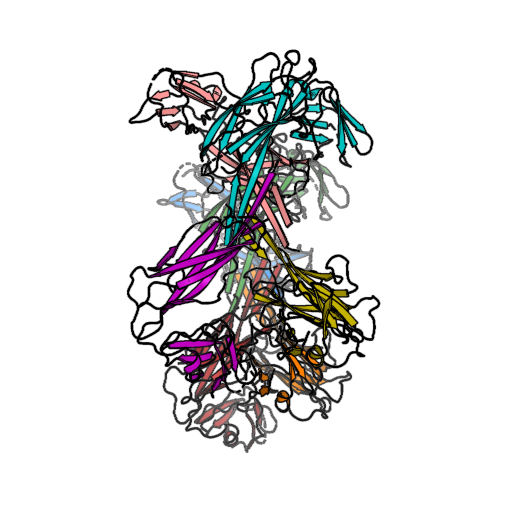AKFKAAPVRPHGAQKDKPPRIDMAGHGGMDMITIGRHDDDDDQFAKGKMKMKMKTDDPVDDYYYYYHIDIDMHIYIHHYPNQDDWCLVQVLVWDWDDDDQKIKIFAAHRYKFAWPFKDDVNHGQPVDGIAHHRGMDIGGDPVPQMKTWGQINRRDTHDMHTDHD/DAEDEFDKDKPAQEAEDEPVDFWDKIKIDAQAQAKKKAKAKFAPVRDHGAQWDKPPGIDMAGHGGMDIITIGGRDDDDDQFAKGKIKMKMKGDDPVDDYYYHIDIDMHIYIHHYPNQDDWCLVCLLVWDWDDDDQKIKIFAAHRYKFAWPFKDDPPHGWPPRDIAHHRGMDITHDPDPFIKTWGQTPGRDIHPIHTDHD/DEDEDEFDKDKPAQEAEAELVDFWDKIKIWAQAQAKKKAKFKAAPVNPHGDQKDKPPRMDMAGHGGMDMITIGGHDDDDDQAAKGKIKMKIKGDDPVDYHYYYHIDIDIHIYIHHYPNQDDWCLVCVLVWDWDAPDQWIKIAAAHRYKFAWPFWADVRHGFPPPGIAHHRGMDIGHDDPHQIKTWGQTNRRDIHDIHTDHD

InterPro domains:
  IPR001829 Pili assembly chaperone, bacterial [PR00969] (50-59)
  IPR001829 Pili assembly chaperone, bacterial [PR00969] (94-115)
  IPR001829 Pili assembly chaperone, bacterial [PR00969] (122-139)
  IPR001829 Pili assembly chaperone, bacterial [PR00969] (160-175)
  IPR001829 Pili assembly chaperone, bacterial [PR00969] (195-210)
  IPR008962 PapD-like superfamily [SSF49354] (47-177)
  IPR013783 Immunoglobulin-like fol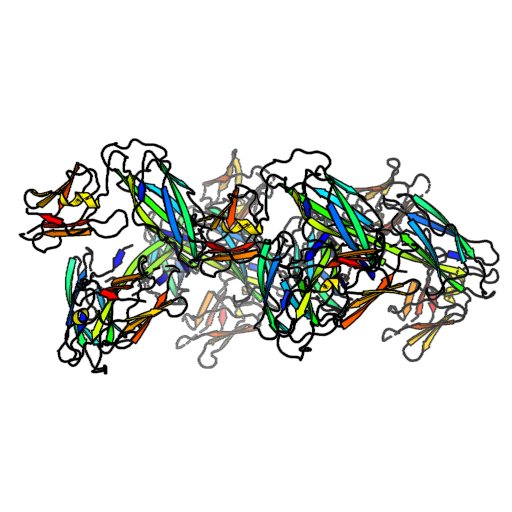d [G3DSA:2.60.40.10] (50-176)
  IPR013783 Immunoglobulin-like fold [G3DSA:2.60.40.10] (180-262)
  IPR016147 Pili assembly chaperone, N-terminal [PF00345] (50-178)
  IPR016148 Pili assembly chaperone, C-terminal [PF02753] (202-256)
  IPR018046 Pili assembly chaperone, conserved site [PS00635] (121-138)
  IPR036316 Pili assembly chaperone, C-terminal domain superfamily [SSF49584] (179-258)
  IPR050643 Periplasmic Pilus Chaperone [PTHR30251] (43-261)